Protein 9BZ7 (pdb70)

B-factor: mean 89.32, std 31.73, range [37.75, 204.96]

Radius of gyration: 40.68 Å; Cα contacts (8 Å, |Δi|>4): 2268; chains: 7; bounding box: 93×93×102 Å

InterPro domains:
  IPR000990 Innexin [PF00876] (34-233)
  IPR000990 Innexin [PS51013] (27-393)
  IPR039099 Pannexin [PTHR15759] (1-417)

Foldseek 3Di:
DPPVPDDPDPDDCLQPDQDLDDPLLVVLLCCLQPLLVVLLVVVVVVVVVVVDWKAWDFDPVDDPVSRVVQRVVPQPDLDPVLVVCVNVLSVVLSVLSCVLVVVCVPPPRVVLVVVLSVLLVVLQVLVVVLVVVVCAPPNVVVLVVQQPDFPNLVSVLVSLVSNLVSLVVLLVSLVVLLVSCPPFQKDKDAPCPDPNVPDPPGDRIIIMGTPCSVSSNVSSVVSNVSSVVSNVSSVQVSQQVPDPADQLCVLVVVRVNDDDDDDPCPHRTVSSVSSRSCRVRVVSRPCSVVSVVVVVVD/DPPVPDDPDPDDCLQPDQDLDDPLLVVLLCCLQPLLVVLLVVVVVVVVVVVDWKAWDFDPVDDPVSRVVQRVVPQPDLDPVLVVCVNVLSVVLSVLSCVLVVVCVPPPRVVLVVVLSVLLVVLQVLVVVLVVVVCAPPNVVVLVVQQPDFPNLVSVLVSLVSNLVSLVVLLVSLVVLLVSCPPFQKDKDAPCPDPNVPDPPGDRIIIMGTPCSVSSNVSSVVSNVSSVVSNVSSVQVSQQVPDPADQLCVLVVVRVNDDDDDDPCPHRTVSSVSSRSCRVRVVSRPCSVVSVVVVVVD/DPPVPDDPDPDDCLQPDQDLDDPLLVVLLCCLQPLLVVLLVVVVVVVVVVVDWKAWDFDPVDDPVSRVVQRVVPQPDLDPVLVVCVNVLSVVLSVLSCVLVVVCVPPPRVVLVVVLSVLLVVLQVLVVVLVVVVCAPPNVVVLVVQQPDFPNLVSVLVSLVSNLVSLVVLLVSLVVLLVSCPPFQKDKDAPCPDPNVPDPPGDRIIIMGTPCSVSSNVSSVVSNVSSVVSNVSSVQVSQQVPDPADQLCVLVVVRVNDDDDDDPCPHRTVSSVSSRSCRVRVVSRPCSVVSVVVVVVD/DPPVPDDPDPDDCLQPDQDLDDPLLVVLLCCLQPLLVVLLVVVVVVVVVVVDWKAWDFDPVDDPVSRVVQRVVPQPDLDPVLVVCVNVLSVVLSVLSCVLVVVCVPPPRVVLVVVLSVLLVVLQVLVVVLVVVVCAPPNVVVLVVQQPDFPNLVSVLVSLVSNLVSLVVLLVSLVVLLVSCPPFQKDKDAPCPDPNVPDPPGDRIIIMGTPCSVSSNVSSVVSNVSSVVSNVSSVQVSQQVPDPADQLCVLVVVRVNDDDDDDPCPHRTVSSVSSRSCRVRVVSRPCSVVSVVVVVVD/DPPVPDDPDPDDCLQPDQDLDDPLLVVLLCCLQPLLVVLLVVVVVVVVVVVDWKAWDFDPVDDPVSRVVQRVVPQPDLDPVLVVCVNVLSVVLSVLSCVLVVVCVPPPRVVLVVVLSVLLVVLQVLVVVLVVVVCAPPNVVVLVVQQPDFPNLVSVLVSLVSNLVSLVVLLVSLVVLLVSCPPFQKDKDAPCPDPNVPDPPGDRIIIMGTPCSVSSNVSSVVSNVSSVVSNVSSVQVSQQVPDPADQLCVLVVVRVNDDDDDDPCPHRTVSSVSSRSCRVRVVSRPCSVVSVVVVVVD/DPPVPDDPDPDDCLQPDQDLDDPLLVVLLCCLQPLLVVLLVVVVVVVVVVVDWKAWDFDPVDDPVSRVVQRVVPQPDLDPVLVVCVNVLSVVLSVLSCVLVVVCVPPPRVVLVVVLSVLLVVLQVLVVVLVVVVCAPPNVVVLVVQQPDFPNLVSVLVSLVSNLVSLVVLLVSLVVLLVSCPPFQKDKDAPCPDPNVPDPPGDRIIIMGTPCSVSSNVSSVVSNVSSVVSNVSSVQVSQQVPDPADQLCVLVVVRVNDDDDDDPCPHRTVSSVSSRSCRVRVVSRPCSVVSVVVVVVD/DPPVPDDPDPDDCLQPDQDLDDPLLVVLLCCLQPLLVVLLVVVVVVVVVVVDWKAWDFDPVDDPVSRVVQRVVPQPDLDPVLVVCVNVLSVVLSVLSCVLVVVCVPPPRVVLVVVLSVLLVVLQVLVVVLVVVVCAPPNVVVLVVQQPDFPNLVSVLVSLVSNLVSLVVLLVSLVVLLVSCPPFQKDKDAPCPDPNVPDPPGDRIIIMGTPCSVSSNVSSVVSNVSSVVSNVSSVQVSQQVPDPADQLCVLVVVRVNDDDDDDPCPHRTVSSVSSRSCRVRVVSRPCSVVSVVVVVVD

Nearest PDB structures (foldseek):
  9bz7-assembly1_A  TM=1.003E+00  e=5.918E-45  Xenopus tropicalis
  6vd7-assembly1_A  TM=9.851E-01  e=1.955E-37  Xenopus tropicalis
  8gyo-assembly1_G  TM=9.559E-01  e=8.219E-29  Homo sapiens
  8gyo-assembly1_A  TM=9.032E-01  e=2.669E-29  Homo sapiens
  6wbf-assembly1_A  TM=8.671E-01  e=7.423E-28  Homo sapiens

Solvent-accessible surface area: 89378 Å² total; per-residue (Å²): 115,83,70,50,3,63,20,132,140,67,61,181,68,70,20,177,59,25,58,47,44,10,23,35,4,83,19,13,14,47,32,0,24,26,18,0,73,78,12,8,59,16,5,53,37,17,12,88,35,59,43,46,39,11,9,7,27,3,33,86,81,21,44,90,45,2,4,34,2,2,25,18,27,2,31,20,110,177,43,30,130,5,1,28,15,2,14,22,26,5,22,42,11,2,39,50,5,88,40,7,28,15,55,18,130,41,22,1,10,33,64,2,17,17,18,0,86,4,0,0,28,8,2,8,77,11,0,10,70,1,6,105,101,97,170,119,39,16,4,4,30,10,12,97,15,28,60,101,47,128,36,24,3,92,58,5,47,83,3,16,59,58,7,33,104,18,0,111,80,4,9,102,33,2,27,124,0,18,87,49,16,62,168,71,29,40,57,67,10,69,2,42,58,28,72,12,161,121,59,118,88,5,38,95,83,10,5,0,12,6,2,11,9,25,4,7,66,34,2,0,103,18,2,42,95,25,1,69,110,12,32,78,110,3,73,78,2,45,72,4,37,155,26,179,55,63,67,6,4,114,3,1,45,67,4,91,46,15,66,114,68,157,88,108,90,41,84,88,13,7,25,5,0,1,16,13,1,0,44,27,0,12,9,56,2,40,0,35,13,2,0,68,2,14,59,66,63,197,116,84,71,50,3,62,20,132,140,66,59,182,67,71,21,174,58,24,57,47,43,10,22,35,5,84,20,13,14,47,33,0,25,26,18,0,72,79,13,8,60,16,5,54,37,16,12,88,34,58,42,45,38,11,9,7,27,3,31,86,80,21,44,88,45,2,4,34,2,2,24,17,26,2,31,19,111,178,43,30,131,5,1,29,16,1,14,20,25,5,21,41,10,2,38,51,5,88,40,7,28,15,55,17,127,44,21,1,10,32,62,2,16,17,18,0,88,4,0,0,30,8,2,8,76,11,0,11,70,1,6,105,100,98,169,119,39,16,4,4,31,10,12,97,15,27,59,99,48,126,36,24,2,91,57,4,46,83,4,18,58,59,7,32,104,18,0,112,79,4,9,102,33,2,26,124,0,18,84,50,15,61,169,73,29,40,58,67,10,71,3,41,58,28,74,11,160,122,59,118,87,6,39,95,81,9,5,0,12,6,2,10,10,25,4,8,66,33,2,0,102,18,2,42,94,26,2,70,113,12,33,78,110,3,73,80,2,46,73,4,36,155,26,179,54,63,66,6,4,114,3,1,44,66,4,90,44,14,68,115,67,156,88,108,89,40,86,86,12,7,25,5,0,1,16,13,1,0,45,27,0,12,9,56,2,40,0,35,14,1,0,68,2,15,59,66,64,195,116,86,72,51,3,63,19,133,140,67,59,183,66,71,22,175,59,24,57,47,43,10,23,36,4,86,20,13,14,48,33,0,25,26,18,0,73,79,13,8,60,14,5,54,36,15,12,88,34,56,42,46,39,11,9,7,28,3,33,86,81,21,44,87,45,2,4,34,2,2,24,19,26,2,31,19,111,177,43,31,131,5,0,29,17,1,13,20,26,5,21,41,11,3,37,51,4,90,40,7,27,15,56,16,127,44,22,1,10,32,61,2,16,17,18,0,88,5,0,0,30,7,2,8,76,10,0,10,70,1,5,105,99,97,169,118,39,18,4,5,31,10,12,96,15,28,59,99,48,126,36,24,3,93,57,4,47,82,4,18,58,59,6,32,105,19,0,113,78,4,9,101,34,2,26,125,0,19,85,50,14,62,169,73,28,41,58,67,10,70,4,42,59,27,73,12,161,121,61,118,86,5,39,93,82,9,4,0,12,6,2,10,10,25,4,8,65,33,2,0,101,18,2,43,94,25,2,70,111,11,32,78,109,3,73,78,2,45,73,4,37,154,26,178,54,63,66,5,4,113,2,0,45,66,3,90,45,15,67,114,69,158,88,107,89,41,86,86,12,7,25,5,0,1,16,13,2,0,46,25,0,13,8,55,3,41,0,35,14,1,0,68,3,15,60,65,65,194,116,85,72,50,4,63,20,134,139,65,59,181,67,72,22,174,59,24,58,46,42,10,23,36,3,85,20,14,12,49,32,0,24,26,17,0,74,78,12,8,59,15,5,53,37,15,13,88,34,58,43,47,38,11,10,7,28,3,32,86,80,21,44,88,44,2,3,34,2,2,25,19,25,2,30,18,110,178,42,31,129,5,0,31,16,1,13,20,27,5,21,42,12,3,37,51,4,90,40,8,28,15,56,16,126,42,22,1,10,32,60,2,16,17,19,0,88,5,0,0,30,7,2,8,76,10,0,9,70,1,5,105,100,96,168,117,40,18,4,5,31,10,12,95,16,28,60,98,48,126,37,25,3,93,58,4,46,82,3,17,59,60,6,31,105,18,0,114,79,4,10,101,33,2,26,124,0,19,86,48,14,62,169,72,29,41,59,67,9,70,4,42,58,28,72,12,163,121,62,120,85,4,41,93,80,10,4,0,12,6,2,11,9,25,5,9,65,34,2,0,100,18,2,42,94,25,2,70,112,12,31,80,109,3,72,78,2,45,72,4,37,154,27,177,56,63,67,5,3,112,4,0,46,65,3,91,45,14,68,115,68,157,87,107,90,38,86,85,12,6,26,4,0,1,16,13,2,0,45,25,0,13,9,56,3,40,0,36,14,1,0,69,3,15,61,66,64,193,115,83,72,50,3,62,20,134,139,64,61,181,68,73,22,174,60,24,57,47,43,10,23,36,3,84,20,14,12,48,32,0,24,26,17,1,74,76,12,9,59,15,5,54,37,15,12,88,33,58,43,46,39,12,9,8,28,3,32,87,80,22,44,88,44,3,3,35,2,2,24,19,26,2,31,18,109,177,42,30,130,5,1,30,16,1,13,20,27,5,21,40,12,2,37,51,4,90,42,7,28,15,55,17,126,44,22,0,11,32,61,2,15,18,19,0,89,5,0,0,30,7,2,8,77,10,0,9,69,1,6,105,100,97,168,118,40,17,3,4,30,11,12,96,14,28,60,98,48,126,36,25,2,94,58,4,46,83,3,17,59,59,6,31,102,17,0,111,80,4,10,102,33,2,27,124,0,19,86,49,14,63,168,71,28,41,58,66,10,71,4,42,59,28,72,12,162,122,62,120,85,5,41,92,80,9,4,0,11,6,2,11,8,25,5,8,64,33,2,0,101,18,2,42,95,26,1,70,113,12,30,81,108,3,73,77,2,45,72,4,36,154,27,176,55,64,68,5,4,114,4,1,46,64,3,91,45,15,68,116,68,157,88,108,89,38,86,85,13,7,26,5,0,0,17,14,1,0,45,25,0,12,8,57,2,40,0,35,13,2,0,68,2,15,61,66,65,193,116,84,71,48,3,63,20,131,140,66,61,181,69,73,22,177,60,24,57,48,43,10,23,34,4,83,19,14,12,48,32,1,24,26,17,1,74,75,13,9,59,16,5,54,38,15,13,89,34,57,43,46,38,12,8,8,28,3,31,87,80,20,43,88,44,2,4,34,2,1,24,19,26,2,31,18,110,177,42,29,132,5,1,29,16,1,13,22,26,5,20,40,11,3,38,49,4,90,42,8,28,15,55,18,127,44,21,1,10,33,62,2,15,16,19,0,88,5,0,0,29,7,2,8,77,9,0,9,70,1,6,104,99,97,170,117,40,16,4,4,31,11,12,95,13,28,61,99,48,127,36,23,2,94,58,4,47,83,3,17,59,58,7,31,101,17,0,111,80,4,9,102,34,2,26,122,0,18,87,49,14,61,167,72,29,40,57,66,10,71,4,44,58,28,72,12,161,121,60,120,85,5,40,92,81,10,4,0,10,6,2,11,9,26,4,8,65,33,2,0,102,18,2,42,95,25,1,69,111,12,30,80,108,2,75,78,2,44,72,4,37,154,28,178,56,63,65,6,4,115,3,1,46,66,3,90,45,16,67,115,68,159,88,108,90,39,86,86,12,7,26,6,0,1,16,12,2,0,45,24,0,12,9,56,3,42,0,35,13,2,0,69,2,14,60,66,64,193,115,85,71,50,3,62,20,130,139,66,62,180,68,72,21,177,58,25,58,48,42,10,24,35,4,83,19,13,14,48,32,0,25,27,18,0,74,77,12,9,59,16,5,53,36,16,12,88,35,58,43,46,39,11,9,7,28,3,32,87,81,20,44,89,45,2,4,34,2,2,24,19,26,2,30,19,111,176,44,29,130,5,1,29,16,1,14,22,26,5,21,41,11,2,39,50,4,89,41,7,29,15,55,18,128,43,21,1,10,32,63,2,16,17,19,0,88,5,0,0,29,8,2,8,78,10,0,10,68,1,6,105,102,96,171,118,39,16,4,4,31,10,11,97,14,28,60,100,48,127,37,25,3,94,59,5,47,83,3,17,60,58,7,31,102,18,0,111,80,4,8,102,34,2,26,125,0,18,87,50,14,62,168,72,28,40,57,67,10,70,3,43,58,27,71,12,162,122,60,119,86,5,39,94,82,10,6,0,11,6,2,11,9,25,4,8,65,34,2,0,103,18,2,44,95,25,1,69,112,12,30,79,110,3,75,78,2,44,72,4,37,156,26,179,55,63,65,6,4,115,3,1,44,67,3,91,44,16,66,114,69,157,87,109,90,43,86,87,13,7,25,6,0,1,16,13,1,0,44,24,0,13,9,57,3,42,0,35,13,2,0,68,2,14,60,65,64,196

Sequence (2086 aa):
VFSDFLLKDPPESKYKGLRLELAVDKLVSCIAVGLPLLLISLAFAQEITLGSQISCFAPTSFSWRQAAYVDSFCWAAVPLWLHKFFPYILLLVAVLLYLPNLFWRFTAAPHLSSDLKFVMEELDKCYNRDIKDIKYPIVEQYLKTKNNSYGLIIKYLICRVVTLIIVFTACIYLGYYISLFSLTDEFTCNIRTGILRNDTALPPLVQCKLIAVGVFRLLSYINLIIYVLIMPFIIYAMLVPFRKTANVLKVYEVLPTFSVQQAPSKTYDDHSLFLLFLEENVSELKSYKFLKVLENIKVFSDFLLKDPPESKYKGLRLELAVDKLVSCIAVGLPLLLISLAFAQEITLGSQISCFAPTSFSWRQAAYVDSFCWAAVPLWLHKFFPYILLLVAVLLYLPNLFWRFTAAPHLSSDLKFVMEELDKCYNRDIKDIKYPIVEQYLKTKNNSYGLIIKYLICRVVTLIIVFTACIYLGYYISLFSLTDEFTCNIRTGILRNDTALPPLVQCKLIAVGVFRLLSYINLIIYVLIMPFIIYAMLVPFRKTANVLKVYEVLPTFSVQQAPSKTYDDHSLFLLFLEENVSELKSYKFLKVLENIKVFSDFLLKDPPESKYKGLRLELAVDKLVSCIAVGLPLLLISLAFAQEITLGSQISCFAPTSFSWRQAAYVDSFCWAAVPLWLHKFFPYILLLVAVLLYLPNLFWRFTAAPHLSSDLKFVMEELDKCYNRDIKDIKYPIVEQYLKTKNNSYGLIIKYLICRVVTLIIVFTACIYLGYYISLFSLTDEFTCNIRTGILRNDTALPPLVQCKLIAVGVFRLLSYINLIIYVLIMPFIIYAMLVPFRKTANVLKVYEVLPTFSVQQAPSKTYDDHSLFLLFLEENVSELKSYKFLKVLENIKVFSDFLLKDPPESKYKGLRLELAVDKLVSCIAVGLPLLLISLAFAQEITLGSQISCFAPTSFSWRQAAYVDSFCWAAVPLWLHKFFPYILLLVAVLLYLPNLFWRFTAAPHLSSDLKFVMEELDKCYNRDIKDIKYPIVEQYLKTKNNSYGLIIKYLICRVVTLIIVFTACIYLGYYISLFSLTDEFTCNIRTGILRNDTALPPLVQCKLIAVGVFRLLSYINLIIYVLIMPFIIYAMLVPFRKTANVLKVYEVLPTFSVQQAPSKTYDDHSLFLLFLEENVSELKSYKFLKVLENIKVFSDFLLKDPPESKYKGLRLELAVDKLVSCIAVGLPLLLISLAFAQEITLGSQISCFAPTSFSWRQAAYVDSFCWAAVPLWLHKFFPYILLLVAVLLYLPNLFWRFTAAPHLSSDLKFVMEELDKCYNRDIKDIKYPIVEQYLKTKNNSYGLIIKYLICRVVTLIIVFTACIYLGYYISLFSLTDEFTCNIRTGILRNDTALPPLVQCKLIAVGVFRLLSYINLIIYVLIMPFIIYAMLVPFRKTANVLKVYEVLPTFSVQQAPSKTYDDHSLFLLFLEENVSELKSYKFLKVLENIKVFSDFLLKDPPESKYKGLRLELAVDKLVSCIAVGLPLLLISLAFAQEITLGSQISCFAPTSFSWRQAAYVDSFCWAAVPLWLHKFFPYILLLVAVLLYLPNLFWRFTAAPHLSSDLKFVMEELDKCYNRDIKDIKYPIVEQYLKTKNNSYGLIIKYLICRVVTLIIVFTACIYLGYYISLFSLTDEFTCNIRTGILRNDTALPPLVQCKLIAVGVFRLLSYINLIIYVLIMPFIIYAMLVPFRKTANVLKVYEVLPTFSVQQAPSKTYDDHSLFLLFLEENVSELKSYKFLKVLENIKVFSDFLLKDPPESKYKGLRLELAVDKLVSCIAVGLPLLLISLAFAQEITLGSQISCFAPTSFSWRQAAYVDSFCWAAVPLWLHKFFPYILLLVAVLLYLPNLFWRFTAAPHLSSDLKFVMEELDKCYNRDIKDIKYPIVEQYLKTKNNSYGLIIKYLICRVVTLIIVFTACIYLGYYISLFSLTDEFTCNIRTGILRNDTALPPLVQCKLIAVGVFRLLSYINLIIYVLIMPFIIYAMLVPFRKTANVLKVYEVLPTFSVQQAPSKTYDDHSLFLLFLEENVSELKSYKFLKVLENIK

Structure (mmCIF, N/CA/C/O backbone):
data_9BZ7
#
_entry.id   9BZ7
#
_cell.length_a   1.00
_cell.length_b   1.00
_cell.length_c   1.00
_cell.angle_alpha   90.00
_cell.angle_beta   90.00
_cell.angle_gamma   90.00
#
_symmetry.space_group_name_H-M   'P 1'
#
loop_
_atom_site.group_PDB
_atom_site.id
_atom_site.type_symbol
_atom_site.label_atom_id
_atom_site.label_alt_id
_atom_site.label_comp_id
_atom_site.label_asym_id
_atom_site.label_entity_id
_atom_site.label_seq_id
_atom_site.pdbx_PDB_ins_code
_atom_site.Cartn_x
_atom_site.Cartn_y
_atom_site.Cartn_z
_atom_site.occupancy
_atom_site.B_iso_or_equiv
_atom_site.auth_seq_id
_atom_site.auth_comp_id
_atom_site.auth_asym_id
_atom_site.auth_atom_id
_atom_site.pdbx_PDB_model_num
ATOM 1 N N . VAL A 1 1 ? 79.415 108.983 65.417 1.00 142.43 11 VAL A N 1
ATOM 2 C CA . VAL A 1 1 ? 79.858 107.686 64.920 1.00 148.78 11 VAL A CA 1
ATOM 3 C C . VAL A 1 1 ? 80.582 106.919 66.020 1.00 154.86 11 VAL A C 1
ATOM 4 O O . VAL A 1 1 ? 80.896 107.473 67.073 1.00 157.09 11 VAL A O 1
ATOM 6 N N . PHE A 1 2 ? 80.845 105.638 65.768 1.00 155.59 12 PHE A N 1
ATOM 7 C CA . PHE A 1 2 ? 81.535 104.782 66.734 1.00 155.22 12 PHE A CA 1
ATOM 8 C C . PHE A 1 2 ? 83.045 104.802 66.483 1.00 157.30 12 PHE A C 1
ATOM 9 O O . PHE A 1 2 ? 83.699 103.772 66.319 1.00 156.72 12 PHE A O 1
ATOM 17 N N . SER A 1 3 ? 83.595 106.017 66.456 1.00 158.16 13 SER A N 1
ATOM 18 C CA . SER A 1 3 ? 85.020 106.215 66.234 1.00 158.16 13 SER A CA 1
ATOM 19 C C . SER A 1 3 ? 85.718 106.981 67.348 1.00 156.98 13 SER A C 1
ATOM 20 O O . SER A 1 3 ? 86.953 107.004 67.370 1.00 157.76 13 SER A O 1
ATOM 23 N N . ASP A 1 4 ? 84.979 107.603 68.264 1.00 155.36 14 ASP A N 1
ATOM 24 C CA . ASP A 1 4 ? 85.557 108.358 69.365 1.00 154.50 14 ASP A CA 1
ATOM 25 C C . ASP A 1 4 ? 85.725 107.523 70.628 1.00 155.19 14 ASP A C 1
ATOM 26 O O . ASP A 1 4 ? 86.119 108.063 71.667 1.00 153.53 14 ASP A O 1
ATOM 31 N N . PHE A 1 5 ? 85.438 106.226 70.563 1.00 154.85 15 PHE A N 1
ATOM 32 C CA . PHE A 1 5 ? 85.475 105.355 71.729 1.00 153.87 15 PHE A CA 1
ATOM 33 C C . PHE A 1 5 ? 86.845 104.737 71.975 1.00 155.92 15 PHE A C 1
ATOM 34 O O . PHE A 1 5 ? 86.995 103.962 72.925 1.00 156.23 15 PHE A O 1
ATOM 42 N N . LEU A 1 6 ? 87.839 105.053 71.149 1.00 157.61 16 LEU A N 1
ATOM 43 C CA . LEU A 1 6 ? 89.178 104.520 71.352 1.00 161.54 16 LEU A CA 1
ATOM 44 C C . LEU A 1 6 ? 89.808 105.111 72.609 1.00 163.99 16 LEU A C 1
ATOM 45 O O . LEU A 1 6 ? 89.557 106.261 72.977 1.00 163.55 16 LEU A O 1
ATOM 50 N N . LEU A 1 7 ? 90.638 104.303 73.273 1.00 167.35 17 LEU A N 1
ATOM 51 C CA . LEU A 1 7 ? 91.278 104.700 74.522 1.00 170.28 17 LEU A CA 1
ATOM 52 C C . LEU A 1 7 ? 92.763 104.354 74.523 1.00 179.39 17 LEU A C 1
ATOM 53 O O . LEU A 1 7 ? 93.355 104.137 75.584 1.00 181.93 17 LEU A O 1
ATOM 58 N N . LYS A 1 8 ? 93.383 104.304 73.342 1.00 183.46 18 LYS A N 1
ATOM 59 C CA . LYS A 1 8 ? 94.802 103.979 73.254 1.00 190.69 18 LYS A CA 1
ATOM 60 C C . LYS A 1 8 ? 95.705 105.112 73.721 1.00 196.55 18 LYS A C 1
ATOM 61 O O . LYS A 1 8 ? 96.912 104.893 73.872 1.00 197.13 18 LYS A O 1
ATOM 67 N N . ASP A 1 9 ? 95.162 106.307 73.955 1.00 199.10 19 ASP A N 1
ATOM 68 C CA . ASP A 1 9 ? 95.945 107.467 74.383 1.00 200.85 19 ASP A CA 1
ATOM 69 C C . ASP A 1 9 ? 95.314 108.063 75.635 1.00 198.97 19 ASP A C 1
ATOM 70 O O . ASP A 1 9 ? 94.640 109.100 75.570 1.00 198.81 19 ASP A O 1
ATOM 75 N N . PRO A 1 10 ? 95.510 107.434 76.791 1.00 197.16 20 PRO A N 1
ATOM 76 C CA . PRO A 1 10 ? 94.980 107.992 78.034 1.00 192.53 20 PRO A CA 1
ATOM 77 C C . PRO A 1 10 ? 96.001 108.890 78.708 1.00 190.17 20 PRO A C 1
ATOM 78 O O . PRO A 1 10 ? 97.214 108.642 78.621 1.00 190.27 20 PRO A O 1
ATOM 82 N N . PRO A 1 11 ? 95.554 109.951 79.379 1.00 185.95 21 PRO A N 1
ATOM 83 C CA . PRO A 1 11 ? 96.497 110.817 80.095 1.00 182.05 21 PRO A CA 1
ATOM 84 C C . PRO A 1 11 ? 97.164 110.077 81.244 1.00 182.70 21 PRO A C 1
ATOM 85 O O . PRO A 1 11 ? 96.575 109.196 81.873 1.00 184.44 21 PRO A O 1
ATOM 89 N N . GLU A 1 12 ? 98.418 110.447 81.512 1.00 180.62 22 GLU A N 1
ATOM 90 C CA . GLU A 1 12 ? 99.170 109.802 82.583 1.00 178.71 22 GLU A CA 1
ATOM 91 C C . GLU A 1 12 ? 98.847 110.421 83.939 1.00 168.83 22 GLU A C 1
ATOM 92 O O . GLU A 1 12 ? 98.315 109.752 84.830 1.00 169.26 22 GLU A O 1
ATOM 98 N N . SER A 1 13 ? 99.165 111.702 84.112 1.00 161.31 23 SER A N 1
ATOM 99 C CA . SER A 1 13 ? 98.934 112.409 85.368 1.00 151.71 23 SER A CA 1
ATOM 100 C C . SER A 1 13 ? 98.397 113.809 85.085 1.00 144.41 23 SER A C 1
ATOM 101 O O . SER A 1 13 ? 98.839 114.802 85.666 1.00 139.17 23 SER A O 1
ATOM 104 N N . LYS A 1 14 ? 97.431 113.898 84.167 1.00 144.23 24 LYS A N 1
ATOM 105 C CA . LYS A 1 14 ? 96.908 115.200 83.763 1.00 134.84 24 LYS A CA 1
ATOM 106 C C . LYS A 1 14 ? 96.209 115.910 84.918 1.00 128.68 24 LYS A C 1
ATOM 107 O O . LYS A 1 14 ? 96.412 117.111 85.131 1.00 126.03 24 LYS A O 1
ATOM 113 N N . TYR A 1 15 ? 95.388 115.185 85.679 1.00 125.81 25 TYR A N 1
ATOM 114 C CA . TYR A 1 15 ? 94.608 115.819 86.738 1.00 119.01 25 TYR A CA 1
ATOM 115 C C . TYR A 1 15 ? 95.447 116.019 87.997 1.00 120.38 25 TYR A C 1
ATOM 116 O O . TYR A 1 15 ? 95.696 117.156 88.413 1.00 121.48 25 TYR A O 1
ATOM 125 N N . LYS A 1 16 ? 95.897 114.923 88.608 1.00 118.52 26 LYS A N 1
ATOM 126 C CA . LYS A 1 16 ? 96.883 114.949 89.689 1.00 119.27 26 LYS A CA 1
ATOM 127 C C . LYS A 1 16 ? 96.424 115.838 90.851 1.00 115.46 26 LYS A C 1
ATOM 128 O O . LYS A 1 16 ? 96.972 116.910 91.112 1.00 119.63 26 LYS A O 1
ATOM 134 N N . GLY A 1 17 ? 95.391 115.366 91.545 1.00 108.18 27 GLY A N 1
ATOM 135 C CA . GLY A 1 17 ? 94.881 116.117 92.677 1.00 101.83 27 GLY A CA 1
ATOM 136 C C . GLY A 1 17 ? 93.393 116.400 92.673 1.00 91.95 27 GLY A C 1
ATOM 137 O O . GLY A 1 17 ? 92.954 117.418 93.214 1.00 86.40 27 GLY A O 1
ATOM 138 N N . LEU A 1 18 ? 92.612 115.519 92.050 1.00 88.40 28 LEU A N 1
ATOM 139 C CA . LEU A 1 18 ? 91.160 115.633 92.106 1.00 76.49 28 LEU A CA 1
ATOM 140 C C . LEU A 1 18 ? 90.676 115.654 93.551 1.00 75.20 28 LEU A C 1
ATOM 141 O O . LEU A 1 18 ? 91.140 114.873 94.387 1.00 79.72 28 LEU A O 1
ATOM 146 N N . ARG A 1 19 ? 89.740 116.555 93.843 1.00 69.75 29 ARG A N 1
ATOM 147 C CA . ARG A 1 19 ? 89.194 116.693 95.190 1.00 67.23 29 ARG A CA 1
ATOM 148 C C . ARG A 1 19 ? 88.048 115.703 95.359 1.00 66.04 29 ARG A C 1
ATOM 149 O O . ARG A 1 19 ? 86.967 115.891 94.794 1.00 65.32 29 ARG A O 1
ATOM 157 N N . LEU A 1 20 ? 88.282 114.650 96.137 1.00 62.65 30 LEU A N 1
ATOM 158 C CA . LEU A 1 20 ? 87.287 113.610 96.355 1.00 54.58 30 LEU A CA 1
ATOM 159 C C . LEU A 1 20 ? 86.430 113.855 97.590 1.00 51.93 30 LEU A C 1
ATOM 160 O O . LEU A 1 20 ? 85.575 113.022 97.908 1.00 52.41 30 LEU A O 1
ATOM 165 N N . GLU A 1 21 ? 86.638 114.966 98.291 1.00 57.21 31 GLU A N 1
ATOM 166 C CA . GLU A 1 21 ? 85.844 115.309 99.461 1.00 58.85 31 GLU A CA 1
ATOM 167 C C . GLU A 1 21 ? 85.443 116.774 99.379 1.00 61.02 31 GLU A C 1
ATOM 168 O O . GLU A 1 21 ? 86.238 117.620 98.960 1.00 64.34 31 GLU A O 1
ATOM 174 N N . LEU A 1 22 ? 84.207 117.064 99.776 1.00 59.30 32 LEU A N 1
ATOM 175 C CA . LEU A 1 22 ? 83.719 118.435 99.758 1.00 58.64 32 LEU A CA 1
ATOM 176 C C . LEU A 1 22 ? 84.473 119.286 100.774 1.00 59.46 32 LEU A C 1
ATOM 177 O O . LEU A 1 22 ? 84.946 118.794 101.803 1.00 61.69 32 LEU A O 1
ATOM 182 N N . ALA A 1 23 ? 84.593 120.580 100.465 1.00 57.01 33 ALA A N 1
ATOM 183 C CA . ALA A 1 23 ? 85.379 121.475 101.308 1.00 57.86 33 ALA A CA 1
ATOM 184 C C . ALA A 1 23 ? 84.784 121.599 102.705 1.00 60.17 33 ALA A C 1
ATOM 185 O O . ALA A 1 23 ? 85.510 121.539 103.705 1.00 61.71 33 ALA A O 1
ATOM 187 N N . VAL A 1 24 ? 83.463 121.770 102.798 1.00 58.42 34 VAL A N 1
ATOM 188 C CA . VAL A 1 24 ? 82.837 121.950 104.104 1.00 57.17 34 VAL A CA 1
ATOM 189 C C . VAL A 1 24 ? 82.898 120.660 104.916 1.00 57.12 34 VAL A C 1
ATOM 190 O O . VAL A 1 24 ? 83.127 120.689 106.131 1.00 59.14 34 VAL A O 1
ATOM 194 N N . ASP A 1 25 ? 82.724 119.507 104.261 1.00 58.43 35 ASP A N 1
ATOM 195 C CA . ASP A 1 25 ? 82.838 118.235 104.966 1.00 58.05 35 ASP A CA 1
ATOM 196 C C . ASP A 1 25 ? 84.257 118.016 105.472 1.00 58.74 35 ASP A C 1
ATOM 197 O O . ASP A 1 25 ? 84.460 117.585 106.614 1.00 61.75 35 ASP A O 1
ATOM 202 N N . LYS A 1 26 ? 85.254 118.317 104.634 1.00 57.80 36 LYS A N 1
ATOM 203 C CA . LYS A 1 26 ? 86.643 118.174 105.050 1.00 55.90 36 LYS A CA 1
ATOM 204 C C . LYS A 1 26 ? 86.963 119.091 106.222 1.00 58.73 36 LYS A C 1
ATOM 205 O O . LYS A 1 26 ? 87.620 118.674 107.182 1.00 62.88 36 LYS A O 1
ATOM 211 N N . LEU A 1 27 ? 86.498 120.342 106.165 1.00 58.17 37 LEU A N 1
ATOM 212 C CA . LEU A 1 27 ? 86.753 121.276 107.257 1.00 58.11 37 LEU A CA 1
ATOM 213 C C . LEU A 1 27 ? 86.088 120.817 108.548 1.00 55.17 37 LEU A C 1
ATOM 214 O O . LEU A 1 27 ? 86.699 120.868 109.624 1.00 56.26 37 LEU A O 1
ATOM 219 N N . VAL A 1 28 ? 84.835 120.361 108.463 1.00 51.72 38 VAL A N 1
ATOM 220 C CA . VAL A 1 28 ? 84.119 119.915 109.655 1.00 50.15 38 VAL A CA 1
ATOM 221 C C . VAL A 1 28 ? 84.819 118.711 110.274 1.00 51.93 38 VAL A C 1
ATOM 222 O O . VAL A 1 28 ? 85.030 118.652 111.492 1.00 56.37 38 VAL A O 1
ATOM 226 N N . SER A 1 29 ? 85.195 117.736 109.442 1.00 50.61 39 SER A N 1
ATOM 227 C CA . SER A 1 29 ? 85.882 116.555 109.955 1.00 54.45 39 SER A CA 1
ATOM 228 C C . SER A 1 29 ? 87.228 116.921 110.567 1.00 56.34 39 SER A C 1
ATOM 229 O O . SER A 1 29 ? 87.580 116.431 111.647 1.00 59.93 39 SER A O 1
ATOM 232 N N . CYS A 1 30 ? 87.987 117.793 109.897 1.00 55.71 40 CYS A N 1
ATOM 233 C CA . CYS A 1 30 ? 89.293 118.187 110.411 1.00 57.78 40 CYS A CA 1
ATOM 234 C C . CYS A 1 30 ? 89.167 118.881 111.759 1.00 56.75 40 CYS A C 1
ATOM 235 O O . CYS A 1 30 ? 89.935 118.593 112.682 1.00 58.30 40 CYS A O 1
ATOM 238 N N . ILE A 1 31 ? 88.200 119.791 111.898 1.00 54.65 41 ILE A N 1
ATOM 239 C CA . ILE A 1 31 ? 88.015 120.480 113.173 1.00 54.47 41 ILE A CA 1
ATOM 240 C C . ILE A 1 31 ? 87.593 119.493 114.255 1.00 58.23 41 ILE A C 1
ATOM 241 O O . ILE A 1 31 ? 88.183 119.442 115.344 1.00 62.96 41 ILE A O 1
ATOM 246 N N . ALA A 1 32 ? 86.571 118.679 113.964 1.00 55.15 42 ALA A N 1
ATOM 247 C CA . ALA A 1 32 ? 86.023 117.765 114.958 1.00 53.45 42 ALA A CA 1
ATOM 248 C C . ALA A 1 32 ? 87.001 116.665 115.346 1.00 55.57 42 ALA A C 1
ATOM 249 O O . ALA A 1 32 ? 86.807 116.021 116.382 1.00 58.25 42 ALA A O 1
ATOM 251 N N . VAL A 1 33 ? 88.029 116.420 114.539 1.00 55.79 43 VAL A N 1
ATOM 252 C CA . VAL A 1 33 ? 89.062 115.465 114.926 1.00 53.88 43 VAL A CA 1
ATOM 253 C C . VAL A 1 33 ? 90.219 116.153 115.641 1.00 58.26 43 VAL A C 1
ATOM 254 O O . VAL A 1 33 ? 90.699 115.663 116.667 1.00 62.81 43 VAL A O 1
ATOM 258 N N . GLY A 1 34 ? 90.678 117.295 115.126 1.00 58.04 44 GLY A N 1
ATOM 259 C CA . GLY A 1 34 ? 91.834 117.952 115.708 1.00 58.20 44 GLY A CA 1
ATOM 260 C C . GLY A 1 34 ? 91.576 118.537 117.082 1.00 63.02 44 GLY A C 1
ATOM 261 O O . GLY A 1 34 ? 92.426 118.443 117.971 1.00 71.19 44 GLY A O 1
ATOM 262 N N . LEU A 1 35 ? 90.410 119.162 117.278 1.00 59.04 45 LEU A N 1
ATOM 263 C CA . LEU A 1 35 ? 90.155 119.832 118.553 1.00 62.51 45 LEU A CA 1
ATOM 264 C C . LEU A 1 35 ? 90.176 118.875 119.741 1.00 65.39 45 LEU A C 1
ATOM 265 O O . LEU A 1 35 ? 90.894 119.160 120.718 1.00 69.15 45 LEU A O 1
ATOM 270 N N . PRO A 1 36 ? 89.444 117.751 119.743 1.00 60.88 46 PRO A N 1
ATOM 271 C CA . PRO A 1 36 ? 89.551 116.835 120.892 1.00 61.18 46 PRO A CA 1
ATOM 272 C C . PRO A 1 36 ? 90.949 116.282 121.094 1.00 65.44 46 PRO A C 1
ATOM 273 O O . PRO A 1 36 ? 91.398 116.160 122.239 1.00 73.89 46 PRO A O 1
ATOM 277 N N . LEU A 1 37 ? 91.659 115.950 120.013 1.00 58.72 47 LEU A N 1
ATOM 278 C CA . LEU A 1 37 ? 93.002 115.395 120.157 1.00 62.50 47 LEU A CA 1
ATOM 279 C C . LEU A 1 37 ? 93.927 116.383 120.854 1.00 68.98 47 LEU A C 1
ATOM 280 O O . LEU A 1 37 ? 94.611 116.036 121.827 1.00 75.74 47 LEU A O 1
ATOM 285 N N . LEU A 1 38 ? 93.939 117.634 120.386 1.00 65.80 48 LEU A N 1
ATOM 286 C CA . LEU A 1 38 ? 94.783 118.651 121.002 1.00 68.00 48 LEU A CA 1
ATOM 287 C C . LEU A 1 38 ? 94.362 118.924 122.441 1.00 71.88 48 LEU A C 1
ATOM 288 O O . LEU A 1 38 ? 95.216 119.106 123.318 1.00 77.61 48 LEU A O 1
ATOM 293 N N . LEU A 1 39 ? 93.055 118.945 122.708 1.00 68.00 49 LEU A N 1
ATOM 294 C CA . LEU A 1 39 ? 92.600 119.271 124.056 1.00 70.14 49 LEU A CA 1
ATOM 295 C C . LEU A 1 39 ? 92.960 118.175 125.055 1.00 75.04 49 LEU A C 1
ATOM 296 O O . LEU A 1 39 ? 93.369 118.472 126.184 1.00 79.95 49 LEU A O 1
ATOM 301 N N . ILE A 1 40 ? 92.844 116.903 124.667 1.00 71.40 50 ILE A N 1
ATOM 302 C CA . ILE A 1 40 ? 93.240 115.853 125.604 1.00 72.82 50 ILE A CA 1
ATOM 303 C C . ILE A 1 40 ? 94.756 115.720 125.674 1.00 77.45 50 ILE A C 1
ATOM 304 O O . ILE A 1 40 ? 95.292 115.279 126.695 1.00 84.47 50 ILE A O 1
ATOM 309 N N . SER A 1 41 ? 95.479 116.107 124.619 1.00 74.12 51 SER A N 1
ATOM 310 C CA . SER A 1 41 ? 96.929 116.208 124.750 1.00 76.56 51 SER A CA 1
ATOM 311 C C . SER A 1 41 ? 97.295 117.251 125.799 1.00 80.86 51 SER A C 1
ATOM 312 O O . SER A 1 41 ? 98.181 117.029 126.635 1.00 87.73 51 SER A O 1
ATOM 315 N N . LEU A 1 42 ? 96.599 118.390 125.774 1.00 77.90 52 LEU A N 1
ATOM 316 C CA . LEU A 1 42 ? 96.788 119.417 126.791 1.00 78.94 52 LEU A CA 1
ATOM 317 C C . LEU A 1 42 ? 96.428 118.903 128.178 1.00 84.80 52 LEU A C 1
ATOM 318 O O . LEU A 1 42 ? 97.126 119.194 129.152 1.00 91.24 52 LEU A O 1
ATOM 323 N N . ALA A 1 43 ? 95.334 118.146 128.287 1.00 82.05 53 ALA A N 1
ATOM 324 C CA . ALA A 1 43 ? 94.937 117.600 129.583 1.00 83.00 53 ALA A CA 1
ATOM 325 C C . ALA A 1 43 ? 95.977 116.621 130.120 1.00 91.15 53 ALA A C 1
ATOM 326 O O . ALA A 1 43 ? 96.309 116.644 131.314 1.00 99.41 53 ALA A O 1
ATOM 328 N N . PHE A 1 44 ? 96.502 115.751 129.254 1.00 88.68 54 PHE A N 1
ATOM 329 C CA . PHE A 1 44 ? 97.530 114.806 129.675 1.00 89.45 54 PHE A CA 1
ATOM 330 C C . PHE A 1 44 ? 98.791 115.530 130.119 1.00 98.24 54 PHE A C 1
ATOM 331 O O . PHE A 1 44 ? 99.365 115.215 131.169 1.00 106.54 54 PHE A O 1
ATOM 339 N N . ALA A 1 45 ? 99.228 116.520 129.335 1.00 97.71 55 ALA A N 1
ATOM 340 C CA . ALA A 1 45 ? 100.401 117.293 129.720 1.00 101.72 55 ALA A CA 1
ATOM 341 C C . ALA A 1 45 ? 100.172 118.017 131.040 1.00 106.75 55 ALA A C 1
ATOM 342 O O . ALA A 1 45 ? 101.049 118.027 131.908 1.00 112.03 55 ALA A O 1
ATOM 344 N N . GLN A 1 46 ? 98.987 118.605 131.221 1.00 104.11 56 GLN A N 1
ATOM 345 C CA . GLN A 1 46 ? 98.717 119.369 132.433 1.00 108.46 56 GLN A CA 1
ATOM 346 C C . GLN A 1 46 ? 98.682 118.472 133.663 1.00 112.16 56 GLN A C 1
ATOM 347 O O . GLN A 1 46 ? 99.166 118.863 134.732 1.00 117.45 56 GLN A O 1
ATOM 353 N N . GLU A 1 47 ? 98.133 117.261 133.546 1.00 108.06 57 GLU A N 1
ATOM 354 C CA . GLU A 1 47 ? 98.107 116.445 134.749 1.00 112.04 57 GLU A CA 1
ATOM 355 C C . GLU A 1 47 ? 99.482 115.838 135.002 1.00 116.32 57 GLU A C 1
ATOM 356 O O . GLU A 1 47 ? 99.863 115.648 136.162 1.00 120.14 57 GLU A O 1
ATOM 362 N N . ILE A 1 48 ? 100.239 115.538 133.938 1.00 114.04 58 ILE A N 1
ATOM 363 C CA . ILE A 1 48 ? 101.634 115.132 134.110 1.00 115.61 58 ILE A CA 1
ATOM 364 C C . ILE A 1 48 ? 102.409 116.212 134.849 1.00 120.42 58 ILE A C 1
ATOM 365 O O . ILE A 1 48 ? 103.238 115.918 135.720 1.00 122.38 58 ILE A O 1
ATOM 370 N N . THR A 1 49 ? 102.147 117.480 134.522 1.00 122.73 59 THR A N 1
ATOM 371 C CA . THR A 1 49 ? 102.709 118.569 135.311 1.00 124.56 59 THR A CA 1
ATOM 372 C C . THR A 1 49 ? 102.222 118.500 136.751 1.00 124.50 59 THR A C 1
ATOM 373 O O . THR A 1 49 ? 102.985 118.766 137.688 1.00 124.20 59 THR A O 1
ATOM 377 N N . LEU A 1 50 ? 100.950 118.152 136.946 1.00 124.15 60 LEU A N 1
ATOM 378 C CA . LEU A 1 50 ? 100.367 118.065 138.280 1.00 123.47 60 LEU A CA 1
ATOM 379 C C . LEU A 1 50 ? 100.693 116.745 138.976 1.00 122.10 60 LEU A C 1
ATOM 380 O O . LEU A 1 50 ? 101.118 116.749 140.137 1.00 121.53 60 LEU A O 1
ATOM 385 N N . GLY A 1 51 ? 100.506 115.618 138.294 1.00 121.75 61 GLY A N 1
ATOM 386 C CA . GLY A 1 51 ? 100.862 114.319 138.827 1.00 122.16 61 GLY A CA 1
ATOM 387 C C . GLY A 1 51 ? 99.805 113.622 139.661 1.00 123.87 61 GLY A C 1
ATOM 388 O O . GLY A 1 51 ? 100.070 112.521 140.161 1.00 123.99 61 GLY A O 1
ATOM 389 N N . SER A 1 52 ? 98.623 114.210 139.826 1.00 123.53 62 SER A N 1
ATOM 390 C CA . SER A 1 52 ? 97.579 113.579 140.625 1.00 120.30 62 SER A CA 1
ATOM 391 C C . SER A 1 52 ? 96.220 114.092 140.171 1.00 115.97 62 SER A C 1
ATOM 392 O O . SER A 1 52 ? 96.112 115.110 139.483 1.00 113.87 62 SER A O 1
ATOM 395 N N . GLN A 1 53 ? 95.176 113.365 140.574 1.00 110.62 63 GLN A N 1
ATOM 396 C CA . GLN A 1 53 ? 93.795 113.693 140.242 1.00 105.13 63 GLN A CA 1
ATOM 397 C C . GLN A 1 53 ? 92.918 114.005 141.445 1.00 99.19 63 GLN A C 1
ATOM 398 O O . GLN A 1 53 ? 91.966 114.774 141.306 1.00 99.09 63 GLN A O 1
ATOM 404 N N . ILE A 1 54 ? 93.196 113.425 142.610 1.00 95.12 64 ILE A N 1
ATOM 405 C CA . ILE A 1 54 ? 92.364 113.610 143.793 1.00 94.82 64 ILE A CA 1
ATOM 406 C C . ILE A 1 54 ? 93.272 113.819 144.998 1.00 98.14 64 ILE A C 1
ATOM 407 O O . ILE A 1 54 ? 94.316 113.170 145.121 1.00 101.61 64 ILE A O 1
ATOM 412 N N . SER A 1 55 ? 92.882 114.737 145.880 1.00 98.03 65 SER A N 1
ATOM 413 C CA . SER A 1 55 ? 93.639 115.031 147.092 1.00 98.55 65 SER A CA 1
ATOM 414 C C . SER A 1 55 ? 92.728 114.852 148.298 1.00 99.28 65 SER A C 1
ATOM 415 O O . SER A 1 55 ? 91.665 115.475 148.372 1.00 102.06 65 SER A O 1
ATOM 418 N N . CYS A 1 56 ? 93.147 114.012 149.240 1.00 95.98 66 CYS A N 1
ATOM 419 C CA . CYS A 1 56 ? 92.373 113.731 150.440 1.00 94.20 66 CYS A CA 1
ATOM 420 C C . CYS A 1 56 ? 93.177 114.111 151.676 1.00 92.01 66 CYS A C 1
ATOM 421 O O . CYS A 1 56 ? 94.380 113.846 151.752 1.00 94.20 66 CYS A O 1
ATOM 424 N N . PHE A 1 57 ? 92.502 114.732 152.641 1.00 90.24 67 PHE A N 1
ATOM 425 C CA . PHE A 1 57 ? 93.137 115.137 153.891 1.00 88.62 67 PHE A CA 1
ATOM 426 C C . PHE A 1 57 ? 93.173 113.945 154.839 1.00 89.33 67 PHE A C 1
ATOM 427 O O . PHE A 1 57 ? 92.134 113.512 155.346 1.00 91.44 67 PHE A O 1
ATOM 435 N N . ALA A 1 58 ? 94.365 113.417 155.079 1.00 88.17 68 ALA A N 1
ATOM 436 C CA . ALA A 1 58 ? 94.569 112.286 155.967 1.00 89.72 68 ALA A CA 1
ATOM 437 C C . ALA A 1 58 ? 94.988 112.757 157.351 1.00 94.58 68 ALA A C 1
ATOM 438 O O . ALA A 1 58 ? 95.604 113.818 157.499 1.00 97.40 68 ALA A O 1
ATOM 440 N N . PRO A 1 59 ? 94.663 111.997 158.393 1.00 95.24 69 PRO A N 1
ATOM 441 C CA . PRO A 1 59 ? 95.089 112.375 159.744 1.00 98.65 69 PRO A CA 1
ATOM 442 C C . PRO A 1 59 ? 96.602 112.316 159.889 1.00 100.30 69 PRO A C 1
ATOM 443 O O . PRO A 1 59 ? 97.301 111.593 159.175 1.00 100.69 69 PRO A O 1
ATOM 447 N N . THR A 1 60 ? 97.106 113.111 160.838 1.00 99.78 70 THR A N 1
ATOM 448 C CA . THR A 1 60 ? 98.547 113.183 161.061 1.00 100.54 70 THR A CA 1
ATOM 449 C C . THR A 1 60 ? 99.119 111.846 161.515 1.00 103.25 70 THR A C 1
ATOM 450 O O . THR A 1 60 ? 100.305 111.573 161.295 1.00 103.50 70 THR A O 1
ATOM 454 N N . SER A 1 61 ? 98.299 111.004 162.151 1.00 103.38 71 SER A N 1
ATOM 455 C CA . SER A 1 61 ? 98.775 109.696 162.587 1.00 103.50 71 SER A CA 1
ATOM 456 C C . SER A 1 61 ? 99.122 108.801 161.405 1.00 103.01 71 SER A C 1
ATOM 457 O O . SER A 1 61 ? 99.980 107.918 161.525 1.00 103.45 71 SER A O 1
ATOM 460 N N . PHE A 1 62 ? 98.468 109.004 160.263 1.00 100.37 72 PHE A N 1
ATOM 461 C CA . PHE A 1 62 ? 98.735 108.183 159.090 1.00 96.97 72 PHE A CA 1
ATOM 462 C C . PHE A 1 62 ? 100.121 108.475 158.531 1.00 97.91 72 PHE A C 1
ATOM 463 O O . PHE A 1 62 ? 100.599 109.612 158.563 1.00 103.32 72 PHE A O 1
ATOM 471 N N . SER A 1 63 ? 100.769 107.434 158.014 1.00 96.25 73 SER A N 1
ATOM 472 C CA . SER A 1 63 ? 102.069 107.578 157.374 1.00 98.23 73 SER A CA 1
ATOM 473 C C . SER A 1 63 ? 101.869 107.978 155.912 1.00 98.33 73 SER A C 1
ATOM 474 O O . SER A 1 63 ? 100.762 108.302 155.475 1.00 99.71 73 SER A O 1
ATOM 477 N N . TRP A 1 64 ? 102.955 107.966 155.136 1.00 97.12 74 TRP A N 1
ATOM 478 C CA . TRP A 1 64 ? 102.866 108.343 153.728 1.00 102.85 74 TRP A CA 1
ATOM 479 C C . TRP A 1 64 ? 102.044 107.329 152.941 1.00 104.36 74 TRP A C 1
ATOM 480 O O . TRP A 1 64 ? 101.118 107.694 152.206 1.00 105.28 74 TRP A O 1
ATOM 491 N N . ARG A 1 65 ? 102.371 106.045 153.082 1.00 103.04 75 ARG A N 1
ATOM 492 C CA . ARG A 1 65 ? 101.723 105.002 152.301 1.00 103.92 75 ARG A CA 1
ATOM 493 C C . ARG A 1 65 ? 100.283 104.745 152.716 1.00 100.60 75 ARG A C 1
ATOM 494 O O . ARG A 1 65 ? 99.478 104.358 151.867 1.00 100.64 75 ARG A O 1
ATOM 502 N N . GLN A 1 66 ? 99.929 104.964 153.984 1.00 95.88 76 GLN A N 1
ATOM 503 C CA . GLN A 1 66 ? 98.520 104.898 154.364 1.00 95.76 76 GLN A CA 1
ATOM 504 C C . GLN A 1 66 ? 97.719 105.994 153.672 1.00 97.54 76 GLN A C 1
ATOM 505 O O . GLN A 1 66 ? 96.605 105.753 153.188 1.00 100.03 76 GLN A O 1
ATOM 511 N N . ALA A 1 67 ? 98.273 107.208 153.610 1.00 94.77 77 ALA A N 1
ATOM 512 C CA . ALA A 1 67 ? 97.622 108.282 152.870 1.00 91.81 77 ALA A CA 1
ATOM 513 C C . ALA A 1 67 ? 97.530 107.960 151.384 1.00 95.69 77 ALA A C 1
ATOM 514 O O . ALA A 1 67 ? 96.512 108.259 150.750 1.00 100.37 77 ALA A O 1
ATOM 516 N N . ALA A 1 68 ? 98.571 107.353 150.814 1.00 95.40 78 ALA A N 1
ATOM 517 C CA . ALA A 1 68 ? 98.502 106.937 149.415 1.00 95.55 78 ALA A CA 1
ATOM 518 C C . ALA A 1 68 ? 97.413 105.891 149.204 1.00 95.76 78 ALA A C 1
ATOM 519 O O . ALA A 1 68 ? 96.693 105.928 148.199 1.00 96.65 78 ALA A O 1
ATOM 521 N N . TYR A 1 69 ? 97.283 104.949 150.141 1.00 94.28 79 TYR A N 1
ATOM 522 C CA . TYR A 1 69 ? 96.251 103.926 150.033 1.00 93.74 79 TYR A CA 1
ATOM 523 C C . TYR A 1 69 ? 94.856 104.535 150.098 1.00 94.38 79 TYR A C 1
ATOM 524 O O . TYR A 1 69 ? 93.970 104.148 149.329 1.00 98.15 79 TYR A O 1
ATOM 533 N N . VAL A 1 70 ? 94.634 105.474 151.021 1.00 94.07 80 VAL A N 1
ATOM 534 C CA . VAL A 1 70 ? 93.312 106.095 151.088 1.00 96.19 80 VAL A CA 1
ATOM 535 C C . VAL A 1 70 ? 93.054 106.949 149.849 1.00 97.98 80 VAL A C 1
ATOM 536 O O . VAL A 1 70 ? 91.918 107.012 149.362 1.00 102.53 80 VAL A O 1
ATOM 540 N N . ASP A 1 71 ? 94.089 107.595 149.303 1.00 95.08 81 ASP A N 1
ATOM 541 C CA . ASP A 1 71 ? 93.923 108.343 148.061 1.00 95.73 81 ASP A CA 1
ATOM 542 C C . ASP A 1 71 ? 93.497 107.424 146.924 1.00 97.04 81 ASP A C 1
ATOM 543 O O . ASP A 1 71 ? 92.576 107.740 146.162 1.00 98.77 81 ASP A O 1
ATOM 548 N N . SER A 1 72 ? 94.158 106.270 146.800 1.00 95.26 82 SER A N 1
ATOM 549 C CA . SER A 1 72 ? 93.795 105.312 145.761 1.00 91.66 82 SER A CA 1
ATOM 550 C C . SER A 1 72 ? 92.396 104.748 145.980 1.00 91.67 82 SER A C 1
ATOM 551 O O . SER A 1 72 ? 91.648 104.552 145.016 1.00 96.77 82 SER A O 1
ATOM 554 N N . PHE A 1 73 ? 92.032 104.472 147.235 1.00 88.83 83 PHE A N 1
ATOM 555 C CA . PHE A 1 73 ? 90.706 103.941 147.535 1.00 92.45 83 PHE A CA 1
ATOM 556 C C . PHE A 1 73 ? 89.621 104.943 147.164 1.00 96.29 83 PHE A C 1
ATOM 557 O O . PHE A 1 73 ? 88.588 104.572 146.594 1.00 101.90 83 PHE A O 1
ATOM 565 N N . CYS A 1 74 ? 89.836 106.220 147.483 1.00 95.53 84 CYS A N 1
ATOM 566 C CA . CYS A 1 74 ? 88.831 107.232 147.179 1.00 98.72 84 CYS A CA 1
ATOM 567 C C . CYS A 1 74 ? 88.803 107.569 145.694 1.00 96.74 84 CYS A C 1
ATOM 568 O O . CYS A 1 74 ? 87.756 107.976 145.173 1.00 94.66 84 CYS A O 1
ATOM 571 N N . TRP A 1 75 ? 89.931 107.413 144.997 1.00 96.48 85 TRP A N 1
ATOM 572 C CA . TRP A 1 75 ? 89.942 107.617 143.553 1.00 96.11 85 TRP A CA 1
ATOM 573 C C . TRP A 1 75 ? 89.151 106.549 142.811 1.00 96.17 85 TRP A C 1
ATOM 574 O O . TRP A 1 75 ? 88.642 106.819 141.718 1.00 97.44 85 TRP A O 1
ATOM 585 N N . ALA A 1 76 ? 89.033 105.349 143.377 1.00 94.63 86 ALA A N 1
ATOM 586 C CA . ALA A 1 76 ? 88.279 104.258 142.768 1.00 93.05 86 ALA A CA 1
ATOM 587 C C . ALA A 1 76 ? 86.897 104.210 143.409 1.00 94.48 86 ALA A C 1
ATOM 588 O O . ALA A 1 76 ? 86.755 103.785 144.561 1.00 90.76 86 ALA A O 1
ATOM 590 N N . ALA A 1 77 ? 85.885 104.644 142.659 1.00 97.18 87 ALA A N 1
ATOM 591 C CA . ALA A 1 77 ? 84.503 104.693 143.133 1.00 97.29 87 ALA A CA 1
ATOM 592 C C . ALA A 1 77 ? 84.379 105.494 144.426 1.00 98.75 87 ALA A C 1
ATOM 593 O O . ALA A 1 77 ? 84.224 104.928 145.508 1.00 96.65 87 ALA A O 1
ATOM 595 N N . VAL A 1 91 ? 75.763 109.896 143.273 1.00 112.12 101 VAL A N 1
ATOM 596 C CA . VAL A 1 91 ? 76.512 110.839 142.453 1.00 118.78 101 VAL A CA 1
ATOM 597 C C . VAL A 1 91 ? 77.500 110.094 141.561 1.00 121.12 101 VAL A C 1
ATOM 598 O O . VAL A 1 91 ? 78.368 109.375 142.055 1.00 120.79 101 VAL A O 1
ATOM 602 N N . PRO A 1 92 ? 77.368 110.266 140.244 1.00 122.52 102 PRO A N 1
ATOM 603 C CA . PRO A 1 92 ? 78.266 109.578 139.302 1.00 119.45 102 PRO A CA 1
ATOM 604 C C . PRO A 1 92 ? 79.649 110.211 139.313 1.00 115.20 102 PRO A C 1
ATOM 605 O O . PRO A 1 92 ? 79.817 111.375 138.945 1.00 111.29 102 PRO A O 1
ATOM 609 N N . LEU A 1 93 ? 80.646 109.435 139.740 1.00 112.84 103 LEU A N 1
ATOM 610 C CA . LEU A 1 93 ? 82.028 109.895 139.792 1.00 110.57 103 LEU A CA 1
ATOM 611 C C . LEU A 1 93 ? 82.836 109.493 138.566 1.00 105.49 103 LEU A C 1
ATOM 612 O O . LEU A 1 93 ? 83.812 110.176 138.234 1.00 101.86 103 LEU A O 1
ATOM 617 N N . TRP A 1 94 ? 82.433 108.427 137.870 1.00 102.62 104 TRP A N 1
ATOM 618 C CA . TRP A 1 94 ? 83.190 107.931 136.725 1.00 98.91 104 TRP A CA 1
ATOM 619 C C . TRP A 1 94 ? 83.230 108.923 135.567 1.00 94.42 104 TRP A C 1
ATOM 620 O O . TRP A 1 94 ? 84.044 108.752 134.654 1.00 91.52 104 TRP A O 1
ATOM 631 N N . LEU A 1 95 ? 82.366 109.941 135.576 1.00 94.08 105 LEU A N 1
ATOM 632 C CA . LEU A 1 95 ? 82.386 110.941 134.511 1.00 90.23 105 LEU A CA 1
ATOM 633 C C . LEU A 1 95 ? 83.704 111.702 134.490 1.00 89.06 105 LEU A C 1
ATOM 634 O O . LEU A 1 95 ? 84.276 111.943 133.420 1.00 85.36 105 LEU A O 1
ATOM 639 N N . HIS A 1 96 ? 84.198 112.097 135.665 1.00 89.20 106 HIS A N 1
ATOM 640 C CA . HIS A 1 96 ? 85.459 112.828 135.732 1.00 86.39 106 HIS A CA 1
ATOM 641 C C . HIS A 1 96 ? 86.650 111.911 135.489 1.00 84.55 106 HIS A C 1
ATOM 642 O O . HIS A 1 96 ? 87.694 112.364 135.005 1.00 84.69 106 HIS A O 1
ATOM 649 N N . LYS A 1 97 ? 86.514 110.625 135.815 1.00 82.68 107 LYS A N 1
ATOM 650 C CA . LYS A 1 97 ? 87.622 109.691 135.664 1.00 81.18 107 LYS A CA 1
ATOM 651 C C . LYS A 1 97 ? 87.838 109.272 134.215 1.00 78.46 107 LYS A C 1
ATOM 652 O O . LYS A 1 97 ? 88.983 109.045 133.808 1.00 77.85 107 LYS A O 1
ATOM 658 N N . PHE A 1 98 ? 86.769 109.166 133.424 1.00 77.39 108 PHE A N 1
ATOM 659 C CA . PHE A 1 98 ? 86.852 108.651 132.061 1.00 72.47 108 PHE A CA 1
ATOM 660 C C . PHE A 1 98 ? 86.732 109.744 131.003 1.00 71.54 108 PHE A C 1
ATOM 661 O O . PHE A 1 98 ? 86.475 109.442 129.835 1.00 71.99 108 PHE A O 1
ATOM 669 N N . PHE A 1 99 ? 86.917 111.007 131.386 1.00 70.16 109 PHE A N 1
ATOM 670 C CA . PHE A 1 99 ? 86.759 112.106 130.433 1.00 69.02 109 PHE A CA 1
ATOM 671 C C . PHE A 1 99 ? 87.746 112.044 129.269 1.00 69.95 109 PHE A C 1
ATOM 672 O O . PHE A 1 99 ? 87.297 112.087 128.108 1.00 71.31 109 PHE A O 1
ATOM 680 N N . PRO A 1 100 ? 89.067 111.943 129.479 1.00 66.39 110 PRO A N 1
ATOM 681 C CA . PRO A 1 100 ? 89.973 111.878 128.318 1.00 65.89 110 PRO A CA 1
ATOM 682 C C . PRO A 1 100 ? 89.776 110.639 127.463 1.00 65.70 110 PRO A C 1
ATOM 683 O O . PRO A 1 100 ? 89.917 110.714 126.235 1.00 69.84 110 PRO A O 1
ATOM 687 N N . TYR A 1 101 ? 89.458 109.496 128.075 1.00 63.26 111 TYR A N 1
ATOM 688 C CA . TYR A 1 101 ? 89.214 108.285 127.297 1.00 65.27 111 TYR A CA 1
ATOM 689 C C . TYR A 1 101 ? 87.972 108.438 126.430 1.00 65.12 111 TYR A C 1
ATOM 690 O O . TYR A 1 101 ? 87.957 108.011 125.270 1.00 67.60 111 TYR A O 1
ATOM 699 N N . ILE A 1 102 ? 86.918 109.050 126.978 1.00 61.95 112 ILE A N 1
ATOM 700 C CA . ILE A 1 102 ? 85.714 109.310 126.195 1.00 62.95 112 ILE A CA 1
ATOM 701 C C . ILE A 1 102 ? 86.019 110.260 125.045 1.00 63.86 112 ILE A C 1
ATOM 702 O O . ILE A 1 102 ? 85.516 110.088 123.927 1.00 66.58 112 ILE A O 1
ATOM 707 N N . LEU A 1 103 ? 86.839 111.283 125.297 1.00 60.98 113 LEU A N 1
ATOM 708 C CA . LEU A 1 103 ? 87.187 112.207 124.220 1.00 58.53 113 LEU A CA 1
ATOM 709 C C . LEU A 1 103 ? 87.992 111.515 123.123 1.00 58.93 113 LEU A C 1
ATOM 710 O O . LEU A 1 103 ? 87.766 111.762 121.933 1.00 62.20 113 LEU A O 1
ATOM 715 N N . LEU A 1 104 ? 88.934 110.643 123.495 1.00 56.92 114 LEU A N 1
ATOM 716 C CA . LEU A 1 104 ? 89.632 109.860 122.477 1.00 57.20 114 LEU A CA 1
ATOM 717 C C . LEU A 1 104 ? 88.674 108.965 121.704 1.00 55.22 114 LEU A C 1
ATOM 718 O O . LEU A 1 104 ? 88.799 108.821 120.481 1.00 57.66 114 LEU A O 1
ATOM 723 N N . LEU A 1 105 ? 87.728 108.332 122.401 1.00 52.31 115 LEU A N 1
ATOM 724 C CA . LEU A 1 105 ? 86.770 107.468 121.722 1.00 55.03 115 LEU A CA 1
ATOM 725 C C . LEU A 1 105 ? 85.947 108.250 120.708 1.00 57.50 115 LEU A C 1
ATOM 726 O O . LEU A 1 105 ? 85.771 107.805 119.567 1.00 61.14 115 LEU A O 1
ATOM 731 N N . VAL A 1 106 ? 85.452 109.427 121.095 1.00 52.10 116 VAL A N 1
ATOM 732 C CA . VAL A 1 106 ? 84.638 110.207 120.167 1.00 51.61 116 VAL A CA 1
ATOM 733 C C . VAL A 1 106 ? 85.490 110.749 119.022 1.00 53.61 116 VAL A C 1
ATOM 734 O O . VAL A 1 106 ? 85.019 110.835 117.883 1.00 56.01 116 VAL A O 1
ATOM 738 N N . ALA A 1 107 ? 86.753 111.101 119.284 1.00 51.11 117 ALA A N 1
ATOM 739 C CA . ALA A 1 107 ? 87.626 111.558 118.205 1.00 51.23 117 ALA A CA 1
ATOM 740 C C . ALA A 1 107 ? 87.890 110.445 117.197 1.00 54.12 117 ALA A C 1
ATOM 741 O O . ALA A 1 107 ? 87.853 110.674 115.981 1.00 57.45 117 ALA A O 1
ATOM 743 N N . VAL A 1 108 ? 88.159 109.232 117.682 1.00 52.03 118 VAL A N 1
ATOM 744 C CA . VAL A 1 108 ? 88.391 108.104 116.785 1.00 49.03 118 VAL A CA 1
ATOM 745 C C . VAL A 1 108 ? 87.123 107.774 116.005 1.00 51.48 118 VAL A C 1
ATOM 746 O O . VAL A 1 108 ? 87.172 107.489 114.800 1.00 55.02 118 VAL A O 1
ATOM 750 N N . LEU A 1 109 ? 85.969 107.810 116.676 1.00 48.36 119 LEU A N 1
ATOM 751 C CA . LEU A 1 109 ? 84.707 107.549 115.992 1.00 49.61 119 LEU A CA 1
ATOM 752 C C . LEU A 1 109 ? 84.408 108.612 114.944 1.00 52.84 119 LEU A C 1
ATOM 753 O O . LEU A 1 109 ? 83.786 108.312 113.921 1.00 55.41 119 LEU A O 1
ATOM 758 N N . LEU A 1 110 ? 84.828 109.858 115.182 1.00 49.94 120 LEU A N 1
ATOM 759 C CA . LEU A 1 110 ? 84.644 110.908 114.186 1.00 48.88 120 LEU A CA 1
ATOM 760 C C . LEU A 1 110 ? 85.619 110.762 113.025 1.00 52.12 120 LEU A C 1
ATOM 761 O O . LEU A 1 110 ? 85.296 111.140 111.894 1.00 56.08 120 LEU A O 1
ATOM 766 N N . TYR A 1 111 ? 86.819 110.242 113.287 1.00 49.52 121 TYR A N 1
ATOM 767 C CA . TYR A 1 111 ? 87.771 109.992 112.210 1.00 52.77 121 TYR A CA 1
ATOM 768 C C . TYR A 1 111 ? 87.390 108.777 111.372 1.00 52.53 121 TYR A C 1
ATOM 769 O O . TYR A 1 111 ? 87.787 108.694 110.205 1.00 53.94 121 TYR A O 1
ATOM 778 N N . LEU A 1 112 ? 86.636 107.837 111.946 1.00 49.85 122 LEU A N 1
ATOM 779 C CA . LEU A 1 112 ? 86.267 106.622 111.219 1.00 48.58 122 LEU A CA 1
ATOM 780 C C . LEU A 1 112 ? 85.522 106.881 109.911 1.00 49.94 122 LEU A C 1
ATOM 781 O O . LEU A 1 112 ? 85.843 106.218 108.907 1.00 54.44 122 LEU A O 1
ATOM 786 N N . PRO A 1 113 ? 84.526 107.778 109.839 1.00 47.96 123 PRO A N 1
ATOM 787 C CA . PRO A 1 113 ? 83.844 107.992 108.551 1.00 46.88 123 PRO A CA 1
ATOM 788 C C . PRO A 1 113 ? 84.765 108.456 107.438 1.00 47.25 123 PRO A C 1
ATOM 789 O O . PRO A 1 113 ? 84.503 108.147 106.270 1.00 46.82 123 PRO A O 1
ATOM 793 N N . ASN A 1 114 ? 85.829 109.197 107.756 1.00 48.71 124 ASN A N 1
ATOM 794 C CA . ASN A 1 114 ? 86.792 109.573 106.726 1.00 47.83 124 ASN A CA 1
ATOM 795 C C . ASN A 1 114 ? 87.437 108.337 106.111 1.00 49.20 124 ASN A C 1
ATOM 796 O O . ASN A 1 114 ? 87.547 108.222 104.884 1.00 50.89 124 ASN A O 1
ATOM 801 N N . LEU A 1 115 ? 87.852 107.390 106.955 1.00 49.77 125 LEU A N 1
ATOM 802 C CA . LEU A 1 115 ? 88.420 106.143 106.454 1.00 46.63 125 LEU A CA 1
ATOM 803 C C . LEU A 1 115 ? 87.392 105.350 105.657 1.00 44.95 125 LEU A C 1
ATOM 804 O O . LEU A 1 115 ? 87.718 104.767 104.616 1.00 49.58 125 LEU A O 1
ATOM 809 N N . PHE A 1 116 ? 86.145 105.313 106.134 1.00 41.01 126 PHE A N 1
ATOM 810 C CA . PHE A 1 116 ? 85.101 104.583 105.420 1.00 41.33 126 PHE A CA 1
ATOM 811 C C . PHE A 1 116 ? 84.881 105.165 104.027 1.00 43.45 126 PHE A C 1
ATOM 812 O O . PHE A 1 116 ? 84.799 104.428 103.038 1.00 46.01 126 PHE A O 1
ATOM 820 N N . TRP A 1 117 ? 84.790 106.493 103.933 1.00 43.78 127 TRP A N 1
ATOM 821 C CA . TRP A 1 117 ? 84.598 107.143 102.640 1.00 43.03 127 TRP A CA 1
ATOM 822 C C . TRP A 1 117 ? 85.803 106.938 101.732 1.00 44.27 127 TRP A C 1
ATOM 823 O O . TRP A 1 117 ? 85.648 106.734 100.522 1.00 45.93 127 TRP A O 1
ATOM 834 N N . ARG A 1 118 ? 87.014 106.994 102.294 1.00 43.68 128 ARG A N 1
ATOM 835 C CA . ARG A 1 118 ? 88.212 106.796 101.487 1.00 44.64 128 ARG A CA 1
ATOM 836 C C . ARG A 1 118 ? 88.307 105.370 100.958 1.00 45.32 128 ARG A C 1
ATOM 837 O O . ARG A 1 118 ? 88.780 105.157 99.835 1.00 47.26 128 ARG A O 1
ATOM 845 N N . PHE A 1 119 ? 87.857 104.386 101.737 1.00 44.40 129 PHE A N 1
ATOM 846 C CA . PHE A 1 119 ? 88.007 102.989 101.353 1.00 43.25 129 PHE A CA 1
ATOM 847 C C . PHE A 1 119 ? 86.848 102.451 100.525 1.00 46.55 129 PHE A C 1
ATOM 848 O O . PHE A 1 119 ? 87.039 101.480 99.785 1.00 53.24 129 PHE A O 1
ATOM 856 N N . THR A 1 120 ? 85.657 103.045 100.623 1.00 45.76 130 THR A N 1
ATOM 857 C CA . THR A 1 120 ? 84.479 102.482 99.973 1.00 44.45 130 THR A CA 1
ATOM 858 C C . THR A 1 120 ? 83.985 103.272 98.770 1.00 47.76 130 THR A C 1
ATOM 859 O O . THR A 1 120 ? 83.371 102.682 97.878 1.00 52.04 130 THR A O 1
ATOM 863 N N . ALA A 1 121 ? 84.225 104.581 98.715 1.00 46.70 131 ALA A N 1
ATOM 864 C CA . ALA A 1 121 ? 83.651 105.415 97.664 1.00 45.02 131 ALA A CA 1
ATOM 865 C C . ALA A 1 121 ? 84.647 106.297 96.928 1.00 46.13 131 ALA A C 1
ATOM 866 O O . ALA A 1 121 ? 84.316 106.777 95.837 1.00 48.52 131 ALA A O 1
ATOM 868 N N . ALA A 1 122 ? 85.839 106.537 97.474 1.00 44.94 132 ALA A N 1
ATOM 869 C CA . ALA A 1 122 ? 86.784 107.443 96.824 1.00 45.50 132 ALA A CA 1
ATOM 870 C C . ALA A 1 122 ? 87.247 106.964 95.451 1.00 51.05 132 ALA A C 1
ATOM 871 O O . ALA A 1 122 ? 87.214 107.769 94.503 1.00 54.86 132 ALA A O 1
ATOM 873 N N . PRO A 1 123 ? 87.689 105.710 95.261 1.00 49.91 133 PRO A N 1
ATOM 874 C CA . PRO A 1 123 ? 88.218 105.336 93.935 1.00 50.45 133 PRO A CA 1
ATOM 875 C C . PRO A 1 123 ? 87.179 105.371 92.827 1.00 52.01 133 PRO A C 1
ATOM 876 O O . PRO A 1 123 ? 87.470 105.858 91.727 1.00 55.53 133 PRO A O 1
ATOM 880 N N . HIS A 1 124 ? 85.975 104.853 93.082 1.00 49.89 134 HIS A N 1
ATOM 881 C CA . HIS A 1 124 ? 84.938 104.860 92.055 1.00 51.71 134 HIS A CA 1
ATOM 882 C C . HIS A 1 124 ? 84.547 106.282 91.676 1.00 54.89 134 HIS A C 1
ATOM 883 O O . HIS A 1 124 ? 84.388 106.597 90.490 1.00 63.08 134 HIS A O 1
ATOM 890 N N . LEU A 1 125 ? 84.392 107.158 92.672 1.00 52.44 135 LEU A N 1
ATOM 891 C CA . LEU A 1 125 ? 84.055 108.549 92.391 1.00 53.07 135 LEU A CA 1
ATOM 892 C C . LEU A 1 125 ? 85.166 109.236 91.607 1.00 55.76 135 LEU A C 1
ATOM 893 O O . LEU A 1 125 ? 84.896 110.006 90.677 1.00 60.19 135 LEU A O 1
ATOM 898 N N . SER A 1 126 ? 86.425 108.967 91.966 1.00 52.91 136 SER A N 1
ATOM 899 C CA . SER A 1 126 ? 87.544 109.552 91.234 1.00 54.25 136 SER A CA 1
ATOM 900 C C . SER A 1 126 ? 87.555 109.091 89.783 1.00 58.33 136 SER A C 1
ATOM 901 O O . SER A 1 126 ? 87.767 109.898 88.868 1.00 64.53 136 SER A O 1
ATOM 904 N N . SER A 1 127 ? 87.328 107.795 89.553 1.00 56.31 137 SER A N 1
ATOM 905 C CA . SER A 1 127 ? 87.303 107.279 88.188 1.00 56.01 137 SER A CA 1
ATOM 906 C C . SER A 1 127 ? 86.159 107.890 87.388 1.00 58.61 137 SER A C 1
ATOM 907 O O . SER A 1 127 ? 86.337 108.266 86.221 1.00 62.94 137 SER A O 1
ATOM 910 N N . ASP A 1 128 ? 84.975 107.999 87.999 1.00 58.86 138 ASP A N 1
ATOM 911 C CA . ASP A 1 128 ? 83.839 108.597 87.306 1.00 58.88 138 ASP A CA 1
ATOM 912 C C . ASP A 1 128 ? 84.116 110.052 86.952 1.00 60.22 138 ASP A C 1
ATOM 913 O O . ASP A 1 128 ? 83.819 110.494 85.834 1.00 65.99 138 ASP A O 1
ATOM 918 N N . LEU A 1 129 ? 84.690 110.812 87.889 1.00 57.97 139 LEU A N 1
ATOM 919 C CA . LEU A 1 129 ? 85.012 112.208 87.614 1.00 58.52 139 LEU A CA 1
ATOM 920 C C . LEU A 1 129 ? 86.038 112.329 86.496 1.00 61.47 139 LEU A C 1
ATOM 921 O O . LEU A 1 129 ? 85.897 113.171 85.600 1.00 65.37 139 LEU A O 1
ATOM 926 N N . LYS A 1 130 ? 87.081 111.494 86.530 1.00 59.47 140 LYS A N 1
ATOM 927 C CA . LYS A 1 130 ? 88.101 111.537 85.488 1.00 61.32 140 LYS A CA 1
ATOM 928 C C . LYS A 1 130 ? 87.494 111.249 84.122 1.00 65.82 140 LYS A C 1
ATOM 929 O O . LYS A 1 130 ? 87.749 111.970 83.149 1.00 74.36 140 LYS A O 1
ATOM 935 N N . PHE A 1 131 ? 86.666 110.203 84.040 1.00 60.89 141 PHE A N 1
ATOM 936 C CA . PHE A 1 131 ? 86.021 109.860 82.777 1.00 61.70 141 PHE A CA 1
ATOM 937 C C . PHE A 1 131 ? 85.125 110.991 82.288 1.00 66.96 141 PHE A C 1
ATOM 938 O O . PHE A 1 131 ? 85.125 111.323 81.096 1.00 73.88 141 PHE A O 1
ATOM 946 N N . VAL A 1 132 ? 84.363 111.603 83.198 1.00 64.40 142 VAL A N 1
ATOM 947 C CA . VAL A 1 132 ? 83.412 112.635 82.799 1.00 65.21 142 VAL A CA 1
ATOM 948 C C . VAL A 1 132 ? 84.140 113.866 82.273 1.00 69.90 142 VAL A C 1
ATOM 949 O O . VAL A 1 132 ? 83.775 114.417 81.228 1.00 78.69 142 VAL A O 1
ATOM 953 N N . MET A 1 133 ? 85.181 114.319 82.980 1.00 68.12 143 MET A N 1
ATOM 954 C CA . MET A 1 133 ? 85.905 115.488 82.486 1.00 72.83 143 MET A CA 1
ATOM 955 C C . MET A 1 133 ? 86.687 115.183 81.214 1.00 78.88 143 MET A C 1
ATOM 956 O O . MET A 1 133 ? 86.806 116.056 80.347 1.00 84.60 143 MET A O 1
ATOM 961 N N . GLU A 1 134 ? 87.214 113.964 81.066 1.00 78.03 144 GLU A N 1
ATOM 962 C CA . GLU A 1 134 ? 87.854 113.603 79.804 1.00 81.60 144 GLU A CA 1
ATOM 963 C C . GLU A 1 134 ? 86.863 113.674 78.650 1.00 81.73 144 GLU A C 1
ATOM 964 O O . GLU A 1 134 ? 87.165 114.235 77.588 1.00 85.07 144 GLU A O 1
ATOM 970 N N . GLU A 1 135 ? 85.666 113.113 78.844 1.00 78.22 145 GLU A N 1
ATOM 971 C CA . GLU A 1 135 ? 84.655 113.157 77.794 1.00 80.65 145 GLU A CA 1
ATOM 972 C C . GLU A 1 135 ? 84.240 114.590 77.490 1.00 82.64 145 GLU A C 1
ATOM 973 O O . GLU A 1 135 ? 84.069 114.959 76.322 1.00 90.31 145 GLU A O 1
ATOM 979 N N . LEU A 1 136 ? 84.077 115.413 78.529 1.00 78.58 146 LEU A N 1
ATOM 980 C CA . LEU A 1 136 ? 83.695 116.806 78.326 1.00 77.56 146 LEU A CA 1
ATOM 981 C C . LEU A 1 136 ? 84.749 117.553 77.518 1.00 84.43 146 LEU A C 1
ATOM 982 O O . LEU A 1 136 ? 84.425 118.270 76.563 1.00 91.41 146 LEU A O 1
ATOM 987 N N . ASP A 1 137 ? 86.023 117.390 77.886 1.00 83.48 147 ASP A N 1
ATOM 988 C CA . ASP A 1 137 ? 87.095 118.075 77.172 1.00 87.52 147 ASP A CA 1
ATOM 989 C C . ASP A 1 137 ? 87.186 117.607 75.725 1.00 89.90 147 ASP A C 1
ATOM 990 O O . ASP A 1 137 ? 87.339 118.426 74.809 1.00 93.98 147 ASP A O 1
ATOM 995 N N . LYS A 1 138 ? 87.090 116.293 75.496 1.00 88.91 148 LYS A N 1
ATOM 996 C CA . LYS A 1 138 ? 87.170 115.779 74.133 1.00 89.60 148 LYS A CA 1
ATOM 997 C C . LYS A 1 138 ? 86.009 116.278 73.283 1.00 93.23 148 LYS A C 1
ATOM 998 O O . LYS A 1 138 ? 86.204 116.683 72.129 1.00 99.29 148 LYS A O 1
ATOM 1004 N N . CYS A 1 139 ? 84.793 116.260 73.835 1.00 91.64 149 CYS A N 1
ATOM 1005 C CA . CYS A 1 139 ? 83.637 116.739 73.087 1.00 97.62 149 CYS A CA 1
ATOM 1006 C C . CYS A 1 139 ? 83.756 118.226 72.779 1.00 100.40 149 CYS A C 1
ATOM 1007 O O . CYS A 1 139 ? 83.444 118.661 71.664 1.00 109.39 149 CYS A O 1
ATOM 1010 N N . TYR A 1 140 ? 84.206 119.023 73.754 1.00 94.05 150 TYR A N 1
ATOM 1011 C CA . TYR A 1 140 ? 84.383 120.448 73.506 1.00 95.60 150 TYR A CA 1
ATOM 1012 C C . TYR A 1 140 ? 85.416 120.695 72.417 1.00 99.40 150 TYR A C 1
ATOM 1013 O O . TYR A 1 140 ? 85.209 121.540 71.539 1.00 105.14 150 TYR A O 1
ATOM 1022 N N . ASN A 1 141 ? 86.541 119.981 72.467 1.00 98.15 151 ASN A N 1
ATOM 1023 C CA . ASN A 1 141 ? 87.578 120.170 71.459 1.00 99.91 151 ASN A CA 1
ATOM 1024 C C . ASN A 1 141 ? 87.067 119.791 70.075 1.00 107.22 151 ASN A C 1
ATOM 1025 O O . ASN A 1 141 ? 87.284 120.519 69.098 1.00 112.60 151 ASN A O 1
ATOM 1030 N N . ARG A 1 142 ? 86.361 118.662 69.976 1.00 107.27 152 ARG A N 1
ATOM 1031 C CA . ARG A 1 142 ? 85.818 118.236 68.691 1.00 110.47 152 ARG A CA 1
ATOM 1032 C C . ARG A 1 142 ? 84.818 119.252 68.151 1.00 113.82 152 ARG A C 1
ATOM 1033 O O . ARG A 1 142 ? 84.842 119.594 66.962 1.00 118.22 152 ARG A O 1
ATOM 1041 N N . ASP A 1 143 ? 83.933 119.753 69.015 1.00 114.14 153 ASP A N 1
ATOM 1042 C CA . ASP A 1 143 ? 82.915 120.698 68.568 1.00 118.28 153 ASP A CA 1
ATOM 1043 C C . ASP A 1 143 ? 83.538 122.025 68.149 1.00 117.74 153 ASP A C 1
ATOM 1044 O O . ASP A 1 143 ? 83.139 122.618 67.140 1.00 121.59 153 ASP A O 1
ATOM 1049 N N . ILE A 1 144 ? 84.525 122.506 68.908 1.00 114.56 154 ILE A N 1
ATOM 1050 C CA . ILE A 1 144 ? 85.152 123.782 68.578 1.00 116.11 154 ILE A CA 1
ATOM 1051 C C . ILE A 1 144 ? 86.019 123.645 67.332 1.00 121.58 154 ILE A C 1
ATOM 1052 O O . ILE A 1 144 ? 86.273 124.627 66.624 1.00 123.29 154 ILE A O 1
ATOM 1057 N N . LYS A 1 145 ? 86.488 122.428 67.043 1.00 122.80 155 LYS A N 1
ATOM 1058 C CA . LYS A 1 145 ? 87.207 122.203 65.794 1.00 124.40 155 LYS A CA 1
ATOM 1059 C C . LYS A 1 145 ? 86.248 122.146 64.611 1.00 127.21 155 LYS A C 1
ATOM 1060 O O . LYS A 1 145 ? 86.565 122.640 63.523 1.00 129.83 155 LYS A O 1
ATOM 1066 N N . ASP A 1 146 ? 85.070 121.544 64.805 1.00 128.87 156 ASP A N 1
ATOM 1067 C CA . ASP A 1 146 ? 84.091 121.466 63.725 1.00 131.93 156 ASP A CA 1
ATOM 1068 C C . ASP A 1 146 ? 83.559 122.841 63.337 1.00 131.39 156 ASP A C 1
ATOM 1069 O O . ASP A 1 146 ? 83.420 123.134 62.144 1.00 132.12 156 ASP A O 1
ATOM 1074 N N . ILE A 1 147 ? 83.258 123.696 64.322 1.00 130.29 157 ILE A N 1
ATOM 1075 C CA . ILE A 1 147 ? 82.740 125.032 64.044 1.00 130.94 157 ILE A CA 1
ATOM 1076 C C . ILE A 1 147 ? 83.820 125.970 63.518 1.00 132.75 157 ILE A C 1
ATOM 1077 O O . ILE A 1 147 ? 83.493 126.993 62.897 1.00 136.46 157 ILE A O 1
ATOM 1082 N N . LYS A 1 148 ? 85.095 125.640 63.720 1.00 131.61 158 LYS A N 1
ATOM 1083 C CA . LYS A 1 148 ? 86.219 126.475 63.295 1.00 133.27 158 LYS A CA 1
ATOM 1084 C C . LYS A 1 148 ? 86.153 127.857 63.938 1.00 134.26 158 LYS A C 1
ATOM 1085 O O . LYS A 1 148 ? 86.996 128.714 63.677 1.00 134.83 158 LYS A O 1
ATOM 1091 N N . TYR A 1 185 ? 77.872 112.532 69.686 1.00 117.29 195 TYR A N 1
ATOM 1092 C CA . TYR A 1 185 ? 77.011 111.776 70.587 1.00 114.55 195 TYR A CA 1
ATOM 1093 C C . TYR A 1 185 ? 77.204 112.218 72.034 1.00 110.02 195 TYR A C 1
ATOM 1094 O O . TYR A 1 185 ? 78.335 112.330 72.508 1.00 105.56 195 TYR A O 1
ATOM 1103 N N . PRO A 1 186 ? 76.098 112.468 72.738 1.00 110.24 196 PRO A N 1
ATOM 1104 C CA . PRO A 1 186 ? 76.188 112.889 74.149 1.00 106.18 196 PRO A CA 1
ATOM 1105 C C . PRO A 1 186 ? 76.513 111.734 75.092 1.00 102.32 196 PRO A C 1
ATOM 1106 O O . PRO A 1 186 ? 75.645 111.143 75.740 1.00 102.77 196 PRO A O 1
ATOM 1110 N N . ILE A 1 187 ? 77.802 111.400 75.168 1.00 96.45 197 ILE A N 1
ATOM 1111 C CA . ILE A 1 187 ? 78.244 110.339 76.068 1.00 90.11 197 ILE A CA 1
ATOM 1112 C C . ILE A 1 187 ? 78.066 110.761 77.521 1.00 88.65 197 ILE A C 1
ATOM 1113 O O . ILE A 1 187 ? 77.707 109.947 78.380 1.00 87.65 197 ILE A O 1
ATOM 1118 N N . VAL A 1 188 ? 78.319 112.038 77.821 1.00 87.97 198 VAL A N 1
ATOM 1119 C CA . VAL A 1 188 ? 78.161 112.532 79.187 1.00 86.79 198 VAL A CA 1
ATOM 1120 C C . VAL A 1 188 ? 76.702 112.458 79.617 1.00 88.85 198 VAL A C 1
ATOM 1121 O O . VAL A 1 188 ? 76.394 112.080 80.755 1.00 90.88 198 VAL A O 1
ATOM 1125 N N . GLU A 1 189 ? 75.780 112.817 78.718 1.00 89.45 199 GLU A N 1
ATOM 1126 C CA . GLU A 1 189 ? 74.359 112.728 79.038 1.00 90.73 199 GLU A CA 1
ATOM 1127 C C . GLU A 1 189 ? 73.949 111.286 79.317 1.00 90.70 199 GLU A C 1
ATOM 1128 O O . GLU A 1 189 ? 73.190 111.018 80.256 1.00 91.77 199 GLU A O 1
ATOM 1134 N N . GLN A 1 190 ? 74.444 110.342 78.514 1.00 89.77 200 GLN A N 1
ATOM 1135 C CA . GLN A 1 190 ? 74.124 108.936 78.742 1.00 88.66 200 GLN A CA 1
ATOM 1136 C C . GLN A 1 190 ? 74.699 108.446 80.067 1.00 87.04 200 GLN A C 1
ATOM 1137 O O . GLN A 1 190 ? 74.042 107.692 80.795 1.00 88.66 200 GLN A O 1
ATOM 1143 N N . TYR A 1 191 ? 75.927 108.855 80.394 1.00 83.00 201 TYR A N 1
ATOM 1144 C CA . TYR A 1 191 ? 76.525 108.443 81.660 1.00 76.77 201 TYR A CA 1
ATOM 1145 C C . TYR A 1 191 ? 75.750 109.005 82.847 1.00 78.05 201 TYR A C 1
ATOM 1146 O O . TYR A 1 191 ? 75.522 108.304 83.841 1.00 81.99 201 TYR A O 1
ATOM 1155 N N . LEU A 1 192 ? 75.320 110.266 82.757 1.00 78.38 202 LEU A N 1
ATOM 1156 C CA . LEU A 1 192 ? 74.489 110.837 83.812 1.00 80.04 202 LEU A CA 1
ATOM 1157 C C . LEU A 1 192 ? 73.142 110.130 83.909 1.00 83.75 202 LEU A C 1
ATOM 1158 O O . LEU A 1 192 ? 72.627 109.939 85.016 1.00 86.95 202 LEU A O 1
ATOM 1163 N N . LYS A 1 193 ? 72.558 109.744 82.773 1.00 84.39 203 LYS A N 1
ATOM 1164 C CA . LYS A 1 193 ? 71.303 109.001 82.806 1.00 86.78 203 LYS A CA 1
ATOM 1165 C C . LYS A 1 193 ? 71.486 107.642 83.471 1.00 87.11 203 LYS A C 1
ATOM 1166 O O . LYS A 1 193 ? 70.602 107.178 84.200 1.00 86.57 203 LYS A O 1
ATOM 1172 N N . THR A 1 194 ? 72.623 106.988 83.227 1.00 85.97 204 THR A N 1
ATOM 1173 C CA . THR A 1 194 ? 72.930 105.755 83.945 1.00 83.36 204 THR A CA 1
ATOM 1174 C C . THR A 1 194 ? 73.061 106.012 85.441 1.00 81.98 204 THR A C 1
ATOM 1175 O O . THR A 1 194 ? 72.565 105.229 86.260 1.00 84.22 204 THR A O 1
ATOM 1179 N N . LYS A 1 195 ? 73.726 107.106 85.818 1.00 82.44 205 LYS A N 1
ATOM 1180 C CA . LYS A 1 195 ? 73.874 107.458 87.227 1.00 81.58 205 LYS A CA 1
ATOM 1181 C C . LYS A 1 195 ? 72.567 107.894 87.879 1.00 83.40 205 LYS A C 1
ATOM 1182 O O . LYS A 1 195 ? 72.491 107.912 89.112 1.00 83.73 205 LYS A O 1
ATOM 1188 N N . ASN A 1 196 ? 71.546 108.239 87.092 1.00 84.91 206 ASN A N 1
ATOM 1189 C CA . ASN A 1 196 ? 70.276 108.713 87.629 1.00 86.28 206 ASN A CA 1
ATOM 1190 C C . ASN A 1 196 ? 69.509 107.657 88.413 1.00 86.65 206 ASN A C 1
ATOM 1191 O O . ASN A 1 196 ? 68.596 108.016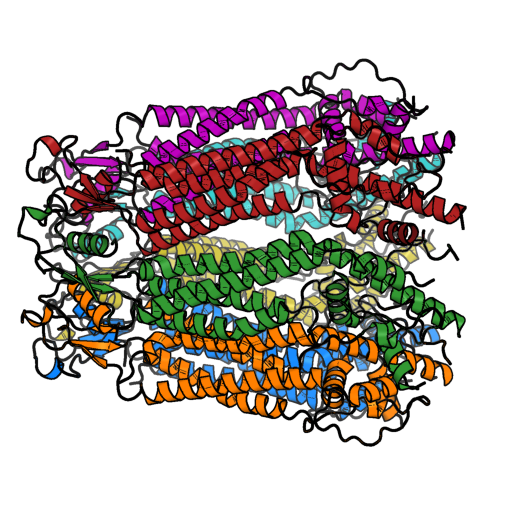 89.165 1.00 86.09 206 ASN A O 1
ATOM 1196 N N . ASN A 1 197 ? 69.842 106.372 88.266 1.00 88.85 207 ASN A N 1
ATOM 1197 C CA . ASN A 1 197 ? 69.111 105.321 88.957 1.00 88.46 207 ASN A CA 1
ATOM 1198 C C . ASN A 1 197 ? 69.909 104.625 90.049 1.00 89.07 207 ASN A C 1
ATOM 1199 O O . ASN A 1 197 ? 69.325 103.857 90.818 1.00 89.85 207 ASN A O 1
ATOM 1204 N N . SER A 1 198 ? 71.214 104.869 90.138 1.00 88.90 208 SER A N 1
ATOM 1205 C CA . SER A 1 198 ? 72.022 104.244 91.173 1.00 85.68 208 SER A CA 1
ATOM 1206 C C . SER A 1 198 ? 71.703 104.853 92.539 1.00 83.04 208 SER A C 1
ATOM 1207 O O . SER A 1 198 ? 71.105 105.928 92.651 1.00 84.80 208 SER A O 1
ATOM 1210 N N . TYR A 1 199 ? 72.104 104.136 93.597 1.00 78.62 209 TYR A N 1
ATOM 1211 C CA . TYR A 1 199 ? 71.885 104.621 94.955 1.00 74.57 209 TYR A CA 1
ATOM 1212 C C . TYR A 1 199 ? 73.043 104.324 95.903 1.00 69.86 209 TYR A C 1
ATOM 1213 O O . TYR A 1 199 ? 72.903 104.556 97.109 1.00 68.63 209 TYR A O 1
ATOM 1222 N N . GLY A 1 200 ? 74.179 103.835 95.409 1.00 69.36 210 GLY A N 1
ATOM 1223 C CA . GLY A 1 200 ? 75.267 103.434 96.283 1.00 66.92 210 GLY A CA 1
ATOM 1224 C C . GLY A 1 200 ? 76.068 104.570 96.888 1.00 63.98 210 GLY A C 1
ATOM 1225 O O . GLY A 1 200 ? 76.224 104.650 98.112 1.00 63.23 210 GLY A O 1
ATOM 1226 N N . LEU A 1 201 ? 76.593 105.451 96.032 1.00 59.67 211 LEU A N 1
ATOM 1227 C CA . LEU A 1 201 ? 77.448 106.535 96.507 1.00 57.39 211 LEU A CA 1
ATOM 1228 C C . LEU A 1 201 ? 76.683 107.486 97.421 1.00 59.02 211 LEU A C 1
ATOM 1229 O O . LEU A 1 201 ? 77.215 107.941 98.442 1.00 60.67 211 LEU A O 1
ATOM 1234 N N . ILE A 1 202 ? 75.434 107.798 97.070 1.00 57.69 212 ILE A N 1
ATOM 1235 C CA . ILE A 1 202 ? 74.628 108.677 97.912 1.00 56.43 212 ILE A CA 1
ATOM 1236 C C . ILE A 1 202 ? 74.352 108.019 99.258 1.00 54.57 212 ILE A C 1
ATOM 1237 O O . ILE A 1 202 ? 74.356 108.685 100.300 1.00 55.82 212 ILE A O 1
ATOM 1242 N N . ILE A 1 203 ? 74.122 106.703 99.264 1.00 54.27 213 ILE A N 1
ATOM 1243 C CA . ILE A 1 203 ? 73.898 105.995 100.522 1.00 52.93 213 ILE A CA 1
ATOM 1244 C C . ILE A 1 203 ? 75.149 106.045 101.390 1.00 51.75 213 ILE A C 1
ATOM 1245 O O . ILE A 1 203 ? 75.068 106.270 102.602 1.00 54.19 213 ILE A O 1
ATOM 1250 N N . LYS A 1 204 ? 76.324 105.842 100.786 1.00 49.18 214 LYS A N 1
ATOM 1251 C CA . LYS A 1 204 ? 77.564 105.909 101.556 1.00 50.03 214 LYS A CA 1
ATOM 1252 C C . LYS A 1 204 ? 77.786 107.304 102.130 1.00 51.26 214 LYS A C 1
ATOM 1253 O O . LYS A 1 204 ? 78.173 107.453 103.298 1.00 55.40 214 LYS A O 1
ATOM 1259 N N . TYR A 1 205 ? 77.545 108.340 101.323 1.00 48.99 215 TYR A N 1
ATOM 1260 C CA . TYR A 1 205 ? 77.715 109.711 101.796 1.00 47.79 215 TYR A CA 1
ATOM 1261 C C . TYR A 1 205 ? 76.753 110.021 102.938 1.00 49.89 215 TYR A C 1
ATOM 1262 O O . TYR A 1 205 ? 77.139 110.625 103.948 1.00 55.04 215 TYR A O 1
ATOM 1271 N N . LEU A 1 206 ? 75.490 109.610 102.792 1.00 48.73 216 LEU A N 1
ATOM 1272 C CA . LEU A 1 206 ? 74.507 109.841 103.844 1.00 47.56 216 LEU A CA 1
ATOM 1273 C C . LEU A 1 206 ? 74.870 109.078 105.109 1.00 48.78 216 LEU A C 1
ATOM 1274 O O . LEU A 1 206 ? 74.674 109.580 106.219 1.00 50.16 216 LEU A O 1
ATOM 1279 N N . ILE A 1 207 ? 75.400 107.862 104.963 1.00 49.14 217 ILE A N 1
ATOM 1280 C CA . ILE A 1 207 ? 75.825 107.085 106.124 1.00 47.82 217 ILE A CA 1
ATOM 1281 C C . ILE A 1 207 ? 76.952 107.805 106.854 1.00 48.04 217 ILE A C 1
ATOM 1282 O O . ILE A 1 207 ? 76.946 107.915 108.086 1.00 51.36 217 ILE A O 1
ATOM 1287 N N . CYS A 1 208 ? 77.930 108.316 106.102 1.00 45.78 218 CYS A N 1
ATOM 1288 C CA . CYS A 1 208 ? 79.036 109.043 106.722 1.00 45.10 218 CYS A CA 1
ATOM 1289 C C . CYS A 1 208 ? 78.534 110.273 107.469 1.00 48.36 218 CYS A C 1
ATOM 1290 O O . CYS A 1 208 ? 78.901 110.506 108.630 1.00 50.96 218 CYS A O 1
ATOM 1293 N N . ARG A 1 209 ? 77.679 111.069 106.819 1.00 48.56 219 ARG A N 1
ATOM 1294 C CA . ARG A 1 209 ? 77.175 112.283 107.457 1.00 46.79 219 ARG A CA 1
ATOM 1295 C C . ARG A 1 209 ? 76.335 111.960 108.687 1.00 48.55 219 ARG A C 1
ATOM 1296 O O . ARG A 1 209 ? 76.446 112.635 109.717 1.00 49.74 219 ARG A O 1
ATOM 1304 N N . VAL A 1 210 ? 75.494 110.926 108.602 1.00 46.62 220 VAL A N 1
ATOM 1305 C CA . VAL A 1 210 ? 74.639 110.558 109.725 1.00 44.39 220 VAL A CA 1
ATOM 1306 C C . VAL A 1 210 ? 75.475 110.061 110.895 1.00 45.66 220 VAL A C 1
ATOM 1307 O O . VAL A 1 210 ? 75.209 110.404 112.052 1.00 49.01 220 VAL A O 1
ATOM 1311 N N . VAL A 1 211 ? 76.500 109.250 110.619 1.00 43.45 221 VAL A N 1
ATOM 1312 C CA . VAL A 1 211 ? 77.367 108.757 111.685 1.00 42.25 221 VAL A CA 1
ATOM 1313 C C . VAL A 1 211 ? 78.093 109.915 112.358 1.00 44.94 221 VAL A C 1
ATOM 1314 O O . VAL A 1 211 ? 78.166 109.991 113.593 1.00 48.36 221 VAL A O 1
ATOM 1318 N N . THR A 1 212 ? 78.627 110.845 111.559 1.00 43.69 222 THR A N 1
ATOM 1319 C CA . THR A 1 212 ? 79.312 112.002 112.130 1.00 46.78 222 THR A CA 1
ATOM 1320 C C . THR A 1 212 ? 78.366 112.834 112.989 1.00 46.77 222 THR A C 1
ATOM 1321 O O . THR A 1 212 ? 78.719 113.244 114.102 1.00 48.72 222 THR A O 1
ATOM 1325 N N . LEU A 1 213 ? 77.151 113.081 112.491 1.00 44.85 223 LEU A N 1
ATOM 1326 C CA . LEU A 1 213 ? 76.184 113.876 113.242 1.00 44.62 223 LEU A CA 1
ATOM 1327 C C . LEU A 1 213 ? 75.783 113.187 114.540 1.00 45.19 223 LEU A C 1
ATOM 1328 O O . LEU A 1 213 ? 75.656 113.839 115.583 1.00 47.45 223 LEU A O 1
ATOM 1333 N N . ILE A 1 214 ? 75.573 111.870 114.496 1.00 44.39 224 ILE A N 1
ATOM 1334 C CA . ILE A 1 214 ? 75.190 111.130 115.695 1.00 43.67 224 ILE A CA 1
ATOM 1335 C C . ILE A 1 214 ? 76.300 111.189 116.735 1.00 46.53 224 ILE A C 1
ATOM 1336 O O . ILE A 1 214 ? 76.044 111.402 117.927 1.00 48.24 224 ILE A O 1
ATOM 1341 N N . ILE A 1 215 ? 77.550 110.999 116.303 1.00 45.12 225 ILE A N 1
ATOM 1342 C CA . ILE A 1 215 ? 78.667 111.059 117.241 1.00 43.92 225 ILE A CA 1
ATOM 1343 C C . ILE A 1 215 ? 78.789 112.454 117.842 1.00 47.54 225 ILE A C 1
ATOM 1344 O O . ILE A 1 215 ? 79.015 112.609 119.049 1.00 50.10 225 ILE A O 1
ATOM 1349 N N . VAL A 1 216 ? 78.636 113.491 117.013 1.00 47.37 226 VAL A N 1
ATOM 1350 C CA . VAL A 1 216 ? 78.732 114.861 117.511 1.00 45.90 226 VAL A CA 1
ATOM 1351 C C . VAL A 1 216 ? 77.632 115.141 118.527 1.00 49.49 226 VAL A C 1
ATOM 1352 O O . VAL A 1 216 ? 77.876 115.748 119.577 1.00 53.02 226 VAL A O 1
ATOM 1356 N N . PHE A 1 217 ? 76.405 114.700 118.237 1.00 49.12 227 PHE A N 1
ATOM 1357 C CA . PHE A 1 217 ? 75.294 114.932 119.157 1.00 50.23 227 PHE A CA 1
ATOM 1358 C C . PHE A 1 217 ? 75.489 114.178 120.468 1.00 51.52 227 PHE A C 1
ATOM 1359 O O . PHE A 1 217 ? 75.200 114.712 121.546 1.00 56.20 227 PHE A O 1
ATOM 1367 N N . THR A 1 218 ? 75.970 112.933 120.397 1.00 48.10 228 THR A N 1
ATOM 1368 C CA . THR A 1 218 ? 76.231 112.172 121.615 1.00 49.02 228 THR A CA 1
ATOM 1369 C C . THR A 1 218 ? 77.313 112.838 122.455 1.00 53.05 228 THR A C 1
ATOM 1370 O O . THR A 1 218 ? 77.193 112.929 123.684 1.00 58.76 228 THR A O 1
ATOM 1374 N N . ALA A 1 219 ? 78.377 113.320 121.805 1.00 49.91 229 ALA A N 1
ATOM 1375 C CA . ALA A 1 219 ? 79.426 114.028 122.529 1.00 48.33 229 ALA A CA 1
ATOM 1376 C C . ALA A 1 219 ? 78.888 115.303 123.165 1.00 52.31 229 ALA A C 1
ATOM 1377 O O . ALA A 1 219 ? 79.245 115.636 124.299 1.00 55.22 229 ALA A O 1
ATOM 1379 N N . CYS A 1 220 ? 78.028 116.032 122.447 1.00 51.54 230 CYS A N 1
ATOM 1380 C CA . CYS A 1 220 ? 77.422 117.234 123.011 1.00 51.70 230 CYS A CA 1
ATOM 1381 C C . CYS A 1 220 ? 76.587 116.906 124.241 1.00 54.57 230 CYS A C 1
ATOM 1382 O O . CYS A 1 220 ? 76.653 117.616 125.252 1.00 57.35 230 CYS A O 1
ATOM 1385 N N . ILE A 1 221 ? 75.793 115.837 124.170 1.00 53.93 231 ILE A N 1
ATOM 1386 C CA . ILE A 1 221 ? 74.960 115.448 125.306 1.00 53.59 231 ILE A CA 1
ATOM 1387 C C . ILE A 1 221 ? 75.835 115.083 126.500 1.00 58.80 231 ILE A C 1
ATOM 1388 O O . ILE A 1 221 ? 75.575 115.504 127.635 1.00 66.43 231 ILE A O 1
ATOM 1393 N N . TYR A 1 222 ? 76.890 114.301 126.259 1.00 56.56 232 TYR A N 1
ATOM 1394 C CA . TYR A 1 222 ? 77.780 113.904 127.347 1.00 57.75 232 TYR A CA 1
ATOM 1395 C C . TYR A 1 222 ? 78.467 115.112 127.972 1.00 61.24 232 TYR A C 1
ATOM 1396 O O . TYR A 1 222 ? 78.564 115.215 129.201 1.00 64.45 232 TYR A O 1
ATOM 1405 N N . LEU A 1 223 ? 78.945 116.041 127.141 1.00 59.97 233 LEU A N 1
ATOM 1406 C CA . LEU A 1 223 ? 79.630 117.223 127.657 1.00 59.04 233 LEU A CA 1
ATOM 1407 C C . LEU A 1 223 ? 78.682 118.112 128.450 1.00 62.04 233 LEU A C 1
ATOM 1408 O O . LEU A 1 223 ? 79.052 118.633 129.508 1.00 66.41 233 LEU A O 1
ATOM 1413 N N . GLY A 1 224 ? 77.456 118.300 127.956 1.00 60.86 234 GLY A N 1
ATOM 1414 C CA . GLY A 1 224 ? 76.485 119.081 128.702 1.00 63.03 234 GLY A CA 1
ATOM 1415 C C . GLY A 1 224 ? 76.125 118.443 130.029 1.00 65.56 234 GLY A C 1
ATOM 1416 O O . GLY A 1 224 ? 76.005 119.129 131.047 1.00 67.14 234 GLY A O 1
ATOM 1417 N N . TYR A 1 225 ? 75.956 117.118 130.038 1.00 67.82 235 TYR A N 1
ATOM 1418 C CA . TYR A 1 225 ? 75.654 116.423 131.285 1.00 73.25 235 TYR A CA 1
ATOM 1419 C C . TYR A 1 225 ? 76.803 116.562 132.276 1.00 72.76 235 TYR A C 1
ATOM 1420 O O . TYR A 1 225 ? 76.578 116.800 133.469 1.00 76.42 235 TYR A O 1
ATOM 1429 N N . TYR A 1 226 ? 78.043 116.427 131.797 1.00 71.37 236 TYR A N 1
ATOM 1430 C CA . TYR A 1 226 ? 79.203 116.597 132.669 1.00 72.19 236 TYR A CA 1
ATOM 1431 C C . TYR A 1 226 ? 79.277 118.013 133.226 1.00 71.48 236 TYR A C 1
ATOM 1432 O O . TYR A 1 226 ? 79.556 118.206 134.416 1.00 74.02 236 TYR A O 1
ATOM 1441 N N . ILE A 1 227 ? 79.040 119.017 132.378 1.00 70.34 237 ILE A N 1
ATOM 1442 C CA . ILE A 1 227 ? 79.105 120.405 132.826 1.00 70.52 237 ILE A CA 1
ATOM 1443 C C . ILE A 1 227 ? 78.035 120.674 133.875 1.00 76.00 237 ILE A C 1
ATOM 1444 O O . ILE A 1 227 ? 78.293 121.325 134.896 1.00 78.44 237 ILE A O 1
ATOM 1449 N N . SER A 1 228 ? 76.820 120.173 133.645 1.00 75.31 238 SER A N 1
ATOM 1450 C CA . SER A 1 228 ? 75.747 120.361 134.615 1.00 76.70 238 SER A CA 1
ATOM 1451 C C . SER A 1 228 ? 76.053 119.653 135.929 1.00 79.68 238 SER A C 1
ATOM 1452 O O . SER A 1 228 ? 75.794 120.198 137.009 1.00 83.28 238 SER A O 1
ATOM 1455 N N . LEU A 1 229 ? 76.604 118.438 135.862 1.00 80.55 239 LEU A N 1
ATOM 1456 C CA . LEU A 1 229 ? 76.835 117.663 137.077 1.00 82.07 239 LEU A CA 1
ATOM 1457 C C . LEU A 1 229 ? 77.969 118.250 137.908 1.00 83.43 239 LEU A C 1
ATOM 1458 O O . LEU A 1 229 ? 77.835 118.420 139.126 1.00 87.50 239 LEU A O 1
ATOM 1463 N N . PHE A 1 230 ? 79.096 118.570 137.273 1.00 82.98 240 PHE A N 1
ATOM 1464 C CA . PHE A 1 230 ? 80.268 119.071 137.993 1.00 85.03 240 PHE A CA 1
ATOM 1465 C C . PHE A 1 230 ? 80.268 120.600 138.027 1.00 89.30 240 PHE A C 1
ATOM 1466 O O . PHE A 1 230 ? 81.179 121.269 137.542 1.00 88.38 240 PHE A O 1
ATOM 1474 N N . SER A 1 231 ? 79.211 121.148 138.621 1.00 92.60 241 SER A N 1
ATOM 1475 C CA . SER A 1 231 ? 79.057 122.590 138.756 1.00 96.21 241 SER A CA 1
ATOM 1476 C C . SER A 1 231 ? 78.920 123.063 140.194 1.00 104.04 241 SER A C 1
ATOM 1477 O O . SER A 1 231 ? 79.454 124.124 140.529 1.00 103.92 241 SER A O 1
ATOM 1480 N N . LEU A 1 232 ? 78.221 122.316 141.050 1.00 106.92 242 LEU A N 1
ATOM 1481 C CA . LEU A 1 232 ? 78.029 122.753 142.430 1.00 112.01 242 LEU A CA 1
ATOM 1482 C C . LEU A 1 232 ? 79.338 122.714 143.209 1.00 114.49 242 LEU A C 1
ATOM 1483 O O . LEU A 1 232 ? 79.704 123.690 143.876 1.00 114.95 242 LEU A O 1
ATOM 1488 N N . THR A 1 233 ? 80.061 121.599 143.133 1.00 114.81 243 THR A N 1
ATOM 1489 C CA . THR A 1 233 ? 81.310 121.453 143.867 1.00 114.37 243 THR A CA 1
ATOM 1490 C C . THR A 1 233 ? 82.124 120.329 143.246 1.00 113.20 243 THR A C 1
ATOM 1491 O O . THR A 1 233 ? 81.615 119.528 142.459 1.00 109.31 243 THR A O 1
ATOM 1495 N N . ASP A 1 234 ? 83.406 120.287 143.613 1.00 112.11 244 ASP A N 1
ATOM 1496 C CA . ASP A 1 234 ? 84.319 119.244 143.160 1.00 107.42 244 ASP A CA 1
ATOM 1497 C C . ASP A 1 234 ? 84.926 118.472 144.328 1.00 104.56 244 ASP A C 1
ATOM 1498 O O . ASP A 1 234 ? 85.987 117.858 144.178 1.00 102.35 244 ASP A O 1
ATOM 1503 N N . GLU A 1 235 ? 84.271 118.492 145.487 1.00 107.10 245 GLU A N 1
ATOM 1504 C CA . GLU A 1 235 ? 84.742 117.803 146.678 1.00 106.83 245 GLU A CA 1
ATOM 1505 C C . GLU A 1 235 ? 83.634 116.913 147.223 1.00 107.43 245 GLU A C 1
ATOM 1506 O O . GLU A 1 235 ? 82.448 117.141 146.973 1.00 106.99 245 GLU A O 1
ATOM 1512 N N . PHE A 1 236 ? 84.035 115.890 147.973 1.00 107.89 246 PHE A N 1
ATOM 1513 C CA . PHE A 1 236 ? 83.088 114.949 148.555 1.00 108.31 246 PHE A CA 1
ATOM 1514 C C . PHE A 1 236 ? 83.717 114.316 149.791 1.00 107.19 246 PHE A C 1
ATOM 1515 O O . PHE A 1 236 ? 84.840 114.645 150.184 1.00 107.83 246 PHE A O 1
ATOM 1523 N N . THR A 1 237 ? 82.973 113.397 150.401 1.00 104.51 247 THR A N 1
ATOM 1524 C CA . THR A 1 237 ? 83.415 112.661 151.575 1.00 104.28 247 THR A CA 1
ATOM 1525 C C . THR A 1 237 ? 83.674 111.210 151.198 1.00 107.15 247 THR A C 1
ATOM 1526 O O . THR A 1 237 ? 82.953 110.632 150.378 1.00 107.86 247 THR A O 1
ATOM 1530 N N . CYS A 1 238 ? 84.708 110.625 151.799 1.00 110.53 248 CYS A N 1
ATOM 1531 C CA . CYS A 1 238 ? 85.152 109.277 151.477 1.00 110.12 248 CYS A CA 1
ATOM 1532 C C . CYS A 1 238 ? 85.211 108.457 152.757 1.00 112.35 248 CYS A C 1
ATOM 1533 O O . CYS A 1 238 ? 85.683 108.945 153.788 1.00 112.29 248 CYS A O 1
ATOM 1536 N N . ASN A 1 239 ? 84.731 107.218 152.687 1.00 113.32 249 ASN A N 1
ATOM 1537 C CA . ASN A 1 239 ? 84.609 106.347 153.852 1.00 114.12 249 ASN A CA 1
ATOM 1538 C C . ASN A 1 239 ? 85.590 105.188 153.710 1.00 116.49 249 ASN A C 1
ATOM 1539 O O . ASN A 1 239 ? 85.374 104.280 152.901 1.00 117.16 249 ASN A O 1
ATOM 1544 N N . ILE A 1 240 ? 86.662 105.220 154.495 1.00 116.23 250 ILE A N 1
ATOM 1545 C CA . ILE A 1 240 ? 87.650 104.125 154.501 1.00 116.72 250 ILE A CA 1
ATOM 1546 C C . ILE A 1 240 ? 87.190 103.148 155.577 1.00 121.64 250 ILE A C 1
ATOM 1547 O O . ILE A 1 240 ? 87.647 103.159 156.723 1.00 123.76 250 ILE A O 1
ATOM 1552 N N . ARG A 1 241 ? 86.259 102.272 155.198 1.00 121.92 251 ARG A N 1
ATOM 1553 C CA . ARG A 1 241 ? 85.728 101.292 156.142 1.00 123.54 251 ARG A CA 1
ATOM 1554 C C . ARG A 1 241 ? 85.551 99.890 155.583 1.00 124.72 251 ARG A C 1
ATOM 1555 O O . ARG A 1 241 ? 85.513 98.944 156.377 1.00 127.49 251 ARG A O 1
ATOM 1563 N N . THR A 1 242 ? 85.453 99.704 154.268 1.00 122.98 252 THR A N 1
ATOM 1564 C CA . THR A 1 242 ? 85.059 98.412 153.715 1.00 129.26 252 THR A CA 1
ATOM 1565 C C . THR A 1 242 ? 86.078 97.332 154.062 1.00 130.43 252 THR A C 1
ATOM 1566 O O . THR A 1 242 ? 87.274 97.609 154.204 1.00 129.77 252 THR A O 1
ATOM 1570 N N . GLY A 1 243 ? 85.590 96.107 154.241 1.00 130.43 253 GLY A N 1
ATOM 1571 C CA . GLY A 1 243 ? 86.446 94.982 154.559 1.00 126.29 253 GLY A CA 1
ATOM 1572 C C . GLY A 1 243 ? 86.818 94.883 156.025 1.00 127.20 253 GLY A C 1
ATOM 1573 O O . GLY A 1 243 ? 85.983 95.113 156.905 1.00 130.53 253 GLY A O 1
ATOM 1574 N N . ILE A 1 244 ? 88.079 94.536 156.296 1.00 124.57 254 ILE A N 1
ATOM 1575 C CA . ILE A 1 244 ? 88.546 94.372 157.668 1.00 128.55 254 ILE A CA 1
ATOM 1576 C C . ILE A 1 244 ? 88.624 95.700 158.410 1.00 130.21 254 ILE A C 1
ATOM 1577 O O . ILE A 1 244 ? 88.685 95.712 159.645 1.00 132.29 254 ILE A O 1
ATOM 1582 N N . LEU A 1 245 ? 88.618 96.822 157.692 1.00 129.88 255 LEU A N 1
ATOM 1583 C CA . LEU A 1 245 ? 88.751 98.137 158.306 1.00 130.06 255 LEU A CA 1
ATOM 1584 C C . LEU A 1 245 ? 87.516 98.558 159.095 1.00 133.03 255 LEU A C 1
ATOM 1585 O O . LEU A 1 245 ? 87.563 99.584 159.784 1.00 134.90 255 LEU A O 1
ATOM 1590 N N . ARG A 1 246 ? 86.414 97.807 159.007 1.00 132.41 256 ARG A N 1
ATOM 1591 C CA . ARG A 1 246 ? 85.229 98.128 159.796 1.00 133.10 256 ARG A CA 1
ATOM 1592 C C . ARG A 1 246 ? 85.489 97.969 161.290 1.00 137.79 256 ARG A C 1
ATOM 1593 O O . ARG A 1 246 ? 85.021 98.782 162.096 1.00 137.84 256 ARG A O 1
ATOM 1601 N N . ASN A 1 247 ? 86.224 96.924 161.678 1.00 141.29 257 ASN A N 1
ATOM 1602 C CA . ASN A 1 247 ? 86.366 96.597 163.095 1.00 144.25 257 ASN A CA 1
ATOM 1603 C C . ASN A 1 247 ? 87.154 97.666 163.844 1.00 144.97 257 ASN A C 1
ATOM 1604 O O . ASN A 1 247 ? 86.707 98.164 164.884 1.00 145.98 257 ASN A O 1
ATOM 1609 N N . ASP A 1 248 ? 88.327 98.033 163.335 1.00 145.63 258 ASP A N 1
ATOM 1610 C CA . ASP A 1 248 ? 89.177 98.991 164.028 1.00 145.44 258 ASP A CA 1
ATOM 1611 C C . ASP A 1 248 ? 88.652 100.409 163.842 1.00 141.43 258 ASP A C 1
ATOM 1612 O O . ASP A 1 248 ? 88.232 100.795 162.748 1.00 138.55 258 ASP A O 1
ATOM 1617 N N . THR A 1 249 ? 88.680 101.186 164.926 1.00 141.46 259 THR A N 1
ATOM 1618 C CA . THR A 1 249 ? 88.202 102.562 164.924 1.00 142.16 259 THR A CA 1
ATOM 1619 C C . THR A 1 249 ? 89.341 103.573 164.867 1.00 139.79 259 THR A C 1
ATOM 1620 O O . THR A 1 249 ? 89.116 104.770 165.074 1.00 141.80 259 THR A O 1
ATOM 1624 N N . ALA A 1 250 ? 90.564 103.116 164.593 1.00 135.08 260 ALA A N 1
ATOM 1625 C CA . ALA A 1 250 ? 91.712 104.010 164.515 1.00 132.83 260 ALA A CA 1
ATOM 1626 C C . ALA A 1 250 ? 91.675 104.925 163.299 1.00 132.98 260 ALA A C 1
ATOM 1627 O O . ALA A 1 250 ? 92.440 105.894 163.251 1.00 131.58 260 ALA A O 1
ATOM 1629 N N . LEU A 1 251 ? 90.812 104.649 162.324 1.00 131.66 261 LEU A N 1
ATOM 1630 C CA . LEU A 1 251 ? 90.688 105.472 161.130 1.00 125.68 261 LEU A CA 1
ATOM 1631 C C . LEU A 1 251 ? 89.467 106.376 161.230 1.00 124.41 261 LEU A C 1
ATOM 1632 O O . LEU A 1 251 ? 88.442 105.975 161.793 1.00 125.67 261 LEU A O 1
ATOM 1637 N N . PRO A 1 252 ? 89.551 107.597 160.707 1.00 121.06 262 PRO A N 1
ATOM 1638 C CA . PRO A 1 252 ? 88.394 108.501 160.731 1.00 118.37 262 PRO A CA 1
ATOM 1639 C C . PRO A 1 252 ? 87.239 107.927 159.931 1.00 117.80 262 PRO A C 1
ATOM 1640 O O . PRO A 1 252 ? 87.453 107.281 158.893 1.00 118.59 262 PRO A O 1
ATOM 1644 N N . PRO A 1 253 ? 86.001 108.128 160.388 1.00 115.48 263 PRO A N 1
ATOM 1645 C CA . PRO A 1 253 ? 84.850 107.618 159.624 1.00 113.89 263 PRO A CA 1
ATOM 1646 C C . PRO A 1 253 ? 84.744 108.204 158.228 1.00 113.83 263 PRO A C 1
ATOM 1647 O O . PRO A 1 253 ? 84.316 107.501 157.303 1.00 114.41 263 PRO A O 1
ATOM 1651 N N . LEU A 1 254 ? 85.119 109.468 158.045 1.00 112.89 264 LEU A N 1
ATOM 1652 C CA . LEU A 1 254 ? 85.056 110.116 156.745 1.00 110.55 264 LEU A CA 1
ATOM 1653 C C . LEU A 1 254 ? 86.269 111.017 156.570 1.00 110.32 264 LEU A C 1
ATOM 1654 O O . LEU A 1 254 ? 86.825 111.534 157.543 1.00 112.31 264 LEU A O 1
ATOM 1659 N N . VAL A 1 255 ? 86.674 111.200 155.315 1.00 107.98 265 VAL A N 1
ATOM 1660 C CA . VAL A 1 255 ? 87.787 112.070 154.957 1.00 104.38 265 VAL A CA 1
ATOM 1661 C C . VAL A 1 255 ? 87.364 112.935 153.778 1.00 105.64 265 VAL A C 1
ATOM 1662 O O . VAL A 1 255 ? 86.629 112.481 152.894 1.00 109.18 265 VAL A O 1
ATOM 1666 N N . GLN A 1 256 ? 87.818 114.185 153.772 1.00 102.72 266 GLN A N 1
ATOM 1667 C CA . GLN A 1 256 ? 87.490 115.111 152.696 1.00 102.30 266 GLN A CA 1
ATOM 1668 C C . GLN A 1 256 ? 88.377 114.825 151.492 1.00 102.63 266 GLN A C 1
ATOM 1669 O O . GLN A 1 256 ? 89.606 114.809 151.614 1.00 102.41 266 GLN A O 1
ATOM 1675 N N . CYS A 1 257 ? 87.765 114.605 150.329 1.00 101.34 267 CYS A N 1
ATOM 1676 C CA . CYS A 1 257 ? 88.503 114.340 149.100 1.00 99.05 267 CYS A CA 1
ATOM 1677 C C . CYS A 1 257 ? 88.050 115.317 148.026 1.00 99.32 267 CYS A C 1
ATOM 1678 O O . CYS A 1 257 ? 86.865 115.357 147.678 1.00 104.75 267 CYS A O 1
ATOM 1681 N N . LYS A 1 258 ? 88.993 116.091 147.499 1.00 95.46 268 LYS A N 1
ATOM 1682 C CA . LYS A 1 258 ? 88.729 117.081 146.466 1.00 92.25 268 LYS A CA 1
ATOM 1683 C C . LYS A 1 258 ? 89.293 116.588 145.141 1.00 91.39 268 LYS A C 1
ATOM 1684 O O . LYS A 1 258 ? 90.457 116.175 145.069 1.00 93.53 268 LYS A O 1
ATOM 1690 N N . LEU A 1 259 ? 88.463 116.627 144.101 1.00 91.40 269 LEU A N 1
ATOM 1691 C CA . LEU A 1 259 ? 88.892 116.243 142.765 1.00 88.78 269 LEU A CA 1
ATOM 1692 C C . LEU A 1 259 ? 89.655 117.393 142.118 1.00 90.53 269 LEU A C 1
ATOM 1693 O O . LEU A 1 259 ? 89.193 118.538 142.122 1.00 93.34 269 LEU A O 1
ATOM 1698 N N . ILE A 1 260 ? 90.821 117.084 141.564 1.00 90.94 270 ILE A N 1
ATOM 1699 C CA . ILE A 1 260 ? 91.698 118.088 140.994 1.00 89.31 270 ILE A CA 1
ATOM 1700 C C . ILE A 1 260 ? 91.457 118.142 139.490 1.00 88.06 270 ILE A C 1
ATOM 1701 O O . ILE A 1 260 ? 90.913 117.211 138.887 1.00 88.52 270 ILE A O 1
ATOM 1706 N N . ALA A 1 261 ? 91.855 119.260 138.876 1.00 85.98 271 ALA A N 1
ATOM 1707 C CA . ALA A 1 261 ? 91.710 119.507 137.442 1.00 83.87 271 ALA A CA 1
ATOM 1708 C C . ALA A 1 261 ? 90.251 119.534 137.001 1.00 77.80 271 ALA A C 1
ATOM 1709 O O . ALA A 1 261 ? 89.950 119.297 135.826 1.00 76.30 271 ALA A O 1
ATOM 1711 N N . VAL A 1 262 ? 89.333 119.817 137.927 1.00 77.78 272 VAL A N 1
ATOM 1712 C CA . VAL A 1 262 ? 87.921 119.907 137.567 1.00 73.26 272 VAL A CA 1
ATOM 1713 C C . VAL A 1 262 ? 87.662 121.150 136.726 1.00 71.87 272 VAL A C 1
ATOM 1714 O O . VAL A 1 262 ? 86.900 121.110 135.754 1.00 76.57 272 VAL A O 1
ATOM 1718 N N . GLY A 1 263 ? 88.295 122.272 137.078 1.00 69.67 273 GLY A N 1
ATOM 1719 C CA . GLY A 1 263 ? 88.110 123.489 136.304 1.00 70.00 273 GLY A CA 1
ATOM 1720 C C . GLY A 1 263 ? 88.669 123.385 134.897 1.00 70.10 273 GLY A C 1
ATOM 1721 O O . GLY A 1 263 ? 88.065 123.883 133.941 1.00 73.14 273 GLY A O 1
ATOM 1722 N N . VAL A 1 264 ? 89.831 122.745 134.749 1.00 65.23 274 VAL A N 1
ATOM 1723 C CA . VAL A 1 264 ? 90.412 122.553 133.423 1.00 65.05 274 VAL A CA 1
ATOM 1724 C C . VAL A 1 264 ? 89.499 121.685 132.566 1.00 69.21 274 VAL A C 1
ATOM 1725 O O . VAL A 1 264 ? 89.264 121.976 131.386 1.00 70.44 274 VAL A O 1
ATOM 1729 N N . PHE A 1 265 ? 88.972 120.604 133.147 1.00 67.20 275 PHE A N 1
ATOM 1730 C CA . PHE A 1 265 ? 88.047 119.747 132.413 1.00 63.15 275 PHE A CA 1
ATOM 1731 C C . PHE A 1 265 ? 86.771 120.498 132.051 1.00 64.01 275 PHE A C 1
ATOM 1732 O O . PHE A 1 265 ? 86.215 120.300 130.968 1.00 69.92 275 PHE A O 1
ATOM 1740 N N . ARG A 1 266 ? 86.294 121.364 132.948 1.00 62.15 276 ARG A N 1
ATOM 1741 C CA . ARG A 1 266 ? 85.118 122.174 132.643 1.00 62.09 276 ARG A CA 1
ATOM 1742 C C . ARG A 1 266 ? 85.382 123.114 131.474 1.00 63.45 276 ARG A C 1
ATOM 1743 O O . ARG A 1 266 ? 84.531 123.273 130.591 1.00 65.76 276 ARG A O 1
ATOM 1751 N N . LEU A 1 267 ? 86.553 123.754 131.457 1.00 61.08 277 LEU A N 1
ATOM 1752 C CA . LEU A 1 267 ? 86.896 124.644 130.351 1.00 60.56 277 LEU A CA 1
ATOM 1753 C C . LEU A 1 267 ? 86.994 123.876 129.037 1.00 60.95 277 LEU A C 1
ATOM 1754 O O . LEU A 1 267 ? 86.501 124.337 127.998 1.00 63.66 277 LEU A O 1
ATOM 1759 N N . LEU A 1 268 ? 87.625 122.700 129.066 1.00 58.57 278 LEU A N 1
ATOM 1760 C CA . LEU A 1 268 ? 87.724 121.886 127.858 1.00 58.70 278 LEU A CA 1
ATOM 1761 C C . LEU A 1 268 ? 86.347 121.443 127.379 1.00 58.52 278 LEU A C 1
ATOM 1762 O O . LEU A 1 268 ? 86.072 121.440 126.173 1.00 60.02 278 LEU A O 1
ATOM 1767 N N . SER A 1 269 ? 85.470 121.060 128.311 1.00 55.23 279 SER A N 1
ATOM 1768 C CA . SER A 1 269 ? 84.114 120.666 127.945 1.00 54.62 279 SER A CA 1
ATOM 1769 C C . SER A 1 269 ? 83.351 121.830 127.333 1.00 57.44 279 SER A C 1
ATOM 1770 O O . SER A 1 269 ? 82.621 121.654 126.353 1.00 60.91 279 SER A O 1
ATOM 1773 N N . TYR A 1 270 ? 83.503 123.029 127.901 1.00 56.83 280 TYR A N 1
ATOM 1774 C CA . TYR A 1 270 ? 82.848 124.206 127.337 1.00 57.40 280 TYR A CA 1
ATOM 1775 C C . TYR A 1 270 ? 83.338 124.481 125.922 1.00 55.66 280 TYR A C 1
ATOM 1776 O O . TYR A 1 270 ? 82.536 124.758 125.021 1.00 56.52 280 TYR A O 1
ATOM 1785 N N . ILE A 1 271 ? 84.655 124.405 125.707 1.00 53.56 281 ILE A N 1
ATOM 1786 C CA . ILE A 1 271 ? 85.209 124.662 124.379 1.00 51.21 281 ILE A CA 1
ATOM 1787 C C . ILE A 1 271 ? 84.695 123.632 123.379 1.00 53.45 281 ILE A C 1
ATOM 1788 O O . ILE A 1 271 ? 84.264 123.974 122.269 1.00 55.00 281 ILE A O 1
ATOM 1793 N N . ASN A 1 272 ? 84.729 122.352 123.763 1.00 53.39 282 ASN A N 1
ATOM 1794 C CA . ASN A 1 272 ? 84.253 121.297 122.874 1.00 53.01 282 ASN A CA 1
ATOM 1795 C C . ASN A 1 272 ? 82.774 121.466 122.557 1.00 52.57 282 ASN A C 1
ATOM 1796 O O . ASN A 1 272 ? 82.359 121.300 121.405 1.00 55.99 282 ASN A O 1
ATOM 1801 N N . LEU A 1 273 ? 81.963 121.793 123.566 1.00 49.72 283 LEU A N 1
ATOM 1802 C CA . LEU A 1 273 ? 80.532 121.968 123.343 1.00 49.89 283 LEU A CA 1
ATOM 1803 C C . LEU A 1 273 ? 80.261 123.138 122.409 1.00 53.16 283 LEU A C 1
ATOM 1804 O O . LEU A 1 273 ? 79.424 123.036 121.504 1.00 56.99 283 LEU A O 1
ATOM 1809 N N . ILE A 1 274 ? 80.962 124.258 122.607 1.00 52.38 284 ILE A N 1
ATOM 1810 C CA . ILE A 1 274 ? 80.762 125.420 121.745 1.00 51.43 284 ILE A CA 1
ATOM 1811 C C . ILE A 1 274 ? 81.138 125.083 120.308 1.00 53.52 284 ILE A C 1
ATOM 1812 O O . ILE A 1 274 ? 80.389 125.370 119.366 1.00 55.46 284 ILE A O 1
ATOM 1817 N N . ILE A 1 275 ? 82.294 124.439 120.121 1.00 52.45 285 ILE A N 1
ATOM 1818 C CA . ILE A 1 275 ? 82.737 124.093 118.773 1.00 51.42 285 ILE A CA 1
ATOM 1819 C C . ILE A 1 275 ? 81.758 123.125 118.116 1.00 52.84 285 ILE A C 1
ATOM 1820 O O . ILE A 1 275 ? 81.422 123.263 116.933 1.00 54.34 285 ILE A O 1
ATOM 1825 N N . TYR A 1 276 ? 81.275 122.140 118.875 1.00 51.08 286 TYR A N 1
ATOM 1826 C CA . TYR A 1 276 ? 80.402 121.125 118.297 1.00 49.17 286 TYR A CA 1
ATOM 1827 C C . TYR A 1 276 ? 79.037 121.698 117.938 1.00 52.72 286 TYR A C 1
ATOM 1828 O O . TYR A 1 276 ? 78.482 121.369 116.883 1.00 60.37 286 TYR A O 1
ATOM 1837 N N . VAL A 1 277 ? 78.472 122.554 118.796 1.00 49.94 287 VAL A N 1
ATOM 1838 C CA . VAL A 1 277 ? 77.198 123.176 118.454 1.00 50.95 287 VAL A CA 1
ATOM 1839 C C . VAL A 1 277 ? 77.364 124.210 117.350 1.00 54.49 287 VAL A C 1
ATOM 1840 O O . VAL A 1 277 ? 76.387 124.542 116.668 1.00 58.76 287 VAL A O 1
ATOM 1844 N N . LEU A 1 278 ? 78.576 124.736 117.152 1.00 52.86 288 LEU A N 1
ATOM 1845 C CA . LEU A 1 278 ? 78.811 125.613 116.012 1.00 52.40 288 LEU A CA 1
ATOM 1846 C C . LEU A 1 278 ? 78.904 124.827 114.709 1.00 54.94 288 LEU A C 1
ATOM 1847 O O . LEU A 1 278 ? 78.420 125.286 113.669 1.00 59.45 288 LEU A O 1
ATOM 1852 N N . ILE A 1 279 ? 79.521 123.640 114.746 1.00 53.48 289 ILE A N 1
ATOM 1853 C CA . ILE A 1 279 ? 79.728 122.860 113.526 1.00 50.73 289 ILE A CA 1
ATOM 1854 C C . ILE A 1 279 ? 78.567 121.933 113.187 1.00 52.12 289 ILE A C 1
ATOM 1855 O O . ILE A 1 279 ? 78.507 121.427 112.056 1.00 55.52 289 ILE A O 1
ATOM 1860 N N . MET A 1 280 ? 77.652 121.683 114.124 1.00 52.55 290 MET A N 1
ATOM 1861 C CA . MET A 1 280 ? 76.504 120.831 113.820 1.00 54.27 290 MET A CA 1
ATOM 1862 C C . MET A 1 280 ? 75.621 121.368 112.696 1.00 58.56 290 MET A C 1
ATOM 1863 O O . MET A 1 280 ? 75.215 120.564 111.835 1.00 59.42 290 MET A O 1
ATOM 1868 N N . PRO A 1 281 ? 75.263 122.660 112.642 1.00 56.37 291 PRO A N 1
ATOM 1869 C CA . PRO A 1 281 ? 74.463 123.135 111.502 1.00 53.97 291 PRO A CA 1
ATOM 1870 C C . PRO A 1 281 ? 75.134 122.915 110.159 1.00 54.38 291 PRO A C 1
ATOM 1871 O O . PRO A 1 281 ? 74.438 122.687 109.163 1.00 56.82 291 PRO A O 1
ATOM 1875 N N . PHE A 1 282 ? 76.466 122.975 110.098 1.00 53.98 292 PHE A N 1
ATOM 1876 C CA . PHE A 1 282 ? 77.156 122.679 108.847 1.00 53.49 292 PHE A CA 1
ATOM 1877 C C . PHE A 1 282 ? 76.934 121.232 108.426 1.00 53.82 292 PHE A C 1
ATOM 1878 O O . PHE A 1 282 ? 76.705 120.949 107.244 1.00 57.15 292 PHE A O 1
ATOM 1886 N N . ILE A 1 283 ? 76.991 120.300 109.382 1.00 52.29 293 ILE A N 1
ATOM 1887 C CA . ILE A 1 283 ? 76.722 118.898 109.074 1.00 51.92 293 ILE A CA 1
ATOM 1888 C C . ILE A 1 283 ? 75.282 118.720 108.613 1.00 54.93 293 ILE A C 1
ATOM 1889 O O . ILE A 1 283 ? 75.004 117.982 107.658 1.00 56.77 293 ILE A O 1
ATOM 1894 N N . ILE A 1 284 ? 74.341 119.391 109.285 1.00 53.68 294 ILE A N 1
ATOM 1895 C CA . ILE A 1 284 ? 72.936 119.289 108.898 1.00 53.52 294 ILE A CA 1
ATOM 1896 C C . ILE A 1 284 ? 72.731 119.805 107.478 1.00 58.86 294 ILE A C 1
ATOM 1897 O O . ILE A 1 284 ? 72.014 119.194 106.676 1.00 61.39 294 ILE A O 1
ATOM 1902 N N . TYR A 1 285 ? 73.358 120.936 107.146 1.00 60.09 295 TYR A N 1
ATOM 1903 C CA . TYR A 1 285 ? 73.249 121.482 105.798 1.00 60.52 295 TYR A CA 1
ATOM 1904 C C . TYR A 1 285 ? 73.878 120.551 104.769 1.00 63.80 295 TYR A C 1
ATOM 1905 O O . TYR A 1 285 ? 73.332 120.365 103.675 1.00 67.32 295 TYR A O 1
ATOM 1914 N N . ALA A 1 286 ? 75.031 119.961 105.098 1.00 62.57 296 ALA A N 1
ATOM 1915 C CA . ALA A 1 286 ? 75.675 119.030 104.177 1.00 61.71 296 ALA A CA 1
ATOM 1916 C C . ALA A 1 286 ? 74.844 117.771 103.975 1.00 62.44 296 ALA A C 1
ATOM 1917 O O . ALA A 1 286 ? 74.939 117.131 102.922 1.00 67.87 296 ALA A O 1
ATOM 1919 N N . MET A 1 287 ? 74.032 117.398 104.968 1.00 62.10 297 MET A N 1
ATOM 1920 C CA . MET A 1 287 ? 73.174 116.226 104.817 1.00 62.71 297 MET A CA 1
ATOM 1921 C C . MET A 1 287 ? 72.122 116.442 103.735 1.00 66.36 297 MET A C 1
ATOM 1922 O O . MET A 1 287 ? 71.775 115.507 103.005 1.00 68.65 297 MET A O 1
ATOM 1927 N N . LEU A 1 288 ? 71.604 117.665 103.616 1.00 66.76 298 LEU A N 1
ATOM 1928 C CA . LEU A 1 288 ? 70.559 117.981 102.641 1.00 70.10 298 LEU A CA 1
ATOM 1929 C C . LEU A 1 288 ? 71.208 118.192 101.275 1.00 76.05 298 LEU A C 1
ATOM 1930 O O . LEU A 1 288 ? 71.424 119.315 100.814 1.00 78.88 298 LEU A O 1
ATOM 1935 N N . VAL A 1 289 ? 71.526 117.072 100.621 1.00 75.45 299 VAL A N 1
ATOM 1936 C CA . VAL A 1 289 ? 72.161 117.136 99.304 1.00 74.68 299 VAL A CA 1
ATOM 1937 C C . VAL A 1 289 ? 71.276 117.802 98.252 1.00 81.79 299 VAL A C 1
ATOM 1938 O O . VAL A 1 289 ? 71.770 118.683 97.534 1.00 85.64 299 VAL A O 1
ATOM 1942 N N . PRO A 1 290 ? 69.993 117.438 98.098 1.00 85.57 300 PRO A N 1
ATOM 1943 C CA . PRO A 1 290 ? 69.201 118.055 97.016 1.00 86.45 300 PRO A CA 1
ATOM 1944 C C . PRO A 1 290 ? 69.039 119.561 97.142 1.00 90.79 300 PRO A C 1
ATOM 1945 O O . PRO A 1 290 ? 68.866 120.239 96.122 1.00 89.85 300 PRO A O 1
ATOM 1949 N N . PHE A 1 291 ? 69.087 120.107 98.355 1.00 92.88 301 PHE A N 1
ATOM 1950 C CA . PHE A 1 291 ? 68.818 121.519 98.583 1.00 92.84 301 PHE A CA 1
ATOM 1951 C C . PHE A 1 291 ? 70.083 122.367 98.657 1.00 94.31 301 PHE A C 1
ATOM 1952 O O . PHE A 1 291 ? 70.004 123.543 99.024 1.00 99.53 301 PHE A O 1
ATOM 1960 N N . ARG A 1 292 ? 71.241 121.804 98.325 1.00 93.56 302 ARG A N 1
ATOM 1961 C CA . ARG A 1 292 ? 72.468 122.587 98.307 1.00 96.55 302 ARG A CA 1
ATOM 1962 C C . ARG A 1 292 ? 72.426 123.630 97.197 1.00 105.03 302 ARG A C 1
ATOM 1963 O O . ARG A 1 292 ? 71.794 123.439 96.154 1.00 103.11 302 ARG A O 1
ATOM 1971 N N . LYS A 1 293 ? 73.113 124.749 97.433 1.00 108.39 303 LYS A N 1
ATOM 1972 C CA . LYS A 1 293 ? 73.198 125.834 96.455 1.00 112.25 303 LYS A CA 1
ATOM 1973 C C . LYS A 1 293 ? 74.155 125.404 95.347 1.00 113.01 303 LYS A C 1
ATOM 1974 O O . LYS A 1 293 ? 75.327 125.787 95.301 1.00 115.14 303 LYS A O 1
ATOM 1980 N N . THR A 1 294 ? 73.637 124.587 94.434 1.00 110.82 304 THR A N 1
ATOM 1981 C CA . THR A 1 294 ? 74.440 124.027 93.358 1.00 113.38 304 THR A CA 1
ATOM 1982 C C . THR A 1 294 ? 74.396 124.925 92.129 1.00 114.25 304 THR A C 1
ATOM 1983 O O . THR A 1 294 ? 73.342 125.453 91.763 1.00 114.27 304 THR A O 1
ATOM 1987 N N . ALA A 1 295 ? 75.555 125.099 91.500 1.00 114.35 305 ALA A N 1
ATOM 1988 C CA . ALA A 1 295 ? 75.682 125.841 90.251 1.00 114.30 305 ALA A CA 1
ATOM 1989 C C . ALA A 1 295 ? 75.817 124.825 89.124 1.00 116.67 305 ALA A C 1
ATOM 1990 O O . ALA A 1 295 ? 76.755 124.021 89.116 1.00 116.66 305 ALA A O 1
ATOM 1992 N N . ASN A 1 296 ? 74.881 124.861 88.181 1.00 114.97 306 ASN A N 1
ATOM 1993 C CA . ASN A 1 296 ? 74.844 123.888 87.092 1.00 113.59 306 ASN A CA 1
ATOM 1994 C C . ASN A 1 296 ? 76.040 124.113 86.177 1.00 112.91 306 ASN A C 1
ATOM 1995 O O . ASN A 1 296 ? 76.082 125.077 85.409 1.00 114.14 306 ASN A O 1
ATOM 2000 N N . VAL A 1 297 ? 77.029 123.221 86.264 1.00 111.03 307 VAL A N 1
ATOM 2001 C CA . VAL A 1 297 ? 78.168 123.290 85.356 1.00 110.66 307 VAL A CA 1
ATOM 2002 C C . VAL A 1 297 ? 77.737 122.960 83.934 1.00 111.15 307 VAL A C 1
ATOM 2003 O O . VAL A 1 297 ? 78.328 123.454 82.966 1.00 110.26 307 VAL A O 1
ATOM 2007 N N . LEU A 1 298 ? 76.708 122.123 83.780 1.00 110.96 308 LEU A N 1
ATOM 2008 C CA . LEU A 1 298 ? 76.215 121.787 82.450 1.00 111.17 308 LEU A CA 1
ATOM 2009 C C . LEU A 1 298 ? 75.445 122.945 81.825 1.00 113.45 308 LEU A C 1
ATOM 2010 O O . LEU A 1 298 ? 75.201 122.939 80.614 1.00 114.40 308 LEU A O 1
ATOM 2015 N N . LYS A 1 299 ? 75.060 123.940 82.631 1.00 115.82 309 LYS A N 1
ATOM 2016 C CA . LYS A 1 299 ? 74.288 125.071 82.121 1.00 117.22 309 LYS A CA 1
ATOM 2017 C C . LYS A 1 299 ? 75.080 125.864 81.087 1.00 115.81 309 LYS A C 1
ATOM 2018 O O . LYS A 1 299 ? 74.490 126.542 80.238 1.00 117.63 309 LYS A O 1
ATOM 2024 N N . VAL A 1 300 ? 76.414 125.779 81.128 1.00 113.20 310 VAL A N 1
ATOM 2025 C CA . VAL A 1 300 ? 77.249 126.481 80.159 1.00 111.09 310 VAL A CA 1
ATOM 2026 C C . VAL A 1 300 ? 77.688 125.592 79.004 1.00 109.42 310 VAL A C 1
ATOM 2027 O O . VAL A 1 300 ? 78.403 126.068 78.110 1.00 108.93 310 VAL A O 1
ATOM 2031 N N . TYR A 1 301 ? 77.275 124.324 78.979 1.00 109.13 311 TYR A N 1
ATOM 2032 C CA . TYR A 1 301 ? 77.810 123.368 78.019 1.00 106.17 311 TYR A CA 1
ATOM 2033 C C . TYR A 1 301 ? 76.887 123.063 76.845 1.00 112.15 311 TYR A C 1
ATOM 2034 O O . TYR A 1 301 ? 77.309 122.347 75.932 1.00 115.28 311 TYR A O 1
ATOM 2043 N N . GLU A 1 302 ? 75.660 123.584 76.826 1.00 115.14 312 GLU A N 1
ATOM 2044 C CA . GLU A 1 302 ? 74.796 123.370 75.669 1.00 119.93 312 GLU A CA 1
ATOM 2045 C C . GLU A 1 302 ? 75.071 124.350 74.538 1.00 119.68 312 GLU A C 1
ATOM 2046 O O . GLU A 1 302 ? 74.392 124.285 73.508 1.00 121.70 312 GLU A O 1
ATOM 2052 N N . VAL A 1 303 ? 76.036 125.258 74.705 1.00 117.27 313 VAL A N 1
ATOM 2053 C CA . VAL A 1 303 ? 76.446 126.117 73.598 1.00 117.70 313 VAL A CA 1
ATOM 2054 C C . VAL A 1 303 ? 76.987 125.272 72.453 1.00 121.58 313 VAL A C 1
ATOM 2055 O O . VAL A 1 303 ? 76.745 125.562 71.274 1.00 126.62 313 VAL A O 1
ATOM 2059 N N . LEU A 1 304 ? 77.710 124.206 72.781 1.00 120.65 314 LEU A N 1
ATOM 2060 C CA . LEU A 1 304 ? 78.197 123.292 71.762 1.00 122.34 314 LEU A CA 1
ATOM 2061 C C . LEU A 1 304 ? 77.021 122.595 71.081 1.00 124.51 314 LEU A C 1
ATOM 2062 O O . LEU A 1 304 ? 76.025 122.272 71.739 1.00 122.42 314 LEU A O 1
ATOM 2067 N N . PRO A 1 305 ? 77.096 122.356 69.768 1.00 128.27 315 PRO A N 1
ATOM 2068 C CA . PRO A 1 305 ? 75.958 121.736 69.069 1.00 131.58 315 PRO A CA 1
ATOM 2069 C C . PRO A 1 305 ? 75.623 120.336 69.554 1.00 132.81 315 PRO A C 1
ATOM 2070 O O . PRO A 1 305 ? 74.452 119.939 69.504 1.00 133.61 315 PRO A O 1
ATOM 2074 N N . THR A 1 306 ? 76.610 119.573 70.025 1.00 131.99 316 THR A N 1
ATOM 2075 C CA . THR A 1 306 ? 76.404 118.187 70.425 1.00 131.00 316 THR A CA 1
ATOM 2076 C C . THR A 1 306 ? 75.887 118.052 71.853 1.00 129.57 316 THR A C 1
ATOM 2077 O O . THR A 1 306 ? 76.021 116.979 72.452 1.00 125.58 316 THR A O 1
A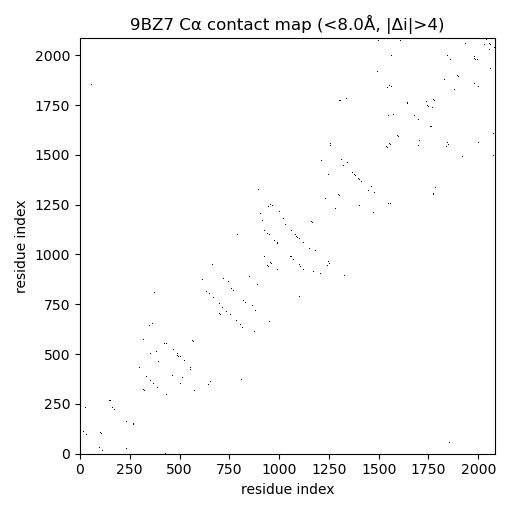TOM 2081 N N . PHE A 1 307 ? 75.301 119.108 72.411 1.00 129.63 317 PHE A N 1
ATOM 2082 C CA . PHE A 1 307 ? 74.774 119.083 73.767 1.00 128.87 317 PHE A CA 1
ATOM 2083 C C . PHE A 1 307 ? 73.320 119.530 73.743 1.00 132.43 317 PHE A C 1
ATOM 2084 O O . PHE A 1 307 ? 72.991 120.550 73.129 1.00 131.64 317 PHE A O 1
ATOM 2092 N N . SER A 1 308 ? 72.458 118.763 74.401 1.00 137.46 318 SER A N 1
ATOM 2093 C CA . SER A 1 308 ? 71.037 119.068 74.452 1.00 143.48 318 SER A CA 1
ATOM 2094 C C . SER A 1 308 ? 70.698 119.846 75.720 1.00 145.07 318 SER A C 1
ATOM 2095 O O . SER A 1 308 ? 71.456 119.863 76.694 1.00 142.29 318 SER A O 1
ATOM 2098 N N . VAL A 1 309 ? 69.535 120.495 75.694 1.00 147.69 319 VAL A N 1
ATOM 2099 C CA . VAL A 1 309 ? 69.076 121.266 76.842 1.00 149.68 319 VAL A CA 1
ATOM 2100 C C . VAL A 1 309 ? 68.648 120.314 77.950 1.00 153.38 319 VAL A C 1
ATOM 2101 O O . VAL A 1 309 ? 67.895 119.360 77.715 1.00 154.48 319 VAL A O 1
ATOM 2105 N N . GLN A 1 310 ? 69.132 120.566 79.164 1.00 152.52 320 GLN A N 1
ATOM 2106 C CA . GLN A 1 310 ? 68.792 119.718 80.298 1.00 155.04 320 GLN A CA 1
ATOM 2107 C C . GLN A 1 310 ? 67.313 119.843 80.641 1.00 156.90 320 GLN A C 1
ATOM 2108 O O . GLN A 1 310 ? 66.728 120.927 80.561 1.00 153.95 320 GLN A O 1
ATOM 2114 N N . GLN A 1 311 ? 66.707 118.720 81.025 1.00 159.00 321 GLN A N 1
ATOM 2115 C CA . GLN A 1 311 ? 65.294 118.674 81.365 1.00 160.88 321 GLN A CA 1
ATOM 2116 C C . GLN A 1 311 ? 65.096 117.763 82.568 1.00 163.81 321 GLN A C 1
ATOM 2117 O O . GLN A 1 311 ? 65.931 116.904 82.865 1.00 165.95 321 GLN A O 1
ATOM 2123 N N . ALA A 1 312 ? 63.967 117.963 83.256 1.00 164.58 322 ALA A N 1
ATOM 2124 C CA . ALA A 1 312 ? 63.576 117.184 84.427 1.00 165.60 322 ALA A CA 1
ATOM 2125 C C . ALA A 1 312 ? 64.686 117.168 85.472 1.00 163.57 322 ALA A C 1
ATOM 2126 O O . ALA A 1 312 ? 65.360 116.143 85.641 1.00 162.73 322 ALA A O 1
ATOM 2128 N N . PRO A 1 313 ? 64.917 118.283 86.178 1.00 163.09 323 PRO A N 1
ATOM 2129 C CA . PRO A 1 313 ? 65.996 118.317 87.177 1.00 158.44 323 PRO A CA 1
ATOM 2130 C C . PRO A 1 313 ? 65.835 117.266 88.264 1.00 148.52 323 PRO A C 1
ATOM 2131 O O . PRO A 1 313 ? 66.726 116.433 88.460 1.00 145.08 323 PRO A O 1
ATOM 2135 N N . SER A 1 314 ? 64.697 117.293 88.963 1.00 148.10 324 SER A N 1
ATOM 2136 C CA . SER A 1 314 ? 64.402 116.353 90.041 1.00 142.25 324 SER A CA 1
ATOM 2137 C C . SER A 1 314 ? 65.526 116.318 91.069 1.00 133.00 324 SER A C 1
ATOM 2138 O O . SER A 1 314 ? 65.590 117.178 91.954 1.00 124.00 324 SER A O 1
ATOM 2141 N N . LYS A 1 315 ? 66.413 115.327 90.954 1.00 128.80 325 LYS A N 1
ATOM 2142 C CA . LYS A 1 315 ? 67.607 115.212 91.793 1.00 118.47 325 LYS A CA 1
ATOM 2143 C C . LYS A 1 315 ? 67.239 115.155 93.278 1.00 110.61 325 LYS A C 1
ATOM 2144 O O . LYS A 1 315 ? 67.623 116.013 94.075 1.00 107.26 325 LYS A O 1
ATOM 2150 N N . THR A 1 316 ? 66.478 114.121 93.643 1.00 106.22 326 THR A N 1
ATOM 2151 C CA . THR A 1 316 ? 65.995 114.032 95.021 1.00 103.59 326 THR A CA 1
ATOM 2152 C C . THR A 1 316 ? 67.049 113.434 95.951 1.00 100.23 326 THR A C 1
ATOM 2153 O O . THR A 1 316 ? 67.591 114.126 96.817 1.00 100.90 326 THR A O 1
ATOM 2157 N N . TYR A 1 317 ? 67.354 112.145 95.787 1.00 97.71 327 TYR A N 1
ATOM 2158 C CA . TYR A 1 317 ? 68.407 111.520 96.583 1.00 92.28 327 TYR A CA 1
ATOM 2159 C C . TYR A 1 317 ? 69.169 110.486 95.760 1.00 90.74 327 TYR A C 1
ATOM 2160 O O . TYR A 1 317 ? 69.477 109.392 96.245 1.00 91.15 327 TYR A O 1
ATOM 2169 N N . ASP A 1 318 ? 69.481 110.815 94.513 1.00 89.37 328 ASP A N 1
ATOM 2170 C CA . ASP A 1 318 ? 70.212 109.909 93.641 1.00 82.88 328 ASP A CA 1
ATOM 2171 C C . ASP A 1 318 ? 71.679 110.316 93.558 1.00 81.22 328 ASP A C 1
ATOM 2172 O O . ASP A 1 318 ? 72.081 111.394 94.002 1.00 84.08 328 ASP A O 1
ATOM 2177 N N . ASP A 1 319 ? 72.487 109.425 92.979 1.00 76.55 329 ASP A N 1
ATOM 2178 C CA . ASP A 1 319 ? 73.892 109.731 92.738 1.00 73.55 329 ASP A CA 1
ATOM 2179 C C . ASP A 1 319 ? 74.084 110.870 91.750 1.00 73.33 329 ASP A C 1
ATOM 2180 O O . ASP A 1 319 ? 75.184 111.429 91.688 1.00 72.41 329 ASP A O 1
ATOM 2185 N N . HIS A 1 320 ? 73.052 111.224 90.980 1.00 75.07 330 HIS A N 1
ATOM 2186 C CA . HIS A 1 320 ? 73.171 112.346 90.056 1.00 76.50 330 HIS A CA 1
ATOM 2187 C C . HIS A 1 320 ? 73.435 113.647 90.804 1.00 76.80 330 HIS A C 1
ATOM 2188 O O . HIS A 1 320 ? 74.293 114.438 90.398 1.00 78.21 330 HIS A O 1
ATOM 2195 N N . SER A 1 321 ? 72.728 113.873 91.913 1.00 76.10 331 SER A N 1
ATOM 2196 C CA . SER A 1 321 ? 72.899 115.111 92.669 1.00 76.07 331 SER A CA 1
ATOM 2197 C C . SER A 1 321 ? 74.299 115.209 93.267 1.00 72.25 331 SER A C 1
ATOM 2198 O O . SER A 1 321 ? 74.973 116.238 93.136 1.00 76.47 331 SER A O 1
ATOM 2201 N N . LEU A 1 322 ? 74.748 114.146 93.938 1.00 68.68 332 LEU A N 1
ATOM 2202 C CA . LEU A 1 322 ? 76.073 114.162 94.549 1.00 65.79 332 LEU A CA 1
ATOM 2203 C C . LEU A 1 322 ? 77.165 114.266 93.494 1.00 67.01 332 LEU A C 1
ATOM 2204 O O . LEU A 1 322 ? 78.162 114.975 93.685 1.00 70.84 332 LEU A O 1
ATOM 2209 N N . PHE A 1 323 ? 77.000 113.561 92.373 1.00 64.37 333 PHE A N 1
ATOM 2210 C CA . PHE A 1 323 ? 77.991 113.630 91.308 1.00 62.17 333 PHE A CA 1
ATOM 2211 C C . PHE A 1 323 ? 78.043 115.022 90.693 1.00 65.49 333 PHE A C 1
ATOM 2212 O O . PHE A 1 323 ? 79.124 115.515 90.360 1.00 69.73 333 PHE A O 1
ATOM 2220 N N . LEU A 1 324 ? 76.887 115.674 90.539 1.00 65.81 334 LEU A N 1
ATOM 2221 C CA . LEU A 1 324 ? 76.875 117.048 90.048 1.00 65.60 334 LEU A CA 1
ATOM 2222 C C . LEU A 1 324 ? 77.547 117.990 91.037 1.00 68.77 334 LEU A C 1
ATOM 2223 O O . LEU A 1 324 ? 78.257 118.919 90.635 1.00 75.68 334 LEU A O 1
ATOM 2228 N N . LEU A 1 325 ? 77.332 117.772 92.337 1.00 66.61 335 LEU A N 1
ATOM 2229 C CA . LEU A 1 325 ? 78.001 118.591 93.344 1.00 65.80 335 LEU A CA 1
ATOM 2230 C C . LEU A 1 325 ? 79.515 118.435 93.257 1.00 64.87 335 LEU A C 1
ATOM 2231 O O . LEU A 1 325 ? 80.260 119.425 93.275 1.00 72.37 335 LEU A O 1
ATOM 2236 N N . PHE A 1 326 ? 79.989 117.191 93.151 1.00 61.12 336 PHE A N 1
ATOM 2237 C CA . PHE A 1 326 ? 81.427 116.954 93.042 1.00 58.83 336 PHE A CA 1
ATOM 2238 C C . PHE A 1 326 ? 81.988 117.532 91.747 1.00 63.94 336 PHE A C 1
ATOM 2239 O O . PHE A 1 326 ? 83.101 118.072 91.732 1.00 70.20 336 PHE A O 1
ATOM 2247 N N . LEU A 1 327 ? 81.235 117.425 90.650 1.00 63.24 337 LEU A N 1
ATOM 2248 C CA . LEU A 1 327 ? 81.679 117.995 89.383 1.00 65.13 337 LEU A CA 1
ATOM 2249 C C . LEU A 1 327 ? 81.772 119.514 89.464 1.00 71.97 337 LEU A C 1
ATOM 2250 O O . LEU A 1 327 ? 82.719 120.111 88.944 1.00 77.65 337 LEU A O 1
ATOM 2255 N N . GLU A 1 328 ? 80.796 120.156 90.110 1.00 72.69 338 GLU A N 1
ATOM 2256 C CA . GLU A 1 328 ? 80.859 121.601 90.297 1.00 77.02 338 GLU A CA 1
ATOM 2257 C C . GLU A 1 328 ? 82.053 121.986 91.160 1.00 74.85 338 GLU A C 1
ATOM 2258 O O . GLU A 1 328 ? 82.722 122.993 90.898 1.00 77.36 338 GLU A O 1
ATOM 2264 N N . GLU A 1 329 ? 82.338 121.192 92.195 1.00 69.86 339 GLU A N 1
ATOM 2265 C CA . GLU A 1 329 ? 83.490 121.474 93.047 1.00 68.82 339 GLU A CA 1
ATOM 2266 C C . GLU A 1 329 ? 84.799 121.333 92.276 1.00 71.08 339 GLU A C 1
ATOM 2267 O O . GLU A 1 329 ? 85.716 122.146 92.447 1.00 73.23 339 GLU A O 1
ATOM 2273 N N . ASN A 1 330 ? 84.907 120.314 91.426 1.00 72.35 340 ASN A N 1
ATOM 2274 C CA . ASN A 1 330 ? 86.156 119.999 90.741 1.00 72.64 340 ASN A CA 1
ATOM 2275 C C . ASN A 1 330 ? 86.269 120.625 89.355 1.00 78.65 340 ASN A C 1
ATOM 2276 O O . ASN A 1 330 ? 87.268 120.387 88.668 1.00 82.20 340 ASN A O 1
ATOM 2281 N N . VAL A 1 331 ? 85.276 121.406 88.924 1.00 79.49 341 VAL A N 1
ATOM 2282 C CA . VAL A 1 331 ? 85.309 122.030 87.609 1.00 79.51 341 VAL A CA 1
ATOM 2283 C C . VAL A 1 331 ? 86.459 123.012 87.438 1.00 80.98 341 VAL A C 1
ATOM 2284 O O . VAL A 1 331 ? 86.744 123.426 86.309 1.00 80.28 341 VAL A O 1
ATOM 2288 N N . SER A 1 332 ? 87.127 123.400 88.527 1.00 83.82 342 SER A N 1
ATOM 2289 C CA . SER A 1 332 ? 88.274 124.295 88.407 1.00 86.17 342 SER A CA 1
ATOM 2290 C C . SER A 1 332 ? 89.389 123.670 87.578 1.00 86.57 342 SER A C 1
ATOM 2291 O O . SER A 1 332 ? 90.124 124.384 86.886 1.00 88.07 342 SER A O 1
ATOM 2294 N N . GLU A 1 333 ? 89.526 122.343 87.625 1.00 88.00 343 GLU A N 1
ATOM 2295 C CA . GLU A 1 333 ? 90.567 121.681 86.848 1.00 93.51 343 GLU A CA 1
ATOM 2296 C C . GLU A 1 333 ? 90.253 121.686 85.357 1.00 94.43 343 GLU A C 1
ATOM 2297 O O . GLU A 1 333 ? 91.174 121.674 84.533 1.00 100.36 343 GLU A O 1
ATOM 2303 N N . LEU A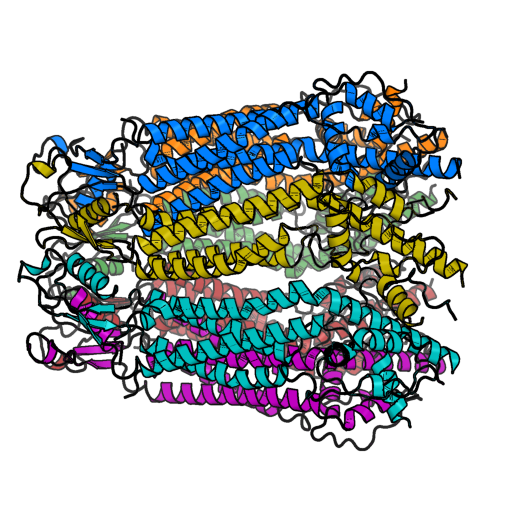 1 334 ? 88.972 121.709 84.992 1.00 90.87 344 LEU A N 1
ATOM 2304 C CA . LEU A 1 334 ? 88.594 121.649 83.586 1.00 89.92 344 LEU A CA 1
ATOM 2305 C C . LEU A 1 334 ? 89.092 122.880 82.839 1.00 91.43 344 LEU A C 1
ATOM 2306 O O . LEU A 1 334 ? 88.844 124.018 83.248 1.00 93.74 344 LEU A O 1
ATOM 2311 N N . LYS A 1 335 ? 89.801 122.639 81.734 1.00 90.20 345 LYS A N 1
ATOM 2312 C CA . LYS A 1 335 ? 90.363 123.722 80.938 1.00 92.07 345 LYS A CA 1
ATOM 2313 C C . LYS A 1 335 ? 89.280 124.436 80.135 1.00 90.32 345 LYS A C 1
ATOM 2314 O O . LYS A 1 335 ? 89.318 125.663 79.998 1.00 91.53 345 LYS A O 1
ATOM 2320 N N . SER A 1 336 ? 88.300 123.691 79.621 1.00 87.12 346 SER A N 1
ATOM 2321 C CA . SER A 1 336 ? 87.277 124.243 78.742 1.00 85.86 346 SER A CA 1
ATOM 2322 C C . SER A 1 336 ? 86.231 125.076 79.471 1.00 85.66 346 SER A C 1
ATOM 2323 O O . SER A 1 336 ? 85.494 125.819 78.812 1.00 87.47 346 SER A O 1
ATOM 2326 N N . TYR A 1 337 ? 86.137 124.968 80.799 1.00 84.48 347 TYR A N 1
ATOM 2327 C CA . TYR A 1 337 ? 85.085 125.676 81.524 1.00 84.09 347 TYR A CA 1
ATOM 2328 C C . TYR A 1 337 ? 85.228 127.187 81.380 1.00 87.53 347 TYR A C 1
ATOM 2329 O O . TYR A 1 337 ? 84.232 127.894 81.184 1.00 92.40 347 TYR A O 1
ATOM 2338 N N . LYS A 1 338 ? 86.458 127.700 81.473 1.00 83.09 348 LYS A N 1
ATOM 2339 C CA . LYS A 1 338 ? 86.674 129.136 81.328 1.00 83.76 348 LYS A CA 1
ATOM 2340 C C . LYS A 1 338 ? 86.321 129.606 79.923 1.00 89.08 348 LYS A C 1
ATOM 2341 O O . LYS A 1 338 ? 85.723 130.676 79.747 1.00 95.71 348 LYS A O 1
ATOM 2347 N N . PHE A 1 339 ? 86.691 128.821 78.908 1.00 84.78 349 PHE A N 1
ATOM 2348 C CA . PHE A 1 339 ? 86.356 129.177 77.533 1.00 84.09 349 PHE A CA 1
ATOM 2349 C C . PHE A 1 339 ? 84.847 129.202 77.326 1.00 90.58 349 PHE A C 1
ATOM 2350 O O . PHE A 1 339 ? 84.316 130.113 76.681 1.00 96.01 349 PHE A O 1
ATOM 2358 N N . LEU A 1 340 ? 84.137 128.212 77.871 1.00 89.82 350 LEU A N 1
ATOM 2359 C CA . LEU A 1 340 ? 82.683 128.203 77.751 1.00 91.89 350 LEU A CA 1
ATOM 2360 C C . LEU A 1 340 ? 82.065 129.389 78.482 1.00 96.41 350 LEU A C 1
ATOM 2361 O O . LEU A 1 340 ? 81.102 129.990 77.995 1.00 103.26 350 LEU A O 1
ATOM 2366 N N . LYS A 1 341 ? 82.606 129.738 79.651 1.00 93.70 351 LYS A N 1
ATOM 2367 C CA . LYS A 1 341 ? 82.080 130.876 80.402 1.00 95.93 351 LYS A CA 1
ATOM 2368 C C . LYS A 1 341 ? 82.258 132.177 79.628 1.00 102.33 351 LYS A C 1
ATOM 2369 O O . LYS A 1 341 ? 81.327 132.986 79.528 1.00 108.06 351 LYS A O 1
ATOM 2375 N N . VAL A 1 342 ? 83.451 132.397 79.068 1.00 100.69 352 VAL A N 1
ATOM 2376 C CA . VAL A 1 342 ? 83.674 133.635 78.327 1.00 102.72 352 VAL A CA 1
ATOM 2377 C C . VAL A 1 342 ? 82.854 133.651 77.039 1.00 108.00 352 VAL A C 1
ATOM 2378 O O . VAL A 1 342 ? 82.361 134.709 76.627 1.00 112.98 352 VAL A O 1
ATOM 2382 N N . LEU A 1 343 ? 82.675 132.495 76.392 1.00 106.98 353 LEU A N 1
ATOM 2383 C CA . LEU A 1 343 ? 81.838 132.443 75.197 1.00 107.64 353 LEU A CA 1
ATOM 2384 C C . LEU A 1 343 ? 80.379 132.742 75.527 1.00 110.74 353 LEU A C 1
ATOM 2385 O O . LEU A 1 343 ? 79.691 133.423 74.760 1.00 114.37 353 LEU A O 1
ATOM 2390 N N . GLU A 1 344 ? 79.892 132.238 76.663 1.00 112.38 354 GLU A N 1
ATOM 2391 C CA . GLU A 1 344 ? 78.534 132.556 77.091 1.00 117.69 354 GLU A CA 1
ATOM 2392 C C . GLU A 1 344 ? 78.398 134.039 77.414 1.00 121.85 354 GLU A C 1
ATOM 2393 O O . GLU A 1 344 ? 77.381 134.659 77.086 1.00 125.96 354 GLU A O 1
ATOM 2399 N N . ASN A 1 345 ? 79.411 134.626 78.057 1.00 119.30 355 ASN A N 1
ATOM 2400 C CA . ASN A 1 345 ? 79.370 136.057 78.333 1.00 120.55 355 ASN A CA 1
ATOM 2401 C C . ASN A 1 345 ? 79.497 136.898 77.068 1.00 121.37 355 ASN A C 1
ATOM 2402 O O . ASN A 1 345 ? 79.116 138.073 77.082 1.00 122.18 355 ASN A O 1
ATOM 2407 N N . ILE A 1 346 ? 80.029 136.329 75.982 1.00 121.22 356 ILE A N 1
ATOM 2408 C CA . ILE A 1 346 ? 80.072 137.051 74.712 1.00 122.82 356 ILE A CA 1
ATOM 2409 C C . ILE A 1 346 ? 78.660 137.373 74.239 1.00 126.94 356 ILE A C 1
ATOM 2410 O O . ILE A 1 346 ? 78.362 138.500 73.824 1.00 125.26 356 ILE A O 1
ATOM 2415 N N . LYS A 1 347 ? 77.768 136.391 74.307 1.00 129.61 357 LYS A N 1
ATOM 2416 C CA . LYS A 1 347 ? 76.387 136.570 73.876 1.00 129.90 357 LYS A CA 1
ATOM 2417 C C . LYS A 1 347 ? 75.519 137.089 75.018 1.00 128.66 357 LYS A C 1
ATOM 2418 O O . LYS A 1 347 ? 75.198 136.352 75.950 1.00 125.98 357 LYS A O 1
ATOM 2424 N N . VAL B 1 1 ? 93.213 84.930 65.418 1.00 142.43 11 VAL B N 1
ATOM 2425 C CA . VAL B 1 1 ? 94.503 84.469 64.921 1.00 148.78 11 VAL B CA 1
ATOM 2426 C C . VAL B 1 1 ? 95.555 84.556 66.021 1.00 154.86 11 VAL B C 1
ATOM 2427 O O . VAL B 1 1 ? 95.317 85.147 67.074 1.00 157.09 11 VAL B O 1
ATOM 2429 N N . PHE B 1 2 ? 96.721 83.964 65.769 1.00 155.59 12 PHE B N 1
ATOM 2430 C CA . PHE B 1 2 ? 97.819 83.969 66.736 1.00 155.22 12 PHE B CA 1
ATOM 2431 C C . PHE B 1 2 ? 98.746 85.161 66.485 1.00 157.30 12 PHE B C 1
ATOM 2432 O O . PHE B 1 2 ? 99.959 85.031 66.321 1.00 156.72 12 PHE B O 1
ATOM 2440 N N . SER B 1 3 ? 98.139 86.349 66.458 1.00 158.16 13 SER B N 1
ATOM 2441 C CA . SER B 1 3 ? 98.872 87.586 66.235 1.00 158.16 13 SER B CA 1
ATOM 2442 C C . SER B 1 3 ? 98.708 88.609 67.349 1.00 156.98 13 SER B C 1
ATOM 2443 O O . SER B 1 3 ? 99.461 89.590 67.371 1.00 157.76 13 SER B O 1
ATOM 2446 N N . ASP B 1 4 ? 97.762 88.421 68.265 1.00 155.36 14 ASP B N 1
ATOM 2447 C CA . ASP B 1 4 ? 97.531 89.344 69.366 1.00 154.50 14 ASP B CA 1
ATOM 2448 C C . ASP B 1 4 ? 98.289 88.954 70.629 1.00 155.19 14 ASP B C 1
ATOM 2449 O O . ASP B 1 4 ? 98.112 89.598 71.668 1.00 153.53 14 ASP B O 1
ATOM 2454 N N . PHE B 1 5 ? 99.125 87.920 70.564 1.00 154.85 15 PHE B N 1
ATOM 2455 C CA . PHE B 1 5 ? 99.828 87.406 71.730 1.00 153.87 15 PHE B CA 1
ATOM 2456 C C . PHE B 1 5 ? 101.166 88.092 71.976 1.00 155.92 15 PHE B C 1
ATOM 2457 O O . PHE B 1 5 ? 101.865 87.726 72.926 1.00 156.23 15 PHE B O 1
ATOM 2465 N N . LEU B 1 6 ? 101.539 89.066 71.150 1.00 157.61 16 LEU B N 1
ATOM 2466 C CA . LEU B 1 6 ? 102.790 89.781 71.353 1.00 161.54 16 LEU B CA 1
ATOM 2467 C C . LEU B 1 6 ? 102.720 90.642 72.610 1.00 163.99 16 LEU B C 1
ATOM 2468 O O . LEU B 1 6 ? 101.664 91.163 72.978 1.00 163.55 16 LEU B O 1
ATOM 2473 N N . LEU B 1 7 ? 103.870 90.787 73.274 1.00 167.35 17 LEU B N 1
ATOM 2474 C CA . LEU B 1 7 ? 103.959 91.536 74.523 1.00 170.28 17 LEU B CA 1
ATOM 2475 C C . LEU B 1 7 ? 105.156 92.481 74.524 1.00 179.39 17 LEU B C 1
ATOM 2476 O O . LEU B 1 7 ? 105.694 92.807 75.585 1.00 181.93 17 LEU B O 1
ATOM 2481 N N . LYS B 1 8 ? 105.581 92.935 73.343 1.00 183.46 18 LYS B N 1
ATOM 2482 C CA . LYS B 1 8 ? 106.720 93.841 73.255 1.00 190.69 18 LYS B CA 1
ATOM 2483 C C . LYS B 1 8 ? 106.396 95.253 73.721 1.00 196.55 18 LYS B C 1
ATOM 2484 O O . LYS B 1 8 ? 107.321 96.060 73.873 1.00 197.13 18 LYS B O 1
ATOM 2490 N N . ASP B 1 9 ? 105.125 95.575 73.955 1.00 199.10 19 ASP B N 1
ATOM 2491 C CA . ASP B 1 9 ? 104.706 96.910 74.383 1.00 200.85 19 ASP B CA 1
ATOM 2492 C C . ASP B 1 9 ? 103.846 96.788 75.635 1.00 198.97 19 ASP B C 1
ATOM 2493 O O . ASP B 1 9 ? 102.615 96.908 75.571 1.00 198.81 19 ASP B O 1
ATOM 2498 N N . PRO B 1 10 ? 104.459 96.549 76.791 1.00 197.16 20 PRO B N 1
ATOM 2499 C CA . PRO B 1 10 ? 103.693 96.483 78.034 1.00 192.53 20 PRO B CA 1
ATOM 2500 C C . PRO B 1 10 ? 103.627 97.841 78.708 1.00 190.17 20 PRO B C 1
ATOM 2501 O O . PRO B 1 10 ? 104.577 98.635 78.621 1.00 190.27 20 PRO B O 1
ATOM 2505 N N . PRO B 1 11 ? 102.519 98.152 79.379 1.00 185.95 21 PRO B N 1
ATOM 2506 C CA . PRO B 1 11 ? 102.429 99.430 80.095 1.00 182.05 21 PRO B CA 1
ATOM 2507 C C . PRO B 1 11 ? 103.424 99.491 81.244 1.00 182.70 21 PRO B C 1
ATOM 2508 O O . PRO B 1 11 ? 103.746 98.481 81.873 1.00 184.44 21 PRO B O 1
ATOM 2512 N N . GLU B 1 12 ? 103.917 100.701 81.512 1.00 180.62 22 GLU B N 1
ATOM 2513 C CA . GLU B 1 12 ? 104.891 100.887 82.583 1.00 178.71 22 GLU B CA 1
ATOM 2514 C C . GLU B 1 12 ? 104.205 101.021 83.939 1.00 168.83 22 GLU B C 1
ATOM 2515 O O . GLU B 1 12 ? 104.397 100.187 84.830 1.00 169.26 22 GLU B O 1
ATOM 2521 N N . SER B 1 13 ? 103.402 102.067 84.112 1.00 161.31 23 SER B N 1
ATOM 2522 C CA . SER B 1 13 ? 102.704 102.329 85.368 1.00 151.71 23 SER B CA 1
ATOM 2523 C C . SER B 1 13 ? 101.274 102.782 85.085 1.00 144.41 23 SER B C 1
ATOM 2524 O O . SER B 1 13 ? 100.775 103.746 85.666 1.00 139.17 23 SER B O 1
ATOM 2527 N N . LYS B 1 14 ? 100.603 102.083 84.167 1.00 144.23 24 LYS B N 1
ATOM 2528 C CA . LYS B 1 14 ? 99.259 102.485 83.763 1.00 134.84 24 LYS B CA 1
ATOM 2529 C C . LYS B 1 14 ? 98.268 102.380 84.918 1.00 128.68 24 LYS B C 1
ATOM 2530 O O . LYS B 1 14 ? 97.456 103.288 85.131 1.00 126.03 24 LYS B O 1
ATOM 2536 N N . TYR B 1 15 ? 98.323 101.287 85.679 1.00 125.81 25 TYR B N 1
ATOM 2537 C CA . TYR B 1 15 ? 97.342 101.073 86.738 1.00 119.01 25 TYR B CA 1
ATOM 2538 C C . TYR B 1 15 ? 97.708 101.853 87.997 1.00 120.38 25 TYR B C 1
ATOM 2539 O O . TYR B 1 15 ? 96.973 102.757 88.413 1.00 121.48 25 TYR B O 1
ATOM 2548 N N . LYS B 1 16 ? 98.845 101.521 88.608 1.00 118.52 26 LYS B N 1
ATOM 2549 C CA . LYS B 1 16 ? 99.440 102.309 89.689 1.00 119.27 26 LYS B CA 1
ATOM 2550 C C . LYS B 1 16 ? 98.458 102.505 90.851 1.00 115.46 26 LYS B C 1
ATOM 2551 O O . LYS B 1 16 ? 97.962 103.601 91.112 1.00 119.63 26 LYS B O 1
ATOM 2557 N N . GLY B 1 17 ? 98.183 101.402 91.545 1.00 108.18 27 GLY B N 1
ATOM 2558 C CA . GLY B 1 17 ? 97.278 101.472 92.677 1.00 101.83 27 GLY B CA 1
ATOM 2559 C C . GLY B 1 17 ? 96.129 100.485 92.673 1.00 91.95 27 GLY B C 1
ATOM 2560 O O . GLY B 1 17 ? 95.059 100.777 93.214 1.00 86.40 27 GLY B O 1
ATOM 2561 N N . LEU B 1 18 ? 96.331 99.325 92.051 1.00 88.40 28 LEU B N 1
ATOM 2562 C CA . LEU B 1 18 ? 95.336 98.261 92.106 1.00 76.49 28 LEU B CA 1
ATOM 2563 C C . LEU B 1 18 ? 95.019 97.897 93.551 1.00 75.20 28 LEU B C 1
ATOM 2564 O O . LEU B 1 18 ? 95.919 97.771 94.388 1.00 79.72 28 LEU B O 1
ATOM 2569 N N . ARG B 1 19 ? 93.730 97.727 93.843 1.00 69.75 29 ARG B N 1
ATOM 2570 C CA . ARG B 1 19 ? 93.282 97.385 95.190 1.00 67.23 29 ARG B CA 1
ATOM 2571 C C . ARG B 1 19 ? 93.343 95.872 95.359 1.00 66.04 29 ARG B C 1
ATOM 2572 O O . ARG B 1 19 ? 92.521 95.144 94.794 1.00 65.32 29 ARG B O 1
ATOM 2580 N N . LEU B 1 20 ? 94.311 95.398 96.137 1.00 62.65 30 LEU B N 1
ATOM 2581 C CA . LEU B 1 20 ? 94.503 93.972 96.355 1.00 54.58 30 LEU B CA 1
ATOM 2582 C C . LEU B 1 20 ? 93.778 93.455 97.590 1.00 51.93 30 LEU B C 1
ATOM 2583 O O . LEU B 1 20 ? 93.896 92.267 97.908 1.00 52.41 30 LEU B O 1
ATOM 2588 N N . GLU B 1 21 ? 93.038 94.311 98.291 1.00 57.21 31 GLU B N 1
ATOM 2589 C CA . GLU B 1 21 ? 92.274 93.903 99.460 1.00 58.85 31 GLU B CA 1
ATOM 2590 C C . GLU B 1 21 ? 90.880 94.503 99.379 1.00 61.02 31 GLU B C 1
ATOM 2591 O O . GLU B 1 21 ? 90.715 95.653 98.960 1.00 64.34 31 GLU B O 1
ATOM 2597 N N . LEU B 1 22 ? 89.882 93.719 99.776 1.00 59.30 32 LEU B N 1
ATOM 2598 C CA . LEU B 1 22 ? 88.507 94.192 99.758 1.00 58.64 32 LEU B CA 1
ATOM 2599 C C . LEU B 1 22 ? 88.312 95.311 100.774 1.00 59.46 32 LEU B C 1
ATOM 2600 O O . LEU B 1 22 ? 88.989 95.374 101.803 1.00 61.69 32 LEU B O 1
ATOM 2605 N N . ALA B 1 23 ? 87.374 96.212 100.465 1.00 57.01 33 ALA B N 1
ATOM 2606 C CA . ALA B 1 23 ? 87.164 97.385 101.308 1.00 57.86 33 ALA B CA 1
ATOM 2607 C C . ALA B 1 23 ? 86.697 96.996 102.705 1.00 60.17 33 ALA B C 1
ATOM 2608 O O . ALA B 1 23 ? 87.196 97.526 103.705 1.00 61.71 33 ALA B O 1
ATOM 2610 N N . VAL B 1 24 ? 85.739 96.070 102.798 1.00 58.42 34 VAL B N 1
ATOM 2611 C CA . VAL B 1 24 ? 85.207 95.694 104.104 1.00 57.17 34 VAL B CA 1
ATOM 2612 C C . VAL B 1 24 ? 86.255 94.937 104.916 1.00 57.12 34 VAL B C 1
ATOM 2613 O O . VAL B 1 24 ? 86.375 95.135 106.131 1.00 59.14 34 VAL B O 1
ATOM 2617 N N . ASP B 1 25 ? 87.047 94.083 104.261 1.00 58.43 35 ASP B N 1
ATOM 2618 C CA . ASP B 1 25 ? 88.113 93.379 104.966 1.00 58.05 35 ASP B CA 1
ATOM 2619 C C . ASP B 1 25 ? 89.169 94.352 105.472 1.00 58.74 35 ASP B C 1
ATOM 2620 O O . ASP B 1 25 ? 89.633 94.240 106.614 1.00 61.75 35 ASP B O 1
ATOM 2625 N N . LYS B 1 26 ? 89.555 95.318 104.634 1.00 57.80 36 LYS B N 1
ATOM 2626 C CA . LYS B 1 26 ? 90.534 96.315 105.050 1.00 55.90 36 LYS B CA 1
ATOM 2627 C C . LYS B 1 26 ? 90.016 97.137 106.222 1.00 58.73 36 LYS B C 1
ATOM 2628 O O . LYS B 1 26 ? 90.751 97.391 107.182 1.00 62.88 36 LYS B O 1
ATOM 2634 N N . LEU B 1 27 ? 88.748 97.553 106.165 1.00 58.17 37 LEU B N 1
ATOM 2635 C CA . LEU B 1 27 ? 88.176 98.335 107.257 1.00 58.11 37 LEU B CA 1
ATOM 2636 C C . LEU B 1 27 ? 88.121 97.528 108.548 1.00 55.17 37 LEU B C 1
ATOM 2637 O O . LEU B 1 27 ? 88.462 98.039 109.624 1.00 56.26 37 LEU B O 1
ATOM 2642 N N . VAL B 1 28 ? 87.696 96.264 108.463 1.00 51.72 38 VAL B N 1
ATOM 2643 C CA . VAL B 1 28 ? 87.599 95.428 109.655 1.00 50.15 38 VAL B CA 1
ATOM 2644 C C . VAL B 1 28 ? 88.975 95.224 110.274 1.00 51.93 38 VAL B C 1
ATOM 2645 O O . VAL B 1 28 ? 89.154 95.353 111.492 1.00 56.37 38 VAL B O 1
ATOM 2649 N N . SER B 1 29 ? 89.973 94.909 109.442 1.00 50.61 39 SER B N 1
ATOM 2650 C CA . SER B 1 29 ? 91.324 94.710 109.955 1.00 54.45 39 SER B CA 1
ATOM 2651 C C . SER B 1 29 ? 91.877 95.991 110.567 1.00 56.34 39 SER B C 1
ATOM 2652 O O . SER B 1 29 ? 92.479 95.962 111.647 1.00 59.93 39 SER B O 1
ATOM 2655 N N . CYS B 1 30 ? 91.669 97.129 109.897 1.00 55.71 40 CYS B N 1
ATOM 2656 C CA . CYS B 1 30 ? 92.175 98.395 110.411 1.00 57.78 40 CYS B CA 1
ATOM 2657 C C . CYS B 1 30 ? 91.554 98.729 111.759 1.00 56.75 40 CYS B C 1
ATOM 2658 O O . CYS B 1 30 ? 92.258 99.151 112.682 1.00 58.30 40 CYS B O 1
ATOM 2661 N N . ILE B 1 31 ? 90.239 98.542 111.898 1.00 54.65 41 ILE B N 1
ATOM 2662 C CA . ILE B 1 31 ? 89.585 98.826 113.173 1.00 54.47 41 ILE B CA 1
ATOM 2663 C C . ILE B 1 31 ? 90.094 97.881 114.255 1.00 58.23 41 ILE B C 1
ATOM 2664 O O . ILE B 1 31 ? 90.502 98.310 115.344 1.00 62.96 41 ILE B O 1
ATOM 2669 N N . ALA B 1 32 ? 90.093 96.574 113.964 1.00 55.15 42 ALA B N 1
ATOM 2670 C CA . ALA B 1 32 ? 90.466 95.577 114.958 1.00 53.45 42 ALA B CA 1
ATOM 2671 C C . ALA B 1 32 ? 91.937 95.654 115.346 1.00 55.57 42 ALA B C 1
ATOM 2672 O O . ALA B 1 32 ? 92.318 95.102 116.382 1.00 58.25 42 ALA B O 1
ATOM 2674 N N . VAL B 1 33 ? 92.768 96.306 114.539 1.00 55.79 43 VAL B N 1
ATOM 2675 C CA . VAL B 1 33 ? 94.159 96.517 114.926 1.00 53.88 43 VAL B CA 1
ATOM 2676 C C . VAL B 1 33 ? 94.342 97.851 115.641 1.00 58.26 43 VAL B C 1
ATOM 2677 O O . VAL B 1 33 ? 95.025 97.921 116.667 1.00 62.81 43 VAL B O 1
ATOM 2681 N N . GLY B 1 34 ? 93.735 98.923 115.126 1.00 58.04 44 GLY B N 1
ATOM 2682 C CA . GLY B 1 34 ? 93.943 100.236 115.708 1.00 58.20 44 GLY B CA 1
ATOM 2683 C C . GLY B 1 34 ? 93.324 100.398 117.082 1.00 63.02 44 GLY B C 1
ATOM 2684 O O . GLY B 1 34 ? 93.929 101.005 117.971 1.00 71.19 44 GLY B O 1
ATOM 2685 N N . LEU B 1 35 ? 92.109 99.877 117.278 1.00 59.04 45 LEU B N 1
ATOM 2686 C CA . LEU B 1 35 ? 91.426 100.094 118.553 1.00 62.51 45 LEU B CA 1
ATOM 2687 C C . LEU B 1 35 ? 92.188 99.515 119.741 1.00 65.39 45 LEU B C 1
ATOM 2688 O O . LEU B 1 35 ? 92.412 100.254 120.718 1.00 69.15 45 LEU B O 1
ATOM 2693 N N . PRO B 1 36 ? 92.611 98.242 119.743 1.00 60.88 46 PRO B N 1
ATOM 2694 C CA . PRO B 1 36 ? 93.392 97.754 120.892 1.00 61.18 46 PRO B CA 1
ATOM 2695 C C . PRO B 1 36 ? 94.698 98.503 121.094 1.00 65.44 46 PRO B C 1
ATOM 2696 O O . PRO B 1 36 ? 95.072 98.778 122.239 1.00 73.89 46 PRO B O 1
ATOM 2700 N N . LEU B 1 37 ? 95.398 98.852 120.013 1.00 58.72 47 LEU B N 1
ATOM 2701 C CA . LEU B 1 37 ? 96.670 99.555 120.158 1.00 62.50 47 LEU B CA 1
ATOM 2702 C C . LEU B 1 37 ? 96.475 100.895 120.855 1.00 68.98 47 LEU B C 1
ATOM 2703 O O . LEU B 1 37 ? 97.172 101.212 121.827 1.00 75.74 47 LEU B O 1
ATOM 2708 N N . LEU B 1 38 ? 95.504 101.683 120.387 1.00 65.80 48 LEU B N 1
ATOM 2709 C CA . LEU B 1 38 ? 95.234 102.978 121.001 1.00 68.00 48 LEU B CA 1
ATOM 2710 C C . LEU B 1 38 ? 94.760 102.819 122.440 1.00 71.88 48 LEU B C 1
ATOM 2711 O O . LEU B 1 38 ? 95.149 103.600 123.317 1.00 77.61 48 LEU B O 1
ATOM 2716 N N . LEU B 1 39 ? 93.928 101.809 122.708 1.00 68.00 49 LEU B N 1
ATOM 2717 C CA . LEU B 1 39 ? 93.389 101.657 124.056 1.00 70.14 49 LEU B CA 1
ATOM 2718 C C . LEU B 1 39 ? 94.470 101.257 125.055 1.00 75.04 49 LEU B C 1
ATOM 2719 O O . LEU B 1 39 ? 94.493 101.761 126.184 1.00 79.95 49 LEU B O 1
ATOM 2724 N N . ILE B 1 40 ? 95.392 100.371 124.667 1.00 71.40 50 ILE B N 1
ATOM 2725 C CA . ILE B 1 40 ? 96.461 100.027 125.605 1.00 72.82 50 ILE B CA 1
ATOM 2726 C C . ILE B 1 40 ? 97.509 101.128 125.674 1.00 77.45 50 ILE B C 1
ATOM 2727 O O . ILE B 1 40 ? 98.189 101.273 126.695 1.00 84.47 50 ILE B O 1
ATOM 2732 N N . SER B 1 41 ? 97.657 101.936 124.619 1.00 74.12 51 SER B N 1
ATOM 2733 C CA . SER B 1 41 ? 98.483 103.132 124.750 1.00 76.56 51 SER B CA 1
ATOM 2734 C C . SER B 1 41 ? 97.896 104.069 125.799 1.00 80.86 51 SER B C 1
ATOM 2735 O O . SER B 1 41 ? 98.621 104.623 126.635 1.00 87.73 51 SER B O 1
ATOM 2738 N N . LEU B 1 42 ? 96.572 104.234 125.774 1.00 77.90 52 LEU B N 1
ATOM 2739 C CA . LEU B 1 42 ? 95.886 105.023 126.791 1.00 78.94 52 LEU B CA 1
ATOM 2740 C C . LEU B 1 42 ? 96.064 104.421 128.178 1.00 84.80 52 LEU B C 1
ATOM 2741 O O . LEU B 1 42 ? 96.271 105.148 129.152 1.00 91.24 52 LEU B O 1
ATOM 2746 N N . ALA B 1 43 ? 95.973 103.095 128.287 1.00 82.05 53 ALA B N 1
ATOM 2747 C CA . ALA B 1 43 ? 96.152 102.442 129.583 1.00 83.00 53 ALA B CA 1
ATOM 2748 C C . ALA B 1 43 ? 97.566 102.646 130.120 1.00 91.15 53 ALA B C 1
ATOM 2749 O O . ALA B 1 43 ? 97.756 102.919 131.314 1.00 99.41 53 ALA B O 1
ATOM 2751 N N . PHE B 1 44 ? 98.573 102.514 129.254 1.00 88.68 54 PHE B N 1
ATOM 2752 C CA . PHE B 1 44 ? 99.953 102.728 129.675 1.00 89.45 54 PHE B CA 1
ATOM 2753 C C . PHE B 1 44 ? 100.173 104.165 130.119 1.00 98.24 54 PHE B C 1
ATOM 2754 O O . PHE B 1 44 ? 100.777 104.417 131.169 1.00 106.54 54 PHE B O 1
ATOM 2762 N N . ALA B 1 45 ? 99.672 105.124 129.335 1.00 97.71 55 ALA B N 1
ATOM 2763 C CA . ALA B 1 45 ? 99.799 106.524 129.720 1.00 101.72 55 ALA B CA 1
ATOM 2764 C C . ALA B 1 45 ? 99.090 106.796 131.040 1.00 106.75 55 ALA B C 1
ATOM 2765 O O . ALA B 1 45 ? 99.630 107.488 131.908 1.00 112.03 55 ALA B O 1
ATOM 2767 N N . GLN B 1 46 ? 97.892 106.235 131.221 1.00 104.11 56 GLN B N 1
ATOM 2768 C CA . GLN B 1 46 ? 97.126 106.501 132.433 1.00 108.46 56 GLN B CA 1
ATOM 2769 C C . GLN B 1 46 ? 97.806 105.915 133.663 1.00 112.16 56 GLN B C 1
ATOM 2770 O O . GLN B 1 46 ? 97.802 106.537 134.732 1.00 117.45 56 GLN B O 1
ATOM 2776 N N . GLU B 1 47 ? 98.410 104.731 133.545 1.00 108.06 57 GLU B N 1
ATOM 2777 C CA . GLU B 1 47 ? 99.031 104.202 134.749 1.00 112.04 57 GLU B CA 1
ATOM 2778 C C . GLU B 1 47 ? 100.363 104.898 135.002 1.00 116.32 57 GLU B C 1
ATOM 2779 O O . GLU B 1 47 ? 100.751 105.078 136.161 1.00 120.14 57 GLU B O 1
ATOM 2785 N N . ILE B 1 48 ? 101.071 105.304 133.938 1.00 114.04 58 ILE B N 1
ATOM 2786 C CA . ILE B 1 48 ? 102.257 106.140 134.110 1.00 115.61 58 ILE B CA 1
ATOM 2787 C C . ILE B 1 48 ? 101.897 107.420 134.849 1.00 120.42 58 ILE B C 1
ATOM 2788 O O . ILE B 1 48 ? 102.643 107.884 135.720 1.00 122.38 58 ILE B O 1
ATOM 2793 N N . THR B 1 49 ? 100.742 108.006 134.522 1.00 122.73 59 THR B N 1
ATOM 2794 C CA . THR B 1 49 ? 100.241 109.125 135.311 1.00 124.56 59 THR B CA 1
ATOM 2795 C C . THR B 1 49 ? 99.991 108.701 136.751 1.00 124.50 59 THR B C 1
ATOM 2796 O O . THR B 1 49 ? 100.258 109.463 137.688 1.00 124.20 59 THR B O 1
ATOM 2800 N N . LEU B 1 50 ? 99.469 107.489 136.946 1.00 124.15 60 LEU B N 1
ATOM 2801 C CA . LEU B 1 50 ? 99.174 106.979 138.280 1.00 123.47 60 LEU B CA 1
ATOM 2802 C C . LEU B 1 50 ? 100.410 106.412 138.976 1.00 122.10 60 LEU B C 1
ATOM 2803 O O . LEU B 1 50 ? 100.671 106.746 140.137 1.00 121.53 60 LEU B O 1
ATOM 2808 N N . GLY B 1 51 ? 101.174 105.561 138.294 1.00 121.75 61 GLY B N 1
ATOM 2809 C CA . GLY B 1 51 ? 102.412 105.030 138.827 1.00 122.16 61 GLY B CA 1
ATOM 2810 C C . GLY B 1 51 ? 102.298 103.770 139.660 1.00 123.87 61 GLY B C 1
ATOM 2811 O O . GLY B 1 51 ? 103.323 103.290 140.161 1.00 123.99 61 GLY B O 1
ATOM 2812 N N . SER B 1 52 ? 101.101 103.211 139.826 1.00 123.53 62 SER B N 1
ATOM 2813 C CA . SER B 1 52 ? 100.943 102.003 140.625 1.00 120.30 62 SER B CA 1
ATOM 2814 C C . SER B 1 52 ? 99.694 101.259 140.171 1.00 115.97 62 SER B C 1
ATOM 2815 O O . SER B 1 52 ? 98.831 101.810 139.483 1.00 113.87 62 SER B O 1
ATOM 2818 N N . GLN B 1 53 ? 99.612 99.990 140.574 1.00 110.62 63 GLN B N 1
ATOM 2819 C CA . GLN B 1 53 ? 98.495 99.115 140.243 1.00 105.13 63 GLN B CA 1
ATOM 2820 C C . GLN B 1 53 ? 97.704 98.624 141.446 1.00 99.19 63 GLN B C 1
ATOM 2821 O O . GLN B 1 53 ? 96.509 98.359 141.307 1.00 99.09 63 GLN B O 1
ATOM 2827 N N . ILE B 1 54 ? 98.331 98.480 142.611 1.00 95.12 64 ILE B N 1
ATOM 2828 C CA . ILE B 1 54 ? 97.667 97.945 143.794 1.00 94.82 64 ILE B CA 1
ATOM 2829 C C . ILE B 1 54 ? 98.069 98.785 144.999 1.00 98.14 64 ILE B C 1
ATOM 2830 O O . ILE B 1 54 ? 99.228 99.196 145.122 1.00 101.61 64 ILE B O 1
ATOM 2835 N N . SER B 1 55 ? 97.109 99.052 145.881 1.00 98.03 65 SER B N 1
ATOM 2836 C CA . SER B 1 55 ? 97.351 99.827 147.093 1.00 98.55 65 SER B CA 1
ATOM 2837 C C . SER B 1 55 ? 96.923 99.004 148.299 1.00 99.28 65 SER B C 1
ATOM 2838 O O . SER B 1 55 ? 95.772 98.560 148.373 1.00 102.06 65 SER B O 1
ATOM 2841 N N . CYS B 1 56 ? 97.840 98.807 149.241 1.00 95.98 66 CYS B N 1
ATOM 2842 C CA . CYS B 1 56 ? 97.578 98.027 150.441 1.00 94.20 66 CYS B CA 1
ATOM 2843 C C . CYS B 1 56 ? 97.782 98.892 151.677 1.00 92.01 66 CYS B C 1
ATOM 2844 O O . CYS B 1 56 ? 98.740 99.668 151.753 1.00 94.20 66 CYS B O 1
ATOM 2847 N N . PHE B 1 57 ? 96.876 98.753 152.642 1.00 90.24 67 PHE B N 1
ATOM 2848 C CA . PHE B 1 57 ? 96.954 99.503 153.892 1.00 88.62 67 PHE B CA 1
ATOM 2849 C C . PHE B 1 57 ? 97.909 98.787 154.840 1.00 89.33 67 PHE B C 1
ATOM 2850 O O . PHE B 1 57 ? 97.600 97.704 155.347 1.00 91.44 67 PHE B O 1
ATOM 2858 N N . ALA B 1 58 ? 99.065 99.390 155.080 1.00 88.17 68 ALA B N 1
ATOM 2859 C CA . ALA B 1 58 ? 100.076 98.843 155.967 1.00 89.72 68 ALA B CA 1
ATOM 2860 C C . ALA B 1 58 ? 99.970 99.465 157.351 1.00 94.58 68 ALA B C 1
ATOM 2861 O O . ALA B 1 58 ? 99.524 100.607 157.499 1.00 97.40 68 ALA B O 1
ATOM 2863 N N . PRO B 1 59 ? 100.361 98.737 158.393 1.00 95.24 69 PRO B N 1
ATOM 2864 C CA . PRO B 1 59 ? 100.332 99.307 159.744 1.00 98.65 69 PRO B CA 1
ATOM 2865 C C . PRO B 1 59 ? 101.321 100.453 159.889 1.00 100.30 69 PRO B C 1
ATOM 2866 O O . PRO B 1 59 ? 102.322 100.549 159.175 1.00 100.69 69 PRO B O 1
ATOM 2870 N N . THR B 1 60 ? 101.014 101.341 160.838 1.00 99.78 70 THR B N 1
ATOM 2871 C CA . THR B 1 60 ? 101.855 102.514 161.061 1.00 100.54 70 THR B CA 1
ATOM 2872 C C . THR B 1 60 ? 103.257 102.127 161.515 1.00 103.25 70 THR B C 1
ATOM 2873 O O . THR B 1 60 ? 104.210 102.884 161.295 1.00 103.50 70 THR B O 1
ATOM 2877 N N . SER B 1 61 ? 103.404 100.962 162.151 1.00 103.38 71 SER B N 1
ATOM 2878 C CA . SER B 1 61 ? 104.724 100.518 162.587 1.00 103.50 71 SER B CA 1
ATOM 2879 C C . SER B 1 61 ? 105.641 100.230 161.405 1.00 103.01 71 SER B C 1
ATOM 2880 O O . SER B 1 61 ? 106.865 100.351 161.526 1.00 103.45 71 SER B O 1
ATOM 2883 N N . PHE B 1 62 ? 105.073 99.847 160.263 1.00 100.37 72 PHE B N 1
ATOM 2884 C CA . PHE B 1 62 ? 105.882 99.542 159.090 1.00 96.97 72 PHE B CA 1
ATOM 2885 C C . PHE B 1 62 ? 106.519 100.809 158.531 1.00 97.91 72 PHE B C 1
ATOM 2886 O O . PHE B 1 62 ? 105.927 101.891 158.563 1.00 103.32 72 PHE B O 1
ATOM 2894 N N . SER B 1 63 ? 107.736 100.666 158.015 1.00 96.25 73 SER B N 1
ATOM 2895 C CA . SER B 1 63 ? 108.434 101.772 157.375 1.00 98.23 73 SER B CA 1
ATOM 2896 C C . SER B 1 63 ? 107.997 101.866 155.913 1.00 98.33 73 SER B C 1
ATOM 2897 O O . SER B 1 63 ? 107.053 101.201 155.476 1.00 99.71 73 SER B O 1
ATOM 2900 N N . TRP B 1 64 ? 108.683 102.706 155.137 1.00 97.12 74 TRP B N 1
ATOM 2901 C CA . TRP B 1 64 ? 108.333 102.871 153.729 1.00 102.85 74 TRP B CA 1
ATOM 2902 C C . TRP B 1 64 ? 108.613 101.597 152.942 1.00 104.36 74 TRP B C 1
ATOM 2903 O O . TRP B 1 64 ? 107.749 101.101 152.207 1.00 105.28 74 TRP B O 1
ATOM 2914 N N . ARG B 1 65 ? 109.820 101.051 153.083 1.00 103.04 75 ARG B N 1
ATOM 2915 C CA . ARG B 1 65 ? 110.232 99.896 152.302 1.00 103.92 75 ARG B CA 1
ATOM 2916 C C . ARG B 1 65 ? 109.535 98.608 152.717 1.00 100.60 75 ARG B C 1
ATOM 2917 O O . ARG B 1 65 ? 109.336 97.737 151.868 1.00 100.64 75 ARG B O 1
ATOM 2925 N N . GLN B 1 66 ? 109.143 98.468 153.985 1.00 95.88 76 GLN B N 1
ATOM 2926 C CA . GLN B 1 66 ? 108.316 97.326 154.365 1.00 95.76 76 GLN B CA 1
ATOM 2927 C C . GLN B 1 66 ? 106.959 97.383 153.672 1.00 97.54 76 GLN B C 1
ATOM 2928 O O . GLN B 1 66 ? 106.454 96.362 153.188 1.00 100.03 76 GLN B O 1
ATOM 2934 N N . ALA B 1 67 ? 106.356 98.573 153.610 1.00 94.77 77 ALA B N 1
ATOM 2935 C CA . ALA B 1 67 ? 105.111 98.734 152.870 1.00 91.81 77 ALA B CA 1
ATOM 2936 C C . ALA B 1 67 ? 105.304 98.461 151.384 1.00 95.69 77 ALA B C 1
ATOM 2937 O O . ALA B 1 67 ? 104.436 97.851 150.750 1.00 100.37 77 ALA B O 1
ATOM 2939 N N . ALA B 1 68 ? 106.430 98.897 150.814 1.00 95.40 78 ALA B N 1
ATOM 2940 C CA . ALA B 1 68 ? 106.711 98.584 149.415 1.00 95.55 78 ALA B CA 1
ATOM 2941 C C . ALA B 1 68 ? 106.850 97.080 149.204 1.00 95.76 78 ALA B C 1
ATOM 2942 O O . ALA B 1 68 ? 106.372 96.540 148.199 1.00 96.65 78 ALA B O 1
ATOM 2944 N N . TYR B 1 69 ? 107.504 96.391 150.142 1.00 94.28 79 TYR B N 1
ATOM 2945 C CA . TYR B 1 69 ? 107.661 94.945 150.034 1.00 93.74 79 TYR B CA 1
ATOM 2946 C C . TYR B 1 69 ? 106.316 94.235 150.099 1.00 94.38 79 TYR B C 1
ATOM 2947 O O . TYR B 1 69 ? 106.066 93.301 149.330 1.00 98.15 79 TYR B O 1
ATOM 2956 N N . VAL B 1 70 ? 105.442 94.647 151.022 1.00 94.07 80 VAL B N 1
ATOM 2957 C CA . VAL B 1 70 ? 104.134 94.000 151.089 1.00 96.19 80 VAL B CA 1
ATOM 2958 C C . VAL B 1 70 ? 103.305 94.331 149.850 1.00 97.98 80 VAL B C 1
ATOM 2959 O O . VAL B 1 70 ? 102.548 93.482 149.363 1.00 102.53 80 VAL B O 1
ATOM 2963 N N . ASP B 1 71 ? 103.445 95.543 149.304 1.00 95.08 81 ASP B N 1
ATOM 2964 C CA . ASP B 1 71 ? 102.756 95.880 148.061 1.00 95.73 81 ASP B CA 1
ATOM 2965 C C . ASP B 1 71 ? 103.210 94.973 146.925 1.00 97.04 81 ASP B C 1
ATOM 2966 O O . ASP B 1 71 ? 102.388 94.450 146.163 1.00 98.77 81 ASP B O 1
ATOM 2971 N N . SER B 1 72 ? 104.524 94.771 146.801 1.00 95.26 82 SER B N 1
ATOM 2972 C CA . SER B 1 72 ? 105.046 93.889 145.762 1.00 91.66 82 SER B CA 1
ATOM 2973 C C . SER B 1 72 ? 104.616 92.444 145.981 1.00 91.67 82 SER B C 1
ATOM 2974 O O . SER B 1 72 ? 104.302 91.738 145.017 1.00 96.77 82 SER B O 1
ATOM 2977 N N . PHE B 1 73 ? 104.605 91.988 147.236 1.00 88.83 83 PHE B N 1
ATOM 2978 C CA . PHE B 1 73 ? 104.192 90.620 147.536 1.00 92.45 83 PHE B CA 1
ATOM 2979 C C . PHE B 1 73 ? 102.733 90.396 147.165 1.00 96.29 83 PHE B C 1
ATOM 2980 O O . PHE B 1 73 ? 102.378 89.358 146.595 1.00 101.90 83 PHE B O 1
ATOM 2988 N N . CYS B 1 74 ? 101.868 91.361 147.484 1.00 95.53 84 CYS B N 1
ATOM 2989 C CA . CYS B 1 74 ? 100.450 91.206 147.179 1.00 98.72 84 CYS B CA 1
ATOM 2990 C C . CYS B 1 74 ? 100.168 91.394 145.695 1.00 96.74 84 CYS B C 1
ATOM 2991 O O . CYS B 1 74 ? 99.199 90.829 145.174 1.00 94.66 84 CYS B O 1
ATOM 2994 N N . TRP B 1 75 ? 100.994 92.179 144.998 1.00 96.48 85 TRP B N 1
ATOM 2995 C CA . TRP B 1 75 ? 100.843 92.315 143.554 1.00 96.11 85 TRP B CA 1
ATOM 2996 C C . TRP B 1 75 ? 101.185 91.029 142.812 1.00 96.17 85 TRP B C 1
ATOM 2997 O O . TRP B 1 75 ? 100.656 90.801 141.719 1.00 97.44 85 TRP B O 1
ATOM 3008 N N . ALA B 1 76 ? 102.048 90.189 143.378 1.00 94.63 86 ALA B N 1
ATOM 3009 C CA . ALA B 1 76 ? 102.431 88.920 142.769 1.00 93.05 86 ALA B CA 1
ATOM 3010 C C . ALA B 1 76 ? 101.608 87.810 143.410 1.00 94.48 86 ALA B C 1
ATOM 3011 O O . ALA B 1 76 ? 101.852 87.435 144.562 1.00 90.76 86 ALA B O 1
ATOM 3013 N N . ALA B 1 77 ? 100.637 87.289 142.660 1.00 97.18 87 ALA B N 1
ATOM 3014 C CA . ALA B 1 77 ? 99.738 86.238 143.134 1.00 97.29 87 ALA B CA 1
ATOM 3015 C C . ALA B 1 77 ? 99.033 86.642 144.427 1.00 98.75 87 ALA B C 1
ATOM 3016 O O . ALA B 1 77 ? 99.379 86.167 145.509 1.00 96.65 87 ALA B O 1
ATOM 3018 N N . VAL B 1 91 ? 90.219 82.650 143.274 1.00 112.12 101 VAL B N 1
ATOM 3019 C CA . VAL B 1 91 ? 89.950 83.823 142.454 1.00 118.78 101 VAL B CA 1
ATOM 3020 C C . VAL B 1 91 ? 91.148 84.131 141.562 1.00 121.12 101 VAL B C 1
ATOM 3021 O O . VAL B 1 91 ? 92.251 84.362 142.056 1.00 120.79 101 VAL B O 1
ATOM 3025 N N . PRO B 1 92 ? 90.932 84.135 140.245 1.00 122.52 102 PRO B N 1
ATOM 3026 C CA . PRO B 1 92 ? 92.029 84.407 139.303 1.00 119.45 102 PRO B CA 1
ATOM 3027 C C . PRO B 1 92 ? 92.397 85.885 139.314 1.00 115.20 102 PRO B C 1
ATOM 3028 O O . PRO B 1 92 ? 91.591 86.742 138.946 1.00 111.29 102 PRO B O 1
ATOM 3032 N N . LEU B 1 93 ? 93.626 86.180 139.741 1.00 112.84 103 LEU B N 1
ATOM 3033 C CA . LEU B 1 93 ? 94.127 87.546 139.793 1.00 110.57 103 LEU B CA 1
ATOM 3034 C C . LEU B 1 93 ? 94.945 87.928 138.567 1.00 105.49 103 LEU B C 1
ATOM 3035 O O . LEU B 1 93 ? 95.019 89.118 138.234 1.00 101.86 103 LEU B O 1
ATOM 3040 N N . TRP B 1 94 ? 95.528 86.949 137.871 1.00 102.62 104 TRP B N 1
ATOM 3041 C CA . TRP B 1 94 ? 96.387 87.232 136.726 1.00 98.91 104 TRP B CA 1
ATOM 3042 C C . TRP B 1 94 ? 95.637 87.881 135.568 1.00 94.42 104 TRP B C 1
ATOM 3043 O O . TRP B 1 94 ? 96.278 88.410 134.654 1.00 91.52 104 TRP B O 1
ATOM 3054 N N . LEU B 1 95 ? 94.302 87.841 135.577 1.00 94.08 105 LEU B N 1
ATOM 3055 C CA . LEU B 1 95 ? 93.533 88.478 134.512 1.00 90.23 105 LEU B CA 1
ATOM 3056 C C . LEU B 1 95 ? 93.759 89.984 134.490 1.00 89.06 105 LEU B C 1
ATOM 3057 O O . LEU B 1 95 ? 93.928 90.581 133.420 1.00 85.36 105 LEU B O 1
ATOM 3062 N N . HIS B 1 96 ? 93.759 90.617 135.665 1.00 89.20 106 HIS B N 1
ATOM 3063 C CA . HIS B 1 96 ? 93.973 92.057 135.732 1.00 86.39 106 HIS B CA 1
ATOM 3064 C C . HIS B 1 96 ? 95.433 92.417 135.489 1.00 84.55 106 HIS B C 1
ATOM 3065 O O . HIS B 1 96 ? 95.729 93.515 135.005 1.00 84.69 106 HIS B O 1
ATOM 3072 N N . LYS B 1 97 ? 96.353 91.509 135.816 1.00 82.68 107 LYS B N 1
ATOM 3073 C CA . LYS B 1 97 ? 97.774 91.793 135.665 1.00 81.18 107 LYS B CA 1
ATOM 3074 C C . LYS B 1 97 ? 98.238 91.700 134.216 1.00 78.46 107 LYS B C 1
ATOM 3075 O O . LYS B 1 97 ? 99.128 92.454 133.809 1.00 77.85 107 LYS B O 1
ATOM 3081 N N . PHE B 1 98 ? 97.654 90.798 133.425 1.00 77.39 108 PHE B N 1
ATOM 3082 C CA . PHE B 1 98 ? 98.108 90.543 132.062 1.00 72.47 108 PHE B CA 1
ATOM 3083 C C . PHE B 1 98 ? 97.178 91.131 131.004 1.00 71.54 108 PHE B C 1
ATOM 3084 O O . PHE B 1 98 ? 97.254 90.740 129.835 1.00 71.99 108 PHE B O 1
ATOM 3092 N N . PHE B 1 99 ? 96.307 92.062 131.387 1.00 70.16 109 PHE B N 1
ATOM 3093 C CA . PHE B 1 99 ? 95.349 92.624 130.433 1.00 69.02 109 PHE B CA 1
ATOM 3094 C C . PHE B 1 99 ? 96.013 93.357 129.269 1.00 69.95 109 PHE B C 1
ATOM 3095 O O . PHE B 1 99 ? 95.699 93.034 128.108 1.00 71.31 109 PHE B O 1
ATOM 3103 N N . PRO B 1 100 ? 96.915 94.326 129.480 1.00 66.39 110 PRO B N 1
ATOM 3104 C CA . PRO B 1 100 ? 97.531 94.994 128.319 1.00 65.89 110 PRO B CA 1
ATOM 3105 C C . PRO B 1 100 ? 98.377 94.068 127.464 1.00 65.70 110 PRO B C 1
ATOM 3106 O O . PRO B 1 100 ? 98.406 94.224 126.236 1.00 69.84 110 PRO B O 1
ATOM 3110 N N . TYR B 1 101 ? 99.072 93.106 128.076 1.00 63.26 111 TYR B N 1
ATOM 3111 C CA . TYR B 1 101 ? 99.866 92.161 127.298 1.00 65.27 111 TYR B CA 1
ATOM 3112 C C . TYR B 1 101 ? 98.972 91.285 126.431 1.00 65.12 111 TYR B C 1
ATOM 3113 O O . TYR B 1 101 ? 99.297 91.007 125.271 1.00 67.60 111 TYR B O 1
ATOM 3122 N N . ILE B 1 102 ? 97.838 90.842 126.979 1.00 61.95 112 ILE B N 1
ATOM 3123 C CA . ILE B 1 102 ? 96.884 90.063 126.196 1.00 62.95 112 ILE B CA 1
ATOM 3124 C C . ILE B 1 102 ? 96.331 90.894 125.046 1.00 63.86 112 ILE B C 1
ATOM 3125 O O . ILE B 1 102 ? 96.152 90.394 123.927 1.00 66.58 112 ILE B O 1
ATOM 3130 N N . LEU B 1 103 ? 96.042 92.174 125.297 1.00 60.98 113 LEU B N 1
ATOM 3131 C CA . LEU B 1 103 ? 95.538 93.021 124.220 1.00 58.53 113 LEU B CA 1
ATOM 3132 C C . LEU B 1 103 ? 96.580 93.219 123.124 1.00 58.93 113 LEU B C 1
ATOM 3133 O O . LEU B 1 103 ? 96.245 93.196 121.934 1.00 62.20 113 LEU B O 1
ATOM 3138 N N . LEU B 1 104 ? 97.848 93.411 123.496 1.00 56.92 114 LEU B N 1
ATOM 3139 C CA . LEU B 1 104 ? 98.896 93.469 122.478 1.00 57.20 114 LEU B CA 1
ATOM 3140 C C . LEU B 1 104 ? 98.998 92.162 121.705 1.00 55.22 114 LEU B C 1
ATOM 3141 O O . LEU B 1 104 ? 99.189 92.171 120.482 1.00 57.66 114 LEU B O 1
ATOM 3146 N N . LEU B 1 105 ? 98.903 91.029 122.402 1.00 52.31 115 LEU B N 1
ATOM 3147 C CA . LEU B 1 105 ? 98.982 89.740 121.723 1.00 55.03 115 LEU B CA 1
ATOM 3148 C C . LEU B 1 105 ? 97.858 89.584 120.709 1.00 57.50 115 LEU B C 1
ATOM 3149 O O . LEU B 1 105 ? 98.095 89.169 119.568 1.00 61.14 115 LEU B O 1
ATOM 3154 N N . VAL B 1 106 ? 96.628 89.931 121.096 1.00 52.10 116 VAL B N 1
ATOM 3155 C CA . VAL B 1 106 ? 95.512 89.781 120.167 1.00 51.61 116 VAL B CA 1
ATOM 3156 C C . VAL B 1 106 ? 95.619 90.785 119.022 1.00 53.61 116 VAL B C 1
ATOM 3157 O O . VAL B 1 106 ? 95.258 90.470 117.883 1.00 56.01 116 VAL B O 1
ATOM 3161 N N . ALA B 1 107 ? 96.131 91.992 119.284 1.00 51.11 117 ALA B N 1
ATOM 3162 C CA . ALA B 1 107 ? 96.318 92.958 118.206 1.00 51.23 117 ALA B CA 1
ATOM 3163 C C . ALA B 1 107 ? 97.353 92.472 117.198 1.00 54.12 117 ALA B C 1
ATOM 3164 O O . ALA B 1 107 ? 97.151 92.585 115.982 1.00 57.45 117 ALA B O 1
ATOM 3166 N N . VAL B 1 108 ? 98.469 91.925 117.683 1.00 52.03 118 VAL B N 1
ATOM 3167 C CA . VAL B 1 108 ? 99.495 91.404 116.786 1.00 49.03 118 VAL B CA 1
ATOM 3168 C C . VAL B 1 108 ? 98.963 90.206 116.006 1.00 51.48 118 VAL B C 1
ATOM 3169 O O . VAL B 1 108 ? 99.215 90.067 114.801 1.00 55.02 118 VAL B O 1
ATOM 3173 N N . LEU B 1 109 ? 98.215 89.326 116.677 1.00 48.36 119 LEU B N 1
ATOM 3174 C CA . LEU B 1 109 ? 97.632 88.178 115.993 1.00 49.61 119 LEU B CA 1
ATOM 3175 C C . LEU B 1 109 ? 96.614 88.606 114.945 1.00 52.84 119 LEU B C 1
ATOM 3176 O O . LEU B 1 109 ? 96.461 87.933 113.921 1.00 55.41 119 LEU B O 1
ATOM 3181 N N . LEU B 1 110 ? 95.902 89.711 115.182 1.00 49.94 120 LEU B N 1
ATOM 3182 C CA . LEU B 1 110 ? 94.967 90.223 114.186 1.00 48.88 120 LEU B CA 1
ATOM 3183 C C . LEU B 1 110 ? 95.689 90.893 113.025 1.00 52.12 120 LEU B C 1
ATOM 3184 O O . LEU B 1 110 ? 95.192 90.876 111.894 1.00 56.08 120 LEU B O 1
ATOM 3189 N N . TYR B 1 111 ? 96.845 91.507 113.288 1.00 49.52 121 TYR B N 1
ATOM 3190 C CA . TYR B 1 111 ? 97.633 92.096 112.211 1.00 52.77 121 TYR B CA 1
ATOM 3191 C C . TYR B 1 111 ? 98.345 91.040 111.373 1.00 52.53 121 TYR B C 1
ATOM 3192 O O . TYR B 1 111 ? 98.658 91.299 110.206 1.00 53.94 121 TYR B O 1
ATOM 3201 N N . LEU B 1 112 ? 98.610 89.865 111.947 1.00 49.85 122 LEU B N 1
ATOM 3202 C CA . LEU B 1 112 ? 99.331 88.818 111.220 1.00 48.58 122 LEU B CA 1
ATOM 3203 C C . LEU B 1 112 ? 98.663 88.398 109.912 1.00 49.94 122 LEU B C 1
ATOM 3204 O O . LEU B 1 112 ? 99.382 88.235 108.908 1.00 54.44 122 LEU B O 1
ATOM 3209 N N . PRO B 1 113 ? 97.341 88.178 109.840 1.00 47.96 123 PRO B N 1
ATOM 3210 C CA . PRO B 1 113 ? 96.748 87.778 108.552 1.00 46.88 123 PRO B CA 1
ATOM 3211 C C . PRO B 1 113 ? 96.960 88.787 107.439 1.00 47.25 123 PRO B C 1
ATOM 3212 O O . PRO B 1 113 ? 97.038 88.391 106.271 1.00 46.82 123 PRO B O 1
ATOM 3216 N N . ASN B 1 114 ? 97.044 90.081 107.757 1.00 48.71 124 ASN B N 1
ATOM 3217 C CA . ASN B 1 114 ? 97.350 91.069 106.727 1.00 47.83 124 ASN B CA 1
ATOM 3218 C C . ASN B 1 114 ? 98.719 90.803 106.112 1.00 49.20 124 ASN B C 1
ATOM 3219 O O . ASN B 1 114 ? 98.877 90.818 104.885 1.00 50.89 124 ASN B O 1
ATOM 3224 N N . LEU B 1 115 ? 99.718 90.537 106.956 1.00 49.77 125 LEU B N 1
ATOM 3225 C CA . LEU B 1 115 ? 101.048 90.203 106.455 1.00 46.63 125 LEU B CA 1
ATOM 3226 C C . LEU B 1 115 ? 101.026 88.906 105.658 1.00 44.95 125 LEU B C 1
ATOM 3227 O O . LEU B 1 115 ? 101.685 88.796 104.617 1.00 49.58 125 LEU B O 1
ATOM 3232 N N . PHE B 1 116 ? 100.277 87.907 106.135 1.00 41.01 126 PHE B N 1
ATOM 3233 C CA . PHE B 1 116 ? 100.196 86.635 105.421 1.00 41.33 126 PHE B CA 1
ATOM 3234 C C . PHE B 1 116 ? 99.605 86.826 104.028 1.00 43.45 126 PHE B C 1
ATOM 3235 O O . PHE B 1 116 ? 100.131 86.302 103.039 1.00 46.01 126 PHE B O 1
ATOM 3243 N N . TRP B 1 117 ? 98.509 87.582 103.934 1.00 43.78 127 TRP B N 1
ATOM 3244 C CA . TRP B 1 117 ? 97.882 87.838 102.641 1.00 43.03 127 TRP B CA 1
ATOM 3245 C C . TRP B 1 117 ? 98.794 88.653 101.733 1.00 44.27 127 TRP B C 1
ATOM 3246 O O . TRP B 1 117 ? 98.856 88.404 100.523 1.00 45.93 127 TRP B O 1
ATOM 3257 N N . ARG B 1 118 ? 99.505 89.634 102.295 1.00 43.68 128 ARG B N 1
ATOM 3258 C CA . ARG B 1 118 ? 100.407 90.446 101.488 1.00 44.64 128 ARG B CA 1
ATOM 3259 C C . ARG B 1 118 ? 101.581 89.632 100.959 1.00 45.32 128 ARG B C 1
ATOM 3260 O O . ARG B 1 118 ? 102.042 89.870 99.836 1.00 47.26 128 ARG B O 1
ATOM 3268 N N . PHE B 1 119 ? 102.070 88.667 101.738 1.00 44.40 129 PHE B N 1
ATOM 3269 C CA . PHE B 1 119 ? 103.255 87.914 101.354 1.00 43.25 129 PHE B CA 1
ATOM 3270 C C . PHE B 1 119 ? 102.953 86.671 100.526 1.00 46.55 129 PHE B C 1
ATOM 3271 O O . PHE B 1 119 ? 103.833 86.215 99.786 1.00 53.24 129 PHE B O 1
ATOM 3279 N N . THR B 1 120 ? 101.747 86.110 100.624 1.00 45.76 130 THR B N 1
ATOM 3280 C CA . THR B 1 120 ? 101.453 84.839 99.974 1.00 44.45 130 THR B CA 1
ATOM 3281 C C . THR B 1 120 ? 100.527 84.944 98.772 1.00 47.76 130 THR B C 1
ATOM 3282 O O . THR B 1 120 ? 100.605 84.097 97.880 1.00 52.04 130 THR B O 1
ATOM 3286 N N . ALA B 1 121 ? 99.653 85.950 98.716 1.00 46.70 131 ALA B N 1
ATOM 3287 C CA . ALA B 1 121 ? 98.644 86.020 97.666 1.00 45.02 131 ALA B CA 1
ATOM 3288 C C . ALA B 1 121 ? 98.575 87.349 96.929 1.00 46.13 131 ALA B C 1
ATOM 3289 O O . ALA B 1 121 ? 97.993 87.388 95.838 1.00 48.52 131 ALA B O 1
ATOM 3291 N N . ALA B 1 122 ? 99.131 88.430 97.475 1.00 44.94 132 ALA B N 1
ATOM 3292 C CA . ALA B 1 122 ? 99.011 89.734 96.825 1.00 45.50 132 ALA B CA 1
ATOM 3293 C C . ALA B 1 122 ? 99.674 89.797 95.452 1.00 51.05 132 ALA B C 1
ATOM 3294 O O . ALA B 1 122 ? 99.024 90.273 94.504 1.00 54.86 132 ALA B O 1
ATOM 3296 N N . PRO B 1 123 ? 100.930 89.361 95.262 1.00 49.91 133 PRO B N 1
ATOM 3297 C CA . PRO B 1 123 ? 101.552 89.540 93.936 1.00 50.45 133 PRO B CA 1
ATOM 3298 C C . PRO B 1 123 ? 100.878 88.750 92.828 1.00 52.01 133 PRO B C 1
ATOM 3299 O O . PRO B 1 123 ? 100.678 89.282 91.728 1.00 55.53 133 PRO B O 1
ATOM 3303 N N . HIS B 1 124 ? 100.532 87.486 93.083 1.00 49.89 134 HIS B N 1
ATOM 3304 C CA 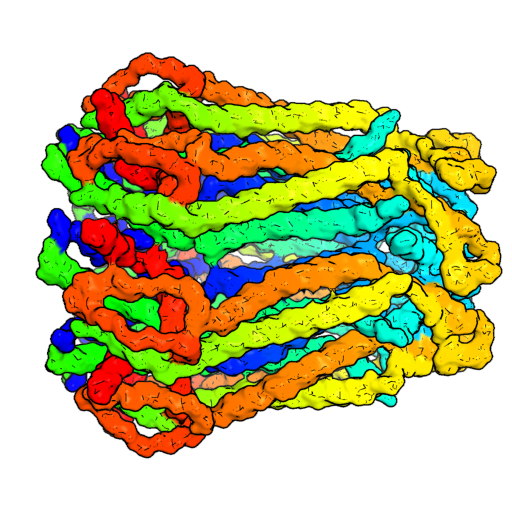. HIS B 1 124 ? 99.880 86.680 92.056 1.00 51.71 134 HIS B CA 1
ATOM 3305 C C . HIS B 1 124 ? 98.524 87.262 91.677 1.00 54.89 134 HIS B C 1
ATOM 3306 O O . HIS B 1 124 ? 98.179 87.333 90.491 1.00 63.08 134 HIS B O 1
ATOM 3313 N N . LEU B 1 125 ? 97.742 87.686 92.673 1.00 52.44 135 LEU B N 1
ATOM 3314 C CA . LEU B 1 125 ? 96.445 88.290 92.391 1.00 53.07 135 LEU B CA 1
ATOM 3315 C C . LEU B 1 125 ? 96.601 89.587 91.608 1.00 55.76 135 LEU B C 1
ATOM 3316 O O . LEU B 1 125 ? 95.831 89.855 90.677 1.00 60.19 135 LEU B O 1
ATOM 3321 N N . SER B 1 126 ? 97.596 90.403 91.967 1.00 52.91 136 SER B N 1
ATOM 3322 C CA . SER B 1 126 ? 97.836 91.643 91.235 1.00 54.25 136 SER B CA 1
ATOM 3323 C C . SER B 1 126 ? 98.203 91.364 89.784 1.00 58.33 136 SER B C 1
ATOM 3324 O O . SER B 1 126 ? 97.705 92.031 88.869 1.00 64.53 136 SER B O 1
ATOM 3327 N N . SER B 1 127 ? 99.076 90.378 89.554 1.00 56.31 137 SER B N 1
ATOM 3328 C CA . SER B 1 127 ? 99.463 90.036 88.189 1.00 56.01 137 SER B CA 1
ATOM 3329 C C . SER B 1 127 ? 98.272 89.523 87.389 1.00 58.61 137 SER B C 1
ATOM 3330 O O . SER B 1 127 ? 98.090 89.897 86.222 1.00 62.94 137 SER B O 1
ATOM 3333 N N . ASP B 1 128 ? 97.449 88.666 88.000 1.00 58.86 138 ASP B N 1
ATOM 3334 C CA . ASP B 1 128 ? 96.272 88.151 87.306 1.00 58.88 138 ASP B CA 1
ATOM 3335 C C . ASP B 1 128 ? 95.307 89.274 86.952 1.00 60.22 138 ASP B C 1
ATOM 3336 O O . ASP B 1 128 ? 94.778 89.318 85.834 1.00 65.99 138 ASP B O 1
ATOM 3341 N N . LEU B 1 129 ? 95.072 90.197 87.889 1.00 57.97 139 LEU B N 1
ATOM 3342 C CA . LEU B 1 129 ? 94.181 91.319 87.614 1.00 58.52 139 LEU B CA 1
ATOM 3343 C C . LEU B 1 129 ? 94.727 92.197 86.496 1.00 61.47 139 LEU B C 1
ATOM 3344 O O . LEU B 1 129 ? 93.981 92.610 85.600 1.00 65.37 139 LEU B O 1
ATOM 3349 N N . LYS B 1 130 ? 96.029 92.490 86.530 1.00 59.47 140 LYS B N 1
ATOM 3350 C CA . LYS B 1 130 ? 96.632 93.316 85.489 1.00 61.32 140 LYS B CA 1
ATOM 3351 C C . LYS B 1 130 ? 96.479 92.661 84.123 1.00 65.82 140 LYS B C 1
ATOM 3352 O O . LYS B 1 130 ? 96.075 93.310 83.149 1.00 74.36 140 LYS B O 1
ATOM 3358 N N . PHE B 1 131 ? 96.780 91.362 84.041 1.00 60.89 141 PHE B N 1
ATOM 3359 C CA . PHE B 1 131 ? 96.646 90.643 82.778 1.00 61.70 141 PHE B CA 1
ATOM 3360 C C . PHE B 1 131 ? 95.204 90.647 82.288 1.00 66.96 141 PHE B C 1
ATOM 3361 O O . PHE B 1 131 ? 94.943 90.855 81.096 1.00 73.88 141 PHE B O 1
ATOM 3369 N N . VAL B 1 132 ? 94.250 90.433 83.198 1.00 64.40 142 VAL B N 1
ATOM 3370 C CA . VAL B 1 132 ? 92.851 90.334 82.799 1.00 65.21 142 VAL B CA 1
ATOM 3371 C C . VAL B 1 132 ? 92.342 91.670 82.273 1.00 69.90 142 VAL B C 1
ATOM 3372 O O . VAL B 1 132 ? 91.683 91.729 81.228 1.00 78.69 142 VAL B O 1
ATOM 3376 N N . MET B 1 133 ? 92.636 92.766 82.980 1.00 68.12 143 MET B N 1
ATOM 3377 C CA . MET B 1 133 ? 92.174 94.061 82.486 1.00 72.83 143 MET B CA 1
ATOM 3378 C C . MET B 1 133 ? 92.900 94.482 81.214 1.00 78.88 143 MET B C 1
ATOM 3379 O O . MET B 1 133 ? 92.291 95.120 80.347 1.00 84.60 143 MET B O 1
ATOM 3384 N N . GLU B 1 134 ? 94.182 94.135 81.066 1.00 78.03 144 GLU B N 1
ATOM 3385 C CA . GLU B 1 134 ? 94.862 94.410 79.804 1.00 81.60 144 GLU B CA 1
ATOM 3386 C C . GLU B 1 134 ? 94.190 93.680 78.650 1.00 81.73 144 GLU B C 1
ATOM 3387 O O . GLU B 1 134 ? 93.939 94.265 77.588 1.00 85.07 144 GLU B O 1
ATOM 3393 N N . GLU B 1 135 ? 93.882 92.395 78.844 1.00 78.22 145 GLU B N 1
ATOM 3394 C CA . GLU B 1 135 ? 93.217 91.631 77.794 1.00 80.65 145 GLU B CA 1
ATOM 3395 C C . GLU B 1 135 ? 91.837 92.199 77.490 1.00 82.64 145 GLU B C 1
ATOM 3396 O O . GLU B 1 135 ? 91.442 92.295 76.322 1.00 90.31 145 GLU B O 1
ATOM 3402 N N . LEU B 1 136 ? 91.093 92.586 78.529 1.00 78.58 146 LEU B N 1
ATOM 3403 C CA . LEU B 1 136 ? 89.765 93.155 78.326 1.00 77.56 146 LEU B CA 1
ATOM 3404 C C . LEU B 1 136 ? 89.839 94.445 77.518 1.00 84.43 146 LEU B C 1
ATOM 3405 O O . LEU B 1 136 ? 89.076 94.638 76.563 1.00 91.41 146 LEU B O 1
ATOM 3410 N N . ASP B 1 137 ? 90.761 95.340 77.886 1.00 83.48 147 ASP B N 1
ATOM 3411 C CA . ASP B 1 137 ? 90.893 96.604 77.172 1.00 87.52 147 ASP B CA 1
ATOM 3412 C C . ASP B 1 137 ? 91.316 96.383 75.725 1.00 89.90 147 ASP B C 1
ATOM 3413 O O . ASP B 1 137 ? 90.771 97.014 74.809 1.00 93.98 147 ASP B O 1
ATOM 3418 N N . LYS B 1 138 ? 92.283 95.490 75.496 1.00 88.91 148 LYS B N 1
ATOM 3419 C CA . LYS B 1 138 ? 92.736 95.233 74.133 1.00 89.60 148 LYS B CA 1
ATOM 3420 C C . LYS B 1 138 ? 91.621 94.635 73.283 1.00 93.23 148 LYS B C 1
ATOM 3421 O O . LYS B 1 138 ? 91.426 95.040 72.129 1.00 99.29 148 LYS B O 1
ATOM 3427 N N . CYS B 1 139 ? 90.876 93.673 73.835 1.00 91.64 149 CYS B N 1
ATOM 3428 C CA . CYS B 1 139 ? 89.781 93.068 73.087 1.00 97.62 149 CYS B CA 1
ATOM 3429 C C . CYS B 1 139 ? 88.694 94.087 72.779 1.00 100.40 149 CYS B C 1
ATOM 3430 O O . CYS B 1 139 ? 88.159 94.115 71.664 1.00 109.39 149 CYS B O 1
ATOM 3433 N N . TYR B 1 140 ? 88.352 94.936 73.754 1.00 94.05 150 TYR B N 1
ATOM 3434 C CA . TYR B 1 140 ? 87.346 95.963 73.506 1.00 95.60 150 TYR B CA 1
ATOM 3435 C C . TYR B 1 140 ? 87.798 96.925 72.417 1.00 99.40 150 TYR B C 1
ATOM 3436 O O . TYR B 1 140 ? 87.009 97.291 71.539 1.00 105.14 150 TYR B O 1
ATOM 3445 N N . ASN B 1 141 ? 89.059 97.360 72.467 1.00 98.15 151 ASN B N 1
ATOM 3446 C CA . ASN B 1 141 ? 89.556 98.289 71.459 1.00 99.91 151 ASN B CA 1
ATOM 3447 C C . ASN B 1 141 ? 89.535 97.652 70.075 1.00 107.22 151 ASN B C 1
ATOM 3448 O O . ASN B 1 141 ? 89.100 98.276 69.098 1.00 112.60 151 ASN B O 1
ATOM 3453 N N . ARG B 1 142 ? 89.978 96.397 69.976 1.00 107.27 152 ARG B N 1
ATOM 3454 C CA . ARG B 1 142 ? 89.972 95.706 68.691 1.00 110.47 152 ARG B CA 1
ATOM 3455 C C . ARG B 1 142 ? 88.554 95.558 68.151 1.00 113.82 152 ARG B C 1
ATOM 3456 O O . ARG B 1 142 ? 88.301 95.790 66.962 1.00 118.22 152 ARG B O 1
ATOM 3464 N N . ASP B 1 143 ? 87.611 95.178 69.015 1.00 114.14 153 ASP B N 1
ATOM 3465 C CA . ASP B 1 143 ? 86.237 94.972 68.568 1.00 118.28 153 ASP B CA 1
ATOM 3466 C C . ASP B 1 143 ? 85.588 96.286 68.149 1.00 117.74 153 ASP B C 1
ATOM 3467 O O . ASP B 1 143 ? 84.876 96.344 67.140 1.00 121.59 153 ASP B O 1
ATOM 3472 N N . ILE B 1 144 ? 85.827 97.357 68.908 1.00 114.56 154 ILE B N 1
ATOM 3473 C CA . ILE B 1 144 ? 85.220 98.643 68.578 1.00 116.11 154 ILE B CA 1
ATOM 3474 C C . ILE B 1 144 ? 85.868 99.236 67.332 1.00 121.58 154 ILE B C 1
ATOM 3475 O O . ILE B 1 144 ? 85.258 100.046 66.624 1.00 123.29 154 ILE B O 1
ATOM 3480 N N . LYS B 1 145 ? 87.112 98.843 67.043 1.00 122.80 155 LYS B N 1
ATOM 3481 C CA . LYS B 1 145 ? 87.736 99.265 65.794 1.00 124.40 155 LYS B CA 1
ATOM 3482 C C . LYS B 1 145 ? 87.182 98.480 64.611 1.00 127.21 155 LYS B C 1
ATOM 3483 O O . LYS B 1 145 ? 86.995 99.035 63.523 1.00 129.83 155 LYS B O 1
ATOM 3489 N N . ASP B 1 146 ? 86.919 97.184 64.805 1.00 128.87 156 ASP B N 1
ATOM 3490 C CA . ASP B 1 146 ? 86.370 96.370 63.725 1.00 131.93 156 ASP B CA 1
ATOM 3491 C C . ASP B 1 146 ? 84.964 96.811 63.337 1.00 131.39 156 ASP B C 1
ATOM 3492 O O . ASP B 1 146 ? 84.647 96.885 62.144 1.00 132.12 156 ASP B O 1
ATOM 3497 N N . ILE B 1 147 ? 84.108 97.108 64.321 1.00 130.29 157 ILE B N 1
ATOM 3498 C CA . ILE B 1 147 ? 82.739 97.537 64.043 1.00 130.94 157 ILE B CA 1
ATOM 3499 C C . ILE B 1 147 ? 82.678 98.966 63.517 1.00 132.75 157 ILE B C 1
ATOM 3500 O O . ILE B 1 147 ? 81.676 99.347 62.896 1.00 136.46 157 ILE B O 1
ATOM 3505 N N . LYS B 1 148 ? 83.732 99.757 63.719 1.00 131.61 158 LYS B N 1
ATOM 3506 C CA . LYS B 1 148 ? 83.781 101.157 63.294 1.00 133.27 158 LYS B CA 1
ATOM 3507 C C . LYS B 1 148 ? 82.658 101.966 63.937 1.00 134.26 158 LYS B C 1
ATOM 3508 O O . LYS B 1 148 ? 82.514 103.160 63.676 1.00 134.83 158 LYS B O 1
ATOM 3514 N N . TYR B 1 185 ? 89.477 85.937 69.687 1.00 117.29 195 TYR B N 1
ATOM 3515 C CA . TYR B 1 185 ? 89.531 84.793 70.588 1.00 114.55 195 TYR B CA 1
ATOM 3516 C C . TYR B 1 185 ? 89.305 85.220 72.035 1.00 110.02 195 TYR B C 1
ATOM 3517 O O . TYR B 1 185 ? 89.923 86.173 72.509 1.00 105.56 195 TYR B O 1
ATOM 3526 N N . PRO B 1 186 ? 88.420 84.511 72.739 1.00 110.24 196 PRO B N 1
ATOM 3527 C CA . PRO B 1 186 ? 88.147 84.843 74.150 1.00 106.18 196 PRO B CA 1
ATOM 3528 C C . PRO B 1 186 ? 89.253 84.377 75.094 1.00 102.32 196 PRO B C 1
ATOM 3529 O O . PRO B 1 186 ? 89.174 83.330 75.741 1.00 102.77 196 PRO B O 1
ATOM 3533 N N . ILE B 1 187 ? 90.318 85.177 75.169 1.00 96.45 197 ILE B N 1
ATOM 3534 C CA . ILE B 1 187 ? 91.423 84.861 76.069 1.00 90.11 197 ILE B CA 1
ATOM 3535 C C . ILE B 1 187 ? 90.982 84.986 77.522 1.00 88.65 197 ILE B C 1
ATOM 3536 O O . ILE B 1 187 ? 91.395 84.197 78.381 1.00 87.65 197 ILE B O 1
ATOM 3541 N N . VAL B 1 188 ? 90.142 85.979 77.822 1.00 87.97 198 VAL B N 1
ATOM 3542 C CA . VAL B 1 188 ? 89.657 86.164 79.188 1.00 86.79 198 VAL B CA 1
ATOM 3543 C C . VAL B 1 188 ? 88.805 84.977 79.618 1.00 88.85 198 VAL B C 1
ATOM 3544 O O . VAL B 1 188 ? 88.907 84.501 80.756 1.00 90.88 198 VAL B O 1
ATOM 3548 N N . GLU B 1 189 ? 87.950 84.481 78.719 1.00 89.45 199 GLU B N 1
ATOM 3549 C CA . GLU B 1 189 ? 87.133 83.314 79.039 1.00 90.73 199 GLU B CA 1
ATOM 3550 C C . GLU B 1 189 ? 88.004 82.094 79.318 1.00 90.70 199 GLU B C 1
ATOM 3551 O O . GLU B 1 189 ? 87.740 81.335 80.257 1.00 91.77 199 GLU B O 1
ATOM 3557 N N . GLN B 1 190 ? 89.051 81.892 78.515 1.00 89.77 200 GLN B N 1
ATOM 3558 C CA . GLN B 1 190 ? 89.951 80.766 78.743 1.00 88.66 200 GLN B CA 1
ATOM 3559 C C . GLN B 1 190 ? 90.693 80.909 80.068 1.00 87.04 200 GLN B C 1
ATOM 3560 O O . GLN B 1 190 ? 90.872 79.927 80.796 1.00 88.66 200 GLN B O 1
ATOM 3566 N N . TYR B 1 191 ? 91.137 82.125 80.395 1.00 83.00 201 TYR B N 1
ATOM 3567 C CA . TYR B 1 191 ? 91.834 82.336 81.661 1.00 76.77 201 TYR B CA 1
ATOM 3568 C C . TYR B 1 191 ? 90.909 82.079 82.848 1.00 78.05 201 TYR B C 1
ATOM 3569 O O . TYR B 1 191 ? 91.317 81.465 83.842 1.00 81.99 201 TYR B O 1
ATOM 3578 N N . LEU B 1 192 ? 89.657 82.531 82.758 1.00 78.38 202 LEU B N 1
ATOM 3579 C CA . LEU B 1 192 ? 88.692 82.236 83.813 1.00 80.04 202 LEU B CA 1
ATOM 3580 C C . LEU B 1 192 ? 88.405 80.744 83.910 1.00 83.75 202 LEU B C 1
ATOM 3581 O O . LEU B 1 192 ? 88.233 80.220 85.017 1.00 86.95 202 LEU B O 1
ATOM 3586 N N . LYS B 1 193 ? 88.343 80.045 82.774 1.00 84.39 203 LYS B N 1
ATOM 3587 C CA . LYS B 1 193 ? 88.140 78.600 82.808 1.00 86.78 203 LYS B CA 1
ATOM 3588 C C . LYS B 1 193 ? 89.317 77.897 83.473 1.00 87.11 203 LYS B C 1
ATOM 3589 O O . LYS B 1 193 ? 89.129 76.916 84.202 1.00 86.57 203 LYS B O 1
ATOM 3595 N N . THR B 1 194 ? 90.537 78.378 83.228 1.00 85.97 204 THR B N 1
ATOM 3596 C CA . THR B 1 194 ? 91.694 77.850 83.946 1.00 83.36 204 THR B CA 1
ATOM 3597 C C . THR B 1 194 ? 91.573 78.111 85.442 1.00 81.98 204 THR B C 1
ATOM 3598 O O . THR B 1 194 ? 91.877 77.235 86.261 1.00 84.22 204 THR B O 1
ATOM 3602 N N . LYS B 1 195 ? 91.133 79.314 85.819 1.00 82.44 205 LYS B N 1
ATOM 3603 C CA . LYS B 1 195 ? 90.950 79.648 87.228 1.00 81.58 205 LYS B CA 1
ATOM 3604 C C . LYS B 1 195 ? 89.794 78.899 87.880 1.00 83.40 205 LYS B C 1
ATOM 3605 O O . LYS B 1 195 ? 89.732 78.850 89.113 1.00 83.73 205 LYS B O 1
ATOM 3611 N N . ASN B 1 196 ? 88.888 78.317 87.094 1.00 84.91 206 ASN B N 1
ATOM 3612 C CA . ASN B 1 196 ? 87.725 77.619 87.631 1.00 86.28 206 ASN B CA 1
ATOM 3613 C C . ASN B 1 196 ? 88.073 76.360 88.415 1.00 86.65 206 ASN B C 1
ATOM 3614 O O . ASN B 1 196 ? 87.222 75.872 89.167 1.00 86.09 206 ASN B O 1
ATOM 3619 N N . ASN B 1 197 ? 89.285 75.821 88.268 1.00 88.85 207 ASN B N 1
ATOM 3620 C CA . ASN B 1 197 ? 89.651 74.593 88.959 1.00 88.46 207 ASN B CA 1
ATOM 3621 C C . ASN B 1 197 ? 90.693 74.784 90.051 1.00 89.07 207 ASN B C 1
ATOM 3622 O O . ASN B 1 197 ? 90.928 73.849 90.820 1.00 89.85 207 ASN B O 1
ATOM 3627 N N . SER B 1 198 ? 91.316 75.955 90.140 1.00 88.90 208 SER B N 1
ATOM 3628 C CA . SER B 1 198 ? 92.307 76.197 91.175 1.00 85.68 208 SER B CA 1
ATOM 3629 C C . SER B 1 198 ? 91.633 76.328 92.541 1.00 83.04 208 SER B C 1
ATOM 3630 O O . SER B 1 198 ? 90.420 76.531 92.653 1.00 84.80 208 SER B O 1
ATOM 3633 N N . TYR B 1 199 ? 92.442 76.194 93.599 1.00 78.62 209 TYR B N 1
ATOM 3634 C CA . TYR B 1 199 ? 91.928 76.326 94.957 1.00 74.57 209 TYR B CA 1
ATOM 3635 C C . TYR B 1 199 ? 92.882 77.047 95.904 1.00 69.86 209 TYR B C 1
ATOM 3636 O O . TYR B 1 199 ? 92.613 77.082 97.110 1.00 68.63 209 TYR B O 1
ATOM 3645 N N . GLY B 1 200 ? 93.972 77.630 95.410 1.00 69.36 210 GLY B N 1
ATOM 3646 C CA . GLY B 1 200 ? 94.965 78.230 96.284 1.00 66.92 210 GLY B CA 1
ATOM 3647 C C . GLY B 1 200 ? 94.576 79.565 96.889 1.00 63.98 210 GLY B C 1
ATOM 3648 O O . GLY B 1 200 ? 94.610 79.735 98.113 1.00 63.23 210 GLY B O 1
ATOM 3649 N N . LEU B 1 201 ? 94.215 80.524 96.033 1.00 59.67 211 LEU B N 1
ATOM 3650 C CA . LEU B 1 201 ? 93.900 81.868 96.508 1.00 57.39 211 LEU B CA 1
ATOM 3651 C C . LEU B 1 201 ? 92.680 81.863 97.422 1.00 59.02 211 LEU B C 1
ATOM 3652 O O . LEU B 1 201 ? 92.656 82.563 98.443 1.00 60.67 211 LEU B O 1
ATOM 3657 N N . ILE B 1 202 ? 91.657 81.081 97.071 1.00 57.69 212 ILE B N 1
ATOM 3658 C CA . ILE B 1 202 ? 90.467 80.999 97.913 1.00 56.43 212 ILE B CA 1
ATOM 3659 C C . ILE B 1 202 ? 90.809 80.373 99.259 1.00 54.57 212 ILE B C 1
ATOM 3660 O O . ILE B 1 202 ? 90.291 80.792 100.301 1.00 55.82 212 ILE B O 1
ATOM 3665 N N . ILE B 1 203 ? 91.694 79.372 99.265 1.00 54.27 213 ILE B N 1
ATOM 3666 C CA . ILE B 1 203 ? 92.109 78.757 100.523 1.00 52.93 213 ILE B CA 1
ATOM 3667 C C . ILE B 1 203 ? 92.849 79.766 101.391 1.00 51.75 213 ILE B C 1
ATOM 3668 O O . ILE B 1 203 ? 92.623 79.844 102.603 1.00 54.19 213 ILE B O 1
ATOM 3673 N N . LYS B 1 204 ? 93.740 80.558 100.787 1.00 49.18 214 LYS B N 1
ATOM 3674 C CA . LYS B 1 204 ? 94.462 81.569 101.557 1.00 50.03 214 LYS B CA 1
ATOM 3675 C C . LYS B 1 204 ? 93.509 82.613 102.131 1.00 51.26 214 LYS B C 1
ATOM 3676 O O . LYS B 1 204 ? 93.633 83.008 103.299 1.00 55.40 214 LYS B O 1
ATOM 3682 N N . TYR B 1 205 ? 92.549 83.070 101.324 1.00 48.99 215 TYR B N 1
ATOM 3683 C CA . TYR B 1 205 ? 91.583 84.058 101.797 1.00 47.79 215 TYR B CA 1
ATOM 3684 C C . TYR B 1 205 ? 90.741 83.500 102.939 1.00 49.89 215 TYR B C 1
ATOM 3685 O O . TYR B 1 205 ? 90.509 84.177 103.949 1.00 55.04 215 TYR B O 1
ATOM 3694 N N . LEU B 1 206 ? 90.275 82.256 102.793 1.00 48.73 216 LEU B N 1
ATOM 3695 C CA . LEU B 1 206 ? 89.482 81.632 103.845 1.00 47.56 216 LEU B CA 1
ATOM 3696 C C . LEU B 1 206 ? 90.304 81.439 105.110 1.00 48.78 216 LEU B C 1
ATOM 3697 O O . LEU B 1 206 ? 89.789 81.600 106.220 1.00 50.16 216 LEU B O 1
ATOM 3702 N N . ILE B 1 207 ? 91.586 81.096 104.964 1.00 49.14 217 ILE B N 1
ATOM 3703 C CA . ILE B 1 207 ? 92.458 80.944 106.125 1.00 47.82 217 ILE B CA 1
ATOM 3704 C C . ILE B 1 207 ? 92.597 82.273 106.855 1.00 48.04 217 ILE B C 1
ATOM 3705 O O . ILE B 1 207 ? 92.508 82.337 108.087 1.00 51.36 217 ILE B O 1
ATOM 3710 N N . CYS B 1 208 ? 92.808 83.357 106.103 1.00 45.78 218 CYS B N 1
ATOM 3711 C CA . CYS B 1 208 ? 92.929 84.673 106.723 1.00 45.10 218 CYS B CA 1
ATOM 3712 C C . CYS B 1 208 ? 91.653 85.049 107.470 1.00 48.36 218 CYS B C 1
ATOM 3713 O O . CYS B 1 208 ? 91.702 85.482 108.631 1.00 50.96 218 CYS B O 1
ATOM 3716 N N . ARG B 1 209 ? 90.498 84.878 106.820 1.00 48.56 219 ARG B N 1
ATOM 3717 C CA . ARG B 1 209 ? 89.235 85.240 107.458 1.00 46.79 219 ARG B CA 1
ATOM 3718 C C . ARG B 1 209 ? 88.965 84.382 108.688 1.00 48.55 219 ARG B C 1
ATOM 3719 O O . ARG B 1 209 ? 88.505 84.889 109.718 1.00 49.74 219 ARG B O 1
ATOM 3727 N N . VAL B 1 210 ? 89.248 83.080 108.603 1.00 46.62 220 VAL B N 1
ATOM 3728 C CA . VAL B 1 210 ? 89.002 82.181 109.726 1.00 44.39 220 VAL B CA 1
ATOM 3729 C C . VAL B 1 210 ? 89.913 82.526 110.896 1.00 45.66 220 VAL B C 1
ATOM 3730 O O . VAL B 1 210 ? 89.479 82.531 112.053 1.00 49.01 220 VAL B O 1
ATOM 3734 N N . VAL B 1 211 ? 91.185 82.821 110.620 1.00 43.45 221 VAL B N 1
ATOM 3735 C CA . VAL B 1 211 ? 92.112 83.192 111.686 1.00 42.25 221 VAL B CA 1
ATOM 3736 C C . VAL B 1 211 ? 91.658 84.482 112.359 1.00 44.94 221 VAL B C 1
ATOM 3737 O O . VAL B 1 211 ? 91.645 84.585 113.594 1.00 48.36 221 VAL B O 1
ATOM 3741 N N . THR B 1 212 ? 91.264 85.479 111.560 1.00 43.69 222 THR B N 1
ATOM 3742 C CA . THR B 1 212 ? 90.788 86.736 112.131 1.00 46.78 222 THR B CA 1
ATOM 3743 C C . THR B 1 212 ? 89.547 86.514 112.990 1.00 46.77 222 THR B C 1
ATOM 3744 O O . THR B 1 212 ? 89.446 87.046 114.103 1.00 48.72 222 THR B O 1
ATOM 3748 N N . LEU B 1 213 ? 88.596 85.718 112.492 1.00 44.85 223 LEU B N 1
ATOM 3749 C CA . LEU B 1 213 ? 87.372 85.459 113.243 1.00 44.62 223 LEU B CA 1
ATOM 3750 C C . LEU B 1 213 ? 87.660 84.715 114.541 1.00 45.19 223 LEU B C 1
ATOM 3751 O O . LEU B 1 213 ? 87.071 85.023 115.584 1.00 47.45 223 LEU B O 1
ATOM 3756 N N . ILE B 1 214 ? 88.559 83.730 114.497 1.00 44.39 224 ILE B N 1
ATOM 3757 C CA . ILE B 1 214 ? 88.898 82.969 115.696 1.00 43.67 224 ILE B CA 1
ATOM 3758 C C . ILE B 1 214 ? 89.545 83.874 116.736 1.00 46.53 224 ILE B C 1
ATOM 3759 O O . ILE B 1 214 ? 89.219 83.807 117.928 1.00 48.24 224 ILE B O 1
ATOM 3764 N N . ILE B 1 215 ? 90.472 84.733 116.304 1.00 45.12 225 ILE B N 1
ATOM 3765 C CA . ILE B 1 215 ? 91.122 85.644 117.242 1.00 43.92 225 ILE B CA 1
ATOM 3766 C C . ILE B 1 215 ? 90.107 86.609 117.843 1.00 47.54 225 ILE B C 1
ATOM 3767 O O . ILE B 1 215 ? 90.127 86.882 119.050 1.00 50.10 225 ILE B O 1
ATOM 3772 N N . VAL B 1 216 ? 89.201 87.136 117.014 1.00 47.37 226 VAL B N 1
ATOM 3773 C CA . VAL B 1 216 ? 88.190 88.065 117.512 1.00 45.90 226 VAL B CA 1
ATOM 3774 C C . VAL B 1 216 ? 87.285 87.380 118.529 1.00 49.49 226 VAL B C 1
ATOM 3775 O O . VAL B 1 216 ? 86.963 87.949 119.578 1.00 53.02 226 VAL B O 1
ATOM 3779 N N . PHE B 1 217 ? 86.865 86.145 118.238 1.00 49.12 227 PHE B N 1
ATOM 3780 C CA . PHE B 1 217 ? 85.991 85.422 119.158 1.00 50.23 227 PHE B CA 1
ATOM 3781 C C . PHE B 1 217 ? 86.702 85.104 120.469 1.00 51.52 227 PHE B C 1
ATOM 3782 O O . PHE B 1 217 ? 86.104 85.211 121.547 1.00 56.20 227 PHE B O 1
ATOM 3790 N N . THR B 1 218 ? 87.975 84.704 120.398 1.00 48.10 228 THR B N 1
ATOM 3791 C CA . THR B 1 218 ? 88.733 84.433 121.616 1.00 49.02 228 THR B CA 1
ATOM 3792 C C . THR B 1 218 ? 88.888 85.695 122.456 1.00 53.05 228 THR B C 1
ATOM 3793 O O . THR B 1 218 ? 88.741 85.659 123.685 1.00 58.76 228 THR B O 1
ATOM 3797 N N . ALA B 1 219 ? 89.174 86.826 121.806 1.00 49.91 229 ALA B N 1
ATOM 3798 C CA . ALA B 1 219 ? 89.273 88.089 122.530 1.00 48.33 229 ALA B CA 1
ATOM 3799 C C . ALA B 1 219 ? 87.942 88.463 123.166 1.00 52.31 229 ALA B C 1
ATOM 3800 O O . ALA B 1 219 ? 87.905 88.950 124.300 1.00 55.22 229 ALA B O 1
ATOM 3802 N N . CYS B 1 220 ? 86.836 88.245 122.448 1.00 51.54 230 CYS B N 1
ATOM 3803 C CA . CYS B 1 220 ? 85.518 88.520 123.012 1.00 51.70 230 CYS B CA 1
ATOM 3804 C C . CYS B 1 220 ? 85.254 87.664 124.241 1.00 54.57 230 CYS B C 1
ATOM 3805 O O . CYS B 1 220 ? 84.740 88.157 125.252 1.00 57.35 230 CYS B O 1
ATOM 3808 N N . ILE B 1 221 ? 85.595 86.376 124.171 1.00 53.93 231 ILE B N 1
ATOM 3809 C CA . ILE B 1 221 ? 85.380 85.483 125.306 1.00 53.59 231 ILE B CA 1
ATOM 3810 C C . ILE B 1 221 ? 86.209 85.939 126.501 1.00 58.80 231 ILE B C 1
ATOM 3811 O O . ILE B 1 221 ? 85.719 85.998 127.636 1.00 66.43 231 ILE B O 1
ATOM 3816 N N . TYR B 1 222 ? 87.479 86.276 126.260 1.00 56.56 232 TYR B N 1
ATOM 3817 C CA . TYR B 1 222 ? 88.345 86.725 127.348 1.00 57.75 232 TYR B CA 1
ATOM 3818 C C . TYR B 1 222 ? 87.828 88.015 127.973 1.00 61.24 232 TYR B C 1
ATOM 3819 O O . TYR B 1 222 ? 87.809 88.155 129.202 1.00 64.45 232 TYR B O 1
ATOM 3828 N N . LEU B 1 223 ? 87.401 88.970 127.142 1.00 59.97 233 LEU B N 1
ATOM 3829 C CA . LEU B 1 223 ? 86.903 90.240 127.658 1.00 59.04 233 LEU B CA 1
ATOM 3830 C C . LEU B 1 223 ? 85.617 90.053 128.451 1.00 62.04 233 LEU B C 1
ATOM 3831 O O . LEU B 1 223 ? 85.440 90.668 129.509 1.00 66.41 233 LEU B O 1
ATOM 3836 N N . GLY B 1 224 ? 84.706 89.212 127.956 1.00 60.86 234 GLY B N 1
ATOM 3837 C CA . GLY B 1 224 ? 83.490 88.940 128.702 1.00 63.03 234 GLY B CA 1
ATOM 3838 C C . GLY B 1 224 ? 83.764 88.262 130.029 1.00 65.56 234 GLY B C 1
ATOM 3839 O O . GLY B 1 224 ? 83.151 88.595 131.047 1.00 67.14 234 GLY B O 1
ATOM 3840 N N . TYR B 1 225 ? 84.694 87.302 130.038 1.00 67.82 235 TYR B N 1
ATOM 3841 C CA . TYR B 1 225 ? 85.049 86.634 131.285 1.00 73.25 235 TYR B CA 1
ATOM 3842 C C . TYR B 1 225 ? 85.656 87.619 132.277 1.00 72.76 235 TYR B C 1
ATOM 3843 O O . TYR B 1 225 ? 85.330 87.591 133.470 1.00 76.42 235 TYR B O 1
ATOM 3852 N N . TYR B 1 226 ? 86.536 88.504 131.798 1.00 71.37 236 TYR B N 1
ATOM 3853 C CA . TYR B 1 226 ? 87.125 89.516 132.670 1.00 72.19 236 TYR B CA 1
ATOM 3854 C C . TYR B 1 226 ? 86.066 90.458 133.227 1.00 71.48 236 TYR B C 1
ATOM 3855 O O . TYR B 1 226 ? 86.088 90.797 134.417 1.00 74.02 236 TYR B O 1
ATOM 3864 N N . ILE B 1 227 ? 85.133 90.898 132.379 1.00 70.34 237 ILE B N 1
ATOM 3865 C CA . ILE B 1 227 ? 84.088 91.815 132.826 1.00 70.52 237 ILE B CA 1
ATOM 3866 C C . ILE B 1 227 ? 83.210 91.146 133.875 1.00 76.00 237 ILE B C 1
ATOM 3867 O O . ILE B 1 227 ? 82.862 91.753 134.896 1.00 78.44 237 ILE B O 1
ATOM 3872 N N . SER B 1 228 ? 82.844 89.884 133.645 1.00 75.31 238 SER B N 1
ATOM 3873 C CA . SER B 1 228 ? 82.028 89.162 134.615 1.00 76.70 238 SER B CA 1
ATOM 3874 C C . SER B 1 228 ? 82.774 88.959 135.929 1.00 79.68 238 SER B C 1
ATOM 3875 O O . SER B 1 228 ? 82.185 89.097 137.009 1.00 83.28 238 SER B O 1
ATOM 3878 N N . LEU B 1 229 ? 84.066 88.633 135.862 1.00 80.55 239 LEU B N 1
ATOM 3879 C CA . LEU B 1 229 ? 84.816 88.330 137.077 1.00 82.07 239 LEU B CA 1
ATOM 3880 C C . LEU B 1 229 ? 85.065 89.583 137.908 1.00 83.43 239 LEU B C 1
ATOM 3881 O O . LEU B 1 229 ? 84.848 89.584 139.126 1.00 87.50 239 LEU B O 1
ATOM 3886 N N . PHE B 1 230 ? 85.517 90.664 137.274 1.00 82.98 240 PHE B N 1
ATOM 3887 C CA . PHE B 1 230 ? 85.856 91.892 137.994 1.00 85.03 240 PHE B CA 1
ATOM 3888 C C . PHE B 1 230 ? 84.660 92.846 138.027 1.00 89.30 240 PHE B C 1
ATOM 3889 O O . PHE B 1 230 ? 84.706 93.976 137.542 1.00 88.38 240 PHE B O 1
ATOM 3897 N N . SER B 1 231 ? 83.573 92.362 138.621 1.00 92.60 241 SER B N 1
ATOM 3898 C CA . SER B 1 231 ? 82.349 93.139 138.756 1.00 96.21 241 SER B CA 1
ATOM 3899 C C . SER B 1 231 ? 81.893 93.328 140.194 1.00 104.04 241 SER B C 1
ATOM 3900 O O . SER B 1 231 ? 81.397 94.405 140.529 1.00 103.92 241 SER B O 1
ATOM 3903 N N . LEU B 1 232 ? 82.043 92.315 141.050 1.00 106.92 242 LEU B N 1
ATOM 3904 C CA . LEU B 1 232 ? 81.582 92.438 142.430 1.00 112.01 242 LEU B CA 1
ATOM 3905 C C . LEU B 1 232 ? 82.428 93.438 143.209 1.00 114.49 242 LEU B C 1
ATOM 3906 O O . LEU B 1 232 ? 81.893 94.332 143.876 1.00 114.95 242 LEU B O 1
ATOM 3911 N N . THR B 1 233 ? 83.750 93.308 143.133 1.00 114.81 243 THR B N 1
ATOM 3912 C CA . THR B 1 233 ? 84.642 94.192 143.867 1.00 114.37 243 THR B CA 1
ATOM 3913 C C . THR B 1 233 ? 86.030 94.128 143.247 1.00 113.20 243 THR B C 1
ATOM 3914 O O . THR B 1 233 ? 86.338 93.230 142.460 1.00 109.31 243 THR B O 1
ATOM 3918 N N . ASP B 1 234 ? 86.862 95.104 143.614 1.00 112.11 244 ASP B N 1
ATOM 3919 C CA . ASP B 1 234 ? 88.247 95.168 143.160 1.00 107.42 244 ASP B CA 1
ATOM 3920 C C . ASP B 1 234 ? 89.228 95.160 144.328 1.00 104.56 244 ASP B C 1
ATOM 3921 O O . ASP B 1 234 ? 90.370 95.608 144.178 1.00 102.35 244 ASP B O 1
ATOM 3926 N N . GLU B 1 235 ? 88.804 94.662 145.487 1.00 107.10 245 GLU B N 1
ATOM 3927 C CA . GLU B 1 235 ? 89.637 94.601 146.678 1.00 106.83 245 GLU B CA 1
ATOM 3928 C C . GLU B 1 235 ? 89.641 93.180 147.223 1.00 107.43 245 GLU B C 1
ATOM 3929 O O . GLU B 1 235 ? 88.723 92.394 146.974 1.00 106.99 245 GLU B O 1
ATOM 3935 N N . PHE B 1 236 ? 90.691 92.855 147.973 1.00 107.89 246 PHE B N 1
ATOM 3936 C CA . PHE B 1 236 ? 90.835 91.527 148.555 1.00 108.31 246 PHE B CA 1
ATOM 3937 C C . PHE B 1 236 ? 91.723 91.624 149.791 1.00 107.19 246 PHE B C 1
ATOM 3938 O O . PHE B 1 236 ? 92.167 92.708 150.184 1.00 107.83 246 PHE B O 1
ATOM 3946 N N . THR B 1 237 ? 91.977 90.470 150.402 1.00 104.51 247 THR B N 1
ATOM 3947 C CA . THR B 1 237 ? 92.829 90.357 151.575 1.00 104.28 247 THR B CA 1
ATOM 3948 C C . THR B 1 237 ? 94.126 89.655 151.198 1.00 107.15 247 THR B C 1
ATOM 3949 O O . THR B 1 237 ? 94.127 88.730 150.379 1.00 107.86 247 THR B O 1
ATOM 3953 N N . CYS B 1 238 ? 95.226 90.099 151.799 1.00 110.53 248 CYS B N 1
ATOM 3954 C CA . CYS B 1 238 ? 96.557 89.606 151.478 1.00 110.12 248 CYS B CA 1
ATOM 3955 C C . CYS B 1 238 ? 97.234 89.140 152.758 1.00 112.35 248 CYS B C 1
ATOM 3956 O O . CYS B 1 238 ? 97.148 89.813 153.789 1.00 112.29 248 CYS B O 1
ATOM 3959 N N . ASN B 1 239 ? 97.905 87.992 152.688 1.00 113.32 249 ASN B N 1
ATOM 3960 C CA . ASN B 1 239 ? 98.510 87.354 153.853 1.00 114.12 249 ASN B CA 1
ATOM 3961 C C . ASN B 1 239 ? 100.028 87.398 153.711 1.00 116.49 249 ASN B C 1
ATOM 3962 O O . ASN B 1 239 ? 100.603 86.662 152.902 1.00 117.16 249 ASN B O 1
ATOM 3967 N N . ILE B 1 240 ? 100.671 88.257 154.496 1.00 116.23 250 ILE B N 1
ATOM 3968 C CA . ILE B 1 240 ? 102.143 88.346 154.502 1.00 116.72 250 ILE B CA 1
ATOM 3969 C C . ILE B 1 240 ? 102.620 87.377 155.578 1.00 121.64 250 ILE B C 1
ATOM 3970 O O . ILE B 1 240 ? 102.896 87.741 156.724 1.00 123.76 250 ILE B O 1
ATOM 3975 N N . ARG B 1 241 ? 102.723 86.103 155.199 1.00 121.92 251 ARG B N 1
ATOM 3976 C CA . ARG B 1 241 ? 103.159 85.077 156.143 1.00 123.54 251 ARG B CA 1
ATOM 3977 C C . ARG B 1 241 ? 104.146 84.064 155.584 1.00 124.72 251 ARG B C 1
ATOM 3978 O O . ARG B 1 241 ? 104.861 83.445 156.378 1.00 127.49 251 ARG B O 1
ATOM 3986 N N . THR B 1 242 ? 104.229 83.871 154.269 1.00 122.98 252 THR B N 1
ATOM 3987 C CA . THR B 1 242 ? 104.993 82.757 153.716 1.00 129.26 252 THR B CA 1
ATOM 3988 C C . THR B 1 242 ? 106.474 82.881 154.063 1.00 130.43 252 THR B C 1
ATOM 3989 O O . THR B 1 242 ? 107.003 83.989 154.205 1.00 129.77 252 THR B O 1
ATOM 3993 N N . GLY B 1 243 ? 107.128 81.736 154.242 1.00 130.43 253 GLY B N 1
ATOM 3994 C CA . GLY B 1 243 ? 108.541 81.704 154.561 1.00 126.29 253 GLY B CA 1
ATOM 3995 C C . GLY B 1 243 ? 108.849 81.933 156.027 1.00 127.20 253 GLY B C 1
ATOM 3996 O O . GLY B 1 243 ? 108.149 81.423 156.906 1.00 130.53 253 GLY B O 1
ATOM 3997 N N . ILE B 1 244 ? 109.907 82.702 156.298 1.00 124.57 254 ILE B N 1
ATOM 3998 C CA . ILE B 1 244 ? 110.326 82.966 157.670 1.00 128.55 254 ILE B CA 1
ATOM 3999 C C . ILE B 1 244 ? 109.336 83.854 158.412 1.00 130.21 254 ILE B C 1
ATOM 4000 O O . ILE B 1 244 ? 109.366 83.910 159.647 1.00 132.29 254 ILE B O 1
ATOM 4005 N N . LEU B 1 245 ? 108.457 84.550 157.694 1.00 129.88 255 LEU B N 1
ATOM 4006 C CA . LEU B 1 245 ? 107.510 85.473 158.307 1.00 130.06 255 LEU B CA 1
ATOM 4007 C C . LEU B 1 245 ? 106.410 84.770 159.096 1.00 133.03 255 LEU B C 1
ATOM 4008 O O . LEU B 1 245 ? 105.639 85.447 159.785 1.00 134.90 255 LEU B O 1
ATOM 4013 N N . ARG B 1 246 ? 106.313 83.441 159.008 1.00 132.41 256 ARG B N 1
ATOM 4014 C CA . ARG B 1 246 ? 105.322 82.714 159.797 1.00 133.10 256 ARG B CA 1
ATOM 4015 C C . ARG B 1 246 ? 105.609 82.818 161.291 1.00 137.79 256 ARG B C 1
ATOM 4016 O O . ARG B 1 246 ? 104.681 82.959 162.097 1.00 137.84 256 ARG B O 1
ATOM 4024 N N . ASN B 1 247 ? 106.884 82.741 161.679 1.00 141.29 257 ASN B N 1
ATOM 4025 C CA . ASN B 1 247 ? 107.228 82.648 163.096 1.00 144.25 257 ASN B CA 1
ATOM 4026 C C . ASN B 1 247 ? 106.884 83.931 163.845 1.00 144.97 257 ASN B C 1
ATOM 4027 O O . ASN B 1 247 ? 106.216 83.893 164.885 1.00 145.98 257 ASN B O 1
ATOM 4032 N N . ASP B 1 248 ? 107.327 85.077 163.335 1.00 145.63 258 ASP B N 1
ATOM 4033 C CA . ASP B 1 248 ? 107.108 86.340 164.029 1.00 145.44 258 ASP B CA 1
ATOM 4034 C C . ASP B 1 248 ? 105.673 86.813 163.843 1.00 141.43 258 ASP B C 1
ATOM 4035 O O . ASP B 1 248 ? 105.109 86.724 162.749 1.00 138.55 258 ASP B O 1
ATOM 4040 N N . THR B 1 249 ? 105.083 87.320 164.927 1.00 141.46 259 THR B N 1
ATOM 4041 C CA . THR B 1 249 ? 103.708 87.803 164.925 1.00 142.16 259 THR B CA 1
ATOM 4042 C C . THR B 1 249 ? 103.629 89.325 164.868 1.00 139.79 259 THR B C 1
ATOM 4043 O O . THR B 1 249 ? 102.553 89.894 165.075 1.00 141.80 259 THR B O 1
ATOM 4047 N N . ALA B 1 250 ? 104.748 89.995 164.594 1.00 135.08 260 ALA B N 1
ATOM 4048 C CA . ALA B 1 250 ? 104.766 91.450 164.516 1.00 132.83 260 ALA B CA 1
ATOM 4049 C C . ALA B 1 250 ? 104.026 91.991 163.300 1.00 132.98 260 ALA B C 1
ATOM 4050 O O . ALA B 1 250 ? 103.746 93.194 163.252 1.00 131.58 260 ALA B O 1
ATOM 4052 N N . LEU B 1 251 ? 103.704 91.144 162.325 1.00 131.66 261 LEU B N 1
ATOM 4053 C CA . LEU B 1 251 ? 102.984 91.562 161.131 1.00 125.68 261 LEU B CA 1
ATOM 4054 C C . LEU B 1 251 ? 101.515 91.170 161.231 1.00 124.41 261 LEU B C 1
ATOM 4055 O O . LEU B 1 251 ? 101.190 90.119 161.794 1.00 125.67 261 LEU B O 1
ATOM 4060 N N . PRO B 1 252 ? 100.613 91.998 160.708 1.00 121.06 262 PRO B N 1
ATOM 4061 C CA . PRO B 1 252 ? 99.185 91.656 160.732 1.00 118.37 262 PRO B CA 1
ATOM 4062 C C . PRO B 1 252 ? 98.915 90.396 159.932 1.00 117.80 262 PRO B C 1
ATOM 4063 O O . PRO B 1 252 ? 99.552 90.160 158.894 1.00 118.59 262 PRO B O 1
ATOM 4067 N N . PRO B 1 253 ? 97.985 89.553 160.389 1.00 115.48 263 PRO B N 1
ATOM 4068 C CA . PRO B 1 253 ? 97.666 88.335 159.625 1.00 113.89 263 PRO B CA 1
ATOM 4069 C C . PRO B 1 253 ? 97.142 88.617 158.229 1.00 113.83 263 PRO B C 1
ATOM 4070 O O . PRO B 1 253 ? 97.424 87.845 157.304 1.00 114.41 263 PRO B O 1
ATOM 4074 N N . LEU B 1 254 ? 96.387 89.699 158.045 1.00 112.89 264 LEU B N 1
ATOM 4075 C CA . LEU B 1 254 ? 95.841 90.054 156.744 1.00 110.55 264 LEU B CA 1
ATOM 4076 C C . LEU B 1 254 ? 95.893 91.564 156.570 1.00 110.32 264 LEU B C 1
ATOM 4077 O O . LEU B 1 254 ? 95.835 92.320 157.543 1.00 112.31 264 LEU B O 1
ATOM 4082 N N . VAL B 1 255 ? 96.003 91.994 155.315 1.00 107.98 265 VAL B N 1
ATOM 4083 C CA . VAL B 1 255 ? 96.016 93.407 154.957 1.00 104.38 265 VAL B CA 1
ATOM 4084 C C . VAL B 1 255 ? 95.078 93.615 153.778 1.00 105.64 265 VAL B C 1
ATOM 4085 O O . VAL B 1 255 ? 94.974 92.758 152.894 1.00 109.18 265 VAL B O 1
ATOM 4089 N N . GLN B 1 256 ? 94.382 94.750 153.772 1.00 102.72 266 GLN B N 1
ATOM 4090 C CA . GLN B 1 256 ? 93.454 95.070 152.696 1.00 102.30 266 GLN B CA 1
ATOM 4091 C C . GLN B 1 256 ? 94.231 95.585 151.492 1.00 102.63 266 GLN B C 1
ATOM 4092 O O . GLN B 1 256 ? 95.010 96.536 151.614 1.00 102.41 266 GLN B O 1
ATOM 4098 N N . CYS B 1 257 ? 94.021 94.970 150.329 1.00 101.34 267 CYS B N 1
ATOM 4099 C CA . CYS B 1 257 ? 94.689 95.381 149.100 1.00 99.05 267 CYS B CA 1
ATOM 4100 C C . CYS B 1 257 ? 93.643 95.636 148.026 1.00 99.32 267 CYS B C 1
ATOM 4101 O O . CYS B 1 257 ? 92.872 94.735 147.678 1.00 104.75 267 CYS B O 1
ATOM 4104 N N . LYS B 1 258 ? 93.625 96.856 147.499 1.00 95.46 268 LYS B N 1
ATOM 4105 C CA . LYS B 1 258 ? 92.687 97.267 146.466 1.00 92.25 268 LYS B CA 1
ATOM 4106 C C . LYS B 1 258 ? 93.423 97.401 145.141 1.00 91.39 268 LYS B C 1
ATOM 4107 O O . LYS B 1 258 ? 94.473 98.052 145.069 1.00 93.53 268 LYS B O 1
ATOM 4113 N N . LEU B 1 259 ? 92.876 96.777 144.101 1.00 91.40 269 LEU B N 1
ATOM 4114 C CA . LEU B 1 259 ? 93.443 96.872 142.765 1.00 88.78 269 LEU B CA 1
ATOM 4115 C C . LEU B 1 259 ? 93.021 98.184 142.118 1.00 90.53 269 LEU B C 1
ATOM 4116 O O . LEU B 1 259 ? 91.837 98.538 142.122 1.00 93.34 269 LEU B O 1
ATOM 4121 N N . ILE B 1 260 ? 93.990 98.904 141.564 1.00 90.94 270 ILE B N 1
ATOM 4122 C CA . ILE B 1 260 ? 93.751 100.216 140.994 1.00 89.31 270 ILE B CA 1
ATOM 4123 C C . ILE B 1 260 ? 93.559 100.061 139.490 1.00 88.06 270 ILE B C 1
ATOM 4124 O O . ILE B 1 260 ? 93.946 99.056 138.886 1.00 88.52 270 ILE B O 1
ATOM 4129 N N . ALA B 1 261 ? 92.933 101.069 138.876 1.00 85.98 271 ALA B N 1
ATOM 4130 C CA . ALA B 1 261 ? 92.650 101.110 137.442 1.00 83.87 271 ALA B CA 1
ATOM 4131 C C . ALA B 1 261 ? 91.718 99.986 137.001 1.00 77.80 271 ALA B C 1
ATOM 4132 O O . ALA B 1 261 ? 91.716 99.602 135.826 1.00 76.30 271 ALA B O 1
ATOM 4134 N N . VAL B 1 262 ? 90.925 99.444 137.927 1.00 77.78 272 VAL B N 1
ATOM 4135 C CA . VAL B 1 262 ? 89.975 98.397 137.567 1.00 73.26 272 VAL B CA 1
ATOM 4136 C C . VAL B 1 262 ? 88.840 98.970 136.726 1.00 71.87 272 VAL B C 1
ATOM 4137 O O . VAL B 1 262 ? 88.397 98.348 135.754 1.00 76.57 272 VAL B O 1
ATOM 4141 N N . GLY B 1 263 ? 88.359 100.164 137.078 1.00 69.67 273 GLY B N 1
ATOM 4142 C CA . GLY B 1 263 ? 87.291 100.778 136.304 1.00 70.00 273 GLY B CA 1
ATOM 4143 C C . GLY B 1 263 ? 87.721 101.150 134.897 1.00 70.10 273 GLY B C 1
ATOM 4144 O O . GLY B 1 263 ? 86.956 100.988 133.941 1.00 73.14 273 GLY B O 1
ATOM 4145 N N . VAL B 1 264 ? 88.946 101.660 134.749 1.00 65.23 274 VAL B N 1
ATOM 4146 C CA . VAL B 1 264 ? 89.459 101.994 133.423 1.00 65.05 274 VAL B CA 1
ATOM 4147 C C . VAL B 1 264 ? 89.569 100.739 132.566 1.00 69.21 274 VAL B C 1
ATOM 4148 O O . VAL B 1 264 ? 89.194 100.737 131.386 1.00 70.44 274 VAL B O 1
ATOM 4152 N N . PHE B 1 265 ? 90.085 99.652 133.147 1.00 67.20 275 PHE B N 1
ATOM 4153 C CA . PHE B 1 265 ? 90.177 98.395 132.413 1.00 63.15 275 PHE B CA 1
ATOM 4154 C C . PHE B 1 265 ? 88.795 97.867 132.052 1.00 64.01 275 PHE B C 1
ATOM 4155 O O . PHE B 1 265 ? 88.604 97.307 130.968 1.00 69.92 275 PHE B O 1
ATOM 4163 N N . ARG B 1 266 ? 87.820 98.033 132.948 1.00 62.15 276 ARG B N 1
ATOM 4164 C CA . ARG B 1 266 ? 86.454 97.619 132.643 1.00 62.09 276 ARG B CA 1
ATOM 4165 C C . ARG B 1 266 ? 85.883 98.411 131.474 1.00 63.45 276 ARG B C 1
ATOM 4166 O O . ARG B 1 266 ? 85.229 97.845 130.591 1.00 65.76 276 ARG B O 1
ATOM 4174 N N . LEU B 1 267 ? 86.114 99.725 131.457 1.00 61.08 277 LEU B N 1
ATOM 4175 C CA . LEU B 1 267 ? 85.631 100.548 130.351 1.00 60.56 277 LEU B CA 1
ATOM 4176 C C . LEU B 1 267 ? 86.293 100.147 129.037 1.00 60.95 277 LEU B C 1
ATOM 4177 O O . LEU B 1 267 ? 85.625 100.048 127.998 1.00 63.66 277 LEU B O 1
ATOM 4182 N N . LEU B 1 268 ? 87.607 99.907 129.066 1.00 58.57 278 LEU B N 1
ATOM 4183 C CA . LEU B 1 268 ? 88.305 99.476 127.858 1.00 58.70 278 LEU B CA 1
ATOM 4184 C C . LEU B 1 268 ? 87.793 98.123 127.379 1.00 58.52 278 LEU B C 1
ATOM 4185 O O . LEU B 1 268 ? 87.623 97.905 126.173 1.00 60.02 278 LEU B O 1
ATOM 4190 N N . SER B 1 269 ? 87.545 97.198 128.311 1.00 55.23 279 SER B N 1
ATOM 4191 C CA . SER B 1 269 ? 87.007 95.893 127.945 1.00 54.62 279 SER B CA 1
ATOM 4192 C C . SER B 1 269 ? 85.621 96.022 127.333 1.00 57.44 279 SER B C 1
ATOM 4193 O O . SER B 1 269 ? 85.304 95.341 126.353 1.00 60.91 279 SER B O 1
ATOM 4196 N N . TYR B 1 270 ? 84.778 96.888 127.901 1.00 56.83 280 TYR B N 1
ATOM 4197 C CA . TYR B 1 270 ? 83.451 97.111 127.336 1.00 57.40 280 TYR B CA 1
ATOM 4198 C C . TYR B 1 270 ? 83.541 97.666 125.921 1.00 55.66 280 TYR B C 1
ATOM 4199 O O . TYR B 1 270 ? 82.824 97.211 125.020 1.00 56.52 280 TYR B O 1
ATOM 4208 N N . ILE B 1 271 ? 84.421 98.646 125.707 1.00 53.56 281 ILE B N 1
ATOM 4209 C CA . ILE B 1 271 ? 84.565 99.240 124.379 1.00 51.21 281 ILE B CA 1
ATOM 4210 C C . ILE B 1 271 ? 85.051 98.197 123.379 1.00 53.45 281 ILE B C 1
ATOM 4211 O O . ILE B 1 271 ? 84.515 98.073 122.269 1.00 55.00 281 ILE B O 1
ATOM 4216 N N . ASN B 1 272 ? 86.074 97.424 123.763 1.00 53.39 282 ASN B N 1
ATOM 4217 C CA . ASN B 1 272 ? 86.601 96.394 122.874 1.00 53.01 282 ASN B CA 1
ATOM 4218 C C . ASN B 1 272 ? 85.547 95.343 122.557 1.00 52.57 282 ASN B C 1
ATOM 4219 O O . ASN B 1 272 ? 85.417 94.915 121.406 1.00 55.99 282 ASN B O 1
ATOM 4224 N N . LEU B 1 273 ? 84.785 94.913 123.567 1.00 49.72 283 LEU B N 1
ATOM 4225 C CA . LEU B 1 273 ? 83.756 93.904 123.343 1.00 49.89 283 LEU B CA 1
ATOM 4226 C C . LEU B 1 273 ? 82.671 94.421 122.409 1.00 53.16 283 LEU B C 1
ATOM 4227 O O . LEU B 1 273 ? 82.231 93.704 121.504 1.00 56.99 283 LEU B O 1
ATOM 4232 N N . ILE B 1 274 ? 82.233 95.668 122.607 1.00 52.38 284 ILE B N 1
ATOM 4233 C CA . ILE B 1 274 ? 81.201 96.236 121.745 1.00 51.43 284 ILE B CA 1
ATOM 4234 C C . ILE B 1 274 ? 81.699 96.320 120.308 1.00 53.52 284 ILE B C 1
ATOM 4235 O O . ILE B 1 274 ? 81.007 95.914 119.366 1.00 55.46 284 ILE B O 1
ATOM 4240 N N . ILE B 1 275 ? 82.923 96.822 120.120 1.00 52.45 285 ILE B N 1
ATOM 4241 C CA . ILE B 1 275 ? 83.470 96.953 118.772 1.00 51.42 285 ILE B CA 1
ATOM 4242 C C . ILE B 1 275 ? 83.616 95.584 118.116 1.00 52.84 285 ILE B C 1
ATOM 4243 O O . ILE B 1 275 ? 83.298 95.407 116.933 1.00 54.34 285 ILE B O 1
ATOM 4248 N N . TYR B 1 276 ? 84.086 94.591 118.875 1.00 51.08 286 TYR B N 1
ATOM 4249 C CA . TYR B 1 276 ? 84.335 93.276 118.297 1.00 49.17 286 TYR B CA 1
ATOM 4250 C C . TYR B 1 276 ? 83.035 92.565 117.938 1.00 52.72 286 TYR B C 1
ATOM 4251 O O . TYR B 1 276 ? 82.947 91.927 116.883 1.00 60.37 286 TYR B O 1
ATOM 4260 N N . VAL B 1 277 ? 82.013 92.659 118.796 1.00 49.94 287 VAL B N 1
ATOM 4261 C CA . VAL B 1 277 ? 80.732 92.050 118.454 1.00 50.95 287 VAL B CA 1
ATOM 4262 C C . VAL B 1 277 ? 80.028 92.825 117.350 1.00 54.49 287 VAL B C 1
ATOM 4263 O O . VAL B 1 277 ? 79.159 92.269 116.668 1.00 58.76 287 VAL B O 1
ATOM 4267 N N . LEU B 1 278 ? 80.373 94.100 117.153 1.00 52.86 288 LEU B N 1
ATOM 4268 C CA . LEU B 1 278 ? 79.833 94.831 116.012 1.00 52.40 288 LEU B CA 1
ATOM 4269 C C . LEU B 1 278 ? 80.506 94.413 114.709 1.00 54.94 288 LEU B C 1
ATOM 4270 O O . LEU B 1 278 ? 79.846 94.321 113.669 1.00 59.45 288 LEU B O 1
ATOM 4275 N N . ILE B 1 279 ? 81.818 94.156 114.746 1.00 53.48 289 ILE B N 1
ATOM 4276 C CA . ILE B 1 279 ? 82.558 93.831 113.526 1.00 50.73 289 ILE B CA 1
ATOM 4277 C C . ILE B 1 279 ? 82.558 92.346 113.188 1.00 52.12 289 ILE B C 1
ATOM 4278 O O . ILE B 1 279 ? 82.918 91.983 112.056 1.00 55.52 289 ILE B O 1
ATOM 4283 N N . MET B 1 280 ? 82.183 91.473 114.124 1.00 52.55 290 MET B N 1
ATOM 4284 C CA . MET B 1 280 ? 82.133 90.045 113.820 1.00 54.27 290 MET B CA 1
ATOM 4285 C C . MET B 1 280 ? 81.162 89.689 112.696 1.00 58.56 290 MET B C 1
ATOM 4286 O O . MET B 1 280 ? 81.539 88.871 111.835 1.00 59.42 290 MET B O 1
ATOM 4291 N N . PRO B 1 281 ? 79.931 90.216 112.642 1.00 56.37 291 PRO B N 1
ATOM 4292 C CA . PRO B 1 281 ? 79.059 89.885 111.502 1.00 53.97 291 PRO B CA 1
ATOM 4293 C C . PRO B 1 281 ? 79.650 90.273 110.159 1.00 54.38 291 PRO B C 1
ATOM 4294 O O . PRO B 1 281 ? 79.395 89.587 109.163 1.00 56.82 291 PRO B O 1
ATOM 4298 N N . PHE B 1 282 ? 80.433 91.352 110.098 1.00 53.98 292 PHE B N 1
ATOM 4299 C CA . PHE B 1 282 ? 81.096 91.708 108.847 1.00 53.49 292 PHE B CA 1
ATOM 4300 C C . PHE B 1 282 ? 82.089 90.631 108.426 1.00 53.82 292 PHE B C 1
ATOM 4301 O O . PHE B 1 282 ? 82.167 90.276 107.244 1.00 57.15 292 PHE B O 1
ATOM 4309 N N . ILE B 1 283 ? 82.852 90.095 109.382 1.00 52.29 293 ILE B N 1
ATOM 4310 C CA . ILE B 1 283 ? 83.781 89.011 109.074 1.00 51.92 293 ILE B CA 1
ATOM 4311 C C . ILE B 1 283 ? 83.022 87.773 108.613 1.00 54.93 293 ILE B C 1
ATOM 4312 O O . ILE B 1 283 ? 83.427 87.096 107.658 1.00 56.77 293 ILE B O 1
ATOM 4317 N N . ILE B 1 284 ? 81.911 87.456 109.285 1.00 53.68 294 ILE B N 1
ATOM 4318 C CA . ILE B 1 284 ? 81.115 86.293 108.898 1.00 53.52 294 ILE B CA 1
ATOM 4319 C C . ILE B 1 284 ? 80.584 86.456 107.478 1.00 58.86 294 ILE B C 1
ATOM 4320 O O . ILE B 1 284 ? 80.614 85.514 106.676 1.00 61.39 294 ILE B O 1
ATOM 4325 N N . TYR B 1 285 ? 80.091 87.651 107.146 1.00 60.09 295 TYR B N 1
ATOM 4326 C CA . TYR B 1 285 ? 79.595 87.906 105.798 1.00 60.52 295 TYR B CA 1
ATOM 4327 C C . TYR B 1 285 ? 80.716 87.817 104.769 1.00 63.80 295 TYR B C 1
ATOM 4328 O O . TYR B 1 285 ? 80.521 87.275 103.675 1.00 67.32 295 TYR B O 1
ATOM 4337 N N . ALA B 1 286 ? 81.895 88.350 105.098 1.00 62.57 296 ALA B N 1
ATOM 4338 C CA . ALA B 1 286 ? 83.025 88.274 104.177 1.00 61.71 296 ALA B CA 1
ATOM 4339 C C . ALA B 1 286 ? 83.492 86.839 103.975 1.00 62.44 296 ALA B C 1
ATOM 4340 O O . ALA B 1 286 ? 84.051 86.514 102.922 1.00 67.87 296 ALA B O 1
ATOM 4342 N N . MET B 1 287 ? 83.278 85.971 104.968 1.00 62.10 297 MET B N 1
ATOM 4343 C CA . MET B 1 287 ? 83.658 84.571 104.817 1.00 62.71 297 MET B CA 1
ATOM 4344 C C . MET B 1 287 ? 82.833 83.882 103.735 1.00 66.36 297 MET B C 1
ATOM 4345 O O . MET B 1 287 ? 83.349 83.028 103.005 1.00 68.65 297 MET B O 1
ATOM 4350 N N . LEU B 1 288 ? 81.554 84.240 103.616 1.00 66.76 298 LEU B N 1
ATOM 4351 C CA . LEU B 1 288 ? 80.656 83.619 102.642 1.00 70.10 298 LEU B CA 1
ATOM 4352 C C . LEU B 1 288 ? 80.895 84.259 101.276 1.00 76.05 298 LEU B C 1
ATOM 4353 O O . LEU B 1 288 ? 80.151 85.128 100.814 1.00 78.88 298 LEU B O 1
ATOM 4358 N N . VAL B 1 289 ? 81.968 83.809 100.622 1.00 75.45 299 VAL B N 1
ATOM 4359 C CA . VAL B 1 289 ? 82.315 84.344 99.304 1.00 74.68 299 VAL B CA 1
ATOM 4360 C C . VAL B 1 289 ? 81.242 84.068 98.253 1.00 81.79 299 VAL B C 1
ATOM 4361 O O . VAL B 1 289 ? 80.863 85.003 97.534 1.00 85.64 299 VAL B O 1
ATOM 4365 N N . PRO B 1 290 ? 80.727 82.839 98.099 1.00 85.57 300 PRO B N 1
ATOM 4366 C CA . PRO B 1 290 ? 79.751 82.604 97.017 1.00 86.45 300 PRO B CA 1
ATOM 4367 C C . PRO B 1 290 ? 78.473 83.415 97.143 1.00 90.79 300 PRO B C 1
ATOM 4368 O O . PRO B 1 290 ? 77.835 83.703 96.123 1.00 89.85 300 PRO B O 1
ATOM 4372 N N . PHE B 1 291 ? 78.076 83.794 98.356 1.00 92.88 301 PHE B N 1
ATOM 4373 C CA . PHE B 1 291 ? 76.804 84.465 98.584 1.00 92.84 301 PHE B CA 1
ATOM 4374 C C . PHE B 1 291 ? 76.930 85.982 98.658 1.00 94.31 301 PHE B C 1
ATOM 4375 O O . PHE B 1 291 ? 75.961 86.654 99.025 1.00 99.53 301 PHE B O 1
ATOM 4383 N N . ARG B 1 292 ? 78.092 86.536 98.325 1.00 93.56 302 ARG B N 1
ATOM 4384 C CA . ARG B 1 292 ? 78.245 87.983 98.308 1.00 96.55 302 ARG B CA 1
ATOM 4385 C C . ARG B 1 292 ? 77.403 88.601 97.197 1.00 105.03 302 ARG B C 1
ATOM 4386 O O . ARG B 1 292 ? 77.158 87.988 96.154 1.00 103.11 302 ARG B O 1
ATOM 4394 N N . LYS B 1 293 ? 76.957 89.835 97.433 1.00 108.39 303 LYS B N 1
ATOM 4395 C CA . LYS B 1 293 ? 76.162 90.578 96.455 1.00 112.25 303 LYS B CA 1
ATOM 4396 C C . LYS B 1 293 ? 77.095 91.059 95.347 1.00 113.01 303 LYS B C 1
ATOM 4397 O O . LYS B 1 293 ? 77.527 92.214 95.301 1.00 115.14 303 LYS B O 1
ATOM 4403 N N . THR B 1 294 ? 77.410 90.145 94.434 1.00 110.82 304 THR B N 1
ATOM 4404 C CA . THR B 1 294 ? 78.349 90.423 93.358 1.00 113.38 304 THR B CA 1
ATOM 4405 C C . THR B 1 294 ? 77.620 90.949 92.129 1.00 114.25 304 THR B C 1
ATOM 4406 O O . THR B 1 294 ? 76.550 90.454 91.763 1.00 114.27 304 THR B O 1
ATOM 4410 N N . ALA B 1 295 ? 78.207 91.964 91.500 1.00 114.35 305 ALA B N 1
ATOM 4411 C CA . ALA B 1 295 ? 77.706 92.526 90.251 1.00 114.30 305 ALA B CA 1
ATOM 4412 C C . ALA B 1 295 ? 78.583 91.997 89.124 1.00 116.67 305 ALA B C 1
ATOM 4413 O O . ALA B 1 295 ? 79.798 92.228 89.116 1.00 116.66 305 ALA B O 1
ATOM 4415 N N . ASN B 1 296 ? 77.972 91.287 88.181 1.00 114.97 306 ASN B N 1
ATOM 4416 C CA . ASN B 1 296 ? 78.710 90.652 87.092 1.00 113.59 306 ASN B CA 1
ATOM 4417 C C . ASN B 1 296 ? 79.280 91.727 86.177 1.00 112.91 306 ASN B C 1
ATOM 4418 O O . ASN B 1 296 ? 78.552 92.360 85.409 1.00 114.14 306 ASN B O 1
ATOM 4423 N N . VAL B 1 297 ? 80.594 91.944 86.264 1.00 111.03 307 VAL B N 1
ATOM 4424 C CA . VAL B 1 297 ? 81.249 92.878 85.356 1.00 110.66 307 VAL B CA 1
ATOM 4425 C C . VAL B 1 297 ? 81.239 92.334 83.934 1.00 111.15 307 VAL B C 1
ATOM 4426 O O . VAL B 1 297 ? 81.220 93.105 82.966 1.00 110.26 307 VAL B O 1
ATOM 4430 N N . LEU B 1 298 ? 81.251 91.009 83.780 1.00 110.96 308 LEU B N 1
ATOM 4431 C CA . LEU B 1 298 ? 81.207 90.413 82.450 1.00 111.17 308 LEU B CA 1
ATOM 4432 C C . LEU B 1 298 ? 79.822 90.532 81.825 1.00 113.45 308 LEU B C 1
ATOM 4433 O O . LEU B 1 298 ? 79.674 90.340 80.614 1.00 114.40 308 LEU B O 1
ATOM 4438 N N . LYS B 1 299 ? 78.803 90.853 82.631 1.00 115.82 309 LYS B N 1
ATOM 4439 C CA . LYS B 1 299 ? 77.438 90.954 82.121 1.00 117.22 309 LYS B CA 1
ATOM 4440 C C . LYS B 1 299 ? 77.313 92.067 81.087 1.00 115.81 309 LYS B C 1
ATOM 4441 O O . LYS B 1 299 ? 76.414 92.030 80.238 1.00 117.63 309 LYS B O 1
ATOM 4447 N N . VAL B 1 300 ? 78.210 93.058 81.128 1.00 113.20 310 VAL B N 1
ATOM 4448 C CA . VAL B 1 300 ? 78.182 94.148 80.159 1.00 111.09 310 VAL B CA 1
ATOM 4449 C C . VAL B 1 300 ? 79.150 93.938 79.004 1.00 109.42 310 VAL B C 1
ATOM 4450 O O . VAL B 1 300 ? 79.225 94.792 78.110 1.00 108.93 310 VAL B O 1
ATOM 4454 N N . TYR B 1 301 ? 79.885 92.824 78.979 1.00 109.13 311 TYR B N 1
ATOM 4455 C CA . TYR B 1 301 ? 80.966 92.645 78.019 1.00 106.17 311 TYR B CA 1
ATOM 4456 C C . TYR B 1 301 ? 80.628 91.734 76.845 1.00 112.15 311 TYR B C 1
ATOM 4457 O O . TYR B 1 301 ? 81.451 91.617 75.932 1.00 115.28 311 TYR B O 1
ATOM 4466 N N . GLU B 1 302 ? 79.456 91.100 76.826 1.00 115.14 312 GLU B N 1
ATOM 4467 C CA . GLU B 1 302 ? 79.086 90.291 75.669 1.00 119.93 312 GLU B CA 1
ATOM 4468 C C . GLU B 1 302 ? 78.490 91.117 74.538 1.00 119.68 312 GLU B C 1
ATOM 4469 O O . GLU B 1 302 ? 78.118 90.545 73.508 1.00 121.70 312 GLU B O 1
ATOM 4475 N N . VAL B 1 303 ? 78.382 92.437 74.705 1.00 117.27 313 VAL B N 1
ATOM 4476 C CA . VAL B 1 303 ? 77.966 93.293 73.598 1.00 117.70 313 VAL B CA 1
ATOM 4477 C C . VAL B 1 303 ? 78.965 93.189 72.453 1.00 121.58 313 VAL B C 1
ATOM 4478 O O . VAL B 1 303 ? 78.587 93.181 71.274 1.00 126.62 313 VAL B O 1
ATOM 4482 N N . LEU B 1 304 ? 80.249 93.089 72.781 1.00 120.65 314 LEU B N 1
ATOM 4483 C CA . LEU B 1 304 ? 81.267 92.901 71.762 1.00 122.34 314 LEU B CA 1
ATOM 4484 C C . LEU B 1 304 ? 81.079 91.546 71.081 1.00 124.51 314 LEU B C 1
ATOM 4485 O O . LEU B 1 304 ? 80.710 90.566 71.739 1.00 122.42 314 LEU B O 1
ATOM 4490 N N . PRO B 1 305 ? 81.311 91.457 69.768 1.00 128.27 315 PRO B N 1
ATOM 4491 C CA . PRO B 1 305 ? 81.087 90.179 69.069 1.00 131.58 315 PRO B CA 1
ATOM 4492 C C . PRO B 1 305 ? 81.973 89.045 69.554 1.00 132.81 315 PRO B C 1
ATOM 4493 O O . PRO B 1 305 ? 81.553 87.882 69.504 1.00 133.61 315 PRO B O 1
ATOM 4497 N N . THR B 1 306 ? 83.184 89.341 70.025 1.00 131.99 316 THR B N 1
ATOM 4498 C CA . THR B 1 306 ? 84.140 88.317 70.425 1.00 131.00 316 THR B CA 1
ATOM 4499 C C . THR B 1 306 ? 83.924 87.828 71.853 1.00 129.57 316 THR B C 1
ATOM 4500 O O . THR B 1 306 ? 84.846 87.263 72.452 1.00 125.58 316 THR B O 1
ATOM 4504 N N . PHE B 1 307 ? 82.732 88.028 72.411 1.00 129.63 317 PHE B N 1
ATOM 4505 C CA . PHE B 1 307 ? 82.422 87.600 73.767 1.00 128.87 317 PHE B CA 1
ATOM 4506 C C . PHE B 1 307 ? 81.167 86.742 73.743 1.00 132.43 317 PHE B C 1
ATOM 4507 O O . PHE B 1 307 ? 80.164 87.121 73.130 1.00 131.64 317 PHE B O 1
ATOM 4515 N N . SER B 1 308 ? 81.229 85.590 74.401 1.00 137.46 318 SER B N 1
ATOM 4516 C CA . SER B 1 308 ? 80.105 84.670 74.453 1.00 143.48 318 SER B CA 1
ATOM 4517 C C . SER B 1 308 ? 79.286 84.889 75.721 1.00 145.07 318 SER B C 1
ATOM 4518 O O . SER B 1 308 ? 79.743 85.493 76.694 1.00 142.29 318 SER B O 1
ATOM 4521 N N . VAL B 1 309 ? 78.052 84.385 75.695 1.00 147.69 319 VAL B N 1
ATOM 4522 C CA . VAL B 1 309 ? 77.163 84.507 76.843 1.00 149.68 319 VAL B CA 1
ATOM 4523 C C . VAL B 1 309 ? 77.641 83.579 77.951 1.00 153.38 319 VAL B C 1
ATOM 4524 O O . VAL B 1 309 ? 77.918 82.394 77.716 1.00 154.48 319 VAL B O 1
ATOM 4528 N N . GLN B 1 310 ? 77.745 84.114 79.165 1.00 152.52 320 GLN B N 1
ATOM 4529 C CA . GLN B 1 310 ? 78.197 83.320 80.299 1.00 155.04 320 GLN B CA 1
ATOM 4530 C C . GLN B 1 310 ? 77.176 82.242 80.642 1.00 156.90 320 GLN B C 1
ATOM 4531 O O . GLN B 1 310 ? 75.964 82.459 80.562 1.00 153.95 320 GLN B O 1
ATOM 4537 N N . GLN B 1 311 ? 77.676 81.069 81.026 1.00 159.00 321 GLN B N 1
ATOM 4538 C CA . GLN B 1 311 ? 76.832 79.933 81.366 1.00 160.88 321 GLN B CA 1
ATOM 4539 C C . GLN B 1 311 ? 77.420 79.212 82.569 1.00 163.81 321 GLN B C 1
ATOM 4540 O O . GLN B 1 311 ? 78.612 79.329 82.866 1.00 165.95 321 GLN B O 1
ATOM 4546 N N . ALA B 1 312 ? 76.560 78.453 83.257 1.00 164.58 322 ALA B N 1
ATOM 4547 C CA . ALA B 1 312 ? 76.926 77.662 84.428 1.00 165.60 322 ALA B CA 1
ATOM 4548 C C . ALA B 1 312 ? 77.630 78.520 85.473 1.00 163.57 322 ALA B C 1
ATOM 4549 O O . ALA B 1 312 ? 78.852 78.408 85.642 1.00 162.73 322 ALA B O 1
ATOM 4551 N N . PRO B 1 313 ? 76.903 79.396 86.179 1.00 163.09 323 PRO B N 1
ATOM 4552 C CA . PRO B 1 313 ? 77.549 80.262 87.178 1.00 158.44 323 PRO B CA 1
ATOM 4553 C C . PRO B 1 313 ? 78.270 79.480 88.265 1.00 148.52 323 PRO B C 1
ATOM 4554 O O . PRO B 1 313 ? 79.477 79.657 88.461 1.00 145.08 323 PRO B O 1
ATOM 4558 N N . SER B 1 314 ? 77.539 78.606 88.964 1.00 148.10 324 SER B N 1
ATOM 4559 C CA . SER B 1 314 ? 78.090 77.789 90.042 1.00 142.25 324 SER B CA 1
ATOM 4560 C C . SER B 1 314 ? 78.818 78.647 91.070 1.00 133.00 324 SER B C 1
ATOM 4561 O O . SER B 1 314 ? 78.185 79.234 91.955 1.00 124.00 324 SER B O 1
ATOM 4564 N N . LYS B 1 315 ? 80.146 78.722 90.955 1.00 128.80 325 LYS B N 1
ATOM 4565 C CA . LYS B 1 315 ? 80.980 79.584 91.794 1.00 118.47 325 LYS B CA 1
ATOM 4566 C C . LYS B 1 315 ? 80.795 79.261 93.279 1.00 110.61 325 LYS B C 1
ATOM 4567 O O . LYS B 1 315 ? 80.364 80.096 94.076 1.00 107.26 325 LYS B O 1
ATOM 4573 N N . THR B 1 316 ? 81.129 78.022 93.644 1.00 106.22 326 THR B N 1
ATOM 4574 C CA . THR B 1 316 ? 80.898 77.588 95.022 1.00 103.59 326 THR B CA 1
ATOM 4575 C C . THR B 1 316 ? 82.022 78.040 95.952 1.00 100.23 326 THR B C 1
ATOM 4576 O O . THR B 1 316 ? 81.819 78.896 96.818 1.00 100.90 326 THR B O 1
ATOM 4580 N N . TYR B 1 317 ? 83.220 77.475 95.788 1.00 97.71 327 TYR B N 1
ATOM 4581 C CA . TYR B 1 317 ? 84.366 77.908 96.584 1.00 92.28 327 TYR B CA 1
ATOM 4582 C C . TYR B 1 317 ? 85.649 77.858 95.761 1.00 90.74 327 TYR B C 1
ATOM 4583 O O . TYR B 1 317 ? 86.696 77.418 96.247 1.00 91.15 327 TYR B O 1
ATOM 4592 N N . ASP B 1 318 ? 85.586 78.308 94.514 1.00 89.37 328 ASP B N 1
ATOM 4593 C CA . ASP B 1 318 ? 86.750 78.315 93.643 1.00 82.88 328 ASP B CA 1
ATOM 4594 C C . ASP B 1 318 ? 87.346 79.716 93.560 1.00 81.22 328 ASP B C 1
ATOM 4595 O O . ASP B 1 318 ? 86.755 80.702 94.003 1.00 84.08 328 ASP B O 1
ATOM 4600 N N . ASP B 1 319 ? 88.548 79.792 92.980 1.00 76.55 329 ASP B N 1
ATOM 4601 C CA . ASP B 1 319 ? 89.183 81.081 92.739 1.00 73.55 329 ASP B CA 1
ATOM 4602 C C . ASP B 1 319 ? 88.413 81.941 91.751 1.00 73.33 329 ASP B C 1
ATOM 4603 O O . ASP B 1 319 ? 88.663 83.149 91.689 1.00 72.41 329 ASP B O 1
ATOM 4608 N N . HIS B 1 320 ? 87.493 81.355 90.981 1.00 75.07 330 HIS B N 1
ATOM 4609 C CA . HIS B 1 320 ? 86.690 82.147 90.057 1.00 76.50 330 HIS B CA 1
ATOM 4610 C C . HIS B 1 320 ? 85.838 83.166 90.805 1.00 76.80 330 HIS B C 1
ATOM 4611 O O . HIS B 1 320 ? 85.754 84.329 90.399 1.00 78.21 330 HIS B O 1
ATOM 4618 N N . SER B 1 321 ? 85.220 82.753 91.913 1.00 76.10 331 SER B N 1
ATOM 4619 C CA . SER B 1 321 ? 84.359 83.659 92.669 1.00 76.07 331 SER B CA 1
ATOM 4620 C C . SER B 1 321 ? 85.155 84.814 93.267 1.00 72.25 331 SER B C 1
ATOM 4621 O O . SER B 1 321 ? 84.770 85.984 93.136 1.00 76.47 331 SER B O 1
ATOM 4624 N N . LEU B 1 322 ? 86.266 84.503 93.939 1.00 68.68 332 LEU B N 1
ATOM 4625 C CA . LEU B 1 322 ? 87.080 85.549 94.550 1.00 65.79 332 LEU B CA 1
ATOM 4626 C C . LEU B 1 322 ? 87.679 86.468 93.495 1.00 67.01 332 LEU B C 1
ATOM 4627 O O . LEU B 1 322 ? 87.747 87.689 93.686 1.00 70.84 332 LEU B O 1
ATOM 4632 N N . PHE B 1 323 ? 88.128 85.899 92.374 1.00 64.37 333 PHE B N 1
ATOM 4633 C CA . PHE B 1 323 ? 88.692 86.716 91.309 1.00 62.17 333 PHE B CA 1
ATOM 4634 C C . PHE B 1 323 ? 87.636 87.625 90.694 1.00 65.49 333 PHE B C 1
ATOM 4635 O O . PHE B 1 323 ? 87.925 88.778 90.361 1.00 69.73 333 PHE B O 1
ATOM 4643 N N . LEU B 1 324 ? 86.405 87.127 90.540 1.00 65.81 334 LEU B N 1
ATOM 4644 C CA . LEU B 1 324 ? 85.324 87.975 90.049 1.00 65.60 334 LEU B CA 1
ATOM 4645 C C . LEU B 1 324 ? 85.006 89.089 91.037 1.00 68.77 334 LEU B C 1
ATOM 4646 O O . LEU B 1 324 ? 84.722 90.221 90.635 1.00 75.68 334 LEU B O 1
ATOM 4651 N N . LEU B 1 325 ? 85.041 88.783 92.337 1.00 66.61 335 LEU B N 1
ATOM 4652 C CA . LEU B 1 325 ? 84.818 89.818 93.344 1.00 65.80 335 LEU B CA 1
ATOM 4653 C C . LEU B 1 325 ? 85.886 90.905 93.258 1.00 64.87 335 LEU B C 1
ATOM 4654 O O . LEU B 1 325 ? 85.576 92.103 93.276 1.00 72.37 335 LEU B O 1
ATOM 4659 N N . PHE B 1 326 ? 87.153 90.500 93.152 1.00 61.12 336 PHE B N 1
ATOM 4660 C CA . PHE B 1 326 ? 88.235 91.475 93.043 1.00 58.83 336 PHE B CA 1
ATOM 4661 C C . PHE B 1 326 ? 88.133 92.274 91.749 1.00 63.94 336 PHE B C 1
ATOM 4662 O O . PHE B 1 326 ? 88.405 93.480 91.732 1.00 70.20 336 PHE B O 1
ATOM 4670 N N . LEU B 1 327 ? 87.747 91.619 90.651 1.00 63.24 337 LEU B N 1
ATOM 4671 C CA . LEU B 1 327 ? 87.578 92.322 89.384 1.00 65.13 337 LEU B CA 1
ATOM 4672 C C . LEU B 1 327 ? 86.449 93.341 89.465 1.00 71.97 337 LEU B C 1
ATOM 4673 O O . LEU B 1 327 ? 86.572 94.453 88.944 1.00 77.65 337 LEU B O 1
ATOM 4678 N N . GLU B 1 328 ? 85.338 92.978 90.111 1.00 72.69 338 GLU B N 1
ATOM 4679 C CA . GLU B 1 328 ? 84.248 93.929 90.297 1.00 77.02 338 GLU B CA 1
ATOM 4680 C C . GLU B 1 328 ? 84.691 95.103 91.161 1.00 74.85 338 GLU B C 1
ATOM 4681 O O . GLU B 1 328 ? 84.321 96.253 90.897 1.00 77.36 338 GLU B O 1
ATOM 4687 N N . GLU B 1 329 ? 85.489 94.830 92.196 1.00 69.86 339 GLU B N 1
ATOM 4688 C CA . GLU B 1 329 ? 85.987 95.906 93.047 1.00 68.82 339 GLU B CA 1
ATOM 4689 C C . GLU B 1 329 ? 86.914 96.842 92.276 1.00 71.08 339 GLU B C 1
ATOM 4690 O O . GLU B 1 329 ? 86.850 98.065 92.447 1.00 73.23 339 GLU B O 1
ATOM 4696 N N . ASN B 1 330 ? 87.778 96.292 91.426 1.00 72.35 340 ASN B N 1
ATOM 4697 C CA . ASN B 1 330 ? 88.803 97.071 90.741 1.00 72.64 340 ASN B CA 1
ATOM 4698 C C . ASN B 1 330 ? 88.385 97.550 89.355 1.00 78.65 340 ASN B C 1
ATOM 4699 O O . ASN B 1 330 ? 89.193 98.182 88.668 1.00 82.20 340 ASN B O 1
ATOM 4704 N N . VAL B 1 331 ? 87.155 97.260 88.924 1.00 79.49 341 VAL B N 1
ATOM 4705 C CA . VAL B 1 331 ? 86.687 97.675 87.609 1.00 79.51 341 VAL B CA 1
ATOM 4706 C C . VAL B 1 331 ? 86.637 99.187 87.438 1.00 80.98 341 VAL B C 1
ATOM 4707 O O . VAL B 1 331 ? 86.491 99.667 86.309 1.00 80.28 341 VAL B O 1
ATOM 4711 N N . SER B 1 332 ? 86.751 99.951 88.527 1.00 83.82 342 SER B N 1
ATOM 4712 C CA . SER B 1 332 ? 86.766 101.405 88.407 1.00 86.17 342 SER B CA 1
ATOM 4713 C C . SER B 1 332 ? 87.949 101.887 87.578 1.00 86.57 342 SER B C 1
ATOM 4714 O O . SER B 1 332 ? 87.848 102.907 86.886 1.00 88.07 342 SER B O 1
ATOM 4717 N N . GLU B 1 333 ? 89.072 101.167 87.625 1.00 88.00 343 GLU B N 1
ATOM 4718 C CA . GLU B 1 333 ? 90.240 101.568 86.848 1.00 93.51 343 GLU B CA 1
ATOM 4719 C C . GLU B 1 333 ? 90.038 101.326 85.357 1.00 94.43 343 GLU B C 1
ATOM 4720 O O . GLU B 1 333 ? 90.622 102.039 84.533 1.00 100.36 343 GLU B O 1
ATOM 4726 N N . LEU B 1 334 ? 89.222 100.339 84.992 1.00 90.87 344 LEU B N 1
ATOM 4727 C CA . LEU B 1 334 ? 89.033 100.006 83.586 1.00 89.92 344 LEU B CA 1
ATOM 4728 C C . LEU B 1 334 ? 88.383 101.163 82.839 1.00 91.43 344 LEU B C 1
ATOM 4729 O O . LEU B 1 334 ? 87.337 101.678 83.248 1.00 93.74 344 LEU B O 1
ATOM 4734 N N . LYS B 1 335 ? 89.012 101.566 81.734 1.00 90.20 345 LYS B N 1
ATOM 4735 C CA . LYS B 1 335 ? 88.516 102.681 80.938 1.00 92.07 345 LYS B CA 1
ATOM 4736 C C . LYS B 1 335 ? 87.282 102.279 80.135 1.00 90.32 345 LYS B C 1
ATOM 4737 O O . LYS B 1 335 ? 86.346 103.075 79.998 1.00 91.53 345 LYS B O 1
ATOM 4743 N N . SER B 1 336 ? 87.254 101.049 79.621 1.00 87.12 346 SER B N 1
ATOM 4744 C CA . SER B 1 336 ? 86.184 100.593 78.742 1.00 85.86 346 SER B CA 1
ATOM 4745 C C . SER B 1 336 ? 84.880 100.294 79.471 1.00 85.66 346 SER B C 1
ATOM 4746 O O . SER B 1 336 ? 83.841 100.181 78.811 1.00 87.47 346 SER B O 1
ATOM 4749 N N . TYR B 1 337 ? 84.906 100.154 80.799 1.00 84.48 347 TYR B N 1
ATOM 4750 C CA . TYR B 1 337 ? 83.697 99.774 81.523 1.00 84.09 347 TYR B CA 1
ATOM 4751 C C . TYR B 1 337 ? 82.606 100.827 81.379 1.00 87.53 347 TYR B C 1
ATOM 4752 O O . TYR B 1 337 ? 81.432 100.489 81.183 1.00 92.40 347 TYR B O 1
ATOM 4761 N N . LYS B 1 338 ? 82.971 102.107 81.472 1.00 83.09 348 LYS B N 1
ATOM 4762 C CA . LYS B 1 338 ? 81.983 103.172 81.327 1.00 83.76 348 LYS B CA 1
ATOM 4763 C C . LYS B 1 338 ? 81.395 103.190 79.922 1.00 89.08 348 LYS B C 1
ATOM 4764 O O . LYS B 1 338 ? 80.186 103.389 79.746 1.00 95.71 348 LYS B O 1
ATOM 4770 N N . PHE B 1 339 ? 82.239 102.989 78.907 1.00 84.78 349 PHE B N 1
ATOM 4771 C CA . PHE B 1 339 ? 81.753 102.949 77.532 1.00 84.09 349 PHE B CA 1
ATOM 4772 C C . PHE B 1 339 ? 80.792 101.785 77.325 1.00 90.58 349 PHE B C 1
ATOM 4773 O O . PHE B 1 339 ? 79.749 101.938 76.680 1.00 96.01 349 PHE B O 1
ATOM 4781 N N . LEU B 1 340 ? 81.125 100.613 77.870 1.00 89.82 350 LEU B N 1
ATOM 4782 C CA . LEU B 1 340 ? 80.224 99.470 77.750 1.00 91.89 350 LEU B CA 1
ATOM 4783 C C . LEU B 1 340 ? 78.912 99.726 78.481 1.00 96.41 350 LEU B C 1
ATOM 4784 O O . LEU B 1 340 ? 77.841 99.348 77.995 1.00 103.26 350 LEU B O 1
ATOM 4789 N N . LYS B 1 341 ? 78.976 100.368 79.650 1.00 93.70 351 LYS B N 1
ATOM 4790 C CA . LYS B 1 341 ? 77.759 100.666 80.401 1.00 95.93 351 LYS B CA 1
ATOM 4791 C C . LYS B 1 341 ? 76.852 101.616 79.627 1.00 102.33 351 LYS B C 1
ATOM 4792 O O . LYS B 1 341 ? 75.639 101.393 79.528 1.00 108.06 351 LYS B O 1
ATOM 4798 N N . VAL B 1 342 ? 77.424 102.685 79.067 1.00 100.69 352 VAL B N 1
ATOM 4799 C CA . VAL B 1 342 ? 76.595 103.631 78.326 1.00 102.72 352 VAL B CA 1
ATOM 4800 C C . VAL B 1 342 ? 76.072 103.001 77.038 1.00 108.00 352 VAL B C 1
ATOM 4801 O O . VAL B 1 342 ? 74.937 103.275 76.626 1.00 112.98 352 VAL B O 1
ATOM 4805 N N . LEU B 1 343 ? 76.864 102.139 76.391 1.00 106.98 353 LEU B N 1
ATOM 4806 C CA . LEU B 1 343 ? 76.382 101.453 75.196 1.00 107.64 353 LEU B CA 1
ATOM 4807 C C . LEU B 1 343 ? 75.240 100.500 75.527 1.00 110.74 353 LEU B C 1
ATOM 4808 O O . LEU B 1 343 ? 74.278 100.386 74.760 1.00 114.37 353 LEU B O 1
ATOM 4813 N N . GLU B 1 344 ? 75.329 99.803 76.663 1.00 112.38 354 GLU B N 1
ATOM 4814 C CA . GLU B 1 344 ? 74.234 98.941 77.091 1.00 117.69 354 GLU B CA 1
ATOM 4815 C C . GLU B 1 344 ? 72.990 99.759 77.413 1.00 121.85 354 GLU B C 1
ATOM 4816 O O . GLU B 1 344 ? 71.871 99.350 77.085 1.00 125.96 354 GLU B O 1
ATOM 4822 N N . ASN B 1 345 ? 73.163 100.917 78.057 1.00 119.30 355 ASN B N 1
ATOM 4823 C CA . ASN B 1 345 ? 72.018 101.778 78.332 1.00 120.55 355 ASN B CA 1
ATOM 4824 C C . ASN B 1 345 ? 71.440 102.400 77.067 1.00 121.37 355 ASN B C 1
ATOM 4825 O O . ASN B 1 345 ? 70.283 102.836 77.081 1.00 122.18 355 ASN B O 1
ATOM 4830 N N . ILE B 1 346 ? 72.215 102.461 75.981 1.00 121.22 356 ILE B N 1
ATOM 4831 C CA . ILE B 1 346 ? 71.678 102.947 74.711 1.00 122.82 356 ILE B CA 1
ATOM 4832 C C . ILE B 1 346 ? 70.547 102.042 74.238 1.00 126.94 356 ILE B C 1
ATOM 4833 O O . ILE B 1 346 ? 69.481 102.512 73.823 1.00 125.26 356 ILE B O 1
ATOM 4838 N N . LYS B 1 347 ? 70.759 100.732 74.306 1.00 129.61 357 LYS B N 1
ATOM 4839 C CA . LYS B 1 347 ? 69.757 99.765 73.875 1.00 129.90 357 LYS B CA 1
ATOM 4840 C C . LYS B 1 347 ? 68.811 99.411 75.017 1.00 128.66 357 LYS B C 1
ATOM 4841 O O . LYS B 1 347 ? 69.186 98.699 75.949 1.00 125.98 357 LYS B O 1
ATOM 4847 N N . VAL C 1 1 ? 120.620 80.721 65.421 1.00 142.43 11 VAL C N 1
ATOM 4848 C CA . VAL C 1 1 ? 121.785 81.441 64.924 1.00 148.78 11 VAL C CA 1
ATOM 4849 C C . VAL C 1 1 ? 122.372 82.319 66.024 1.00 154.86 11 VAL C C 1
ATOM 4850 O O . VAL C 1 1 ? 121.761 82.501 67.077 1.00 157.09 11 VAL C O 1
ATOM 4852 N N . PHE C 1 2 ? 123.562 82.859 65.772 1.00 155.59 12 PHE C N 1
ATOM 4853 C CA . PHE C 1 2 ? 124.242 83.723 66.738 1.00 155.22 12 PHE C CA 1
ATOM 4854 C C . PHE C 1 2 ? 123.888 85.191 66.487 1.00 157.30 12 PHE C C 1
ATOM 4855 O O . PHE C 1 2 ? 124.747 86.057 66.323 1.00 156.72 12 PHE C O 1
ATOM 4863 N N . SER C 1 3 ? 122.582 85.456 66.460 1.00 158.16 13 SER C N 1
ATOM 4864 C CA . SER C 1 3 ? 122.071 86.801 66.237 1.00 158.16 13 SER C CA 1
ATOM 4865 C C . SER C 1 3 ? 121.169 87.310 67.351 1.00 156.98 13 SER C C 1
ATOM 4866 O O . SER C 1 3 ? 120.871 88.511 67.373 1.00 157.76 13 SER C O 1
ATOM 4869 N N . ASP C 1 4 ? 120.726 86.452 68.267 1.00 155.36 14 ASP C N 1
ATOM 4870 C CA . ASP C 1 4 ? 119.861 86.849 69.368 1.00 154.50 14 ASP C CA 1
ATOM 4871 C C . ASP C 1 4 ? 120.638 87.199 70.631 1.00 155.19 14 ASP C C 1
ATOM 4872 O O . ASP C 1 4 ? 120.024 87.461 71.670 1.00 153.53 14 ASP C O 1
ATOM 4877 N N . PHE C 1 5 ? 121.967 87.207 70.566 1.00 154.85 15 PHE C N 1
ATOM 4878 C CA . PHE C 1 5 ? 122.808 87.435 71.732 1.00 153.87 15 PHE C CA 1
ATOM 4879 C C . PHE C 1 5 ? 123.105 88.910 71.978 1.00 155.92 15 PHE C C 1
ATOM 4880 O O . PHE C 1 5 ? 123.828 89.229 72.928 1.00 156.23 15 PHE C O 1
ATOM 4888 N N . LEU C 1 6 ? 122.576 89.809 71.152 1.00 157.61 16 LEU C N 1
ATOM 4889 C CA . LEU C 1 6 ? 122.797 91.233 71.355 1.00 161.54 16 LEU C CA 1
ATOM 4890 C C . LEU C 1 6 ? 122.081 91.715 72.612 1.00 163.99 16 LEU C C 1
ATOM 4891 O O . LEU C 1 6 ? 121.016 91.214 72.980 1.00 163.55 16 LEU C O 1
ATOM 4896 N N . LEU C 1 7 ? 122.684 92.704 73.276 1.00 167.35 17 LEU C N 1
ATOM 4897 C CA . LEU C 1 7 ? 122.155 93.240 74.525 1.00 170.28 17 LEU C CA 1
ATOM 4898 C C . LEU C 1 7 ? 122.161 94.765 74.526 1.00 179.39 17 LEU C C 1
ATOM 4899 O O . LEU C 1 7 ? 122.242 95.390 75.587 1.00 181.93 17 LEU C O 1
ATOM 4904 N N . LYS C 1 8 ? 122.072 95.381 73.345 1.00 183.46 18 LYS C N 1
ATOM 4905 C CA . LYS C 1 8 ? 122.074 96.836 73.257 1.00 190.69 18 LYS C CA 1
ATOM 4906 C C . LYS C 1 8 ? 120.767 97.464 73.723 1.00 196.55 18 LYS C C 1
ATOM 4907 O O . LYS C 1 8 ? 120.713 98.690 73.873 1.00 197.13 18 LYS C O 1
ATOM 4913 N N . ASP C 1 9 ? 119.724 96.670 73.957 1.00 199.10 19 ASP C N 1
ATOM 4914 C CA . ASP C 1 9 ? 118.419 97.175 74.385 1.00 200.85 19 ASP C CA 1
ATOM 4915 C C . ASP C 1 9 ? 117.978 96.428 75.636 1.00 198.97 19 ASP C C 1
ATOM 4916 O O . ASP C 1 9 ? 117.116 95.540 75.572 1.00 198.81 19 ASP C O 1
ATOM 4921 N N . PRO C 1 10 ? 118.547 96.758 76.793 1.00 197.16 20 PRO C N 1
ATOM 4922 C CA . PRO C 1 10 ? 118.121 96.117 78.035 1.00 192.53 20 PRO C CA 1
ATOM 4923 C C . PRO C 1 10 ? 117.018 96.913 78.709 1.00 190.17 20 PRO C C 1
ATOM 4924 O O . PRO C 1 10 ? 116.990 98.150 78.622 1.00 190.27 20 PRO C O 1
ATOM 4928 N N . PRO C 1 11 ? 116.083 96.242 79.380 1.00 185.95 21 PRO C N 1
ATOM 4929 C CA . PRO C 1 11 ? 115.028 96.967 80.096 1.00 182.05 21 PRO C CA 1
ATOM 4930 C C . PRO C 1 11 ? 115.601 97.784 81.245 1.00 182.70 21 PRO C C 1
ATOM 4931 O O . PRO C 1 11 ? 116.591 97.404 81.874 1.00 184.44 21 PRO C O 1
ATOM 4935 N N . GLU C 1 12 ? 114.962 98.922 81.513 1.00 180.62 22 GLU C N 1
ATOM 4936 C CA . GLU C 1 12 ? 115.424 99.800 82.584 1.00 178.71 22 GLU C CA 1
ATOM 4937 C C . GLU C 1 12 ? 114.891 99.348 83.940 1.00 168.83 22 GLU C C 1
ATOM 4938 O O . GLU C 1 12 ? 115.663 98.978 84.831 1.00 169.26 22 GLU C O 1
ATOM 4944 N N . SER C 1 13 ? 113.573 99.373 84.113 1.00 161.31 23 SER C N 1
ATOM 4945 C CA . SER C 1 13 ? 112.933 98.989 85.369 1.00 151.71 23 SER C CA 1
ATOM 4946 C C . SER C 1 13 ? 111.688 98.155 85.086 1.00 144.41 23 SER C C 1
ATOM 4947 O O . SER C 1 13 ? 110.622 98.365 85.667 1.00 139.17 23 SER C O 1
ATOM 4950 N N . LYS C 1 14 ? 111.816 97.194 84.168 1.00 144.23 24 LYS C N 1
ATOM 4951 C CA . LYS C 1 14 ? 110.663 96.393 83.764 1.00 134.84 24 LYS C CA 1
ATOM 4952 C C . LYS C 1 14 ? 110.127 95.554 84.919 1.00 128.68 24 LYS C C 1
ATOM 4953 O O . LYS C 1 14 ? 108.911 95.485 85.132 1.00 126.03 24 LYS C O 1
ATOM 4959 N N . TYR C 1 15 ? 111.016 94.914 85.680 1.00 125.81 25 TYR C N 1
ATOM 4960 C CA . TYR C 1 15 ? 110.572 94.014 86.739 1.00 119.01 25 TYR C CA 1
ATOM 4961 C C . TYR C 1 15 ? 110.190 94.787 87.998 1.00 120.38 25 TYR C C 1
ATOM 4962 O O . TYR C 1 15 ? 109.026 94.776 88.414 1.00 121.48 25 TYR C O 1
ATOM 4971 N N . LYS C 1 16 ? 111.158 95.470 88.609 1.00 118.52 26 LYS C N 1
ATOM 4972 C CA . LYS C 1 16 ? 110.912 96.426 89.690 1.00 119.27 26 LYS C CA 1
ATOM 4973 C C . LYS C 1 16 ? 110.149 95.780 90.852 1.00 115.46 26 LYS C C 1
ATOM 4974 O O . LYS C 1 16 ? 108.981 96.076 91.113 1.00 119.63 26 LYS C O 1
ATOM 4980 N N . GLY C 1 17 ? 110.839 94.878 91.546 1.00 108.18 27 GLY C N 1
ATOM 4981 C CA . GLY C 1 17 ? 110.220 94.214 92.678 1.00 101.83 27 GLY C CA 1
ATOM 4982 C C . GLY C 1 17 ? 110.275 92.701 92.674 1.00 91.95 27 GLY C C 1
ATOM 4983 O O . GLY C 1 17 ? 109.379 92.046 93.216 1.00 86.40 27 GLY C O 1
ATOM 4984 N N . LEU C 1 18 ? 111.308 92.135 92.052 1.00 88.40 28 LEU C N 1
ATOM 4985 C CA . LEU C 1 18 ? 111.520 90.693 92.108 1.00 76.49 28 LEU C CA 1
ATOM 4986 C C . LEU C 1 18 ? 111.606 90.218 93.553 1.00 75.20 28 LEU C C 1
ATOM 4987 O O . LEU C 1 18 ? 112.265 90.844 94.389 1.00 79.72 28 LEU C O 1
ATOM 4992 N N . ARG C 1 19 ? 110.936 89.105 93.845 1.00 69.75 29 ARG C N 1
ATOM 4993 C CA . ARG C 1 19 ? 110.924 88.541 95.192 1.00 67.23 29 ARG C CA 1
ATOM 4994 C C . ARG C 1 19 ? 112.143 87.645 95.361 1.00 66.04 29 ARG C C 1
ATOM 4995 O O . ARG C 1 19 ? 112.201 86.549 94.796 1.00 65.32 29 ARG C O 1
ATOM 5003 N N . LEU C 1 20 ? 113.119 88.108 96.139 1.00 62.65 30 LEU C N 1
ATOM 5004 C CA . LEU C 1 20 ? 114.354 87.368 96.357 1.00 54.58 30 LEU C CA 1
ATOM 5005 C C . LEU C 1 20 ? 114.305 86.479 97.592 1.00 51.93 30 LEU C C 1
ATOM 5006 O O . LEU C 1 20 ? 115.307 85.830 97.910 1.00 52.41 30 LEU C O 1
ATOM 5011 N N . GLU C 1 21 ? 113.175 86.434 98.293 1.00 57.21 31 GLU C N 1
ATOM 5012 C CA . GLU C 1 21 ? 113.017 85.583 99.462 1.00 58.85 31 GLU C CA 1
ATOM 5013 C C . GLU C 1 21 ? 111.679 84.867 99.381 1.00 61.02 31 GLU C C 1
ATOM 5014 O O . GLU C 1 21 ? 110.677 85.455 98.962 1.00 64.34 31 GLU C O 1
ATOM 5020 N N . LEU C 1 22 ? 111.670 83.598 99.778 1.00 59.30 32 LEU C N 1
ATOM 5021 C CA . LEU C 1 22 ? 110.443 82.817 99.760 1.00 58.64 32 LEU C CA 1
ATOM 5022 C C . LEU C 1 22 ? 109.445 83.363 100.776 1.00 59.46 32 LEU C C 1
ATOM 5023 O O . LEU C 1 22 ? 109.819 83.932 101.805 1.00 61.69 32 LEU C O 1
ATOM 5028 N N . ALA C 1 23 ? 108.157 83.191 100.466 1.00 57.01 33 ALA C N 1
ATOM 5029 C CA . ALA C 1 23 ? 107.110 83.759 101.309 1.00 57.86 33 ALA C CA 1
ATOM 5030 C C . ALA C 1 23 ? 107.122 83.150 102.706 1.00 60.17 33 ALA C C 1
ATOM 5031 O O . ALA C 1 23 ? 107.018 83.872 103.706 1.00 61.71 33 ALA C O 1
ATOM 5033 N N . VAL C 1 24 ? 107.248 81.825 102.799 1.00 58.42 34 VAL C N 1
ATOM 5034 C CA . VAL C 1 24 ? 107.211 81.175 104.105 1.00 57.17 34 VAL C CA 1
ATOM 5035 C C . VAL C 1 24 ? 108.456 81.521 104.918 1.00 57.12 34 VAL C C 1
ATOM 5036 O O . VAL C 1 24 ? 108.376 81.739 106.133 1.00 59.14 34 VAL C O 1
ATOM 5040 N N . ASP C 1 25 ? 109.618 81.609 104.263 1.00 58.43 35 ASP C N 1
ATOM 5041 C CA . ASP C 1 25 ? 110.834 82.003 104.968 1.00 58.05 35 ASP C CA 1
ATOM 5042 C C . ASP C 1 25 ? 110.731 83.435 105.474 1.00 58.74 35 ASP C C 1
ATOM 5043 O O . ASP C 1 25 ? 111.107 83.729 106.616 1.00 61.75 35 ASP C O 1
ATOM 5048 N N . LYS C 1 26 ? 110.216 84.339 104.636 1.00 57.80 36 LYS C N 1
ATOM 5049 C CA . LYS C 1 26 ? 110.046 85.726 105.052 1.00 55.90 36 LYS C CA 1
ATOM 5050 C C . LYS C 1 26 ? 109.081 85.834 106.224 1.00 58.73 36 LYS C C 1
ATOM 5051 O O . LYS C 1 26 ? 109.340 86.567 107.184 1.00 62.88 36 LYS C O 1
ATOM 5057 N N . LEU C 1 27 ? 107.964 85.103 106.166 1.00 58.17 37 LEU C N 1
ATOM 5058 C CA . LEU C 1 27 ? 106.997 85.143 107.258 1.00 58.11 37 LEU C CA 1
ATOM 5059 C C . LEU C 1 27 ? 107.593 84.597 108.549 1.00 55.17 37 LEU C C 1
ATOM 5060 O O . LEU C 1 27 ? 107.406 85.182 109.625 1.00 56.26 37 LEU C O 1
ATOM 5065 N N . VAL C 1 28 ? 108.316 83.477 108.465 1.00 51.72 38 VAL C N 1
ATOM 5066 C CA . VAL C 1 28 ? 108.910 82.878 109.657 1.00 50.15 38 VAL C CA 1
ATOM 5067 C C . VAL C 1 28 ? 109.927 83.828 110.276 1.00 51.93 38 VAL C C 1
ATOM 5068 O O . VAL C 1 28 ? 109.938 84.048 111.494 1.00 56.37 38 VAL C O 1
ATOM 5072 N N . SER C 1 29 ? 110.795 84.412 109.444 1.00 50.61 39 SER C N 1
ATOM 5073 C CA . SER C 1 29 ? 111.793 85.344 109.957 1.00 54.45 39 SER C CA 1
ATOM 5074 C C . SER C 1 29 ? 111.137 86.575 110.569 1.00 56.34 39 SER C C 1
ATOM 5075 O O . SER C 1 29 ? 111.535 87.028 111.649 1.00 59.93 39 SER C O 1
ATOM 5078 N N . CYS C 1 30 ? 110.117 87.121 109.899 1.00 55.71 40 CYS C N 1
ATOM 5079 C CA . CYS C 1 30 ? 109.443 88.307 110.413 1.00 57.78 40 CYS C CA 1
ATOM 5080 C C . CYS C 1 30 ? 108.794 88.030 111.761 1.00 56.75 40 CYS C C 1
ATOM 5081 O O . CYS C 1 30 ? 108.904 88.843 112.684 1.00 58.30 40 CYS C O 1
ATOM 5084 N N . ILE C 1 31 ? 108.123 86.885 111.900 1.00 54.65 41 ILE C N 1
ATOM 5085 C CA . ILE C 1 31 ? 107.491 86.551 113.174 1.00 54.47 41 ILE C CA 1
ATOM 5086 C C . ILE C 1 31 ? 108.547 86.359 114.257 1.00 58.23 41 ILE C C 1
ATOM 5087 O O . ILE C 1 31 ? 108.467 86.946 115.346 1.00 62.96 41 ILE C O 1
ATOM 5092 N N . ALA C 1 32 ? 109.569 85.544 113.966 1.00 55.15 42 ALA C N 1
ATOM 5093 C CA . ALA C 1 32 ? 110.581 85.214 114.960 1.00 53.45 42 ALA C CA 1
ATOM 5094 C C . ALA C 1 32 ? 111.436 86.411 115.348 1.00 55.57 42 ALA C C 1
ATOM 5095 O O . ALA C 1 32 ? 112.108 86.366 116.384 1.00 58.25 42 ALA C O 1
ATOM 5097 N N . VAL C 1 33 ? 111.446 87.469 114.541 1.00 55.79 43 VAL C N 1
ATOM 5098 C CA . VAL C 1 33 ? 112.148 88.688 114.928 1.00 53.88 43 VAL C CA 1
ATOM 5099 C C . VAL C 1 33 ? 111.220 89.663 115.643 1.00 58.26 43 VAL C C 1
ATOM 5100 O O . VAL C 1 33 ? 111.590 90.239 116.669 1.00 62.81 43 VAL C O 1
ATOM 5104 N N . GLY C 1 34 ? 110.003 89.856 115.128 1.00 58.04 44 GLY C N 1
ATOM 5105 C CA . GLY C 1 34 ? 109.106 90.838 115.710 1.00 58.20 44 GLY C CA 1
ATOM 5106 C C . GLY C 1 34 ? 108.593 90.455 117.084 1.00 63.02 44 GLY C C 1
ATOM 5107 O O . GLY C 1 34 ? 108.495 91.306 117.973 1.00 71.19 44 GLY C O 1
ATOM 5108 N N . LEU C 1 35 ? 108.243 89.180 117.280 1.00 59.04 45 LEU C N 1
ATOM 5109 C CA . LEU C 1 35 ? 107.647 88.782 118.554 1.00 62.51 45 LEU C CA 1
ATOM 5110 C C . LEU C 1 35 ? 108.575 89.015 119.743 1.00 65.39 45 LEU C C 1
ATOM 5111 O O . LEU C 1 35 ? 108.137 89.652 120.720 1.00 69.15 45 LEU C O 1
ATOM 5116 N N . PRO C 1 36 ? 109.835 88.552 119.745 1.00 60.88 46 PRO C N 1
ATOM 5117 C CA . PRO C 1 36 ? 110.703 88.860 120.894 1.00 61.18 46 PRO C CA 1
ATOM 5118 C C . PRO C 1 36 ? 110.931 90.347 121.096 1.00 65.44 46 PRO C C 1
ATOM 5119 O O . PRO C 1 36 ? 110.949 90.811 122.241 1.00 73.89 46 PRO C O 1
ATOM 5123 N N . LEU C 1 37 ? 111.096 91.113 120.015 1.00 58.72 47 LEU C N 1
ATOM 5124 C CA . LEU C 1 37 ? 111.339 92.545 120.159 1.00 62.50 47 LEU C CA 1
ATOM 5125 C C . LEU C 1 37 ? 110.169 93.228 120.856 1.00 68.98 47 LEU C C 1
ATOM 5126 O O . LEU C 1 37 ? 110.355 93.972 121.828 1.00 75.74 47 LEU C O 1
ATOM 5131 N N . LEU C 1 38 ? 108.948 92.960 120.388 1.00 65.80 48 LEU C N 1
ATOM 5132 C CA . LEU C 1 38 ? 107.768 93.557 121.003 1.00 68.00 48 LEU C CA 1
ATOM 5133 C C . LEU C 1 38 ? 107.595 93.087 122.442 1.00 71.88 48 LEU C C 1
ATOM 5134 O O . LEU C 1 38 ? 107.227 93.878 123.318 1.00 77.61 48 LEU C O 1
ATOM 5139 N N . LEU C 1 39 ? 107.866 91.806 122.710 1.00 68.00 49 LEU C N 1
ATOM 5140 C CA . LEU C 1 39 ? 107.648 91.290 124.058 1.00 70.14 49 LEU C CA 1
ATOM 5141 C C . LEU C 1 39 ? 108.636 91.887 125.057 1.00 75.04 49 LEU C C 1
ATOM 5142 O O . LEU C 1 39 ? 108.256 92.219 126.186 1.00 79.95 49 LEU C O 1
ATOM 5147 N N . ILE C 1 40 ? 109.904 92.055 124.669 1.00 71.40 50 ILE C N 1
ATOM 5148 C CA . ILE C 1 40 ? 110.838 92.676 125.606 1.00 72.82 50 ILE C CA 1
ATOM 5149 C C . ILE C 1 40 ? 110.631 94.183 125.675 1.00 77.45 50 ILE C C 1
ATOM 5150 O O . ILE C 1 40 ? 110.942 94.805 126.696 1.00 84.47 50 ILE C O 1
ATOM 5155 N N . SER C 1 41 ? 110.093 94.802 124.620 1.00 74.12 51 SER C N 1
ATOM 5156 C CA . SER C 1 41 ? 109.672 96.193 124.751 1.00 76.56 51 SER C CA 1
ATOM 5157 C C . SER C 1 41 ? 108.574 96.318 125.800 1.00 80.86 51 SER C C 1
ATOM 5158 O O . SER C 1 41 ? 108.592 97.231 126.636 1.00 87.73 51 SER C O 1
ATOM 5161 N N . LEU C 1 42 ? 107.619 95.386 125.775 1.00 77.90 52 LEU C N 1
ATOM 5162 C CA . LEU C 1 42 ? 106.574 95.342 126.791 1.00 78.94 52 LEU C CA 1
ATOM 5163 C C . LEU C 1 42 ? 107.156 95.106 128.178 1.00 84.80 52 LEU C C 1
ATOM 5164 O O . LEU C 1 42 ? 106.717 95.721 129.152 1.00 91.24 52 LEU C O 1
ATOM 5169 N N . ALA C 1 43 ? 108.136 94.207 128.288 1.00 82.05 53 ALA C N 1
ATOM 5170 C CA . ALA C 1 43 ? 108.759 93.941 129.584 1.00 83.00 53 ALA C CA 1
ATOM 5171 C C . ALA C 1 43 ? 109.480 95.174 130.121 1.00 91.15 53 ALA C C 1
ATOM 5172 O O . ALA C 1 43 ? 109.384 95.493 131.315 1.00 99.41 53 ALA C O 1
ATOM 5174 N N . PHE C 1 44 ? 110.211 95.879 129.255 1.00 88.68 54 PHE C N 1
ATOM 5175 C CA . PHE C 1 44 ? 110.905 97.091 129.676 1.00 89.45 54 PHE C CA 1
ATOM 5176 C C . PHE C 1 44 ? 109.917 98.159 130.120 1.00 98.24 54 PHE C C 1
ATOM 5177 O O . PHE C 1 44 ? 110.097 98.789 131.170 1.00 106.54 54 PHE C O 1
ATOM 5185 N N . ALA C 1 45 ? 108.857 98.365 129.336 1.00 97.71 55 ALA C N 1
ATOM 5186 C CA . ALA C 1 45 ? 107.841 99.337 129.721 1.00 101.72 55 ALA C CA 1
ATOM 5187 C C . ALA C 1 45 ? 107.186 98.952 131.041 1.00 106.75 55 ALA C C 1
ATOM 5188 O O . ALA C 1 45 ? 106.981 99.806 131.909 1.00 112.03 55 ALA C O 1
ATOM 5190 N N . GLN C 1 46 ? 106.877 97.667 131.221 1.00 104.11 56 GLN C N 1
ATOM 5191 C CA . GLN C 1 46 ? 106.192 97.233 132.433 1.00 108.46 56 GLN C CA 1
ATOM 5192 C C . GLN C 1 46 ? 107.074 97.399 133.664 1.00 112.16 56 GLN C C 1
ATOM 5193 O O . GLN C 1 46 ? 106.584 97.784 134.732 1.00 117.45 56 GLN C O 1
ATOM 5199 N N . GLU C 1 47 ? 108.375 97.134 133.546 1.00 108.06 57 GLU C N 1
ATOM 5200 C CA . GLU C 1 47 ? 109.177 97.289 134.750 1.00 112.04 57 GLU C CA 1
ATOM 5201 C C . GLU C 1 47 ? 109.464 98.765 135.003 1.00 116.32 57 GLU C C 1
ATOM 5202 O O . GLU C 1 47 ? 109.564 99.179 136.162 1.00 120.14 57 GLU C O 1
ATOM 5208 N N . ILE C 1 48 ? 109.587 99.571 133.939 1.00 114.04 58 ILE C N 1
ATOM 5209 C CA . ILE C 1 48 ? 109.673 101.019 134.111 1.00 115.61 58 ILE C CA 1
ATOM 5210 C C . ILE C 1 48 ? 108.447 101.535 134.850 1.00 120.42 58 ILE C C 1
ATOM 5211 O O . ILE C 1 48 ? 108.550 102.409 135.721 1.00 122.38 58 ILE C O 1
ATOM 5216 N N . THR C 1 49 ? 107.269 100.998 134.523 1.00 122.73 59 THR C N 1
ATOM 5217 C CA . THR C 1 49 ? 106.082 101.305 135.311 1.00 124.56 59 THR C CA 1
ATOM 5218 C C . THR C 1 49 ? 106.258 100.845 136.751 1.00 124.50 59 THR C C 1
ATOM 5219 O O . THR C 1 49 ? 105.829 101.529 137.688 1.00 124.20 59 THR C O 1
ATOM 5223 N N . LEU C 1 50 ? 106.880 99.681 136.947 1.00 124.15 60 LEU C N 1
ATOM 5224 C CA . LEU C 1 50 ? 107.095 99.132 138.281 1.00 123.47 60 LEU C CA 1
ATOM 5225 C C . LEU C 1 50 ? 108.308 99.744 138.977 1.00 122.10 60 LEU C C 1
ATOM 5226 O O . LEU C 1 50 ? 108.210 100.158 140.138 1.00 121.53 60 LEU C O 1
ATOM 5231 N N . GLY C 1 51 ? 109.450 99.813 138.295 1.00 121.75 61 GLY C N 1
ATOM 5232 C CA . GLY C 1 51 ? 110.638 100.448 138.828 1.00 122.16 61 GLY C CA 1
ATOM 5233 C C . GLY C 1 51 ? 111.551 99.574 139.661 1.00 123.87 61 GLY C C 1
ATOM 5234 O O . GLY C 1 51 ? 112.566 100.078 140.162 1.00 123.99 61 GLY C O 1
ATOM 5235 N N . SER C 1 52 ? 111.241 98.290 139.827 1.00 123.53 62 SER C N 1
ATOM 5236 C CA . SER C 1 52 ? 112.088 97.414 140.626 1.00 120.30 62 SER C CA 1
ATOM 5237 C C . SER C 1 52 ? 111.890 95.974 140.172 1.00 115.97 62 SER C C 1
ATOM 5238 O O . SER C 1 52 ? 110.923 95.642 139.484 1.00 113.87 62 SER C O 1
ATOM 5241 N N . GLN C 1 53 ? 112.832 95.118 140.575 1.00 110.62 63 GLN C N 1
ATOM 5242 C CA . GLN C 1 53 ? 112.819 93.699 140.244 1.00 105.13 63 GLN C CA 1
ATOM 5243 C C . GLN C 1 53 ? 112.711 92.774 141.447 1.00 99.19 63 GLN C C 1
ATOM 5244 O O . GLN C 1 53 ? 112.173 91.674 141.308 1.00 99.09 63 GLN C O 1
ATOM 5250 N N . ILE C 1 54 ? 113.214 93.174 142.612 1.00 95.12 64 ILE C N 1
ATOM 5251 C CA . ILE C 1 54 ? 113.217 92.322 143.795 1.00 94.82 64 ILE C CA 1
ATOM 5252 C C . ILE C 1 54 ? 112.812 93.161 145.000 1.00 98.14 64 ILE C C 1
ATOM 5253 O O . ILE C 1 54 ? 113.213 94.324 145.123 1.00 101.61 64 ILE C O 1
ATOM 5258 N N . SER C 1 55 ? 112.004 92.576 145.882 1.00 98.03 65 SER C N 1
ATOM 5259 C CA . SER C 1 55 ? 111.549 93.249 147.094 1.00 98.55 65 SER C CA 1
ATOM 5260 C C . SER C 1 55 ? 111.925 92.402 148.300 1.00 99.28 65 SER C C 1
ATOM 5261 O O . SER C 1 55 ? 111.555 91.226 148.374 1.00 102.06 65 SER C O 1
ATOM 5264 N N . CYS C 1 56 ? 112.651 92.997 149.242 1.00 95.98 66 CYS C N 1
ATOM 5265 C CA . CYS C 1 56 ? 113.098 92.304 150.442 1.00 94.20 66 CYS C CA 1
ATOM 5266 C C . CYS C 1 56 ? 112.549 93.003 151.678 1.00 92.01 66 CYS C C 1
ATOM 5267 O O . CYS C 1 56 ? 112.538 94.236 151.754 1.00 94.20 66 CYS C O 1
ATOM 5270 N N . PHE C 1 57 ? 112.093 92.208 152.643 1.00 90.24 67 PHE C N 1
ATOM 5271 C CA . PHE C 1 57 ? 111.555 92.737 153.893 1.00 88.62 67 PHE C CA 1
ATOM 5272 C C . PHE C 1 57 ? 112.710 93.037 154.841 1.00 89.33 67 PHE C C 1
ATOM 5273 O O . PHE C 1 57 ? 113.364 92.120 155.348 1.00 91.44 67 PHE C O 1
ATOM 5281 N N . ALA C 1 58 ? 112.960 94.317 155.081 1.00 88.17 68 ALA C N 1
ATOM 5282 C CA . ALA C 1 58 ? 114.017 94.767 155.968 1.00 89.72 68 ALA C CA 1
ATOM 5283 C C . ALA C 1 58 ? 113.464 95.072 157.352 1.00 94.58 68 ALA C C 1
ATOM 5284 O O . ALA C 1 58 ? 112.293 95.435 157.500 1.00 97.40 68 ALA C O 1
ATOM 5286 N N . PRO C 1 59 ? 114.278 94.924 158.394 1.00 95.24 69 PRO C N 1
ATOM 5287 C CA . PRO C 1 59 ? 113.814 95.256 159.745 1.00 98.65 69 PRO C CA 1
ATOM 5288 C C . PRO C 1 59 ? 113.535 96.744 159.890 1.00 100.30 69 PRO C C 1
ATOM 5289 O O . PRO C 1 59 ? 114.084 97.586 159.176 1.00 100.69 69 PRO C O 1
ATOM 5293 N N . THR C 1 60 ? 112.648 97.058 160.839 1.00 99.78 70 THR C N 1
ATOM 5294 C CA . THR C 1 60 ? 112.256 98.446 161.062 1.00 100.54 70 THR C CA 1
ATOM 5295 C C . THR C 1 60 ? 113.433 99.302 161.516 1.00 103.25 70 THR C C 1
ATOM 5296 O O . THR C 1 60 ? 113.436 100.518 161.296 1.00 103.50 70 THR C O 1
ATOM 5300 N N . SER C 1 61 ? 114.435 98.689 162.152 1.00 103.38 71 SER C N 1
ATOM 5301 C CA . SER C 1 61 ? 115.606 99.445 162.588 1.00 103.50 71 SER C CA 1
ATOM 5302 C C . SER C 1 61 ? 116.402 99.982 161.406 1.00 103.01 71 SER C C 1
ATOM 5303 O O . SER C 1 61 ? 117.071 101.014 161.526 1.00 103.45 71 SER C O 1
ATOM 5306 N N . PHE C 1 62 ? 116.348 99.299 160.264 1.00 100.37 72 PHE C N 1
ATOM 5307 C CA . PHE C 1 62 ? 117.090 99.743 159.091 1.00 96.97 72 PHE C CA 1
ATOM 5308 C C . PHE C 1 62 ? 116.497 101.029 158.532 1.00 97.91 72 PHE C C 1
ATOM 5309 O O . PHE C 1 62 ? 115.282 101.240 158.564 1.00 103.32 72 PHE C O 1
ATOM 5317 N N . SER C 1 63 ? 117.367 101.892 158.015 1.00 96.25 73 SER C N 1
ATOM 5318 C CA . SER C 1 63 ? 116.938 103.127 157.374 1.00 98.23 73 SER C CA 1
ATOM 5319 C C . SER C 1 63 ? 116.592 102.844 155.913 1.00 98.33 73 SER C C 1
ATOM 5320 O O . SER C 1 63 ? 116.524 101.691 155.476 1.00 99.71 73 SER C O 1
ATOM 5323 N N . TRP C 1 64 ? 116.362 103.904 155.137 1.00 97.12 74 TRP C N 1
ATOM 5324 C CA . TRP C 1 64 ? 116.016 103.733 153.729 1.00 102.85 74 TRP C CA 1
ATOM 5325 C C . TRP C 1 64 ? 117.187 103.159 152.942 1.00 104.36 74 TRP C C 1
ATOM 5326 O O . TRP C 1 64 ? 117.036 102.174 152.207 1.00 105.28 74 TRP C O 1
ATOM 5337 N N . ARG C 1 65 ? 118.366 103.762 153.084 1.00 103.04 75 ARG C N 1
ATOM 5338 C CA . ARG C 1 65 ? 119.527 103.363 152.303 1.00 103.92 75 ARG C CA 1
ATOM 5339 C C . ARG C 1 65 ? 120.098 102.015 152.718 1.00 100.60 75 ARG C C 1
ATOM 5340 O O . ARG C 1 65 ? 120.655 101.316 151.869 1.00 100.64 75 ARG C O 1
ATOM 5348 N N . GLN C 1 66 ? 119.963 101.622 153.986 1.00 95.88 76 GLN C N 1
ATOM 5349 C CA . GLN C 1 66 ? 120.341 100.263 154.366 1.00 95.76 76 GLN C CA 1
ATOM 5350 C C . GLN C 1 66 ? 119.450 99.237 153.674 1.00 97.54 76 GLN C C 1
ATOM 5351 O O . GLN C 1 66 ? 119.934 98.207 153.190 1.00 100.03 76 GLN C O 1
ATOM 5357 N N . ALA C 1 67 ? 118.144 99.509 153.611 1.00 94.77 77 ALA C N 1
ATOM 5358 C CA . ALA C 1 67 ? 117.242 98.635 152.871 1.00 91.81 77 ALA C CA 1
ATOM 5359 C C . ALA C 1 67 ? 117.576 98.615 151.385 1.00 95.69 77 ALA C C 1
ATOM 5360 O O . ALA C 1 67 ? 117.511 97.558 150.751 1.00 100.37 77 ALA C O 1
ATOM 5362 N N . ALA C 1 68 ? 117.937 99.767 150.815 1.00 95.40 78 ALA C N 1
ATOM 5363 C CA . ALA C 1 68 ? 118.357 99.792 149.417 1.00 95.55 78 ALA C CA 1
ATOM 5364 C C . ALA C 1 68 ? 119.619 98.963 149.206 1.00 95.76 78 ALA C C 1
ATOM 5365 O O . ALA C 1 68 ? 119.744 98.252 148.201 1.00 96.65 78 ALA C O 1
ATOM 5367 N N . TYR C 1 69 ? 120.566 99.045 150.143 1.00 94.28 79 TYR C N 1
ATOM 5368 C CA . TYR C 1 69 ? 121.794 98.266 150.035 1.00 93.74 79 TYR C CA 1
ATOM 5369 C C . TYR C 1 69 ? 121.511 96.772 150.101 1.00 94.38 79 TYR C C 1
ATOM 5370 O O . TYR C 1 69 ? 122.085 95.994 149.332 1.00 98.15 79 TYR C O 1
ATOM 5379 N N . VAL C 1 70 ? 120.643 96.346 151.024 1.00 94.07 80 VAL C N 1
ATOM 5380 C CA . VAL C 1 70 ? 120.333 94.918 151.091 1.00 96.19 80 VAL C CA 1
ATOM 5381 C C . VAL C 1 70 ? 119.558 94.477 149.852 1.00 97.98 80 VAL C C 1
ATOM 5382 O O . VAL C 1 70 ? 119.750 93.356 149.364 1.00 102.53 80 VAL C O 1
ATOM 5386 N N . ASP C 1 71 ? 118.698 95.342 149.306 1.00 95.08 81 ASP C N 1
ATOM 5387 C CA . ASP C 1 71 ? 118.005 95.015 148.062 1.00 95.73 81 ASP C CA 1
ATOM 5388 C C . ASP C 1 71 ? 118.997 94.803 146.927 1.00 97.04 81 ASP C C 1
ATOM 5389 O O . ASP C 1 71 ? 118.894 93.834 146.165 1.00 98.77 81 ASP C O 1
ATOM 5394 N N . SER C 1 72 ? 119.974 95.705 146.803 1.00 95.26 82 SER C N 1
ATOM 5395 C CA . SER C 1 72 ? 120.989 95.563 145.764 1.00 91.66 82 SER C CA 1
ATOM 5396 C C . SER C 1 72 ? 121.851 94.326 145.983 1.00 91.67 82 SER C C 1
ATOM 5397 O O . SER C 1 72 ? 122.208 93.640 145.019 1.00 96.77 82 SER C O 1
ATOM 5400 N N . PHE C 1 73 ? 122.201 94.033 147.238 1.00 88.83 83 PHE C N 1
ATOM 5401 C CA . PHE C 1 73 ? 123.013 92.858 147.538 1.00 92.45 83 PHE C CA 1
ATOM 5402 C C . PHE C 1 73 ? 122.278 91.576 147.167 1.00 96.29 83 PHE C C 1
ATOM 5403 O O . PHE C 1 73 ? 122.869 90.652 146.597 1.00 101.90 83 PHE C O 1
ATOM 5411 N N . CYS C 1 74 ? 120.984 91.501 147.486 1.00 95.53 84 CYS C N 1
ATOM 5412 C CA . CYS C 1 74 ? 120.222 90.297 147.181 1.00 98.72 84 CYS C CA 1
ATOM 5413 C C . CYS C 1 74 ? 119.899 90.194 145.697 1.00 96.74 84 CYS C C 1
ATOM 5414 O O . CYS C 1 74 ? 119.737 89.085 145.176 1.00 94.66 84 CYS C O 1
ATOM 5417 N N . TRP C 1 75 ? 119.800 91.329 145.000 1.00 96.48 85 TRP C N 1
ATOM 5418 C CA . TRP C 1 75 ? 119.600 91.295 143.556 1.00 96.11 85 TRP C CA 1
ATOM 5419 C C . TRP C 1 75 ? 120.818 90.761 142.814 1.00 96.17 85 TRP C C 1
ATOM 5420 O O . TRP C 1 75 ? 120.667 90.205 141.721 1.00 97.44 85 TRP C O 1
ATOM 5431 N N . ALA C 1 76 ? 122.014 90.912 143.380 1.00 94.63 86 ALA C N 1
ATOM 5432 C CA . ALA C 1 76 ? 123.243 90.421 142.771 1.00 93.05 86 ALA C CA 1
ATOM 5433 C C . ALA C 1 76 ? 123.599 89.084 143.412 1.00 94.48 86 ALA C C 1
ATOM 5434 O O . ALA C 1 76 ? 124.044 89.041 144.564 1.00 90.76 86 ALA C O 1
ATOM 5436 N N . ALA C 1 77 ? 123.402 88.002 142.662 1.00 97.18 87 ALA C N 1
ATOM 5437 C CA . ALA C 1 77 ? 123.661 86.643 143.136 1.00 97.29 87 ALA C CA 1
ATOM 5438 C C . ALA C 1 77 ? 122.907 86.344 144.429 1.00 98.75 87 ALA C C 1
ATOM 5439 O O . ALA C 1 77 ? 123.494 86.318 145.511 1.00 96.65 87 ALA C O 1
ATOM 5441 N N . VAL C 1 91 ? 120.533 76.963 143.277 1.00 112.12 101 VAL C N 1
ATOM 5442 C CA . VAL C 1 91 ? 119.447 77.484 142.456 1.00 118.78 101 VAL C CA 1
ATOM 5443 C C . VAL C 1 91 ? 119.954 78.613 141.565 1.00 121.12 101 VAL C C 1
ATOM 5444 O O . VAL C 1 91 ? 120.461 79.619 142.059 1.00 120.79 101 VAL C O 1
ATOM 5448 N N . PRO C 1 92 ? 119.815 78.446 140.247 1.00 122.52 102 PRO C N 1
ATOM 5449 C CA . PRO C 1 92 ? 120.286 79.474 139.306 1.00 119.45 102 PRO C CA 1
ATOM 5450 C C . PRO C 1 92 ? 119.361 80.682 139.316 1.00 115.20 102 PRO C C 1
ATOM 5451 O O . PRO C 1 92 ? 118.189 80.586 138.948 1.00 111.29 102 PRO C O 1
ATOM 5455 N N . LEU C 1 93 ? 119.897 81.827 139.744 1.00 112.84 103 LEU C N 1
ATOM 5456 C CA . LEU C 1 93 ? 119.140 83.071 139.795 1.00 110.57 103 LEU C CA 1
ATOM 5457 C C . LEU C 1 93 ? 119.352 83.949 138.569 1.00 105.49 103 LEU C C 1
ATOM 5458 O O . LEU C 1 93 ? 118.469 84.748 138.236 1.00 101.86 103 LEU C O 1
ATOM 5463 N N . TRP C 1 94 ? 120.482 83.794 137.874 1.00 102.62 104 TRP C N 1
ATOM 5464 C CA . TRP C 1 94 ? 120.797 84.641 136.729 1.00 98.91 104 TRP C CA 1
ATOM 5465 C C . TRP C 1 94 ? 119.821 84.460 135.571 1.00 94.42 104 TRP C C 1
ATOM 5466 O O . TRP C 1 94 ? 119.807 85.291 134.657 1.00 91.52 104 TRP C O 1
ATOM 5477 N N . LEU C 1 95 ? 119.021 83.390 135.579 1.00 94.08 105 LEU C N 1
ATOM 5478 C CA . LEU C 1 95 ? 118.042 83.188 134.514 1.00 90.23 105 LEU C CA 1
ATOM 5479 C C . LEU C 1 95 ? 117.006 84.303 134.492 1.00 89.06 105 LEU C C 1
ATOM 5480 O O . LEU C 1 95 ? 116.645 84.807 133.422 1.00 85.36 105 LEU C O 1
ATOM 5485 N N . HIS C 1 96 ? 116.511 84.697 135.667 1.00 89.20 106 HIS C N 1
ATOM 5486 C CA . HIS C 1 96 ? 115.519 85.763 135.734 1.00 86.39 106 HIS C CA 1
ATOM 5487 C C . HIS C 1 96 ? 116.147 87.128 135.491 1.00 84.55 106 HIS C C 1
ATOM 5488 O O . HIS C 1 96 ? 115.472 88.045 135.007 1.00 84.69 106 HIS C O 1
ATOM 5495 N N . LYS C 1 97 ? 117.431 87.282 135.817 1.00 82.68 107 LYS C N 1
ATOM 5496 C CA . LYS C 1 97 ? 118.094 88.570 135.666 1.00 81.18 107 LYS C CA 1
ATOM 5497 C C . LYS C 1 97 ? 118.456 88.874 134.217 1.00 78.46 107 LYS C C 1
ATOM 5498 O O . LYS C 1 97 ? 118.422 90.041 133.810 1.00 77.85 107 LYS C O 1
ATOM 5504 N N . PHE C 1 98 ? 118.797 87.855 133.426 1.00 77.39 108 PHE C N 1
ATOM 5505 C CA . PHE C 1 98 ? 119.281 88.051 132.064 1.00 72.47 108 PHE C CA 1
ATOM 5506 C C . PHE C 1 98 ? 118.241 87.690 131.005 1.00 71.54 108 PHE C C 1
ATOM 5507 O O . PHE C 1 98 ? 118.595 87.507 129.836 1.00 71.99 108 PHE C O 1
ATOM 5515 N N . PHE C 1 99 ? 116.969 87.590 131.388 1.00 70.16 109 PHE C N 1
ATOM 5516 C CA . PHE C 1 99 ? 115.933 87.192 130.435 1.00 69.02 109 PHE C CA 1
ATOM 5517 C C . PHE C 1 99 ? 115.774 88.168 129.271 1.00 69.95 109 PHE C C 1
ATOM 5518 O O . PHE C 1 99 ? 115.832 87.720 128.110 1.00 71.31 109 PHE C O 1
ATOM 5526 N N . PRO C 1 100 ? 115.578 89.478 129.481 1.00 66.39 110 PRO C N 1
ATOM 5527 C CA . PRO C 1 100 ? 115.440 90.375 128.320 1.00 65.89 110 PRO C CA 1
ATOM 5528 C C . PRO C 1 100 ? 116.693 90.459 127.465 1.00 65.70 110 PRO C C 1
ATOM 5529 O O . PRO C 1 100 ? 116.588 90.580 126.237 1.00 69.84 110 PRO C O 1
ATOM 5533 N N . TYR C 1 101 ? 117.878 90.403 128.077 1.00 63.26 111 TYR C N 1
ATOM 5534 C CA . TYR C 1 101 ? 119.112 90.435 127.300 1.00 65.27 111 TYR C CA 1
ATOM 5535 C C . TYR C 1 101 ? 119.240 89.189 126.433 1.00 65.12 111 TYR C C 1
ATOM 5536 O O . TYR C 1 101 ? 119.660 89.270 125.273 1.00 67.60 111 TYR C O 1
ATOM 5545 N N . ILE C 1 102 ? 118.878 88.027 126.980 1.00 61.95 112 ILE C N 1
ATOM 5546 C CA . ILE C 1 102 ? 118.892 86.794 126.197 1.00 62.95 112 ILE C CA 1
ATOM 5547 C C . ILE C 1 102 ? 117.897 86.881 125.047 1.00 63.86 112 ILE C C 1
ATOM 5548 O O . ILE C 1 102 ? 118.178 86.428 123.929 1.00 66.58 112 ILE C O 1
ATOM 5553 N N . LEU C 1 103 ? 116.717 87.452 125.299 1.00 60.98 113 LEU C N 1
ATOM 5554 C CA . LEU C 1 103 ? 115.740 87.587 124.222 1.00 58.53 113 LEU C CA 1
ATOM 5555 C C . LEU C 1 103 ? 116.237 88.525 123.125 1.00 58.93 113 LEU C C 1
ATOM 5556 O O . LEU C 1 103 ? 116.045 88.248 121.935 1.00 62.20 113 LEU C O 1
ATOM 5561 N N . LEU C 1 104 ? 116.876 89.635 123.497 1.00 56.92 114 LEU C N 1
ATOM 5562 C CA . LEU C 1 104 ? 117.485 90.491 122.479 1.00 57.20 114 LEU C CA 1
ATOM 5563 C C . LEU C 1 104 ? 118.570 89.756 121.706 1.00 55.22 114 LEU C C 1
ATOM 5564 O O . LEU C 1 104 ? 118.682 89.910 120.483 1.00 57.66 114 LEU C O 1
ATOM 5569 N N . LEU C 1 105 ? 119.397 88.974 122.404 1.00 52.31 115 LEU C N 1
ATOM 5570 C CA . LEU C 1 105 ? 120.454 88.234 121.725 1.00 55.03 115 LEU C CA 1
ATOM 5571 C C . LEU C 1 105 ? 119.875 87.256 120.711 1.00 57.50 115 LEU C C 1
ATOM 5572 O O . LEU C 1 105 ? 120.348 87.184 119.570 1.00 61.14 115 LEU C O 1
ATOM 5577 N N . VAL C 1 106 ? 118.836 86.512 121.097 1.00 52.10 116 VAL C N 1
ATOM 5578 C CA . VAL C 1 106 ? 118.258 85.545 120.169 1.00 51.61 116 VAL C CA 1
ATOM 5579 C C . VAL C 1 106 ? 117.540 86.255 119.024 1.00 53.61 116 VAL C C 1
ATOM 5580 O O . VAL C 1 106 ? 117.561 85.776 117.885 1.00 56.01 116 VAL C O 1
ATOM 5584 N N . ALA C 1 107 ? 116.915 87.409 119.286 1.00 51.11 117 ALA C N 1
ATOM 5585 C CA . ALA C 1 107 ? 116.276 88.157 118.207 1.00 51.23 117 ALA C CA 1
ATOM 5586 C C . ALA C 1 107 ? 117.302 88.662 117.199 1.00 54.12 117 ALA C C 1
ATOM 5587 O O . ALA C 1 107 ? 117.088 88.575 115.983 1.00 57.45 117 ALA C O 1
ATOM 5589 N N . VAL C 1 108 ? 118.426 89.194 117.684 1.00 52.03 118 VAL C N 1
ATOM 5590 C CA . VAL C 1 108 ? 119.473 89.671 116.788 1.00 49.03 118 VAL C CA 1
ATOM 5591 C C . VAL C 1 108 ? 120.078 88.509 116.008 1.00 51.48 118 VAL C C 1
ATOM 5592 O O . VAL C 1 108 ? 120.344 88.619 114.803 1.00 55.02 118 VAL C O 1
ATOM 5596 N N . LEU C 1 109 ? 120.300 87.376 116.679 1.00 48.36 119 LEU C N 1
ATOM 5597 C CA . LEU C 1 109 ? 120.833 86.204 115.995 1.00 49.61 119 LEU C CA 1
ATOM 5598 C C . LEU C 1 109 ? 119.864 85.675 114.947 1.00 52.84 119 LEU C C 1
ATOM 5599 O O . LEU C 1 109 ? 120.295 85.135 113.924 1.00 55.41 119 LEU C O 1
ATOM 5604 N N . LEU C 1 110 ? 118.556 85.807 115.184 1.00 49.94 120 LEU C N 1
ATOM 5605 C CA . LEU C 1 110 ? 117.573 85.394 114.188 1.00 48.88 120 LEU C CA 1
ATOM 5606 C C . LEU C 1 110 ? 117.499 86.378 113.027 1.00 52.12 120 LEU C C 1
ATOM 5607 O O . LEU C 1 110 ? 117.203 85.978 111.896 1.00 56.08 120 LEU C O 1
ATOM 5612 N N . TYR C 1 111 ? 117.740 87.664 113.289 1.00 49.52 121 TYR C N 1
ATOM 5613 C CA . TYR C 1 111 ? 117.771 88.647 112.212 1.00 52.77 121 TYR C CA 1
ATOM 5614 C C . TYR C 1 111 ? 119.041 88.545 111.374 1.00 52.53 121 TYR C C 1
ATOM 5615 O O . TYR C 1 111 ? 119.033 88.951 110.207 1.00 53.94 121 TYR C O 1
ATOM 5624 N N . LEU C 1 112 ? 120.125 88.020 111.949 1.00 49.85 122 LEU C N 1
ATOM 5625 C CA . LEU C 1 112 ? 121.392 87.931 111.222 1.00 48.58 122 LEU C CA 1
ATOM 5626 C C . LEU C 1 112 ? 121.304 87.146 109.914 1.00 49.94 122 LEU C C 1
ATOM 5627 O O . LEU C 1 112 ? 121.880 87.607 108.910 1.00 54.44 122 LEU C O 1
ATOM 5632 N N . PRO C 1 113 ? 120.653 85.976 109.842 1.00 47.96 123 PRO C N 1
ATOM 5633 C CA . PRO C 1 113 ? 120.594 85.263 108.554 1.00 46.88 123 PRO C CA 1
ATOM 5634 C C . PRO C 1 113 ? 119.938 86.057 107.441 1.00 47.25 123 PRO C C 1
ATOM 5635 O O . PRO C 1 113 ? 120.298 85.872 106.273 1.00 46.82 123 PRO C O 1
ATOM 5639 N N . ASN C 1 114 ? 118.980 86.930 107.758 1.00 48.71 124 ASN C N 1
ATOM 5640 C CA . ASN C 1 114 ? 118.398 87.785 106.728 1.00 47.83 124 ASN C CA 1
ATOM 5641 C C . ASN C 1 114 ? 119.458 88.688 106.114 1.00 49.20 124 ASN C C 1
ATOM 5642 O O . ASN C 1 114 ? 119.547 88.822 104.887 1.00 50.89 124 ASN C O 1
ATOM 5647 N N . LEU C 1 115 ? 120.291 89.305 106.958 1.00 49.77 125 LEU C N 1
ATOM 5648 C CA . LEU C 1 115 ? 121.380 90.135 106.457 1.00 46.63 125 LEU C CA 1
ATOM 5649 C C . LEU C 1 115 ? 122.381 89.310 105.660 1.00 44.95 125 LEU C C 1
ATOM 5650 O O . LEU C 1 115 ? 122.878 89.758 104.619 1.00 49.58 125 LEU C O 1
ATOM 5655 N N . PHE C 1 116 ? 122.694 88.102 106.137 1.00 41.01 126 PHE C N 1
ATOM 5656 C CA . PHE C 1 116 ? 123.639 87.246 105.423 1.00 41.33 126 PHE C CA 1
ATOM 5657 C C . PHE C 1 116 ? 123.121 86.902 104.030 1.00 43.45 126 PHE C C 1
ATOM 5658 O O . PHE C 1 116 ? 123.859 86.987 103.041 1.00 46.01 126 PHE C O 1
ATOM 5666 N N . TRP C 1 117 ? 121.847 86.518 103.936 1.00 43.78 127 TRP C N 1
ATOM 5667 C CA . TRP C 1 117 ? 121.257 86.187 102.643 1.00 43.03 127 TRP C CA 1
ATOM 5668 C C . TRP C 1 117 ? 121.188 87.407 101.735 1.00 44.27 127 TRP C C 1
ATOM 5669 O O . TRP C 1 117 ? 121.420 87.301 100.525 1.00 45.93 127 TRP C O 1
ATOM 5680 N N . ARG C 1 118 ? 120.863 88.574 102.297 1.00 43.68 128 ARG C N 1
ATOM 5681 C CA . ARG C 1 118 ? 120.790 89.787 101.490 1.00 44.64 128 ARG C CA 1
ATOM 5682 C C . ARG C 1 118 ? 122.159 90.197 100.961 1.00 45.32 128 ARG C C 1
ATOM 5683 O O . ARG C 1 118 ? 122.261 90.705 99.838 1.00 47.26 128 ARG C O 1
ATOM 5691 N N . PHE C 1 119 ? 123.218 89.977 101.740 1.00 44.40 129 PHE C N 1
ATOM 5692 C CA . PHE C 1 119 ? 124.546 90.434 101.356 1.00 43.25 129 PHE C CA 1
ATOM 5693 C C . PHE C 1 119 ? 125.330 89.423 100.528 1.00 46.55 129 PHE C C 1
ATOM 5694 O O . PHE C 1 119 ? 126.234 89.827 99.788 1.00 53.24 129 PHE C O 1
ATOM 5702 N N . THR C 1 120 ? 125.015 88.130 100.626 1.00 45.76 130 THR C N 1
ATOM 5703 C CA . THR C 1 120 ? 125.827 87.108 99.976 1.00 44.45 130 THR C CA 1
ATOM 5704 C C . THR C 1 120 ? 125.166 86.449 98.774 1.00 47.76 130 THR C C 1
ATOM 5705 O O . THR C 1 120 ? 125.878 85.982 97.882 1.00 52.04 130 THR C O 1
ATOM 5709 N N . ALA C 1 121 ? 123.836 86.393 98.718 1.00 46.70 131 ALA C N 1
ATOM 5710 C CA . ALA C 1 121 ? 123.152 85.647 97.668 1.00 45.02 131 ALA C CA 1
ATOM 5711 C C . ALA C 1 121 ? 122.070 86.423 96.931 1.00 46.13 131 ALA C C 1
ATOM 5712 O O . ALA C 1 121 ? 121.676 85.992 95.840 1.00 48.52 131 ALA C O 1
ATOM 5714 N N . ALA C 1 122 ? 121.571 87.531 97.477 1.00 44.94 132 ALA C N 1
ATOM 5715 C CA . ALA C 1 122 ? 120.477 88.251 96.827 1.00 45.50 132 ALA C CA 1
ATOM 5716 C C . ALA C 1 122 ? 120.842 88.808 95.454 1.00 51.05 132 ALA C C 1
ATOM 5717 O O . ALA C 1 122 ? 120.065 88.597 94.506 1.00 54.86 132 ALA C O 1
ATOM 5719 N N . PRO C 1 123 ? 121.965 89.518 95.264 1.00 49.91 133 PRO C N 1
ATOM 5720 C CA . PRO C 1 123 ? 122.214 90.117 93.938 1.00 50.45 133 PRO C CA 1
ATOM 5721 C C . PRO C 1 123 ? 122.410 89.096 92.830 1.00 52.01 133 PRO C C 1
ATOM 5722 O O . PRO C 1 123 ? 121.871 89.272 91.730 1.00 55.53 133 PRO C O 1
ATOM 5726 N N . HIS C 1 124 ? 123.183 88.037 93.085 1.00 49.89 134 HIS C N 1
ATOM 5727 C CA . HIS C 1 124 ? 123.407 87.025 92.058 1.00 51.71 134 HIS C CA 1
ATOM 5728 C C . HIS C 1 124 ? 122.107 86.327 91.679 1.00 54.89 134 HIS C C 1
ATOM 5729 O O . HIS C 1 124 ? 121.836 86.103 90.493 1.00 63.08 134 HIS C O 1
ATOM 5736 N N . LEU C 1 125 ? 121.288 85.981 92.675 1.00 52.44 135 LEU C N 1
ATOM 5737 C CA . LEU C 1 125 ? 120.007 85.344 92.394 1.00 53.07 135 LEU C CA 1
ATOM 5738 C C . LEU C 1 125 ? 119.091 86.274 91.609 1.00 55.76 135 LEU C C 1
ATOM 5739 O O . LEU C 1 125 ? 118.400 85.839 90.679 1.00 60.19 135 LEU C O 1
ATOM 5744 N N . SER C 1 126 ? 119.073 87.561 91.968 1.00 52.91 136 SER C N 1
ATOM 5745 C CA . SER C 1 126 ? 118.253 88.521 91.236 1.00 54.25 136 SER C CA 1
ATOM 5746 C C . SER C 1 126 ? 118.700 88.635 89.785 1.00 58.33 136 SER C C 1
ATOM 5747 O O . SER C 1 126 ? 117.866 88.661 88.870 1.00 64.53 136 SER C O 1
ATOM 5750 N N . SER C 1 127 ? 120.014 88.702 89.556 1.00 56.31 137 SER C N 1
ATOM 5751 C CA . SER C 1 127 ? 120.523 88.791 88.191 1.00 56.01 137 SER C CA 1
ATOM 5752 C C . SER C 1 127 ? 120.181 87.541 87.391 1.00 58.61 137 SER C C 1
ATOM 5753 O O . SER C 1 127 ? 119.776 87.631 86.224 1.00 62.94 137 SER C O 1
ATOM 5756 N N . ASP C 1 128 ? 120.339 86.362 88.002 1.00 58.86 138 ASP C N 1
ATOM 5757 C CA . ASP C 1 128 ? 120.008 85.121 87.309 1.00 58.88 138 ASP C CA 1
ATOM 5758 C C . ASP C 1 128 ? 118.528 85.067 86.954 1.00 60.22 138 ASP C C 1
ATOM 5759 O O . ASP C 1 128 ? 118.164 84.680 85.836 1.00 65.99 138 ASP C O 1
ATOM 5764 N N . LEU C 1 129 ? 117.660 85.459 87.891 1.00 57.97 139 LEU C N 1
ATOM 5765 C CA . LEU C 1 129 ? 116.227 85.462 87.616 1.00 58.52 139 LEU C CA 1
ATOM 5766 C C . LEU C 1 129 ? 115.882 86.435 86.498 1.00 61.47 139 LEU C C 1
ATOM 5767 O O . LEU C 1 129 ? 115.092 86.110 85.602 1.00 65.37 139 LEU C O 1
ATOM 5772 N N . LYS C 1 130 ? 116.465 87.637 86.532 1.00 59.47 140 LYS C N 1
ATOM 5773 C CA . LYS C 1 130 ? 116.194 88.622 85.490 1.00 61.32 140 LYS C CA 1
ATOM 5774 C C . LYS C 1 130 ? 116.610 88.095 84.124 1.00 65.82 140 LYS C C 1
ATOM 5775 O O . LYS C 1 130 ? 115.851 88.183 83.151 1.00 74.36 140 LYS C O 1
ATOM 5781 N N . PHE C 1 131 ? 117.814 87.519 84.042 1.00 60.89 141 PHE C N 1
ATOM 5782 C CA . PHE C 1 131 ? 118.293 86.968 82.779 1.00 61.70 141 PHE C CA 1
ATOM 5783 C C . PHE C 1 131 ? 117.389 85.842 82.290 1.00 66.96 141 PHE C C 1
ATOM 5784 O O . PHE C 1 131 ? 117.065 85.767 81.098 1.00 73.88 141 PHE C O 1
ATOM 5792 N N . VAL C 1 132 ? 116.963 84.963 83.200 1.00 64.40 142 VAL C N 1
ATOM 5793 C CA . VAL C 1 132 ? 116.168 83.807 82.801 1.00 65.21 142 VAL C CA 1
ATOM 5794 C C . VAL C 1 132 ? 114.805 84.242 82.275 1.00 69.90 142 VAL C C 1
ATOM 5795 O O . VAL C 1 132 ? 114.350 83.764 81.230 1.00 78.69 142 VAL C O 1
ATOM 5799 N N . MET C 1 133 ? 114.133 85.156 82.982 1.00 68.12 143 MET C N 1
ATOM 5800 C CA . MET C 1 133 ? 112.831 85.602 82.488 1.00 72.83 143 MET C CA 1
ATOM 5801 C C . MET C 1 133 ? 112.955 86.432 81.216 1.00 78.88 143 MET C C 1
ATOM 5802 O O . MET C 1 133 ? 112.078 86.354 80.349 1.00 84.60 143 MET C O 1
ATOM 5807 N N . GLU C 1 134 ? 114.027 87.218 81.068 1.00 78.03 144 GLU C N 1
ATOM 5808 C CA . GLU C 1 134 ? 114.235 87.921 79.806 1.00 81.60 144 GLU C CA 1
ATOM 5809 C C . GLU C 1 134 ? 114.387 86.940 78.652 1.00 81.73 144 GLU C C 1
ATOM 5810 O O . GLU C 1 134 ? 113.773 87.109 77.590 1.00 85.07 144 GLU C O 1
ATOM 5816 N N . GLU C 1 135 ? 115.201 85.898 78.846 1.00 78.22 145 GLU C N 1
ATOM 5817 C CA . GLU C 1 135 ? 115.383 84.901 77.796 1.00 80.65 145 GLU C CA 1
ATOM 5818 C C . GLU C 1 135 ? 114.078 84.178 77.492 1.00 82.64 145 GLU C C 1
ATOM 5819 O O . GLU C 1 135 ? 113.757 83.929 76.324 1.00 90.31 145 GLU C O 1
ATOM 5825 N N . LEU C 1 136 ? 113.312 83.837 78.531 1.00 78.58 146 LEU C N 1
ATOM 5826 C CA . LEU C 1 136 ? 112.038 83.153 78.328 1.00 77.56 146 LEU C CA 1
ATOM 5827 C C . LEU C 1 136 ? 111.077 84.016 77.520 1.00 84.43 146 LEU C C 1
ATOM 5828 O O . LEU C 1 136 ? 110.450 83.540 76.565 1.00 91.41 146 LEU C O 1
ATOM 5833 N N . ASP C 1 137 ? 110.952 85.294 77.888 1.00 83.48 147 ASP C N 1
ATOM 5834 C CA . ASP C 1 137 ? 110.045 86.186 77.174 1.00 87.52 147 ASP C CA 1
ATOM 5835 C C . ASP C 1 137 ? 110.481 86.379 75.727 1.00 89.90 147 ASP C C 1
ATOM 5836 O O . ASP C 1 137 ? 109.649 86.346 74.811 1.00 93.98 147 ASP C O 1
ATOM 5841 N N . LYS C 1 138 ? 111.784 86.578 75.498 1.00 88.91 148 LYS C N 1
ATOM 5842 C CA . LYS C 1 138 ? 112.267 86.771 74.135 1.00 89.60 148 LYS C CA 1
ATOM 5843 C C . LYS C 1 138 ? 112.039 85.527 73.285 1.00 93.23 148 LYS C C 1
ATOM 5844 O O . LYS C 1 138 ? 111.601 85.626 72.131 1.00 99.29 148 LYS C O 1
ATOM 5850 N N . CYS C 1 139 ? 112.327 84.345 73.837 1.00 91.64 149 CYS C N 1
ATOM 5851 C CA . CYS C 1 139 ? 112.117 83.111 73.089 1.00 97.62 149 CYS C CA 1
ATOM 5852 C C . CYS C 1 139 ? 110.642 82.897 72.781 1.00 100.40 149 CYS C C 1
ATOM 5853 O O . CYS C 1 139 ? 110.287 82.495 71.666 1.00 109.39 149 CYS C O 1
ATOM 5856 N N . TYR C 1 140 ? 109.765 83.159 73.756 1.00 94.05 150 TYR C N 1
ATOM 5857 C CA . TYR C 1 140 ? 108.335 83.014 73.508 1.00 95.60 150 TYR C CA 1
ATOM 5858 C C . TYR C 1 140 ? 107.865 83.966 72.418 1.00 99.40 150 TYR C C 1
ATOM 5859 O O . TYR C 1 140 ? 107.088 83.576 71.540 1.00 105.14 150 TYR C O 1
ATOM 5868 N N . ASN C 1 141 ? 108.311 85.223 72.469 1.00 98.15 151 ASN C N 1
ATOM 5869 C CA . ASN C 1 141 ? 107.895 86.190 71.460 1.00 99.91 151 ASN C CA 1
ATOM 5870 C C . ASN C 1 141 ? 108.379 85.776 70.077 1.00 107.22 151 ASN C C 1
ATOM 5871 O O . ASN C 1 141 ? 107.621 85.825 69.099 1.00 112.60 151 ASN C O 1
ATOM 5876 N N . ARG C 1 142 ? 109.638 85.340 69.978 1.00 107.27 152 ARG C N 1
ATOM 5877 C CA . ARG C 1 142 ? 110.174 84.904 68.693 1.00 110.47 152 ARG C CA 1
ATOM 5878 C C . ARG C 1 142 ? 109.405 83.704 68.153 1.00 113.82 152 ARG C C 1
ATOM 5879 O O . ARG C 1 142 ? 109.067 83.651 66.964 1.00 118.22 152 ARG C O 1
ATOM 5887 N N . ASP C 1 143 ? 109.114 82.729 69.017 1.00 114.14 153 ASP C N 1
ATOM 5888 C CA . ASP C 1 143 ? 108.419 81.527 68.570 1.00 118.28 153 ASP C CA 1
ATOM 5889 C C . ASP C 1 143 ? 106.987 81.839 68.150 1.00 117.74 153 ASP C C 1
ATOM 5890 O O . ASP C 1 143 ? 106.498 81.318 67.141 1.00 121.59 153 ASP C O 1
ATOM 5895 N N . ILE C 1 144 ? 106.298 82.694 68.909 1.00 114.56 154 ILE C N 1
ATOM 5896 C CA . ILE C 1 144 ? 104.914 83.022 68.579 1.00 116.11 154 ILE C CA 1
ATOM 5897 C C . ILE C 1 144 ? 104.856 83.897 67.333 1.00 121.58 154 ILE C C 1
ATOM 5898 O O . ILE C 1 144 ? 103.841 83.926 66.625 1.00 123.29 154 ILE C O 1
ATOM 5903 N N . LYS C 1 145 ? 105.937 84.625 67.044 1.00 122.80 155 LYS C N 1
ATOM 5904 C CA . LYS C 1 145 ? 105.997 85.376 65.795 1.00 124.40 155 LYS C CA 1
ATOM 5905 C C . LYS C 1 145 ? 106.266 84.454 64.612 1.00 127.21 155 LYS C C 1
ATOM 5906 O O . LYS C 1 145 ? 105.715 84.653 63.524 1.00 129.83 155 LYS C O 1
ATOM 5912 N N . ASP C 1 146 ? 107.114 83.439 64.806 1.00 128.87 156 ASP C N 1
ATOM 5913 C CA . ASP C 1 146 ? 107.409 82.502 63.726 1.00 131.93 156 ASP C CA 1
ATOM 5914 C C . ASP C 1 146 ? 106.188 81.678 63.338 1.00 131.39 156 ASP C C 1
ATOM 5915 O O . ASP C 1 146 ? 105.932 81.477 62.145 1.00 132.12 156 ASP C O 1
ATOM 5920 N N . ILE C 1 147 ? 105.421 81.194 64.323 1.00 130.29 157 ILE C N 1
ATOM 5921 C CA . ILE C 1 147 ? 104.233 80.392 64.045 1.00 130.94 157 ILE C CA 1
ATOM 5922 C C . ILE C 1 147 ? 103.077 81.236 63.519 1.00 132.75 157 ILE C C 1
ATOM 5923 O O . ILE C 1 147 ? 102.155 80.689 62.898 1.00 136.46 157 ILE C O 1
ATOM 5928 N N . LYS C 1 148 ? 103.116 82.551 63.721 1.00 131.61 158 LYS C N 1
ATOM 5929 C CA . LYS C 1 148 ? 102.052 83.462 63.296 1.00 133.27 158 LYS C CA 1
ATOM 5930 C C . LYS C 1 148 ? 100.719 83.090 63.939 1.00 134.26 158 LYS C C 1
ATOM 5931 O O . LYS C 1 148 ? 99.695 83.722 63.678 1.00 134.83 158 LYS C O 1
ATOM 5937 N N . TYR C 1 185 ? 117.503 78.428 69.689 1.00 117.29 195 TYR C N 1
ATOM 5938 C CA . TYR C 1 185 ? 118.431 77.756 70.590 1.00 114.55 195 TYR C CA 1
ATOM 5939 C C . TYR C 1 185 ? 117.957 77.846 72.037 1.00 110.02 195 TYR C C 1
ATOM 5940 O O . TYR C 1 185 ? 117.595 78.923 72.511 1.00 105.56 195 TYR C O 1
ATOM 5949 N N . PRO C 1 186 ? 117.959 76.712 72.741 1.00 110.24 196 PRO C N 1
ATOM 5950 C CA . PRO C 1 186 ? 117.529 76.706 74.152 1.00 106.18 196 PRO C CA 1
ATOM 5951 C C . PRO C 1 186 ? 118.583 77.280 75.096 1.00 102.32 196 PRO C C 1
ATOM 5952 O O . PRO C 1 186 ? 119.352 76.566 75.743 1.00 102.77 196 PRO C O 1
ATOM 5956 N N . ILE C 1 187 ? 118.621 78.612 75.171 1.00 96.45 197 ILE C N 1
ATOM 5957 C CA . ILE C 1 187 ? 119.557 79.278 76.071 1.00 90.11 197 ILE C CA 1
ATOM 5958 C C . ILE C 1 187 ? 119.184 79.011 77.524 1.00 88.65 197 ILE C C 1
ATOM 5959 O O . ILE C 1 187 ? 120.058 78.843 78.384 1.00 87.65 197 ILE C O 1
ATOM 5964 N N . VAL C 1 188 ? 117.884 78.974 77.824 1.00 87.97 198 VAL C N 1
ATOM 5965 C CA . VAL C 1 188 ? 117.437 78.711 79.190 1.00 86.79 198 VAL C CA 1
ATOM 5966 C C . VAL C 1 188 ? 117.834 77.304 79.621 1.00 88.85 198 VAL C C 1
ATOM 5967 O O . VAL C 1 188 ? 118.270 77.087 80.758 1.00 90.88 198 VAL C O 1
ATOM 5971 N N . GLU C 1 189 ? 117.690 76.326 78.721 1.00 89.45 199 GLU C N 1
ATOM 5972 C CA . GLU C 1 189 ? 118.092 74.960 79.041 1.00 90.73 199 GLU C CA 1
ATOM 5973 C C . GLU C 1 189 ? 119.589 74.880 79.320 1.00 90.70 199 GLU C C 1
ATOM 5974 O O . GLU C 1 189 ? 120.019 74.200 80.259 1.00 91.77 199 GLU C O 1
ATOM 5980 N N . GLN C 1 190 ? 120.399 75.573 78.518 1.00 89.77 200 GLN C N 1
ATOM 5981 C CA . GLN C 1 190 ? 121.841 75.575 78.746 1.00 88.66 200 GLN C CA 1
ATOM 5982 C C . GLN C 1 190 ? 122.192 76.243 80.071 1.00 87.04 200 GLN C C 1
ATOM 5983 O O . GLN C 1 190 ? 123.072 75.771 80.799 1.00 88.66 200 GLN C O 1
ATOM 5989 N N . TYR C 1 191 ? 121.518 77.349 80.398 1.00 83.00 201 TYR C N 1
ATOM 5990 C CA . TYR C 1 191 ? 121.787 78.025 81.664 1.00 76.77 201 TYR C CA 1
ATOM 5991 C C . TYR C 1 191 ? 121.411 77.144 82.851 1.00 78.05 201 TYR C C 1
ATOM 5992 O O . TYR C 1 191 ? 122.146 77.079 83.845 1.00 81.99 201 TYR C O 1
ATOM 6001 N N . LEU C 1 192 ? 120.277 76.445 82.761 1.00 78.38 202 LEU C N 1
ATOM 6002 C CA . LEU C 1 192 ? 119.907 75.507 83.815 1.00 80.04 202 LEU C CA 1
ATOM 6003 C C . LEU C 1 192 ? 120.894 74.352 83.913 1.00 83.75 202 LEU C C 1
ATOM 6004 O O . LEU C 1 192 ? 121.195 73.892 85.020 1.00 86.95 202 LEU C O 1
ATOM 6009 N N . LYS C 1 193 ? 121.401 73.868 82.777 1.00 84.39 203 LYS C N 1
ATOM 6010 C CA . LYS C 1 193 ? 122.404 72.809 82.811 1.00 86.78 203 LYS C CA 1
ATOM 6011 C C . LYS C 1 193 ? 123.689 73.291 83.476 1.00 87.11 203 LYS C C 1
ATOM 6012 O O . LYS C 1 193 ? 124.338 72.531 84.205 1.00 86.57 203 LYS C O 1
ATOM 6018 N N . THR C 1 194 ? 124.073 74.545 83.231 1.00 85.97 204 THR C N 1
ATOM 6019 C CA . THR C 1 194 ? 125.207 75.119 83.949 1.00 83.36 204 THR C CA 1
ATOM 6020 C C . THR C 1 194 ? 124.928 75.189 85.445 1.00 81.98 204 THR C C 1
ATOM 6021 O O . THR C 1 194 ? 125.801 74.879 86.264 1.00 84.22 204 THR C O 1
ATOM 6025 N N . LYS C 1 195 ? 123.713 75.594 85.822 1.00 82.44 205 LYS C N 1
ATOM 6026 C CA . LYS C 1 195 ? 123.336 75.660 87.231 1.00 81.58 205 LYS C CA 1
ATOM 6027 C C . LYS C 1 195 ? 123.203 74.288 87.883 1.00 83.40 205 LYS C C 1
ATOM 6028 O O . LYS C 1 195 ? 123.201 74.210 89.116 1.00 83.73 205 LYS C O 1
ATOM 6034 N N . ASN C 1 196 ? 123.092 73.217 87.097 1.00 84.91 206 ASN C N 1
ATOM 6035 C CA . ASN C 1 196 ? 122.913 71.873 87.634 1.00 86.28 206 ASN C CA 1
ATOM 6036 C C . ASN C 1 196 ? 124.115 71.360 88.418 1.00 86.65 206 ASN C C 1
ATOM 6037 O O . ASN C 1 196 ? 123.966 70.390 89.170 1.00 86.09 206 ASN C O 1
ATOM 6042 N N . ASN C 1 197 ? 125.292 71.971 88.271 1.00 88.85 207 ASN C N 1
ATOM 6043 C CA . ASN C 1 197 ? 126.480 71.492 88.962 1.00 88.46 207 ASN C CA 1
ATOM 6044 C C . ASN C 1 197 ? 126.980 72.426 90.054 1.00 89.07 207 ASN C C 1
ATOM 6045 O O . ASN C 1 197 ? 127.858 72.026 90.824 1.00 89.85 207 ASN C O 1
ATOM 6050 N N . SER C 1 198 ? 126.453 73.644 90.143 1.00 88.90 208 SER C N 1
ATOM 6051 C CA . SER C 1 198 ? 126.881 74.569 91.178 1.00 85.68 208 SER C CA 1
ATOM 6052 C C . SER C 1 198 ? 126.359 74.124 92.544 1.00 83.04 208 SER C C 1
ATOM 6053 O O . SER C 1 198 ? 125.444 73.301 92.656 1.00 84.80 208 SER C O 1
ATOM 6056 N N . TYR C 1 199 ? 126.969 74.673 93.602 1.00 78.62 209 TYR C N 1
ATOM 6057 C CA . TYR C 1 199 ? 126.544 74.353 94.960 1.00 74.57 209 TYR C CA 1
ATOM 6058 C C . TYR C 1 199 ? 126.576 75.549 95.907 1.00 69.86 209 TYR C C 1
ATOM 6059 O O . TYR C 1 199 ? 126.381 75.360 97.113 1.00 68.63 209 TYR C O 1
ATOM 6068 N N . GLY C 1 200 ? 126.800 76.764 95.413 1.00 69.36 210 GLY C N 1
ATOM 6069 C CA . GLY C 1 200 ? 126.949 77.914 96.287 1.00 66.92 210 GLY C CA 1
ATOM 6070 C C . GLY C 1 200 ? 125.663 78.442 96.892 1.00 63.98 210 GLY C C 1
ATOM 6071 O O . GLY C 1 200 ? 125.550 78.576 98.116 1.00 63.23 210 GLY C O 1
ATOM 6072 N N . LEU C 1 201 ? 124.687 78.758 96.036 1.00 59.67 211 LEU C N 1
ATOM 6073 C CA . LEU C 1 201 ? 123.440 79.350 96.511 1.00 57.39 211 LEU C CA 1
ATOM 6074 C C . LEU C 1 201 ? 122.683 78.393 97.425 1.00 59.02 211 LEU C C 1
ATOM 6075 O O . LEU C 1 201 ? 122.121 78.810 98.446 1.00 60.67 211 LEU C O 1
ATOM 6080 N N . ILE C 1 202 ? 122.657 77.106 97.074 1.00 57.69 212 ILE C N 1
ATOM 6081 C CA . ILE C 1 202 ? 121.979 76.125 97.916 1.00 56.43 212 ILE C CA 1
ATOM 6082 C C . ILE C 1 202 ? 122.682 76.002 99.262 1.00 54.57 212 ILE C C 1
ATOM 6083 O O . ILE C 1 202 ? 122.032 75.859 100.305 1.00 55.82 212 ILE C O 1
ATOM 6088 N N . ILE C 1 203 ? 124.016 76.070 99.268 1.00 54.27 213 ILE C N 1
ATOM 6089 C CA . ILE C 1 203 ? 124.756 76.011 100.526 1.00 52.93 213 ILE C CA 1
ATOM 6090 C C . ILE C 1 203 ? 124.429 77.218 101.394 1.00 51.75 213 ILE C C 1
ATOM 6091 O O . ILE C 1 203 ? 124.227 77.090 102.606 1.00 54.19 213 ILE C O 1
ATOM 6096 N N . LYS C 1 204 ? 124.366 78.408 100.790 1.00 49.18 214 LYS C N 1
ATOM 6097 C CA . LYS C 1 204 ? 124.024 79.602 101.560 1.00 50.03 214 LYS C CA 1
ATOM 6098 C C . LYS C 1 204 ? 122.614 79.510 102.134 1.00 51.26 214 LYS C C 1
ATOM 6099 O O . LYS C 1 204 ? 122.383 79.853 103.302 1.00 55.40 214 LYS C O 1
ATOM 6105 N N . TYR C 1 205 ? 121.658 79.043 101.327 1.00 48.99 215 TYR C N 1
ATOM 6106 C CA . TYR C 1 205 ? 120.283 78.905 101.800 1.00 47.79 215 TYR C CA 1
ATOM 6107 C C . TYR C 1 205 ? 120.195 77.898 102.942 1.00 49.89 215 TYR C C 1
ATOM 6108 O O . TYR C 1 205 ? 119.521 78.139 103.951 1.00 55.04 215 TYR C O 1
ATOM 6117 N N . LEU C 1 206 ? 120.877 76.758 102.796 1.00 48.73 216 LEU C N 1
ATOM 6118 C CA . LEU C 1 206 ? 120.871 75.749 103.848 1.00 47.56 216 LEU C CA 1
ATOM 6119 C C . LEU C 1 206 ? 121.534 76.272 105.113 1.00 48.78 216 LEU C C 1
ATOM 6120 O O . LEU C 1 206 ? 121.087 75.970 106.223 1.00 50.16 216 LEU C O 1
ATOM 6125 N N . ILE C 1 207 ? 122.601 77.059 104.967 1.00 49.14 217 ILE C N 1
ATOM 6126 C CA . ILE C 1 207 ? 123.264 77.647 106.128 1.00 47.82 217 ILE C CA 1
ATOM 6127 C C . ILE C 1 207 ? 122.311 78.585 106.858 1.00 48.04 217 ILE C C 1
ATOM 6128 O O . ILE C 1 207 ? 122.205 78.555 108.090 1.00 51.36 217 ILE C O 1
ATOM 6133 N N . CYS C 1 208 ? 121.596 79.424 106.106 1.00 45.78 218 CYS C N 1
ATOM 6134 C CA . CYS C 1 208 ? 120.641 80.341 106.726 1.00 45.10 218 CYS C CA 1
ATOM 6135 C C . CYS C 1 208 ? 119.553 79.578 107.472 1.00 48.36 218 CYS C C 1
ATOM 6136 O O . CYS C 1 208 ? 119.244 79.885 108.633 1.00 50.96 218 CYS C O 1
ATOM 6139 N N . ARG C 1 209 ? 118.967 78.567 106.822 1.00 48.56 219 ARG C N 1
ATOM 6140 C CA . ARG C 1 209 ? 117.895 77.807 107.460 1.00 46.79 219 ARG C CA 1
ATOM 6141 C C . ARG C 1 209 ? 118.398 77.060 108.690 1.00 48.55 219 ARG C C 1
ATOM 6142 O O . ARG C 1 209 ? 117.715 77.018 109.720 1.00 49.74 219 ARG C O 1
ATOM 6150 N N . VAL C 1 210 ? 119.592 76.470 108.605 1.00 46.62 220 VAL C N 1
ATOM 6151 C CA . VAL C 1 210 ? 120.141 75.718 109.728 1.00 44.39 220 VAL C CA 1
ATOM 6152 C C . VAL C 1 210 ? 120.440 76.645 110.899 1.00 45.66 220 VAL C C 1
ATOM 6153 O O . VAL C 1 210 ? 120.165 76.308 112.056 1.00 49.01 220 VAL C O 1
ATOM 6157 N N . VAL C 1 211 ? 121.002 77.823 110.623 1.00 43.45 221 VAL C N 1
ATOM 6158 C CA . VAL C 1 211 ? 121.290 78.778 111.689 1.00 42.25 221 VAL C CA 1
ATOM 6159 C C . VAL C 1 211 ? 119.999 79.228 112.362 1.00 44.94 221 VAL C C 1
ATOM 6160 O O . VAL C 1 211 ? 119.910 79.282 113.597 1.00 48.36 221 VAL C O 1
ATOM 6164 N N . THR C 1 212 ? 118.974 79.542 111.562 1.00 43.69 222 THR C N 1
ATOM 6165 C CA . THR C 1 212 ? 117.694 79.953 112.133 1.00 46.78 222 THR C CA 1
ATOM 6166 C C . THR C 1 212 ? 117.093 78.845 112.992 1.00 46.77 222 THR C C 1
ATOM 6167 O O . THR C 1 212 ? 116.615 79.098 114.105 1.00 48.72 222 THR C O 1
ATOM 6171 N N . LEU C 1 213 ? 117.123 77.606 112.494 1.00 44.85 223 LEU C N 1
ATOM 6172 C CA . LEU C 1 213 ? 116.562 76.485 113.245 1.00 44.62 223 LEU C CA 1
ATOM 6173 C C . LEU C 1 213 ? 117.323 76.248 114.543 1.00 45.19 223 LEU C C 1
ATOM 6174 O O . LEU C 1 213 ? 116.716 75.980 115.586 1.00 47.45 223 LEU C O 1
ATOM 6179 N N . ILE C 1 214 ? 118.655 76.336 114.499 1.00 44.39 224 ILE C N 1
ATOM 6180 C CA . ILE C 1 214 ? 119.461 76.128 115.698 1.00 43.67 224 ILE C CA 1
ATOM 6181 C C . ILE C 1 214 ? 119.157 77.197 116.738 1.00 46.53 224 ILE C C 1
ATOM 6182 O O . ILE C 1 214 ? 119.005 76.901 117.930 1.00 48.24 224 ILE C O 1
ATOM 6187 N N . ILE C 1 215 ? 119.062 78.458 116.306 1.00 45.12 225 ILE C N 1
ATOM 6188 C CA . ILE C 1 215 ? 118.756 79.534 117.244 1.00 43.92 225 ILE C CA 1
ATOM 6189 C C . ILE C 1 215 ? 117.369 79.342 117.845 1.00 47.54 225 ILE C C 1
ATOM 6190 O O . ILE C 1 215 ? 117.168 79.529 119.052 1.00 50.10 225 ILE C O 1
ATOM 6195 N N . VAL C 1 216 ? 116.392 78.963 117.016 1.00 47.37 226 VAL C N 1
ATOM 6196 C CA . VAL C 1 216 ? 115.035 78.751 117.514 1.00 45.90 226 VAL C CA 1
ATOM 6197 C C . VAL C 1 216 ? 115.007 77.616 118.531 1.00 49.49 226 VAL C C 1
ATOM 6198 O O . VAL C 1 216 ? 114.361 77.719 119.580 1.00 53.02 226 VAL C O 1
ATOM 6202 N N . PHE C 1 217 ? 115.709 76.518 118.240 1.00 49.12 227 PHE C N 1
ATOM 6203 C CA . PHE C 1 217 ? 115.730 75.384 119.160 1.00 50.23 227 PHE C CA 1
ATOM 6204 C C . PHE C 1 217 ? 116.422 75.742 120.471 1.00 51.52 227 PHE C C 1
ATOM 6205 O O . PHE C 1 217 ? 115.965 75.341 121.549 1.00 56.20 227 PHE C O 1
ATOM 6213 N N . THR C 1 218 ? 117.528 76.488 120.400 1.00 48.10 228 THR C N 1
ATOM 6214 C CA . THR C 1 218 ? 118.212 76.911 121.618 1.00 49.02 228 THR C CA 1
ATOM 6215 C C . THR C 1 218 ? 117.323 77.819 122.458 1.00 53.05 228 THR C C 1
ATOM 6216 O O . THR C 1 218 ? 117.260 77.681 123.687 1.00 58.76 228 THR C O 1
ATOM 6220 N N . ALA C 1 219 ? 116.616 78.749 121.808 1.00 49.91 229 ALA C N 1
ATOM 6221 C CA . ALA C 1 219 ? 115.691 79.613 122.532 1.00 48.33 229 ALA C CA 1
ATOM 6222 C C . ALA C 1 219 ? 114.569 78.805 123.168 1.00 52.31 229 ALA C C 1
ATOM 6223 O O . ALA C 1 219 ? 114.164 79.081 124.303 1.00 55.22 229 ALA C O 1
ATOM 6225 N N . CYS C 1 220 ? 114.050 77.805 122.450 1.00 51.54 230 CYS C N 1
ATOM 6226 C CA . CYS C 1 220 ? 113.012 76.947 123.014 1.00 51.70 230 CYS C CA 1
ATOM 6227 C C . CYS C 1 220 ? 113.517 76.206 124.244 1.00 54.57 230 CYS C C 1
ATOM 6228 O O . CYS C 1 220 ? 112.811 76.112 125.255 1.00 57.35 230 CYS C O 1
ATOM 6231 N N . ILE C 1 221 ? 114.737 75.670 124.173 1.00 53.93 231 ILE C N 1
ATOM 6232 C CA . ILE C 1 221 ? 115.301 74.944 125.309 1.00 53.59 231 ILE C CA 1
ATOM 6233 C C . ILE C 1 221 ? 115.462 75.877 126.503 1.00 58.80 231 ILE C C 1
ATOM 6234 O O . ILE C 1 221 ? 115.109 75.531 127.638 1.00 66.43 231 ILE C O 1
ATOM 6239 N N . TYR C 1 222 ? 115.989 77.082 126.262 1.00 56.56 232 TYR C N 1
ATOM 6240 C CA . TYR C 1 222 ? 116.179 78.037 127.350 1.00 57.75 232 TYR C CA 1
ATOM 6241 C C . TYR C 1 222 ? 114.848 78.438 127.975 1.00 61.24 232 TYR C C 1
ATOM 6242 O O . TYR C 1 222 ? 114.726 78.509 129.205 1.00 64.45 232 TYR C O 1
ATOM 6251 N N . LEU C 1 223 ? 113.835 78.698 127.144 1.00 59.97 233 LEU C N 1
ATOM 6252 C CA . LEU C 1 223 ? 112.531 79.102 127.660 1.00 59.04 233 LEU C CA 1
ATOM 6253 C C . LEU C 1 223 ? 111.876 77.979 128.453 1.00 62.04 233 LEU C C 1
ATOM 6254 O O . LEU C 1 223 ? 111.285 78.225 129.511 1.00 66.41 233 LEU C O 1
ATOM 6259 N N . GLY C 1 224 ? 111.965 76.743 127.959 1.00 60.86 234 GLY C N 1
ATOM 6260 C CA . GLY C 1 224 ? 111.420 75.623 128.705 1.00 63.03 234 GLY C CA 1
ATOM 6261 C C . GLY C 1 224 ? 112.121 75.415 130.032 1.00 65.56 234 GLY C C 1
ATOM 6262 O O . GLY C 1 224 ? 111.479 75.143 131.050 1.00 67.14 234 GLY C O 1
ATOM 6263 N N . TYR C 1 225 ? 113.451 75.543 130.041 1.00 67.82 235 TYR C N 1
ATOM 6264 C CA . TYR C 1 225 ? 114.196 75.404 131.288 1.00 73.25 235 TYR C CA 1
ATOM 6265 C C . TYR C 1 225 ? 113.804 76.493 132.279 1.00 72.76 235 TYR C C 1
ATOM 6266 O O . TYR C 1 225 ? 113.622 76.221 133.472 1.00 76.42 235 TYR C O 1
ATOM 6275 N N . TYR C 1 226 ? 113.660 77.733 131.800 1.00 71.37 236 TYR C N 1
ATOM 6276 C CA . TYR C 1 226 ? 113.236 78.825 132.672 1.00 72.19 236 TYR C CA 1
ATOM 6277 C C . TYR C 1 226 ? 111.839 78.583 133.229 1.00 71.48 236 TYR C C 1
ATOM 6278 O O . TYR C 1 226 ? 111.588 78.813 134.419 1.00 74.02 236 TYR C O 1
ATOM 6287 N N . ILE C 1 227 ? 110.913 78.129 132.381 1.00 70.34 237 ILE C N 1
ATOM 6288 C CA . ILE C 1 227 ? 109.544 77.883 132.829 1.00 70.52 237 ILE C CA 1
ATOM 6289 C C . ILE C 1 227 ? 109.520 76.780 133.878 1.00 76.00 237 ILE C C 1
ATOM 6290 O O . ILE C 1 227 ? 108.829 76.887 134.899 1.00 78.44 237 ILE C O 1
ATOM 6295 N N . SER C 1 228 ? 110.280 75.706 133.648 1.00 75.31 238 SER C N 1
ATOM 6296 C CA . SER C 1 228 ? 110.334 74.618 134.618 1.00 76.70 238 SER C CA 1
ATOM 6297 C C . SER C 1 228 ? 110.957 75.075 135.932 1.00 79.68 238 SER C C 1
ATOM 6298 O O . SER C 1 228 ? 110.483 74.701 137.012 1.00 83.28 238 SER C O 1
ATOM 6301 N N . LEU C 1 229 ? 112.019 75.882 135.865 1.00 80.55 239 LEU C N 1
ATOM 6302 C CA . LEU C 1 229 ? 112.723 76.280 137.080 1.00 82.07 239 LEU C CA 1
ATOM 6303 C C . LEU C 1 229 ? 111.897 77.256 137.911 1.00 83.43 239 LEU C C 1
ATOM 6304 O O . LEU C 1 229 ? 111.762 77.086 139.129 1.00 87.50 239 LEU C O 1
ATOM 6309 N N . PHE C 1 230 ? 111.336 78.282 137.276 1.00 82.98 240 PHE C N 1
ATOM 6310 C CA . PHE C 1 230 ? 110.587 79.313 137.996 1.00 85.03 240 PHE C CA 1
ATOM 6311 C C . PHE C 1 230 ? 109.095 78.974 138.030 1.00 89.30 240 PHE C C 1
ATOM 6312 O O . PHE C 1 230 ? 108.240 79.713 137.544 1.00 88.38 240 PHE C O 1
ATOM 6320 N N . SER C 1 231 ? 108.796 77.821 138.624 1.00 92.60 241 SER C N 1
ATOM 6321 C CA . SER C 1 231 ? 107.425 77.350 138.758 1.00 96.21 241 SER C CA 1
ATOM 6322 C C . SER C 1 231 ? 106.994 77.111 140.196 1.00 104.04 241 SER C C 1
ATOM 6323 O O . SER C 1 231 ? 105.841 77.396 140.531 1.00 103.92 241 SER C O 1
ATOM 6326 N N . LEU C 1 232 ? 107.879 76.596 141.052 1.00 106.92 242 LEU C N 1
ATOM 6327 C CA . LEU C 1 232 ? 107.495 76.312 142.432 1.00 112.01 242 LEU C CA 1
ATOM 6328 C C . LEU C 1 232 ? 107.241 77.597 143.211 1.00 114.49 242 LEU C C 1
ATOM 6329 O O . LEU C 1 232 ? 106.208 77.736 143.878 1.00 114.95 242 LEU C O 1
ATOM 6334 N N . THR C 1 233 ? 108.167 78.550 143.135 1.00 114.81 243 THR C N 1
ATOM 6335 C CA . THR C 1 233 ? 108.031 79.799 143.869 1.00 114.37 243 THR C CA 1
ATOM 6336 C C . THR C 1 233 ? 108.946 80.844 143.249 1.00 113.20 243 THR C C 1
ATOM 6337 O O . THR C 1 233 ? 109.841 80.526 142.462 1.00 109.31 243 THR C O 1
ATOM 6341 N N . ASP C 1 234 ? 108.703 82.103 143.616 1.00 112.11 244 ASP C N 1
ATOM 6342 C CA . ASP C 1 234 ? 109.516 83.226 143.162 1.00 107.42 244 ASP C CA 1
ATOM 6343 C C . ASP C 1 234 ? 110.133 83.989 144.330 1.00 104.56 244 ASP C C 1
ATOM 6344 O O . ASP C 1 234 ? 110.496 85.160 144.180 1.00 102.35 244 ASP C O 1
ATOM 6349 N N . GLU C 1 235 ? 110.259 83.347 145.489 1.00 107.10 245 GLU C N 1
ATOM 6350 C CA . GLU C 1 235 ? 110.825 83.960 146.680 1.00 106.83 245 GLU C CA 1
ATOM 6351 C C . GLU C 1 235 ? 111.939 83.076 147.225 1.00 107.43 245 GLU C C 1
ATOM 6352 O O . GLU C 1 235 ? 111.981 81.869 146.976 1.00 106.99 245 GLU C O 1
ATOM 6358 N N . PHE C 1 236 ? 112.847 83.695 147.975 1.00 107.89 246 PHE C N 1
ATOM 6359 C CA . PHE C 1 236 ? 113.976 82.980 148.557 1.00 108.31 246 PHE C CA 1
ATOM 6360 C C . PHE C 1 236 ? 114.454 83.735 149.793 1.00 107.19 246 PHE C C 1
ATOM 6361 O O . PHE C 1 236 ? 113.882 84.758 150.186 1.00 107.83 246 PHE C O 1
ATOM 6369 N N . THR C 1 237 ? 115.514 83.214 150.404 1.00 104.51 247 THR C N 1
ATOM 6370 C CA . THR C 1 237 ? 116.134 83.810 151.577 1.00 104.28 247 THR C CA 1
ATOM 6371 C C . THR C 1 237 ? 117.491 84.385 151.200 1.00 107.15 247 THR C C 1
ATOM 6372 O O . THR C 1 237 ? 118.215 83.811 150.381 1.00 107.86 247 THR C O 1
ATOM 6376 N N . CYS C 1 238 ? 117.830 85.522 151.801 1.00 110.53 248 CYS C N 1
ATOM 6377 C CA . CYS C 1 238 ? 119.046 86.256 151.479 1.00 110.12 248 CYS C CA 1
ATOM 6378 C C . CYS C 1 238 ? 119.832 86.495 152.760 1.00 112.35 248 CYS C C 1
ATOM 6379 O O . CYS C 1 238 ? 119.252 86.847 153.791 1.00 112.29 248 CYS C O 1
ATOM 6382 N N . ASN C 1 239 ? 121.147 86.303 152.690 1.00 113.32 249 ASN C N 1
ATOM 6383 C CA . ASN C 1 239 ? 122.023 86.378 153.855 1.00 114.12 249 ASN C CA 1
ATOM 6384 C C . ASN C 1 239 ? 122.936 87.592 153.713 1.00 116.49 249 ASN C C 1
ATOM 6385 O O . ASN C 1 239 ? 123.870 87.583 152.904 1.00 117.16 249 ASN C O 1
ATOM 6390 N N . ILE C 1 240 ? 122.665 88.631 154.498 1.00 116.23 250 ILE C N 1
ATOM 6391 C CA . ILE C 1 240 ? 123.514 89.838 154.504 1.00 116.72 250 ILE C CA 1
ATOM 6392 C C . ILE C 1 240 ? 124.567 89.607 155.580 1.00 121.64 250 ILE C C 1
ATOM 6393 O O . ILE C 1 240 ? 124.456 90.050 156.726 1.00 123.76 250 ILE C O 1
ATOM 6398 N N . ARG C 1 241 ? 125.628 88.894 155.201 1.00 121.92 251 ARG C N 1
ATOM 6399 C CA . ARG C 1 241 ? 126.702 88.594 156.145 1.00 123.54 251 ARG C CA 1
ATOM 6400 C C . ARG C 1 241 ? 128.109 88.734 155.586 1.00 124.72 251 ARG C C 1
ATOM 6401 O O . ARG C 1 241 ? 129.039 88.907 156.380 1.00 127.49 251 ARG C O 1
ATOM 6409 N N . THR C 1 242 ? 128.312 88.679 154.271 1.00 122.98 252 THR C N 1
ATOM 6410 C CA . THR C 1 242 ? 129.660 88.582 153.718 1.00 129.26 252 THR C CA 1
ATOM 6411 C C . THR C 1 242 ? 130.486 89.817 154.066 1.00 130.43 252 THR C C 1
ATOM 6412 O O . THR C 1 242 ? 129.949 90.921 154.207 1.00 129.77 252 THR C O 1
ATOM 6416 N N . GLY C 1 243 ? 131.788 89.614 154.245 1.00 130.43 253 GLY C N 1
ATOM 6417 C CA . GLY C 1 243 ? 132.695 90.699 154.563 1.00 126.29 253 GLY C CA 1
ATOM 6418 C C . GLY C 1 243 ? 132.708 91.082 156.029 1.00 127.20 253 GLY C C 1
ATOM 6419 O O . GLY C 1 243 ? 132.670 90.217 156.909 1.00 130.53 253 GLY C O 1
ATOM 6420 N N . ILE C 1 244 ? 132.766 92.390 156.300 1.00 124.57 254 ILE C N 1
ATOM 6421 C CA . ILE C 1 244 ? 132.822 92.882 157.672 1.00 128.55 254 ILE C CA 1
ATOM 6422 C C . ILE C 1 244 ? 131.510 92.662 158.414 1.00 130.21 254 ILE C C 1
ATOM 6423 O O . ILE C 1 244 ? 131.485 92.719 159.649 1.00 132.29 254 ILE C O 1
ATOM 6428 N N . LEU C 1 245 ? 130.418 92.408 157.696 1.00 129.88 255 LEU C N 1
ATOM 6429 C CA . LEU C 1 245 ? 129.106 92.243 158.309 1.00 130.06 255 LEU C CA 1
ATOM 6430 C C . LEU C 1 245 ? 128.970 90.945 159.098 1.00 133.03 255 LEU C C 1
ATOM 6431 O O . LEU C 1 245 ? 127.959 90.764 159.787 1.00 134.90 255 LEU C O 1
ATOM 6436 N N . ARG C 1 246 ? 129.948 90.039 159.010 1.00 132.41 256 ARG C N 1
ATOM 6437 C CA . ARG C 1 246 ? 129.898 88.812 159.799 1.00 133.10 256 ARG C CA 1
ATOM 6438 C C . ARG C 1 246 ? 129.995 89.101 161.293 1.00 137.79 256 ARG C C 1
ATOM 6439 O O . ARG C 1 246 ? 129.307 88.464 162.099 1.00 137.84 256 ARG C O 1
ATOM 6447 N N . ASN C 1 247 ? 130.850 90.050 161.682 1.00 141.29 257 ASN C N 1
ATOM 6448 C CA . ASN C 1 247 ? 131.138 90.261 163.098 1.00 144.25 257 ASN C CA 1
ATOM 6449 C C . ASN C 1 247 ? 129.920 90.792 163.847 1.00 144.97 257 ASN C C 1
ATOM 6450 O O . ASN C 1 247 ? 129.534 90.246 164.887 1.00 145.98 257 ASN C O 1
ATOM 6455 N N . ASP C 1 248 ? 129.301 91.854 163.337 1.00 145.63 258 ASP C N 1
ATOM 6456 C CA . ASP C 1 248 ? 128.177 92.469 164.031 1.00 145.44 258 ASP C CA 1
ATOM 6457 C C . ASP C 1 248 ? 126.912 91.643 163.845 1.00 141.43 258 ASP C C 1
ATOM 6458 O O . ASP C 1 248 ? 126.629 91.146 162.751 1.00 138.55 258 ASP C O 1
ATOM 6463 N N . THR C 1 249 ? 126.148 91.497 164.929 1.00 141.46 259 THR C N 1
ATOM 6464 C CA . THR C 1 249 ? 124.913 90.723 164.927 1.00 142.16 259 THR C CA 1
ATOM 6465 C C . THR C 1 249 ? 123.673 91.611 164.870 1.00 139.79 259 THR C C 1
ATOM 6466 O O . THR C 1 249 ? 122.557 91.124 165.077 1.00 141.80 259 THR C O 1
ATOM 6470 N N . ALA C 1 250 ? 123.847 92.904 164.596 1.00 135.08 260 ALA C N 1
ATOM 6471 C CA . ALA C 1 250 ? 122.720 93.825 164.518 1.00 132.83 260 ALA C CA 1
ATOM 6472 C C . ALA C 1 250 ? 121.836 93.584 163.302 1.00 132.98 260 ALA C C 1
ATOM 6473 O O . ALA C 1 250 ? 120.721 94.115 163.254 1.00 131.58 260 ALA C O 1
ATOM 6475 N N . LEU C 1 251 ? 122.298 92.804 162.327 1.00 131.66 261 LEU C N 1
ATOM 6476 C CA . LEU C 1 251 ? 121.523 92.501 161.133 1.00 125.68 261 LEU C CA 1
ATOM 6477 C C . LEU C 1 251 ? 120.912 91.108 161.233 1.00 124.41 261 LEU C C 1
ATOM 6478 O O . LEU C 1 251 ? 121.532 90.199 161.796 1.00 125.67 261 LEU C O 1
ATOM 6483 N N . PRO C 1 252 ? 119.704 90.918 160.710 1.00 121.06 262 PRO C N 1
ATOM 6484 C CA . PRO C 1 252 ? 119.081 89.590 160.734 1.00 118.37 262 PRO C CA 1
ATOM 6485 C C . PRO C 1 252 ? 119.897 88.593 159.934 1.00 117.80 262 PRO C C 1
ATOM 6486 O O . PRO C 1 252 ? 120.479 88.944 158.896 1.00 118.59 262 PRO C O 1
ATOM 6490 N N . PRO C 1 253 ? 119.977 87.340 160.391 1.00 115.48 263 PRO C N 1
ATOM 6491 C CA . PRO C 1 253 ? 120.730 86.331 159.627 1.00 113.89 263 PRO C CA 1
ATOM 6492 C C . PRO C 1 253 ? 120.183 86.097 158.231 1.00 113.83 263 PRO C C 1
ATOM 6493 O O . PRO C 1 253 ? 120.962 85.836 157.306 1.00 114.41 263 PRO C O 1
ATOM 6497 N N . LEU C 1 254 ? 118.867 86.181 158.047 1.00 112.89 264 LEU C N 1
ATOM 6498 C CA . LEU C 1 254 ? 118.249 85.976 156.746 1.00 110.55 264 LEU C CA 1
ATOM 6499 C C . LEU C 1 254 ? 117.100 86.957 156.572 1.00 110.32 264 LEU C C 1
ATOM 6500 O O . LEU C 1 254 ? 116.473 87.385 157.545 1.00 112.31 264 LEU C O 1
ATOM 6505 N N . VAL C 1 255 ? 116.832 87.312 155.317 1.00 107.98 265 VAL C N 1
ATOM 6506 C CA . VAL C 1 255 ? 115.737 88.203 154.959 1.00 104.38 265 VAL C CA 1
ATOM 6507 C C . VAL C 1 255 ? 114.988 87.599 153.780 1.00 105.64 265 VAL C C 1
ATOM 6508 O O . VAL C 1 255 ? 115.594 86.983 152.896 1.00 109.18 265 VAL C O 1
ATOM 6512 N N . GLN C 1 256 ? 113.668 87.762 153.774 1.00 102.72 266 GLN C N 1
ATOM 6513 C CA . GLN C 1 256 ? 112.838 87.237 152.698 1.00 102.30 266 GLN C CA 1
ATOM 6514 C C . GLN C 1 256 ? 112.920 88.166 151.494 1.00 102.63 266 GLN C C 1
ATOM 6515 O O . GLN C 1 256 ? 112.663 89.367 151.616 1.00 102.41 266 GLN C O 1
ATOM 6521 N N . CYS C 1 257 ? 113.271 87.618 150.331 1.00 101.34 267 CYS C N 1
ATOM 6522 C CA . CYS C 1 257 ? 113.365 88.395 149.102 1.00 99.05 267 CYS C CA 1
ATOM 6523 C C . CYS C 1 257 ? 112.514 87.737 148.028 1.00 99.32 267 CYS C C 1
ATOM 6524 O O . CYS C 1 257 ? 112.737 86.573 147.680 1.00 104.75 267 CYS C O 1
ATOM 6527 N N . LYS C 1 258 ? 111.549 88.484 147.501 1.00 95.46 268 LYS C N 1
ATOM 6528 C CA . LYS C 1 258 ? 110.643 88.007 146.468 1.00 92.25 268 LYS C CA 1
ATOM 6529 C C . LYS C 1 258 ? 110.998 88.666 145.143 1.00 91.39 268 LYS C C 1
ATOM 6530 O O . LYS C 1 258 ? 111.142 89.892 145.071 1.00 93.53 268 LYS C O 1
ATOM 6536 N N . LEU C 1 259 ? 111.145 87.848 144.103 1.00 91.40 269 LEU C N 1
ATOM 6537 C CA . LEU C 1 259 ? 111.424 88.351 142.767 1.00 88.78 269 LEU C CA 1
ATOM 6538 C C . LEU C 1 259 ? 110.134 88.839 142.120 1.00 90.53 269 LEU C C 1
ATOM 6539 O O . LEU C 1 259 ? 109.119 88.134 142.124 1.00 93.34 269 LEU C O 1
ATOM 6544 N N . ILE C 1 260 ? 110.176 90.044 141.566 1.00 90.94 270 ILE C N 1
ATOM 6545 C CA . ILE C 1 260 ? 109.000 90.676 140.996 1.00 89.31 270 ILE C CA 1
ATOM 6546 C C . ILE C 1 260 ? 109.002 90.429 139.492 1.00 88.06 270 ILE C C 1
ATOM 6547 O O . ILE C 1 260 ? 110.030 90.105 138.888 1.00 88.52 270 ILE C O 1
ATOM 6552 N N . ALA C 1 261 ? 107.824 90.568 138.878 1.00 85.98 271 ALA C N 1
ATOM 6553 C CA . ALA C 1 261 ? 107.615 90.372 137.443 1.00 83.87 271 ALA C CA 1
ATOM 6554 C C . ALA C 1 261 ? 107.914 88.944 137.003 1.00 77.80 271 ALA C C 1
ATOM 6555 O O . ALA C 1 261 ? 108.212 88.702 135.828 1.00 76.30 271 ALA C O 1
ATOM 6557 N N . VAL C 1 262 ? 107.842 87.986 137.928 1.00 77.78 272 VAL C N 1
ATOM 6558 C CA . VAL C 1 262 ? 108.069 86.590 137.569 1.00 73.26 272 VAL C CA 1
ATOM 6559 C C . VAL C 1 262 ? 106.913 86.060 136.727 1.00 71.87 272 VAL C C 1
ATOM 6560 O O . VAL C 1 262 ? 107.123 85.325 135.755 1.00 76.57 272 VAL C O 1
ATOM 6564 N N . GLY C 1 263 ? 105.680 86.427 137.079 1.00 69.67 273 GLY C N 1
ATOM 6565 C CA . GLY C 1 263 ? 104.534 85.976 136.305 1.00 70.00 273 GLY C CA 1
ATOM 6566 C C . GLY C 1 263 ? 104.511 86.544 134.898 1.00 70.10 273 GLY C C 1
ATOM 6567 O O . GLY C 1 263 ? 104.160 85.845 133.942 1.00 73.14 273 GLY C O 1
ATOM 6568 N N . VAL C 1 264 ? 104.877 87.819 134.750 1.00 65.23 274 VAL C N 1
ATOM 6569 C CA . VAL C 1 264 ? 104.935 88.428 133.424 1.00 65.05 274 VAL C CA 1
ATOM 6570 C C . VAL C 1 264 ? 105.985 87.732 132.567 1.00 69.21 274 VAL C C 1
ATOM 6571 O O . VAL C 1 264 ? 105.753 87.438 131.387 1.00 70.44 274 VAL C O 1
ATOM 6575 N N . PHE C 1 265 ? 107.155 87.458 133.148 1.00 67.20 275 PHE C N 1
ATOM 6576 C CA . PHE C 1 265 ? 108.197 86.746 132.415 1.00 63.15 275 PHE C CA 1
ATOM 6577 C C . PHE C 1 265 ? 107.748 85.337 132.053 1.00 64.01 275 PHE C C 1
ATOM 6578 O O . PHE C 1 265 ? 108.067 84.838 130.969 1.00 69.92 275 PHE C O 1
ATOM 6586 N N . ARG C 1 266 ? 107.010 84.677 132.949 1.00 62.15 276 ARG C N 1
ATOM 6587 C CA . ARG C 1 266 ? 106.482 83.351 132.644 1.00 62.09 276 ARG C CA 1
ATOM 6588 C C . ARG C 1 266 ? 105.508 83.399 131.475 1.00 63.45 276 ARG C C 1
ATOM 6589 O O . ARG C 1 266 ? 105.541 82.535 130.592 1.00 65.76 276 ARG C O 1
ATOM 6597 N N . LEU C 1 267 ? 104.623 84.398 131.458 1.00 61.08 277 LEU C N 1
ATOM 6598 C CA . LEU C 1 267 ? 103.679 84.534 130.352 1.00 60.56 277 LEU C CA 1
ATOM 6599 C C . LEU C 1 267 ? 104.406 84.801 129.038 1.00 60.95 277 LEU C C 1
ATOM 6600 O O . LEU C 1 267 ? 104.066 84.218 127.999 1.00 63.66 277 LEU C O 1
ATOM 6605 N N . LEU C 1 268 ? 105.412 85.679 129.067 1.00 58.57 278 LEU C N 1
ATOM 6606 C CA . LEU C 1 268 ? 106.184 85.956 127.859 1.00 58.70 278 LEU C CA 1
ATOM 6607 C C . LEU C 1 268 ? 106.923 84.712 127.380 1.00 58.52 278 LEU C C 1
ATOM 6608 O O . LEU C 1 268 ? 106.987 84.444 126.174 1.00 60.02 278 LEU C O 1
ATOM 6613 N N . SER C 1 269 ? 107.491 83.942 128.312 1.00 55.23 279 SER C N 1
ATOM 6614 C CA . SER C 1 269 ? 108.177 82.708 127.946 1.00 54.62 279 SER C CA 1
ATOM 6615 C C . SER C 1 269 ? 107.211 81.705 127.334 1.00 57.44 279 SER C C 1
ATOM 6616 O O . SER C 1 269 ? 107.546 81.031 126.354 1.00 60.91 279 SER C O 1
ATOM 6619 N N . TYR C 1 270 ? 106.008 81.586 127.902 1.00 56.83 280 TYR C N 1
ATOM 6620 C CA . TYR C 1 270 ? 105.007 80.687 127.338 1.00 57.40 280 TYR C CA 1
ATOM 6621 C C . TYR C 1 270 ? 104.629 81.102 125.923 1.00 55.66 280 TYR C C 1
ATOM 6622 O O . TYR C 1 270 ? 104.538 80.258 125.022 1.00 56.52 280 TYR C O 1
ATOM 6631 N N . ILE C 1 271 ? 104.412 82.402 125.708 1.00 53.56 281 ILE C N 1
ATOM 6632 C CA . ILE C 1 271 ? 104.038 82.885 124.380 1.00 51.21 281 ILE C CA 1
ATOM 6633 C C . ILE C 1 271 ? 105.157 82.614 123.380 1.00 53.45 281 ILE C C 1
ATOM 6634 O O . ILE C 1 271 ? 104.918 82.117 122.270 1.00 55.00 281 ILE C O 1
ATOM 6639 N N . ASN C 1 272 ? 106.397 82.932 123.764 1.00 53.39 282 ASN C N 1
ATOM 6640 C CA . ASN C 1 272 ? 107.531 82.703 122.876 1.00 53.01 282 ASN C CA 1
ATOM 6641 C C . ASN C 1 272 ? 107.696 81.223 122.558 1.00 52.57 282 ASN C C 1
ATOM 6642 O O . ASN C 1 272 ? 107.950 80.854 121.407 1.00 55.99 282 ASN C O 1
ATOM 6647 N N . LEU C 1 273 ? 107.558 80.360 123.568 1.00 49.72 283 LEU C N 1
ATOM 6648 C CA . LEU C 1 273 ? 107.705 78.926 123.345 1.00 49.89 283 LEU C CA 1
ATOM 6649 C C . LEU C 1 273 ? 106.624 78.400 122.411 1.00 53.16 283 LEU C C 1
ATOM 6650 O O . LEU C 1 273 ? 106.910 77.608 121.506 1.00 56.99 283 LEU C O 1
ATOM 6655 N N . ILE C 1 274 ? 105.377 78.835 122.609 1.00 52.38 284 ILE C N 1
ATOM 6656 C CA . ILE C 1 274 ? 104.288 78.381 121.747 1.00 51.43 284 ILE C CA 1
ATOM 6657 C C . ILE C 1 274 ? 104.534 78.824 120.310 1.00 53.52 284 ILE C C 1
ATOM 6658 O O . ILE C 1 274 ? 104.420 78.028 119.368 1.00 55.46 284 ILE C O 1
ATOM 6663 N N . ILE C 1 275 ? 104.904 80.093 120.122 1.00 52.45 285 ILE C N 1
ATOM 6664 C CA . ILE C 1 275 ? 105.143 80.602 118.774 1.00 51.42 285 ILE C CA 1
ATOM 6665 C C . ILE C 1 275 ? 106.304 79.863 118.118 1.00 52.84 285 ILE C C 1
ATOM 6666 O O . ILE C 1 275 ? 106.245 79.504 116.935 1.00 54.34 285 ILE C O 1
ATOM 6671 N N . TYR C 1 276 ? 107.373 79.611 118.877 1.00 51.08 286 TYR C N 1
ATOM 6672 C CA . TYR C 1 276 ? 108.557 78.986 118.299 1.00 49.17 286 TYR C CA 1
ATOM 6673 C C . TYR C 1 276 ? 108.301 77.527 117.940 1.00 52.72 286 TYR C C 1
ATOM 6674 O O . TYR C 1 276 ? 108.746 77.059 116.885 1.00 60.37 286 TYR C O 1
ATOM 6683 N N . VAL C 1 277 ? 107.592 76.786 118.798 1.00 49.94 287 VAL C N 1
ATOM 6684 C CA . VAL C 1 277 ? 107.270 75.406 118.456 1.00 50.95 287 VAL C CA 1
ATOM 6685 C C . VAL C 1 277 ? 106.225 75.337 117.352 1.00 54.49 287 VAL C C 1
ATOM 6686 O O . VAL C 1 277 ? 106.118 74.312 116.670 1.00 58.76 287 VAL C O 1
ATOM 6690 N N . LEU C 1 278 ? 105.443 76.403 117.155 1.00 52.86 288 LEU C N 1
ATOM 6691 C CA . LEU C 1 278 ? 104.534 76.436 116.014 1.00 52.40 288 LEU C CA 1
ATOM 6692 C C . LEU C 1 278 ? 105.281 76.702 114.712 1.00 54.94 288 LEU C C 1
ATOM 6693 O O . LEU C 1 278 ? 104.941 76.127 113.671 1.00 59.45 288 LEU C O 1
ATOM 6698 N N . ILE C 1 279 ? 106.300 77.567 114.748 1.00 53.48 289 ILE C N 1
ATOM 6699 C CA . ILE C 1 279 ? 107.015 77.943 113.528 1.00 50.73 289 ILE C CA 1
ATOM 6700 C C . ILE C 1 279 ? 108.178 77.016 113.190 1.00 52.12 289 ILE C C 1
ATOM 6701 O O . ILE C 1 279 ? 108.685 77.071 112.058 1.00 55.52 289 ILE C O 1
ATOM 6706 N N . MET C 1 280 ? 108.624 76.180 114.126 1.00 52.55 290 MET C N 1
ATOM 6707 C CA . MET C 1 280 ? 109.710 75.250 113.823 1.00 54.27 290 MET C CA 1
ATOM 6708 C C . MET C 1 280 ? 109.384 74.269 112.699 1.00 58.56 290 MET C C 1
ATOM 6709 O O . MET C 1 280 ? 110.258 74.054 111.838 1.00 59.42 290 MET C O 1
ATOM 6714 N N . PRO C 1 281 ? 108.204 73.634 112.644 1.00 56.37 291 PRO C N 1
ATOM 6715 C CA . PRO C 1 281 ? 107.919 72.747 111.504 1.00 53.97 291 PRO C CA 1
ATOM 6716 C C . PRO C 1 281 ? 107.984 73.450 110.161 1.00 54.38 291 PRO C C 1
ATOM 6717 O O . PRO C 1 281 ? 108.361 72.823 109.165 1.00 56.82 291 PRO C O 1
ATOM 6721 N N . PHE C 1 282 ? 107.629 74.736 110.100 1.00 53.98 292 PHE C N 1
ATOM 6722 C CA . PHE C 1 282 ? 107.764 75.475 108.849 1.00 53.49 292 PHE C CA 1
ATOM 6723 C C . PHE C 1 282 ? 109.225 75.580 108.429 1.00 53.82 292 PHE C C 1
ATOM 6724 O O . PHE C 1 282 ? 109.551 75.419 107.247 1.00 57.15 292 PHE C O 1
ATOM 6732 N N . ILE C 1 283 ? 110.119 75.843 109.385 1.00 52.29 293 ILE C N 1
ATOM 6733 C CA . ILE C 1 283 ? 111.547 75.892 109.077 1.00 51.92 293 ILE C CA 1
ATOM 6734 C C . ILE C 1 283 ? 112.041 74.528 108.616 1.00 54.93 293 ILE C C 1
ATOM 6735 O O . ILE C 1 283 ? 112.822 74.422 107.661 1.00 56.77 293 ILE C O 1
ATOM 6740 N N . ILE C 1 284 ? 111.596 73.463 109.288 1.00 53.68 294 ILE C N 1
ATOM 6741 C CA . ILE C 1 284 ? 112.009 72.115 108.901 1.00 53.52 294 ILE C CA 1
ATOM 6742 C C . ILE C 1 284 ? 111.552 71.801 107.481 1.00 58.86 294 ILE C C 1
ATOM 6743 O O . ILE C 1 284 ? 112.306 71.237 106.679 1.00 61.39 294 ILE C O 1
ATOM 6748 N N . TYR C 1 285 ? 110.309 72.160 107.149 1.00 60.09 295 TYR C N 1
ATOM 6749 C CA . TYR C 1 285 ? 109.800 71.931 105.801 1.00 60.52 295 TYR C CA 1
ATOM 6750 C C . TYR C 1 285 ? 110.569 72.752 104.772 1.00 63.80 295 TYR C C 1
ATOM 6751 O O . TYR C 1 285 ? 110.872 72.260 103.678 1.00 67.32 295 TYR C O 1
ATOM 6760 N N . ALA C 1 286 ? 110.888 74.007 105.101 1.00 62.57 296 ALA C N 1
ATOM 6761 C CA . ALA C 1 286 ? 111.652 74.843 104.180 1.00 61.71 296 ALA C CA 1
ATOM 6762 C C . ALA C 1 286 ? 113.064 74.312 103.978 1.00 62.44 296 ALA C C 1
ATOM 6763 O O . ALA C 1 286 ? 113.668 74.547 102.925 1.00 67.87 296 ALA C O 1
ATOM 6765 N N . MET C 1 287 ? 113.609 73.605 104.971 1.00 62.10 297 MET C N 1
ATOM 6766 C CA . MET C 1 287 ? 114.942 73.029 104.820 1.00 62.71 297 MET C CA 1
ATOM 6767 C C . MET C 1 287 ? 114.965 71.954 103.738 1.00 66.36 297 MET C C 1
ATOM 6768 O O . MET C 1 287 ? 115.954 71.824 103.008 1.00 68.65 297 MET C O 1
ATOM 6773 N N . LEU C 1 288 ? 113.888 71.177 103.620 1.00 66.76 298 LEU C N 1
ATOM 6774 C CA . LEU C 1 288 ? 113.813 70.088 102.645 1.00 70.10 298 LEU C CA 1
ATOM 6775 C C . LEU C 1 288 ? 113.463 70.673 101.279 1.00 76.05 298 LEU C C 1
ATOM 6776 O O . LEU C 1 288 ? 112.320 70.633 100.817 1.00 78.88 298 LEU C O 1
ATOM 6781 N N . VAL C 1 289 ? 114.484 71.232 100.625 1.00 75.45 299 VAL C N 1
ATOM 6782 C CA . VAL C 1 289 ? 114.282 71.837 99.307 1.00 74.68 299 VAL C CA 1
ATOM 6783 C C . VAL C 1 289 ? 113.829 70.826 98.256 1.00 81.79 299 VAL C C 1
ATOM 6784 O O . VAL C 1 289 ? 112.860 71.112 97.537 1.00 85.64 299 VAL C O 1
ATOM 6788 N N . PRO C 1 290 ? 114.469 69.657 98.102 1.00 85.57 300 PRO C N 1
ATOM 6789 C CA . PRO C 1 290 ? 114.044 68.748 97.020 1.00 86.45 300 PRO C CA 1
ATOM 6790 C C . PRO C 1 290 ? 112.613 68.254 97.146 1.00 90.79 300 PRO C C 1
ATOM 6791 O O . PRO C 1 290 ? 111.989 67.935 96.126 1.00 89.85 300 PRO C O 1
ATOM 6795 N N . PHE C 1 291 ? 112.069 68.180 98.359 1.00 92.88 301 PHE C N 1
ATOM 6796 C CA . PHE C 1 291 ? 110.751 67.603 98.587 1.00 92.84 301 PHE C CA 1
ATOM 6797 C C . PHE C 1 291 ? 109.643 68.648 98.661 1.00 94.31 301 PHE C C 1
ATOM 6798 O O . PHE C 1 291 ? 108.514 68.308 99.027 1.00 99.53 301 PHE C O 1
ATOM 6806 N N . ARG C 1 292 ? 109.936 69.901 98.328 1.00 93.56 302 ARG C N 1
ATOM 6807 C CA . ARG C 1 292 ? 108.899 70.924 98.310 1.00 96.55 302 ARG C CA 1
ATOM 6808 C C . ARG C 1 292 ? 107.891 70.650 97.199 1.00 105.03 302 ARG C C 1
ATOM 6809 O O . ARG C 1 292 ? 108.218 70.077 96.156 1.00 103.11 302 ARG C O 1
ATOM 6817 N N . LYS C 1 293 ? 106.648 71.072 97.435 1.00 108.39 303 LYS C N 1
ATOM 6818 C CA . LYS C 1 293 ? 105.572 70.912 96.457 1.00 112.25 303 LYS C CA 1
ATOM 6819 C C . LYS C 1 293 ? 105.777 71.941 95.349 1.00 113.01 303 LYS C C 1
ATOM 6820 O O . LYS C 1 293 ? 105.144 72.999 95.303 1.00 115.14 303 LYS C O 1
ATOM 6826 N N . THR C 1 294 ? 106.689 71.618 94.436 1.00 110.82 304 THR C N 1
ATOM 6827 C CA . THR C 1 294 ? 107.056 72.525 93.360 1.00 113.38 304 THR C CA 1
ATOM 6828 C C . THR C 1 294 ? 106.191 72.283 92.131 1.00 114.25 304 THR C C 1
ATOM 6829 O O . THR C 1 294 ? 105.911 71.138 91.765 1.00 114.27 304 THR C O 1
ATOM 6833 N N . ALA C 1 295 ? 105.764 73.374 91.502 1.00 114.35 305 ALA C N 1
ATOM 6834 C CA . ALA C 1 295 ? 105.012 73.333 90.253 1.00 114.30 305 ALA C CA 1
ATOM 6835 C C . ALA C 1 295 ? 105.973 73.690 89.126 1.00 116.67 305 ALA C C 1
ATOM 6836 O O . ALA C 1 295 ? 106.548 74.783 89.118 1.00 116.66 305 ALA C O 1
ATOM 6838 N N . ASN C 1 296 ? 106.146 72.770 88.183 1.00 114.97 306 ASN C N 1
ATOM 6839 C CA . ASN C 1 296 ? 107.103 72.950 87.094 1.00 113.59 306 ASN C CA 1
ATOM 6840 C C . ASN C 1 296 ? 106.618 74.065 86.179 1.00 112.91 306 ASN C C 1
ATOM 6841 O O . ASN C 1 296 ? 105.669 73.893 85.411 1.00 114.14 306 ASN C O 1
ATOM 6846 N N . VAL C 1 297 ? 107.268 75.228 86.267 1.00 111.03 307 VAL C N 1
ATOM 6847 C CA . VAL C 1 297 ? 106.946 76.323 85.358 1.00 110.66 307 VAL C CA 1
ATOM 6848 C C . VAL C 1 297 ? 107.364 75.976 83.936 1.00 111.15 307 VAL C C 1
ATOM 6849 O O . VAL C 1 297 ? 106.750 76.442 82.968 1.00 110.26 307 VAL C O 1
ATOM 6853 N N . LEU C 1 298 ? 108.409 75.158 83.782 1.00 110.96 308 LEU C N 1
ATOM 6854 C CA . LEU C 1 298 ? 108.847 74.752 82.452 1.00 111.17 308 LEU C CA 1
ATOM 6855 C C . LEU C 1 298 ? 107.890 73.745 81.827 1.00 113.45 308 LEU C C 1
ATOM 6856 O O . LEU C 1 298 ? 107.949 73.509 80.616 1.00 114.40 308 LEU C O 1
ATOM 6861 N N . LYS C 1 299 ? 107.005 73.148 82.633 1.00 115.82 309 LYS C N 1
ATOM 6862 C CA . LYS C 1 299 ? 106.074 72.145 82.123 1.00 117.22 309 LYS C CA 1
ATOM 6863 C C . LYS C 1 299 ? 105.126 72.740 81.089 1.00 115.81 309 LYS C C 1
ATOM 6864 O O . LYS C 1 299 ? 104.594 72.014 80.240 1.00 117.63 309 LYS C O 1
ATOM 6870 N N . VAL C 1 300 ? 104.910 74.059 81.130 1.00 113.20 310 VAL C N 1
ATOM 6871 C CA . VAL C 1 300 ? 104.040 74.717 80.161 1.00 111.09 310 VAL C CA 1
ATOM 6872 C C . VAL C 1 300 ? 104.808 75.343 79.006 1.00 109.42 310 VAL C C 1
ATOM 6873 O O . VAL C 1 300 ? 104.187 75.933 78.112 1.00 108.93 310 VAL C O 1
ATOM 6877 N N . TYR C 1 301 ? 106.138 75.223 78.981 1.00 109.13 311 TYR C N 1
ATOM 6878 C CA . TYR C 1 301 ? 106.951 75.955 78.021 1.00 106.17 311 TYR C CA 1
ATOM 6879 C C . TYR C 1 301 ? 107.453 75.124 76.847 1.00 112.15 311 TYR C C 1
ATOM 6880 O O . TYR C 1 301 ? 108.059 75.695 75.934 1.00 115.28 311 TYR C O 1
ATOM 6889 N N . GLU C 1 302 ? 107.218 73.812 76.828 1.00 115.14 312 GLU C N 1
ATOM 6890 C CA . GLU C 1 302 ? 107.619 73.018 75.671 1.00 119.93 312 GLU C CA 1
ATOM 6891 C C . GLU C 1 302 ? 106.603 73.067 74.540 1.00 119.68 312 GLU C C 1
ATOM 6892 O O . GLU C 1 302 ? 106.818 72.419 73.510 1.00 121.70 312 GLU C O 1
ATOM 6898 N N . VAL C 1 303 ? 105.504 73.805 74.707 1.00 117.27 313 VAL C N 1
ATOM 6899 C CA . VAL C 1 303 ? 104.574 74.015 73.600 1.00 117.70 313 VAL C CA 1
ATOM 6900 C C . VAL C 1 303 ? 105.278 74.730 72.455 1.00 121.58 313 VAL C C 1
ATOM 6901 O O . VAL C 1 303 ? 105.049 74.430 71.276 1.00 126.62 313 VAL C O 1
ATOM 6905 N N . LEU C 1 304 ? 106.157 75.672 72.783 1.00 120.65 314 LEU C N 1
ATOM 6906 C CA . LEU C 1 304 ? 106.940 76.351 71.764 1.00 122.34 314 LEU C CA 1
ATOM 6907 C C . LEU C 1 304 ? 107.881 75.359 71.083 1.00 124.51 314 LEU C C 1
ATOM 6908 O O . LEU C 1 304 ? 108.417 74.460 71.741 1.00 122.42 314 LEU C O 1
ATOM 6913 N N . PRO C 1 305 ? 108.097 75.485 69.770 1.00 128.27 315 PRO C N 1
ATOM 6914 C CA . PRO C 1 305 ? 108.955 74.512 69.071 1.00 131.58 315 PRO C CA 1
ATOM 6915 C C . PRO C 1 305 ? 110.394 74.498 69.557 1.00 132.81 315 PRO C C 1
ATOM 6916 O O . PRO C 1 305 ? 111.042 73.445 69.507 1.00 133.61 315 PRO C O 1
ATOM 6920 N N . THR C 1 306 ? 110.918 75.630 70.028 1.00 131.99 316 THR C N 1
ATOM 6921 C CA . THR C 1 306 ? 112.315 75.738 70.428 1.00 131.00 316 THR C CA 1
ATOM 6922 C C . THR C 1 306 ? 112.561 75.264 71.857 1.00 129.57 316 THR C C 1
ATOM 6923 O O . THR C 1 306 ? 113.579 75.634 72.455 1.00 125.58 316 THR C O 1
ATOM 6927 N N . PHE C 1 307 ? 111.662 74.458 72.414 1.00 129.63 317 PHE C N 1
ATOM 6928 C CA . PHE C 1 307 ? 111.804 73.948 73.770 1.00 128.87 317 PHE C CA 1
ATOM 6929 C C . PHE C 1 307 ? 111.693 72.433 73.746 1.00 132.43 317 PHE C C 1
ATOM 6930 O O . PHE C 1 307 ? 110.771 71.885 73.133 1.00 131.64 317 PHE C O 1
ATOM 6938 N N . SER C 1 308 ? 112.631 71.762 74.404 1.00 137.46 318 SER C N 1
ATOM 6939 C CA . SER C 1 308 ? 112.650 70.310 74.456 1.00 143.48 318 SER C CA 1
ATOM 6940 C C . SER C 1 308 ? 111.968 69.806 75.724 1.00 145.07 318 SER C C 1
ATOM 6941 O O . SER C 1 308 ? 111.782 70.541 76.697 1.00 142.29 318 SER C O 1
ATOM 6944 N N . VAL C 1 309 ? 111.593 68.528 75.698 1.00 147.69 319 VAL C N 1
ATOM 6945 C CA . VAL C 1 309 ? 110.943 67.909 76.846 1.00 149.68 319 VAL C CA 1
ATOM 6946 C C . VAL C 1 309 ? 111.967 67.703 77.954 1.00 153.38 319 VAL C C 1
ATOM 6947 O O . VAL C 1 309 ? 113.065 67.182 77.719 1.00 154.48 319 VAL C O 1
ATOM 6951 N N . GLN C 1 310 ? 111.613 68.119 79.168 1.00 152.52 320 GLN C N 1
ATOM 6952 C CA . GLN C 1 310 ? 112.516 67.978 80.302 1.00 155.04 320 GLN C CA 1
ATOM 6953 C C . GLN C 1 310 ? 112.723 66.507 80.645 1.00 156.90 320 GLN C C 1
ATOM 6954 O O . GLN C 1 310 ? 111.796 65.695 80.565 1.00 153.95 320 GLN C O 1
ATOM 6960 N N . GLN C 1 311 ? 113.952 66.167 81.029 1.00 159.00 321 GLN C N 1
ATOM 6961 C CA . GLN C 1 311 ? 114.311 64.798 81.369 1.00 160.88 321 GLN C CA 1
ATOM 6962 C C . GLN C 1 311 ? 115.243 64.808 82.572 1.00 163.81 321 GLN C C 1
ATOM 6963 O O . GLN C 1 311 ? 115.895 65.814 82.869 1.00 165.95 321 GLN C O 1
ATOM 6969 N N . ALA C 1 312 ? 115.300 63.663 83.260 1.00 164.58 322 ALA C N 1
ATOM 6970 C CA . ALA C 1 312 ? 116.146 63.456 84.431 1.00 165.60 322 ALA C CA 1
ATOM 6971 C C . ALA C 1 312 ? 115.915 64.542 85.476 1.00 163.57 322 ALA C C 1
ATOM 6972 O O . ALA C 1 312 ? 116.764 65.427 85.645 1.00 162.73 322 ALA C O 1
ATOM 6974 N N . PRO C 1 313 ? 114.777 64.519 86.182 1.00 163.09 323 PRO C N 1
ATOM 6975 C CA . PRO C 1 313 ? 114.502 65.564 87.181 1.00 158.44 323 PRO C CA 1
ATOM 6976 C C . PRO C 1 313 ? 115.564 65.640 88.268 1.00 148.52 323 PRO C C 1
ATOM 6977 O O . PRO C 1 313 ? 116.177 66.695 88.465 1.00 145.08 323 PRO C O 1
ATOM 6981 N N . SER C 1 314 ? 115.790 64.525 88.967 1.00 148.10 324 SER C N 1
ATOM 6982 C CA . SER C 1 314 ? 116.773 64.446 90.045 1.00 142.25 324 SER C CA 1
ATOM 6983 C C . SER C 1 314 ? 116.555 65.550 91.073 1.00 133.00 324 SER C C 1
ATOM 6984 O O . SER C 1 314 ? 115.702 65.421 91.958 1.00 124.00 324 SER C O 1
ATOM 6987 N N . LYS C 1 315 ? 117.325 66.635 90.958 1.00 128.80 325 LYS C N 1
ATOM 6988 C CA . LYS C 1 315 ? 117.171 67.824 91.797 1.00 118.47 325 LYS C CA 1
ATOM 6989 C C . LYS C 1 315 ? 117.308 67.478 93.282 1.00 110.61 325 LYS C C 1
ATOM 6990 O O . LYS C 1 315 ? 116.386 67.663 94.079 1.00 107.26 325 LYS C O 1
ATOM 6996 N N . THR C 1 316 ? 118.485 66.967 93.647 1.00 106.22 326 THR C N 1
ATOM 6997 C CA . THR C 1 316 ? 118.681 66.517 95.025 1.00 103.59 326 THR C CA 1
ATOM 6998 C C . THR C 1 316 ? 119.028 67.677 95.955 1.00 100.23 326 THR C C 1
ATOM 6999 O O . THR C 1 316 ? 118.232 68.052 96.821 1.00 100.90 326 THR C O 1
ATOM 7003 N N . TYR C 1 317 ? 120.217 68.261 95.791 1.00 97.71 327 TYR C N 1
ATOM 7004 C CA . TYR C 1 317 ? 120.593 69.426 96.587 1.00 92.28 327 TYR C CA 1
ATOM 7005 C C . TYR C 1 317 ? 121.431 70.400 95.765 1.00 90.74 327 TYR C C 1
ATOM 7006 O O . TYR C 1 317 ? 122.429 70.944 96.250 1.00 91.15 327 TYR C O 1
ATOM 7015 N N . ASP C 1 318 ? 121.041 70.630 94.519 1.00 89.37 328 ASP C N 1
ATOM 7016 C CA . ASP C 1 318 ? 121.761 71.544 93.646 1.00 82.88 328 ASP C CA 1
ATOM 7017 C C . ASP C 1 318 ? 121.038 72.885 93.563 1.00 81.22 328 ASP C C 1
ATOM 7018 O O . ASP C 1 318 ? 119.897 73.037 94.005 1.00 84.08 328 ASP C O 1
ATOM 7023 N N . ASP C 1 319 ? 121.727 73.871 92.983 1.00 76.55 329 ASP C N 1
ATOM 7024 C CA . ASP C 1 319 ? 121.116 75.172 92.742 1.00 73.55 329 ASP C CA 1
ATOM 7025 C C . ASP C 1 319 ? 119.962 75.106 91.753 1.00 73.33 329 ASP C C 1
ATOM 7026 O O . ASP C 1 319 ? 119.174 76.053 91.691 1.00 72.41 329 ASP C O 1
ATOM 7031 N N . HIS C 1 320 ? 119.848 74.021 90.983 1.00 75.07 330 HIS C N 1
ATOM 7032 C CA . HIS C 1 320 ? 118.727 73.888 90.059 1.00 76.50 330 HIS C CA 1
ATOM 7033 C C . HIS C 1 320 ? 117.400 73.855 90.807 1.00 76.80 330 HIS C C 1
ATOM 7034 O O . HIS C 1 320 ? 116.438 74.515 90.401 1.00 78.21 330 HIS C O 1
ATOM 7041 N N . SER C 1 321 ? 117.337 73.115 91.916 1.00 76.10 331 SER C N 1
ATOM 7042 C CA . SER C 1 321 ? 116.092 73.007 92.672 1.00 76.07 331 SER C CA 1
ATOM 7043 C C . SER C 1 321 ? 115.685 74.349 93.270 1.00 72.25 331 SER C C 1
ATOM 7044 O O . SER C 1 321 ? 114.531 74.778 93.139 1.00 76.47 331 SER C O 1
ATOM 7047 N N . LEU C 1 322 ? 116.621 75.024 93.941 1.00 68.68 332 LEU C N 1
ATOM 7048 C CA . LEU C 1 322 ? 116.311 76.312 94.552 1.00 65.79 332 LEU C CA 1
ATOM 7049 C C . LEU C 1 322 ? 115.966 77.354 93.497 1.00 67.01 332 LEU C C 1
ATOM 7050 O O . LEU C 1 322 ? 115.053 78.168 93.688 1.00 70.84 332 LEU C O 1
ATOM 7055 N N . PHE C 1 323 ? 116.690 77.350 92.376 1.00 64.37 333 PHE C N 1
ATOM 7056 C CA . PHE C 1 323 ? 116.403 78.301 91.311 1.00 62.17 333 PHE C CA 1
ATOM 7057 C C . PHE C 1 323 ? 115.035 78.042 90.696 1.00 65.49 333 PHE C C 1
ATOM 7058 O O . PHE C 1 323 ? 114.313 78.986 90.363 1.00 69.73 333 PHE C O 1
ATOM 7066 N N . LEU C 1 324 ? 114.656 76.769 90.542 1.00 65.81 334 LEU C N 1
ATOM 7067 C CA . LEU C 1 324 ? 113.319 76.452 90.051 1.00 65.60 334 LEU C CA 1
ATOM 7068 C C . LEU C 1 324 ? 112.250 76.898 91.040 1.00 68.77 334 LEU C C 1
ATOM 7069 O O . LEU C 1 324 ? 111.188 77.382 90.638 1.00 75.68 334 LEU C O 1
ATOM 7074 N N . LEU C 1 325 ? 112.511 76.736 92.340 1.00 66.61 335 LEU C N 1
ATOM 7075 C CA . LEU C 1 325 ? 111.563 77.206 93.347 1.00 65.80 335 LEU C CA 1
ATOM 7076 C C . LEU C 1 325 ? 111.378 78.718 93.260 1.00 64.87 335 LEU C C 1
ATOM 7077 O O . LEU C 1 325 ? 110.249 79.223 93.278 1.00 72.37 335 LEU C O 1
ATOM 7082 N N . PHE C 1 326 ? 112.486 79.457 93.154 1.00 61.12 336 PHE C N 1
ATOM 7083 C CA . PHE C 1 326 ? 112.397 80.910 93.045 1.00 58.83 336 PHE C CA 1
ATOM 7084 C C . PHE C 1 326 ? 111.709 81.329 91.751 1.00 63.94 336 PHE C C 1
ATOM 7085 O O . PHE C 1 326 ? 110.936 82.294 91.734 1.00 70.20 336 PHE C O 1
ATOM 7093 N N . LEU C 1 327 ? 111.981 80.619 90.653 1.00 63.24 337 LEU C N 1
ATOM 7094 C CA . LEU C 1 327 ? 111.326 80.924 89.386 1.00 65.13 337 LEU C CA 1
ATOM 7095 C C . LEU C 1 327 ? 109.825 80.678 89.467 1.00 71.97 337 LEU C C 1
ATOM 7096 O O . LEU C 1 327 ? 109.033 81.468 88.946 1.00 77.65 337 LEU C O 1
ATOM 7101 N N . GLU C 1 328 ? 109.417 79.584 90.113 1.00 72.69 338 GLU C N 1
ATOM 7102 C CA . GLU C 1 328 ? 107.993 79.323 90.299 1.00 77.02 338 GLU C CA 1
ATOM 7103 C C . GLU C 1 328 ? 107.352 80.401 91.162 1.00 74.85 338 GLU C C 1
ATOM 7104 O O . GLU C 1 328 ? 106.221 80.829 90.899 1.00 77.36 338 GLU C O 1
ATOM 7110 N N . GLU C 1 329 ? 108.062 80.856 92.197 1.00 69.86 339 GLU C N 1
ATOM 7111 C CA . GLU C 1 329 ? 107.532 81.917 93.048 1.00 68.82 339 GLU C CA 1
ATOM 7112 C C . GLU C 1 329 ? 107.378 83.224 92.277 1.00 71.08 339 GLU C C 1
ATOM 7113 O O . GLU C 1 329 ? 106.381 83.937 92.448 1.00 73.23 339 GLU C O 1
ATOM 7119 N N . ASN C 1 330 ? 108.348 83.556 91.428 1.00 72.35 340 ASN C N 1
ATOM 7120 C CA . ASN C 1 330 ? 108.376 84.843 90.743 1.00 72.64 340 ASN C CA 1
ATOM 7121 C C . ASN C 1 330 ? 107.741 84.815 89.356 1.00 78.65 340 ASN C C 1
ATOM 7122 O O . ASN C 1 330 ? 107.751 85.841 88.669 1.00 82.20 340 ASN C O 1
ATOM 7127 N N . VAL C 1 331 ? 107.200 83.672 88.925 1.00 79.49 341 VAL C N 1
ATOM 7128 C CA . VAL C 1 331 ? 106.586 83.565 87.610 1.00 79.51 341 VAL C CA 1
ATOM 7129 C C . VAL C 1 331 ? 105.372 84.468 87.439 1.00 80.98 341 VAL C C 1
ATOM 7130 O O . VAL C 1 331 ? 104.905 84.654 86.310 1.00 80.28 341 VAL C O 1
ATOM 7134 N N . SER C 1 332 ? 104.845 85.034 88.528 1.00 83.82 342 SER C N 1
ATOM 7135 C CA . SER C 1 332 ? 103.717 85.953 88.408 1.00 86.17 342 SER C CA 1
ATOM 7136 C C . SER C 1 332 ? 104.079 87.178 87.579 1.00 86.57 342 SER C C 1
ATOM 7137 O O . SER C 1 332 ? 103.218 87.735 86.887 1.00 88.07 342 SER C O 1
ATOM 7140 N N . GLU C 1 333 ? 105.342 87.608 87.626 1.00 88.00 343 GLU C N 1
ATOM 7141 C CA . GLU C 1 333 ? 105.757 88.771 86.849 1.00 93.51 343 GLU C CA 1
ATOM 7142 C C . GLU C 1 333 ? 105.821 88.462 85.358 1.00 94.43 343 GLU C C 1
ATOM 7143 O O . GLU C 1 333 ? 105.627 89.363 84.534 1.00 100.36 343 GLU C O 1
ATOM 7149 N N . LEU C 1 334 ? 106.083 87.208 84.993 1.00 90.87 344 LEU C N 1
ATOM 7150 C CA . LEU C 1 334 ? 106.226 86.853 83.587 1.00 89.92 344 LEU C CA 1
ATOM 7151 C C . LEU C 1 334 ? 104.916 87.066 82.840 1.00 91.43 344 LEU C C 1
ATOM 7152 O O . LEU C 1 334 ? 103.861 86.570 83.249 1.00 93.74 344 LEU C O 1
ATOM 7157 N N . LYS C 1 335 ? 104.993 87.809 81.735 1.00 90.20 345 LYS C N 1
ATOM 7158 C CA . LYS C 1 335 ? 103.812 88.116 80.939 1.00 92.07 345 LYS C CA 1
ATOM 7159 C C . LYS C 1 335 ? 103.357 86.901 80.136 1.00 90.32 345 LYS C C 1
ATOM 7160 O O . LYS C 1 335 ? 102.151 86.665 79.999 1.00 91.53 345 LYS C O 1
ATOM 7166 N N . SER C 1 336 ? 104.302 86.112 79.622 1.00 87.12 346 SER C N 1
ATOM 7167 C CA . SER C 1 336 ? 103.991 84.991 78.743 1.00 85.86 346 SER C CA 1
ATOM 7168 C C . SER C 1 336 ? 103.412 83.786 79.472 1.00 85.66 346 SER C C 1
ATOM 7169 O O . SER C 1 336 ? 102.851 82.902 78.813 1.00 87.47 346 SER C O 1
ATOM 7172 N N . TYR C 1 337 ? 103.537 83.718 80.800 1.00 84.48 347 TYR C N 1
ATOM 7173 C CA . TYR C 1 337 ? 103.081 82.536 81.525 1.00 84.09 347 TYR C CA 1
ATOM 7174 C C . TYR C 1 337 ? 101.576 82.339 81.381 1.00 87.53 347 TYR C C 1
ATOM 7175 O O . TYR C 1 337 ? 101.109 81.211 81.185 1.00 92.40 347 TYR C O 1
ATOM 7184 N N . LYS C 1 338 ? 100.803 83.424 81.474 1.00 83.09 348 LYS C N 1
ATOM 7185 C CA . LYS C 1 338 ? 99.355 83.315 81.329 1.00 83.76 348 LYS C CA 1
ATOM 7186 C C . LYS C 1 338 ? 98.975 82.866 79.924 1.00 89.08 348 LYS C C 1
ATOM 7187 O O . LYS C 1 338 ? 98.065 82.045 79.748 1.00 95.71 348 LYS C O 1
ATOM 7193 N N . PHE C 1 339 ? 99.658 83.401 78.909 1.00 84.78 349 PHE C N 1
ATOM 7194 C CA . PHE C 1 339 ? 99.386 82.995 77.534 1.00 84.09 349 PHE C CA 1
ATOM 7195 C C . PHE C 1 339 ? 99.697 81.519 77.327 1.00 90.58 349 PHE C C 1
ATOM 7196 O O . PHE C 1 339 ? 98.927 80.798 76.682 1.00 96.01 349 PHE C O 1
ATOM 7204 N N . LEU C 1 340 ? 100.821 81.048 77.872 1.00 89.82 350 LEU C N 1
ATOM 7205 C CA . LEU C 1 340 ? 101.153 79.631 77.752 1.00 91.89 350 LEU C CA 1
ATOM 7206 C C . LEU C 1 340 ? 100.135 78.765 78.483 1.00 96.41 350 LEU C C 1
ATOM 7207 O O . LEU C 1 340 ? 99.762 77.692 77.997 1.00 103.26 350 LEU C O 1
ATOM 7212 N N . LYS C 1 341 ? 99.673 79.215 79.652 1.00 93.70 351 LYS C N 1
ATOM 7213 C CA . LYS C 1 341 ? 98.681 78.450 80.403 1.00 95.93 351 LYS C CA 1
ATOM 7214 C C . LYS C 1 341 ? 97.373 78.333 79.629 1.00 102.33 351 LYS C C 1
ATOM 7215 O O . LYS C 1 341 ? 96.790 77.245 79.529 1.00 108.06 351 LYS C O 1
ATOM 7221 N N . VAL C 1 342 ? 96.894 79.447 79.068 1.00 100.69 352 VAL C N 1
ATOM 7222 C CA . VAL C 1 342 ? 95.636 79.388 78.327 1.00 102.72 352 VAL C CA 1
ATOM 7223 C C . VAL C 1 342 ? 95.803 78.586 77.039 1.00 108.00 352 VAL C C 1
ATOM 7224 O O . VAL C 1 342 ? 94.882 77.870 76.627 1.00 112.98 352 VAL C O 1
ATOM 7228 N N . LEU C 1 343 ? 96.970 78.668 76.392 1.00 106.98 353 LEU C N 1
ATOM 7229 C CA . LEU C 1 343 ? 97.207 77.863 75.197 1.00 107.64 353 LEU C CA 1
ATOM 7230 C C . LEU C 1 343 ? 97.240 76.375 75.528 1.00 110.74 353 LEU C C 1
ATOM 7231 O O . LEU C 1 343 ? 96.730 75.552 74.761 1.00 114.37 353 LEU C O 1
ATOM 7236 N N . GLU C 1 344 ? 97.840 76.012 76.665 1.00 112.38 354 GLU C N 1
ATOM 7237 C CA . GLU C 1 344 ? 97.833 74.617 77.093 1.00 117.69 354 GLU C CA 1
ATOM 7238 C C . GLU C 1 344 ? 96.417 74.155 77.415 1.00 121.85 354 GLU C C 1
ATOM 7239 O O . GLU C 1 344 ? 96.038 73.026 77.087 1.00 125.96 354 GLU C O 1
ATOM 7245 N N . ASN C 1 345 ? 95.619 75.012 78.058 1.00 119.30 355 ASN C N 1
ATOM 7246 C CA . ASN C 1 345 ? 94.232 74.653 78.334 1.00 120.55 355 ASN C CA 1
ATOM 7247 C C . ASN C 1 345 ? 93.384 74.591 77.069 1.00 121.37 355 ASN C C 1
ATOM 7248 O O . ASN C 1 345 ? 92.324 73.958 77.083 1.00 122.18 355 ASN C O 1
ATOM 7253 N N . ILE C 1 346 ? 93.820 75.235 75.984 1.00 121.22 356 ILE C N 1
ATOM 7254 C CA . ILE C 1 346 ? 93.107 75.118 74.713 1.00 122.82 356 ILE C CA 1
ATOM 7255 C C . ILE C 1 346 ? 93.108 73.669 74.240 1.00 126.94 356 ILE C C 1
ATOM 7256 O O . ILE C 1 346 ? 92.076 73.127 73.825 1.00 125.26 356 ILE C O 1
ATOM 7261 N N . LYS C 1 347 ? 94.265 73.017 74.308 1.00 129.61 357 LYS C N 1
ATOM 7262 C CA . LYS C 1 347 ? 94.397 71.631 73.877 1.00 129.90 357 LYS C CA 1
ATOM 7263 C C . LYS C 1 347 ? 94.083 70.670 75.019 1.00 128.66 357 LYS C C 1
ATOM 7264 O O . LYS C 1 347 ? 94.874 70.520 75.951 1.00 125.98 357 LYS C O 1
ATOM 7270 N N . VAL D 1 1 ? 140.990 99.517 65.423 1.00 142.43 11 VAL D N 1
ATOM 7271 C CA . VAL D 1 1 ? 141.153 100.876 64.926 1.00 148.78 11 VAL D CA 1
ATOM 7272 C C . VAL D 1 1 ? 140.834 101.883 66.026 1.00 154.86 11 VAL D C 1
ATOM 7273 O O . VAL D 1 1 ? 140.311 101.519 67.078 1.00 157.09 11 VAL D O 1
ATOM 7275 N N . PHE D 1 2 ? 141.154 103.151 65.774 1.00 155.59 12 PHE D N 1
ATOM 7276 C CA . PHE D 1 2 ? 140.903 104.221 66.740 1.00 155.22 12 PHE D CA 1
ATOM 7277 C C . PHE D 1 2 ? 139.534 104.859 66.488 1.00 157.30 12 PHE D C 1
ATOM 7278 O O . PHE D 1 2 ? 139.392 106.071 66.324 1.00 156.72 12 PHE D O 1
ATOM 7286 N N . SER D 1 3 ? 138.511 104.003 66.461 1.00 158.16 13 SER D N 1
ATOM 7287 C CA . SER D 1 3 ? 137.142 104.443 66.238 1.00 158.16 13 SER D CA 1
ATOM 7288 C C . SER D 1 3 ? 136.181 104.055 67.352 1.00 156.98 13 SER D C 1
ATOM 7289 O O . SER D 1 3 ? 135.058 104.570 67.375 1.00 157.76 13 SER D O 1
ATOM 7292 N N . ASP D 1 4 ? 136.577 103.174 68.268 1.00 155.36 14 ASP D N 1
ATOM 7293 C CA . ASP D 1 4 ? 135.727 102.744 69.369 1.00 154.50 14 ASP D CA 1
ATOM 7294 C C . ASP D 1 4 ? 135.938 103.570 70.632 1.00 155.19 14 ASP D C 1
ATOM 7295 O O . ASP D 1 4 ? 135.349 103.254 71.671 1.00 153.53 14 ASP D O 1
ATOM 7300 N N . PHE D 1 5 ? 136.760 104.614 70.567 1.00 154.85 15 PHE D N 1
ATOM 7301 C CA . PHE D 1 5 ? 137.105 105.414 71.733 1.00 153.87 15 PHE D CA 1
ATOM 7302 C C . PHE D 1 5 ? 136.138 106.566 71.979 1.00 155.92 15 PHE D C 1
ATOM 7303 O O . PHE D 1 5 ? 136.339 107.329 72.929 1.00 156.23 15 PHE D O 1
ATOM 7311 N N . LEU D 1 6 ? 135.105 106.713 71.154 1.00 157.61 16 LEU D N 1
ATOM 7312 C CA . LEU D 1 6 ? 134.130 107.773 71.356 1.00 161.54 16 LEU D CA 1
ATOM 7313 C C . LEU D 1 6 ? 133.306 107.514 72.613 1.00 163.99 16 LEU D C 1
ATOM 7314 O O . LEU D 1 6 ? 133.033 106.369 72.981 1.00 163.55 16 LEU D O 1
ATOM 7319 N N . LEU D 1 7 ? 132.909 108.602 73.277 1.00 167.35 17 LEU D N 1
ATOM 7320 C CA . LEU D 1 7 ? 132.160 108.523 74.526 1.00 170.28 17 LEU D CA 1
ATOM 7321 C C . LEU D 1 7 ? 130.971 109.479 74.527 1.00 179.39 17 LEU D C 1
ATOM 7322 O O . LEU D 1 7 ? 130.533 109.931 75.588 1.00 181.93 17 LEU D O 1
ATOM 7327 N N . LYS D 1 8 ? 130.435 109.793 73.346 1.00 183.46 18 LYS D N 1
ATOM 7328 C CA . LYS D 1 8 ? 129.297 110.701 73.258 1.00 190.69 18 LYS D CA 1
ATOM 7329 C C . LYS D 1 8 ? 127.991 110.072 73.723 1.00 196.55 18 LYS D C 1
ATOM 7330 O O . LYS D 1 8 ? 127.000 110.793 73.874 1.00 197.13 18 LYS D O 1
ATOM 7336 N N . ASP D 1 9 ? 127.962 108.760 73.958 1.00 199.10 19 ASP D N 1
ATOM 7337 C CA . ASP D 1 9 ? 126.754 108.055 74.385 1.00 200.85 19 ASP D CA 1
ATOM 7338 C C . ASP D 1 9 ? 127.063 107.244 75.637 1.00 198.97 19 ASP D C 1
ATOM 7339 O O . ASP D 1 9 ? 127.221 106.017 75.573 1.00 198.81 19 ASP D O 1
ATOM 7344 N N . PRO D 1 10 ? 127.160 107.895 76.793 1.00 197.16 20 PRO D N 1
ATOM 7345 C CA . PRO D 1 10 ? 127.395 107.163 78.037 1.00 192.53 20 PRO D CA 1
ATOM 7346 C C . PRO D 1 10 ? 126.085 106.797 78.710 1.00 190.17 20 PRO D C 1
ATOM 7347 O O . PRO D 1 10 ? 125.100 107.546 78.623 1.00 190.27 20 PRO D O 1
ATOM 7351 N N . PRO D 1 11 ? 126.028 105.648 79.381 1.00 185.95 21 PRO D N 1
ATOM 7352 C CA . PRO D 1 11 ? 124.802 105.275 80.098 1.00 182.05 21 PRO D CA 1
ATOM 7353 C C . PRO D 1 11 ? 124.521 106.233 81.246 1.00 182.70 21 PRO D C 1
ATOM 7354 O O . PRO D 1 11 ? 125.434 106.770 81.875 1.00 184.44 21 PRO D O 1
ATOM 7358 N N . GLU D 1 12 ? 123.232 106.443 81.514 1.00 180.62 22 GLU D N 1
ATOM 7359 C CA . GLU D 1 12 ? 122.834 107.351 82.585 1.00 178.71 22 GLU D CA 1
ATOM 7360 C C . GLU D 1 12 ? 122.855 106.652 83.941 1.00 168.83 22 GLU D C 1
ATOM 7361 O O . GLU D 1 12 ? 123.626 107.024 84.832 1.00 169.26 22 GLU D O 1
ATOM 7367 N N . SER D 1 13 ? 122.014 105.637 84.114 1.00 161.31 23 SER D N 1
ATOM 7368 C CA . SER D 1 13 ? 121.915 104.898 85.370 1.00 151.71 23 SER D CA 1
ATOM 7369 C C . SER D 1 13 ? 121.791 103.404 85.087 1.00 144.41 23 SER D C 1
ATOM 7370 O O . SER D 1 13 ? 120.962 102.702 85.668 1.00 139.17 23 SER D O 1
ATOM 7373 N N . LYS D 1 14 ? 122.623 102.905 84.169 1.00 144.23 24 LYS D N 1
ATOM 7374 C CA . LYS D 1 14 ? 122.530 101.505 83.765 1.00 134.84 24 LYS D CA 1
ATOM 7375 C C . LYS D 1 14 ? 122.851 100.562 84.920 1.00 128.68 24 LYS D C 1
ATOM 7376 O O . LYS D 1 14 ? 122.147 99.568 85.133 1.00 126.03 24 LYS D O 1
ATOM 7382 N N . TYR D 1 15 ? 123.905 100.859 85.681 1.00 125.81 25 TYR D N 1
ATOM 7383 C CA . TYR D 1 15 ? 124.332 99.950 86.740 1.00 119.01 25 TYR D CA 1
ATOM 7384 C C . TYR D 1 15 ? 123.490 100.133 87.999 1.00 120.38 25 TYR D C 1
ATOM 7385 O O . TYR D 1 15 ? 122.773 99.216 88.415 1.00 121.48 25 TYR D O 1
ATOM 7394 N N . LYS D 1 16 ? 123.560 101.317 88.610 1.00 118.52 26 LYS D N 1
ATOM 7395 C CA . LYS D 1 16 ? 122.660 101.721 89.691 1.00 119.27 26 LYS D CA 1
ATOM 7396 C C . LYS D 1 16 ? 122.687 100.721 90.853 1.00 115.46 26 LYS D C 1
ATOM 7397 O O . LYS D 1 16 ? 121.728 99.992 91.114 1.00 119.63 26 LYS D O 1
ATOM 7403 N N . GLY D 1 17 ? 123.823 100.697 91.547 1.00 108.18 27 GLY D N 1
ATOM 7404 C CA . GLY D 1 17 ? 123.956 99.800 92.679 1.00 101.83 27 GLY D CA 1
ATOM 7405 C C . GLY D 1 17 ? 125.174 98.900 92.676 1.00 91.95 27 GLY D C 1
ATOM 7406 O O . GLY D 1 17 ? 125.128 97.791 93.217 1.00 86.40 27 GLY D O 1
ATOM 7407 N N . LEU D 1 18 ? 126.261 99.354 92.053 1.00 88.40 28 LEU D N 1
ATOM 7408 C CA . LEU D 1 18 ? 127.520 98.621 92.109 1.00 76.49 28 LEU D CA 1
ATOM 7409 C C . LEU D 1 18 ? 127.945 98.392 93.554 1.00 75.20 28 LEU D C 1
ATOM 7410 O O . LEU D 1 18 ? 127.866 99.298 94.390 1.00 79.72 28 LEU D O 1
ATOM 7415 N N . ARG D 1 19 ? 128.398 97.175 93.846 1.00 69.75 29 ARG D N 1
ATOM 7416 C CA . ARG D 1 19 ? 128.830 96.813 95.193 1.00 67.23 29 ARG D CA 1
ATOM 7417 C C . ARG D 1 19 ? 130.291 97.209 95.363 1.00 66.04 29 ARG D C 1
ATOM 7418 O O . ARG D 1 19 ? 131.185 96.570 94.798 1.00 65.32 29 ARG D O 1
ATOM 7426 N N . LEU D 1 20 ? 130.538 98.259 96.141 1.00 62.65 30 LEU D N 1
ATOM 7427 C CA . LEU D 1 20 ? 131.887 98.763 96.359 1.00 54.58 30 LEU D CA 1
ATOM 7428 C C . LEU D 1 20 ? 132.551 98.172 97.594 1.00 51.93 30 LEU D C 1
ATOM 7429 O O . LEU D 1 20 ? 133.682 98.551 97.912 1.00 52.41 30 LEU D O 1
ATOM 7434 N N . GLU D 1 21 ? 131.881 97.260 98.295 1.00 57.21 31 GLU D N 1
ATOM 7435 C CA . GLU D 1 21 ? 132.448 96.606 99.465 1.00 58.85 31 GLU D CA 1
ATOM 7436 C C . GLU D 1 21 ? 132.173 95.113 99.383 1.00 61.02 31 GLU D C 1
ATOM 7437 O O . GLU D 1 21 ? 131.090 94.697 98.964 1.00 64.34 31 GLU D O 1
ATOM 7443 N N . LEU D 1 22 ? 133.160 94.316 99.780 1.00 59.30 32 LEU D N 1
ATOM 7444 C CA . LEU D 1 22 ? 133.005 92.869 99.762 1.00 58.64 32 LEU D CA 1
ATOM 7445 C C . LEU D 1 22 ? 131.957 92.429 100.778 1.00 59.46 32 LEU D C 1
ATOM 7446 O O . LEU D 1 22 ? 131.745 93.077 101.807 1.00 61.69 32 LEU D O 1
ATOM 7451 N N . ALA D 1 23 ? 131.288 91.315 100.469 1.00 57.01 33 ALA D N 1
ATOM 7452 C CA . ALA D 1 23 ? 130.191 90.850 101.312 1.00 57.86 33 ALA D CA 1
ATOM 7453 C C . ALA D 1 23 ? 130.674 90.480 102.709 1.00 60.17 33 ALA D C 1
ATOM 7454 O O . ALA D 1 23 ? 130.045 90.850 103.708 1.00 61.71 33 ALA D O 1
ATOM 7456 N N . VAL D 1 24 ? 131.789 89.752 102.802 1.00 58.42 34 VAL D N 1
ATOM 7457 C CA . VAL D 1 24 ? 132.275 89.318 104.108 1.00 57.17 34 VAL D CA 1
ATOM 7458 C C . VAL D 1 24 ? 132.779 90.508 104.920 1.00 57.12 34 VAL D C 1
ATOM 7459 O O . VAL D 1 24 ? 132.560 90.581 106.135 1.00 59.14 34 VAL D O 1
ATOM 7463 N N . ASP D 1 25 ? 133.436 91.470 104.265 1.00 58.43 35 ASP D N 1
ATOM 7464 C CA . ASP D 1 25 ? 133.885 92.667 104.970 1.00 58.05 35 ASP D CA 1
ATOM 7465 C C . ASP D 1 25 ? 132.701 93.479 105.476 1.00 58.74 35 ASP D C 1
ATOM 7466 O O . ASP D 1 25 ? 132.707 93.957 106.618 1.00 61.75 35 ASP D O 1
ATOM 7471 N N . LYS D 1 26 ? 131.674 93.641 104.638 1.00 57.80 36 LYS D N 1
ATOM 7472 C CA . LYS D 1 26 ? 130.483 94.372 105.054 1.00 55.90 36 LYS D CA 1
ATOM 7473 C C . LYS D 1 26 ? 129.798 93.685 106.225 1.00 58.73 36 LYS D C 1
ATOM 7474 O O . LYS D 1 26 ? 129.386 94.345 107.185 1.00 62.88 36 LYS D O 1
ATOM 7480 N N . LEU D 1 27 ? 129.673 92.356 106.168 1.00 58.17 37 LEU D N 1
ATOM 7481 C CA . LEU D 1 27 ? 129.038 91.625 107.260 1.00 58.11 37 LEU D CA 1
ATOM 7482 C C . LEU D 1 27 ? 129.837 91.751 108.551 1.00 55.17 37 LEU D C 1
ATOM 7483 O O . LEU D 1 27 ? 129.263 91.970 109.627 1.00 56.26 37 LEU D O 1
ATOM 7488 N N . VAL D 1 28 ? 131.164 91.618 108.467 1.00 51.72 38 VAL D N 1
ATOM 7489 C CA . VAL D 1 28 ? 132.002 91.709 109.659 1.00 50.15 38 VAL D CA 1
ATOM 7490 C C . VAL D 1 28 ? 131.894 93.097 110.278 1.00 51.93 38 VAL D C 1
ATOM 7491 O O . VAL D 1 28 ? 131.729 93.242 111.496 1.00 56.37 38 VAL D O 1
ATOM 7495 N N . SER D 1 29 ? 131.979 94.139 109.446 1.00 50.61 39 SER D N 1
ATOM 7496 C CA . SER D 1 29 ? 131.871 95.501 109.959 1.00 54.45 39 SER D CA 1
ATOM 7497 C C . SER D 1 29 ? 130.500 95.755 110.571 1.00 56.34 39 SER D C 1
ATOM 7498 O O . SER D 1 29 ? 130.394 96.349 111.651 1.00 59.93 39 SER D O 1
ATOM 7501 N N . CYS D 1 30 ? 129.437 95.299 109.900 1.00 55.71 40 CYS D N 1
ATOM 7502 C CA . CYS D 1 30 ? 128.090 95.510 110.414 1.00 57.78 40 CYS D CA 1
ATOM 7503 C C . CYS D 1 30 ? 127.901 94.831 111.762 1.00 56.75 40 CYS D C 1
ATOM 7504 O O . CYS D 1 30 ? 127.335 95.423 112.685 1.00 58.30 40 CYS D O 1
ATOM 7507 N N . ILE D 1 31 ? 128.378 93.592 111.901 1.00 54.65 41 ILE D N 1
ATOM 7508 C CA . ILE D 1 31 ? 128.245 92.890 113.176 1.00 54.47 41 ILE D CA 1
ATOM 7509 C C . ILE D 1 31 ? 129.055 93.597 114.258 1.00 58.23 41 ILE D C 1
ATOM 7510 O O . ILE D 1 31 ? 128.545 93.899 115.347 1.00 62.96 41 ILE D O 1
ATOM 7515 N N . ALA D 1 32 ? 130.328 93.886 113.968 1.00 55.15 42 ALA D N 1
ATOM 7516 C CA . ALA D 1 32 ? 131.218 94.472 114.962 1.00 53.45 42 ALA D CA 1
ATOM 7517 C C . ALA D 1 32 ? 130.814 95.888 115.350 1.00 55.57 42 ALA D C 1
ATOM 7518 O O . ALA D 1 32 ? 131.268 96.383 116.386 1.00 58.25 42 ALA D O 1
ATOM 7520 N N . VAL D 1 33 ? 129.994 96.554 114.543 1.00 55.79 43 VAL D N 1
ATOM 7521 C CA . VAL D 1 33 ? 129.479 97.864 114.929 1.00 53.88 43 VAL D CA 1
ATOM 7522 C C . VAL D 1 33 ? 128.138 97.745 115.644 1.00 58.26 43 VAL D C 1
ATOM 7523 O O . VAL D 1 33 ? 127.917 98.394 116.670 1.00 62.81 43 VAL D O 1
ATOM 7527 N N . GLY D 1 34 ? 127.228 96.914 115.129 1.00 58.04 44 GLY D N 1
ATOM 7528 C CA . GLY D 1 34 ? 125.901 96.826 115.711 1.00 58.20 44 GLY D CA 1
ATOM 7529 C C . GLY D 1 34 ? 125.880 96.185 117.085 1.00 63.02 44 GLY D C 1
ATOM 7530 O O . GLY D 1 34 ? 125.154 96.640 117.974 1.00 71.19 44 GLY D O 1
ATOM 7531 N N . LEU D 1 35 ? 126.659 95.117 117.281 1.00 59.04 45 LEU D N 1
ATOM 7532 C CA . LEU D 1 35 ? 126.599 94.402 118.556 1.00 62.51 45 LEU D CA 1
ATOM 7533 C C . LEU D 1 35 ? 126.994 95.274 119.744 1.00 65.39 45 LEU D C 1
ATOM 7534 O O . LEU D 1 35 ? 126.224 95.329 120.721 1.00 69.15 45 LEU D O 1
ATOM 7539 N N . PRO D 1 36 ? 128.142 95.970 119.746 1.00 60.88 46 PRO D N 1
ATOM 7540 C CA . PRO D 1 36 ? 128.442 96.841 120.895 1.00 61.18 46 PRO D CA 1
ATOM 7541 C C . PRO D 1 36 ? 127.422 97.947 121.097 1.00 65.44 46 PRO D C 1
ATOM 7542 O O . PRO D 1 36 ? 127.071 98.250 122.242 1.00 73.89 46 PRO D O 1
ATOM 7546 N N . LEU D 1 37 ? 126.927 98.553 120.016 1.00 58.72 47 LEU D N 1
ATOM 7547 C CA . LEU D 1 37 ? 125.958 99.636 120.160 1.00 62.50 47 LEU D CA 1
ATOM 7548 C C . LEU D 1 37 ? 124.695 99.147 120.857 1.00 68.98 47 LEU D C 1
ATOM 7549 O O . LEU D 1 37 ? 124.230 99.756 121.829 1.00 75.74 47 LEU D O 1
ATOM 7554 N N . LEU D 1 38 ? 124.143 98.026 120.389 1.00 65.80 48 LEU D N 1
ATOM 7555 C CA . LEU D 1 38 ? 122.941 97.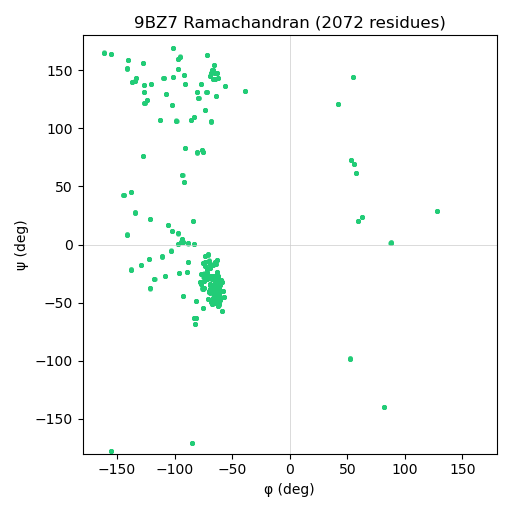474 121.004 1.00 68.00 48 LEU D CA 1
ATOM 7556 C C . LEU D 1 38 ? 123.201 97.047 122.443 1.00 71.88 48 LEU D C 1
ATOM 7557 O O . LEU D 1 38 ? 122.352 97.253 123.320 1.00 77.61 48 LEU D O 1
ATOM 7562 N N . LEU D 1 39 ? 124.370 96.460 122.711 1.00 68.00 49 LEU D N 1
ATOM 7563 C CA . LEU D 1 39 ? 124.637 95.969 124.059 1.00 70.14 49 LEU D CA 1
ATOM 7564 C C . LEU D 1 39 ? 124.787 97.113 125.058 1.00 75.04 49 LEU D C 1
ATOM 7565 O O . LEU D 1 39 ? 124.290 97.022 126.187 1.00 79.95 49 LEU D O 1
ATOM 7570 N N . ILE D 1 40 ? 125.446 98.208 124.670 1.00 71.40 50 ILE D N 1
ATOM 7571 C CA . ILE D 1 40 ? 125.544 99.327 125.607 1.00 72.82 50 ILE D CA 1
ATOM 7572 C C . ILE D 1 40 ? 124.236 100.104 125.676 1.00 77.45 50 ILE D C 1
ATOM 7573 O O . ILE D 1 40 ? 123.944 100.735 126.698 1.00 84.47 50 ILE D O 1
ATOM 7578 N N . SER D 1 41 ? 123.416 100.069 124.621 1.00 74.12 51 SER D N 1
ATOM 7579 C CA . SER D 1 41 ? 122.067 100.607 124.753 1.00 76.56 51 SER D CA 1
ATOM 7580 C C . SER D 1 41 ? 121.284 99.827 125.801 1.00 80.86 51 SER D C 1
ATOM 7581 O O . SER D 1 41 ? 120.582 100.411 126.637 1.00 87.73 51 SER D O 1
ATOM 7584 N N . LEU D 1 42 ? 121.417 98.499 125.776 1.00 77.90 52 LEU D N 1
ATOM 7585 C CA . LEU D 1 42 ? 120.800 97.655 126.793 1.00 78.94 52 LEU D CA 1
ATOM 7586 C C . LEU D 1 42 ? 121.348 97.962 128.180 1.00 84.80 52 LEU D C 1
ATOM 7587 O O . LEU D 1 42 ? 120.593 98.002 129.154 1.00 91.24 52 LEU D O 1
ATOM 7592 N N . ALA D 1 43 ? 122.661 98.169 128.289 1.00 82.05 53 ALA D N 1
ATOM 7593 C CA . ALA D 1 43 ? 123.257 98.489 129.585 1.00 83.00 53 ALA D CA 1
ATOM 7594 C C . ALA D 1 43 ? 122.743 99.823 130.122 1.00 91.15 53 ALA D C 1
ATOM 7595 O O . ALA D 1 43 ? 122.434 99.945 131.316 1.00 99.41 53 ALA D O 1
ATOM 7597 N N . PHE D 1 44 ? 122.648 100.833 129.256 1.00 88.68 54 PHE D N 1
ATOM 7598 C CA . PHE D 1 44 ? 122.132 102.131 129.677 1.00 89.45 54 PHE D CA 1
ATOM 7599 C C . PHE D 1 44 ? 120.682 102.025 130.121 1.00 98.24 54 PHE D C 1
ATOM 7600 O O . PHE D 1 44 ? 120.301 102.559 131.171 1.00 106.54 54 PHE D O 1
ATOM 7608 N N . ALA D 1 45 ? 119.859 101.325 129.337 1.00 97.71 55 ALA D N 1
ATOM 7609 C CA . ALA D 1 45 ? 118.466 101.136 129.722 1.00 101.72 55 ALA D CA 1
ATOM 7610 C C . ALA D 1 45 ? 118.359 100.384 131.042 1.00 106.75 55 ALA D C 1
ATOM 7611 O O . ALA D 1 45 ? 117.563 100.757 131.909 1.00 112.03 55 ALA D O 1
ATOM 7613 N N . GLN D 1 46 ? 119.172 99.341 131.223 1.00 104.11 56 GLN D N 1
ATOM 7614 C CA . GLN D 1 46 ? 119.083 98.536 132.435 1.00 108.46 56 GLN D CA 1
ATOM 7615 C C . GLN D 1 46 ? 119.503 99.329 133.665 1.00 112.16 56 GLN D C 1
ATOM 7616 O O . GLN D 1 46 ? 118.897 99.185 134.735 1.00 117.45 56 GLN D O 1
ATOM 7622 N N . GLU D 1 47 ? 120.522 100.181 133.548 1.00 108.06 57 GLU D N 1
ATOM 7623 C CA . GLU D 1 47 ? 120.900 100.905 134.751 1.00 112.04 57 GLU D CA 1
ATOM 7624 C C . GLU D 1 47 ? 119.925 102.048 135.004 1.00 116.32 57 GLU D C 1
ATOM 7625 O O . GLU D 1 47 ? 119.664 102.385 136.164 1.00 120.14 57 GLU D O 1
ATOM 7631 N N . ILE D 1 48 ? 119.373 102.648 133.940 1.00 114.04 58 ILE D N 1
ATOM 7632 C CA . ILE D 1 48 ? 118.293 103.618 134.112 1.00 115.61 58 ILE D CA 1
ATOM 7633 C C . ILE D 1 48 ? 117.125 102.981 134.850 1.00 120.42 58 ILE D C 1
ATOM 7634 O O . ILE D 1 48 ? 116.507 103.606 135.721 1.00 122.38 58 ILE D O 1
ATOM 7639 N N . THR D 1 49 ? 116.812 101.725 134.523 1.00 122.73 59 THR D N 1
ATOM 7640 C CA . THR D 1 49 ? 115.832 100.989 135.313 1.00 124.56 59 THR D CA 1
ATOM 7641 C C . THR D 1 49 ? 116.300 100.839 136.753 1.00 124.50 59 THR D C 1
ATOM 7642 O O . THR D 1 49 ? 115.498 100.930 137.689 1.00 124.20 59 THR D O 1
ATOM 7646 N N . LEU D 1 50 ? 117.598 100.599 136.947 1.00 124.15 60 LEU D N 1
ATOM 7647 C CA . LEU D 1 50 ? 118.161 100.426 138.282 1.00 123.47 60 LEU D CA 1
ATOM 7648 C C . LEU D 1 50 ? 118.439 101.756 138.978 1.00 122.10 60 LEU D C 1
ATOM 7649 O O . LEU D 1 50 ? 118.055 101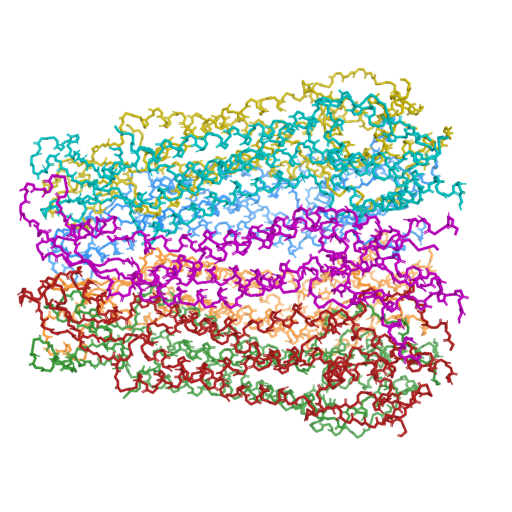.937 140.139 1.00 121.53 60 LEU D O 1
ATOM 7654 N N . GLY D 1 51 ? 119.098 102.692 138.296 1.00 121.75 61 GLY D N 1
ATOM 7655 C CA . GLY D 1 51 ? 119.340 104.016 138.829 1.00 122.16 61 GLY D CA 1
ATOM 7656 C C . GLY D 1 51 ? 120.594 104.185 139.663 1.00 123.87 61 GLY D C 1
ATOM 7657 O O . GLY D 1 51 ? 120.833 105.292 140.163 1.00 123.99 61 GLY D O 1
ATOM 7658 N N . SER D 1 52 ? 121.404 103.142 139.828 1.00 123.53 62 SER D N 1
ATOM 7659 C CA . SER D 1 52 ? 122.617 103.258 140.627 1.00 120.30 62 SER D CA 1
ATOM 7660 C C . SER D 1 52 ? 123.621 102.206 140.173 1.00 115.97 62 SER D C 1
ATOM 7661 O O . SER D 1 52 ? 123.276 101.242 139.485 1.00 113.87 62 SER D O 1
ATOM 7664 N N . GLN D 1 53 ? 124.877 102.408 140.576 1.00 110.62 63 GLN D N 1
ATOM 7665 C CA . GLN D 1 53 ? 125.978 101.514 140.245 1.00 105.13 63 GLN D CA 1
ATOM 7666 C C . GLN D 1 53 ? 126.634 100.853 141.448 1.00 99.19 63 GLN D C 1
ATOM 7667 O O . GLN D 1 53 ? 127.158 99.746 141.309 1.00 99.09 63 GLN D O 1
ATOM 7673 N N . ILE D 1 54 ? 126.634 101.495 142.613 1.00 95.12 64 ILE D N 1
ATOM 7674 C CA . ILE D 1 54 ? 127.303 100.967 143.796 1.00 94.82 64 ILE D CA 1
ATOM 7675 C C . ILE D 1 54 ? 126.394 101.173 145.001 1.00 98.14 64 ILE D C 1
ATOM 7676 O O . ILE D 1 54 ? 125.735 102.211 145.124 1.00 101.61 64 ILE D O 1
ATOM 7681 N N . SER D 1 55 ? 126.347 100.176 145.883 1.00 98.03 65 SER D N 1
ATOM 7682 C CA . SER D 1 55 ? 125.538 100.240 147.095 1.00 98.55 65 SER D CA 1
ATOM 7683 C C . SER D 1 55 ? 126.435 100.006 148.301 1.00 99.28 65 SER D C 1
ATOM 7684 O O . SER D 1 55 ? 127.124 98.984 148.375 1.00 102.06 65 SER D O 1
ATOM 7687 N N . CYS D 1 56 ? 126.422 100.945 149.243 1.00 95.98 66 CYS D N 1
ATOM 7688 C CA . CYS D 1 56 ? 127.241 100.863 150.443 1.00 94.20 66 CYS D CA 1
ATOM 7689 C C . CYS D 1 56 ? 126.353 100.869 151.679 1.00 92.01 66 CYS D C 1
ATOM 7690 O O . CYS D 1 56 ? 125.382 101.630 151.755 1.00 94.20 66 CYS D O 1
ATOM 7693 N N . PHE D 1 57 ? 126.690 100.017 152.644 1.00 90.24 67 PHE D N 1
ATOM 7694 C CA . PHE D 1 57 ? 125.942 99.927 153.894 1.00 88.62 67 PHE D CA 1
ATOM 7695 C C . PHE D 1 57 ? 126.426 101.017 154.842 1.00 89.33 67 PHE D C 1
ATOM 7696 O O . PHE D 1 57 ? 127.552 100.956 155.349 1.00 91.44 67 PHE D O 1
ATOM 7704 N N . ALA D 1 58 ? 125.582 102.009 155.082 1.00 88.17 68 ALA D N 1
ATOM 7705 C CA . ALA D 1 58 ? 125.889 103.118 155.969 1.00 89.72 68 ALA D CA 1
ATOM 7706 C C . ALA D 1 58 ? 125.306 102.874 157.353 1.00 94.58 68 ALA D C 1
ATOM 7707 O O . ALA D 1 58 ? 124.292 102.185 157.502 1.00 97.40 68 ALA D O 1
ATOM 7709 N N . PRO D 1 59 ? 125.930 103.419 158.395 1.00 95.24 69 PRO D N 1
ATOM 7710 C CA . PRO D 1 59 ? 125.380 103.263 159.746 1.00 98.65 69 PRO D CA 1
ATOM 7711 C C . PRO D 1 59 ? 124.043 103.972 159.891 1.00 100.30 69 PRO D C 1
ATOM 7712 O O . PRO D 1 59 ? 123.727 104.927 159.177 1.00 100.69 69 PRO D O 1
ATOM 7716 N N . THR D 1 60 ? 123.244 103.475 160.840 1.00 99.78 70 THR D N 1
ATOM 7717 C CA . THR D 1 60 ? 121.914 104.035 161.063 1.00 100.54 70 THR D CA 1
ATOM 7718 C C . THR D 1 60 ? 121.980 105.488 161.517 1.00 103.25 70 THR D C 1
ATOM 7719 O O . THR D 1 60 ? 121.030 106.248 161.298 1.00 103.50 70 THR D O 1
ATOM 7723 N N . SER D 1 61 ? 123.083 105.890 162.153 1.00 103.38 71 SER D N 1
ATOM 7724 C CA . SER D 1 61 ? 123.222 107.276 162.589 1.00 103.50 71 SER D CA 1
ATOM 7725 C C . SER D 1 61 ? 123.299 108.233 161.407 1.00 103.01 71 SER D C 1
ATOM 7726 O O . SER D 1 61 ? 122.908 109.400 161.527 1.00 103.45 71 SER D O 1
ATOM 7729 N N . PHE D 1 62 ? 123.799 107.765 160.265 1.00 100.37 72 PHE D N 1
ATOM 7730 C CA . PHE D 1 62 ? 123.915 108.622 159.092 1.00 96.97 72 PHE D CA 1
ATOM 7731 C C . PHE D 1 62 ? 122.540 108.961 158.533 1.00 97.91 72 PHE D C 1
ATOM 7732 O O . PHE D 1 62 ? 121.616 108.142 158.565 1.00 103.32 72 PHE D O 1
ATOM 7740 N N . SER D 1 63 ? 122.407 110.179 158.017 1.00 96.25 73 SER D N 1
ATOM 7741 C CA . SER D 1 63 ? 121.174 110.613 157.376 1.00 98.23 73 SER D CA 1
ATOM 7742 C C . SER D 1 63 ? 121.180 110.166 155.914 1.00 98.33 73 SER D C 1
ATOM 7743 O O . SER D 1 63 ? 122.038 109.394 155.477 1.00 99.71 73 SER D O 1
ATOM 7746 N N . TRP D 1 64 ? 120.208 110.647 155.138 1.00 97.12 74 TRP D N 1
ATOM 7747 C CA . TRP D 1 64 ? 120.125 110.270 153.730 1.00 102.85 74 TRP D CA 1
ATOM 7748 C C . TRP D 1 64 ? 121.305 110.827 152.943 1.00 104.36 74 TRP D C 1
ATOM 7749 O O . TRP D 1 64 ? 121.981 110.096 152.208 1.00 105.28 74 TRP D O 1
ATOM 7760 N N . ARG D 1 65 ? 121.568 112.125 153.084 1.00 103.04 75 ARG D N 1
ATOM 7761 C CA . ARG D 1 65 ? 122.604 112.784 152.303 1.00 103.92 75 ARG D CA 1
ATOM 7762 C C . ARG D 1 65 ? 124.014 112.390 152.718 1.00 100.60 75 ARG D C 1
ATOM 7763 O O . ARG D 1 65 ? 124.907 112.390 151.869 1.00 100.64 75 ARG D O 1
ATOM 7771 N N . GLN D 1 66 ? 124.237 112.040 153.986 1.00 95.88 76 GLN D N 1
ATOM 7772 C CA . GLN D 1 66 ? 125.534 111.488 154.366 1.00 95.76 76 GLN D CA 1
ATOM 7773 C C . GLN D 1 66 ? 125.782 110.153 153.675 1.00 97.54 76 GLN D C 1
ATOM 7774 O O . GLN D 1 66 ? 126.890 109.887 153.190 1.00 100.03 76 GLN D O 1
ATOM 7780 N N . ALA D 1 67 ? 124.755 109.300 153.612 1.00 94.77 77 ALA D N 1
ATOM 7781 C CA . ALA D 1 67 ? 124.876 108.050 152.872 1.00 91.81 77 ALA D CA 1
ATOM 7782 C C . ALA D 1 67 ? 125.100 108.299 151.386 1.00 95.69 77 ALA D C 1
ATOM 7783 O O . ALA D 1 67 ? 125.887 107.588 150.752 1.00 100.37 77 ALA D O 1
ATOM 7785 N N . ALA D 1 68 ? 124.424 109.299 150.816 1.00 95.40 78 ALA D N 1
ATOM 7786 C CA . ALA D 1 68 ? 124.667 109.643 149.417 1.00 95.55 78 ALA D CA 1
ATOM 7787 C C . ALA D 1 68 ? 126.102 110.113 149.206 1.00 95.76 78 ALA D C 1
ATOM 7788 O O . ALA D 1 68 ? 126.735 109.767 148.201 1.00 96.65 78 ALA D O 1
ATOM 7790 N N . TYR D 1 69 ? 126.628 110.905 150.144 1.00 94.28 79 TYR D N 1
ATOM 7791 C CA . TYR D 1 69 ? 128.003 111.379 150.035 1.00 93.74 79 TYR D CA 1
ATOM 7792 C C . TYR D 1 69 ? 128.994 110.226 150.102 1.00 94.38 79 TYR D C 1
ATOM 7793 O O . TYR D 1 69 ? 129.960 110.189 149.333 1.00 98.15 79 TYR D O 1
ATOM 7802 N N . VAL D 1 70 ? 128.787 109.283 151.025 1.00 94.07 80 VAL D N 1
ATOM 7803 C CA . VAL D 1 70 ? 129.709 108.150 151.092 1.00 96.19 80 VAL D CA 1
ATOM 7804 C C . VAL D 1 70 ? 129.571 107.269 149.853 1.00 97.98 80 VAL D C 1
ATOM 7805 O O . VAL D 1 70 ? 130.566 106.719 149.366 1.00 102.53 80 VAL D O 1
ATOM 7809 N N . ASP D 1 71 ? 128.358 107.135 149.306 1.00 95.08 81 ASP D N 1
ATOM 7810 C CA . ASP D 1 71 ? 128.183 106.389 148.064 1.00 95.73 81 ASP D CA 1
ATOM 7811 C C . ASP D 1 71 ? 128.966 107.033 146.928 1.00 97.04 81 ASP D C 1
ATOM 7812 O O . ASP D 1 71 ? 129.659 106.347 146.166 1.00 98.77 81 ASP D O 1
ATOM 7817 N N . SER D 1 72 ? 128.871 108.359 146.804 1.00 95.26 82 SER D N 1
ATOM 7818 C CA . SER D 1 72 ? 129.614 109.064 145.765 1.00 91.66 82 SER D CA 1
ATOM 7819 C C . SER D 1 72 ? 131.119 108.966 145.984 1.00 91.67 82 SER D C 1
ATOM 7820 O O . SER D 1 72 ? 131.878 108.817 145.020 1.00 96.77 82 SER D O 1
ATOM 7823 N N . PHE D 1 73 ? 131.567 109.057 147.239 1.00 88.83 83 PHE D N 1
ATOM 7824 C CA . PHE D 1 73 ? 132.991 108.959 147.539 1.00 92.45 83 PHE D CA 1
ATOM 7825 C C . PHE D 1 73 ? 133.535 107.586 147.168 1.00 96.29 83 PHE D C 1
ATOM 7826 O O . PHE D 1 73 ? 134.627 107.471 146.598 1.00 101.90 83 PHE D O 1
ATOM 7834 N N . CYS D 1 74 ? 132.786 106.529 147.487 1.00 95.53 84 CYS D N 1
ATOM 7835 C CA . CYS D 1 74 ? 133.254 105.181 147.183 1.00 98.72 84 CYS D CA 1
ATOM 7836 C C . CYS D 1 74 ? 133.132 104.864 145.698 1.00 96.74 84 CYS D C 1
ATOM 7837 O O . CYS D 1 74 ? 133.899 104.045 145.178 1.00 94.66 84 CYS D O 1
ATOM 7840 N N . TRP D 1 75 ? 132.183 105.495 145.001 1.00 96.48 85 TRP D N 1
ATOM 7841 C CA . TRP D 1 75 ? 132.085 105.316 143.557 1.00 96.11 85 TRP D CA 1
ATOM 7842 C C . TRP D 1 75 ? 133.262 105.936 142.815 1.00 96.17 85 TRP D C 1
ATOM 7843 O O . TRP D 1 75 ? 133.603 105.471 141.722 1.00 97.44 85 TRP D O 1
ATOM 7854 N N . ALA D 1 76 ? 133.889 106.965 143.381 1.00 94.63 86 ALA D N 1
ATOM 7855 C CA . ALA D 1 76 ? 135.041 107.621 142.772 1.00 93.05 86 ALA D CA 1
ATOM 7856 C C . ALA D 1 76 ? 136.307 107.064 143.413 1.00 94.48 86 ALA D C 1
ATOM 7857 O O . ALA D 1 76 ? 136.618 107.385 144.565 1.00 90.76 86 ALA D O 1
ATOM 7859 N N . ALA D 1 77 ? 137.030 106.235 142.663 1.00 97.18 87 ALA D N 1
ATOM 7860 C CA . ALA D 1 77 ? 138.255 105.591 143.137 1.00 97.29 87 ALA D CA 1
ATOM 7861 C C . ALA D 1 77 ? 138.018 104.815 144.430 1.00 98.75 87 ALA D C 1
ATOM 7862 O O . ALA D 1 77 ? 138.404 105.258 145.512 1.00 96.65 87 ALA D O 1
ATOM 7864 N N . VAL D 1 91 ? 143.872 97.110 143.279 1.00 112.12 101 VAL D N 1
ATOM 7865 C CA . VAL D 1 91 ? 142.788 96.586 142.459 1.00 118.78 101 VAL D CA 1
ATOM 7866 C C . VAL D 1 91 ? 142.222 97.686 141.567 1.00 121.12 101 VAL D C 1
ATOM 7867 O O . VAL D 1 91 ? 141.751 98.710 142.061 1.00 120.79 101 VAL D O 1
ATOM 7871 N N . PRO D 1 92 ? 142.266 97.474 140.250 1.00 122.52 102 PRO D N 1
ATOM 7872 C CA . PRO D 1 92 ? 141.755 98.483 139.308 1.00 119.45 102 PRO D CA 1
ATOM 7873 C C . PRO D 1 92 ? 140.234 98.513 139.318 1.00 115.20 102 PRO D C 1
ATOM 7874 O O . PRO D 1 92 ? 139.577 97.537 138.950 1.00 111.29 102 PRO D O 1
ATOM 7878 N N . LEU D 1 93 ? 139.673 99.645 139.745 1.00 112.84 103 LEU D N 1
ATOM 7879 C CA . LEU D 1 93 ? 138.229 99.830 139.797 1.00 110.57 103 LEU D CA 1
ATOM 7880 C C . LEU D 1 93 ? 137.675 100.543 138.571 1.00 105.49 103 LEU D C 1
ATOM 7881 O O . LEU D 1 93 ? 136.499 100.351 138.238 1.00 101.86 103 LEU D O 1
ATOM 7886 N N . TRP D 1 94 ? 138.500 101.329 137.875 1.00 102.62 104 TRP D N 1
ATOM 7887 C CA . TRP D 1 94 ? 138.033 102.103 136.730 1.00 98.91 104 TRP D CA 1
ATOM 7888 C C . TRP D 1 94 ? 137.568 101.228 135.573 1.00 94.42 104 TRP D C 1
ATOM 7889 O O . TRP D 1 94 ? 136.909 101.734 134.658 1.00 91.52 104 TRP D O 1
ATOM 7900 N N . LEU D 1 95 ? 137.904 99.935 135.581 1.00 94.08 105 LEU D N 1
ATOM 7901 C CA . LEU D 1 95 ? 137.453 99.042 134.516 1.00 90.23 105 LEU D CA 1
ATOM 7902 C C . LEU D 1 95 ? 135.935 98.929 134.494 1.00 89.06 105 LEU D C 1
ATOM 7903 O O . LEU D 1 95 ? 135.316 98.960 133.424 1.00 85.36 105 LEU D O 1
ATOM 7908 N N . HIS D 1 96 ? 135.317 98.788 135.669 1.00 89.20 106 HIS D N 1
ATOM 7909 C CA . HIS D 1 96 ? 133.866 98.676 135.736 1.00 86.39 106 HIS D CA 1
ATOM 7910 C C . HIS D 1 96 ? 133.191 100.019 135.493 1.00 84.55 106 HIS D C 1
ATOM 7911 O O . HIS D 1 96 ? 132.053 100.063 135.009 1.00 84.69 106 HIS D O 1
ATOM 7918 N N . LYS D 1 97 ? 133.871 101.119 135.819 1.00 82.68 107 LYS D N 1
ATOM 7919 C CA . LYS D 1 97 ? 133.277 102.441 135.668 1.00 81.18 107 LYS D CA 1
ATOM 7920 C C . LYS D 1 97 ? 133.264 102.913 134.219 1.00 78.46 107 LYS D C 1
ATOM 7921 O O . LYS D 1 97 ? 132.331 103.613 133.812 1.00 77.85 107 LYS D O 1
ATOM 7927 N N . PHE D 1 98 ? 134.274 102.544 133.428 1.00 77.39 108 PHE D N 1
ATOM 7928 C CA . PHE D 1 98 ? 134.422 103.044 132.065 1.00 72.47 108 PHE D CA 1
ATOM 7929 C C . PHE D 1 98 ? 134.057 102.006 131.007 1.00 71.54 108 PHE D C 1
ATOM 7930 O O . PHE D 1 98 ? 134.420 102.167 129.839 1.00 71.99 108 PHE D O 1
ATOM 7938 N N . PHE D 1 99 ? 133.342 100.949 131.390 1.00 70.16 109 PHE D N 1
ATOM 7939 C CA . PHE D 1 99 ? 133.008 99.891 130.437 1.00 69.02 109 PHE D CA 1
ATOM 7940 C C . PHE D 1 99 ? 132.145 100.374 129.273 1.00 69.95 109 PHE D C 1
ATOM 7941 O O . PHE D 1 99 ? 132.531 100.140 128.112 1.00 71.31 109 PHE D O 1
ATOM 7949 N N . PRO D 1 100 ? 130.999 101.039 129.483 1.00 66.39 110 PRO D N 1
ATOM 7950 C CA . PRO D 1 100 ? 130.212 101.491 128.322 1.00 65.89 110 PRO D CA 1
ATOM 7951 C C . PRO D 1 100 ? 130.927 102.521 127.467 1.00 65.70 110 PRO D C 1
ATOM 7952 O O . PRO D 1 100 ? 130.768 102.515 126.239 1.00 69.84 110 PRO D O 1
ATOM 7956 N N . TYR D 1 101 ? 131.710 103.413 128.079 1.00 63.26 111 TYR D N 1
ATOM 7957 C CA . TYR D 1 101 ? 132.454 104.397 127.302 1.00 65.27 111 TYR D CA 1
ATOM 7958 C C . TYR D 1 101 ? 133.508 103.721 126.434 1.00 65.12 111 TYR D C 1
ATOM 7959 O O . TYR D 1 101 ? 133.706 104.100 125.274 1.00 67.60 111 TYR D O 1
ATOM 7968 N N . ILE D 1 102 ? 134.191 102.713 126.982 1.00 61.95 112 ILE D N 1
ATOM 7969 C CA . ILE D 1 102 ? 135.164 101.956 126.199 1.00 62.95 112 ILE D CA 1
ATOM 7970 C C . ILE D 1 102 ? 134.476 101.233 125.049 1.00 63.86 112 ILE D C 1
ATOM 7971 O O . ILE D 1 102 ? 135.004 101.170 123.931 1.00 66.58 112 ILE D O 1
ATOM 7976 N N . LEU D 1 103 ? 133.294 100.666 125.301 1.00 60.98 113 LEU D N 1
ATOM 7977 C CA . LEU D 1 103 ? 132.579 99.986 124.224 1.00 58.53 113 LEU D CA 1
ATOM 7978 C C . LEU D 1 103 ? 132.155 100.958 123.127 1.00 58.93 113 LEU D C 1
ATOM 7979 O O . LEU D 1 103 ? 132.252 100.636 121.937 1.00 62.20 113 LEU D O 1
ATOM 7984 N N . LEU D 1 104 ? 131.685 102.152 123.499 1.00 56.92 114 LEU D N 1
ATOM 7985 C CA . LEU D 1 104 ? 131.395 103.161 122.481 1.00 57.20 114 LEU D CA 1
ATOM 7986 C C . LEU D 1 104 ? 132.647 103.550 121.708 1.00 55.22 114 LEU D C 1
ATOM 7987 O O . LEU D 1 104 ? 132.597 103.735 120.485 1.00 57.66 114 LEU D O 1
ATOM 7992 N N . LEU D 1 105 ? 133.773 103.710 122.405 1.00 52.31 115 LEU D N 1
ATOM 7993 C CA . LEU D 1 105 ? 135.012 104.075 121.726 1.00 55.03 115 LEU D CA 1
ATOM 7994 C C . LEU D 1 105 ? 135.415 103.013 120.712 1.00 57.50 115 LEU D C 1
ATOM 7995 O O . LEU D 1 105 ? 135.766 103.336 119.571 1.00 61.14 115 LEU D O 1
ATOM 8000 N N . VAL D 1 106 ? 135.349 101.736 121.099 1.00 52.10 116 VAL D N 1
ATOM 8001 C CA . VAL D 1 106 ? 135.744 100.682 120.171 1.00 51.61 116 VAL D CA 1
ATOM 8002 C C . VAL D 1 106 ? 134.742 100.562 119.026 1.00 53.61 116 VAL D C 1
ATOM 8003 O O . VAL D 1 106 ? 135.130 100.281 117.887 1.00 56.01 116 VAL D O 1
ATOM 8007 N N . ALA D 1 107 ? 133.451 100.793 119.288 1.00 51.11 117 ALA D N 1
ATOM 8008 C CA . ALA D 1 107 ? 132.467 100.760 118.209 1.00 51.23 117 ALA D CA 1
ATOM 8009 C C . ALA D 1 107 ? 132.711 101.877 117.201 1.00 54.12 117 ALA D C 1
ATOM 8010 O O . ALA D 1 107 ? 132.647 101.654 115.985 1.00 57.45 117 ALA D O 1
ATOM 8012 N N . VAL D 1 108 ? 132.996 103.086 117.686 1.00 52.03 118 VAL D N 1
ATOM 8013 C CA . VAL D 1 108 ? 133.277 104.204 116.789 1.00 49.03 118 VAL D CA 1
ATOM 8014 C C . VAL D 1 108 ? 134.563 103.951 116.009 1.00 51.48 118 VAL D C 1
ATOM 8015 O O . VAL D 1 108 ? 134.642 104.228 114.804 1.00 55.02 118 VAL D O 1
ATOM 8019 N N . LEU D 1 109 ? 135.587 103.418 116.680 1.00 48.36 119 LEU D N 1
ATOM 8020 C CA . LEU D 1 109 ? 136.835 103.105 115.996 1.00 49.61 119 LEU D CA 1
ATOM 8021 C C . LEU D 1 109 ? 136.645 102.017 114.948 1.00 52.84 119 LEU D C 1
ATOM 8022 O O . LEU D 1 109 ? 137.336 102.018 113.925 1.00 55.41 119 LEU D O 1
ATOM 8027 N N . LEU D 1 110 ? 135.726 101.078 115.186 1.00 49.94 120 LEU D N 1
ATOM 8028 C CA . LEU D 1 110 ? 135.436 100.051 114.190 1.00 48.88 120 LEU D CA 1
ATOM 8029 C C . LEU D 1 110 ? 134.621 100.606 113.029 1.00 52.12 120 LEU D C 1
ATOM 8030 O O . LEU D 1 110 ? 134.749 100.126 111.898 1.00 56.08 120 LEU D O 1
ATOM 8035 N N . TYR D 1 111 ? 133.765 101.596 113.291 1.00 49.52 121 TYR D N 1
ATOM 8036 C CA . TYR D 1 111 ? 133.016 102.234 112.214 1.00 52.77 121 TYR D CA 1
ATOM 8037 C C . TYR D 1 111 ? 133.888 103.164 111.376 1.00 52.53 121 TYR D C 1
ATOM 8038 O O . TYR D 1 111 ? 133.566 103.410 110.209 1.00 53.94 121 TYR D O 1
ATOM 8047 N N . LEU D 1 112 ? 134.973 103.683 111.950 1.00 49.85 122 LEU D N 1
ATOM 8048 C CA . LEU D 1 112 ? 135.834 104.618 111.223 1.00 48.58 122 LEU D CA 1
ATOM 8049 C C . LEU D 1 112 ? 136.393 104.061 109.915 1.00 49.94 122 LEU D C 1
ATOM 8050 O O . LEU D 1 112 ? 136.392 104.797 108.911 1.00 54.44 122 LEU D O 1
ATOM 8055 N N . PRO D 1 113 ? 136.902 102.821 109.843 1.00 47.96 123 PRO D N 1
ATOM 8056 C CA . PRO D 1 113 ? 137.422 102.332 108.555 1.00 46.88 123 PRO D CA 1
ATOM 8057 C C . PRO D 1 113 ? 136.392 102.313 107.442 1.00 47.25 123 PRO D C 1
ATOM 8058 O O . PRO D 1 113 ? 136.762 102.478 106.274 1.00 46.82 123 PRO D O 1
ATOM 8062 N N . ASN D 1 114 ? 135.112 102.108 107.760 1.00 48.71 124 ASN D N 1
ATOM 8063 C CA . ASN D 1 114 ? 134.081 102.186 106.730 1.00 47.83 124 ASN D CA 1
ATOM 8064 C C . ASN D 1 114 ? 134.035 103.579 106.115 1.00 49.20 124 ASN D C 1
ATOM 8065 O O . ASN D 1 114 ? 133.987 103.731 104.888 1.00 50.89 124 ASN D O 1
ATOM 8070 N N . LEU D 1 115 ? 134.073 104.613 106.959 1.00 49.77 125 LEU D N 1
ATOM 8071 C CA . LEU D 1 115 ? 134.102 105.983 106.458 1.00 46.63 125 LEU D CA 1
ATOM 8072 C C . LEU D 1 115 ? 135.373 106.252 105.661 1.00 44.95 125 LEU D C 1
ATOM 8073 O O . LEU D 1 115 ? 135.332 106.919 104.620 1.00 49.58 125 LEU D O 1
ATOM 8078 N N . PHE D 1 116 ? 136.512 105.744 106.138 1.00 41.01 126 PHE D N 1
ATOM 8079 C CA . PHE D 1 116 ? 137.770 105.948 105.424 1.00 41.33 126 PHE D CA 1
ATOM 8080 C C . PHE D 1 116 ? 137.716 105.328 104.031 1.00 43.45 126 PHE D C 1
ATOM 8081 O O . PHE D 1 116 ? 138.110 105.957 103.042 1.00 46.01 126 PHE D O 1
ATOM 8089 N N . TRP D 1 117 ? 137.222 104.092 103.937 1.00 43.78 127 TRP D N 1
ATOM 8090 C CA . TRP D 1 117 ? 137.114 103.424 102.644 1.00 43.03 127 TRP D CA 1
ATOM 8091 C C . TRP D 1 117 ? 136.116 104.131 101.736 1.00 44.27 127 TRP D C 1
ATOM 8092 O O . TRP D 1 117 ? 136.345 104.247 100.526 1.00 45.93 127 TRP D O 1
ATOM 8103 N N . ARG D 1 118 ? 135.001 104.606 102.298 1.00 43.68 128 ARG D N 1
ATOM 8104 C CA . ARG D 1 118 ? 134.008 105.304 101.491 1.00 44.64 128 ARG D CA 1
ATOM 8105 C C . ARG D 1 118 ? 134.540 106.630 100.962 1.00 45.32 128 ARG D C 1
ATOM 8106 O O . ARG D 1 118 ? 134.207 107.026 99.839 1.00 47.26 128 ARG D O 1
ATOM 8114 N N . PHE D 1 119 ? 135.373 107.321 101.741 1.00 44.40 129 PHE D N 1
ATOM 8115 C CA . PHE D 1 119 ? 135.843 108.645 101.357 1.00 43.25 129 PHE D CA 1
ATOM 8116 C C . PHE D 1 119 ? 137.122 108.627 100.529 1.00 46.55 129 PHE D C 1
ATOM 8117 O O . PHE D 1 119 ? 137.371 109.585 99.789 1.00 53.24 129 PHE D O 1
ATOM 8125 N N . THR D 1 120 ? 137.937 107.575 100.627 1.00 45.76 130 THR D N 1
ATOM 8126 C CA . THR D 1 120 ? 139.242 107.572 99.977 1.00 44.45 130 THR D CA 1
ATOM 8127 C C . THR D 1 120 ? 139.346 106.645 98.775 1.00 47.76 130 THR D C 1
ATOM 8128 O O . THR D 1 120 ? 140.155 106.911 97.884 1.00 52.04 130 THR D O 1
ATOM 8132 N N . ALA D 1 121 ? 138.560 105.569 98.719 1.00 46.70 131 ALA D N 1
ATOM 8133 C CA . ALA D 1 121 ? 138.717 104.570 97.669 1.00 45.02 131 ALA D CA 1
ATOM 8134 C C . ALA D 1 121 ? 137.436 104.207 96.932 1.00 46.13 131 ALA D C 1
ATOM 8135 O O . ALA D 1 121 ? 137.527 103.630 95.841 1.00 48.52 131 ALA D O 1
ATOM 8137 N N . ALA D 1 122 ? 136.259 104.508 97.479 1.00 44.94 132 ALA D N 1
ATOM 8138 C CA . ALA D 1 122 ? 135.013 104.102 96.828 1.00 45.50 132 ALA D CA 1
ATOM 8139 C C . ALA D 1 122 ? 134.806 104.734 95.455 1.00 51.05 132 ALA D C 1
ATOM 8140 O O . ALA D 1 122 ? 134.486 103.994 94.507 1.00 54.86 132 ALA D O 1
ATOM 8142 N N . PRO D 1 123 ? 134.951 106.055 95.265 1.00 49.91 133 PRO D N 1
ATOM 8143 C CA . PRO D 1 123 ? 134.637 106.622 93.939 1.00 50.45 133 PRO D CA 1
ATOM 8144 C C . PRO D 1 123 ? 135.558 106.140 92.832 1.00 52.01 133 PRO D C 1
ATOM 8145 O O . PRO D 1 123 ? 135.084 105.828 91.731 1.00 55.53 133 PRO D O 1
ATOM 8149 N N . HIS D 1 124 ? 136.868 106.084 93.086 1.00 49.89 134 HIS D N 1
ATOM 8150 C CA . HIS D 1 124 ? 137.799 105.628 92.059 1.00 51.71 134 HIS D CA 1
ATOM 8151 C C . HIS D 1 124 ? 137.533 104.177 91.680 1.00 54.89 134 HIS D C 1
ATOM 8152 O O . HIS D 1 124 ? 137.541 103.825 90.494 1.00 63.08 134 HIS D O 1
ATOM 8159 N N . LEU D 1 125 ? 137.294 103.321 92.676 1.00 52.44 135 LEU D N 1
ATOM 8160 C CA . LEU D 1 125 ? 136.993 101.921 92.395 1.00 53.07 135 LEU D CA 1
ATOM 8161 C C . LEU D 1 125 ? 135.694 101.784 91.611 1.00 55.76 135 LEU D C 1
ATOM 8162 O O . LEU D 1 125 ? 135.604 100.973 90.681 1.00 60.19 135 LEU D O 1
ATOM 8167 N N . SER D 1 126 ? 134.677 102.574 91.970 1.00 52.91 136 SER D N 1
ATOM 8168 C CA . SER D 1 126 ? 133.415 102.530 91.238 1.00 54.25 136 SER D CA 1
ATOM 8169 C C . SER D 1 126 ? 133.605 102.952 89.787 1.00 58.33 136 SER D C 1
ATOM 8170 O O . SER D 1 126 ? 133.066 102.317 88.872 1.00 64.53 136 SER D O 1
ATOM 8173 N N . SER D 1 127 ? 134.372 104.021 89.557 1.00 56.31 137 SER D N 1
ATOM 8174 C CA . SER D 1 127 ? 134.620 104.474 88.192 1.00 56.01 137 SER D CA 1
ATOM 8175 C C . SER D 1 127 ? 135.385 103.427 87.392 1.00 58.61 137 SER D C 1
ATOM 8176 O O . SER D 1 127 ? 135.061 103.167 86.225 1.00 62.94 137 SER D O 1
ATOM 8179 N N . ASP D 1 128 ? 136.404 102.816 88.003 1.00 58.86 138 ASP D N 1
ATOM 8180 C CA . ASP D 1 128 ? 137.168 101.784 87.310 1.00 58.88 138 ASP D CA 1
ATOM 8181 C C . ASP D 1 128 ? 136.288 100.593 86.956 1.00 60.22 138 ASP D C 1
ATOM 8182 O O . ASP D 1 128 ? 136.363 100.066 85.838 1.00 65.99 138 ASP D O 1
ATOM 8187 N N . LEU D 1 129 ? 135.440 100.158 87.893 1.00 57.97 139 LEU D N 1
ATOM 8188 C CA . LEU D 1 129 ? 134.545 99.039 87.618 1.00 58.52 139 LEU D CA 1
ATOM 8189 C C . LEU D 1 129 ? 133.568 99.377 86.500 1.00 61.47 139 LEU D C 1
ATOM 8190 O O . LEU D 1 129 ? 133.330 98.556 85.604 1.00 65.37 139 LEU D O 1
ATOM 8195 N N . LYS D 1 130 ? 132.992 100.581 86.534 1.00 59.47 140 LYS D N 1
ATOM 8196 C CA . LYS D 1 130 ? 132.054 100.984 85.492 1.00 61.32 140 LYS D CA 1
ATOM 8197 C C . LYS D 1 130 ? 132.726 100.981 84.126 1.00 65.82 140 LYS D C 1
ATOM 8198 O O . LYS D 1 130 ? 132.183 100.442 83.153 1.00 74.36 140 LYS D O 1
ATOM 8204 N N . PHE D 1 131 ? 133.926 101.564 84.044 1.00 60.89 141 PHE D N 1
ATOM 8205 C CA . PHE D 1 131 ? 134.655 101.593 82.781 1.00 61.70 141 PHE D CA 1
ATOM 8206 C C . PHE D 1 131 ? 134.972 100.185 82.292 1.00 66.96 141 PHE D C 1
ATOM 8207 O O . PHE D 1 131 ? 134.829 99.885 81.100 1.00 73.88 141 PHE D O 1
ATOM 8215 N N . VAL D 1 132 ? 135.393 99.304 83.202 1.00 64.40 142 VAL D N 1
ATOM 8216 C CA . VAL D 1 132 ? 135.802 97.961 82.803 1.00 65.21 142 VAL D CA 1
ATOM 8217 C C . VAL D 1 132 ? 134.613 97.167 82.277 1.00 69.90 142 VAL D C 1
ATOM 8218 O O . VAL D 1 132 ? 134.702 96.513 81.232 1.00 78.69 142 VAL D O 1
ATOM 8222 N N . MET D 1 133 ? 133.478 97.211 82.984 1.00 68.12 143 MET D N 1
ATOM 8223 C CA . MET D 1 133 ? 132.318 96.472 82.490 1.00 72.83 143 MET D CA 1
ATOM 8224 C C . MET D 1 133 ? 131.747 97.086 81.218 1.00 78.88 143 MET D C 1
ATOM 8225 O O . MET D 1 133 ? 131.261 96.350 80.351 1.00 84.60 143 MET D O 1
ATOM 8230 N N . GLU D 1 134 ? 131.800 98.413 81.070 1.00 78.03 144 GLU D N 1
ATOM 8231 C CA . GLU D 1 134 ? 131.380 99.016 79.808 1.00 81.60 144 GLU D CA 1
ATOM 8232 C C . GLU D 1 134 ? 132.243 98.522 78.654 1.00 81.73 144 GLU D C 1
ATOM 8233 O O . GLU D 1 134 ? 131.726 98.147 77.592 1.00 85.07 144 GLU D O 1
ATOM 8239 N N . GLU D 1 135 ? 133.563 98.507 78.848 1.00 78.22 145 GLU D N 1
ATOM 8240 C CA . GLU D 1 135 ? 134.456 98.029 77.798 1.00 80.65 145 GLU D CA 1
ATOM 8241 C C . GLU D 1 135 ? 134.209 96.558 77.494 1.00 82.64 145 GLU D C 1
ATOM 8242 O O . GLU D 1 135 ? 134.204 96.152 76.326 1.00 90.31 145 GLU D O 1
ATOM 8248 N N . LEU D 1 136 ? 133.998 95.746 78.533 1.00 78.58 146 LEU D N 1
ATOM 8249 C CA . LEU D 1 136 ? 133.738 94.325 78.330 1.00 77.56 146 LEU D CA 1
ATOM 8250 C C . LEU D 1 136 ? 132.465 94.110 77.522 1.00 84.43 146 LEU D C 1
ATOM 8251 O O . LEU D 1 136 ? 132.446 93.323 76.567 1.00 91.41 146 LEU D O 1
ATOM 8256 N N . ASP D 1 137 ? 131.387 94.810 77.890 1.00 83.48 147 ASP D N 1
ATOM 8257 C CA . ASP D 1 137 ? 130.125 94.657 77.176 1.00 87.52 147 ASP D CA 1
ATOM 8258 C C . ASP D 1 137 ? 130.246 95.118 75.729 1.00 89.90 147 ASP D C 1
ATOM 8259 O O . ASP D 1 137 ? 129.753 94.447 74.812 1.00 93.98 147 ASP D O 1
ATOM 8264 N N . LYS D 1 138 ? 130.902 96.261 75.500 1.00 88.91 148 LYS D N 1
ATOM 8265 C CA . LYS D 1 138 ? 131.053 96.759 74.137 1.00 89.60 148 LYS D CA 1
ATOM 8266 C C . LYS D 1 138 ? 131.883 95.805 73.287 1.00 93.23 148 LYS D C 1
ATOM 8267 O O . LYS D 1 138 ? 131.532 95.525 72.133 1.00 99.29 148 LYS D O 1
ATOM 8273 N N . CYS D 1 139 ? 132.987 95.292 73.839 1.00 91.64 149 CYS D N 1
ATOM 8274 C CA . CYS D 1 139 ? 133.821 94.360 73.091 1.00 97.62 149 CYS D CA 1
ATOM 8275 C C . CYS D 1 139 ? 133.069 93.072 72.783 1.00 100.40 149 CYS D C 1
ATOM 8276 O O . CYS D 1 139 ? 133.161 92.545 71.668 1.00 109.39 149 CYS D O 1
ATOM 8279 N N . TYR D 1 140 ? 132.317 92.550 73.758 1.00 94.05 150 TYR D N 1
ATOM 8280 C CA . TYR D 1 140 ? 131.539 91.342 73.510 1.00 95.60 150 TYR D CA 1
ATOM 8281 C C . TYR D 1 140 ? 130.502 91.568 72.421 1.00 99.40 150 TYR D C 1
ATOM 8282 O O . TYR D 1 140 ? 130.320 90.718 71.543 1.00 105.14 150 TYR D O 1
ATOM 8291 N N . ASN D 1 141 ? 129.797 92.700 72.470 1.00 98.15 151 ASN D N 1
ATOM 8292 C CA . ASN D 1 141 ? 128.781 92.978 71.462 1.00 99.91 151 ASN D CA 1
ATOM 8293 C C . ASN D 1 141 ? 129.406 93.098 70.078 1.00 107.22 151 ASN D C 1
ATOM 8294 O O . ASN D 1 141 ? 128.895 92.537 69.101 1.00 112.60 151 ASN D O 1
ATOM 8299 N N . ARG D 1 142 ? 130.532 93.811 69.980 1.00 107.27 152 ARG D N 1
ATOM 8300 C CA . ARG D 1 142 ? 131.207 93.958 68.695 1.00 110.47 152 ARG D CA 1
ATOM 8301 C C . ARG D 1 142 ? 131.667 92.609 68.155 1.00 113.82 152 ARG D C 1
ATOM 8302 O O . ARG D 1 142 ? 131.497 92.311 66.966 1.00 118.22 152 ARG D O 1
ATOM 8310 N N . ASP D 1 143 ? 132.247 91.774 69.019 1.00 114.14 153 ASP D N 1
ATOM 8311 C CA . ASP D 1 143 ? 132.754 90.480 68.572 1.00 118.28 153 ASP D CA 1
ATOM 8312 C C . ASP D 1 143 ? 131.617 89.556 68.153 1.00 117.74 153 ASP D C 1
ATOM 8313 O O . ASP D 1 143 ? 131.719 88.848 67.144 1.00 121.59 153 ASP D O 1
ATOM 8318 N N . ILE D 1 144 ? 130.518 89.550 68.912 1.00 114.56 154 ILE D N 1
ATOM 8319 C CA . ILE D 1 144 ? 129.400 88.672 68.581 1.00 116.11 154 ILE D CA 1
ATOM 8320 C C . ILE D 1 144 ? 128.679 89.172 67.335 1.00 121.58 154 ILE D C 1
ATOM 8321 O O . ILE D 1 144 ? 128.024 88.397 66.627 1.00 123.29 154 ILE D O 1
ATOM 8326 N N . LYS D 1 145 ? 128.784 90.471 67.046 1.00 122.80 155 LYS D N 1
ATOM 8327 C CA . LYS D 1 145 ? 128.235 90.986 65.797 1.00 124.40 155 LYS D CA 1
ATOM 8328 C C . LYS D 1 145 ? 129.123 90.622 64.614 1.00 127.21 155 LYS D C 1
ATOM 8329 O O . LYS D 1 145 ? 128.623 90.315 63.526 1.00 129.83 155 LYS D O 1
ATOM 8335 N N . ASP D 1 146 ? 130.446 90.653 64.809 1.00 128.87 156 ASP D N 1
ATOM 8336 C CA . ASP D 1 146 ? 131.361 90.298 63.729 1.00 131.93 156 ASP D CA 1
ATOM 8337 C C . ASP D 1 146 ? 131.245 88.829 63.341 1.00 131.39 156 ASP D C 1
ATOM 8338 O O . ASP D 1 146 ? 131.243 88.504 62.148 1.00 132.12 156 ASP D O 1
ATOM 8343 N N . ILE D 1 147 ? 131.145 87.929 64.326 1.00 130.29 157 ILE D N 1
ATOM 8344 C CA . ILE D 1 147 ? 131.031 86.500 64.048 1.00 130.94 157 ILE D CA 1
ATOM 8345 C C . ILE D 1 147 ? 129.651 86.122 63.521 1.00 132.75 157 ILE D C 1
ATOM 8346 O O . ILE D 1 147 ? 129.504 85.059 62.900 1.00 136.46 157 ILE D O 1
ATOM 8351 N N . LYS D 1 148 ? 128.647 86.973 63.723 1.00 131.61 158 LYS D N 1
ATOM 8352 C CA . LYS D 1 148 ? 127.271 86.709 63.298 1.00 133.27 158 LYS D CA 1
ATOM 8353 C C . LYS D 1 148 ? 126.731 85.435 63.940 1.00 134.26 158 LYS D C 1
ATOM 8354 O O . LYS D 1 148 ? 125.599 85.028 63.680 1.00 134.83 158 LYS D O 1
ATOM 8360 N N . TYR D 1 185 ? 140.841 95.650 69.691 1.00 117.29 195 TYR D N 1
ATOM 8361 C CA . TYR D 1 185 ? 141.944 95.956 70.593 1.00 114.55 195 TYR D CA 1
ATOM 8362 C C . TYR D 1 185 ? 141.578 95.642 72.040 1.00 110.02 195 TYR D C 1
ATOM 8363 O O . TYR D 1 185 ? 140.511 96.033 72.513 1.00 105.56 195 TYR D O 1
ATOM 8372 N N . PRO D 1 186 ? 142.465 94.937 72.744 1.00 110.24 196 PRO D N 1
ATOM 8373 C CA . PRO D 1 186 ? 142.202 94.597 74.155 1.00 106.18 196 PRO D CA 1
ATOM 8374 C C . PRO D 1 186 ? 142.411 95.779 75.098 1.00 102.32 196 PRO D C 1
ATOM 8375 O O . PRO D 1 186 ? 143.449 95.935 75.746 1.00 102.77 196 PRO D O 1
ATOM 8379 N N . ILE D 1 187 ? 141.393 96.639 75.174 1.00 96.45 197 ILE D N 1
ATOM 8380 C CA . ILE D 1 187 ? 141.456 97.787 76.074 1.00 90.11 197 ILE D CA 1
ATOM 8381 C C . ILE D 1 187 ? 141.432 97.329 77.527 1.00 88.65 197 ILE D C 1
ATOM 8382 O O . ILE D 1 187 ? 142.109 97.908 78.386 1.00 87.65 197 ILE D O 1
ATOM 8387 N N . VAL D 1 188 ? 140.651 96.289 77.826 1.00 87.97 198 VAL D N 1
ATOM 8388 C CA . VAL D 1 188 ? 140.578 95.776 79.192 1.00 86.79 198 VAL D CA 1
ATOM 8389 C C . VAL D 1 188 ? 141.925 95.209 79.623 1.00 88.85 198 VAL D C 1
ATOM 8390 O O . VAL D 1 188 ? 142.366 95.414 80.761 1.00 90.88 198 VAL D O 1
ATOM 8394 N N . GLU D 1 189 ? 142.599 94.485 78.724 1.00 89.45 199 GLU D N 1
ATOM 8395 C CA . GLU D 1 189 ? 143.918 93.950 79.044 1.00 90.73 199 GLU D CA 1
ATOM 8396 C C . GLU D 1 189 ? 144.914 95.070 79.323 1.00 90.70 199 GLU D C 1
ATOM 8397 O O . GLU D 1 189 ? 145.713 94.982 80.262 1.00 91.77 199 GLU D O 1
ATOM 8403 N N . GLN D 1 190 ? 144.878 96.135 78.520 1.00 89.77 200 GLN D N 1
ATOM 8404 C CA . GLN D 1 190 ? 145.775 97.264 78.748 1.00 88.66 200 GLN D CA 1
ATOM 8405 C C . GLN D 1 190 ? 145.471 97.955 80.073 1.00 87.04 200 GLN D C 1
ATOM 8406 O O . GLN D 1 190 ? 146.389 98.349 80.801 1.00 88.66 200 GLN D O 1
ATOM 8412 N N . TYR D 1 191 ? 144.187 98.118 80.400 1.00 83.00 201 TYR D N 1
ATOM 8413 C CA . TYR D 1 191 ? 143.825 98.749 81.666 1.00 76.77 201 TYR D CA 1
ATOM 8414 C C . TYR D 1 191 ? 144.281 97.906 82.853 1.00 78.05 201 TYR D C 1
ATOM 8415 O O . TYR D 1 191 ? 144.790 98.440 83.847 1.00 81.99 201 TYR D O 1
ATOM 8424 N N . LEU D 1 192 ? 144.120 96.583 82.763 1.00 78.38 202 LEU D N 1
ATOM 8425 C CA . LEU D 1 192 ? 144.621 95.709 83.817 1.00 80.04 202 LEU D CA 1
ATOM 8426 C C . LEU D 1 192 ? 146.141 95.762 83.915 1.00 83.75 202 LEU D C 1
ATOM 8427 O O . LEU D 1 192 ? 146.689 95.710 85.022 1.00 86.95 202 LEU D O 1
ATOM 8432 N N . LYS D 1 193 ? 146.835 95.856 82.779 1.00 84.39 203 LYS D N 1
ATOM 8433 C CA . LYS D 1 193 ? 148.289 95.980 82.813 1.00 86.78 203 LYS D CA 1
ATOM 8434 C C . LYS D 1 193 ? 148.713 97.284 83.478 1.00 87.11 203 LYS D C 1
ATOM 8435 O O . LYS D 1 193 ? 149.711 97.319 84.207 1.00 86.57 203 LYS D O 1
ATOM 8441 N N . THR D 1 194 ? 147.971 98.367 83.232 1.00 85.97 204 THR D N 1
ATOM 8442 C CA . THR D 1 194 ? 148.230 99.611 83.951 1.00 83.36 204 THR D CA 1
ATOM 8443 C C . THR D 1 194 ? 148.002 99.436 85.447 1.00 81.98 204 THR D C 1
ATOM 8444 O O . THR D 1 194 ? 148.787 99.927 86.266 1.00 84.22 204 THR D O 1
ATOM 8448 N N . LYS D 1 195 ? 146.927 98.740 85.824 1.00 82.44 205 LYS D N 1
ATOM 8449 C CA . LYS D 1 195 ? 146.642 98.487 87.233 1.00 81.58 205 LYS D CA 1
ATOM 8450 C C . LYS D 1 195 ? 147.630 97.527 87.885 1.00 83.40 205 LYS D C 1
ATOM 8451 O O . LYS D 1 195 ? 147.691 97.477 89.118 1.00 83.73 205 LYS D O 1
ATOM 8457 N N . ASN D 1 196 ? 148.399 96.773 87.099 1.00 84.91 206 ASN D N 1
ATOM 8458 C CA . ASN D 1 196 ? 149.338 95.794 87.636 1.00 86.28 206 ASN D CA 1
ATOM 8459 C C . ASN D 1 196 ? 150.488 96.414 88.420 1.00 86.65 206 ASN D C 1
ATOM 8460 O O . ASN D 1 196 ? 151.153 95.693 89.172 1.00 86.09 206 ASN D O 1
ATOM 8465 N N . ASN D 1 197 ? 150.744 97.716 88.273 1.00 88.85 207 ASN D N 1
ATOM 8466 C CA . ASN D 1 197 ? 151.860 98.345 88.964 1.00 88.46 207 ASN D CA 1
ATOM 8467 C C . ASN D 1 197 ? 151.441 99.319 90.056 1.00 89.07 207 ASN D C 1
ATOM 8468 O O . ASN D 1 197 ? 152.301 99.757 90.826 1.00 89.85 207 ASN D O 1
ATOM 8473 N N . SER D 1 198 ? 150.160 99.666 90.145 1.00 88.90 208 SER D N 1
ATOM 8474 C CA . SER D 1 198 ? 149.704 100.579 91.180 1.00 85.68 208 SER D CA 1
ATOM 8475 C C . SER D 1 198 ? 149.726 99.891 92.546 1.00 83.04 208 SER D C 1
ATOM 8476 O O . SER D 1 198 ? 149.798 98.665 92.658 1.00 84.80 208 SER D O 1
ATOM 8479 N N . TYR D 1 199 ? 149.676 100.711 93.604 1.00 78.62 209 TYR D N 1
ATOM 8480 C CA . TYR D 1 199 ? 149.662 100.180 94.962 1.00 74.57 209 TYR D CA 1
ATOM 8481 C C . TYR D 1 199 ? 148.747 100.950 95.909 1.00 69.86 209 TYR D C 1
ATOM 8482 O O . TYR D 1 199 ? 148.773 100.680 97.115 1.00 68.63 209 TYR D O 1
ATOM 8491 N N . GLY D 1 200 ? 147.937 101.883 95.415 1.00 69.36 210 GLY D N 1
ATOM 8492 C CA . GLY D 1 200 ? 147.131 102.717 96.289 1.00 66.92 210 GLY D CA 1
ATOM 8493 C C . GLY D 1 200 ? 145.915 102.041 96.894 1.00 63.98 210 GLY D C 1
ATOM 8494 O O . GLY D 1 200 ? 145.741 102.036 98.118 1.00 63.23 210 GLY D O 1
ATOM 8495 N N . LEU D 1 201 ? 145.061 101.475 96.038 1.00 59.67 211 LEU D N 1
ATOM 8496 C CA . LEU D 1 201 ? 143.820 100.869 96.513 1.00 57.39 211 LEU D CA 1
ATOM 8497 C C . LEU D 1 201 ? 144.096 99.681 97.427 1.00 59.02 211 LEU D C 1
ATOM 8498 O O . LEU D 1 201 ? 143.419 99.501 98.448 1.00 60.67 211 LEU D O 1
ATOM 8503 N N . ILE D 1 202 ? 145.087 98.857 97.076 1.00 57.69 212 ILE D N 1
ATOM 8504 C CA . ILE D 1 202 ? 145.431 97.716 97.918 1.00 56.43 212 ILE D CA 1
ATOM 8505 C C . ILE D 1 202 ? 145.965 98.188 99.264 1.00 54.57 212 ILE D C 1
ATOM 8506 O O . ILE D 1 202 ? 145.671 97.591 100.306 1.00 55.82 212 ILE D O 1
ATOM 8511 N N . ILE D 1 203 ? 146.743 99.275 99.270 1.00 54.27 213 ILE D N 1
ATOM 8512 C CA . ILE D 1 203 ? 147.251 99.816 100.528 1.00 52.93 213 ILE D CA 1
ATOM 8513 C C . ILE D 1 203 ? 146.103 100.313 101.396 1.00 51.75 213 ILE D C 1
ATOM 8514 O O . ILE D 1 203 ? 146.078 100.075 102.608 1.00 54.19 213 ILE D O 1
ATOM 8519 N N . LYS D 1 204 ? 145.132 101.005 100.792 1.00 49.18 214 LYS D N 1
ATOM 8520 C CA . LYS D 1 204 ? 143.987 101.484 101.562 1.00 50.03 214 LYS D CA 1
ATOM 8521 C C . LYS D 1 204 ? 143.180 100.323 102.136 1.00 51.26 214 LYS D C 1
ATOM 8522 O O . LYS D 1 204 ? 142.768 100.357 103.304 1.00 55.40 214 LYS D O 1
ATOM 8528 N N . TYR D 1 205 ? 142.948 99.285 101.329 1.00 48.99 215 TYR D N 1
ATOM 8529 C CA . TYR D 1 205 ? 142.200 98.124 101.802 1.00 47.79 215 TYR D CA 1
ATOM 8530 C C . TYR D 1 205 ? 142.932 97.427 102.944 1.00 49.89 215 TYR D C 1
ATOM 8531 O O . TYR D 1 205 ? 142.322 97.050 103.954 1.00 55.04 215 TYR D O 1
ATOM 8540 N N . LEU D 1 206 ? 144.248 97.249 102.798 1.00 48.73 216 LEU D N 1
ATOM 8541 C CA . LEU D 1 206 ? 145.033 96.615 103.850 1.00 47.56 216 LEU D CA 1
ATOM 8542 C C . LEU D 1 206 ? 145.038 97.460 105.115 1.00 48.78 216 LEU D C 1
ATOM 8543 O O . LEU D 1 206 ? 144.996 96.922 106.225 1.00 50.16 216 LEU D O 1
ATOM 8548 N N . ILE D 1 207 ? 145.087 98.786 104.969 1.00 49.14 217 ILE D N 1
ATOM 8549 C CA . ILE D 1 207 ? 145.041 99.669 106.130 1.00 47.82 217 ILE D CA 1
ATOM 8550 C C . ILE D 1 207 ? 143.714 99.509 106.860 1.00 48.04 217 ILE D C 1
ATOM 8551 O O . ILE D 1 207 ? 143.671 99.408 108.092 1.00 51.36 217 ILE D O 1
ATOM 8556 N N . CYS D 1 208 ? 142.611 99.474 106.108 1.00 45.78 218 CYS D N 1
ATOM 8557 C CA . CYS D 1 208 ? 141.300 99.299 106.728 1.00 45.10 218 CYS D CA 1
ATOM 8558 C C . CYS D 1 208 ? 141.218 97.972 107.475 1.00 48.36 218 CYS D C 1
ATOM 8559 O O . CYS D 1 208 ? 140.785 97.923 108.635 1.00 50.96 218 CYS D O 1
ATOM 8562 N N . ARG D 1 209 ? 141.642 96.884 106.825 1.00 48.56 219 ARG D N 1
ATOM 8563 C CA . ARG D 1 209 ? 141.569 95.572 107.463 1.00 46.79 219 ARG D CA 1
ATOM 8564 C C . ARG D 1 209 ? 142.466 95.499 108.693 1.00 48.55 219 ARG D C 1
ATOM 8565 O O . ARG D 1 209 ? 142.074 94.938 109.723 1.00 49.74 219 ARG D O 1
ATOM 8573 N N . VAL D 1 210 ? 143.673 96.066 108.608 1.00 46.62 220 VAL D N 1
ATOM 8574 C CA . VAL D 1 210 ? 144.603 96.026 109.731 1.00 44.39 220 VAL D CA 1
ATOM 8575 C C . VAL D 1 210 ? 144.064 96.837 110.901 1.00 45.66 220 VAL D C 1
ATOM 8576 O O . VAL D 1 210 ? 144.156 96.412 112.058 1.00 49.01 220 VAL D O 1
ATOM 8580 N N . VAL D 1 211 ? 143.494 98.012 110.625 1.00 43.45 221 VAL D N 1
ATOM 8581 C CA . VAL D 1 211 ? 142.926 98.833 111.691 1.00 42.25 221 VAL D CA 1
ATOM 8582 C C . VAL D 1 211 ? 141.770 98.104 112.364 1.00 44.94 221 VAL D C 1
ATOM 8583 O O . VAL D 1 211 ? 141.671 98.067 113.599 1.00 48.36 221 VAL D O 1
ATOM 8587 N N . THR D 1 212 ? 140.885 97.497 111.564 1.00 43.69 222 THR D N 1
ATOM 8588 C CA . THR D 1 212 ? 139.766 96.753 112.135 1.00 46.78 222 THR D CA 1
ATOM 8589 C C . THR D 1 212 ? 140.257 95.592 112.994 1.00 46.77 222 THR D C 1
ATOM 8590 O O . THR D 1 212 ? 139.761 95.376 114.107 1.00 48.72 222 THR D O 1
ATOM 8594 N N . LEU D 1 213 ? 141.245 94.843 112.497 1.00 44.85 223 LEU D N 1
ATOM 8595 C CA . LEU D 1 213 ? 141.771 93.706 113.248 1.00 44.62 223 LEU D CA 1
ATOM 8596 C C . LEU D 1 213 ? 142.430 94.154 114.546 1.00 45.19 223 LEU D C 1
ATOM 8597 O O . LEU D 1 213 ? 142.262 93.511 115.589 1.00 47.45 223 LEU D O 1
ATOM 8602 N N . ILE D 1 214 ? 143.192 95.250 114.502 1.00 44.39 224 ILE D N 1
ATOM 8603 C CA . ILE D 1 214 ? 143.858 95.750 115.701 1.00 43.67 224 ILE D CA 1
ATOM 8604 C C . ILE D 1 214 ? 142.832 96.180 116.741 1.00 46.53 224 ILE D C 1
ATOM 8605 O O . ILE D 1 214 ? 142.969 95.875 117.933 1.00 48.24 224 ILE D O 1
ATOM 8610 N N . ILE D 1 215 ? 141.788 96.891 116.309 1.00 45.12 225 ILE D N 1
ATOM 8611 C CA . ILE D 1 215 ? 140.755 97.322 117.246 1.00 43.92 225 ILE D CA 1
ATOM 8612 C C . ILE D 1 215 ? 140.040 96.119 117.847 1.00 47.54 225 ILE D C 1
ATOM 8613 O O . ILE D 1 215 ? 139.769 96.077 119.054 1.00 50.10 225 ILE D O 1
ATOM 8618 N N . VAL D 1 216 ? 139.727 95.118 117.018 1.00 47.37 226 VAL D N 1
ATOM 8619 C CA . VAL D 1 216 ? 139.047 93.925 117.516 1.00 45.90 226 VAL D CA 1
ATOM 8620 C C . VAL D 1 216 ? 139.917 93.196 118.532 1.00 49.49 226 VAL D C 1
ATOM 8621 O O . VAL D 1 216 ? 139.433 92.755 119.582 1.00 53.02 226 VAL D O 1
ATOM 8625 N N . PHE D 1 217 ? 141.213 93.060 118.242 1.00 49.12 227 PHE D N 1
ATOM 8626 C CA . PHE D 1 217 ? 142.112 92.369 119.163 1.00 50.23 227 PHE D CA 1
ATOM 8627 C C . PHE D 1 217 ? 142.265 93.133 120.474 1.00 51.52 227 PHE D C 1
ATOM 8628 O O . PHE D 1 217 ? 142.293 92.527 121.552 1.00 56.20 227 PHE D O 1
ATOM 8636 N N . THR D 1 218 ? 142.371 94.463 120.403 1.00 48.10 228 THR D N 1
ATOM 8637 C CA . THR D 1 218 ? 142.466 95.262 121.621 1.00 49.02 228 THR D CA 1
ATOM 8638 C C . THR D 1 218 ? 141.201 95.132 122.461 1.00 53.05 228 THR D C 1
ATOM 8639 O O . THR D 1 218 ? 141.270 94.998 123.690 1.00 58.76 228 THR D O 1
ATOM 8643 N N . ALA D 1 219 ? 140.035 95.160 121.810 1.00 49.91 229 ALA D N 1
ATOM 8644 C CA . ALA D 1 219 ? 138.782 94.976 122.534 1.00 48.33 229 ALA D CA 1
ATOM 8645 C C . ALA D 1 219 ? 138.713 93.595 123.170 1.00 52.31 229 ALA D C 1
ATOM 8646 O O . ALA D 1 219 ? 138.247 93.451 124.304 1.00 55.22 229 ALA D O 1
ATOM 8648 N N . CYS D 1 220 ? 139.172 92.565 122.452 1.00 51.54 230 CYS D N 1
ATOM 8649 C CA . CYS D 1 220 ? 139.197 91.220 123.016 1.00 51.70 230 CYS D CA 1
ATOM 8650 C C . CYS D 1 220 ? 140.091 91.152 124.246 1.00 54.57 230 CYS D C 1
ATOM 8651 O O . CYS D 1 220 ? 139.724 90.541 125.257 1.00 57.35 230 CYS D O 1
ATOM 8654 N N . ILE D 1 221 ? 141.271 91.771 124.175 1.00 53.93 231 ILE D N 1
ATOM 8655 C CA . ILE D 1 221 ? 142.189 91.761 125.312 1.00 53.59 231 ILE D CA 1
ATOM 8656 C C . ILE D 1 221 ? 141.559 92.468 126.506 1.00 58.80 231 ILE D C 1
ATOM 8657 O O . ILE D 1 221 ? 141.610 91.975 127.641 1.00 66.43 231 ILE D O 1
ATOM 8662 N N . TYR D 1 222 ? 140.947 93.631 126.264 1.00 56.56 232 TYR D N 1
ATOM 8663 C CA . TYR D 1 222 ? 140.318 94.375 127.352 1.00 57.75 232 TYR D CA 1
ATOM 8664 C C . TYR D 1 222 ? 139.174 93.584 127.977 1.00 61.24 232 TYR D C 1
ATOM 8665 O O . TYR D 1 222 ? 139.043 93.534 129.206 1.00 64.45 232 TYR D O 1
ATOM 8674 N N . LEU D 1 223 ? 138.340 92.954 127.146 1.00 59.97 233 LEU D N 1
ATOM 8675 C CA . LEU D 1 223 ? 137.212 92.187 127.662 1.00 59.04 233 LEU D CA 1
ATOM 8676 C C . LEU D 1 223 ? 137.680 90.974 128.455 1.00 62.04 233 LEU D C 1
ATOM 8677 O O . LEU D 1 223 ? 137.119 90.666 129.513 1.00 66.41 233 LEU D O 1
ATOM 8682 N N . GLY D 1 224 ? 138.702 90.274 127.961 1.00 60.86 234 GLY D N 1
ATOM 8683 C CA . GLY D 1 224 ? 139.238 89.148 128.707 1.00 63.03 234 GLY D CA 1
ATOM 8684 C C . GLY D 1 224 ? 139.839 89.568 130.034 1.00 65.56 234 GLY D C 1
ATOM 8685 O O . GLY D 1 224 ? 139.650 88.896 131.052 1.00 67.14 234 GLY D O 1
ATOM 8686 N N . TYR D 1 225 ? 140.567 90.688 130.043 1.00 67.82 235 TYR D N 1
ATOM 8687 C CA . TYR D 1 225 ? 141.140 91.182 131.289 1.00 73.25 235 TYR D CA 1
ATOM 8688 C C . TYR D 1 225 ? 140.045 91.555 132.281 1.00 72.76 235 TYR D C 1
ATOM 8689 O O . TYR D 1 225 ? 140.144 91.244 133.474 1.00 76.42 235 TYR D O 1
ATOM 8698 N N . TYR D 1 226 ? 138.985 92.216 131.802 1.00 71.37 236 TYR D N 1
ATOM 8699 C CA . TYR D 1 226 ? 137.867 92.566 132.674 1.00 72.19 236 TYR D CA 1
ATOM 8700 C C . TYR D 1 226 ? 137.186 91.322 133.231 1.00 71.48 236 TYR D C 1
ATOM 8701 O O . TYR D 1 226 ? 136.850 91.269 134.421 1.00 74.02 236 TYR D O 1
ATOM 8710 N N . ILE D 1 227 ? 136.964 90.315 132.383 1.00 70.34 237 ILE D N 1
ATOM 8711 C CA . ILE D 1 227 ? 136.302 89.092 132.831 1.00 70.52 237 ILE D CA 1
ATOM 8712 C C . ILE D 1 227 ? 137.150 88.386 133.880 1.00 76.00 237 ILE D C 1
ATOM 8713 O O . ILE D 1 227 ? 136.635 87.911 134.901 1.00 78.44 237 ILE D O 1
ATOM 8718 N N . SER D 1 228 ? 138.462 88.309 133.650 1.00 75.31 238 SER D N 1
ATOM 8719 C CA . SER D 1 228 ? 139.346 87.675 134.620 1.00 76.70 238 SER D CA 1
ATOM 8720 C C . SER D 1 228 ? 139.378 88.447 135.934 1.00 79.68 238 SER D C 1
ATOM 8721 O O . SER D 1 228 ? 139.375 87.843 137.014 1.00 83.28 238 SER D O 1
ATOM 8724 N N . LEU D 1 229 ? 139.409 89.779 135.867 1.00 80.55 239 LEU D N 1
ATOM 8725 C CA . LEU D 1 229 ? 139.537 90.577 137.082 1.00 82.07 239 LEU D CA 1
ATOM 8726 C C . LEU D 1 229 ? 138.260 90.541 137.913 1.00 83.43 239 LEU D C 1
ATOM 8727 O O . LEU D 1 229 ? 138.308 90.329 139.131 1.00 87.50 239 LEU D O 1
ATOM 8732 N N . PHE D 1 230 ? 137.107 90.742 137.278 1.00 82.98 240 PHE D N 1
ATOM 8733 C CA . PHE D 1 230 ? 135.834 90.799 137.998 1.00 85.03 240 PHE D CA 1
ATOM 8734 C C . PHE D 1 230 ? 135.170 89.421 138.032 1.00 89.30 240 PHE D C 1
ATOM 8735 O O . PHE D 1 230 ? 134.057 89.214 137.547 1.00 88.38 240 PHE D O 1
ATOM 8743 N N . SER D 1 231 ? 135.884 88.469 138.626 1.00 92.60 241 SER D N 1
ATOM 8744 C CA . SER D 1 231 ? 135.398 87.103 138.761 1.00 96.21 241 SER D CA 1
ATOM 8745 C C . SER D 1 231 ? 135.314 86.617 140.199 1.00 104.04 241 SER D C 1
ATOM 8746 O O . SER D 1 231 ? 134.375 85.893 140.534 1.00 103.92 241 SER D O 1
ATOM 8749 N N . LEU D 1 232 ? 136.269 86.987 141.055 1.00 106.92 242 LEU D N 1
ATOM 8750 C CA . LEU D 1 232 ? 136.252 86.511 142.435 1.00 112.01 242 LEU D CA 1
ATOM 8751 C C . LEU D 1 232 ? 135.089 87.114 143.214 1.00 114.49 242 LEU D C 1
ATOM 8752 O O . LEU D 1 232 ? 134.336 86.393 143.881 1.00 114.95 242 LEU D O 1
ATOM 8757 N N . THR D 1 233 ? 134.921 88.432 143.137 1.00 114.81 243 THR D N 1
ATOM 8758 C CA . THR D 1 233 ? 133.860 89.105 143.872 1.00 114.37 243 THR D CA 1
ATOM 8759 C C . THR D 1 233 ? 133.614 90.471 143.251 1.00 113.20 243 THR D C 1
ATOM 8760 O O . THR D 1 233 ? 134.420 90.973 142.464 1.00 109.31 243 THR D O 1
ATOM 8764 N N . ASP D 1 234 ? 132.477 91.066 143.617 1.00 112.11 244 ASP D N 1
ATOM 8765 C CA . ASP D 1 234 ? 132.107 92.402 143.164 1.00 107.42 244 ASP D CA 1
ATOM 8766 C C . ASP D 1 234 ? 131.895 93.360 144.332 1.00 104.56 244 ASP D C 1
ATOM 8767 O O . ASP D 1 234 ? 131.206 94.373 144.182 1.00 102.35 244 ASP D O 1
ATOM 8772 N N . GLU D 1 235 ? 132.476 93.058 145.491 1.00 107.10 245 GLU D N 1
ATOM 8773 C CA . GLU D 1 235 ? 132.350 93.883 146.682 1.00 106.83 245 GLU D CA 1
ATOM 8774 C C . GLU D 1 235 ? 133.735 94.204 147.227 1.00 107.43 245 GLU D C 1
ATOM 8775 O O . GLU D 1 235 ? 134.705 93.484 146.978 1.00 106.99 245 GLU D O 1
ATOM 8781 N N . PHE D 1 236 ? 133.817 95.300 147.977 1.00 107.89 246 PHE D N 1
ATOM 8782 C CA . PHE D 1 236 ? 135.079 95.736 148.559 1.00 108.31 246 PHE D CA 1
ATOM 8783 C C . PHE D 1 236 ? 134.787 96.580 149.795 1.00 107.19 246 PHE D C 1
ATOM 8784 O O . PHE D 1 236 ? 133.632 96.771 150.188 1.00 107.83 246 PHE D O 1
ATOM 8792 N N . THR D 1 237 ? 135.856 97.084 150.406 1.00 104.51 247 THR D N 1
ATOM 8793 C CA . THR D 1 237 ? 135.776 97.940 151.579 1.00 104.28 247 THR D CA 1
ATOM 8794 C C . THR D 1 237 ? 136.172 99.361 151.202 1.00 107.15 247 THR D C 1
ATOM 8795 O O . THR D 1 237 ? 137.073 99.568 150.383 1.00 107.86 247 THR D O 1
ATOM 8799 N N . CYS D 1 238 ? 135.494 100.335 151.803 1.00 110.53 248 CYS D N 1
ATOM 8800 C CA . CYS D 1 238 ? 135.679 101.742 151.481 1.00 110.12 248 CYS D CA 1
ATOM 8801 C C . CYS D 1 238 ? 135.982 102.506 152.761 1.00 112.35 248 CYS D C 1
ATOM 8802 O O . CYS D 1 238 ? 135.345 102.272 153.793 1.00 112.29 248 CYS D O 1
ATOM 8805 N N . ASN D 1 239 ? 136.952 103.414 152.692 1.00 113.32 249 ASN D N 1
ATOM 8806 C CA . ASN D 1 239 ? 137.439 104.147 153.856 1.00 114.12 249 ASN D CA 1
ATOM 8807 C C . ASN D 1 239 ? 137.059 105.617 153.714 1.00 116.49 249 ASN D C 1
ATOM 8808 O O . ASN D 1 239 ? 137.648 106.341 152.905 1.00 117.16 249 ASN D O 1
ATOM 8813 N N . ILE D 1 240 ? 136.079 106.054 154.499 1.00 116.23 250 ILE D N 1
ATOM 8814 C CA . ILE D 1 240 ? 135.664 107.468 154.505 1.00 116.72 250 ILE D CA 1
ATOM 8815 C C . ILE D 1 240 ? 136.502 108.149 155.581 1.00 121.64 250 ILE D C 1
ATOM 8816 O O . ILE D 1 240 ? 136.085 108.337 156.727 1.00 123.76 250 ILE D O 1
ATOM 8821 N N . ARG D 1 241 ? 137.720 108.533 155.202 1.00 121.92 251 ARG D N 1
ATOM 8822 C CA . ARG D 1 241 ? 138.625 109.186 156.146 1.00 123.54 251 ARG D CA 1
ATOM 8823 C C . ARG D 1 241 ? 139.392 110.374 155.587 1.00 124.72 251 ARG D C 1
ATOM 8824 O O . ARG D 1 241 ? 139.837 111.209 156.382 1.00 127.49 251 ARG D O 1
ATOM 8832 N N . THR D 1 242 ? 139.562 110.498 154.272 1.00 122.98 252 THR D N 1
ATOM 8833 C CA . THR D 1 242 ? 140.478 111.491 153.720 1.00 129.26 252 THR D CA 1
ATOM 8834 C C . THR D 1 242 ? 140.028 112.907 154.067 1.00 130.43 252 THR D C 1
ATOM 8835 O O . THR D 1 242 ? 138.830 113.176 154.208 1.00 129.77 252 THR D O 1
ATOM 8839 N N . GLY D 1 243 ? 140.999 113.799 154.246 1.00 130.43 253 GLY D N 1
ATOM 8840 C CA . GLY D 1 243 ? 140.715 115.184 154.565 1.00 126.29 253 GLY D CA 1
ATOM 8841 C C . GLY D 1 243 ? 140.423 115.434 156.030 1.00 127.20 253 GLY D C 1
ATOM 8842 O O . GLY D 1 243 ? 141.076 114.864 156.910 1.00 130.53 253 GLY D O 1
ATOM 8843 N N . ILE D 1 244 ? 139.437 116.293 156.301 1.00 124.57 254 ILE D N 1
ATOM 8844 C CA . ILE D 1 244 ? 139.088 116.643 157.672 1.00 128.55 254 ILE D CA 1
ATOM 8845 C C . ILE D 1 244 ? 138.442 115.481 158.414 1.00 130.21 254 ILE D C 1
ATOM 8846 O O . ILE D 1 244 ? 138.381 115.497 159.649 1.00 132.29 254 ILE D O 1
ATOM 8851 N N . LEU D 1 245 ? 137.960 114.468 157.696 1.00 129.88 255 LEU D N 1
ATOM 8852 C CA . LEU D 1 245 ? 137.270 113.341 158.310 1.00 130.06 255 LEU D CA 1
ATOM 8853 C C . LEU D 1 245 ? 138.200 112.425 159.099 1.00 133.03 255 LEU D C 1
ATOM 8854 O O . LEU D 1 245 ? 137.712 111.521 159.788 1.00 134.90 255 LEU D O 1
ATOM 8859 N N . ARG D 1 246 ? 139.517 112.625 159.011 1.00 132.41 256 ARG D N 1
ATOM 8860 C CA . ARG D 1 246 ? 140.447 111.821 159.801 1.00 133.10 256 ARG D CA 1
ATOM 8861 C C . ARG D 1 246 ? 140.281 112.077 161.295 1.00 137.79 256 ARG D C 1
ATOM 8862 O O . ARG D 1 246 ? 140.350 111.142 162.101 1.00 137.84 256 ARG D O 1
ATOM 8870 N N . ASN D 1 247 ? 140.073 113.337 161.683 1.00 141.29 257 ASN D N 1
ATOM 8871 C CA . ASN D 1 247 ? 140.086 113.694 163.100 1.00 144.25 257 ASN D CA 1
ATOM 8872 C C . ASN D 1 247 ? 138.912 113.073 163.848 1.00 144.97 257 ASN D C 1
ATOM 8873 O O . ASN D 1 247 ? 139.097 112.430 164.888 1.00 145.98 257 ASN D O 1
ATOM 8878 N N . ASP D 1 248 ? 137.696 113.251 163.339 1.00 145.63 258 ASP D N 1
ATOM 8879 C CA . ASP D 1 248 ? 136.514 112.756 164.032 1.00 145.44 258 ASP D CA 1
ATOM 8880 C C . ASP D 1 248 ? 136.371 111.251 163.846 1.00 141.43 258 ASP D C 1
ATOM 8881 O O . ASP D 1 248 ? 136.584 110.721 162.752 1.00 138.55 258 ASP D O 1
ATOM 8886 N N . THR D 1 249 ? 136.008 110.563 164.930 1.00 141.46 259 THR D N 1
ATOM 8887 C CA . THR D 1 249 ? 135.844 109.116 164.928 1.00 142.16 259 THR D CA 1
ATOM 8888 C C . THR D 1 249 ? 134.377 108.700 164.871 1.00 139.79 259 THR D C 1
ATOM 8889 O O . THR D 1 249 ? 134.062 107.523 165.078 1.00 141.80 259 THR D O 1
ATOM 8893 N N . ALA D 1 250 ? 133.475 109.641 164.597 1.00 135.08 260 ALA D N 1
ATOM 8894 C CA . ALA D 1 250 ? 132.052 109.335 164.519 1.00 132.83 260 ALA D CA 1
ATOM 8895 C C . ALA D 1 250 ? 131.689 108.493 163.303 1.00 132.98 260 ALA D C 1
ATOM 8896 O O . ALA D 1 250 ? 130.579 107.953 163.255 1.00 131.58 260 ALA D O 1
ATOM 8898 N N . LEU D 1 251 ? 132.587 108.368 162.328 1.00 131.66 261 LEU D N 1
ATOM 8899 C CA . LEU D 1 251 ? 132.341 107.574 161.134 1.00 125.68 261 LEU D CA 1
ATOM 8900 C C . LEU D 1 251 ? 133.049 106.228 161.234 1.00 124.41 261 LEU D C 1
ATOM 8901 O O . LEU D 1 251 ? 134.146 106.145 161.797 1.00 125.67 261 LEU D O 1
ATOM 8906 N N . PRO D 1 252 ? 132.444 105.165 160.711 1.00 121.06 262 PRO D N 1
ATOM 8907 C CA . PRO D 1 252 ? 133.093 103.849 160.735 1.00 118.37 262 PRO D CA 1
ATOM 8908 C C . PRO D 1 252 ? 134.383 103.865 159.935 1.00 117.80 262 PRO D C 1
ATOM 8909 O O . PRO D 1 252 ? 134.471 104.538 158.897 1.00 118.59 262 PRO D O 1
ATOM 8913 N N . PRO D 1 253 ? 135.412 103.146 160.392 1.00 115.48 263 PRO D N 1
ATOM 8914 C CA . PRO D 1 253 ? 136.670 103.106 159.628 1.00 113.89 263 PRO D CA 1
ATOM 8915 C C . PRO D 1 253 ? 136.513 102.532 158.232 1.00 113.83 263 PRO D C 1
ATOM 8916 O O . PRO D 1 253 ? 137.202 102.979 157.307 1.00 114.41 263 PRO D O 1
ATOM 8920 N N . LEU D 1 254 ? 135.626 101.556 158.049 1.00 112.89 264 LEU D N 1
ATOM 8921 C CA . LEU D 1 254 ? 135.401 100.945 156.749 1.00 110.55 264 LEU D CA 1
ATOM 8922 C C . LEU D 1 254 ? 133.917 100.658 156.574 1.00 110.32 264 LEU D C 1
ATOM 8923 O O . LEU D 1 254 ? 133.192 100.434 157.547 1.00 112.31 264 LEU D O 1
ATOM 8928 N N . VAL D 1 255 ? 133.474 100.671 155.319 1.00 107.98 265 VAL D N 1
ATOM 8929 C CA . VAL D 1 255 ? 132.093 100.369 154.961 1.00 104.38 265 VAL D CA 1
ATOM 8930 C C . VAL D 1 255 ? 132.099 99.407 153.782 1.00 105.64 265 VAL D C 1
ATOM 8931 O O . VAL D 1 255 ? 132.957 99.497 152.898 1.00 109.18 265 VAL D O 1
ATOM 8935 N N . GLN D 1 256 ? 131.148 98.477 153.776 1.00 102.72 266 GLN D N 1
ATOM 8936 C CA . GLN D 1 256 ? 131.042 97.501 152.700 1.00 102.30 266 GLN D CA 1
ATOM 8937 C C . GLN D 1 256 ? 130.367 98.143 151.496 1.00 102.63 266 GLN D C 1
ATOM 8938 O O . GLN D 1 256 ? 129.266 98.691 151.617 1.00 102.41 266 GLN D O 1
ATOM 8944 N N . CYS D 1 257 ? 131.014 98.077 150.333 1.00 101.34 267 CYS D N 1
ATOM 8945 C CA . CYS D 1 257 ? 130.464 98.635 149.104 1.00 99.05 267 CYS D CA 1
ATOM 8946 C C . CYS D 1 257 ? 130.449 97.558 148.030 1.00 99.32 267 CYS D C 1
ATOM 8947 O O . CYS D 1 257 ? 131.499 97.008 147.682 1.00 104.75 267 CYS D O 1
ATOM 8950 N N . LYS D 1 258 ? 129.263 97.270 147.502 1.00 95.46 268 LYS D N 1
ATOM 8951 C CA . LYS D 1 258 ? 129.072 96.264 146.469 1.00 92.25 268 LYS D CA 1
ATOM 8952 C C . LYS D 1 258 ? 128.778 96.952 145.144 1.00 91.39 268 LYS D C 1
ATOM 8953 O O . LYS D 1 258 ? 127.909 97.829 145.072 1.00 93.53 268 LYS D O 1
ATOM 8959 N N . LEU D 1 259 ? 129.509 96.556 144.104 1.00 91.40 269 LEU D N 1
ATOM 8960 C CA . LEU D 1 259 ? 129.289 97.088 142.768 1.00 88.78 269 LEU D CA 1
ATOM 8961 C C . LEU D 1 259 ? 128.103 96.385 142.121 1.00 90.53 269 LEU D C 1
ATOM 8962 O O . LEU D 1 259 ? 128.022 95.152 142.125 1.00 93.34 269 LEU D O 1
ATOM 8967 N N . ILE D 1 260 ? 127.186 97.169 141.567 1.00 90.94 270 ILE D N 1
ATOM 8968 C CA . ILE D 1 260 ? 125.961 96.643 140.997 1.00 89.31 270 ILE D CA 1
ATOM 8969 C C . ILE D 1 260 ? 126.154 96.491 139.493 1.00 88.06 270 ILE D C 1
ATOM 8970 O O . ILE D 1 260 ? 127.049 97.092 138.890 1.00 88.52 270 ILE D O 1
ATOM 8975 N N . ALA D 1 261 ? 125.311 95.656 138.880 1.00 85.98 271 ALA D N 1
ATOM 8976 C CA . ALA D 1 261 ? 125.335 95.371 137.445 1.00 83.87 271 ALA D CA 1
ATOM 8977 C C . ALA D 1 261 ? 126.638 94.714 137.004 1.00 77.80 271 ALA D C 1
ATOM 8978 O O . ALA D 1 261 ? 127.012 94.797 135.829 1.00 76.30 271 ALA D O 1
ATOM 8980 N N . VAL D 1 262 ? 127.342 94.061 137.930 1.00 77.78 272 VAL D N 1
ATOM 8981 C CA . VAL D 1 262 ? 128.574 93.367 137.570 1.00 73.26 272 VAL D CA 1
ATOM 8982 C C . VAL D 1 262 ? 128.269 92.133 136.729 1.00 71.87 272 VAL D C 1
ATOM 8983 O O . VAL D 1 262 ? 128.973 91.839 135.757 1.00 76.57 272 VAL D O 1
ATOM 8987 N N . GLY D 1 263 ? 127.212 91.398 137.081 1.00 69.67 273 GLY D N 1
ATOM 8988 C CA . GLY D 1 263 ? 126.851 90.221 136.307 1.00 70.00 273 GLY D CA 1
ATOM 8989 C C . GLY D 1 263 ? 126.393 90.557 134.900 1.00 70.10 273 GLY D C 1
ATOM 8990 O O . GLY D 1 263 ? 126.720 89.847 133.944 1.00 73.14 273 GLY D O 1
ATOM 8991 N N . VAL D 1 264 ? 125.623 91.637 134.752 1.00 65.23 274 VAL D N 1
ATOM 8992 C CA . VAL D 1 264 ? 125.184 92.063 133.426 1.00 65.05 274 VAL D CA 1
ATOM 8993 C C . VAL D 1 264 ? 126.382 92.450 132.569 1.00 69.21 274 VAL D C 1
ATOM 8994 O O . VAL D 1 264 ? 126.469 92.084 131.389 1.00 70.44 274 VAL D O 1
ATOM 8998 N N . PHE D 1 265 ? 127.327 93.194 133.150 1.00 67.20 275 PHE D N 1
ATOM 8999 C CA . PHE D 1 265 ? 128.532 93.564 132.416 1.00 63.15 275 PHE D CA 1
ATOM 9000 C C . PHE D 1 265 ? 129.355 92.335 132.054 1.00 64.01 275 PHE D C 1
ATOM 9001 O O . PHE D 1 265 ? 129.943 92.272 130.971 1.00 69.92 275 PHE D O 1
ATOM 9009 N N . ARG D 1 266 ? 129.410 91.346 132.951 1.00 62.15 276 ARG D N 1
ATOM 9010 C CA . ARG D 1 266 ? 130.118 90.107 132.646 1.00 62.09 276 ARG D CA 1
ATOM 9011 C C . ARG D 1 266 ? 129.472 89.375 131.477 1.00 63.45 276 ARG D C 1
ATOM 9012 O O . ARG D 1 266 ? 130.170 88.862 130.594 1.00 65.76 276 ARG D O 1
ATOM 9020 N N . LEU D 1 267 ? 128.139 89.307 131.460 1.00 61.08 277 LEU D N 1
ATOM 9021 C CA . LEU D 1 267 ? 127.445 88.653 130.354 1.00 60.56 277 LEU D CA 1
ATOM 9022 C C . LEU D 1 267 ? 127.689 89.388 129.040 1.00 60.95 277 LEU D C 1
ATOM 9023 O O . LEU D 1 267 ? 127.933 88.758 128.001 1.00 63.66 277 LEU D O 1
ATOM 9028 N N . LEU D 1 268 ? 127.631 90.722 129.069 1.00 58.57 278 LEU D N 1
ATOM 9029 C CA . LEU D 1 268 ? 127.895 91.498 127.861 1.00 58.70 278 LEU D CA 1
ATOM 9030 C C . LEU D 1 268 ? 129.328 91.300 127.382 1.00 58.52 278 LEU D C 1
ATOM 9031 O O . LEU D 1 268 ? 129.578 91.183 126.176 1.00 60.02 278 LEU D O 1
ATOM 9036 N N . SER D 1 269 ? 130.285 91.264 128.315 1.00 55.23 279 SER D N 1
ATOM 9037 C CA . SER D 1 269 ? 131.677 91.031 127.949 1.00 54.62 279 SER D CA 1
ATOM 9038 C C . SER D 1 269 ? 131.860 89.650 127.337 1.00 57.44 279 SER D C 1
ATOM 9039 O O . SER D 1 269 ? 132.595 89.492 126.357 1.00 60.91 279 SER D O 1
ATOM 9042 N N . TYR D 1 270 ? 131.203 88.636 127.905 1.00 56.83 280 TYR D N 1
ATOM 9043 C CA . TYR D 1 270 ? 131.282 87.292 127.341 1.00 57.40 280 TYR D CA 1
ATOM 9044 C C . TYR D 1 270 ? 130.721 87.256 125.926 1.00 55.66 280 TYR D C 1
ATOM 9045 O O . TYR D 1 270 ? 131.324 86.659 125.025 1.00 56.52 280 TYR D O 1
ATOM 9054 N N . ILE D 1 271 ? 129.569 87.896 125.710 1.00 53.56 281 ILE D N 1
ATOM 9055 C CA . ILE D 1 271 ? 128.958 87.905 124.382 1.00 51.21 281 ILE D CA 1
ATOM 9056 C C . ILE D 1 271 ? 129.867 88.610 123.382 1.00 53.45 281 ILE D C 1
ATOM 9057 O O . ILE D 1 271 ? 130.108 88.115 122.272 1.00 55.00 281 ILE D O 1
ATOM 9062 N N . ASN D 1 272 ? 130.393 89.779 123.767 1.00 53.39 282 ASN D N 1
ATOM 9063 C CA . ASN D 1 272 ? 131.280 90.523 122.878 1.00 53.01 282 ASN D CA 1
ATOM 9064 C C . ASN D 1 272 ? 132.539 89.728 122.561 1.00 52.57 282 ASN D C 1
ATOM 9065 O O . ASN D 1 272 ? 132.985 89.697 121.410 1.00 55.99 282 ASN D O 1
ATOM 9070 N N . LEU D 1 273 ? 133.128 89.082 123.571 1.00 49.72 283 LEU D N 1
ATOM 9071 C CA . LEU D 1 273 ? 134.340 88.303 123.348 1.00 49.89 283 LEU D CA 1
ATOM 9072 C C . LEU D 1 273 ? 134.077 87.130 122.414 1.00 53.16 283 LEU D C 1
ATOM 9073 O O . LEU D 1 273 ? 134.875 86.861 121.509 1.00 56.99 283 LEU D O 1
ATOM 9078 N N . ILE D 1 274 ? 132.960 86.427 122.612 1.00 52.38 284 ILE D N 1
ATOM 9079 C CA . ILE D 1 274 ? 132.635 85.293 121.750 1.00 51.43 284 ILE D CA 1
ATOM 9080 C C . ILE D 1 274 ? 132.443 85.760 120.313 1.00 53.52 284 ILE D C 1
ATOM 9081 O O . ILE D 1 274 ? 132.994 85.175 119.371 1.00 55.46 284 ILE D O 1
ATOM 9086 N N . ILE D 1 275 ? 131.681 86.841 120.125 1.00 52.45 285 ILE D N 1
ATOM 9087 C CA . ILE D 1 275 ? 131.433 87.345 118.777 1.00 51.42 285 ILE D CA 1
ATOM 9088 C C . ILE D 1 275 ? 132.735 87.792 118.121 1.00 52.84 285 ILE D C 1
ATOM 9089 O O . ILE D 1 275 ? 132.977 87.522 116.938 1.00 54.34 285 ILE D O 1
ATOM 9094 N N . TYR D 1 276 ? 133.597 88.471 118.880 1.00 51.08 286 TYR D N 1
ATOM 9095 C CA . TYR D 1 276 ? 134.824 89.007 118.302 1.00 49.17 286 TYR D CA 1
ATOM 9096 C C . TYR D 1 276 ? 135.806 87.898 117.943 1.00 52.72 286 TYR D C 1
ATOM 9097 O O . TYR D 1 276 ? 136.449 87.953 116.888 1.00 60.37 286 TYR D O 1
ATOM 9106 N N . VAL D 1 277 ? 135.943 86.881 118.801 1.00 49.94 287 VAL D N 1
ATOM 9107 C CA . VAL D 1 277 ? 136.821 85.768 118.459 1.00 50.95 287 VAL D CA 1
ATOM 9108 C C . VAL D 1 277 ? 136.223 84.908 117.355 1.00 54.49 287 VAL D C 1
ATOM 9109 O O . VAL D 1 277 ? 136.958 84.186 116.673 1.00 58.76 287 VAL D O 1
ATOM 9113 N N . LEU D 1 278 ? 134.903 84.961 117.157 1.00 52.86 288 LEU D N 1
ATOM 9114 C CA . LEU D 1 278 ? 134.310 84.272 116.017 1.00 52.40 288 LEU D CA 1
ATOM 9115 C C . LEU D 1 278 ? 134.569 85.021 114.714 1.00 54.94 288 LEU D C 1
ATOM 9116 O O . LEU D 1 278 ? 134.805 84.397 113.674 1.00 59.45 288 LEU D O 1
ATOM 9121 N N . ILE D 1 279 ? 134.528 86.358 114.751 1.00 53.48 289 ILE D N 1
ATOM 9122 C CA . ILE D 1 279 ? 134.680 87.151 113.530 1.00 50.73 289 ILE D CA 1
ATOM 9123 C C . ILE D 1 279 ? 136.127 87.482 113.192 1.00 52.12 289 ILE D C 1
ATOM 9124 O O . ILE D 1 279 ? 136.401 87.912 112.061 1.00 55.52 289 ILE D O 1
ATOM 9129 N N . MET D 1 280 ? 137.061 87.310 114.129 1.00 52.55 290 MET D N 1
ATOM 9130 C CA . MET D 1 280 ? 138.464 87.579 113.825 1.00 54.27 290 MET D CA 1
ATOM 9131 C C . MET D 1 280 ? 139.028 86.713 112.700 1.00 58.56 290 MET D C 1
ATOM 9132 O O . MET D 1 280 ? 139.742 87.261 111.840 1.00 59.42 290 MET D O 1
ATOM 9137 N N . PRO D 1 281 ? 138.789 85.394 112.647 1.00 56.37 291 PRO D N 1
ATOM 9138 C CA . PRO D 1 281 ? 139.305 84.618 111.507 1.00 53.97 291 PRO D CA 1
ATOM 9139 C C . PRO D 1 281 ? 138.795 85.107 110.164 1.00 54.38 291 PRO D C 1
ATOM 9140 O O . PRO D 1 281 ? 139.522 85.011 109.168 1.00 56.82 291 PRO D O 1
ATOM 9144 N N . PHE D 1 282 ? 137.569 85.631 110.103 1.00 53.98 292 PHE D N 1
ATOM 9145 C CA . PHE D 1 282 ? 137.075 86.197 108.852 1.00 53.49 292 PHE D CA 1
ATOM 9146 C C . PHE D 1 282 ? 137.904 87.405 108.431 1.00 53.82 292 PHE D C 1
ATOM 9147 O O . PHE D 1 282 ? 138.233 87.560 107.249 1.00 57.15 292 PHE D O 1
ATOM 9155 N N . ILE D 1 283 ? 138.256 88.268 109.387 1.00 52.29 293 ILE D N 1
ATOM 9156 C CA . ILE D 1 283 ? 139.107 89.416 109.079 1.00 51.92 293 ILE D CA 1
ATOM 9157 C C . ILE D 1 283 ? 140.483 88.951 108.618 1.00 54.93 293 ILE D C 1
ATOM 9158 O O . ILE D 1 283 ? 141.053 89.495 107.663 1.00 56.77 293 ILE D O 1
ATOM 9163 N N . ILE D 1 284 ? 141.038 87.939 109.290 1.00 53.68 294 ILE D N 1
ATOM 9164 C CA . ILE D 1 284 ? 142.349 87.421 108.904 1.00 53.52 294 ILE D CA 1
ATOM 9165 C C . ILE D 1 284 ? 142.310 86.868 107.484 1.00 58.86 294 ILE D C 1
ATOM 9166 O O . ILE D 1 284 ? 143.221 87.106 106.682 1.00 61.39 294 ILE D O 1
ATOM 9171 N N . TYR D 1 285 ? 141.255 86.120 107.151 1.00 60.09 295 TYR D N 1
ATOM 9172 C CA . TYR D 1 285 ? 141.115 85.580 105.802 1.00 60.52 295 TYR D CA 1
ATOM 9173 C C . TYR D 1 285 ? 140.953 86.693 104.773 1.00 63.80 295 TYR D C 1
ATOM 9174 O O . TYR D 1 285 ? 141.526 86.623 103.680 1.00 67.32 295 TYR D O 1
ATOM 9183 N N . ALA D 1 286 ? 140.171 87.724 105.102 1.00 62.57 296 ALA D N 1
ATOM 9184 C CA . ALA D 1 286 ? 139.994 88.842 104.182 1.00 61.71 296 ALA D CA 1
ATOM 9185 C C . ALA D 1 286 ? 141.289 89.616 103.980 1.00 62.44 296 ALA D C 1
ATOM 9186 O O . ALA D 1 286 ? 141.483 90.233 102.927 1.00 67.87 296 ALA D O 1
ATOM 9188 N N . MET D 1 287 ? 142.183 89.601 104.974 1.00 62.10 297 MET D N 1
ATOM 9189 C CA . MET D 1 287 ? 143.464 90.283 104.823 1.00 62.71 297 MET D CA 1
ATOM 9190 C C . MET D 1 287 ? 144.319 89.633 103.741 1.00 66.36 297 MET D C 1
ATOM 9191 O O . MET D 1 287 ? 145.037 90.325 103.011 1.00 68.65 297 MET D O 1
ATOM 9196 N N . LEU D 1 288 ? 144.254 88.305 103.622 1.00 66.76 298 LEU D N 1
ATOM 9197 C CA . LEU D 1 288 ? 145.059 87.568 102.648 1.00 70.10 298 LEU D CA 1
ATOM 9198 C C . LEU D 1 288 ? 144.383 87.658 101.282 1.00 76.05 298 LEU D C 1
ATOM 9199 O O . LEU D 1 288 ? 143.702 86.741 100.820 1.00 78.88 298 LEU D O 1
ATOM 9204 N N . VAL D 1 289 ? 144.583 88.805 100.628 1.00 75.45 299 VAL D N 1
ATOM 9205 C CA . VAL D 1 289 ? 143.984 89.024 99.310 1.00 74.68 299 VAL D CA 1
ATOM 9206 C C . VAL D 1 289 ? 144.491 88.039 98.259 1.00 81.79 299 VAL D C 1
ATOM 9207 O O . VAL D 1 289 ? 143.664 87.461 97.540 1.00 85.64 299 VAL D O 1
ATOM 9211 N N . PRO D 1 290 ? 145.805 87.811 98.105 1.00 85.57 300 PRO D N 1
ATOM 9212 C CA . PRO D 1 290 ? 146.251 86.912 97.023 1.00 86.45 300 PRO D CA 1
ATOM 9213 C C . PRO D 1 290 ? 145.745 85.485 97.149 1.00 90.79 300 PRO D C 1
ATOM 9214 O O . PRO D 1 290 ? 145.606 84.798 96.128 1.00 89.85 300 PRO D O 1
ATOM 9218 N N . PHE D 1 291 ? 145.464 85.014 98.362 1.00 92.88 301 PHE D N 1
ATOM 9219 C CA . PHE D 1 291 ? 145.093 83.624 98.590 1.00 92.84 301 PHE D CA 1
ATOM 9220 C C . PHE D 1 291 ? 143.586 83.410 98.664 1.00 94.31 301 PHE D C 1
ATOM 9221 O O . PHE D 1 291 ? 143.147 82.315 99.031 1.00 99.53 301 PHE D O 1
ATOM 9229 N N . ARG D 1 292 ? 142.787 84.419 98.331 1.00 93.56 302 ARG D N 1
ATOM 9230 C CA . ARG D 1 292 ? 141.342 84.246 98.312 1.00 96.55 302 ARG D CA 1
ATOM 9231 C C . ARG D 1 292 ? 140.927 83.288 97.202 1.00 105.03 302 ARG D C 1
ATOM 9232 O O . ARG D 1 292 ? 141.579 83.185 96.159 1.00 103.11 302 ARG D O 1
ATOM 9240 N N . LYS D 1 293 ? 139.823 82.578 97.437 1.00 108.39 303 LYS D N 1
ATOM 9241 C CA . LYS D 1 293 ? 139.276 81.638 96.460 1.00 112.25 303 LYS D CA 1
ATOM 9242 C C . LYS D 1 293 ? 138.600 82.440 95.352 1.00 113.01 303 LYS D C 1
ATOM 9243 O O . LYS D 1 293 ? 137.379 82.604 95.306 1.00 115.14 303 LYS D O 1
ATOM 9249 N N . THR D 1 294 ? 139.420 82.951 94.439 1.00 110.82 304 THR D N 1
ATOM 9250 C CA . THR D 1 294 ? 138.941 83.804 93.363 1.00 113.38 304 THR D CA 1
ATOM 9251 C C . THR D 1 294 ? 138.591 82.977 92.134 1.00 114.25 304 THR D C 1
ATOM 9252 O O . THR D 1 294 ? 139.312 82.043 91.767 1.00 114.27 304 THR D O 1
ATOM 9256 N N . ALA D 1 295 ? 137.471 83.323 91.505 1.00 114.35 305 ALA D N 1
ATOM 9257 C CA . ALA D 1 295 ? 137.035 82.709 90.256 1.00 114.30 305 ALA D CA 1
ATOM 9258 C C . ALA D 1 295 ? 137.355 83.683 89.129 1.00 116.67 305 ALA D C 1
ATOM 9259 O O . ALA D 1 295 ? 136.859 84.815 89.121 1.00 116.66 305 ALA D O 1
ATOM 9261 N N . ASN D 1 296 ? 138.182 83.244 88.186 1.00 114.97 306 ASN D N 1
ATOM 9262 C CA . ASN D 1 296 ? 138.639 84.104 87.097 1.00 113.59 306 ASN D CA 1
ATOM 9263 C C . ASN D 1 296 ? 137.463 84.421 86.182 1.00 112.91 306 ASN D C 1
ATOM 9264 O O . ASN D 1 296 ? 137.007 83.571 85.414 1.00 114.14 306 ASN D O 1
ATOM 9269 N N . VAL D 1 297 ? 136.959 85.654 86.269 1.00 111.03 307 VAL D N 1
ATOM 9270 C CA . VAL D 1 297 ? 135.903 86.085 85.361 1.00 110.66 307 VAL D CA 1
ATOM 9271 C C . VAL D 1 297 ? 136.436 86.195 83.939 1.00 111.15 307 VAL D C 1
ATOM 9272 O O . VAL D 1 297 ? 135.688 86.006 82.971 1.00 110.26 307 VAL D O 1
ATOM 9276 N N . LEU D 1 298 ? 137.725 86.502 83.785 1.00 110.96 308 LEU D N 1
ATOM 9277 C CA . LEU D 1 298 ? 138.316 86.592 82.455 1.00 111.17 308 LEU D CA 1
ATOM 9278 C C . LEU D 1 298 ? 138.507 85.215 81.830 1.00 113.45 308 LEU D C 1
ATOM 9279 O O . LEU D 1 298 ? 138.729 85.114 80.619 1.00 114.40 308 LEU D O 1
ATOM 9284 N N . LYS D 1 299 ? 138.422 84.151 82.636 1.00 115.82 309 LYS D N 1
ATOM 9285 C CA . LYS D 1 299 ? 138.627 82.797 82.126 1.00 117.22 309 LYS D CA 1
ATOM 9286 C C . LYS D 1 299 ? 137.570 82.427 81.092 1.00 115.81 309 LYS D C 1
ATOM 9287 O O . LYS D 1 299 ? 137.807 81.559 80.243 1.00 117.63 309 LYS D O 1
ATOM 9293 N N . VAL D 1 300 ? 136.404 83.081 81.133 1.00 113.20 310 VAL D N 1
ATOM 9294 C CA . VAL D 1 300 ? 135.348 82.811 80.164 1.00 111.09 310 VAL D CA 1
ATOM 9295 C C . VAL D 1 300 ? 135.337 83.803 79.009 1.00 109.42 310 VAL D C 1
ATOM 9296 O O . VAL D 1 300 ? 134.488 83.684 78.115 1.00 108.93 310 VAL D O 1
ATOM 9300 N N . TYR D 1 301 ? 136.259 84.766 78.984 1.00 109.13 311 TYR D N 1
ATOM 9301 C CA . TYR D 1 301 ? 136.194 85.860 78.024 1.00 106.17 311 TYR D CA 1
ATOM 9302 C C . TYR D 1 301 ? 137.156 85.733 76.850 1.00 112.15 311 TYR D C 1
ATOM 9303 O O . TYR D 1 301 ? 137.089 86.563 75.937 1.00 115.28 311 TYR D O 1
ATOM 9312 N N . GLU D 1 302 ? 138.037 84.731 76.831 1.00 115.14 312 GLU D N 1
ATOM 9313 C CA . GLU D 1 302 ? 138.908 84.550 75.674 1.00 119.93 312 GLU D CA 1
ATOM 9314 C C . GLU D 1 302 ? 138.235 83.787 74.543 1.00 119.68 312 GLU D C 1
ATOM 9315 O O . GLU D 1 302 ? 138.876 83.550 73.513 1.00 121.70 312 GLU D O 1
ATOM 9321 N N . VAL D 1 303 ? 136.972 83.388 74.710 1.00 117.27 313 VAL D N 1
ATOM 9322 C CA . VAL D 1 303 ? 136.230 82.791 73.603 1.00 117.70 313 VAL D CA 1
ATOM 9323 C C . VAL D 1 303 ? 136.109 83.788 72.458 1.00 121.58 313 VAL D C 1
ATOM 9324 O O . VAL D 1 303 ? 136.201 83.421 71.279 1.00 126.62 313 VAL D O 1
ATOM 9328 N N . LEU D 1 304 ? 135.921 85.061 72.786 1.00 120.65 314 LEU D N 1
ATOM 9329 C CA . LEU D 1 304 ? 135.878 86.096 71.767 1.00 122.34 314 LEU D CA 1
ATOM 9330 C C . LEU D 1 304 ? 137.241 86.214 71.085 1.00 124.51 314 LEU D C 1
ATOM 9331 O O . LEU D 1 304 ? 138.278 86.073 71.744 1.00 122.42 314 LEU D O 1
ATOM 9336 N N . PRO D 1 305 ? 137.277 86.461 69.773 1.00 128.27 315 PRO D N 1
ATOM 9337 C CA . PRO D 1 305 ? 138.572 86.526 69.074 1.00 131.58 315 PRO D CA 1
ATOM 9338 C C . PRO D 1 305 ? 139.481 87.642 69.559 1.00 132.81 315 PRO D C 1
ATOM 9339 O O . PRO D 1 305 ? 140.708 87.492 69.509 1.00 133.61 315 PRO D O 1
ATOM 9343 N N . THR D 1 306 ? 138.922 88.758 70.030 1.00 131.99 316 THR D N 1
ATOM 9344 C CA . THR D 1 306 ? 139.708 89.917 70.430 1.00 131.00 316 THR D CA 1
ATOM 9345 C C . THR D 1 306 ? 140.233 89.815 71.858 1.00 129.57 316 THR D C 1
ATOM 9346 O O . THR D 1 306 ? 140.578 90.840 72.456 1.00 125.58 316 THR D O 1
ATOM 9350 N N . PHE D 1 307 ? 140.303 88.609 72.416 1.00 129.63 317 PHE D N 1
ATOM 9351 C CA . PHE D 1 307 ? 140.788 88.402 73.772 1.00 128.87 317 PHE D CA 1
ATOM 9352 C C . PHE D 1 307 ? 141.904 87.370 73.749 1.00 132.43 317 PHE D C 1
ATOM 9353 O O . PHE D 1 307 ? 141.759 86.308 73.134 1.00 131.64 317 PHE D O 1
ATOM 9361 N N . SER D 1 308 ? 143.014 87.687 74.407 1.00 137.46 318 SER D N 1
ATOM 9362 C CA . SER D 1 308 ? 144.161 86.795 74.459 1.00 143.48 318 SER D CA 1
ATOM 9363 C C . SER D 1 308 ? 144.130 85.948 75.727 1.00 145.07 318 SER D C 1
ATOM 9364 O O . SER D 1 308 ? 143.440 86.260 76.700 1.00 142.29 318 SER D O 1
ATOM 9367 N N . VAL D 1 309 ? 144.895 84.857 75.701 1.00 147.69 319 VAL D N 1
ATOM 9368 C CA . VAL D 1 309 ? 144.974 83.964 76.849 1.00 149.68 319 VAL D CA 1
ATOM 9369 C C . VAL D 1 309 ? 145.773 84.635 77.957 1.00 153.38 319 VAL D C 1
ATOM 9370 O O . VAL D 1 309 ? 146.865 85.169 77.722 1.00 154.48 319 VAL D O 1
ATOM 9374 N N . GLN D 1 310 ? 145.227 84.619 79.171 1.00 152.52 320 GLN D N 1
ATOM 9375 C CA . GLN D 1 310 ? 145.901 85.236 80.305 1.00 155.04 320 GLN D CA 1
ATOM 9376 C C . GLN D 1 310 ? 147.179 84.481 80.648 1.00 156.90 320 GLN D C 1
ATOM 9377 O O . GLN D 1 310 ? 147.236 83.251 80.568 1.00 153.95 320 GLN D O 1
ATOM 9383 N N . GLN D 1 311 ? 148.212 85.230 81.032 1.00 159.00 321 GLN D N 1
ATOM 9384 C CA . GLN D 1 311 ? 149.506 84.658 81.372 1.00 160.88 321 GLN D CA 1
ATOM 9385 C C . GLN D 1 311 ? 150.079 85.393 82.575 1.00 163.81 321 GLN D C 1
ATOM 9386 O O . GLN D 1 311 ? 149.700 86.529 82.872 1.00 165.95 321 GLN D O 1
ATOM 9392 N N . ALA D 1 312 ? 151.010 84.723 83.263 1.00 164.58 322 ALA D N 1
ATOM 9393 C CA . ALA D 1 312 ? 151.700 85.256 84.433 1.00 165.60 322 ALA D CA 1
ATOM 9394 C C . ALA D 1 312 ? 150.707 85.752 85.478 1.00 163.57 322 ALA D C 1
ATOM 9395 O O . ALA D 1 312 ? 150.543 86.968 85.648 1.00 162.73 322 ALA D O 1
ATOM 9397 N N . PRO D 1 313 ? 150.014 84.848 86.185 1.00 163.09 323 PRO D N 1
ATOM 9398 C CA . PRO D 1 313 ? 149.026 85.285 87.184 1.00 158.44 323 PRO D CA 1
ATOM 9399 C C . PRO D 1 313 ? 149.628 86.162 88.271 1.00 148.52 323 PRO D C 1
ATOM 9400 O O . PRO D 1 313 ? 149.186 87.299 88.467 1.00 145.08 323 PRO D O 1
ATOM 9404 N N . SER D 1 314 ? 150.642 85.645 88.970 1.00 148.10 324 SER D N 1
ATOM 9405 C CA . SER D 1 314 ? 151.316 86.363 90.048 1.00 142.25 324 SER D CA 1
ATOM 9406 C C . SER D 1 314 ? 150.317 86.882 91.076 1.00 133.00 324 SER D C 1
ATOM 9407 O O . SER D 1 314 ? 149.887 86.135 91.961 1.00 124.00 324 SER D O 1
ATOM 9410 N N . LYS D 1 315 ? 149.948 88.160 90.961 1.00 128.80 325 LYS D N 1
ATOM 9411 C CA . LYS D 1 315 ? 148.923 88.781 91.800 1.00 118.47 325 LYS D CA 1
ATOM 9412 C C . LYS D 1 315 ? 149.279 88.673 93.285 1.00 110.61 325 LYS D C 1
ATOM 9413 O O . LYS D 1 315 ? 148.559 88.068 94.082 1.00 107.26 325 LYS D O 1
ATOM 9419 N N . THR D 1 316 ? 150.412 89.275 93.650 1.00 106.22 326 THR D N 1
ATOM 9420 C CA . THR D 1 316 ? 150.886 89.146 95.028 1.00 103.59 326 THR D CA 1
ATOM 9421 C C . THR D 1 316 ? 150.196 90.142 95.958 1.00 100.23 326 THR D C 1
ATOM 9422 O O . THR D 1 316 ? 149.406 89.752 96.824 1.00 100.90 326 THR D O 1
ATOM 9426 N N . TYR D 1 317 ? 150.480 91.436 95.794 1.00 97.71 327 TYR D N 1
ATOM 9427 C CA . TYR D 1 317 ? 149.803 92.456 96.590 1.00 92.28 327 TYR D CA 1
ATOM 9428 C C . TYR D 1 317 ? 149.565 93.717 95.767 1.00 90.74 327 TYR D C 1
ATOM 9429 O O . TYR D 1 317 ? 149.762 94.837 96.252 1.00 91.15 327 TYR D O 1
ATOM 9438 N N . ASP D 1 318 ? 149.141 93.556 94.520 1.00 89.37 328 ASP D N 1
ATOM 9439 C CA . ASP D 1 318 ? 148.876 94.690 93.648 1.00 82.88 328 ASP D CA 1
ATOM 9440 C C . ASP D 1 318 ? 147.377 94.959 93.565 1.00 81.22 328 ASP D C 1
ATOM 9441 O O . ASP D 1 318 ? 146.547 94.162 94.008 1.00 84.08 328 ASP D O 1
ATOM 9446 N N . ASP D 1 319 ? 147.036 96.112 92.985 1.00 76.55 329 ASP D N 1
ATOM 9447 C CA . ASP D 1 319 ? 145.638 96.446 92.744 1.00 73.55 329 ASP D CA 1
ATOM 9448 C C . ASP D 1 319 ? 144.971 95.503 91.756 1.00 73.33 329 ASP D C 1
ATOM 9449 O O . ASP D 1 319 ? 143.738 95.478 91.694 1.00 72.41 329 ASP D O 1
ATOM 9454 N N . HIS D 1 320 ? 145.747 94.737 90.986 1.00 75.07 330 HIS D N 1
ATOM 9455 C CA . HIS D 1 320 ? 145.153 93.778 90.062 1.00 76.50 330 HIS D CA 1
ATOM 9456 C C . HIS D 1 320 ? 144.350 92.720 90.810 1.00 76.80 330 HIS D C 1
ATOM 9457 O O . HIS D 1 320 ? 143.234 92.379 90.404 1.00 78.21 330 HIS D O 1
ATOM 9464 N N . SER D 1 321 ? 144.890 92.210 91.919 1.00 76.10 331 SER D N 1
ATOM 9465 C CA . SER D 1 321 ? 144.198 91.168 92.675 1.00 76.07 331 SER D CA 1
ATOM 9466 C C . SER D 1 321 ? 142.895 91.687 93.273 1.00 72.25 331 SER D C 1
ATOM 9467 O O . SER D 1 321 ? 141.841 91.052 93.141 1.00 76.47 331 SER D O 1
ATOM 9470 N N . LEU D 1 322 ? 142.951 92.840 93.944 1.00 68.68 332 LEU D N 1
ATOM 9471 C CA . LEU D 1 322 ? 141.749 93.401 94.555 1.00 65.79 332 LEU D CA 1
ATOM 9472 C C . LEU D 1 322 ? 140.721 93.781 93.499 1.00 67.01 332 LEU D C 1
ATOM 9473 O O . LEU D 1 322 ? 139.515 93.575 93.690 1.00 70.84 332 LEU D O 1
ATOM 9478 N N . PHE D 1 323 ? 141.176 94.344 92.378 1.00 64.37 333 PHE D N 1
ATOM 9479 C CA . PHE D 1 323 ? 140.253 94.713 91.313 1.00 62.17 333 PHE D CA 1
ATOM 9480 C C . PHE D 1 323 ? 139.602 93.480 90.698 1.00 65.49 333 PHE D C 1
ATOM 9481 O O . PHE D 1 323 ? 138.415 93.506 90.365 1.00 69.73 333 PHE D O 1
ATOM 9489 N N . LEU D 1 324 ? 140.360 92.391 90.544 1.00 65.81 334 LEU D N 1
ATOM 9490 C CA . LEU D 1 324 ? 139.776 91.149 90.053 1.00 65.60 334 LEU D CA 1
ATOM 9491 C C . LEU D 1 324 ? 138.761 90.592 91.042 1.00 68.77 334 LEU D C 1
ATOM 9492 O O . LEU D 1 324 ? 137.720 90.062 90.640 1.00 75.68 334 LEU D O 1
ATOM 9497 N N . LEU D 1 325 ? 139.050 90.694 92.342 1.00 66.61 335 LEU D N 1
ATOM 9498 C CA . LEU D 1 325 ? 138.091 90.247 93.349 1.00 65.80 335 LEU D CA 1
ATOM 9499 C C . LEU D 1 325 ? 136.794 91.044 93.262 1.00 64.87 335 LEU D C 1
ATOM 9500 O O . LEU D 1 325 ? 135.694 90.476 93.280 1.00 72.37 335 LEU D O 1
ATOM 9505 N N . PHE D 1 326 ? 136.907 92.371 93.156 1.00 61.12 336 PHE D N 1
ATOM 9506 C CA . PHE D 1 326 ? 135.715 93.208 93.047 1.00 58.83 336 PHE D CA 1
ATOM 9507 C C . PHE D 1 326 ? 134.959 92.931 91.752 1.00 63.94 336 PHE D C 1
ATOM 9508 O O . PHE D 1 326 ? 133.723 92.928 91.736 1.00 70.20 336 PHE D O 1
ATOM 9516 N N . LEU D 1 327 ? 135.684 92.701 90.655 1.00 63.24 337 LEU D N 1
ATOM 9517 C CA . LEU D 1 327 ? 135.036 92.379 89.388 1.00 65.13 337 LEU D CA 1
ATOM 9518 C C . LEU D 1 327 ? 134.294 91.051 89.469 1.00 71.97 337 LEU D C 1
ATOM 9519 O O . LEU D 1 327 ? 133.182 90.925 88.948 1.00 77.65 337 LEU D O 1
ATOM 9524 N N . GLU D 1 328 ? 134.894 90.049 90.115 1.00 72.69 338 GLU D N 1
ATOM 9525 C CA . GLU D 1 328 ? 134.211 88.775 90.302 1.00 77.02 338 GLU D CA 1
ATOM 9526 C C . GLU D 1 328 ? 132.967 88.946 91.165 1.00 74.85 338 GLU D C 1
ATOM 9527 O O . GLU D 1 328 ? 131.927 88.328 90.902 1.00 77.36 338 GLU D O 1
ATOM 9533 N N . GLU D 1 329 ? 133.055 89.784 92.200 1.00 69.86 339 GLU D N 1
ATOM 9534 C CA . GLU D 1 329 ? 131.896 90.031 93.051 1.00 68.82 339 GLU D CA 1
ATOM 9535 C C . GLU D 1 329 ? 130.777 90.726 92.280 1.00 71.08 339 GLU D C 1
ATOM 9536 O O . GLU D 1 329 ? 129.598 90.391 92.450 1.00 73.23 339 GLU D O 1
ATOM 9542 N N . ASN D 1 330 ? 131.121 91.691 91.430 1.00 72.35 340 ASN D N 1
ATOM 9543 C CA . ASN D 1 330 ? 130.134 92.516 90.745 1.00 72.64 340 ASN D CA 1
ATOM 9544 C C . ASN D 1 330 ? 129.761 92.002 89.358 1.00 78.65 340 ASN D C 1
ATOM 9545 O O . ASN D 1 330 ? 128.964 92.649 88.671 1.00 82.20 340 ASN D O 1
ATOM 9550 N N . VAL D 1 331 ? 130.315 90.867 88.928 1.00 79.49 341 VAL D N 1
ATOM 9551 C CA . VAL D 1 331 ? 130.016 90.319 87.612 1.00 79.51 341 VAL D CA 1
ATOM 9552 C C . VAL D 1 331 ? 128.554 89.934 87.441 1.00 80.98 341 VAL D C 1
ATOM 9553 O O . VAL D 1 331 ? 128.118 89.684 86.312 1.00 80.28 341 VAL D O 1
ATOM 9557 N N . SER D 1 332 ? 127.782 89.874 88.530 1.00 83.82 342 SER D N 1
ATOM 9558 C CA . SER D 1 332 ? 126.361 89.565 88.410 1.00 86.17 342 SER D CA 1
ATOM 9559 C C . SER D 1 332 ? 125.628 90.612 87.581 1.00 86.57 342 SER D C 1
ATOM 9560 O O . SER D 1 332 ? 124.656 90.287 86.889 1.00 88.07 342 SER D O 1
ATOM 9563 N N . GLU D 1 333 ? 126.081 91.867 87.628 1.00 88.00 343 GLU D N 1
ATOM 9564 C CA . GLU D 1 333 ? 125.429 92.916 86.851 1.00 93.51 343 GLU D CA 1
ATOM 9565 C C . GLU D 1 333 ? 125.711 92.774 85.360 1.00 94.43 343 GLU D C 1
ATOM 9566 O O . GLU D 1 333 ? 124.885 93.185 84.536 1.00 100.36 343 GLU D O 1
ATOM 9572 N N . LEU D 1 334 ? 126.856 92.197 84.995 1.00 90.87 344 LEU D N 1
ATOM 9573 C CA . LEU D 1 334 ? 127.222 92.087 83.589 1.00 89.92 344 LEU D CA 1
ATOM 9574 C C . LEU D 1 334 ? 126.239 91.195 82.842 1.00 91.43 344 LEU D C 1
ATOM 9575 O O . LEU D 1 334 ? 125.969 90.062 83.251 1.00 93.74 344 LEU D O 1
ATOM 9580 N N . LYS D 1 335 ? 125.706 91.720 81.737 1.00 90.20 345 LYS D N 1
ATOM 9581 C CA . LYS D 1 335 ? 124.729 90.988 80.941 1.00 92.07 345 LYS D CA 1
ATOM 9582 C C . LYS D 1 335 ? 125.395 89.874 80.138 1.00 90.32 345 LYS D C 1
ATOM 9583 O O . LYS D 1 335 ? 124.829 88.785 80.001 1.00 91.53 345 LYS D O 1
ATOM 9589 N N . SER D 1 336 ? 126.601 90.120 79.624 1.00 87.12 346 SER D N 1
ATOM 9590 C CA . SER D 1 336 ? 127.284 89.179 78.745 1.00 85.86 346 SER D CA 1
ATOM 9591 C C . SER D 1 336 ? 127.865 87.975 79.474 1.00 85.66 346 SER D C 1
ATOM 9592 O O . SER D 1 336 ? 128.207 86.986 78.815 1.00 87.47 346 SER D O 1
ATOM 9595 N N . TYR D 1 337 ? 127.996 88.031 80.802 1.00 84.48 347 TYR D N 1
ATOM 9596 C CA . TYR D 1 337 ? 128.636 86.937 81.527 1.00 84.09 347 TYR D CA 1
ATOM 9597 C C . TYR D 1 337 ? 127.853 85.637 81.383 1.00 87.53 347 TYR D C 1
ATOM 9598 O O . TYR D 1 337 ? 128.443 84.569 81.186 1.00 92.40 347 TYR D O 1
ATOM 9607 N N . LYS D 1 338 ? 126.523 85.710 81.476 1.00 83.09 348 LYS D N 1
ATOM 9608 C CA . LYS D 1 338 ? 125.704 84.509 81.331 1.00 83.76 348 LYS D CA 1
ATOM 9609 C C . LYS D 1 338 ? 125.818 83.932 79.926 1.00 89.08 348 LYS D C 1
ATOM 9610 O O . LYS D 1 338 ? 125.893 82.709 79.750 1.00 95.71 348 LYS D O 1
ATOM 9616 N N . PHE D 1 339 ? 125.825 84.800 78.911 1.00 84.78 349 PHE D N 1
ATOM 9617 C CA . PHE D 1 339 ? 125.974 84.334 77.536 1.00 84.09 349 PHE D CA 1
ATOM 9618 C C . PHE D 1 339 ? 127.321 83.657 77.329 1.00 90.58 349 PHE D C 1
ATOM 9619 O O . PHE D 1 339 ? 127.405 82.606 76.683 1.00 96.01 349 PHE D O 1
ATOM 9627 N N . LEU D 1 340 ? 128.391 84.242 77.874 1.00 89.82 350 LEU D N 1
ATOM 9628 C CA . LEU D 1 340 ? 129.704 83.618 77.754 1.00 91.89 350 LEU D CA 1
ATOM 9629 C C . LEU D 1 340 ? 129.747 82.282 78.485 1.00 96.41 350 LEU D C 1
ATOM 9630 O O . LEU D 1 340 ? 130.353 81.321 77.999 1.00 103.26 350 LEU D O 1
ATOM 9635 N N . LYS D 1 341 ? 129.108 82.201 79.654 1.00 93.70 351 LYS D N 1
ATOM 9636 C CA . LYS D 1 341 ? 129.087 80.949 80.405 1.00 95.93 351 LYS D CA 1
ATOM 9637 C C . LYS D 1 341 ? 128.364 79.854 79.631 1.00 102.33 351 LYS D C 1
ATOM 9638 O O . LYS D 1 341 ? 128.851 78.720 79.532 1.00 108.06 351 LYS D O 1
ATOM 9644 N N . VAL D 1 342 ? 127.194 80.172 79.071 1.00 100.69 352 VAL D N 1
ATOM 9645 C CA . VAL D 1 342 ? 126.456 79.153 78.330 1.00 102.72 352 VAL D CA 1
ATOM 9646 C C . VAL D 1 342 ? 127.187 78.784 77.042 1.00 108.00 352 VAL D C 1
ATOM 9647 O O . VAL D 1 342 ? 127.173 77.617 76.630 1.00 112.98 352 VAL D O 1
ATOM 9651 N N . LEU D 1 343 ? 127.850 79.748 76.395 1.00 106.98 353 LEU D N 1
ATOM 9652 C CA . LEU D 1 343 ? 128.627 79.431 75.200 1.00 107.64 353 LEU D CA 1
ATOM 9653 C C . LEU D 1 343 ? 129.811 78.529 75.531 1.00 110.74 353 LEU D C 1
ATOM 9654 O O . LEU D 1 343 ? 130.137 77.616 74.764 1.00 114.37 353 LEU D O 1
ATOM 9659 N N . GLU D 1 344 ? 130.470 78.771 76.667 1.00 112.38 354 GLU D N 1
ATOM 9660 C CA . GLU D 1 344 ? 131.555 77.896 77.096 1.00 117.69 354 GLU D CA 1
ATOM 9661 C C . GLU D 1 344 ? 131.034 76.500 77.418 1.00 121.85 354 GLU D C 1
ATOM 9662 O O . GLU D 1 344 ? 131.681 75.500 77.091 1.00 125.96 354 GLU D O 1
ATOM 9668 N N . ASN D 1 345 ? 129.866 76.411 78.060 1.00 119.30 355 ASN D N 1
ATOM 9669 C CA . ASN D 1 345 ? 129.282 75.104 78.337 1.00 120.55 355 ASN D CA 1
ATOM 9670 C C . ASN D 1 345 ? 128.803 74.402 77.072 1.00 121.37 355 ASN D C 1
ATOM 9671 O O . ASN D 1 345 ? 128.637 73.177 77.086 1.00 122.18 355 ASN D O 1
ATOM 9676 N N . ILE D 1 346 ? 128.571 75.144 75.986 1.00 121.22 356 ILE D N 1
ATOM 9677 C CA . ILE D 1 346 ? 128.218 74.513 74.716 1.00 122.82 356 ILE D CA 1
ATOM 9678 C C . ILE D 1 346 ? 129.352 73.611 74.243 1.00 126.94 356 ILE D C 1
ATOM 9679 O O . ILE D 1 346 ? 129.131 72.466 73.828 1.00 125.26 356 ILE D O 1
ATOM 9684 N N . LYS D 1 347 ? 130.582 74.108 74.311 1.00 129.61 357 LYS D N 1
ATOM 9685 C CA . LYS D 1 347 ? 131.747 73.347 73.881 1.00 129.90 357 LYS D CA 1
ATOM 9686 C C . LYS D 1 347 ? 132.304 72.504 75.023 1.00 128.66 357 LYS D C 1
ATOM 9687 O O . LYS D 1 347 ? 132.914 73.028 75.955 1.00 125.98 357 LYS D O 1
ATOM 9693 N N . VAL E 1 1 ? 138.997 127.171 65.423 1.00 142.43 11 VAL E N 1
ATOM 9694 C CA . VAL E 1 1 ? 138.036 128.147 64.925 1.00 148.78 11 VAL E CA 1
ATOM 9695 C C . VAL E 1 1 ? 137.051 128.524 66.025 1.00 154.86 11 VAL E C 1
ATOM 9696 O O . VAL E 1 1 ? 137.008 127.889 67.078 1.00 157.09 11 VAL E O 1
ATOM 9698 N N . PHE E 1 2 ? 136.258 129.564 65.773 1.00 155.59 12 PHE E N 1
ATOM 9699 C CA . PHE E 1 2 ? 135.265 130.036 66.739 1.00 155.22 12 PHE E CA 1
ATOM 9700 C C . PHE E 1 2 ? 133.913 129.364 66.488 1.00 157.30 12 PHE E C 1
ATOM 9701 O O . PHE E 1 2 ? 132.877 130.008 66.324 1.00 156.72 12 PHE E O 1
ATOM 9709 N N . SER E 1 3 ? 133.945 128.030 66.461 1.00 158.16 13 SER E N 1
ATOM 9710 C CA . SER E 1 3 ? 132.746 127.234 66.238 1.00 158.16 13 SER E CA 1
ATOM 9711 C C . SER E 1 3 ? 132.450 126.240 67.352 1.00 156.98 13 SER E C 1
ATOM 9712 O O . SER E 1 3 ? 131.347 125.684 67.375 1.00 157.76 13 SER E O 1
ATOM 9715 N N . ASP E 1 4 ? 133.385 126.001 68.268 1.00 155.36 14 ASP E N 1
ATOM 9716 C CA . ASP E 1 4 ? 133.192 125.069 69.369 1.00 154.50 14 ASP E CA 1
ATOM 9717 C C . ASP E 1 4 ? 132.678 125.749 70.632 1.00 155.19 14 ASP E C 1
ATOM 9718 O O . ASP E 1 4 ? 132.558 125.091 71.671 1.00 153.53 14 ASP E O 1
ATOM 9723 N N . PHE E 1 5 ? 132.373 127.042 70.567 1.00 154.85 15 PHE E N 1
ATOM 9724 C CA . PHE E 1 5 ? 131.963 127.811 71.733 1.00 153.87 15 PHE E CA 1
ATOM 9725 C C . PHE E 1 5 ? 130.460 127.773 71.979 1.00 155.92 15 PHE E C 1
ATOM 9726 O O . PHE E 1 5 ? 129.988 128.407 72.929 1.00 156.23 15 PHE E O 1
ATOM 9734 N N . LEU E 1 6 ? 129.701 127.057 71.154 1.00 157.61 16 LEU E N 1
ATOM 9735 C CA . LEU E 1 6 ? 128.264 126.956 71.356 1.00 161.54 16 LEU E CA 1
ATOM 9736 C C . LEU E 1 6 ? 127.952 126.150 72.613 1.00 163.99 16 LEU E C 1
ATOM 9737 O O . LEU E 1 6 ? 128.679 125.223 72.981 1.00 163.55 16 LEU E O 1
ATOM 9742 N N . LEU E 1 7 ? 126.855 126.518 73.276 1.00 167.35 17 LEU E N 1
ATOM 9743 C CA . LEU E 1 7 ? 126.450 125.882 74.525 1.00 170.28 17 LEU E CA 1
ATOM 9744 C C . LEU E 1 7 ? 124.961 125.550 74.526 1.00 179.39 17 LEU E C 1
ATOM 9745 O O . LEU E 1 7 ? 124.334 125.490 75.587 1.00 181.93 17 LEU E O 1
ATOM 9750 N N . LYS E 1 8 ? 124.381 125.326 73.345 1.00 183.46 18 LYS E N 1
ATOM 9751 C CA . LYS E 1 8 ? 122.962 125.003 73.257 1.00 190.69 18 LYS E CA 1
ATOM 9752 C C . LYS E 1 8 ? 122.640 123.590 73.723 1.00 196.55 18 LYS E C 1
ATOM 9753 O O . LYS E 1 8 ? 121.457 123.264 73.874 1.00 197.13 18 LYS E O 1
ATOM 9759 N N . ASP E 1 9 ? 123.647 122.749 73.958 1.00 199.10 19 ASP E N 1
ATOM 9760 C CA . ASP E 1 9 ? 123.444 121.365 74.385 1.00 200.85 19 ASP E CA 1
ATOM 9761 C C . ASP E 1 9 ? 124.272 121.101 75.637 1.00 198.97 19 ASP E C 1
ATOM 9762 O O . ASP E 1 9 ? 125.330 120.459 75.573 1.00 198.81 19 ASP E O 1
ATOM 9767 N N . PRO E 1 10 ? 123.823 121.582 76.793 1.00 197.16 20 PRO E N 1
ATOM 9768 C CA . PRO E 1 10 ? 124.541 121.310 78.037 1.00 192.53 20 PRO E CA 1
ATOM 9769 C C . PRO E 1 10 ? 124.011 120.058 78.710 1.00 190.17 20 PRO E C 1
ATOM 9770 O O . PRO E 1 10 ? 122.811 119.754 78.623 1.00 190.27 20 PRO E O 1
ATOM 9774 N N . PRO E 1 11 ? 124.874 119.296 79.381 1.00 185.95 21 PRO E N 1
ATOM 9775 C CA . PRO E 1 11 ? 124.401 118.106 80.098 1.00 182.05 21 PRO E CA 1
ATOM 9776 C C . PRO E 1 11 ? 123.477 118.483 81.246 1.00 182.70 21 PRO E C 1
ATOM 9777 O O . PRO E 1 11 ? 123.627 119.533 81.875 1.00 184.44 21 PRO E O 1
ATOM 9781 N N . GLU E 1 12 ? 122.509 117.607 81.514 1.00 180.62 22 GLU E N 1
ATOM 9782 C CA . GLU E 1 12 ? 121.551 117.861 82.585 1.00 178.71 22 GLU E CA 1
ATOM 9783 C C . GLU E 1 12 ? 122.111 117.443 83.941 1.00 168.83 22 GLU E C 1
ATOM 9784 O O . GLU E 1 12 ? 122.300 118.278 84.832 1.00 169.26 22 GLU E O 1
ATOM 9790 N N . SER E 1 13 ? 122.380 116.152 84.114 1.00 161.31 23 SER E N 1
ATOM 9791 C CA . SER E 1 13 ? 122.896 115.615 85.370 1.00 151.71 23 SER E CA 1
ATOM 9792 C C . SER E 1 13 ? 123.987 114.586 85.087 1.00 144.41 23 SER E C 1
ATOM 9793 O O . SER E 1 13 ? 124.018 113.500 85.668 1.00 139.17 23 SER E O 1
ATOM 9796 N N . LYS E 1 14 ? 124.895 114.924 84.169 1.00 144.23 24 LYS E N 1
ATOM 9797 C CA . LYS E 1 14 ? 125.932 113.979 83.765 1.00 134.84 24 LYS E CA 1
ATOM 9798 C C . LYS E 1 14 ? 126.869 113.643 84.920 1.00 128.68 24 LYS E C 1
ATOM 9799 O O . LYS E 1 14 ? 127.207 112.473 85.133 1.00 126.03 24 LYS E O 1
ATOM 9805 N N . TYR E 1 15 ? 127.295 114.652 85.681 1.00 125.81 25 TYR E N 1
ATOM 9806 C CA . TYR E 1 15 ? 128.271 114.419 86.741 1.00 119.01 25 TYR E CA 1
ATOM 9807 C C . TYR E 1 15 ? 127.603 113.875 87.999 1.00 120.38 25 TYR E C 1
ATOM 9808 O O . TYR E 1 15 ? 127.873 112.742 88.415 1.00 121.48 25 TYR E O 1
ATOM 9817 N N . LYS E 1 16 ? 126.722 114.667 88.610 1.00 118.52 26 LYS E N 1
ATOM 9818 C CA . LYS E 1 16 ? 125.844 114.215 89.691 1.00 119.27 26 LYS E CA 1
ATOM 9819 C C . LYS E 1 16 ? 126.643 113.613 90.853 1.00 115.46 26 LYS E C 1
ATOM 9820 O O . LYS E 1 16 ? 126.614 112.410 91.114 1.00 119.63 26 LYS E O 1
ATOM 9826 N N . GLY E 1 17 ? 127.370 114.488 91.547 1.00 108.18 27 GLY E N 1
ATOM 9827 C CA . GLY E 1 17 ? 128.154 114.033 92.679 1.00 101.83 27 GLY E CA 1
ATOM 9828 C C . GLY E 1 17 ? 129.617 114.423 92.677 1.00 91.95 27 GLY E C 1
ATOM 9829 O O . GLY E 1 17 ? 130.455 113.695 93.218 1.00 86.40 27 GLY E O 1
ATOM 9830 N N . LEU E 1 18 ? 129.940 115.555 92.054 1.00 88.40 28 LEU E N 1
ATOM 9831 C CA . LEU E 1 18 ? 131.298 116.083 92.110 1.00 76.49 28 LEU E CA 1
ATOM 9832 C C . LEU E 1 18 ? 131.741 116.273 93.555 1.00 75.20 28 LEU E C 1
ATOM 9833 O O . LEU E 1 18 ? 130.984 116.776 94.391 1.00 79.72 28 LEU E O 1
ATOM 9838 N N . ARG E 1 19 ? 132.975 115.868 93.847 1.00 69.75 29 ARG E N 1
ATOM 9839 C CA . ARG E 1 19 ? 133.527 115.980 95.194 1.00 67.23 29 ARG E CA 1
ATOM 9840 C C . ARG E 1 19 ? 134.130 117.370 95.363 1.00 66.04 29 ARG E C 1
ATOM 9841 O O . ARG E 1 19 ? 135.186 117.670 94.798 1.00 65.32 29 ARG E O 1
ATOM 9849 N N . LEU E 1 20 ? 133.462 118.217 96.141 1.00 62.65 30 LEU E N 1
ATOM 9850 C CA . LEU E 1 20 ? 133.909 119.586 96.359 1.00 54.58 30 LEU E CA 1
ATOM 9851 C C . LEU E 1 20 ? 134.786 119.737 97.594 1.00 51.93 30 LEU E C 1
ATOM 9852 O O . LEU E 1 20 ? 135.195 120.858 97.912 1.00 52.41 30 LEU E O 1
ATOM 9857 N N . GLU E 1 21 ? 135.081 118.645 98.295 1.00 57.21 31 GLU E N 1
ATOM 9858 C CA . GLU E 1 21 ? 135.946 118.680 99.465 1.00 58.85 31 GLU E CA 1
ATOM 9859 C C . GLU E 1 21 ? 136.942 117.535 99.383 1.00 61.02 31 GLU E C 1
ATOM 9860 O O . GLU E 1 21 ? 136.592 116.428 98.964 1.00 64.34 31 GLU E O 1
ATOM 9866 N N . LEU E 1 22 ? 138.181 117.809 99.780 1.00 59.30 32 LEU E N 1
ATOM 9867 C CA . LEU E 1 22 ? 139.215 116.786 99.762 1.00 58.64 32 LEU E CA 1
ATOM 9868 C C . LEU E 1 22 ? 138.904 115.692 100.778 1.00 59.46 32 LEU E C 1
ATOM 9869 O O . LEU E 1 22 ? 138.266 115.930 101.807 1.00 61.69 32 LEU E O 1
ATOM 9874 N N . ALA E 1 23 ? 139.359 114.475 100.469 1.00 57.01 33 ALA E N 1
ATOM 9875 C CA . ALA E 1 23 ? 139.039 113.327 101.312 1.00 57.86 33 ALA E CA 1
ATOM 9876 C C . ALA E 1 23 ? 139.629 113.474 102.710 1.00 60.17 33 ALA E C 1
ATOM 9877 O O . ALA E 1 23 ? 138.948 113.213 103.709 1.00 61.71 33 ALA E O 1
ATOM 9879 N N . VAL E 1 24 ? 140.893 113.892 102.803 1.00 58.42 34 VAL E N 1
ATOM 9880 C CA . VAL E 1 24 ? 141.535 114.002 104.109 1.00 57.17 34 VAL E CA 1
ATOM 9881 C C . VAL E 1 24 ? 140.920 115.138 104.921 1.00 57.12 34 VAL E C 1
ATOM 9882 O O . VAL E 1 24 ? 140.726 115.012 106.136 1.00 59.14 34 VAL E O 1
ATOM 9886 N N . ASP E 1 25 ? 140.576 116.251 104.266 1.00 58.43 35 ASP E N 1
ATOM 9887 C CA . ASP E 1 25 ? 139.921 117.348 104.971 1.00 58.05 35 ASP E CA 1
ATOM 9888 C C . ASP E 1 25 ? 138.548 116.929 105.476 1.00 58.74 35 ASP E C 1
ATOM 9889 O O . ASP E 1 25 ? 138.177 117.231 106.618 1.00 61.75 35 ASP E O 1
ATOM 9894 N N . LYS E 1 26 ? 137.781 116.227 104.638 1.00 57.80 36 LYS E N 1
ATOM 9895 C CA . LYS E 1 26 ? 136.467 115.753 105.054 1.00 55.90 36 LYS E CA 1
ATOM 9896 C C . LYS E 1 26 ? 136.577 114.787 106.226 1.00 58.73 36 LYS E C 1
ATOM 9897 O O . LYS E 1 26 ? 135.804 114.877 107.186 1.00 62.88 36 LYS E O 1
ATOM 9903 N N . LEU E 1 27 ? 137.537 113.862 106.169 1.00 58.17 37 LEU E N 1
ATOM 9904 C CA . LEU E 1 27 ? 137.714 112.910 107.261 1.00 58.11 37 LEU E CA 1
ATOM 9905 C C . LEU E 1 27 ? 138.114 113.613 108.552 1.00 55.17 37 LEU E C 1
ATOM 9906 O O . LEU E 1 27 ? 137.584 113.300 109.628 1.00 56.26 37 LEU E O 1
ATOM 9911 N N . VAL E 1 28 ? 139.044 114.567 108.467 1.00 51.72 38 VAL E N 1
ATOM 9912 C CA . VAL E 1 28 ? 139.495 115.278 109.660 1.00 50.15 38 VAL E CA 1
ATOM 9913 C C . VAL E 1 28 ? 138.343 116.059 110.278 1.00 51.93 38 VAL E C 1
ATOM 9914 O O . VAL E 1 28 ? 138.127 116.021 111.496 1.00 56.37 38 VAL E O 1
ATOM 9918 N N . SER E 1 29 ? 137.580 116.775 109.446 1.00 50.61 39 SER E N 1
ATOM 9919 C CA . SER E 1 29 ? 136.449 117.541 109.959 1.00 54.45 39 SER E CA 1
ATOM 9920 C C . SER E 1 29 ? 135.395 116.627 110.571 1.00 56.34 39 SER E C 1
ATOM 9921 O O . SER E 1 29 ? 134.865 116.915 111.651 1.00 59.93 39 SER E O 1
ATOM 9924 N N . CYS E 1 30 ? 135.089 115.512 109.901 1.00 55.71 40 CYS E N 1
ATOM 9925 C CA . CYS E 1 30 ? 134.085 114.591 110.415 1.00 57.78 40 CYS E CA 1
ATOM 9926 C C . CYS E 1 30 ? 134.498 114.020 111.763 1.00 56.75 40 CYS E C 1
ATOM 9927 O O . CYS E 1 30 ? 133.681 113.945 112.686 1.00 58.30 40 CYS E O 1
ATOM 9930 N N . ILE E 1 31 ? 135.764 113.619 111.902 1.00 54.65 41 ILE E N 1
ATOM 9931 C CA . ILE E 1 31 ? 136.230 113.078 113.177 1.00 54.47 41 ILE E CA 1
ATOM 9932 C C . ILE E 1 31 ? 136.182 114.152 114.259 1.00 58.23 41 ILE E C 1
ATOM 9933 O O . ILE E 1 31 ? 135.628 113.942 115.348 1.00 62.96 41 ILE E O 1
ATOM 9938 N N . ALA E 1 32 ? 136.750 115.328 113.968 1.00 55.15 42 ALA E N 1
ATOM 9939 C CA . ALA E 1 32 ? 136.846 116.390 114.962 1.00 53.45 42 ALA E CA 1
ATOM 9940 C C . ALA E 1 32 ? 135.487 116.956 115.350 1.00 55.57 42 ALA E C 1
ATOM 9941 O O . ALA E 1 32 ? 135.383 117.620 116.386 1.00 58.25 42 ALA E O 1
ATOM 9943 N N . VAL E 1 33 ? 134.455 116.730 114.543 1.00 55.79 43 VAL E N 1
ATOM 9944 C CA . VAL E 1 33 ? 133.110 117.144 114.930 1.00 53.88 43 VAL E CA 1
ATOM 9945 C C . VAL E 1 33 ? 132.367 116.021 115.645 1.00 58.26 43 VAL E C 1
ATOM 9946 O O . VAL E 1 33 ? 131.722 116.254 116.671 1.00 62.81 43 VAL E O 1
ATOM 9950 N N . GLY E 1 34 ? 132.449 114.793 115.130 1.00 58.04 44 GLY E N 1
ATOM 9951 C CA . GLY E 1 34 ? 131.691 113.699 115.712 1.00 58.20 44 GLY E CA 1
ATOM 9952 C C . GLY E 1 34 ? 132.179 113.284 117.086 1.00 63.02 44 GLY E C 1
ATOM 9953 O O . GLY E 1 34 ? 131.371 113.000 117.975 1.00 71.19 44 GLY E O 1
ATOM 9954 N N . LEU E 1 35 ? 133.500 113.227 117.282 1.00 59.04 45 LEU E N 1
ATOM 9955 C CA . LEU E 1 35 ? 134.020 112.734 118.557 1.00 62.51 45 LEU E CA 1
ATOM 9956 C C . LEU E 1 35 ? 133.586 113.587 119.745 1.00 65.39 45 LEU E C 1
ATOM 9957 O O . LEU E 1 35 ? 133.063 113.019 120.722 1.00 69.15 45 LEU E O 1
ATOM 9962 N N . PRO E 1 36 ? 133.757 114.918 119.747 1.00 60.88 46 PRO E N 1
ATOM 9963 C CA . PRO E 1 36 ? 133.264 115.696 120.896 1.00 61.18 46 PRO E CA 1
ATOM 9964 C C . PRO E 1 36 ? 131.763 115.588 121.098 1.00 65.44 46 PRO E C 1
ATOM 9965 O O . PRO E 1 36 ? 131.306 115.503 122.243 1.00 73.89 46 PRO E O 1
ATOM 9969 N N . LEU E 1 37 ? 130.980 115.578 120.017 1.00 58.72 47 LEU E N 1
ATOM 9970 C CA . LEU E 1 37 ? 129.529 115.496 120.161 1.00 62.50 47 LEU E CA 1
ATOM 9971 C C . LEU E 1 37 ? 129.124 114.204 120.858 1.00 68.98 47 LEU E C 1
ATOM 9972 O O . LEU E 1 37 ? 128.358 114.220 121.830 1.00 75.74 47 LEU E O 1
ATOM 9977 N N . LEU E 1 38 ? 129.657 113.073 120.390 1.00 65.80 48 LEU E N 1
ATOM 9978 C CA . LEU E 1 38 ? 129.338 111.790 121.005 1.00 68.00 48 LEU E CA 1
ATOM 9979 C C . LEU E 1 38 ? 129.834 111.727 122.444 1.00 71.88 48 LEU E C 1
ATOM 9980 O O . LEU E 1 38 ? 129.145 111.192 123.321 1.00 77.61 48 LEU E O 1
ATOM 9985 N N . LEU E 1 39 ? 131.023 112.275 122.712 1.00 68.00 49 LEU E N 1
ATOM 9986 C CA . LEU E 1 39 ? 131.573 112.178 124.060 1.00 70.14 49 LEU E CA 1
ATOM 9987 C C . LEU E 1 39 ? 130.773 113.009 125.059 1.00 75.04 49 LEU E C 1
ATOM 9988 O O . LEU E 1 39 ? 130.534 112.564 126.188 1.00 79.95 49 LEU E O 1
ATOM 9993 N N . ILE E 1 40 ? 130.325 114.206 124.671 1.00 71.40 50 ILE E N 1
ATOM 9994 C CA . ILE E 1 40 ? 129.512 114.980 125.608 1.00 72.82 50 ILE E CA 1
ATOM 9995 C C . ILE E 1 40 ? 128.089 114.443 125.676 1.00 77.45 50 ILE E C 1
ATOM 9996 O O . ILE E 1 40 ? 127.414 114.608 126.698 1.00 84.47 50 ILE E O 1
ATOM 10001 N N . SER E 1 41 ? 127.606 113.779 124.621 1.00 74.12 51 SER E N 1
ATOM 10002 C CA . SER E 1 41 ? 126.343 113.059 124.753 1.00 76.56 51 SER E CA 1
ATOM 10003 C C . SER E 1 41 ? 126.466 111.961 125.801 1.00 80.86 51 SER E C 1
ATOM 10004 O O . SER E 1 41 ? 125.572 111.777 126.637 1.00 87.73 51 SER E O 1
ATOM 10007 N N . LEU E 1 42 ? 127.587 111.238 125.776 1.00 77.90 52 LEU E N 1
ATOM 10008 C CA . LEU E 1 42 ? 127.862 110.230 126.793 1.00 78.94 52 LEU E CA 1
ATOM 10009 C C . LEU E 1 42 ? 127.964 110.849 128.180 1.00 84.80 52 LEU E C 1
ATOM 10010 O O . LEU E 1 42 ? 127.461 110.284 129.154 1.00 91.24 52 LEU E O 1
ATOM 10015 N N . ALA E 1 43 ? 128.621 112.005 128.290 1.00 82.05 53 ALA E N 1
ATOM 10016 C CA . ALA E 1 43 ? 128.742 112.671 129.586 1.00 83.00 53 ALA E CA 1
ATOM 10017 C C . ALA E 1 43 ? 127.379 113.100 130.122 1.00 91.15 53 ALA E C 1
ATOM 10018 O O . ALA E 1 43 ? 127.090 112.936 131.316 1.00 99.41 53 ALA E O 1
ATOM 10020 N N . PHE E 1 44 ? 126.529 113.656 129.256 1.00 88.68 54 PHE E N 1
ATOM 10021 C CA . PHE E 1 44 ? 125.192 114.062 129.677 1.00 89.45 54 PHE E CA 1
ATOM 10022 C C . PHE E 1 44 ? 124.371 112.862 130.121 1.00 98.24 54 PHE E C 1
ATOM 10023 O O . PHE E 1 44 ? 123.717 112.898 131.171 1.00 106.54 54 PHE E O 1
ATOM 10031 N N . ALA E 1 45 ? 124.406 111.781 129.337 1.00 97.71 55 ALA E N 1
ATOM 10032 C CA . ALA E 1 45 ? 123.685 110.574 129.722 1.00 101.72 55 ALA E CA 1
ATOM 10033 C C . ALA E 1 45 ? 124.206 110.023 131.042 1.00 106.75 55 ALA E C 1
ATOM 10034 O O . ALA E 1 45 ? 123.419 109.633 131.910 1.00 112.03 55 ALA E O 1
ATOM 10036 N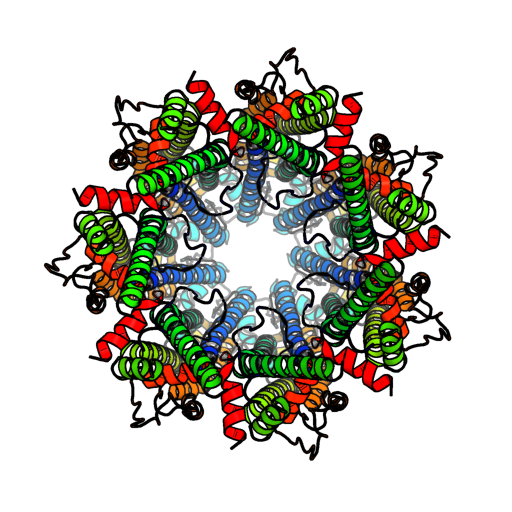 N . GLN E 1 46 ? 125.529 110.007 131.223 1.00 104.11 56 GLN E N 1
ATOM 10037 C CA . GLN E 1 46 ? 126.103 109.436 132.435 1.00 108.46 56 GLN E CA 1
ATOM 10038 C C . GLN E 1 46 ? 125.744 110.259 133.665 1.00 112.16 56 GLN E C 1
ATOM 10039 O O . GLN E 1 46 ? 125.479 109.696 134.735 1.00 117.45 56 GLN E O 1
ATOM 10045 N N . GLU E 1 47 ? 125.714 111.587 133.548 1.00 108.06 57 GLU E N 1
ATOM 10046 C CA . GLU E 1 47 ? 125.384 112.334 134.751 1.00 112.04 57 GLU E CA 1
ATOM 10047 C C . GLU E 1 47 ? 123.882 112.285 135.004 1.00 116.32 57 GLU E C 1
ATOM 10048 O O . GLU E 1 47 ? 123.454 112.291 136.164 1.00 120.14 57 GLU E O 1
ATOM 10054 N N . ILE E 1 48 ? 123.068 112.226 133.940 1.00 114.04 58 ILE E N 1
ATOM 10055 C CA . ILE E 1 48 ? 121.637 111.987 134.112 1.00 115.61 58 ILE E CA 1
ATOM 10056 C C . ILE E 1 48 ? 121.406 110.678 134.851 1.00 120.42 58 ILE E C 1
ATOM 10057 O O . ILE E 1 48 ? 120.532 110.584 135.722 1.00 122.38 58 ILE E O 1
ATOM 10062 N N . THR E 1 49 ? 122.192 109.650 134.524 1.00 122.73 59 THR E N 1
ATOM 10063 C CA . THR E 1 49 ? 122.158 108.424 135.314 1.00 124.56 59 THR E CA 1
ATOM 10064 C C . THR E 1 49 ? 122.568 108.697 136.754 1.00 124.50 59 THR E C 1
ATOM 10065 O O . THR E 1 49 ? 121.995 108.127 137.690 1.00 124.20 59 THR E O 1
ATOM 10069 N N . LEU E 1 50 ? 123.563 109.563 136.948 1.00 124.15 60 LEU E N 1
ATOM 10070 C CA . LEU E 1 50 ? 124.049 109.894 138.282 1.00 123.47 60 LEU E CA 1
ATOM 10071 C C . LEU E 1 50 ? 123.182 110.941 138.978 1.00 122.10 60 LEU E C 1
ATOM 10072 O O . LEU E 1 50 ? 122.802 110.754 140.139 1.00 121.53 60 LEU E O 1
ATOM 10077 N N . GLY E 1 51 ? 122.862 112.039 138.296 1.00 121.75 61 GLY E N 1
ATOM 10078 C CA . GLY E 1 51 ? 121.978 113.055 138.829 1.00 122.16 61 GLY E CA 1
ATOM 10079 C C . GLY E 1 51 ? 122.627 114.140 139.663 1.00 123.87 61 GLY E C 1
ATOM 10080 O O . GLY E 1 51 ? 121.911 115.018 140.163 1.00 123.99 61 GLY E O 1
ATOM 10081 N N . SER E 1 52 ? 123.948 114.124 139.828 1.00 123.53 62 SER E N 1
ATOM 10082 C CA . SER E 1 52 ? 124.614 115.145 140.627 1.00 120.30 62 SER E CA 1
ATOM 10083 C C . SER E 1 52 ? 126.062 115.273 140.173 1.00 115.97 62 SER E C 1
ATOM 10084 O O . SER E 1 52 ? 126.600 114.403 139.485 1.00 113.87 62 SER E O 1
ATOM 10087 N N . GLN E 1 53 ? 126.687 116.381 140.576 1.00 110.62 63 GLN E N 1
ATOM 10088 C CA . GLN E 1 53 ? 128.073 116.685 140.246 1.00 105.13 63 GLN E CA 1
ATOM 10089 C C . GLN E 1 53 ? 128.998 116.785 141.449 1.00 99.19 63 GLN E C 1
ATOM 10090 O O . GLN E 1 53 ? 130.190 116.504 141.310 1.00 99.09 63 GLN E O 1
ATOM 10096 N N . ILE E 1 54 ? 128.496 117.186 142.614 1.00 95.12 64 ILE E N 1
ATOM 10097 C CA . ILE E 1 54 ? 129.326 117.380 143.797 1.00 94.82 64 ILE E CA 1
ATOM 10098 C C . ILE E 1 54 ? 128.598 116.798 145.002 1.00 98.14 64 ILE E C 1
ATOM 10099 O O . ILE E 1 54 ? 127.376 116.930 145.124 1.00 101.61 64 ILE E O 1
ATOM 10104 N N . SER E 1 55 ? 129.348 116.140 145.884 1.00 98.03 65 SER E N 1
ATOM 10105 C CA . SER E 1 55 ? 128.794 115.547 147.096 1.00 98.55 65 SER E CA 1
ATOM 10106 C C . SER E 1 55 ? 129.537 116.102 148.302 1.00 99.28 65 SER E C 1
ATOM 10107 O O . SER E 1 55 ? 130.764 116.003 148.376 1.00 102.06 65 SER E O 1
ATOM 10110 N N . CYS E 1 56 ? 128.794 116.677 149.244 1.00 95.98 66 CYS E N 1
ATOM 10111 C CA . CYS E 1 56 ? 129.369 117.267 150.444 1.00 94.20 66 CYS E CA 1
ATOM 10112 C C . CYS E 1 56 ? 128.810 116.576 151.680 1.00 92.01 66 CYS E C 1
ATOM 10113 O O . CYS E 1 56 ? 127.610 116.293 151.755 1.00 94.20 66 CYS E O 1
ATOM 10116 N N . PHE E 1 57 ? 129.686 116.308 152.645 1.00 90.24 67 PHE E N 1
ATOM 10117 C CA . PHE E 1 57 ? 129.290 115.668 153.895 1.00 88.62 67 PHE E CA 1
ATOM 10118 C C . PHE E 1 57 ? 128.741 116.726 154.843 1.00 89.33 67 PHE E C 1
ATOM 10119 O O . PHE E 1 57 ? 129.489 117.568 155.350 1.00 91.44 67 PHE E O 1
ATOM 10127 N N . ALA E 1 58 ? 127.438 116.685 155.082 1.00 88.17 68 ALA E N 1
ATOM 10128 C CA . ALA E 1 58 ? 126.763 117.616 155.969 1.00 89.72 68 ALA E CA 1
ATOM 10129 C C . ALA E 1 58 ? 126.590 117.009 157.353 1.00 94.58 68 ALA E C 1
ATOM 10130 O O . ALA E 1 58 ? 126.495 115.787 157.502 1.00 97.40 68 ALA E O 1
ATOM 10132 N N . PRO E 1 59 ? 126.552 117.835 158.395 1.00 95.24 69 PRO E N 1
ATOM 10133 C CA . PRO E 1 59 ? 126.331 117.310 159.746 1.00 98.65 69 PRO E CA 1
ATOM 10134 C C . PRO E 1 59 ? 124.943 116.706 159.891 1.00 100.30 69 PRO E C 1
ATOM 10135 O O . PRO E 1 59 ? 124.000 117.054 159.177 1.00 100.69 69 PRO E O 1
ATOM 10139 N N . THR E 1 60 ? 124.834 115.772 160.840 1.00 99.78 70 THR E N 1
ATOM 10140 C CA . THR E 1 60 ? 123.567 115.081 161.063 1.00 100.54 70 THR E CA 1
ATOM 10141 C C . THR E 1 60 ? 122.472 116.038 161.517 1.00 103.25 70 THR E C 1
ATOM 10142 O O . THR E 1 60 ? 121.286 115.769 161.298 1.00 103.50 70 THR E O 1
ATOM 10146 N N . SER E 1 61 ? 122.845 117.151 162.153 1.00 103.38 71 SER E N 1
ATOM 10147 C CA . SER E 1 61 ? 121.848 118.124 162.589 1.00 103.50 71 SER E CA 1
ATOM 10148 C C . SER E 1 61 ? 121.148 118.780 161.407 1.00 103.01 71 SER E C 1
ATOM 10149 O O . SER E 1 61 ? 119.992 119.203 161.527 1.00 103.45 71 SER E O 1
ATOM 10152 N N . PHE E 1 62 ? 121.825 118.880 160.265 1.00 100.37 72 PHE E N 1
ATOM 10153 C CA . PHE E 1 62 ? 121.228 119.504 159.092 1.00 96.97 72 PHE E CA 1
ATOM 10154 C C . PHE E 1 62 ? 120.106 118.640 158.533 1.00 97.91 72 PHE E C 1
ATOM 10155 O O . PHE E 1 62 ? 120.171 117.408 158.565 1.00 103.32 72 PHE E O 1
ATOM 10163 N N . SER E 1 63 ? 119.071 119.296 158.017 1.00 96.25 73 SER E N 1
ATOM 10164 C CA . SER E 1 63 ? 117.963 118.603 157.376 1.00 98.23 73 SER E CA 1
ATOM 10165 C C . SER E 1 63 ? 118.316 118.329 155.914 1.00 98.33 73 SER E C 1
ATOM 10166 O O . SER E 1 63 ? 119.455 118.519 155.477 1.00 99.71 73 SER E O 1
ATOM 10169 N N . TRP E 1 64 ? 117.333 117.868 155.138 1.00 97.12 74 TRP E N 1
ATOM 10170 C CA . TRP E 1 64 ? 117.577 117.568 153.730 1.00 102.85 74 TRP E CA 1
ATOM 10171 C C . TRP E 1 64 ? 117.877 118.838 152.943 1.00 104.36 74 TRP E C 1
ATOM 10172 O O . TRP E 1 64 ? 118.871 118.911 152.208 1.00 105.28 74 TRP E O 1
ATOM 10183 N N . ARG E 1 65 ? 117.026 119.854 153.084 1.00 103.04 75 ARG E N 1
ATOM 10184 C CA . ARG E 1 65 ? 117.158 121.074 152.303 1.00 103.92 75 ARG E CA 1
ATOM 10185 C C . ARG E 1 65 ? 118.344 121.931 152.718 1.00 100.60 75 ARG E C 1
ATOM 10186 O O . ARG E 1 65 ? 118.901 122.629 151.869 1.00 100.64 75 ARG E O 1
ATOM 10194 N N . GLN E 1 66 ? 118.757 121.887 153.986 1.00 95.88 76 GLN E N 1
ATOM 10195 C CA . GLN E 1 66 ? 119.997 122.558 154.366 1.00 95.76 76 GLN E CA 1
ATOM 10196 C C . GLN E 1 66 ? 121.196 121.918 153.675 1.00 97.54 76 GLN E C 1
ATOM 10197 O O . GLN E 1 66 ? 122.094 122.619 153.190 1.00 100.03 76 GLN E O 1
ATOM 10203 N N . ALA E 1 67 ? 121.223 120.585 153.612 1.00 94.77 77 ALA E N 1
ATOM 10204 C CA . ALA E 1 67 ? 122.276 119.899 152.872 1.00 91.81 77 ALA E CA 1
ATOM 10205 C C . ALA E 1 67 ? 122.219 120.228 151.386 1.00 95.69 77 ALA E C 1
ATOM 10206 O O . ALA E 1 67 ? 123.266 120.401 150.752 1.00 100.37 77 ALA E O 1
ATOM 10208 N N . ALA E 1 68 ? 121.017 120.324 150.816 1.00 95.40 78 ALA E N 1
ATOM 10209 C CA . ALA E 1 68 ? 120.899 120.728 149.417 1.00 95.55 78 ALA E CA 1
ATOM 10210 C C . ALA E 1 68 ? 121.427 122.143 149.206 1.00 95.76 78 ALA E C 1
ATOM 10211 O O . ALA E 1 68 ? 122.092 122.423 148.201 1.00 96.65 78 ALA E O 1
ATOM 10213 N N . TYR E 1 69 ? 121.135 123.049 150.144 1.00 94.28 79 TYR E N 1
ATOM 10214 C CA . TYR E 1 69 ? 121.621 124.418 150.035 1.00 93.74 79 TYR E CA 1
ATOM 10215 C C . TYR E 1 69 ? 123.142 124.475 150.101 1.00 94.38 79 TYR E C 1
ATOM 10216 O O . TYR E 1 69 ? 123.772 125.207 149.332 1.00 98.15 79 TYR E O 1
ATOM 10225 N N . VAL E 1 70 ? 123.749 123.724 151.024 1.00 94.07 80 VAL E N 1
ATOM 10226 C CA . VAL E 1 70 ? 125.210 123.740 151.091 1.00 96.19 80 VAL E CA 1
ATOM 10227 C C . VAL E 1 70 ? 125.814 123.082 149.852 1.00 97.98 80 VAL E C 1
ATOM 10228 O O . VAL E 1 70 ? 126.864 123.518 149.365 1.00 102.53 80 VAL E O 1
ATOM 10232 N N . ASP E 1 71 ? 125.161 122.051 149.306 1.00 95.08 81 ASP E N 1
ATOM 10233 C CA . ASP E 1 71 ? 125.635 121.448 148.064 1.00 95.73 81 ASP E CA 1
ATOM 10234 C C . ASP E 1 71 ? 125.620 122.462 146.927 1.00 97.04 81 ASP E C 1
ATOM 10235 O O . ASP E 1 71 ? 126.588 122.577 146.165 1.00 98.77 81 ASP E O 1
ATOM 10240 N N . SER E 1 72 ? 124.524 123.215 146.803 1.00 95.26 82 SER E N 1
ATOM 10241 C CA . SER E 1 72 ? 124.437 124.236 145.764 1.00 91.66 82 SER E CA 1
ATOM 10242 C C . SER E 1 72 ? 125.451 125.351 145.983 1.00 91.67 82 SER E C 1
ATOM 10243 O O . SER E 1 72 ? 126.041 125.851 145.019 1.00 96.77 82 SER E O 1
ATOM 10246 N N . PHE E 1 73 ? 125.659 125.758 147.238 1.00 88.83 83 PHE E N 1
ATOM 10247 C CA . PHE E 1 73 ? 126.623 126.811 147.538 1.00 92.45 83 PHE E CA 1
ATOM 10248 C C . PHE E 1 73 ? 128.037 126.379 147.168 1.00 96.29 83 PHE E C 1
ATOM 10249 O O . PHE E 1 73 ? 128.806 127.161 146.598 1.00 101.90 83 PHE E O 1
ATOM 10257 N N . CYS E 1 74 ? 128.397 125.134 147.487 1.00 95.53 84 CYS E N 1
ATOM 10258 C CA . CYS E 1 74 ? 129.741 124.659 147.183 1.00 98.72 84 CYS E CA 1
ATOM 10259 C C . CYS E 1 74 ? 129.914 124.368 145.698 1.00 96.74 84 CYS E C 1
ATOM 10260 O O . CYS E 1 74 ? 131.032 124.456 145.178 1.00 94.66 84 CYS E O 1
ATOM 10263 N N . TRP E 1 75 ? 128.829 124.018 145.001 1.00 96.48 85 TRP E N 1
ATOM 10264 C CA . TRP E 1 75 ? 128.908 123.830 143.557 1.00 96.11 85 TRP E CA 1
ATOM 10265 C C . TRP E 1 75 ? 129.157 125.136 142.815 1.00 96.17 85 TRP E C 1
ATOM 10266 O O . TRP E 1 75 ? 129.733 125.114 141.722 1.00 97.44 85 TRP E O 1
ATOM 10277 N N . ALA E 1 76 ? 128.744 126.268 143.381 1.00 94.63 86 ALA E N 1
ATOM 10278 C CA . ALA E 1 76 ? 128.949 127.578 142.772 1.00 93.05 86 ALA E CA 1
ATOM 10279 C C . ALA E 1 76 ? 130.173 128.221 143.413 1.00 94.48 86 ALA E C 1
ATOM 10280 O O . ALA E 1 76 ? 130.116 128.665 144.565 1.00 90.76 86 ALA E O 1
ATOM 10282 N N . ALA E 1 77 ? 131.273 128.270 142.663 1.00 97.18 87 ALA E N 1
ATOM 10283 C CA . ALA E 1 77 ? 132.539 128.825 143.137 1.00 97.29 87 ALA E CA 1
ATOM 10284 C C . ALA E 1 77 ? 132.998 128.156 144.430 1.00 98.75 87 ALA E C 1
ATOM 10285 O O . ALA E 1 77 ? 132.893 128.734 145.512 1.00 96.65 87 ALA E O 1
ATOM 10287 N N . VAL E 1 91 ? 142.672 127.929 143.279 1.00 112.12 101 VAL E N 1
ATOM 10288 C CA . VAL E 1 91 ? 142.406 126.755 142.459 1.00 118.78 101 VAL E CA 1
ATOM 10289 C C . VAL E 1 91 ? 141.193 126.998 141.567 1.00 121.12 101 VAL E C 1
ATOM 10290 O O . VAL E 1 91 ? 140.099 127.269 142.061 1.00 120.79 101 VAL E O 1
ATOM 10294 N N . PRO E 1 92 ? 141.386 126.900 140.250 1.00 122.52 102 PRO E N 1
ATOM 10295 C CA . PRO E 1 92 ? 140.279 127.130 139.308 1.00 119.45 102 PRO E CA 1
ATOM 10296 C C . PRO E 1 92 ? 139.307 125.959 139.319 1.00 115.20 102 PRO E C 1
ATOM 10297 O O . PRO E 1 92 ? 139.662 124.837 138.951 1.00 111.29 102 PRO E O 1
ATOM 10301 N N . LEU E 1 93 ? 138.072 126.226 139.745 1.00 112.84 103 LEU E N 1
ATOM 10302 C CA . LEU E 1 93 ? 137.028 125.213 139.797 1.00 110.57 103 LEU E CA 1
ATOM 10303 C C . LEU E 1 93 ? 136.125 125.224 138.571 1.00 105.49 103 LEU E C 1
ATOM 10304 O O . LEU E 1 93 ? 135.541 124.185 138.238 1.00 101.86 103 LEU E O 1
ATOM 10309 N N . TRP E 1 94 ? 136.025 126.359 137.875 1.00 102.62 104 TRP E N 1
ATOM 10310 C CA . TRP E 1 94 ? 135.129 126.477 136.730 1.00 98.91 104 TRP E CA 1
ATOM 10311 C C . TRP E 1 94 ? 135.523 125.567 135.573 1.00 94.42 104 TRP E C 1
ATOM 10312 O O . TRP E 1 94 ? 134.715 125.368 134.658 1.00 91.52 104 TRP E O 1
ATOM 10323 N N . LEU E 1 95 ? 136.743 125.023 135.581 1.00 94.08 105 LEU E N 1
ATOM 10324 C CA . LEU E 1 95 ? 137.159 124.115 134.516 1.00 90.23 105 LEU E CA 1
ATOM 10325 C C . LEU E 1 95 ? 136.303 122.857 134.494 1.00 89.06 105 LEU E C 1
ATOM 10326 O O . LEU E 1 95 ? 135.892 122.392 133.424 1.00 85.36 105 LEU E O 1
ATOM 10331 N N . HIS E 1 96 ? 136.028 122.286 135.669 1.00 89.20 106 HIS E N 1
ATOM 10332 C CA . HIS E 1 96 ? 135.210 121.081 135.736 1.00 86.39 106 HIS E CA 1
ATOM 10333 C C . HIS E 1 96 ? 133.739 121.390 135.493 1.00 84.55 106 HIS E C 1
ATOM 10334 O O . HIS E 1 96 ? 132.995 120.529 135.009 1.00 84.69 106 HIS E O 1
ATOM 10341 N N . LYS E 1 97 ? 133.303 122.608 135.819 1.00 82.68 107 LYS E N 1
ATOM 10342 C CA . LYS E 1 97 ? 131.899 122.968 135.668 1.00 81.18 107 LYS E CA 1
ATOM 10343 C C . LYS E 1 97 ? 131.522 123.253 134.219 1.00 78.46 107 LYS E C 1
ATOM 10344 O O . LYS E 1 97 ? 130.393 122.961 133.812 1.00 77.85 107 LYS E O 1
ATOM 10350 N N . PHE E 1 98 ? 132.441 123.813 133.428 1.00 77.39 108 PHE E N 1
ATOM 10351 C CA . PHE E 1 98 ? 132.142 124.239 132.065 1.00 72.47 108 PHE E CA 1
ATOM 10352 C C . PHE E 1 98 ? 132.725 123.307 131.007 1.00 71.54 108 PHE E C 1
ATOM 10353 O O . PHE E 1 98 ? 132.825 123.692 129.839 1.00 71.99 108 PHE E O 1
ATOM 10361 N N . PHE E 1 99 ? 133.106 122.089 131.390 1.00 70.16 109 PHE E N 1
ATOM 10362 C CA . PHE E 1 99 ? 133.725 121.168 130.437 1.00 69.02 109 PHE E CA 1
ATOM 10363 C C . PHE E 1 99 ? 132.809 120.795 129.273 1.00 69.95 109 PHE E C 1
ATOM 10364 O O . PHE E 1 99 ? 133.233 120.951 128.112 1.00 71.31 109 PHE E O 1
ATOM 10372 N N . PRO E 1 100 ? 131.575 120.313 129.483 1.00 66.39 110 PRO E N 1
ATOM 10373 C CA . PRO E 1 100 ? 130.731 119.979 128.322 1.00 65.89 110 PRO E CA 1
ATOM 10374 C C . PRO E 1 100 ? 130.371 121.181 127.467 1.00 65.70 110 PRO E C 1
ATOM 10375 O O . PRO E 1 100 ? 130.277 121.051 126.239 1.00 69.84 110 PRO E O 1
ATOM 10379 N N . TYR E 1 101 ? 130.161 122.348 128.079 1.00 63.26 111 TYR E N 1
ATOM 10380 C CA . TYR E 1 101 ? 129.856 123.544 127.302 1.00 65.27 111 TYR E CA 1
ATOM 10381 C C . TYR E 1 101 ? 131.042 123.947 126.434 1.00 65.12 111 TYR E C 1
ATOM 10382 O O . TYR E 1 101 ? 130.870 124.337 125.274 1.00 67.60 111 TYR E O 1
ATOM 10391 N N . ILE E 1 102 ? 132.256 123.852 126.982 1.00 61.95 112 ILE E N 1
ATOM 10392 C CA . ILE E 1 102 ? 133.454 124.141 126.199 1.00 62.95 112 ILE E CA 1
ATOM 10393 C C . ILE E 1 102 ? 133.592 123.152 125.049 1.00 63.86 112 ILE E C 1
ATOM 10394 O O . ILE E 1 102 ? 133.970 123.525 123.931 1.00 66.58 112 ILE E O 1
ATOM 10399 N N . LEU E 1 103 ? 133.297 121.874 125.301 1.00 60.98 113 LEU E N 1
ATOM 10400 C CA . LEU E 1 103 ? 133.384 120.891 124.224 1.00 58.53 113 LEU E CA 1
ATOM 10401 C C . LEU E 1 103 ? 132.359 121.166 123.127 1.00 58.93 113 LEU E C 1
ATOM 10402 O O . LEU E 1 103 ? 132.672 121.041 121.937 1.00 62.20 113 LEU E O 1
ATOM 10407 N N . LEU E 1 104 ? 131.133 121.543 123.499 1.00 56.92 114 LEU E N 1
ATOM 10408 C CA . LEU E 1 104 ? 130.163 121.946 122.482 1.00 57.20 114 LEU E CA 1
ATOM 10409 C C . LEU E 1 104 ? 130.639 123.167 121.708 1.00 55.22 114 LEU E C 1
ATOM 10410 O O . LEU E 1 104 ? 130.464 123.242 120.485 1.00 57.66 114 LEU E O 1
ATOM 10415 N N . LEU E 1 105 ? 131.217 124.147 122.405 1.00 52.31 115 LEU E N 1
ATOM 10416 C CA . LEU E 1 105 ? 131.704 125.343 121.726 1.00 55.03 115 LEU E CA 1
ATOM 10417 C C . LEU E 1 105 ? 132.786 124.996 120.712 1.00 57.50 115 LEU E C 1
ATOM 10418 O O . LEU E 1 105 ? 132.751 125.473 119.571 1.00 61.14 115 LEU E O 1
ATOM 10423 N N . VAL E 1 106 ? 133.742 124.148 121.099 1.00 52.10 116 VAL E N 1
ATOM 10424 C CA . VAL E 1 106 ? 134.814 123.800 120.171 1.00 51.61 116 VAL E CA 1
ATOM 10425 C C . VAL E 1 106 ? 134.281 122.942 119.026 1.00 53.61 116 VAL E C 1
ATOM 10426 O O . VAL E 1 106 ? 134.744 123.069 117.887 1.00 56.01 116 VAL E O 1
ATOM 10430 N N . ALA E 1 107 ? 133.296 122.076 119.288 1.00 51.11 117 ALA E N 1
ATOM 10431 C CA . ALA E 1 107 ? 132.709 121.287 118.209 1.00 51.23 117 ALA E CA 1
ATOM 10432 C C . ALA E 1 107 ? 131.988 122.174 117.201 1.00 54.12 117 ALA E C 1
ATOM 10433 O O . ALA E 1 107 ? 132.121 121.984 115.985 1.00 57.45 117 ALA E O 1
ATOM 10435 N N . VAL E 1 108 ? 131.219 123.151 117.686 1.00 52.03 118 VAL E N 1
ATOM 10436 C CA . VAL E 1 108 ? 130.521 124.067 116.789 1.00 49.03 118 VAL E CA 1
ATOM 10437 C C . VAL E 1 108 ? 131.520 124.914 116.009 1.00 51.48 118 VAL E C 1
ATOM 10438 O O . VAL E 1 108 ? 131.353 125.149 114.804 1.00 55.02 118 VAL E O 1
ATOM 10442 N N . LEU E 1 109 ? 132.575 125.383 116.680 1.00 48.36 119 LEU E N 1
ATOM 10443 C CA . LEU E 1 109 ? 133.599 126.164 115.996 1.00 49.61 119 LEU E CA 1
ATOM 10444 C C . LEU E 1 109 ? 134.331 125.336 114.948 1.00 52.84 119 LEU E C 1
ATOM 10445 O O . LEU E 1 109 ? 134.761 125.878 113.925 1.00 55.41 119 LEU E O 1
ATOM 10450 N N . LEU E 1 110 ? 134.493 124.031 115.186 1.00 49.94 120 LEU E N 1
ATOM 10451 C CA . LEU E 1 110 ? 135.114 123.165 114.190 1.00 48.88 120 LEU E CA 1
ATOM 10452 C C . LEU E 1 110 ? 134.172 122.874 113.029 1.00 52.12 120 LEU E C 1
ATOM 10453 O O . LEU E 1 110 ? 134.627 122.674 111.898 1.00 56.08 120 LEU E O 1
ATOM 10458 N N . TYR E 1 111 ? 132.865 122.822 113.291 1.00 49.52 121 TYR E N 1
ATOM 10459 C CA . TYR E 1 111 ? 131.899 122.635 112.214 1.00 52.77 121 TYR E CA 1
ATOM 10460 C C . TYR E 1 111 ? 131.716 123.895 111.376 1.00 52.53 121 TYR E C 1
ATOM 10461 O O . TYR E 1 111 ? 131.322 123.796 110.209 1.00 53.94 121 TYR E O 1
ATOM 10470 N N . LEU E 1 112 ? 131.987 125.068 111.950 1.00 49.85 122 LEU E N 1
ATOM 10471 C CA . LEU E 1 112 ? 131.792 126.324 111.223 1.00 48.58 122 LEU E CA 1
ATOM 10472 C C . LEU E 1 112 ? 132.577 126.413 109.915 1.00 49.94 122 LEU E C 1
ATOM 10473 O O . LEU E 1 112 ? 131.999 126.871 108.911 1.00 54.44 122 LEU E O 1
ATOM 10478 N N . PRO E 1 113 ? 133.863 126.038 109.843 1.00 47.96 123 PRO E N 1
ATOM 10479 C CA . PRO E 1 113 ? 134.571 126.140 108.555 1.00 46.88 123 PRO E CA 1
ATOM 10480 C C . PRO E 1 113 ? 133.942 125.322 107.442 1.00 47.25 123 PRO E C 1
ATOM 10481 O O . PRO E 1 113 ? 134.043 125.715 106.274 1.00 46.82 123 PRO E O 1
ATOM 10485 N N . ASN E 1 114 ? 133.305 124.194 107.760 1.00 48.71 124 ASN E N 1
ATOM 10486 C CA . ASN E 1 114 ? 132.600 123.436 106.730 1.00 47.83 124 ASN E CA 1
ATOM 10487 C C . ASN E 1 114 ? 131.483 124.270 106.115 1.00 49.20 124 ASN E C 1
ATOM 10488 O O . ASN E 1 114 ? 131.334 124.326 104.888 1.00 50.89 124 ASN E O 1
ATOM 10493 N N . LEU E 1 115 ? 130.698 124.943 106.959 1.00 49.77 125 LEU E N 1
ATOM 10494 C CA . LEU E 1 115 ? 129.646 125.821 106.458 1.00 46.63 125 LEU E CA 1
ATOM 10495 C C . LEU E 1 115 ? 130.228 126.981 105.661 1.00 44.95 125 LEU E C 1
ATOM 10496 O O . LEU E 1 115 ? 129.681 127.365 104.620 1.00 49.58 125 LEU E O 1
ATOM 10501 N N . PHE E 1 116 ? 131.335 127.555 106.138 1.00 41.01 126 PHE E N 1
ATOM 10502 C CA . PHE E 1 116 ? 131.959 128.666 105.424 1.00 41.33 126 PHE E CA 1
ATOM 10503 C C . PHE E 1 116 ? 132.410 128.237 104.031 1.00 43.45 126 PHE E C 1
ATOM 10504 O O . PHE E 1 116 ? 132.164 128.937 103.042 1.00 46.01 126 PHE E O 1
ATOM 10512 N N . TRP E 1 117 ? 133.069 127.081 103.937 1.00 43.78 127 TRP E N 1
ATOM 10513 C CA . TRP E 1 117 ? 133.524 126.579 102.644 1.00 43.03 127 TRP E CA 1
ATOM 10514 C C . TRP E 1 117 ? 132.349 126.240 101.736 1.00 44.27 127 TRP E C 1
ATOM 10515 O O . TRP E 1 117 ? 132.401 126.491 100.526 1.00 45.93 127 TRP E O 1
ATOM 10526 N N . ARG E 1 118 ? 131.283 125.665 102.298 1.00 43.68 128 ARG E N 1
ATOM 10527 C CA . ARG E 1 118 ? 130.117 125.324 101.491 1.00 44.64 128 ARG E CA 1
ATOM 10528 C C . ARG E 1 118 ? 129.413 126.566 100.962 1.00 45.32 128 ARG E C 1
ATOM 10529 O O . ARG E 1 118 ? 128.895 126.552 99.839 1.00 47.26 128 ARG E O 1
ATOM 10537 N N . PHE E 1 119 ? 129.391 127.648 101.741 1.00 44.40 129 PHE E N 1
ATOM 10538 C CA . PHE E 1 119 ? 128.650 128.841 101.357 1.00 43.25 129 PHE E CA 1
ATOM 10539 C C . PHE E 1 119 ? 129.461 129.829 100.529 1.00 46.55 129 PHE E C 1
ATOM 10540 O O . PHE E 1 119 ? 128.868 130.622 99.789 1.00 53.24 129 PHE E O 1
ATOM 10548 N N . THR E 1 120 ? 130.791 129.811 100.627 1.00 45.76 130 THR E N 1
ATOM 10549 C CA . THR E 1 120 ? 131.608 130.829 99.977 1.00 44.45 130 THR E CA 1
ATOM 10550 C C . THR E 1 120 ? 132.397 130.333 98.775 1.00 47.76 130 THR E C 1
ATOM 10551 O O . THR E 1 120 ? 132.694 131.130 97.883 1.00 52.04 130 THR E O 1
ATOM 10555 N N . ALA E 1 121 ? 132.748 129.048 98.719 1.00 46.70 131 ALA E N 1
ATOM 10556 C CA . ALA E 1 121 ? 133.627 128.547 97.669 1.00 45.02 131 ALA E CA 1
ATOM 10557 C C . ALA E 1 121 ? 133.113 127.320 96.932 1.00 46.13 131 ALA E C 1
ATOM 10558 O O . ALA E 1 121 ? 133.620 127.031 95.841 1.00 48.52 131 ALA E O 1
ATOM 10560 N N . ALA E 1 122 ? 132.143 126.587 97.479 1.00 44.94 132 ALA E N 1
ATOM 10561 C CA . ALA E 1 122 ? 131.685 125.359 96.828 1.00 45.50 132 ALA E CA 1
ATOM 10562 C C . ALA E 1 122 ? 131.060 125.592 95.455 1.00 51.05 132 ALA E C 1
ATOM 10563 O O . ALA E 1 122 ? 131.439 124.880 94.507 1.00 54.86 132 ALA E O 1
ATOM 10565 N N . PRO E 1 123 ? 130.118 126.529 95.265 1.00 49.91 133 PRO E N 1
ATOM 10566 C CA . PRO E 1 123 ? 129.479 126.636 93.939 1.00 50.45 133 PRO E CA 1
ATOM 10567 C C . PRO E 1 123 ? 130.431 127.056 92.832 1.00 52.01 133 PRO E C 1
ATOM 10568 O O . PRO E 1 123 ? 130.380 126.490 91.731 1.00 55.53 133 PRO E O 1
ATOM 10572 N N . HIS E 1 124 ? 131.291 128.044 93.086 1.00 49.89 134 HIS E N 1
ATOM 10573 C CA . HIS E 1 124 ? 132.229 128.489 92.059 1.00 51.71 134 HIS E CA 1
ATOM 10574 C C . HIS E 1 124 ? 133.197 127.377 91.680 1.00 54.89 134 HIS E C 1
ATOM 10575 O O . HIS E 1 124 ? 133.477 127.162 90.494 1.00 63.08 134 HIS E O 1
ATOM 10582 N N . LEU E 1 125 ? 133.717 126.655 92.676 1.00 52.44 135 LEU E N 1
ATOM 10583 C CA . LEU E 1 125 ? 134.624 125.548 92.395 1.00 53.07 135 LEU E CA 1
ATOM 10584 C C . LEU E 1 125 ? 133.921 124.447 91.611 1.00 55.76 135 LEU E C 1
ATOM 10585 O O . LEU E 1 125 ? 134.499 123.870 90.681 1.00 60.19 135 LEU E O 1
ATOM 10590 N N . SER E 1 126 ? 132.670 124.143 91.970 1.00 52.91 136 SER E N 1
ATOM 10591 C CA . SER E 1 126 ? 131.917 123.130 91.238 1.00 54.25 136 SER E CA 1
ATOM 10592 C C . SER E 1 126 ? 131.706 123.541 89.787 1.00 58.33 136 SER E C 1
ATOM 10593 O O . SER E 1 126 ? 131.866 122.723 88.872 1.00 64.53 136 SER E O 1
ATOM 10596 N N . SER E 1 127 ? 131.348 124.806 89.557 1.00 56.31 137 SER E N 1
ATOM 10597 C CA . SER E 1 127 ? 131.149 125.284 88.192 1.00 56.01 137 SER E CA 1
ATOM 10598 C C . SER E 1 127 ? 132.444 125.229 87.392 1.00 58.61 137 SER E C 1
ATOM 10599 O O . SER E 1 127 ? 132.446 124.813 86.225 1.00 62.94 137 SER E O 1
ATOM 10602 N N . ASP E 1 128 ? 133.558 125.644 88.003 1.00 58.86 138 ASP E N 1
ATOM 10603 C CA . ASP E 1 128 ? 134.841 125.598 87.310 1.00 58.88 138 ASP E CA 1
ATOM 10604 C C . ASP E 1 128 ? 135.224 124.167 86.956 1.00 60.22 138 ASP E C 1
ATOM 10605 O O . ASP E 1 128 ? 135.682 123.898 85.838 1.00 65.99 138 ASP E O 1
ATOM 10610 N N . LEU E 1 129 ? 135.034 123.233 87.893 1.00 57.97 139 LEU E N 1
ATOM 10611 C CA . LEU E 1 129 ? 135.351 121.836 87.618 1.00 58.52 139 LEU E CA 1
ATOM 10612 C C . LEU E 1 129 ? 134.478 121.282 86.500 1.00 61.47 139 LEU E C 1
ATOM 10613 O O . LEU E 1 129 ? 134.971 120.585 85.604 1.00 65.37 139 LEU E O 1
ATOM 10618 N N . LYS E 1 130 ? 133.178 121.583 86.534 1.00 59.47 140 LYS E N 1
ATOM 10619 C CA . LYS E 1 130 ? 132.277 121.100 85.492 1.00 61.32 140 LYS E CA 1
ATOM 10620 C C . LYS E 1 130 ? 132.698 121.624 84.126 1.00 65.82 140 LYS E C 1
ATOM 10621 O O . LYS E 1 130 ? 132.781 120.864 83.153 1.00 74.36 140 LYS E O 1
ATOM 10627 N N . PHE E 1 131 ? 132.992 122.926 84.044 1.00 60.89 141 PHE E N 1
ATOM 10628 C CA . PHE E 1 131 ? 133.424 123.514 82.781 1.00 61.70 141 PHE E CA 1
ATOM 10629 C C . PHE E 1 131 ? 134.721 122.884 82.292 1.00 66.96 141 PHE E C 1
ATOM 10630 O O . PHE E 1 131 ? 134.866 122.585 81.100 1.00 73.88 141 PHE E O 1
ATOM 10638 N N . VAL E 1 132 ? 135.673 122.664 83.202 1.00 64.40 142 VAL E N 1
ATOM 10639 C CA . VAL E 1 132 ? 136.978 122.146 82.803 1.00 65.21 142 VAL E CA 1
ATOM 10640 C C . VAL E 1 132 ? 136.857 120.721 82.277 1.00 69.90 142 VAL E C 1
ATOM 10641 O O . VAL E 1 132 ? 137.424 120.383 81.232 1.00 78.69 142 VAL E O 1
ATOM 10645 N N . MET E 1 133 ? 136.115 119.862 82.984 1.00 68.12 143 MET E N 1
ATOM 10646 C CA . MET E 1 133 ? 135.971 118.494 82.490 1.00 72.83 143 MET E CA 1
ATOM 10647 C C . MET E 1 133 ? 135.133 118.430 81.218 1.00 78.88 143 MET E C 1
ATOM 10648 O O . MET E 1 133 ? 135.405 117.591 80.351 1.00 84.60 143 MET E O 1
ATOM 10653 N N . GLU E 1 134 ? 134.129 119.299 81.070 1.00 78.03 144 GLU E N 1
ATOM 10654 C CA . GLU E 1 134 ? 133.396 119.347 79.808 1.00 81.60 144 GLU E CA 1
ATOM 10655 C C . GLU E 1 134 ? 134.320 119.713 78.654 1.00 81.73 144 GLU E C 1
ATOM 10656 O O . GLU E 1 134 ? 134.291 119.076 77.592 1.00 85.07 144 GLU E O 1
ATOM 10662 N N . GLU E 1 135 ? 135.155 120.737 78.848 1.00 78.22 145 GLU E N 1
ATOM 10663 C CA . GLU E 1 135 ? 136.086 121.137 77.798 1.00 80.65 145 GLU E CA 1
ATOM 10664 C C . GLU E 1 135 ? 137.082 120.026 77.494 1.00 82.64 145 GLU E C 1
ATOM 10665 O O . GLU E 1 135 ? 137.396 119.767 76.326 1.00 90.31 145 GLU E O 1
ATOM 10671 N N . LEU E 1 136 ? 137.585 119.355 78.533 1.00 78.58 146 LEU E N 1
ATOM 10672 C CA . LEU E 1 136 ? 138.534 118.265 78.330 1.00 77.56 146 LEU E CA 1
ATOM 10673 C C . LEU E 1 136 ? 137.909 117.135 77.522 1.00 84.43 146 LEU E C 1
ATOM 10674 O O . LEU E 1 136 ? 138.511 116.630 76.567 1.00 91.41 146 LEU E O 1
ATOM 10679 N N . ASP E 1 137 ? 136.689 116.730 77.890 1.00 83.48 147 ASP E N 1
ATOM 10680 C CA . ASP E 1 137 ? 136.022 115.647 77.176 1.00 87.52 147 ASP E CA 1
ATOM 10681 C C . ASP E 1 137 ? 135.737 116.029 75.729 1.00 89.90 147 ASP E C 1
ATOM 10682 O O . ASP E 1 137 ? 135.953 115.225 74.813 1.00 93.98 147 ASP E O 1
ATOM 10687 N N . LYS E 1 138 ? 135.253 117.255 75.500 1.00 88.91 148 LYS E N 1
ATOM 10688 C CA . LYS E 1 138 ? 134.958 117.683 74.137 1.00 89.60 148 LYS E CA 1
ATOM 10689 C C . LYS E 1 138 ? 136.220 117.737 73.287 1.00 93.23 148 LYS E C 1
ATOM 10690 O O . LYS E 1 138 ? 136.221 117.288 72.133 1.00 99.29 148 LYS E O 1
ATOM 10696 N N . CYS E 1 139 ? 137.309 118.281 73.839 1.00 91.64 149 CYS E N 1
ATOM 10697 C CA . CYS E 1 139 ? 138.559 118.351 73.091 1.00 97.62 149 CYS E CA 1
ATOM 10698 C C . CYS E 1 139 ? 139.095 116.960 72.783 1.00 100.40 149 CYS E C 1
ATOM 10699 O O . CYS E 1 139 ? 139.566 116.704 71.669 1.00 109.39 149 CYS E O 1
ATOM 10702 N N . TYR E 1 140 ? 139.036 116.047 73.758 1.00 94.05 150 TYR E N 1
ATOM 10703 C CA . TYR E 1 140 ? 139.496 114.686 73.511 1.00 95.60 150 TYR E CA 1
ATOM 10704 C C . TYR E 1 140 ? 138.672 114.016 72.421 1.00 99.40 150 TYR E C 1
ATOM 10705 O O . TYR E 1 140 ? 139.224 113.344 71.543 1.00 105.14 150 TYR E O 1
ATOM 10714 N N . ASN E 1 141 ? 137.347 114.171 72.471 1.00 98.15 151 ASN E N 1
ATOM 10715 C CA . ASN E 1 141 ? 136.496 113.550 71.463 1.00 99.91 151 ASN E CA 1
ATOM 10716 C C . ASN E 1 141 ? 136.792 114.113 70.079 1.00 107.22 151 ASN E C 1
ATOM 10717 O O . ASN E 1 141 ? 136.914 113.363 69.102 1.00 112.60 151 ASN E O 1
ATOM 10722 N N . ARG E 1 142 ? 136.938 115.437 69.980 1.00 107.27 152 ARG E N 1
ATOM 10723 C CA . ARG E 1 142 ? 137.243 116.057 68.695 1.00 110.47 152 ARG E CA 1
ATOM 10724 C C . ARG E 1 142 ? 138.585 115.574 68.155 1.00 113.82 152 ARG E C 1
ATOM 10725 O O . ARG E 1 142 ? 138.712 115.256 66.966 1.00 118.22 152 ARG E O 1
ATOM 10733 N N . ASP E 1 143 ? 139.599 115.508 69.020 1.00 114.14 153 ASP E N 1
ATOM 10734 C CA . ASP E 1 143 ? 140.926 115.098 68.573 1.00 118.28 153 ASP E CA 1
ATOM 10735 C C . ASP E 1 143 ? 140.941 113.632 68.154 1.00 117.74 153 ASP E C 1
ATOM 10736 O O . ASP E 1 143 ? 141.558 113.271 67.145 1.00 121.59 153 ASP E O 1
ATOM 10741 N N . ILE E 1 144 ? 140.261 112.770 68.913 1.00 114.56 154 ILE E N 1
ATOM 10742 C CA . ILE E 1 144 ? 140.250 111.348 68.583 1.00 116.11 154 ILE E CA 1
ATOM 10743 C C . ILE E 1 144 ? 139.409 111.096 67.336 1.00 121.58 154 ILE E C 1
ATOM 10744 O O . ILE E 1 144 ? 139.607 110.101 66.628 1.00 123.29 154 ILE E O 1
ATOM 10749 N N . LYS E 1 145 ? 138.459 111.989 67.047 1.00 122.80 155 LYS E N 1
ATOM 10750 C CA . LYS E 1 145 ? 137.714 111.880 65.798 1.00 124.40 155 LYS E CA 1
ATOM 10751 C C . LYS E 1 145 ? 138.553 112.348 64.615 1.00 127.21 155 LYS E C 1
ATOM 10752 O O . LYS E 1 145 ? 138.481 111.765 63.527 1.00 129.83 155 LYS E O 1
ATOM 10758 N N . ASP E 1 146 ? 139.353 113.400 64.809 1.00 128.87 156 ASP E N 1
ATOM 10759 C CA . ASP E 1 146 ? 140.200 113.896 63.730 1.00 131.93 156 ASP E CA 1
ATOM 10760 C C . ASP E 1 146 ? 141.276 112.888 63.342 1.00 131.39 156 ASP E C 1
ATOM 10761 O O . ASP E 1 146 ? 141.530 112.684 62.149 1.00 132.12 156 ASP E O 1
ATOM 10766 N N . ILE E 1 147 ? 141.919 112.249 64.327 1.00 130.29 157 ILE E N 1
ATOM 10767 C CA . ILE E 1 147 ? 142.965 111.269 64.049 1.00 130.94 157 ILE E CA 1
ATOM 10768 C C . ILE E 1 147 ? 142.400 109.955 63.523 1.00 132.75 157 ILE E C 1
ATOM 10769 O O . ILE E 1 147 ? 143.139 109.177 62.902 1.00 136.46 157 ILE E O 1
ATOM 10774 N N . LYS E 1 148 ? 141.108 109.699 63.725 1.00 131.61 158 LYS E N 1
ATOM 10775 C CA . LYS E 1 148 ? 140.457 108.459 63.300 1.00 133.27 158 LYS E CA 1
ATOM 10776 C C . LYS E 1 148 ? 141.116 107.243 63.942 1.00 134.26 158 LYS E C 1
ATOM 10777 O O . LYS E 1 148 ? 140.729 106.105 63.682 1.00 134.83 158 LYS E O 1
ATOM 10783 N N . TYR E 1 185 ? 141.927 124.643 69.692 1.00 117.29 195 TYR E N 1
ATOM 10784 C CA . TYR E 1 185 ? 142.375 125.698 70.593 1.00 114.55 195 TYR E CA 1
ATOM 10785 C C . TYR E 1 185 ? 142.392 125.216 72.040 1.00 110.02 195 TYR E C 1
ATOM 10786 O O . TYR E 1 185 ? 141.422 124.625 72.514 1.00 105.56 195 TYR E O 1
ATOM 10795 N N . PRO E 1 186 ? 143.497 125.469 72.744 1.00 110.24 196 PRO E N 1
ATOM 10796 C CA . PRO E 1 186 ? 143.598 125.052 74.155 1.00 106.18 196 PRO E CA 1
ATOM 10797 C C . PRO E 1 186 ? 142.804 125.952 75.098 1.00 102.32 196 PRO E C 1
ATOM 10798 O O . PRO E 1 186 ? 143.329 126.861 75.746 1.00 102.77 196 PRO E O 1
ATOM 10802 N N . ILE E 1 187 ? 141.498 125.694 75.174 1.00 96.45 197 ILE E N 1
ATOM 10803 C CA . ILE E 1 187 ? 140.639 126.457 76.074 1.00 90.11 197 ILE E CA 1
ATOM 10804 C C . ILE E 1 187 ? 140.982 126.153 77.527 1.00 88.65 197 ILE E C 1
ATOM 10805 O O . ILE E 1 187 ? 140.953 127.044 78.386 1.00 87.65 197 ILE E O 1
ATOM 10810 N N . VAL E 1 188 ? 141.308 124.894 77.827 1.00 87.97 198 VAL E N 1
ATOM 10811 C CA . VAL E 1 188 ? 141.665 124.518 79.193 1.00 86.79 198 VAL E CA 1
ATOM 10812 C C . VAL E 1 188 ? 142.947 125.217 79.623 1.00 88.85 198 VAL E C 1
ATOM 10813 O O . VAL E 1 188 ? 143.061 125.690 80.761 1.00 90.88 198 VAL E O 1
ATOM 10817 N N . GLU E 1 189 ? 143.933 125.294 78.724 1.00 89.45 199 GLU E N 1
ATOM 10818 C CA . GLU E 1 189 ? 145.175 125.990 79.044 1.00 90.73 199 GLU E CA 1
ATOM 10819 C C . GLU E 1 189 ? 144.919 127.467 79.323 1.00 90.70 199 GLU E C 1
ATOM 10820 O O . GLU E 1 189 ? 145.486 128.038 80.262 1.00 91.77 199 GLU E O 1
ATOM 10826 N N . GLN E 1 190 ? 144.065 128.104 78.520 1.00 89.77 200 GLN E N 1
ATOM 10827 C CA . GLN E 1 190 ? 143.742 129.508 78.748 1.00 88.66 200 GLN E CA 1
ATOM 10828 C C . GLN E 1 190 ? 143.011 129.702 80.073 1.00 87.04 200 GLN E C 1
ATOM 10829 O O . GLN E 1 190 ? 143.276 130.665 80.801 1.00 88.66 200 GLN E O 1
ATOM 10835 N N . TYR E 1 191 ? 142.083 128.799 80.400 1.00 83.00 201 TYR E N 1
ATOM 10836 C CA . TYR E 1 191 ? 141.364 128.911 81.666 1.00 76.77 201 TYR E CA 1
ATOM 10837 C C . TYR E 1 191 ? 142.308 128.741 82.853 1.00 78.05 201 TYR E C 1
ATOM 10838 O O . TYR E 1 191 ? 142.207 129.472 83.847 1.00 81.99 201 TYR E O 1
ATOM 10847 N N . LEU E 1 192 ? 143.241 127.791 82.763 1.00 78.38 202 LEU E N 1
ATOM 10848 C CA . LEU E 1 192 ? 144.238 127.638 83.817 1.00 80.04 202 LEU E CA 1
ATOM 10849 C C . LEU E 1 192 ? 145.144 128.858 83.915 1.00 83.75 202 LEU E C 1
ATOM 10850 O O . LEU E 1 192 ? 145.525 129.254 85.022 1.00 86.95 202 LEU E O 1
ATOM 10855 N N . LYS E 1 193 ? 145.502 129.460 82.779 1.00 84.39 203 LYS E N 1
ATOM 10856 C CA . LYS E 1 193 ? 146.312 130.674 82.813 1.00 86.78 203 LYS E CA 1
ATOM 10857 C C . LYS E 1 193 ? 145.557 131.818 83.478 1.00 87.11 203 LYS E C 1
ATOM 10858 O O . LYS E 1 193 ? 146.152 132.621 84.207 1.00 86.57 203 LYS E O 1
ATOM 10864 N N . THR E 1 194 ? 144.249 131.914 83.232 1.00 85.97 204 THR E N 1
ATOM 10865 C CA . THR E 1 194 ? 143.436 132.893 83.951 1.00 83.36 204 THR E CA 1
ATOM 10866 C C . THR E 1 194 ? 143.431 132.604 85.447 1.00 81.98 204 THR E C 1
ATOM 10867 O O . THR E 1 194 ? 143.538 133.524 86.266 1.00 84.22 204 THR E O 1
ATOM 10871 N N . LYS E 1 195 ? 143.306 131.329 85.824 1.00 82.44 205 LYS E N 1
ATOM 10872 C CA . LYS E 1 195 ? 143.325 130.949 87.233 1.00 81.58 205 LYS E CA 1
ATOM 10873 C C . LYS E 1 195 ? 144.692 131.123 87.885 1.00 83.40 205 LYS E C 1
ATOM 10874 O O . LYS E 1 195 ? 144.768 131.140 89.118 1.00 83.73 205 LYS E O 1
ATOM 10880 N N . ASN E 1 196 ? 145.760 131.254 87.099 1.00 84.91 206 ASN E N 1
ATOM 10881 C CA . ASN E 1 196 ? 147.111 131.379 87.636 1.00 86.28 206 ASN E CA 1
ATOM 10882 C C . ASN E 1 196 ? 147.344 132.664 88.420 1.00 86.65 206 ASN E C 1
ATOM 10883 O O . ASN E 1 196 ? 148.322 132.735 89.172 1.00 86.09 206 ASN E O 1
ATOM 10888 N N . ASN E 1 197 ? 146.486 133.675 88.273 1.00 88.85 207 ASN E N 1
ATOM 10889 C CA . ASN E 1 197 ? 146.689 134.941 88.964 1.00 88.46 207 ASN E CA 1
ATOM 10890 C C . ASN E 1 197 ? 145.667 135.220 90.055 1.00 89.07 207 ASN E C 1
ATOM 10891 O O . ASN E 1 197 ? 145.860 136.166 90.825 1.00 89.85 207 ASN E O 1
ATOM 10896 N N . SER E 1 198 ? 144.597 134.435 90.145 1.00 88.90 208 SER E N 1
ATOM 10897 C CA . SER E 1 198 ? 143.599 134.648 91.180 1.00 85.68 208 SER E CA 1
ATOM 10898 C C . SER E 1 198 ? 144.150 134.237 92.546 1.00 83.04 208 SER E C 1
ATOM 10899 O O . SER E 1 198 ? 145.155 133.528 92.658 1.00 84.80 208 SER E O 1
ATOM 10902 N N . TYR E 1 199 ? 143.478 134.709 93.604 1.00 78.62 209 TYR E N 1
ATOM 10903 C CA . TYR E 1 199 ? 143.884 134.367 94.962 1.00 74.57 209 TYR E CA 1
ATOM 10904 C C . TYR E 1 199 ? 142.712 134.132 95.909 1.00 69.86 209 TYR E C 1
ATOM 10905 O O . TYR E 1 199 ? 142.938 133.984 97.115 1.00 68.63 209 TYR E O 1
ATOM 10914 N N . GLY E 1 200 ? 141.477 134.080 95.415 1.00 69.36 210 GLY E N 1
ATOM 10915 C CA . GLY E 1 200 ? 140.323 133.969 96.289 1.00 66.92 210 GLY E CA 1
ATOM 10916 C C . GLY E 1 200 ? 140.093 132.598 96.894 1.00 63.98 210 GLY E C 1
ATOM 10917 O O . GLY E 1 200 ? 139.988 132.459 98.118 1.00 63.23 210 GLY E O 1
ATOM 10918 N N . LEU E 1 201 ? 140.003 131.577 96.038 1.00 59.67 211 LEU E N 1
ATOM 10919 C CA . LEU E 1 201 ? 139.702 130.229 96.513 1.00 57.39 211 LEU E CA 1
ATOM 10920 C C . LEU E 1 201 ? 140.804 129.705 97.427 1.00 59.02 211 LEU E C 1
ATOM 10921 O O . LEU E 1 201 ? 140.522 129.063 98.448 1.00 60.67 211 LEU E O 1
ATOM 10926 N N . ILE E 1 202 ? 142.065 129.965 97.076 1.00 57.69 212 ILE E N 1
ATOM 10927 C CA . ILE E 1 202 ? 143.172 129.522 97.918 1.00 56.43 212 ILE E CA 1
ATOM 10928 C C . ILE E 1 202 ? 143.136 130.235 99.264 1.00 54.57 212 ILE E C 1
ATOM 10929 O O . ILE E 1 202 ? 143.420 129.633 100.306 1.00 55.82 212 ILE E O 1
ATOM 10934 N N . ILE E 1 203 ? 142.772 131.521 99.270 1.00 54.27 213 ILE E N 1
ATOM 10935 C CA . ILE E 1 203 ? 142.666 132.255 100.528 1.00 52.93 213 ILE E CA 1
ATOM 10936 C C . ILE E 1 203 ? 141.560 131.668 101.396 1.00 51.75 213 ILE E C 1
ATOM 10937 O O . ILE E 1 203 ? 141.731 131.499 102.608 1.00 54.19 213 ILE E O 1
ATOM 10942 N N . LYS E 1 204 ? 140.415 131.341 100.792 1.00 49.18 214 LYS E N 1
ATOM 10943 C CA . LYS E 1 204 ? 139.326 130.743 101.562 1.00 50.03 214 LYS E CA 1
ATOM 10944 C C . LYS E 1 204 ? 139.731 129.389 102.136 1.00 51.26 214 LYS E C 1
ATOM 10945 O O . LYS E 1 204 ? 139.448 129.087 103.304 1.00 55.40 214 LYS E O 1
ATOM 10951 N N . TYR E 1 205 ? 140.398 128.560 101.329 1.00 48.99 215 TYR E N 1
ATOM 10952 C CA . TYR E 1 205 ? 140.840 127.251 101.802 1.00 47.79 215 TYR E CA 1
ATOM 10953 C C . TYR E 1 205 ? 141.840 127.389 102.944 1.00 49.89 215 TYR E C 1
ATOM 10954 O O . TYR E 1 205 ? 141.755 126.678 103.954 1.00 55.04 215 TYR E O 1
ATOM 10963 N N . LEU E 1 206 ? 142.799 128.307 102.798 1.00 48.73 216 LEU E N 1
ATOM 10964 C CA . LEU E 1 206 ? 143.784 128.526 103.850 1.00 47.56 216 LEU E CA 1
ATOM 10965 C C . LEU E 1 206 ? 143.127 129.056 105.115 1.00 48.78 216 LEU E C 1
ATOM 10966 O O . LEU E 1 206 ? 143.521 128.687 106.225 1.00 50.16 216 LEU E O 1
ATOM 10971 N N . ILE E 1 207 ? 142.121 129.921 104.969 1.00 49.14 217 ILE E N 1
ATOM 10972 C CA . ILE E 1 207 ? 141.402 130.436 106.130 1.00 47.82 217 ILE E CA 1
ATOM 10973 C C . ILE E 1 207 ? 140.699 129.299 106.860 1.00 48.04 217 ILE E C 1
ATOM 10974 O O . ILE E 1 207 ? 140.751 129.203 108.092 1.00 51.36 217 ILE E O 1
ATOM 10979 N N . CYS E 1 208 ? 140.040 128.415 106.108 1.00 45.78 218 CYS E N 1
ATOM 10980 C CA . CYS E 1 208 ? 139.359 127.280 106.728 1.00 45.10 218 CYS E CA 1
ATOM 10981 C C . CYS E 1 208 ? 140.345 126.389 107.475 1.00 48.36 218 CYS E C 1
ATOM 10982 O O . CYS E 1 208 ? 140.114 126.020 108.636 1.00 50.96 218 CYS E O 1
ATOM 10985 N N . ARG E 1 209 ? 141.460 126.043 106.825 1.00 48.56 219 ARG E N 1
ATOM 10986 C CA . ARG E 1 209 ? 142.441 125.167 107.463 1.00 46.79 219 ARG E CA 1
ATOM 10987 C C . ARG E 1 209 ? 143.057 125.823 108.693 1.00 48.55 219 ARG E C 1
ATOM 10988 O O . ARG E 1 209 ? 143.250 125.167 109.723 1.00 49.74 219 ARG E O 1
ATOM 10996 N N . VAL E 1 210 ? 143.366 127.119 108.608 1.00 46.62 220 VAL E N 1
ATOM 10997 C CA . VAL E 1 210 ? 143.977 127.823 109.731 1.00 44.39 220 VAL E CA 1
ATOM 10998 C C . VAL E 1 210 ? 143.007 127.907 110.901 1.00 45.66 220 VAL E C 1
ATOM 10999 O O . VAL E 1 210 ? 143.396 127.714 112.058 1.00 49.01 220 VAL E O 1
ATOM 11003 N N . VAL E 1 211 ? 141.732 128.193 110.625 1.00 43.45 221 VAL E N 1
ATOM 11004 C CA . VAL E 1 211 ? 140.737 128.261 111.691 1.00 42.25 221 VAL E CA 1
ATOM 11005 C C . VAL E 1 211 ? 140.585 126.902 112.364 1.00 44.94 221 VAL E C 1
ATOM 11006 O O . VAL E 1 211 ? 140.553 126.803 113.599 1.00 48.36 221 VAL E O 1
ATOM 11010 N N . THR E 1 212 ? 140.508 125.833 111.565 1.00 43.69 222 THR E N 1
ATOM 11011 C CA . THR E 1 212 ? 140.393 124.494 112.136 1.00 46.78 222 THR E CA 1
ATOM 11012 C C . THR E 1 212 ? 141.606 124.155 112.995 1.00 46.77 222 THR E C 1
ATOM 11013 O O . THR E 1 212 ? 141.466 123.632 114.108 1.00 48.72 222 THR E O 1
ATOM 11017 N N . LEU E 1 213 ? 142.808 124.459 112.497 1.00 44.85 223 LEU E N 1
ATOM 11018 C CA . LEU E 1 213 ? 144.024 124.162 113.248 1.00 44.62 223 LEU E CA 1
ATOM 11019 C C . LEU E 1 213 ? 144.087 124.957 114.546 1.00 45.19 223 LEU E C 1
ATOM 11020 O O . LEU E 1 213 ? 144.483 124.425 115.589 1.00 47.45 223 LEU E O 1
ATOM 11025 N N . ILE E 1 214 ? 143.703 126.236 114.502 1.00 44.39 224 ILE E N 1
ATOM 11026 C CA . ILE E 1 214 ? 143.728 127.068 115.701 1.00 43.67 224 ILE E CA 1
ATOM 11027 C C . ILE E 1 214 ? 142.752 126.533 116.741 1.00 46.53 224 ILE E C 1
ATOM 11028 O O . ILE E 1 214 ? 143.076 126.451 117.933 1.00 48.24 224 ILE E O 1
ATOM 11033 N N . ILE E 1 215 ? 141.545 126.161 116.309 1.00 45.12 225 ILE E N 1
ATOM 11034 C CA . ILE E 1 215 ? 140.563 125.623 117.247 1.00 43.92 225 ILE E CA 1
ATOM 11035 C C . ILE E 1 215 ? 141.059 124.313 117.848 1.00 47.54 225 ILE E C 1
ATOM 11036 O O . ILE E 1 215 ? 140.923 124.075 119.055 1.00 50.10 225 ILE E O 1
ATOM 11041 N N . VAL E 1 216 ? 141.647 123.446 117.019 1.00 47.37 226 VAL E N 1
ATOM 11042 C CA . VAL E 1 216 ? 142.155 122.169 117.517 1.00 45.90 226 VAL E CA 1
ATOM 11043 C C . VAL E 1 216 ? 143.268 122.395 118.533 1.00 49.49 226 VAL E C 1
ATOM 11044 O O . VAL E 1 216 ? 143.311 121.742 119.583 1.00 53.02 226 VAL E O 1
ATOM 11048 N N . PHE E 1 217 ? 144.182 123.324 118.243 1.00 49.12 227 PHE E N 1
ATOM 11049 C CA . PHE E 1 217 ? 145.283 123.597 119.163 1.00 50.23 227 PHE E CA 1
ATOM 11050 C C . PHE E 1 217 ? 144.781 124.191 120.474 1.00 51.52 227 PHE E C 1
ATOM 11051 O O . PHE E 1 217 ? 145.272 123.835 121.552 1.00 56.20 227 PHE E O 1
ATOM 11059 N N . THR E 1 218 ? 143.806 125.104 120.403 1.00 48.10 228 THR E N 1
ATOM 11060 C CA . THR E 1 218 ? 143.242 125.677 121.621 1.00 49.02 228 THR E CA 1
ATOM 11061 C C . THR E 1 218 ? 142.554 124.607 122.461 1.00 53.05 228 THR E C 1
ATOM 11062 O O . THR E 1 218 ? 142.702 124.577 123.690 1.00 58.76 228 THR E O 1
ATOM 11066 N N . ALA E 1 219 ? 141.805 123.712 121.811 1.00 49.91 229 ALA E N 1
ATOM 11067 C CA . ALA E 1 219 ? 141.168 122.618 122.535 1.00 48.33 229 ALA E CA 1
ATOM 11068 C C . ALA E 1 219 ? 142.205 121.703 123.171 1.00 52.31 229 ALA E C 1
ATOM 11069 O O . ALA E 1 219 ? 142.027 121.248 124.305 1.00 55.22 229 ALA E O 1
ATOM 11071 N N . CYS E 1 220 ? 143.296 121.420 122.453 1.00 51.54 230 CYS E N 1
ATOM 11072 C CA . CYS E 1 220 ? 144.364 120.599 123.017 1.00 51.70 230 CYS E CA 1
ATOM 11073 C C . CYS E 1 220 ? 144.973 121.257 124.247 1.00 54.57 230 CYS E C 1
ATOM 11074 O O . CYS E 1 220 ? 145.222 120.590 125.258 1.00 57.35 230 CYS E O 1
ATOM 11077 N N . ILE E 1 221 ? 145.225 122.565 124.176 1.00 53.93 231 ILE E N 1
ATOM 11078 C CA . ILE E 1 221 ? 145.806 123.276 125.312 1.00 53.59 231 ILE E CA 1
ATOM 11079 C C . ILE E 1 221 ? 144.861 123.226 126.506 1.00 58.80 231 ILE E C 1
ATOM 11080 O O . ILE E 1 221 ? 145.277 122.959 127.641 1.00 66.43 231 ILE E O 1
ATOM 11085 N N . TYR E 1 222 ? 143.570 123.472 126.265 1.00 56.56 232 TYR E N 1
ATOM 11086 C CA . TYR E 1 222 ? 142.595 123.444 127.353 1.00 57.75 232 TYR E CA 1
ATOM 11087 C C . TYR E 1 222 ? 142.502 122.057 127.978 1.00 61.24 232 TYR E C 1
ATOM 11088 O O . TYR E 1 222 ? 142.458 121.924 129.207 1.00 64.45 232 TYR E O 1
ATOM 11097 N N . LEU E 1 223 ? 142.473 121.012 127.147 1.00 59.97 233 LEU E N 1
ATOM 11098 C CA . LEU E 1 223 ? 142.369 119.651 127.663 1.00 59.04 233 LEU E CA 1
ATOM 11099 C C . LEU E 1 223 ? 143.609 119.262 128.456 1.00 62.04 233 LEU E C 1
ATOM 11100 O O . LEU E 1 223 ? 143.501 118.631 129.514 1.00 66.41 233 LEU E O 1
ATOM 11105 N N . GLY E 1 224 ? 144.795 119.624 127.962 1.00 60.86 234 GLY E N 1
ATOM 11106 C CA . GLY E 1 224 ? 146.008 119.342 128.708 1.00 63.03 234 GLY E CA 1
ATOM 11107 C C . GLY E 1 224 ? 146.055 120.072 130.035 1.00 65.56 234 GLY E C 1
ATOM 11108 O O . GLY E 1 224 ? 146.463 119.506 131.053 1.00 67.14 234 GLY E O 1
ATOM 11109 N N . TYR E 1 225 ? 145.634 121.340 130.044 1.00 67.82 235 TYR E N 1
ATOM 11110 C CA . TYR E 1 225 ? 145.604 122.097 131.290 1.00 73.25 235 TYR E CA 1
ATOM 11111 C C . TYR E 1 225 ? 144.629 121.472 132.282 1.00 72.76 235 TYR E C 1
ATOM 11112 O O . TYR E 1 225 ? 144.934 121.356 133.475 1.00 76.42 235 TYR E O 1
ATOM 11121 N N . TYR E 1 226 ? 143.453 121.057 131.803 1.00 71.37 236 TYR E N 1
ATOM 11122 C CA . TYR E 1 226 ? 142.482 120.400 132.675 1.00 72.19 236 TYR E CA 1
ATOM 11123 C C . TYR E 1 226 ? 143.028 119.092 133.232 1.00 71.48 236 TYR E C 1
ATOM 11124 O O . TYR E 1 226 ? 142.861 118.797 134.422 1.00 74.02 236 TYR E O 1
ATOM 11133 N N . ILE E 1 227 ? 143.678 118.290 132.384 1.00 70.34 237 ILE E N 1
ATOM 11134 C CA . ILE E 1 227 ? 144.222 117.011 132.832 1.00 70.52 237 ILE E CA 1
ATOM 11135 C C . ILE E 1 227 ? 145.303 117.233 133.881 1.00 76.00 237 ILE E C 1
ATOM 11136 O O . ILE E 1 227 ? 145.352 116.535 134.902 1.00 78.44 237 ILE E O 1
ATOM 11141 N N . SER E 1 228 ? 146.180 118.212 133.651 1.00 75.31 238 SER E N 1
ATOM 11142 C CA . SER E 1 228 ? 147.228 118.507 134.621 1.00 76.70 238 SER E CA 1
ATOM 11143 C C . SER E 1 228 ? 146.645 119.013 135.935 1.00 79.68 238 SER E C 1
ATOM 11144 O O . SER E 1 228 ? 147.114 118.634 137.015 1.00 83.28 238 SER E O 1
ATOM 11147 N N . LEU E 1 229 ? 145.621 119.868 135.868 1.00 80.55 239 LEU E N 1
ATOM 11148 C CA . LEU E 1 229 ? 145.077 120.466 137.083 1.00 82.07 239 LEU E CA 1
ATOM 11149 C C . LEU E 1 229 ? 144.309 119.445 137.914 1.00 83.43 239 LEU E C 1
ATOM 11150 O O . LEU E 1 229 ? 144.504 119.351 139.132 1.00 87.50 239 LEU E O 1
ATOM 11155 N N . PHE E 1 230 ? 143.433 118.668 137.279 1.00 82.98 240 PHE E N 1
ATOM 11156 C CA . PHE E 1 230 ? 142.595 117.710 137.999 1.00 85.03 240 PHE E CA 1
ATOM 11157 C C . PHE E 1 230 ? 143.258 116.331 138.033 1.00 89.30 240 PHE E C 1
ATOM 11158 O O . PHE E 1 230 ? 142.727 115.332 137.548 1.00 88.38 240 PHE E O 1
ATOM 11166 N N . SER E 1 231 ? 144.448 116.295 138.627 1.00 92.60 241 SER E N 1
ATOM 11167 C CA . SER E 1 231 ? 145.212 115.064 138.762 1.00 96.21 241 SER E CA 1
ATOM 11168 C C . SER E 1 231 ? 145.541 114.696 140.200 1.00 104.04 241 SER E C 1
ATOM 11169 O O . SER E 1 231 ? 145.521 113.510 140.535 1.00 103.92 241 SER E O 1
ATOM 11172 N N . LEU E 1 232 ? 145.847 115.674 141.056 1.00 106.92 242 LEU E N 1
ATOM 11173 C CA . LEU E 1 232 ? 146.208 115.363 142.436 1.00 112.01 242 LEU E CA 1
ATOM 11174 C C . LEU E 1 232 ? 145.012 114.829 143.215 1.00 114.49 242 LEU E C 1
ATOM 11175 O O . LEU E 1 232 ? 145.106 113.792 143.882 1.00 114.95 242 LEU E O 1
ATOM 11180 N N . THR E 1 233 ? 143.877 115.520 143.138 1.00 114.81 243 THR E N 1
ATOM 11181 C CA . THR E 1 233 ? 142.689 115.111 143.873 1.00 114.37 243 THR E CA 1
ATOM 11182 C C . THR E 1 233 ? 141.468 115.770 143.252 1.00 113.20 243 THR E C 1
ATOM 11183 O O . THR E 1 233 ? 141.578 116.713 142.465 1.00 109.31 243 THR E O 1
ATOM 11187 N N . ASP E 1 234 ? 140.293 115.252 143.618 1.00 112.11 244 ASP E N 1
ATOM 11188 C CA . ASP E 1 234 ? 139.018 115.795 143.164 1.00 107.42 244 ASP E CA 1
ATOM 11189 C C . ASP E 1 234 ? 138.137 116.227 144.332 1.00 104.56 244 ASP E C 1
ATOM 11190 O O . ASP E 1 234 ? 136.915 116.320 144.182 1.00 102.35 244 ASP E O 1
ATOM 11195 N N . GLU E 1 235 ? 138.735 116.493 145.491 1.00 107.10 245 GLU E N 1
ATOM 11196 C CA . GLU E 1 235 ? 138.011 116.909 146.682 1.00 106.83 245 GLU E CA 1
ATOM 11197 C C . GLU E 1 235 ? 138.624 118.192 147.227 1.00 107.43 245 GLU E C 1
ATOM 11198 O O . GLU E 1 235 ? 139.792 118.502 146.979 1.00 106.99 245 GLU E O 1
ATOM 11204 N N . PHE E 1 236 ? 137.819 118.939 147.977 1.00 107.89 246 PHE E N 1
ATOM 11205 C CA . PHE E 1 236 ? 138.264 120.199 148.559 1.00 108.31 246 PHE E CA 1
ATOM 11206 C C . PHE E 1 236 ? 137.422 120.496 149.795 1.00 107.19 246 PHE E C 1
ATOM 11207 O O . PHE E 1 236 ? 136.552 119.712 150.188 1.00 107.83 246 PHE E O 1
ATOM 11215 N N . THR E 1 237 ? 137.694 121.646 150.406 1.00 104.51 247 THR E N 1
ATOM 11216 C CA . THR E 1 237 ? 136.976 122.117 151.579 1.00 104.28 247 THR E CA 1
ATOM 11217 C C . THR E 1 237 ? 136.112 123.313 151.202 1.00 107.15 247 THR E C 1
ATOM 11218 O O . THR E 1 237 ? 136.511 124.147 150.383 1.00 107.86 247 THR E O 1
ATOM 11222 N N . CYS E 1 238 ? 134.928 123.390 151.803 1.00 110.53 248 CYS E N 1
ATOM 11223 C CA . CYS E 1 238 ? 133.942 124.412 151.481 1.00 110.12 248 CYS E CA 1
ATOM 11224 C C . CYS E 1 238 ? 133.534 125.126 152.761 1.00 112.35 248 CYS E C 1
ATOM 11225 O O . CYS E 1 238 ? 133.320 124.481 153.793 1.00 112.29 248 CYS E O 1
ATOM 11228 N N . ASN E 1 239 ? 133.429 126.450 152.692 1.00 113.32 249 ASN E N 1
ATOM 11229 C CA . ASN E 1 239 ? 133.160 127.288 153.856 1.00 114.12 249 ASN E CA 1
ATOM 11230 C C . ASN E 1 239 ? 131.773 127.907 153.714 1.00 116.49 249 ASN E C 1
ATOM 11231 O O . ASN E 1 239 ? 131.575 128.819 152.905 1.00 117.16 249 ASN E O 1
ATOM 11236 N N . ILE E 1 240 ? 130.821 127.413 154.499 1.00 116.23 250 ILE E N 1
ATOM 11237 C CA . ILE E 1 240 ? 129.456 127.971 154.505 1.00 116.72 250 ILE E CA 1
ATOM 11238 C C . ILE E 1 240 ? 129.446 129.050 155.581 1.00 121.64 250 ILE E C 1
ATOM 11239 O O . ILE E 1 240 ? 129.038 128.842 156.727 1.00 123.76 250 ILE E O 1
ATOM 11244 N N . ARG E 1 241 ? 129.905 130.243 155.202 1.00 121.92 251 ARG E N 1
ATOM 11245 C CA . ARG E 1 241 ? 129.959 131.356 156.146 1.00 123.54 251 ARG E CA 1
ATOM 11246 C C . ARG E 1 241 ? 129.509 132.697 155.587 1.00 124.72 251 ARG E C 1
ATOM 11247 O O . ARG E 1 241 ? 129.133 133.566 156.381 1.00 127.49 251 ARG E O 1
ATOM 11255 N N . THR E 1 242 ? 129.518 132.907 154.272 1.00 122.98 252 THR E N 1
ATOM 11256 C CA . THR E 1 242 ? 129.313 134.243 153.719 1.00 129.26 252 THR E CA 1
ATOM 11257 C C . THR E 1 242 ? 127.925 134.773 154.066 1.00 130.43 252 THR E C 1
ATOM 11258 O O . THR E 1 242 ? 126.968 134.005 154.208 1.00 129.77 252 THR E O 1
ATOM 11262 N N . GLY E 1 243 ? 127.833 136.088 154.245 1.00 130.43 253 GLY E N 1
ATOM 11263 C CA . GLY E 1 243 ? 126.573 136.730 154.564 1.00 126.29 253 GLY E CA 1
ATOM 11264 C C . GLY E 1 243 ? 126.196 136.658 156.028 1.00 127.20 253 GLY E C 1
ATOM 11265 O O . GLY E 1 243 ? 127.048 136.813 156.909 1.00 130.53 253 GLY E O 1
ATOM 11266 N N . ILE E 1 244 ? 124.909 136.424 156.299 1.00 124.57 254 ILE E N 1
ATOM 11267 C CA . ILE E 1 244 ? 124.417 136.368 157.671 1.00 128.55 254 ILE E CA 1
ATOM 11268 C C . ILE E 1 244 ? 124.922 135.139 158.413 1.00 130.21 254 ILE E C 1
ATOM 11269 O O . ILE E 1 244 ? 124.872 135.101 159.648 1.00 132.29 254 ILE E O 1
ATOM 11274 N N . LEU E 1 245 ? 125.414 134.131 157.695 1.00 129.88 255 LEU E N 1
ATOM 11275 C CA . LEU E 1 245 ? 125.866 132.888 158.309 1.00 130.06 255 LEU E CA 1
ATOM 11276 C C . LEU E 1 245 ? 127.161 133.044 159.099 1.00 133.03 255 LEU E C 1
ATOM 11277 O O . LEU E 1 245 ? 127.563 132.099 159.788 1.00 134.90 255 LEU E O 1
ATOM 11282 N N . ARG E 1 246 ? 127.827 134.199 159.011 1.00 132.41 256 ARG E N 1
ATOM 11283 C CA . ARG E 1 246 ? 129.034 134.424 159.800 1.00 133.10 256 ARG E CA 1
ATOM 11284 C C . ARG E 1 246 ? 128.730 134.454 161.294 1.00 137.79 256 ARG E C 1
ATOM 11285 O O . ARG E 1 246 ? 129.505 133.925 162.100 1.00 137.84 256 ARG E O 1
ATOM 11293 N N . ASN E 1 247 ? 127.615 135.077 161.682 1.00 141.29 257 ASN E N 1
ATOM 11294 C CA . ASN E 1 247 ? 127.345 135.310 163.099 1.00 144.25 257 ASN E CA 1
ATOM 11295 C C . ASN E 1 247 ? 127.099 134.005 163.848 1.00 144.97 257 ASN E C 1
ATOM 11296 O O . ASN E 1 247 ? 127.716 133.750 164.888 1.00 145.98 257 ASN E O 1
ATOM 11301 N N . ASP E 1 248 ? 126.201 133.165 163.338 1.00 145.63 258 ASP E N 1
ATOM 11302 C CA . ASP E 1 248 ? 125.852 131.933 164.031 1.00 145.44 258 ASP E CA 1
ATOM 11303 C C . ASP E 1 248 ? 126.940 130.884 163.846 1.00 141.43 258 ASP E C 1
ATOM 11304 O O . ASP E 1 248 ? 127.487 130.718 162.752 1.00 138.55 258 ASP E O 1
ATOM 11309 N N . THR E 1 249 ? 127.251 130.171 164.930 1.00 141.46 259 THR E N 1
ATOM 11310 C CA . THR E 1 249 ? 128.279 129.139 164.928 1.00 142.16 259 THR E CA 1
ATOM 11311 C C . THR E 1 249 ? 127.690 127.734 164.871 1.00 139.79 259 THR E C 1
ATOM 11312 O O . THR E 1 249 ? 128.414 126.753 165.078 1.00 141.80 259 THR E O 1
ATOM 11316 N N . ALA E 1 250 ? 126.391 127.614 164.596 1.00 135.08 260 ALA E N 1
ATOM 11317 C CA . ALA E 1 250 ? 125.744 126.311 164.518 1.00 132.83 260 ALA E CA 1
ATOM 11318 C C . ALA E 1 250 ? 126.176 125.503 163.302 1.00 132.98 260 ALA E C 1
ATOM 11319 O O . ALA E 1 250 ? 125.907 124.297 163.254 1.00 131.58 260 ALA E O 1
ATOM 11321 N N . LEU E 1 251 ? 126.833 126.126 162.327 1.00 131.66 261 LEU E N 1
ATOM 11322 C CA . LEU E 1 251 ? 127.302 125.439 161.134 1.00 125.68 261 LEU E CA 1
ATOM 11323 C C . LEU E 1 251 ? 128.794 125.153 161.234 1.00 124.41 261 LEU E C 1
ATOM 11324 O O . LEU E 1 251 ? 129.545 125.960 161.797 1.00 125.67 261 LEU E O 1
ATOM 11329 N N . PRO E 1 252 ? 129.249 124.018 160.711 1.00 121.06 262 PRO E N 1
ATOM 11330 C CA . PRO E 1 252 ? 130.682 123.705 160.735 1.00 118.37 262 PRO E CA 1
ATOM 11331 C C . PRO E 1 252 ? 131.474 124.723 159.935 1.00 117.80 262 PRO E C 1
ATOM 11332 O O . PRO E 1 252 ? 131.002 125.212 158.897 1.00 118.59 262 PRO E O 1
ATOM 11336 N N . PRO E 1 253 ? 132.678 125.079 160.392 1.00 115.48 263 PRO E N 1
ATOM 11337 C CA . PRO E 1 253 ? 133.493 126.038 159.628 1.00 113.89 263 PRO E CA 1
ATOM 11338 C C . PRO E 1 253 ? 133.844 125.557 158.232 1.00 113.83 263 PRO E C 1
ATOM 11339 O O . PRO E 1 253 ? 133.924 126.374 157.307 1.00 114.41 263 PRO E O 1
ATOM 11343 N N . LEU E 1 254 ? 134.054 124.255 158.049 1.00 112.89 264 LEU E N 1
ATOM 11344 C CA . LEU E 1 254 ? 134.392 123.698 156.749 1.00 110.55 264 LEU E CA 1
ATOM 11345 C C . LEU E 1 254 ? 133.690 122.359 156.574 1.00 110.32 264 LEU E C 1
ATOM 11346 O O . LEU E 1 254 ? 133.414 121.653 157.547 1.00 112.31 264 LEU E O 1
ATOM 11351 N N . VAL E 1 255 ? 133.405 122.020 155.319 1.00 107.98 265 VAL E N 1
ATOM 11352 C CA . VAL E 1 255 ? 132.780 120.754 154.961 1.00 104.38 265 VAL E CA 1
ATOM 11353 C C . VAL E 1 255 ? 133.536 120.157 153.782 1.00 105.64 265 VAL E C 1
ATOM 11354 O O . VAL E 1 255 ? 134.001 120.885 152.898 1.00 109.18 265 VAL E O 1
ATOM 11358 N N . GLN E 1 256 ? 133.670 118.834 153.776 1.00 102.72 266 GLN E N 1
ATOM 11359 C CA . GLN E 1 256 ? 134.368 118.142 152.700 1.00 102.30 266 GLN E CA 1
ATOM 11360 C C . GLN E 1 256 ? 133.445 118.015 151.496 1.00 102.63 266 GLN E C 1
ATOM 11361 O O . GLN E 1 256 ? 132.330 117.496 151.618 1.00 102.41 266 GLN E O 1
ATOM 11367 N N . CYS E 1 257 ? 133.900 118.480 150.333 1.00 101.34 267 CYS E N 1
ATOM 11368 C CA . CYS E 1 257 ? 133.120 118.398 149.104 1.00 99.05 267 CYS E CA 1
ATOM 11369 C C . CYS E 1 257 ? 133.953 117.714 148.030 1.00 99.32 267 CYS E C 1
ATOM 11370 O O . CYS E 1 257 ? 135.038 118.191 147.682 1.00 104.75 267 CYS E O 1
ATOM 11373 N N . LYS E 1 258 ? 133.439 116.607 147.503 1.00 95.46 268 LYS E N 1
ATOM 11374 C CA . LYS E 1 258 ? 134.106 115.830 146.470 1.00 92.25 268 LYS E CA 1
ATOM 11375 C C . LYS E 1 258 ? 133.385 116.029 145.145 1.00 91.39 268 LYS E C 1
ATOM 11376 O O . LYS E 1 258 ? 132.157 115.896 145.073 1.00 93.53 268 LYS E O 1
ATOM 11382 N N . LEU E 1 259 ? 134.150 116.354 144.105 1.00 91.40 269 LEU E N 1
ATOM 11383 C CA . LEU E 1 259 ? 133.597 116.514 142.769 1.00 88.78 269 LEU E CA 1
ATOM 11384 C C . LEU E 1 259 ? 133.408 115.148 142.122 1.00 90.53 269 LEU E C 1
ATOM 11385 O O . LEU E 1 259 ? 134.321 114.316 142.126 1.00 93.34 269 LEU E O 1
ATOM 11390 N N . ILE E 1 260 ? 132.224 114.920 141.568 1.00 90.94 270 ILE E N 1
ATOM 11391 C CA . ILE E 1 260 ? 131.869 113.634 140.998 1.00 89.31 270 ILE E CA 1
ATOM 11392 C C . ILE E 1 260 ? 132.110 113.690 139.494 1.00 88.06 270 ILE E C 1
ATOM 11393 O O . ILE E 1 260 ? 132.197 114.765 138.891 1.00 88.52 270 ILE E O 1
ATOM 11398 N N . ALA E 1 261 ? 132.236 112.512 138.881 1.00 85.98 271 ALA E N 1
ATOM 11399 C CA . ALA E 1 261 ? 132.474 112.351 137.446 1.00 83.87 271 ALA E CA 1
ATOM 11400 C C . ALA E 1 261 ? 133.801 112.960 137.005 1.00 77.80 271 ALA E C 1
ATOM 11401 O O . ALA E 1 261 ? 133.970 113.305 135.830 1.00 76.30 271 ALA E O 1
ATOM 11403 N N . VAL E 1 262 ? 134.750 113.103 137.931 1.00 77.78 272 VAL E N 1
ATOM 11404 C CA . VAL E 1 262 ? 136.061 113.635 137.571 1.00 73.26 272 VAL E CA 1
ATOM 11405 C C . VAL E 1 262 ? 136.835 112.627 136.730 1.00 71.87 272 VAL E C 1
ATOM 11406 O O . VAL E 1 262 ? 137.504 112.994 135.758 1.00 76.57 272 VAL E O 1
ATOM 11410 N N . GLY E 1 263 ? 136.751 111.342 137.082 1.00 69.67 273 GLY E N 1
ATOM 11411 C CA . GLY E 1 263 ? 137.446 110.325 136.308 1.00 70.00 273 GLY E CA 1
ATOM 11412 C C . GLY E 1 263 ? 136.898 110.176 134.901 1.00 70.10 273 GLY E C 1
ATOM 11413 O O . GLY E 1 263 ? 137.658 109.991 133.945 1.00 73.14 273 GLY E O 1
ATOM 11414 N N . VAL E 1 264 ? 135.573 110.249 134.753 1.00 65.23 274 VAL E N 1
ATOM 11415 C CA . VAL E 1 264 ? 134.967 110.171 133.427 1.00 65.05 274 VAL E CA 1
ATOM 11416 C C . VAL E 1 264 ? 135.412 111.349 132.570 1.00 69.21 274 VAL E C 1
ATOM 11417 O O . VAL E 1 264 ? 135.751 111.188 131.390 1.00 70.44 274 VAL E O 1
ATOM 11421 N N . PHE E 1 265 ? 135.419 112.551 133.151 1.00 67.20 275 PHE E N 1
ATOM 11422 C CA . PHE E 1 265 ? 135.881 113.724 132.417 1.00 63.15 275 PHE E CA 1
ATOM 11423 C C . PHE E 1 265 ? 137.355 113.601 132.055 1.00 64.01 275 PHE E C 1
ATOM 11424 O O . PHE E 1 265 ? 137.771 114.022 130.972 1.00 69.92 275 PHE E O 1
ATOM 11432 N N . ARG E 1 266 ? 138.161 113.028 132.952 1.00 62.15 276 ARG E N 1
ATOM 11433 C CA . ARG E 1 266 ? 139.572 112.809 132.647 1.00 62.09 276 ARG E CA 1
ATOM 11434 C C . ARG E 1 266 ? 139.742 111.847 131.479 1.00 63.45 276 ARG E C 1
ATOM 11435 O O . ARG E 1 266 ? 140.578 112.073 130.596 1.00 65.76 276 ARG E O 1
ATOM 11443 N N . LEU E 1 267 ? 138.965 110.762 131.461 1.00 61.08 277 LEU E N 1
ATOM 11444 C CA . LEU E 1 267 ? 139.042 109.813 130.355 1.00 60.56 277 LEU E CA 1
ATOM 11445 C C . LEU E 1 267 ? 138.621 110.461 129.041 1.00 60.95 277 LEU E C 1
ATOM 11446 O O . LEU E 1 267 ? 139.265 110.259 128.002 1.00 63.66 277 LEU E O 1
ATOM 11451 N N . LEU E 1 268 ? 137.542 111.247 129.070 1.00 58.57 278 LEU E N 1
ATOM 11452 C CA . LEU E 1 268 ? 137.099 111.938 127.862 1.00 58.70 278 LEU E CA 1
ATOM 11453 C C . LEU E 1 268 ? 138.148 112.935 127.383 1.00 58.52 278 LEU E C 1
ATOM 11454 O O . LEU E 1 268 ? 138.395 113.057 126.177 1.00 60.02 278 LEU E O 1
ATOM 11459 N N . SER E 1 269 ? 138.772 113.660 128.315 1.00 55.23 279 SER E N 1
ATOM 11460 C CA . SER E 1 269 ? 139.822 114.603 127.950 1.00 54.62 279 SER E CA 1
ATOM 11461 C C . SER E 1 269 ? 141.016 113.885 127.338 1.00 57.44 279 SER E C 1
ATOM 11462 O O . SER E 1 269 ? 141.598 114.361 126.358 1.00 60.91 279 SER E O 1
ATOM 11465 N N . TYR E 1 270 ? 141.399 112.739 127.906 1.00 56.83 280 TYR E N 1
ATOM 11466 C CA . TYR E 1 270 ? 142.499 111.963 127.342 1.00 57.40 280 TYR E CA 1
ATOM 11467 C C . TYR E 1 270 ? 142.178 111.502 125.927 1.00 55.66 280 TYR E C 1
ATOM 11468 O O . TYR E 1 270 ? 143.021 111.601 125.026 1.00 56.52 280 TYR E O 1
ATOM 11477 N N . ILE E 1 271 ? 140.958 111.001 125.712 1.00 53.56 281 ILE E N 1
ATOM 11478 C CA . ILE E 1 271 ? 140.571 110.528 124.384 1.00 51.21 281 ILE E CA 1
ATOM 11479 C C . ILE E 1 271 ? 140.587 111.679 123.384 1.00 53.45 281 ILE E C 1
ATOM 11480 O O . ILE E 1 271 ? 141.124 111.558 122.274 1.00 55.00 281 ILE E O 1
ATOM 11485 N N . ASN E 1 272 ? 140.000 112.818 123.768 1.00 53.39 282 ASN E N 1
ATOM 11486 C CA . ASN E 1 272 ? 139.972 113.975 122.879 1.00 53.01 282 ASN E CA 1
ATOM 11487 C C . ASN E 1 272 ? 141.378 114.464 122.562 1.00 52.57 282 ASN E C 1
ATOM 11488 O O . ASN E 1 272 ? 141.681 114.794 121.411 1.00 55.99 282 ASN E O 1
ATOM 11493 N N . LEU E 1 273 ? 142.251 114.522 123.572 1.00 49.72 283 LEU E N 1
ATOM 11494 C CA . LEU E 1 273 ? 143.616 114.984 123.349 1.00 49.89 283 LEU E CA 1
ATOM 11495 C C . LEU E 1 273 ? 144.368 114.048 122.415 1.00 53.16 283 LEU E C 1
ATOM 11496 O O . LEU E 1 273 ? 145.077 114.503 121.510 1.00 56.99 283 LEU E O 1
ATOM 11501 N N . ILE E 1 274 ? 144.222 112.735 122.613 1.00 52.38 284 ILE E N 1
ATOM 11502 C CA . ILE E 1 274 ? 144.906 111.774 121.751 1.00 51.43 284 ILE E CA 1
ATOM 11503 C C . ILE E 1 274 ? 144.421 111.916 120.314 1.00 53.52 284 ILE E C 1
ATOM 11504 O O . ILE E 1 274 ? 145.222 111.981 119.372 1.00 55.46 284 ILE E O 1
ATOM 11509 N N . ILE E 1 275 ? 143.101 111.994 120.126 1.00 52.45 285 ILE E N 1
ATOM 11510 C CA . ILE E 1 275 ? 142.552 112.114 118.778 1.00 51.42 285 ILE E CA 1
ATOM 11511 C C . ILE E 1 275 ? 143.014 113.411 118.122 1.00 52.84 285 ILE E C 1
ATOM 11512 O O . ILE E 1 275 ? 143.377 113.432 116.939 1.00 54.34 285 ILE E O 1
ATOM 11517 N N . TYR E 1 276 ? 143.022 114.509 118.881 1.00 51.08 286 TYR E N 1
ATOM 11518 C CA . TYR E 1 276 ? 143.368 115.801 118.303 1.00 49.17 286 TYR E CA 1
ATOM 11519 C C . TYR E 1 276 ? 144.847 115.877 117.944 1.00 52.72 286 TYR E C 1
ATOM 11520 O O . TYR E 1 276 ? 145.204 116.414 116.889 1.00 60.37 286 TYR E O 1
ATOM 11529 N N . VAL E 1 277 ? 145.727 115.351 118.802 1.00 49.94 287 VAL E N 1
ATOM 11530 C CA . VAL E 1 277 ? 147.145 115.343 118.460 1.00 50.95 287 VAL E CA 1
ATOM 11531 C C . VAL E 1 277 ? 147.444 114.340 117.356 1.00 54.49 287 VAL E C 1
ATOM 11532 O O . VAL E 1 277 ? 148.468 114.464 116.674 1.00 58.76 287 VAL E O 1
ATOM 11536 N N . LEU E 1 278 ? 146.580 113.340 117.158 1.00 52.86 288 LEU E N 1
ATOM 11537 C CA . LEU E 1 278 ? 146.750 112.447 116.018 1.00 52.40 288 LEU E CA 1
ATOM 11538 C C . LEU E 1 278 ? 146.324 113.116 114.715 1.00 54.94 288 LEU E C 1
ATOM 11539 O O . LEU E 1 278 ? 146.960 112.912 113.675 1.00 59.45 288 LEU E O 1
ATOM 11544 N N . ILE E 1 279 ? 145.253 113.917 114.752 1.00 53.48 289 ILE E N 1
ATOM 11545 C CA . ILE E 1 279 ? 144.729 114.530 113.531 1.00 50.73 289 ILE E CA 1
ATOM 11546 C C . ILE E 1 279 ? 145.372 115.869 113.193 1.00 52.12 289 ILE E C 1
ATOM 11547 O O . ILE E 1 279 ? 145.206 116.351 112.062 1.00 55.52 289 ILE E O 1
ATOM 11552 N N . MET E 1 280 ? 146.089 116.492 114.130 1.00 52.55 290 MET E N 1
ATOM 11553 C CA . MET E 1 280 ? 146.754 117.757 113.826 1.00 54.27 290 MET E CA 1
ATOM 11554 C C . MET E 1 280 ? 147.783 117.657 112.701 1.00 58.56 290 MET E C 1
ATOM 11555 O O . MET E 1 280 ? 147.798 118.557 111.841 1.00 59.42 290 MET E O 1
ATOM 11560 N N . PRO E 1 281 ? 148.665 116.648 112.648 1.00 56.37 291 PRO E N 1
ATOM 11561 C CA . PRO E 1 281 ? 149.592 116.567 111.508 1.00 53.97 291 PRO E CA 1
ATOM 11562 C C . PRO E 1 281 ? 148.893 116.474 110.165 1.00 54.38 291 PRO E C 1
ATOM 11563 O O . PRO E 1 281 ? 149.421 116.981 109.169 1.00 56.82 291 PRO E O 1
ATOM 11567 N N . PHE E 1 282 ? 147.718 115.842 110.104 1.00 53.98 292 PHE E N 1
ATOM 11568 C CA . PHE E 1 282 ? 146.968 115.809 108.853 1.00 53.49 292 PHE E CA 1
ATOM 11569 C C . PHE E 1 282 ? 146.540 117.210 108.432 1.00 53.82 292 PHE E C 1
ATOM 11570 O O . PHE E 1 282 ? 146.624 117.564 107.250 1.00 57.15 292 PHE E O 1
ATOM 11578 N N . ILE E 1 283 ? 146.085 118.024 109.388 1.00 52.29 293 ILE E N 1
ATOM 11579 C CA . ILE E 1 283 ? 145.719 119.405 109.080 1.00 51.92 293 ILE E CA 1
ATOM 11580 C C . ILE E 1 283 ? 146.940 120.189 108.619 1.00 54.93 293 ILE E C 1
ATOM 11581 O O . ILE E 1 283 ? 146.869 120.975 107.664 1.00 56.77 293 ILE E O 1
ATOM 11586 N N . ILE E 1 284 ? 148.077 119.993 109.291 1.00 53.68 294 ILE E N 1
ATOM 11587 C CA . ILE E 1 284 ? 149.300 120.696 108.904 1.00 53.52 294 ILE E CA 1
ATOM 11588 C C . ILE E 1 284 ? 149.708 120.319 107.484 1.00 58.86 294 ILE E C 1
ATOM 11589 O O . ILE E 1 284 ? 150.090 121.181 106.682 1.00 61.39 294 ILE E O 1
ATOM 11594 N N . TYR E 1 285 ? 149.634 119.028 107.152 1.00 60.09 295 TYR E N 1
ATOM 11595 C CA . TYR E 1 285 ? 149.970 118.583 105.803 1.00 60.52 295 TYR E CA 1
ATOM 11596 C C . TYR E 1 285 ? 148.999 119.149 104.774 1.00 63.80 295 TYR E C 1
ATOM 11597 O O . TYR E 1 285 ? 149.411 119.554 103.681 1.00 67.32 295 TYR E O 1
ATOM 11606 N N . ALA E 1 286 ? 147.704 119.181 105.103 1.00 62.57 296 ALA E N 1
ATOM 11607 C CA . ALA E 1 286 ? 146.720 119.740 104.183 1.00 61.71 296 ALA E CA 1
ATOM 11608 C C . ALA E 1 286 ? 146.923 121.234 103.981 1.00 62.44 296 ALA E C 1
ATOM 11609 O O . ALA E 1 286 ? 146.560 121.770 102.928 1.00 67.87 296 ALA E O 1
ATOM 11611 N N . MET E 1 287 ? 147.491 121.924 104.974 1.00 62.10 297 MET E N 1
ATOM 11612 C CA . MET E 1 287 ? 147.756 123.351 104.823 1.00 62.71 297 MET E CA 1
ATOM 11613 C C . MET E 1 287 ? 148.798 123.613 103.741 1.00 66.36 297 MET E C 1
ATOM 11614 O O . MET E 1 287 ? 148.706 124.607 103.011 1.00 68.65 297 MET E O 1
ATOM 11619 N N . LEU E 1 288 ? 149.796 122.736 103.622 1.00 66.76 298 LEU E N 1
ATOM 11620 C CA . LEU E 1 288 ? 150.875 122.905 102.649 1.00 70.10 298 LEU E CA 1
ATOM 11621 C C . LEU E 1 288 ? 150.382 122.433 101.283 1.00 76.05 298 LEU E C 1
ATOM 11622 O O . LEU E 1 288 ? 150.675 121.328 100.821 1.00 78.88 298 LEU E O 1
ATOM 11627 N N . VAL E 1 289 ? 149.610 123.304 100.628 1.00 75.45 299 VAL E N 1
ATOM 11628 C CA . VAL E 1 289 ? 149.066 122.972 99.310 1.00 74.68 299 VAL E CA 1
ATOM 11629 C C . VAL E 1 289 ? 150.152 122.755 98.260 1.00 81.79 299 VAL E C 1
ATOM 11630 O O . VAL E 1 289 ? 150.089 121.748 97.540 1.00 85.64 299 VAL E O 1
ATOM 11634 N N . PRO E 1 290 ? 151.150 123.640 98.106 1.00 85.57 300 PRO E N 1
ATOM 11635 C CA . PRO E 1 290 ? 152.131 123.428 97.024 1.00 86.45 300 PRO E CA 1
ATOM 11636 C C . PRO E 1 290 ? 152.930 122.142 97.150 1.00 90.79 300 PRO E C 1
ATOM 11637 O O . PRO E 1 290 ? 153.381 121.606 96.129 1.00 89.85 300 PRO E O 1
ATOM 11641 N N . PHE E 1 291 ? 153.124 121.629 98.363 1.00 92.88 301 PHE E N 1
ATOM 11642 C CA . PHE E 1 291 ? 153.980 120.472 98.591 1.00 92.84 301 PHE E CA 1
ATOM 11643 C C . PHE E 1 291 ? 153.208 119.160 98.665 1.00 94.31 301 PHE E C 1
ATOM 11644 O O . PHE E 1 291 ? 153.789 118.134 99.032 1.00 99.53 301 PHE E O 1
ATOM 11652 N N . ARG E 1 292 ? 151.920 119.165 98.332 1.00 93.56 302 ARG E N 1
ATOM 11653 C CA . ARG E 1 292 ? 151.153 117.928 98.314 1.00 96.55 302 ARG E CA 1
ATOM 11654 C C . ARG E 1 292 ? 151.645 117.006 97.204 1.00 105.03 302 ARG E C 1
ATOM 11655 O O . ARG E 1 292 ? 152.132 117.452 96.161 1.00 103.11 302 ARG E O 1
ATOM 11663 N N . LYS E 1 293 ? 151.511 115.700 97.439 1.00 108.39 303 LYS E N 1
ATOM 11664 C CA . LYS E 1 293 ? 151.905 114.686 96.462 1.00 112.25 303 LYS E CA 1
ATOM 11665 C C . LYS E 1 293 ? 150.856 114.657 95.354 1.00 113.01 303 LYS E C 1
ATOM 11666 O O . LYS E 1 293 ? 149.967 113.804 95.307 1.00 115.14 303 LYS E O 1
ATOM 11672 N N . THR E 1 294 ? 150.969 115.617 94.441 1.00 110.82 304 THR E N 1
ATOM 11673 C CA . THR E 1 294 ? 150.003 115.774 93.364 1.00 113.38 304 THR E CA 1
ATOM 11674 C C . THR E 1 294 ? 150.432 114.984 92.135 1.00 114.25 304 THR E C 1
ATOM 11675 O O . THR E 1 294 ? 151.611 114.966 91.769 1.00 114.27 304 THR E O 1
ATOM 11679 N N . ALA E 1 295 ? 149.463 114.324 91.506 1.00 114.35 305 ALA E N 1
ATOM 11680 C CA . ALA E 1 295 ? 149.671 113.601 90.257 1.00 114.30 305 ALA E CA 1
ATOM 11681 C C . ALA E 1 295 ? 149.109 114.458 89.130 1.00 116.67 305 ALA E C 1
ATOM 11682 O O . ALA E 1 295 ? 147.915 114.776 89.122 1.00 116.66 305 ALA E O 1
ATOM 11684 N N . ASN E 1 296 ? 149.969 114.831 88.187 1.00 114.97 306 ASN E N 1
ATOM 11685 C CA . ASN E 1 296 ? 149.579 115.725 87.098 1.00 113.59 306 ASN E CA 1
ATOM 11686 C C . ASN E 1 296 ? 148.600 115.003 86.183 1.00 112.91 306 ASN E C 1
ATOM 11687 O O . ASN E 1 296 ? 148.980 114.117 85.415 1.00 114.14 306 ASN E O 1
ATOM 11692 N N . VAL E 1 297 ? 147.321 115.378 86.270 1.00 111.03 307 VAL E N 1
ATOM 11693 C CA . VAL E 1 297 ? 146.326 114.821 85.362 1.00 110.66 307 VAL E CA 1
ATOM 11694 C C . VAL E 1 297 ? 146.572 115.306 83.940 1.00 111.15 307 VAL E C 1
ATOM 11695 O O . VAL E 1 297 ? 146.253 114.604 82.972 1.00 110.26 307 VAL E O 1
ATOM 11699 N N . LEU E 1 298 ? 147.136 116.506 83.786 1.00 110.96 308 LEU E N 1
ATOM 11700 C CA . LEU E 1 298 ? 147.434 117.023 82.456 1.00 111.17 308 LEU E CA 1
ATOM 11701 C C . LEU E 1 298 ? 148.630 116.315 81.831 1.00 113.45 308 LEU E C 1
ATOM 11702 O O . LEU E 1 298 ? 148.847 116.425 80.620 1.00 114.40 308 LEU E O 1
ATOM 11707 N N . LYS E 1 299 ? 149.408 115.585 82.637 1.00 115.82 309 LYS E N 1
ATOM 11708 C CA . LYS E 1 299 ? 150.594 114.901 82.127 1.00 117.22 309 LYS E CA 1
ATOM 11709 C C . LYS E 1 299 ? 150.225 113.843 81.093 1.00 115.81 309 LYS E C 1
ATOM 11710 O O . LYS E 1 299 ? 151.052 113.487 80.245 1.00 117.63 309 LYS E O 1
ATOM 11716 N N . VAL E 1 300 ? 148.986 113.340 81.134 1.00 113.20 310 VAL E N 1
ATOM 11717 C CA . VAL E 1 300 ? 148.539 112.345 80.165 1.00 111.09 310 VAL E CA 1
ATOM 11718 C C . VAL E 1 300 ? 147.757 112.955 79.010 1.00 109.42 310 VAL E C 1
ATOM 11719 O O . VAL E 1 300 ? 147.320 112.217 78.116 1.00 108.93 310 VAL E O 1
ATOM 11723 N N . TYR E 1 301 ? 147.579 114.277 78.985 1.00 109.13 311 TYR E N 1
ATOM 11724 C CA . TYR E 1 301 ? 146.683 114.907 78.025 1.00 106.17 311 TYR E CA 1
ATOM 11725 C C . TYR E 1 301 ? 147.382 115.581 76.851 1.00 112.15 311 TYR E C 1
ATOM 11726 O O . TYR E 1 301 ? 146.692 116.045 75.938 1.00 115.28 311 TYR E O 1
ATOM 11735 N N . GLU E 1 302 ? 148.715 115.645 76.832 1.00 115.14 312 GLU E N 1
ATOM 11736 C CA . GLU E 1 302 ? 149.400 116.213 75.675 1.00 119.93 312 GLU E CA 1
ATOM 11737 C C . GLU E 1 302 ? 149.577 115.210 74.544 1.00 119.68 312 GLU E C 1
ATOM 11738 O O . GLU E 1 302 ? 150.162 115.564 73.514 1.00 121.70 312 GLU E O 1
ATOM 11744 N N . VAL E 1 303 ? 149.102 113.974 74.711 1.00 117.27 313 VAL E N 1
ATOM 11745 C CA . VAL E 1 303 ? 149.105 113.022 73.604 1.00 117.70 313 VAL E CA 1
ATOM 11746 C C . VAL E 1 303 ? 148.251 113.549 72.459 1.00 121.58 313 VAL E C 1
ATOM 11747 O O . VAL E 1 303 ? 148.595 113.392 71.280 1.00 126.62 313 VAL E O 1
ATOM 11751 N N . LEU E 1 304 ? 147.138 114.196 72.787 1.00 120.65 314 LEU E N 1
ATOM 11752 C CA . LEU E 1 304 ? 146.302 114.807 71.768 1.00 122.34 314 LEU E CA 1
ATOM 11753 C C . LEU E 1 304 ? 147.059 115.946 71.086 1.00 124.51 314 LEU E C 1
ATOM 11754 O O . LEU E 1 304 ? 147.816 116.670 71.745 1.00 122.42 314 LEU E O 1
ATOM 11759 N N . PRO E 1 305 ? 146.888 116.128 69.774 1.00 128.27 315 PRO E N 1
ATOM 11760 C CA . PRO E 1 305 ? 147.646 117.182 69.075 1.00 131.58 315 PRO E CA 1
ATOM 11761 C C . PRO E 1 305 ? 147.339 118.588 69.560 1.00 132.81 315 PRO E C 1
ATOM 11762 O O . PRO E 1 305 ? 148.222 119.454 69.510 1.00 133.61 315 PRO E O 1
ATOM 11766 N N . THR E 1 306 ? 146.119 118.847 70.031 1.00 131.99 316 THR E N 1
ATOM 11767 C CA . THR E 1 306 ? 145.703 120.184 70.431 1.00 131.00 316 THR E CA 1
ATOM 11768 C C . THR E 1 306 ? 146.109 120.530 71.859 1.00 129.57 316 THR E C 1
ATOM 11769 O O . THR E 1 306 ? 145.523 121.440 72.457 1.00 125.58 316 THR E O 1
ATOM 11773 N N . PHE E 1 307 ? 147.096 119.833 72.417 1.00 129.63 317 PHE E N 1
ATOM 11774 C CA . PHE E 1 307 ? 147.561 120.084 73.773 1.00 128.87 317 PHE E CA 1
ATOM 11775 C C . PHE E 1 307 ? 149.063 120.313 73.749 1.00 132.43 317 PHE E C 1
ATOM 11776 O O . PHE E 1 307 ? 149.803 119.537 73.135 1.00 131.64 317 PHE E O 1
ATOM 11784 N N . SER E 1 308 ? 149.508 121.378 74.407 1.00 137.46 318 SER E N 1
ATOM 11785 C CA . SER E 1 308 ? 150.920 121.719 74.460 1.00 143.48 318 SER E CA 1
ATOM 11786 C C . SER E 1 308 ? 151.563 121.167 75.728 1.00 145.07 318 SER E C 1
ATOM 11787 O O . SER E 1 308 ? 150.888 120.821 76.701 1.00 142.29 318 SER E O 1
ATOM 11790 N N . VAL E 1 309 ? 152.892 121.085 75.702 1.00 147.69 319 VAL E N 1
ATOM 11791 C CA . VAL E 1 309 ? 153.640 120.590 76.850 1.00 149.68 319 VAL E CA 1
ATOM 11792 C C . VAL E 1 309 ? 153.613 121.634 77.958 1.00 153.38 319 VAL E C 1
ATOM 11793 O O . VAL E 1 309 ? 153.877 122.820 77.723 1.00 154.48 319 VAL E O 1
ATOM 11797 N N . GLN E 1 310 ? 153.285 121.197 79.172 1.00 152.52 320 GLN E N 1
ATOM 11798 C CA . GLN E 1 310 ? 153.223 122.108 80.306 1.00 155.04 320 GLN E CA 1
ATOM 11799 C C . GLN E 1 310 ? 154.611 122.637 80.649 1.00 156.90 320 GLN E C 1
ATOM 11800 O O . GLN E 1 310 ? 155.608 121.914 80.569 1.00 153.95 320 GLN E O 1
ATOM 11806 N N . GLN E 1 311 ? 154.669 123.911 81.033 1.00 159.00 321 GLN E N 1
ATOM 11807 C CA . GLN E 1 311 ? 155.923 124.567 81.373 1.00 160.88 321 GLN E CA 1
ATOM 11808 C C . GLN E 1 311 ? 155.705 125.473 82.576 1.00 163.81 321 GLN E C 1
ATOM 11809 O O . GLN E 1 311 ? 154.580 125.885 82.873 1.00 165.95 321 GLN E O 1
ATOM 11815 N N . ALA E 1 312 ? 156.809 125.783 83.264 1.00 164.58 322 ALA E N 1
ATOM 11816 C CA . ALA E 1 312 ? 156.823 126.654 84.434 1.00 165.60 322 ALA E CA 1
ATOM 11817 C C . ALA E 1 312 ? 155.816 126.187 85.479 1.00 163.57 322 ALA E C 1
ATOM 11818 O O . ALA E 1 312 ? 154.763 126.817 85.649 1.00 162.73 322 ALA E O 1
ATOM 11820 N N . PRO E 1 313 ? 156.091 125.082 86.186 1.00 163.09 323 PRO E N 1
ATOM 11821 C CA . PRO E 1 313 ? 155.134 124.583 87.185 1.00 158.44 323 PRO E CA 1
ATOM 11822 C C . PRO E 1 313 ? 154.823 125.600 88.272 1.00 148.52 323 PRO E C 1
ATOM 11823 O O . PRO E 1 313 ? 153.658 125.963 88.468 1.00 145.08 323 PRO E O 1
ATOM 11827 N N . SER E 1 314 ? 155.860 126.070 88.971 1.00 148.10 324 SER E N 1
ATOM 11828 C CA . SER E 1 314 ? 155.717 127.044 90.049 1.00 142.25 324 SER E CA 1
ATOM 11829 C C . SER E 1 314 ? 154.689 126.588 91.077 1.00 133.00 324 SER E C 1
ATOM 11830 O O . SER E 1 314 ? 155.006 125.784 91.962 1.00 124.00 324 SER E O 1
ATOM 11833 N N . LYS E 1 315 ? 153.461 127.096 90.962 1.00 128.80 325 LYS E N 1
ATOM 11834 C CA . LYS E 1 315 ? 152.336 126.681 91.801 1.00 118.47 325 LYS E CA 1
ATOM 11835 C C . LYS E 1 315 ? 152.641 126.893 93.286 1.00 110.61 325 LYS E C 1
ATOM 11836 O O . LYS E 1 315 ? 152.667 125.953 94.083 1.00 107.26 325 LYS E O 1
ATOM 11842 N N . THR E 1 316 ? 152.878 128.154 93.651 1.00 106.22 326 THR E N 1
ATOM 11843 C CA . THR E 1 316 ? 153.274 128.445 95.029 1.00 103.59 326 THR E CA 1
ATOM 11844 C C . THR E 1 316 ? 152.066 128.525 95.959 1.00 100.23 326 THR E C 1
ATOM 11845 O O . THR E 1 316 ? 151.877 127.666 96.825 1.00 100.90 326 THR E O 1
ATOM 11849 N N . TYR E 1 317 ? 151.231 129.554 95.795 1.00 97.71 327 TYR E N 1
ATOM 11850 C CA . TYR E 1 317 ? 150.011 129.661 96.591 1.00 92.28 327 TYR E CA 1
ATOM 11851 C C . TYR E 1 317 ? 148.877 130.262 95.767 1.00 90.74 327 TYR E C 1
ATOM 11852 O O . TYR E 1 317 ? 148.123 131.113 96.252 1.00 91.15 327 TYR E O 1
ATOM 11861 N N . ASP E 1 318 ? 148.738 129.830 94.520 1.00 89.37 328 ASP E N 1
ATOM 11862 C CA . ASP E 1 318 ? 147.687 130.329 93.648 1.00 82.88 328 ASP E CA 1
ATOM 11863 C C . ASP E 1 318 ? 146.542 129.325 93.565 1.00 81.22 328 ASP E C 1
ATOM 11864 O O . ASP E 1 318 ? 146.646 128.180 94.008 1.00 84.08 328 ASP E O 1
ATOM 11869 N N . ASP E 1 319 ? 145.427 129.778 92.985 1.00 76.55 329 ASP E N 1
ATOM 11870 C CA . ASP E 1 319 ? 144.294 128.893 92.744 1.00 73.55 329 ASP E CA 1
ATOM 11871 C C . ASP E 1 319 ? 144.616 127.783 91.756 1.00 73.33 329 ASP E C 1
ATOM 11872 O O . ASP E 1 319 ? 143.867 126.803 91.694 1.00 72.41 329 ASP E O 1
ATOM 11877 N N . HIS E 1 320 ? 145.698 127.912 90.986 1.00 75.07 330 HIS E N 1
ATOM 11878 C CA . HIS E 1 320 ? 146.077 126.849 90.062 1.00 76.50 330 HIS E CA 1
ATOM 11879 C C . HIS E 1 320 ? 146.404 125.563 90.810 1.00 76.80 330 HIS E C 1
ATOM 11880 O O . HIS E 1 320 ? 145.975 124.478 90.404 1.00 78.21 330 HIS E O 1
ATOM 11887 N N . SER E 1 321 ? 147.140 125.666 91.919 1.00 76.10 331 SER E N 1
ATOM 11888 C CA . SER E 1 321 ? 147.523 124.476 92.675 1.00 76.07 331 SER E CA 1
ATOM 11889 C C . SER E 1 321 ? 146.305 123.781 93.273 1.00 72.25 331 SER E C 1
ATOM 11890 O O . SER E 1 321 ? 146.144 122.560 93.141 1.00 76.47 331 SER E O 1
ATOM 11893 N N . LEU E 1 322 ? 145.438 124.544 93.944 1.00 68.68 332 LEU E N 1
ATOM 11894 C CA . LEU E 1 322 ? 144.251 123.954 94.555 1.00 65.79 332 LEU E CA 1
ATOM 11895 C C . LEU E 1 322 ? 143.312 123.386 93.500 1.00 67.01 332 LEU E C 1
ATOM 11896 O O . LEU E 1 322 ? 142.722 122.315 93.691 1.00 70.84 332 LEU E O 1
ATOM 11901 N N . PHE E 1 323 ? 143.155 124.093 92.379 1.00 64.37 333 PHE E N 1
ATOM 11902 C CA . PHE E 1 323 ? 142.293 123.601 91.314 1.00 62.17 333 PHE E CA 1
ATOM 11903 C C . PHE E 1 323 ? 142.850 122.325 90.699 1.00 65.49 333 PHE E C 1
ATOM 11904 O O . PHE E 1 323 ? 142.090 121.411 90.366 1.00 69.73 333 PHE E O 1
ATOM 11912 N N . LEU E 1 324 ? 144.174 122.239 90.545 1.00 65.81 334 LEU E N 1
ATOM 11913 C CA . LEU E 1 324 ? 144.781 121.006 90.054 1.00 65.60 334 LEU E CA 1
ATOM 11914 C C . LEU E 1 324 ? 144.584 119.866 91.043 1.00 68.77 334 LEU E C 1
ATOM 11915 O O . LEU E 1 324 ? 144.349 118.721 90.641 1.00 75.68 334 LEU E O 1
ATOM 11920 N N . LEU E 1 325 ? 144.684 120.155 92.343 1.00 66.61 335 LEU E N 1
ATOM 11921 C CA . LEU E 1 325 ? 144.436 119.126 93.350 1.00 65.80 335 LEU E CA 1
ATOM 11922 C C . LEU E 1 325 ? 143.003 118.610 93.263 1.00 64.87 335 LEU E C 1
ATOM 11923 O O . LEU E 1 325 ? 142.763 117.396 93.281 1.00 72.37 335 LEU E O 1
ATOM 11928 N N . PHE E 1 326 ? 142.037 119.526 93.157 1.00 61.12 336 PHE E N 1
ATOM 11929 C CA . PHE E 1 326 ? 140.639 119.115 93.048 1.00 58.83 336 PHE E CA 1
ATOM 11930 C C . PHE E 1 326 ? 140.385 118.351 91.753 1.00 63.94 336 PHE E C 1
ATOM 11931 O O . PHE E 1 326 ? 139.616 117.382 91.737 1.00 70.20 336 PHE E O 1
ATOM 11939 N N . LEU E 1 327 ? 141.017 118.775 90.656 1.00 63.24 337 LEU E N 1
ATOM 11940 C CA . LEU E 1 327 ? 140.864 118.068 89.389 1.00 65.13 337 LEU E CA 1
ATOM 11941 C C . LEU E 1 327 ? 141.440 116.660 89.470 1.00 71.97 337 LEU E C 1
ATOM 11942 O O . LEU E 1 327 ? 140.846 115.711 88.949 1.00 77.65 337 LEU E O 1
ATOM 11947 N N . GLU E 1 328 ? 142.598 116.504 90.116 1.00 72.69 338 GLU E N 1
ATOM 11948 C CA . GLU E 1 328 ? 143.167 115.175 90.303 1.00 77.02 338 GLU E CA 1
ATOM 11949 C C . GLU E 1 328 ? 142.258 114.310 91.166 1.00 74.85 338 GLU E C 1
ATOM 11950 O O . GLU E 1 328 ? 142.093 113.113 90.903 1.00 77.36 338 GLU E O 1
ATOM 11956 N N . GLU E 1 329 ? 141.657 114.901 92.201 1.00 69.86 339 GLU E N 1
ATOM 11957 C CA . GLU E 1 329 ? 140.741 114.148 93.052 1.00 68.82 339 GLU E CA 1
ATOM 11958 C C . GLU E 1 329 ? 139.501 113.706 92.280 1.00 71.08 339 GLU E C 1
ATOM 11959 O O . GLU E 1 329 ? 139.028 112.577 92.451 1.00 73.23 339 GLU E O 1
ATOM 11965 N N . ASN E 1 330 ? 138.962 114.578 91.430 1.00 72.35 340 ASN E N 1
ATOM 11966 C CA . ASN E 1 330 ? 137.701 114.320 90.745 1.00 72.64 340 ASN E CA 1
ATOM 11967 C C . ASN E 1 330 ? 137.870 113.707 89.359 1.00 78.65 340 ASN E C 1
ATOM 11968 O O . ASN E 1 330 ? 136.866 113.488 88.672 1.00 82.20 340 ASN E O 1
ATOM 11973 N N . VAL E 1 331 ? 139.103 113.434 88.928 1.00 79.49 341 VAL E N 1
ATOM 11974 C CA . VAL E 1 331 ? 139.346 112.858 87.613 1.00 79.51 341 VAL E CA 1
ATOM 11975 C C . VAL E 1 331 ? 138.734 111.475 87.442 1.00 80.98 341 VAL E C 1
ATOM 11976 O O . VAL E 1 331 ? 138.658 110.977 86.313 1.00 80.28 341 VAL E O 1
ATOM 11980 N N . SER E 1 332 ? 138.301 110.835 88.531 1.00 83.82 342 SER E N 1
ATOM 11981 C CA . SER E 1 332 ? 137.656 109.531 88.411 1.00 86.17 342 SER E CA 1
ATOM 11982 C C . SER E 1 332 ? 136.381 109.610 87.582 1.00 86.57 342 SER E C 1
ATOM 11983 O O . SER E 1 332 ? 136.029 108.648 86.890 1.00 88.07 342 SER E O 1
ATOM 11986 N N . GLU E 1 333 ? 135.681 110.746 87.629 1.00 88.00 343 GLU E N 1
ATOM 11987 C CA . GLU E 1 333 ? 134.455 110.892 86.852 1.00 93.51 343 GLU E CA 1
ATOM 11988 C C . GLU E 1 333 ? 134.742 111.023 85.361 1.00 94.43 343 GLU E C 1
ATOM 11989 O O . GLU E 1 333 ? 133.906 110.634 84.537 1.00 100.36 343 GLU E O 1
ATOM 11995 N N . LEU E 1 334 ? 135.906 111.558 84.996 1.00 90.87 344 LEU E N 1
ATOM 11996 C CA . LEU E 1 334 ? 136.221 111.776 83.590 1.00 89.92 344 LEU E CA 1
ATOM 11997 C C . LEU E 1 334 ? 136.306 110.451 82.843 1.00 91.43 344 LEU E C 1
ATOM 11998 O O . LEU E 1 334 ? 137.022 109.533 83.252 1.00 93.74 344 LEU E O 1
ATOM 12003 N N . LYS E 1 335 ? 135.563 110.361 81.738 1.00 90.20 345 LYS E N 1
ATOM 12004 C CA . LYS E 1 335 ? 135.527 109.142 80.942 1.00 92.07 345 LYS E CA 1
ATOM 12005 C C . LYS E 1 335 ? 136.812 108.967 80.139 1.00 90.32 345 LYS E C 1
ATOM 12006 O O . LYS E 1 335 ? 137.310 107.845 80.002 1.00 91.53 345 LYS E O 1
ATOM 12012 N N . SER E 1 336 ? 137.371 110.064 79.625 1.00 87.12 346 SER E N 1
ATOM 12013 C CA . SER E 1 336 ? 138.533 110.011 78.746 1.00 85.86 346 SER E CA 1
ATOM 12014 C C . SER E 1 336 ? 139.837 109.714 79.475 1.00 85.66 346 SER E C 1
ATOM 12015 O O . SER E 1 336 ? 140.823 109.364 78.817 1.00 87.47 346 SER E O 1
ATOM 12018 N N . TYR E 1 337 ? 139.875 109.852 80.803 1.00 84.48 347 TYR E N 1
ATOM 12019 C CA . TYR E 1 337 ? 141.129 109.670 81.529 1.00 84.09 347 TYR E CA 1
ATOM 12020 C C . TYR E 1 337 ? 141.656 108.247 81.385 1.00 87.53 347 TYR E C 1
ATOM 12021 O O . TYR E 1 337 ? 142.859 108.043 81.188 1.00 92.40 347 TYR E O 1
ATOM 12030 N N . LYS E 1 338 ? 140.771 107.252 81.478 1.00 83.09 348 LYS E N 1
ATOM 12031 C CA . LYS E 1 338 ? 141.199 105.864 81.333 1.00 83.76 348 LYS E CA 1
ATOM 12032 C C . LYS E 1 338 ? 141.721 105.593 79.928 1.00 89.08 348 LYS E C 1
ATOM 12033 O O . LYS E 1 338 ? 142.724 104.888 79.752 1.00 95.71 348 LYS E O 1
ATOM 12039 N N . PHE E 1 339 ? 141.048 106.141 78.913 1.00 84.78 349 PHE E N 1
ATOM 12040 C CA . PHE E 1 339 ? 141.504 105.965 77.538 1.00 84.09 349 PHE E CA 1
ATOM 12041 C C . PHE E 1 339 ? 142.874 106.597 77.331 1.00 90.58 349 PHE E C 1
ATOM 12042 O O . PHE E 1 339 ? 143.748 106.006 76.685 1.00 96.01 349 PHE E O 1
ATOM 12050 N N . LEU E 1 340 ? 143.083 107.798 77.876 1.00 89.82 350 LEU E N 1
ATOM 12051 C CA . LEU E 1 340 ? 144.391 108.436 77.756 1.00 91.89 350 LEU E CA 1
ATOM 12052 C C . LEU E 1 340 ? 145.461 107.637 78.487 1.00 96.41 350 LEU E C 1
ATOM 12053 O O . LEU E 1 340 ? 146.590 107.511 78.001 1.00 103.26 350 LEU E O 1
ATOM 12058 N N . LYS E 1 341 ? 145.126 107.086 79.656 1.00 93.70 351 LYS E N 1
ATOM 12059 C CA . LYS E 1 341 ? 146.092 106.290 80.407 1.00 95.93 351 LYS E CA 1
ATOM 12060 C C . LYS E 1 341 ? 146.497 105.041 79.633 1.00 102.33 351 LYS E C 1
ATOM 12061 O O . LYS E 1 341 ? 147.688 104.714 79.534 1.00 108.06 351 LYS E O 1
ATOM 12067 N N . VAL E 1 342 ? 145.519 104.325 79.073 1.00 100.69 352 VAL E N 1
ATOM 12068 C CA . VAL E 1 342 ? 145.855 103.112 78.332 1.00 102.72 352 VAL E CA 1
ATOM 12069 C C . VAL E 1 342 ? 146.600 103.453 77.044 1.00 108.00 352 VAL E C 1
ATOM 12070 O O . VAL E 1 342 ? 147.504 102.715 76.632 1.00 112.98 352 VAL E O 1
ATOM 12074 N N . LEU E 1 343 ? 146.260 104.574 76.397 1.00 106.98 353 LEU E N 1
ATOM 12075 C CA . LEU E 1 343 ? 146.993 104.983 75.202 1.00 107.64 353 LEU E CA 1
ATOM 12076 C C . LEU E 1 343 ? 148.436 105.347 75.533 1.00 110.74 353 LEU E C 1
ATOM 12077 O O . LEU E 1 343 ? 149.353 105.032 74.766 1.00 114.37 353 LEU E O 1
ATOM 12082 N N . GLU E 1 344 ? 148.656 106.012 76.669 1.00 112.38 354 GLU E N 1
ATOM 12083 C CA . GLU E 1 344 ? 150.018 106.315 77.097 1.00 117.69 354 GLU E CA 1
ATOM 12084 C C . GLU E 1 344 ? 150.784 105.037 77.420 1.00 121.85 354 GLU E C 1
ATOM 12085 O O . GLU E 1 344 ? 151.969 104.920 77.093 1.00 125.96 354 GLU E O 1
ATOM 12091 N N . ASN E 1 345 ? 150.125 104.069 78.062 1.00 119.30 355 ASN E N 1
ATOM 12092 C CA . ASN E 1 345 ? 150.784 102.797 78.339 1.00 120.55 355 ASN E CA 1
ATOM 12093 C C . ASN E 1 345 ? 151.034 101.985 77.074 1.00 121.37 355 ASN E C 1
ATOM 12094 O O . ASN E 1 345 ? 151.887 101.091 77.088 1.00 122.18 355 ASN E O 1
ATOM 12099 N N . ILE E 1 346 ? 150.308 102.267 75.988 1.00 121.22 356 ILE E N 1
ATOM 12100 C CA . ILE E 1 346 ? 150.582 101.597 74.718 1.00 122.82 356 ILE E CA 1
ATOM 12101 C C . ILE E 1 346 ? 151.994 101.920 74.246 1.00 126.94 356 ILE E C 1
ATOM 12102 O O . ILE E 1 346 ? 152.751 101.035 73.831 1.00 125.26 356 ILE E O 1
ATOM 12107 N N . LYS E 1 347 ? 152.372 103.193 74.314 1.00 129.61 357 LYS E N 1
ATOM 12108 C CA . LYS E 1 347 ? 153.694 103.630 73.883 1.00 129.90 357 LYS E CA 1
ATOM 12109 C C . LYS E 1 347 ? 154.700 103.538 75.025 1.00 128.66 357 LYS E C 1
ATOM 12110 O O . LYS E 1 347 ? 154.671 104.342 75.957 1.00 125.98 357 LYS E O 1
ATOM 12116 N N . VAL F 1 1 ? 116.138 142.867 65.421 1.00 142.43 11 VAL F N 1
ATOM 12117 C CA . VAL F 1 1 ? 114.776 142.724 64.924 1.00 148.78 11 VAL F CA 1
ATOM 12118 C C . VAL F 1 1 ? 113.867 142.189 66.023 1.00 154.86 11 VAL F C 1
ATOM 12119 O O . VAL F 1 1 ? 114.337 141.759 67.076 1.00 157.09 11 VAL F O 1
ATOM 12121 N N . PHE F 1 2 ? 112.560 142.218 65.771 1.00 155.59 12 PHE F N 1
ATOM 12122 C CA . PHE F 1 2 ? 111.572 141.735 66.737 1.00 155.22 12 PHE F CA 1
ATOM 12123 C C . PHE F 1 2 ? 111.254 140.259 66.486 1.00 157.30 12 PHE F C 1
ATOM 12124 O O . PHE F 1 2 ? 110.105 139.850 66.322 1.00 156.72 12 PHE F O 1
ATOM 12132 N N . SER F 1 3 ? 112.317 139.452 66.459 1.00 158.16 13 SER F N 1
ATOM 12133 C CA . SER F 1 3 ? 112.192 138.019 66.236 1.00 158.16 13 SER F CA 1
ATOM 12134 C C . SER F 1 3 ? 112.785 137.168 67.350 1.00 156.98 13 SER F C 1
ATOM 12135 O O . SER F 1 3 ? 112.532 135.959 67.372 1.00 157.76 13 SER F O 1
ATOM 12138 N N . ASP F 1 4 ? 113.555 137.750 68.266 1.00 155.36 14 ASP F N 1
ATOM 12139 C CA . ASP F 1 4 ? 114.162 137.018 69.367 1.00 154.50 14 ASP F CA 1
ATOM 12140 C C . ASP F 1 4 ? 113.310 137.039 70.630 1.00 155.19 14 ASP F C 1
ATOM 12141 O O . ASP F 1 4 ? 113.750 136.537 71.669 1.00 153.53 14 ASP F O 1
ATOM 12146 N N . PHE F 1 5 ? 112.109 137.608 70.565 1.00 154.85 15 PHE F N 1
ATOM 12147 C CA . PHE F 1 5 ? 111.253 137.767 71.731 1.00 153.87 15 PHE F CA 1
ATOM 12148 C C . PHE F 1 5 ? 110.345 136.568 71.977 1.00 155.92 15 PHE F C 1
ATOM 12149 O O . PHE F 1 5 ? 109.556 136.594 72.927 1.00 156.23 15 PHE F O 1
ATOM 12157 N N . LEU F 1 6 ? 110.431 135.529 71.151 1.00 157.61 16 LEU F N 1
ATOM 12158 C CA . LEU F 1 6 ? 109.614 134.341 71.354 1.00 161.54 16 LEU F CA 1
ATOM 12159 C C . LEU F 1 6 ? 110.050 133.597 72.611 1.00 163.99 16 LEU F C 1
ATOM 12160 O O . LEU F 1 6 ? 111.228 133.585 72.979 1.00 163.55 16 LEU F O 1
ATOM 12165 N N . LEU F 1 7 ? 109.079 132.967 73.275 1.00 167.35 17 LEU F N 1
ATOM 12166 C CA . LEU F 1 7 ? 109.322 132.254 74.524 1.00 170.28 17 LEU F CA 1
ATOM 12167 C C . LEU F 1 7 ? 108.654 130.883 74.525 1.00 179.39 17 LEU F C 1
ATOM 12168 O O . LEU F 1 7 ? 108.311 130.355 75.586 1.00 181.93 17 LEU F O 1
ATOM 12173 N N . LYS F 1 8 ? 108.468 130.290 73.344 1.00 183.46 18 LYS F N 1
ATOM 12174 C CA . LYS F 1 8 ? 107.835 128.979 73.256 1.00 190.69 18 LYS F CA 1
ATOM 12175 C C . LYS F 1 8 ? 108.740 127.846 73.722 1.00 196.55 18 LYS F C 1
ATOM 12176 O O . LYS F 1 8 ? 108.257 126.719 73.872 1.00 197.13 18 LYS F O 1
ATOM 12182 N N . ASP F 1 9 ? 110.025 128.109 73.956 1.00 199.10 19 ASP F N 1
ATOM 12183 C CA . ASP F 1 9 ? 110.981 127.088 74.384 1.00 200.85 19 ASP F CA 1
ATOM 12184 C C . ASP F 1 9 ? 111.702 127.571 75.636 1.00 198.97 19 ASP F C 1
ATOM 12185 O O . ASP F 1 9 ? 112.864 127.997 75.572 1.00 198.81 19 ASP F O 1
ATOM 12190 N N . PRO F 1 10 ? 111.047 127.520 76.792 1.00 197.16 20 PRO F N 1
ATOM 12191 C CA . PRO F 1 10 ? 111.707 127.912 78.035 1.00 192.53 20 PRO F CA 1
ATOM 12192 C C . PRO F 1 10 ? 112.356 126.716 78.709 1.00 190.17 20 PRO F C 1
ATOM 12193 O O . PRO F 1 10 ? 111.845 125.589 78.622 1.00 190.27 20 PRO F O 1
ATOM 12197 N N . PRO F 1 11 ? 113.489 126.916 79.380 1.00 185.95 21 PRO F N 1
ATOM 12198 C CA . PRO F 1 11 ? 114.125 125.805 80.096 1.00 182.05 21 PRO F CA 1
ATOM 12199 C C . PRO F 1 11 ? 113.254 125.318 81.245 1.00 182.70 21 PRO F C 1
ATOM 12200 O O . PRO F 1 11 ? 112.526 126.089 81.874 1.00 184.44 21 PRO F O 1
ATOM 12204 N N . GLU F 1 12 ? 113.336 124.014 81.513 1.00 180.62 22 GLU F N 1
ATOM 12205 C CA . GLU F 1 12 ? 112.540 123.424 82.584 1.00 178.71 22 GLU F CA 1
ATOM 12206 C C . GLU F 1 12 ? 113.215 123.601 83.940 1.00 168.83 22 GLU F C 1
ATOM 12207 O O . GLU F 1 12 ? 112.680 124.269 84.831 1.00 169.26 22 GLU F O 1
ATOM 12213 N N . SER F 1 13 ? 114.393 123.006 84.113 1.00 161.31 23 SER F N 1
ATOM 12214 C CA . SER F 1 13 ? 115.134 123.073 85.369 1.00 151.71 23 SER F CA 1
ATOM 12215 C C . SER F 1 13 ? 116.618 123.285 85.087 1.00 144.41 23 SER F C 1
ATOM 12216 O O . SER F 1 13 ? 117.487 122.634 85.668 1.00 139.17 23 SER F O 1
ATOM 12219 N N . LYS F 1 14 ? 116.920 124.207 84.169 1.00 144.23 24 LYS F N 1
ATOM 12220 C CA . LYS F 1 14 ? 118.306 124.428 83.765 1.00 134.84 24 LYS F CA 1
ATOM 12221 C C . LYS F 1 14 ? 119.153 124.952 84.920 1.00 128.68 24 LYS F C 1
ATOM 12222 O O . LYS F 1 14 ? 120.279 124.486 85.133 1.00 126.03 24 LYS F O 1
ATOM 12228 N N . TYR F 1 15 ? 118.629 125.913 85.681 1.00 125.81 25 TYR F N 1
ATOM 12229 C CA . TYR F 1 15 ? 119.420 126.532 86.740 1.00 119.01 25 TYR F CA 1
ATOM 12230 C C . TYR F 1 15 ? 119.429 125.670 87.999 1.00 120.38 25 TYR F C 1
ATOM 12231 O O . TYR F 1 15 ? 120.482 125.175 88.415 1.00 121.48 25 TYR F O 1
ATOM 12240 N N . LYS F 1 16 ? 118.260 125.475 88.610 1.00 118.52 26 LYS F N 1
ATOM 12241 C CA . LYS F 1 16 ? 118.066 124.508 89.691 1.00 119.27 26 LYS F CA 1
ATOM 12242 C C . LYS F 1 16 ? 119.035 124.756 90.853 1.00 115.46 26 LYS F C 1
ATOM 12243 O O . LYS F 1 16 ? 119.957 123.984 91.114 1.00 119.63 26 LYS F O 1
ATOM 12249 N N . GLY F 1 17 ? 118.805 125.870 91.547 1.00 108.18 27 GLY F N 1
ATOM 12250 C CA . GLY F 1 17 ? 119.649 126.199 92.679 1.00 101.83 27 GLY F CA 1
ATOM 12251 C C . GLY F 1 17 ? 120.256 127.587 92.675 1.00 91.95 27 GLY F C 1
ATOM 12252 O O . GLY F 1 17 ? 121.348 127.788 93.217 1.00 86.40 27 GLY F O 1
ATOM 12253 N N . LEU F 1 18 ? 119.572 128.544 92.053 1.00 88.40 28 LEU F N 1
ATOM 12254 C CA . LEU F 1 18 ? 120.006 129.935 92.109 1.00 76.49 28 LEU F CA 1
ATOM 12255 C C . LEU F 1 18 ? 120.134 130.401 93.554 1.00 75.20 28 LEU F C 1
ATOM 12256 O O . LEU F 1 18 ? 119.269 130.123 94.390 1.00 79.72 28 LEU F O 1
ATOM 12261 N N . ARG F 1 19 ? 121.221 131.114 93.846 1.00 69.75 29 ARG F N 1
ATOM 12262 C CA . ARG F 1 19 ? 121.476 131.615 95.193 1.00 67.23 29 ARG F CA 1
ATOM 12263 C C . ARG F 1 19 ? 120.766 132.952 95.362 1.00 66.04 29 ARG F C 1
ATOM 12264 O O . ARG F 1 19 ? 121.189 133.965 94.797 1.00 65.32 29 ARG F O 1
ATOM 12272 N N . LEU F 1 20 ? 119.687 132.959 96.140 1.00 62.65 30 LEU F N 1
ATOM 12273 C CA . LEU F 1 20 ? 118.894 134.161 96.358 1.00 54.58 30 LEU F CA 1
ATOM 12274 C C . LEU F 1 20 ? 119.324 134.941 97.593 1.00 51.93 30 LEU F C 1
ATOM 12275 O O . LEU F 1 20 ? 118.702 135.960 97.911 1.00 52.41 30 LEU F O 1
ATOM 12280 N N . GLU F 1 21 ? 120.362 134.491 98.294 1.00 57.21 31 GLU F N 1
ATOM 12281 C CA . GLU F 1 21 ? 120.873 135.190 99.463 1.00 58.85 31 GLU F CA 1
ATOM 12282 C C . GLU F 1 21 ? 122.390 135.254 99.382 1.00 61.02 31 GLU F C 1
ATOM 12283 O O . GLU F 1 21 ? 123.037 134.290 98.963 1.00 64.34 31 GLU F O 1
ATOM 12289 N N . LEU F 1 22 ? 122.948 136.394 99.779 1.00 59.30 32 LEU F N 1
ATOM 12290 C CA . LEU F 1 22 ? 124.392 136.565 99.761 1.00 58.64 32 LEU F CA 1
ATOM 12291 C C . LEU F 1 22 ? 125.054 135.640 100.777 1.00 59.46 32 LEU F C 1
ATOM 12292 O O . LEU F 1 22 ? 124.470 135.289 101.806 1.00 61.69 32 LEU F O 1
ATOM 12297 N N . ALA F 1 23 ? 126.289 135.236 100.468 1.00 57.01 33 ALA F N 1
ATOM 12298 C CA . ALA F 1 23 ? 126.987 134.270 101.312 1.00 57.86 33 ALA F CA 1
ATOM 12299 C C . ALA F 1 23 ? 127.240 134.823 102.709 1.00 60.17 33 ALA F C 1
ATOM 12300 O O . ALA F 1 23 ? 127.019 134.128 103.709 1.00 61.71 33 ALA F O 1
ATOM 12302 N N . VAL F 1 24 ? 127.701 136.072 102.802 1.00 58.42 34 VAL F N 1
ATOM 12303 C CA . VAL F 1 24 ? 128.016 136.643 104.108 1.00 57.17 34 VAL F CA 1
ATOM 12304 C C . VAL F 1 24 ? 126.744 136.870 104.920 1.00 57.12 34 VAL F C 1
ATOM 12305 O O . VAL F 1 24 ? 126.721 136.640 106.135 1.00 59.14 34 VAL F O 1
ATOM 12309 N N . ASP F 1 25 ? 125.659 137.295 104.264 1.00 58.43 35 ASP F N 1
ATOM 12310 C CA . ASP F 1 25 ? 124.392 137.467 104.969 1.00 58.05 35 ASP F CA 1
ATOM 12311 C C . ASP F 1 25 ? 123.864 136.133 105.475 1.00 58.74 35 ASP F C 1
ATOM 12312 O O . ASP F 1 25 ? 123.398 136.031 106.617 1.00 61.75 35 ASP F O 1
ATOM 12317 N N . LYS F 1 26 ? 123.935 135.095 104.637 1.00 57.80 36 LYS F N 1
ATOM 12318 C CA . LYS F 1 26 ? 123.486 133.772 105.053 1.00 55.90 36 LYS F CA 1
ATOM 12319 C C . LYS F 1 26 ? 124.310 133.256 106.225 1.00 58.73 36 LYS F C 1
ATOM 12320 O O . LYS F 1 26 ? 123.757 132.707 107.185 1.00 62.88 36 LYS F O 1
ATOM 12326 N N . LEU F 1 27 ? 125.633 133.430 106.168 1.00 58.17 37 LEU F N 1
ATOM 12327 C CA . LEU F 1 27 ? 126.486 132.974 107.260 1.00 58.11 37 LEU F CA 1
ATOM 12328 C C . LEU F 1 27 ? 126.186 133.725 108.551 1.00 55.17 37 LEU F C 1
ATOM 12329 O O . LEU F 1 27 ? 126.100 133.117 109.627 1.00 56.26 37 LEU F O 1
ATOM 12334 N N . VAL F 1 28 ? 126.021 135.048 108.466 1.00 51.72 38 VAL F N 1
ATOM 12335 C CA . VAL F 1 28 ? 125.745 135.845 109.658 1.00 50.15 38 VAL F CA 1
ATOM 12336 C C . VAL F 1 28 ? 124.416 135.430 110.277 1.00 51.93 38 VAL F C 1
ATOM 12337 O O . VAL F 1 28 ? 124.311 135.237 111.495 1.00 56.37 38 VAL F O 1
ATOM 12341 N N . SER F 1 29 ? 123.381 135.281 109.445 1.00 50.61 39 SER F N 1
ATOM 12342 C CA . SER F 1 29 ? 122.077 134.874 109.958 1.00 54.45 39 SER F CA 1
ATOM 12343 C C . SER F 1 29 ? 122.135 133.480 110.570 1.00 56.34 39 SER F C 1
ATOM 12344 O O . SER F 1 29 ? 121.579 133.245 111.650 1.00 59.93 39 SER F O 1
ATOM 12347 N N . CYS F 1 30 ? 122.816 132.546 109.900 1.00 55.71 40 CYS F N 1
ATOM 12348 C CA . CYS F 1 30 ? 122.910 131.185 110.414 1.00 57.78 40 CYS F CA 1
ATOM 12349 C C . CYS F 1 30 ? 123.614 131.153 111.762 1.00 56.75 40 CYS F C 1
ATOM 12350 O O . CYS F 1 30 ? 123.163 130.468 112.685 1.00 58.30 40 CYS F O 1
ATOM 12353 N N . ILE F 1 31 ? 124.716 131.892 111.901 1.00 54.65 41 ILE F N 1
ATOM 12354 C CA . ILE F 1 31 ? 125.430 131.920 113.176 1.00 54.47 41 ILE F CA 1
ATOM 12355 C C . ILE F 1 31 ? 124.560 132.552 114.258 1.00 58.23 41 ILE F C 1
ATOM 12356 O O . ILE F 1 31 ? 124.379 131.987 115.347 1.00 62.96 41 ILE F O 1
ATOM 12361 N N . ALA F 1 32 ? 123.995 133.729 113.967 1.00 55.15 42 ALA F N 1
ATOM 12362 C CA . ALA F 1 32 ? 123.225 134.465 114.961 1.00 53.45 42 ALA F CA 1
ATOM 12363 C C . ALA F 1 32 ? 121.934 133.757 115.349 1.00 55.57 42 ALA F C 1
ATOM 12364 O O . ALA F 1 32 ? 121.350 134.090 116.385 1.00 58.25 42 ALA F O 1
ATOM 12366 N N . VAL F 1 33 ? 121.468 132.809 114.542 1.00 55.79 43 VAL F N 1
ATOM 12367 C CA . VAL F 1 33 ? 120.306 132.016 114.929 1.00 53.88 43 VAL F CA 1
ATOM 12368 C C . VAL F 1 33 ? 120.720 130.734 115.644 1.00 58.26 43 VAL F C 1
ATOM 12369 O O . VAL F 1 33 ? 120.135 130.375 116.670 1.00 62.81 43 VAL F O 1
ATOM 12373 N N . GLY F 1 34 ? 121.732 130.033 115.129 1.00 58.04 44 GLY F N 1
ATOM 12374 C CA . GLY F 1 34 ? 122.113 128.759 115.711 1.00 58.20 44 GLY F CA 1
ATOM 12375 C C . GLY F 1 34 ? 122.742 128.882 117.085 1.00 63.02 44 GLY F C 1
ATOM 12376 O O . GLY F 1 34 ? 122.461 128.072 117.974 1.00 71.19 44 GLY F O 1
ATOM 12377 N N . LEU F 1 35 ? 123.612 129.878 117.281 1.00 59.04 45 LEU F N 1
ATOM 12378 C CA . LEU F 1 35 ? 124.321 129.978 118.556 1.00 62.51 45 LEU F CA 1
ATOM 12379 C C . LEU F 1 35 ? 123.382 130.171 119.744 1.00 65.39 45 LEU F C 1
ATOM 12380 O O . LEU F 1 35 ? 123.501 129.407 120.721 1.00 69.15 45 LEU F O 1
ATOM 12385 N N . PRO F 1 36 ? 122.449 131.135 119.746 1.00 60.88 46 PRO F N 1
ATOM 12386 C CA . PRO F 1 36 ? 121.533 131.233 120.895 1.00 61.18 46 PRO F CA 1
ATOM 12387 C C . PRO F 1 36 ? 120.682 129.993 121.097 1.00 65.44 46 PRO F C 1
ATOM 12388 O O . PRO F 1 36 ? 120.464 129.582 122.242 1.00 73.89 46 PRO F O 1
ATOM 12392 N N . LEU F 1 37 ? 120.201 129.374 120.016 1.00 58.72 47 LEU F N 1
ATOM 12393 C CA . LEU F 1 37 ? 119.362 128.189 120.160 1.00 62.50 47 LEU F CA 1
ATOM 12394 C C . LEU F 1 37 ? 120.119 127.066 120.857 1.00 68.98 47 LEU F C 1
ATOM 12395 O O . LEU F 1 37 ? 119.627 126.478 121.829 1.00 75.74 47 LEU F O 1
ATOM 12400 N N . LEU F 1 38 ? 121.335 126.777 120.389 1.00 65.80 48 LEU F N 1
ATOM 12401 C CA . LEU F 1 38 ? 122.140 125.728 121.004 1.00 68.00 48 LEU F CA 1
ATOM 12402 C C . LEU F 1 38 ? 122.497 126.077 122.443 1.00 71.88 48 LEU F C 1
ATOM 12403 O O . LEU F 1 38 ? 122.487 125.204 123.320 1.00 77.61 48 LEU F O 1
ATOM 12408 N N . LEU F 1 39 ? 122.810 127.348 122.711 1.00 68.00 49 LEU F N 1
ATOM 12409 C CA . LEU F 1 39 ? 123.230 127.718 124.059 1.00 70.14 49 LEU F CA 1
ATOM 12410 C C . LEU F 1 39 ? 122.080 127.610 125.058 1.00 75.04 49 LEU F C 1
ATOM 12411 O O . LEU F 1 39 ? 122.279 127.146 126.187 1.00 79.95 49 LEU F O 1
ATOM 12416 N N . ILE F 1 40 ? 120.865 128.008 124.670 1.00 71.40 50 ILE F N 1
ATOM 12417 C CA . ILE F 1 40 ? 119.754 127.855 125.607 1.00 72.82 50 ILE F CA 1
ATOM 12418 C C . ILE F 1 40 ? 119.287 126.407 125.676 1.00 77.45 50 ILE F C 1
ATOM 12419 O O . ILE F 1 40 ? 118.737 125.982 126.697 1.00 84.47 50 ILE F O 1
ATOM 12424 N N . SER F 1 41 ? 119.504 125.615 124.621 1.00 74.12 51 SER F N 1
ATOM 12425 C CA . SER F 1 41 ? 119.279 124.179 124.752 1.00 76.56 51 SER F CA 1
ATOM 12426 C C . SER F 1 41 ? 120.215 123.590 125.801 1.00 80.86 51 SER F C 1
ATOM 12427 O O . SER F 1 41 ? 119.801 122.776 126.637 1.00 87.73 51 SER F O 1
ATOM 12430 N N . LEU F 1 42 ? 121.479 124.016 125.776 1.00 77.90 52 LEU F N 1
ATOM 12431 C CA . LEU F 1 42 ? 122.439 123.602 126.793 1.00 78.94 52 LEU F CA 1
ATOM 12432 C C . LEU F 1 42 ? 122.018 124.068 128.180 1.00 84.80 52 LEU F C 1
ATOM 12433 O O . LEU F 1 42 ? 122.147 123.323 129.154 1.00 91.24 52 LEU F O 1
ATOM 12438 N N . ALA F 1 43 ? 121.524 125.303 128.289 1.00 82.05 53 ALA F N 1
ATOM 12439 C CA . ALA F 1 43 ? 121.079 125.812 129.585 1.00 83.00 53 ALA F CA 1
ATOM 12440 C C . ALA F 1 43 ? 119.894 125.015 130.122 1.00 91.15 53 ALA F C 1
ATOM 12441 O O . ALA F 1 43 ? 119.842 124.686 131.316 1.00 99.41 53 ALA F O 1
ATOM 12443 N N . PHE F 1 44 ? 118.929 124.696 129.256 1.00 88.68 54 PHE F N 1
ATOM 12444 C CA . PHE F 1 44 ? 117.778 123.905 129.677 1.00 89.45 54 PHE F CA 1
ATOM 12445 C C . PHE F 1 44 ? 118.205 122.515 130.121 1.00 98.24 54 PHE F C 1
ATOM 12446 O O . PHE F 1 44 ? 117.769 122.025 131.171 1.00 106.54 54 PHE F O 1
ATOM 12454 N N . ALA F 1 45 ? 119.070 121.868 129.337 1.00 97.71 55 ALA F N 1
ATOM 12455 C CA . ALA F 1 45 ? 119.564 120.552 129.722 1.00 101.72 55 ALA F CA 1
ATOM 12456 C C . ALA F 1 45 ? 120.321 120.615 131.042 1.00 106.75 55 ALA F C 1
ATOM 12457 O O . ALA F 1 45 ? 120.134 119.757 131.910 1.00 112.03 55 ALA F O 1
ATOM 12459 N N . GLN F 1 46 ? 121.157 121.639 131.223 1.00 104.11 56 GLN F N 1
ATOM 12460 C CA . GLN F 1 46 ? 121.962 121.732 132.435 1.00 108.46 56 GLN F CA 1
ATOM 12461 C C . GLN F 1 46 ? 121.095 121.966 133.665 1.00 112.16 56 GLN F C 1
ATOM 12462 O O . GLN F 1 46 ? 121.369 121.407 134.734 1.00 117.45 56 GLN F O 1
ATOM 12468 N N . GLU F 1 47 ? 120.038 122.770 133.547 1.00 108.06 57 GLU F N 1
ATOM 12469 C CA . GLU F 1 47 ? 119.247 122.977 134.751 1.00 112.04 57 GLU F CA 1
ATOM 12470 C C . GLU F 1 47 ? 118.349 121.772 135.004 1.00 116.32 57 GLU F C 1
ATOM 12471 O O . GLU F 1 47 ? 118.079 121.443 136.163 1.00 120.14 57 GLU F O 1
ATOM 12477 N N . ILE F 1 48 ? 117.888 121.099 133.940 1.00 114.04 58 ILE F N 1
ATOM 12478 C CA . ILE F 1 48 ? 117.182 119.831 134.112 1.00 115.61 58 ILE F CA 1
ATOM 12479 C C . ILE F 1 48 ? 118.063 118.834 134.851 1.00 120.42 58 ILE F C 1
ATOM 12480 O O . ILE F 1 48 ? 117.591 118.093 135.722 1.00 122.38 58 ILE F O 1
ATOM 12485 N N . THR F 1 49 ? 119.357 118.808 134.524 1.00 122.73 59 THR F N 1
ATOM 12486 C CA . THR F 1 49 ? 120.294 118.017 135.313 1.00 124.56 59 THR F CA 1
ATOM 12487 C C . THR F 1 49 ? 120.335 118.508 136.753 1.00 124.50 59 THR F C 1
ATOM 12488 O O . THR F 1 49 ? 120.424 117.705 137.690 1.00 124.20 59 THR F O 1
ATOM 12492 N N . LEU F 1 50 ? 120.280 119.825 136.948 1.00 124.15 60 LEU F N 1
ATOM 12493 C CA . LEU F 1 50 ? 120.324 120.414 138.282 1.00 123.47 60 LEU F CA 1
ATOM 12494 C C . LEU F 1 50 ? 118.965 120.388 138.978 1.00 122.10 60 LEU F C 1
ATOM 12495 O O . LEU F 1 50 ? 118.874 119.974 140.139 1.00 121.53 60 LEU F O 1
ATOM 12500 N N . GLY F 1 51 ? 117.906 120.823 138.296 1.00 121.75 61 GLY F N 1
ATOM 12501 C CA . GLY F 1 51 ? 116.561 120.764 138.829 1.00 122.16 61 GLY F CA 1
ATOM 12502 C C . GLY F 1 51 ? 116.117 121.949 139.661 1.00 123.87 61 GLY F C 1
ATOM 12503 O O . GLY F 1 51 ? 114.984 121.936 140.162 1.00 123.99 61 GLY F O 1
ATOM 12504 N N . SER F 1 52 ? 116.953 122.971 139.828 1.00 123.53 62 SER F N 1
ATOM 12505 C CA . SER F 1 52 ? 116.570 124.128 140.627 1.00 120.30 62 SER F CA 1
ATOM 12506 C C . SER F 1 52 ? 117.373 125.340 140.173 1.00 115.97 62 SER F C 1
ATOM 12507 O O . SER F 1 52 ? 118.389 125.219 139.485 1.00 113.87 62 SER F O 1
ATOM 12510 N N . GLN F 1 53 ? 116.896 126.519 140.576 1.00 110.62 63 GLN F N 1
ATOM 12511 C CA . GLN F 1 53 ? 117.523 127.792 140.245 1.00 105.13 63 GLN F CA 1
ATOM 12512 C C . GLN F 1 53 ? 118.021 128.579 141.448 1.00 99.19 63 GLN F C 1
ATOM 12513 O O . GLN F 1 53 ? 118.984 129.336 141.309 1.00 99.09 63 GLN F O 1
ATOM 12519 N N . ILE F 1 54 ? 117.395 128.436 142.613 1.00 95.12 64 ILE F N 1
ATOM 12520 C CA . ILE F 1 54 ? 117.761 129.206 143.796 1.00 94.82 64 ILE F CA 1
ATOM 12521 C C . ILE F 1 54 ? 117.762 128.274 145.001 1.00 98.14 64 ILE F C 1
ATOM 12522 O O . ILE F 1 54 ? 116.897 127.401 145.124 1.00 101.61 64 ILE F O 1
ATOM 12527 N N . SER F 1 55 ? 118.744 128.450 145.883 1.00 98.03 65 SER F N 1
ATOM 12528 C CA . SER F 1 55 ? 118.861 127.647 147.095 1.00 98.55 65 SER F CA 1
ATOM 12529 C C . SER F 1 55 ? 118.890 128.574 148.301 1.00 99.28 65 SER F C 1
ATOM 12530 O O . SER F 1 55 ? 119.733 129.473 148.375 1.00 102.06 65 SER F O 1
ATOM 12533 N N . CYS F 1 56 ? 117.978 128.353 149.243 1.00 95.98 66 CYS F N 1
ATOM 12534 C CA . CYS F 1 56 ? 117.876 129.169 150.443 1.00 94.20 66 CYS F CA 1
ATOM 12535 C C . CYS F 1 56 ? 118.067 128.302 151.679 1.00 92.01 66 CYS F C 1
ATOM 12536 O O . CYS F 1 56 ? 117.541 127.187 151.755 1.00 94.20 66 CYS F O 1
ATOM 12539 N N . PHE F 1 57 ? 118.822 128.820 152.644 1.00 90.24 67 PHE F N 1
ATOM 12540 C CA . PHE F 1 57 ? 119.076 128.111 153.894 1.00 88.62 67 PHE F CA 1
ATOM 12541 C C . PHE F 1 57 ? 117.906 128.341 154.842 1.00 89.33 67 PHE F C 1
ATOM 12542 O O . PHE F 1 57 ? 117.715 129.451 155.349 1.00 91.44 67 PHE F O 1
ATOM 12550 N N . ALA F 1 58 ? 117.126 127.297 155.082 1.00 88.17 68 ALA F N 1
ATOM 12551 C CA . ALA F 1 58 ? 115.977 127.350 155.969 1.00 89.72 68 ALA F CA 1
ATOM 12552 C C . ALA F 1 58 ? 116.344 126.836 157.353 1.00 94.58 68 ALA F C 1
ATOM 12553 O O . ALA F 1 58 ? 117.241 126.001 157.501 1.00 97.40 68 ALA F O 1
ATOM 12555 N N . PRO F 1 59 ? 115.674 127.322 158.394 1.00 95.24 69 PRO F N 1
ATOM 12556 C CA . PRO F 1 59 ? 115.948 126.822 159.746 1.00 98.65 69 PRO F CA 1
ATOM 12557 C C . PRO F 1 59 ? 115.554 125.360 159.890 1.00 100.30 69 PRO F C 1
ATOM 12558 O O . PRO F 1 59 ? 114.694 124.840 159.176 1.00 100.69 69 PRO F O 1
ATOM 12562 N N . THR F 1 60 ? 116.217 124.692 160.840 1.00 99.78 70 THR F N 1
ATOM 12563 C CA . THR F 1 60 ? 115.967 123.272 161.062 1.00 100.54 70 THR F CA 1
ATOM 12564 C C . THR F 1 60 ? 114.536 123.012 161.516 1.00 103.25 70 THR F C 1
ATOM 12565 O O . THR F 1 60 ? 114.006 121.917 161.296 1.00 103.50 70 THR F O 1
ATOM 12569 N N . SER F 1 61 ? 113.898 123.998 162.152 1.00 103.38 71 SER F N 1
ATOM 12570 C CA . SER F 1 61 ? 112.516 123.825 162.588 1.00 103.50 71 SER F CA 1
ATOM 12571 C C . SER F 1 61 ? 111.565 123.686 161.406 1.00 103.01 71 SER F C 1
ATOM 12572 O O . SER F 1 61 ? 110.515 123.046 161.526 1.00 103.45 71 SER F O 1
ATOM 12575 N N . PHE F 1 62 ? 111.910 124.278 160.264 1.00 100.37 72 PHE F N 1
ATOM 12576 C CA . PHE F 1 62 ? 111.050 124.201 159.091 1.00 96.97 72 PHE F CA 1
ATOM 12577 C C . PHE F 1 62 ? 111.026 122.784 158.532 1.00 97.91 72 PHE F C 1
ATOM 12578 O O . PHE F 1 62 ? 112.030 122.066 158.564 1.00 103.32 72 PHE F O 1
ATOM 12586 N N . SER F 1 63 ? 109.867 122.384 158.015 1.00 96.25 73 SER F N 1
ATOM 12587 C CA . SER F 1 63 ? 109.718 121.085 157.374 1.00 98.23 73 SER F CA 1
ATOM 12588 C C . SER F 1 63 ? 110.153 121.190 155.913 1.00 98.33 73 SER F C 1
ATOM 12589 O O . SER F 1 63 ? 110.714 122.199 155.476 1.00 99.71 73 SER F O 1
ATOM 12592 N N . TRP F 1 64 ? 109.901 120.135 155.137 1.00 97.12 74 TRP F N 1
ATOM 12593 C CA . TRP F 1 64 ? 110.288 120.138 153.729 1.00 102.85 74 TRP F CA 1
ATOM 12594 C C . TRP F 1 64 ? 109.482 121.165 152.942 1.00 104.36 74 TRP F C 1
ATOM 12595 O O . TRP F 1 64 ? 110.045 121.987 152.207 1.00 105.28 74 TRP F O 1
ATOM 12606 N N . ARG F 1 65 ? 108.157 121.133 153.083 1.00 103.04 75 ARG F N 1
ATOM 12607 C CA . ARG F 1 65 ? 107.285 121.996 152.302 1.00 103.92 75 ARG F CA 1
ATOM 12608 C C . ARG F 1 65 ? 107.354 123.457 152.717 1.00 100.60 75 ARG F C 1
ATOM 12609 O O . ARG F 1 65 ? 107.157 124.329 151.868 1.00 100.64 75 ARG F O 1
ATOM 12617 N N . GLN F 1 66 ? 107.647 123.754 153.985 1.00 95.88 76 GLN F N 1
ATOM 12618 C CA . GLN F 1 66 ? 107.896 125.141 154.365 1.00 95.76 76 GLN F CA 1
ATOM 12619 C C . GLN F 1 66 ? 109.142 125.679 153.673 1.00 97.54 76 GLN F C 1
ATOM 12620 O O . GLN F 1 66 ? 109.155 126.818 153.189 1.00 100.03 76 GLN F O 1
ATOM 12626 N N . ALA F 1 67 ? 110.202 124.869 153.611 1.00 94.77 77 ALA F N 1
ATOM 12627 C CA . ALA F 1 67 ? 111.395 125.265 152.871 1.00 91.81 77 ALA F CA 1
ATOM 12628 C C . ALA F 1 67 ? 111.102 125.427 151.385 1.00 95.69 77 ALA F C 1
ATOM 12629 O O . ALA F 1 67 ? 111.620 126.352 150.751 1.00 100.37 77 ALA F O 1
ATOM 12631 N N . ALA F 1 68 ? 110.278 124.546 150.815 1.00 95.40 78 ALA F N 1
ATOM 12632 C CA . ALA F 1 68 ? 109.889 124.705 149.416 1.00 95.55 78 ALA F CA 1
ATOM 12633 C C . ALA F 1 68 ? 109.111 126.000 149.205 1.00 95.76 78 ALA F C 1
ATOM 12634 O O . ALA F 1 68 ? 109.307 126.695 148.200 1.00 96.65 78 ALA F O 1
ATOM 12636 N N . TYR F 1 69 ? 108.222 126.337 150.142 1.00 94.28 79 TYR F N 1
ATOM 12637 C CA . TYR F 1 69 ? 107.453 127.571 150.034 1.00 93.74 79 TYR F CA 1
ATOM 12638 C C . TYR F 1 69 ? 108.357 128.795 150.100 1.00 94.38 79 TYR F C 1
ATOM 12639 O O . TYR F 1 69 ? 108.178 129.745 149.331 1.00 98.15 79 TYR F O 1
ATOM 12648 N N . VAL F 1 70 ? 109.324 128.803 151.023 1.00 94.07 80 VAL F N 1
ATOM 12649 C CA . VAL F 1 70 ? 110.222 129.954 151.090 1.00 96.19 80 VAL F CA 1
ATOM 12650 C C . VAL F 1 70 ? 111.112 130.016 149.851 1.00 97.98 80 VAL F C 1
ATOM 12651 O O . VAL F 1 70 ? 111.426 131.108 149.363 1.00 102.53 80 VAL F O 1
ATOM 12655 N N . ASP F 1 71 ? 111.512 128.862 149.305 1.00 95.08 81 ASP F N 1
ATOM 12656 C CA . ASP F 1 71 ? 112.278 128.857 148.062 1.00 95.73 81 ASP F CA 1
ATOM 12657 C C . ASP F 1 71 ? 111.476 129.478 146.926 1.00 97.04 81 ASP F C 1
ATOM 12658 O O . ASP F 1 71 ? 111.990 130.306 146.164 1.00 98.77 81 ASP F O 1
ATOM 12663 N N . SER F 1 72 ? 110.205 129.090 146.802 1.00 95.26 82 SER F N 1
ATOM 12664 C CA . SER F 1 72 ? 109.352 129.658 145.763 1.00 91.66 82 SER F CA 1
ATOM 12665 C C . SER F 1 72 ? 109.112 131.147 145.982 1.00 91.67 82 SER F C 1
ATOM 12666 O O . SER F 1 72 ? 109.089 131.920 145.018 1.00 96.77 82 SER F O 1
ATOM 12669 N N . PHE F 1 73 ? 108.924 131.562 147.237 1.00 88.83 83 PHE F N 1
ATOM 12670 C CA . PHE F 1 73 ? 108.703 132.973 147.537 1.00 92.45 83 PHE F CA 1
ATOM 12671 C C . PHE F 1 73 ? 109.920 133.809 147.166 1.00 96.29 83 PHE F C 1
ATOM 12672 O O . PHE F 1 73 ? 109.789 134.898 146.596 1.00 101.90 83 PHE F O 1
ATOM 12680 N N . CYS F 1 74 ? 111.118 133.315 147.485 1.00 95.53 84 CYS F N 1
ATOM 12681 C CA . CYS F 1 74 ? 112.328 134.069 147.180 1.00 98.72 84 CYS F CA 1
ATOM 12682 C C . CYS F 1 74 ? 112.664 134.022 145.696 1.00 96.74 84 CYS F C 1
ATOM 12683 O O . CYS F 1 74 ? 113.292 134.951 145.175 1.00 94.66 84 CYS F O 1
ATOM 12686 N N . TRP F 1 75 ? 112.260 132.956 144.999 1.00 96.48 85 TRP F N 1
ATOM 12687 C CA . TRP F 1 75 ? 112.456 132.901 143.555 1.00 96.11 85 TRP F CA 1
ATOM 12688 C C . TRP F 1 75 ? 111.591 133.910 142.813 1.00 96.17 85 TRP F C 1
ATOM 12689 O O . TRP F 1 75 ? 111.968 134.346 141.720 1.00 97.44 85 TRP F O 1
ATOM 12700 N N . ALA F 1 76 ? 110.448 134.292 143.379 1.00 94.63 86 ALA F N 1
ATOM 12701 C CA . ALA F 1 76 ? 109.553 135.269 142.770 1.00 93.05 86 ALA F CA 1
ATOM 12702 C C . ALA F 1 76 ? 109.813 136.628 143.411 1.00 94.48 86 ALA F C 1
ATOM 12703 O O . ALA F 1 76 ? 109.430 136.859 144.563 1.00 90.76 86 ALA F O 1
ATOM 12705 N N . ALA F 1 77 ? 110.460 137.518 142.661 1.00 97.18 87 ALA F N 1
ATOM 12706 C CA . ALA F 1 77 ? 110.815 138.854 143.135 1.00 97.29 87 ALA F CA 1
ATOM 12707 C C . ALA F 1 77 ? 111.625 138.796 144.428 1.00 98.75 87 ALA F C 1
ATOM 12708 O O . ALA F 1 77 ? 111.106 139.074 145.510 1.00 96.65 87 ALA F O 1
ATOM 12710 N N . VAL F 1 91 ? 117.833 146.218 143.277 1.00 112.12 101 VAL F N 1
ATOM 12711 C CA . VAL F 1 91 ? 118.586 145.278 142.457 1.00 118.78 101 VAL F CA 1
ATOM 12712 C C . VAL F 1 91 ? 117.640 144.480 141.565 1.00 121.12 101 VAL F C 1
ATOM 12713 O O . VAL F 1 91 ? 116.746 143.794 142.059 1.00 120.79 101 VAL F O 1
ATOM 12717 N N . PRO F 1 92 ? 117.836 144.571 140.248 1.00 122.52 102 PRO F N 1
ATOM 12718 C CA . PRO F 1 92 ? 116.966 143.848 139.306 1.00 119.45 102 PRO F CA 1
ATOM 12719 C C . PRO F 1 92 ? 117.276 142.359 139.317 1.00 115.20 102 PRO F C 1
ATOM 12720 O O . PRO F 1 92 ? 118.374 141.936 138.949 1.00 111.29 102 PRO F O 1
ATOM 12724 N N . LEU F 1 93 ? 116.297 141.559 139.744 1.00 112.84 103 LEU F N 1
ATOM 12725 C CA . LEU F 1 93 ? 116.439 140.111 139.796 1.00 110.57 103 LEU F CA 1
ATOM 12726 C C . LEU F 1 93 ? 115.867 139.412 138.570 1.00 105.49 103 LEU F C 1
ATOM 12727 O O . LEU F 1 93 ? 116.316 138.308 138.237 1.00 101.86 103 LEU F O 1
ATOM 12732 N N . TRP F 1 94 ? 114.917 140.042 137.874 1.00 102.62 104 TRP F N 1
ATOM 12733 C CA . TRP F 1 94 ? 114.266 139.414 136.728 1.00 98.91 104 TRP F CA 1
ATOM 12734 C C . TRP F 1 94 ? 115.224 139.154 135.571 1.00 94.42 104 TRP F C 1
ATOM 12735 O O . TRP F 1 94 ? 114.876 138.400 134.656 1.00 91.52 104 TRP F O 1
ATOM 12746 N N . LEU F 1 95 ? 116.410 139.771 135.580 1.00 94.08 105 LEU F N 1
ATOM 12747 C CA . LEU F 1 95 ? 117.379 139.529 134.515 1.00 90.23 105 LEU F CA 1
ATOM 12748 C C . LEU F 1 95 ? 117.829 138.074 134.493 1.00 89.06 105 LEU F C 1
ATOM 12749 O O . LEU F 1 95 ? 117.935 137.464 133.423 1.00 85.36 105 LEU F O 1
ATOM 12754 N N . HIS F 1 96 ? 118.103 137.504 135.668 1.00 89.20 106 HIS F N 1
ATOM 12755 C CA . HIS F 1 96 ? 118.535 136.113 135.735 1.00 86.39 106 HIS F CA 1
ATOM 12756 C C . HIS F 1 96 ? 117.376 135.156 135.492 1.00 84.55 106 HIS F C 1
ATOM 12757 O O . HIS F 1 96 ? 117.586 134.037 135.008 1.00 84.69 106 HIS F O 1
ATOM 12764 N N . LYS F 1 97 ? 116.153 135.575 135.818 1.00 82.68 107 LYS F N 1
ATOM 12765 C CA . LYS F 1 97 ? 114.996 134.701 135.666 1.00 81.18 107 LYS F CA 1
ATOM 12766 C C . LYS F 1 97 ? 114.539 134.585 134.217 1.00 78.46 107 LYS F C 1
ATOM 12767 O O . LYS F 1 97 ? 114.063 133.519 133.810 1.00 77.85 107 LYS F O 1
ATOM 12773 N N . PHE F 1 98 ? 114.673 135.651 133.426 1.00 77.39 108 PHE F N 1
ATOM 12774 C CA . PHE F 1 98 ? 114.154 135.684 132.063 1.00 72.47 108 PHE F CA 1
ATOM 12775 C C . PHE F 1 98 ? 115.247 135.558 131.006 1.00 71.54 108 PHE F C 1
ATOM 12776 O O . PHE F 1 98 ? 115.008 135.876 129.836 1.00 71.99 108 PHE F O 1
ATOM 12784 N N . PHE F 1 99 ? 116.435 135.096 131.389 1.00 70.16 109 PHE F N 1
ATOM 12785 C CA . PHE F 1 99 ? 117.542 135.006 130.436 1.00 69.02 109 PHE F CA 1
ATOM 12786 C C . PHE F 1 99 ? 117.262 134.058 129.272 1.00 69.95 109 PHE F C 1
ATOM 12787 O O . PHE F 1 99 ? 117.405 134.485 128.111 1.00 71.31 109 PHE F O 1
ATOM 12795 N N . PRO F 1 100 ? 116.870 132.793 129.482 1.00 66.39 110 PRO F N 1
ATOM 12796 C CA . PRO F 1 100 ? 116.606 131.924 128.321 1.00 65.89 110 PRO F CA 1
ATOM 12797 C C . PRO F 1 100 ? 115.441 132.392 127.466 1.00 65.70 110 PRO F C 1
ATOM 12798 O O . PRO F 1 100 ? 115.483 132.237 126.238 1.00 69.84 110 PRO F O 1
ATOM 12802 N N . TYR F 1 101 ? 114.397 132.956 128.077 1.00 63.26 111 TYR F N 1
ATOM 12803 C CA . TYR F 1 101 ? 113.271 133.463 127.299 1.00 65.27 111 TYR F CA 1
ATOM 12804 C C . TYR F 1 101 ? 113.697 134.641 126.432 1.00 65.12 111 TYR F C 1
ATOM 12805 O O . TYR F 1 101 ? 113.284 134.750 125.272 1.00 67.60 111 TYR F O 1
ATOM 12814 N N . ILE F 1 102 ? 114.527 135.531 126.980 1.00 61.95 112 ILE F N 1
ATOM 12815 C CA . ILE F 1 102 ? 115.050 136.648 126.197 1.00 62.95 112 ILE F CA 1
ATOM 12816 C C . ILE F 1 102 ? 115.908 136.138 125.048 1.00 63.86 112 ILE F C 1
ATOM 12817 O O . ILE F 1 102 ? 115.852 136.667 123.930 1.00 66.58 112 ILE F O 1
ATOM 12822 N N . LEU F 1 103 ? 116.723 135.112 125.300 1.00 60.98 113 LEU F N 1
ATOM 12823 C CA . LEU F 1 103 ? 117.546 134.567 124.223 1.00 58.53 113 LEU F CA 1
ATOM 12824 C C . LEU F 1 103 ? 116.692 133.936 123.126 1.00 58.93 113 LEU F C 1
ATOM 12825 O O . LEU F 1 103 ? 116.985 134.102 121.936 1.00 62.20 113 LEU F O 1
ATOM 12830 N N . LEU F 1 104 ? 115.634 133.213 123.498 1.00 56.92 114 LEU F N 1
ATOM 12831 C CA . LEU F 1 104 ? 114.714 132.706 122.479 1.00 57.20 114 LEU F CA 1
ATOM 12832 C C . LEU F 1 104 ? 114.055 133.839 121.705 1.00 55.22 114 LEU F C 1
ATOM 12833 O O . LEU F 1 104 ? 113.888 133.749 120.483 1.00 57.66 114 LEU F O 1
ATOM 12838 N N . LEU F 1 105 ? 113.649 134.902 122.403 1.00 52.31 115 LEU F N 1
ATOM 12839 C CA . LEU F 1 105 ? 113.018 136.028 121.724 1.00 55.03 115 LEU F CA 1
ATOM 12840 C C . LEU F 1 105 ? 113.964 136.657 120.710 1.00 57.50 115 LEU F C 1
ATOM 12841 O O . LEU F 1 105 ? 113.571 136.928 119.569 1.00 61.14 115 LEU F O 1
ATOM 12846 N N . VAL F 1 106 ? 115.223 136.877 121.098 1.00 52.10 116 VAL F N 1
ATOM 12847 C CA . VAL F 1 106 ? 116.164 137.497 120.170 1.00 51.61 116 VAL F CA 1
ATOM 12848 C C . VAL F 1 106 ? 116.502 136.547 119.025 1.00 53.61 116 VAL F C 1
ATOM 12849 O O . VAL F 1 106 ? 116.691 136.987 117.886 1.00 56.01 116 VAL F O 1
ATOM 12853 N N . ALA F 1 107 ? 116.566 135.237 119.287 1.00 51.11 117 ALA F N 1
ATOM 12854 C CA . ALA F 1 107 ? 116.817 134.285 118.208 1.00 51.23 117 ALA F CA 1
ATOM 12855 C C . ALA F 1 107 ? 115.673 134.275 117.200 1.00 54.12 117 ALA F C 1
ATOM 12856 O O . ALA F 1 107 ? 115.905 134.260 115.984 1.00 57.45 117 ALA F O 1
ATOM 12858 N N . VAL F 1 108 ? 114.431 134.283 117.684 1.00 52.03 118 VAL F N 1
ATOM 12859 C CA . VAL F 1 108 ? 113.279 134.308 116.787 1.00 49.03 118 VAL F CA 1
ATOM 12860 C C . VAL F 1 108 ? 113.239 135.617 116.007 1.00 51.48 118 VAL F C 1
ATOM 12861 O O . VAL F 1 108 ? 112.951 135.634 114.802 1.00 55.02 118 VAL F O 1
ATOM 12865 N N . LEU F 1 109 ? 113.531 136.735 116.678 1.00 48.36 119 LEU F N 1
ATOM 12866 C CA . LEU F 1 109 ? 113.558 138.022 115.994 1.00 49.61 119 LEU F CA 1
ATOM 12867 C C . LEU F 1 109 ? 114.661 138.078 114.946 1.00 52.84 119 LEU F C 1
ATOM 12868 O O . LEU F 1 109 ? 114.507 138.751 113.923 1.00 55.41 119 LEU F O 1
ATOM 12873 N N . LEU F 1 110 ? 115.783 137.391 115.185 1.00 49.94 120 LEU F N 1
ATOM 12874 C CA . LEU F 1 110 ? 116.848 137.337 114.189 1.00 48.88 120 LEU F CA 1
ATOM 12875 C C . LEU F 1 110 ? 116.488 136.419 113.028 1.00 52.12 120 LEU F C 1
ATOM 12876 O O . LEU F 1 110 ? 116.928 136.650 111.897 1.00 56.08 120 LEU F O 1
ATOM 12881 N N . TYR F 1 111 ? 115.714 135.364 113.290 1.00 49.52 121 TYR F N 1
ATOM 12882 C CA . TYR F 1 111 ? 115.258 134.492 112.213 1.00 52.77 121 TYR F CA 1
ATOM 12883 C C . TYR F 1 111 ? 114.158 135.135 111.374 1.00 52.53 121 TYR F C 1
ATOM 12884 O O . TYR F 1 111 ? 113.990 134.765 110.207 1.00 53.94 121 TYR F O 1
ATOM 12893 N N . LEU F 1 112 ? 113.410 136.078 111.948 1.00 49.85 122 LEU F N 1
ATOM 12894 C CA . LEU F 1 112 ? 112.307 136.709 111.221 1.00 48.58 122 LEU F CA 1
ATOM 12895 C C . LEU F 1 112 ? 112.726 137.377 109.913 1.00 49.94 122 LEU F C 1
ATOM 12896 O O . LEU F 1 112 ? 112.008 137.212 108.909 1.00 54.44 122 LEU F O 1
ATOM 12901 N N . PRO F 1 113 ? 113.821 138.148 109.841 1.00 47.96 123 PRO F N 1
ATOM 12902 C CA . PRO F 1 113 ? 114.183 138.766 108.553 1.00 46.88 123 PRO F CA 1
ATOM 12903 C C . PRO F 1 113 ? 114.430 137.765 107.440 1.00 47.25 123 PRO F C 1
ATOM 12904 O O . PRO F 1 113 ? 114.187 138.089 106.272 1.00 46.82 123 PRO F O 1
ATOM 12908 N N . ASN F 1 114 ? 114.915 136.563 107.758 1.00 48.71 124 ASN F N 1
ATOM 12909 C CA . ASN F 1 114 ? 115.068 135.540 106.728 1.00 47.83 124 ASN F CA 1
ATOM 12910 C C . ASN F 1 114 ? 113.720 135.186 106.113 1.00 49.20 124 ASN F C 1
ATOM 12911 O O . ASN F 1 114 ? 113.584 135.105 104.886 1.00 50.89 124 ASN F O 1
ATOM 12916 N N . LEU F 1 115 ? 112.704 134.992 106.957 1.00 49.77 125 LEU F N 1
ATOM 12917 C CA . LEU F 1 115 ? 111.362 134.717 106.456 1.00 46.63 125 LEU F CA 1
ATOM 12918 C C . LEU F 1 115 ? 110.818 135.895 105.659 1.00 44.95 125 LEU F C 1
ATOM 12919 O O . LEU F 1 115 ? 110.177 135.707 104.618 1.00 49.58 125 LEU F O 1
ATOM 12924 N N . PHE F 1 116 ? 111.059 137.119 106.136 1.00 41.01 126 PHE F N 1
ATOM 12925 C CA . PHE F 1 116 ? 110.580 138.299 105.422 1.00 41.33 126 PHE F CA 1
ATOM 12926 C C . PHE F 1 116 ? 111.196 138.384 104.029 1.00 43.45 126 PHE F C 1
ATOM 12927 O O . PHE F 1 116 ? 110.496 138.629 103.040 1.00 46.01 126 PHE F O 1
ATOM 12935 N N . TRP F 1 117 ? 112.512 138.178 103.935 1.00 43.78 127 TRP F N 1
ATOM 12936 C CA . TRP F 1 117 ? 113.188 138.221 102.642 1.00 43.03 127 TRP F CA 1
ATOM 12937 C C . TRP F 1 117 ? 112.720 137.091 101.734 1.00 44.27 127 TRP F C 1
ATOM 12938 O O . TRP F 1 117 ? 112.556 137.288 100.524 1.00 45.93 127 TRP F O 1
ATOM 12949 N N . ARG F 1 118 ? 112.505 135.899 102.296 1.00 43.68 128 ARG F N 1
ATOM 12950 C CA . ARG F 1 118 ? 112.046 134.775 101.489 1.00 44.64 128 ARG F CA 1
ATOM 12951 C C . ARG F 1 118 ? 110.634 134.999 100.960 1.00 45.32 128 ARG F C 1
ATOM 12952 O O . ARG F 1 118 ? 110.322 134.585 99.837 1.00 47.26 128 ARG F O 1
ATOM 12960 N N . PHE F 1 119 ? 109.775 135.656 101.739 1.00 44.40 129 PHE F N 1
ATOM 12961 C CA . PHE F 1 119 ? 108.380 135.820 101.355 1.00 43.25 129 PHE F CA 1
ATOM 12962 C C . PHE F 1 119 ? 108.114 137.071 100.527 1.00 46.55 129 PHE F C 1
ATOM 12963 O O . PHE F 1 119 ? 107.123 137.101 99.787 1.00 53.24 129 PHE F O 1
ATOM 12971 N N . THR F 1 120 ? 108.957 138.100 100.625 1.00 45.76 130 THR F N 1
ATOM 12972 C CA . THR F 1 120 ? 108.670 139.372 99.975 1.00 44.45 130 THR F CA 1
ATOM 12973 C C . THR F 1 120 ? 109.550 139.680 98.773 1.00 47.76 130 THR F C 1
ATOM 12974 O O . THR F 1 120 ? 109.112 140.409 97.881 1.00 52.04 130 THR F O 1
ATOM 12978 N N . ALA F 1 121 ? 110.774 139.153 98.717 1.00 46.70 131 ALA F N 1
ATOM 12979 C CA . ALA F 1 121 ? 111.713 139.529 97.667 1.00 45.02 131 ALA F CA 1
ATOM 12980 C C . ALA F 1 121 ? 112.353 138.360 96.930 1.00 46.13 131 ALA F C 1
ATOM 12981 O O . ALA F 1 121 ? 112.894 138.577 95.839 1.00 48.52 131 ALA F O 1
ATOM 12983 N N . ALA F 1 122 ? 112.321 137.146 97.476 1.00 44.94 132 ALA F N 1
ATOM 12984 C CA . ALA F 1 122 ? 112.994 136.022 96.826 1.00 45.50 132 ALA F CA 1
ATOM 12985 C C . ALA F 1 122 ? 112.424 135.679 95.453 1.00 51.05 132 ALA F C 1
ATOM 12986 O O . ALA F 1 122 ? 113.217 135.531 94.505 1.00 54.86 132 ALA F O 1
ATOM 12988 N N . PRO F 1 123 ? 111.104 135.526 95.263 1.00 49.91 133 PRO F N 1
ATOM 12989 C CA . PRO F 1 123 ? 110.621 135.094 93.937 1.00 50.45 133 PRO F CA 1
ATOM 12990 C C . PRO F 1 123 ? 110.887 136.099 92.829 1.00 52.01 133 PRO F C 1
ATOM 12991 O O . PRO F 1 123 ? 111.297 135.707 91.729 1.00 55.53 133 PRO F O 1
ATOM 12995 N N . HIS F 1 124 ? 110.650 137.389 93.084 1.00 49.89 134 HIS F N 1
ATOM 12996 C CA . HIS F 1 124 ? 110.887 138.398 92.057 1.00 51.71 134 HIS F CA 1
ATOM 12997 C C . HIS F 1 124 ? 112.361 138.462 91.678 1.00 54.89 134 HIS F C 1
ATOM 12998 O O . HIS F 1 124 ? 112.703 138.548 90.492 1.00 63.08 134 HIS F O 1
ATOM 13005 N N . LEU F 1 125 ? 113.249 138.419 92.674 1.00 52.44 135 LEU F N 1
ATOM 13006 C CA . LEU F 1 125 ? 114.681 138.437 92.393 1.00 53.07 135 LEU F CA 1
ATOM 13007 C C . LEU F 1 125 ? 115.102 137.202 91.610 1.00 55.76 135 LEU F C 1
ATOM 13008 O O . LEU F 1 125 ? 115.914 137.294 90.680 1.00 60.19 135 LEU F O 1
ATOM 13013 N N . SER F 1 126 ? 114.560 136.034 91.968 1.00 52.91 136 SER F N 1
ATOM 13014 C CA . SER F 1 126 ? 114.883 134.814 91.236 1.00 54.25 136 SER F CA 1
ATOM 13015 C C . SER F 1 126 ? 114.431 134.906 89.785 1.00 58.33 136 SER F C 1
ATOM 13016 O O . SER F 1 126 ? 115.170 134.520 88.870 1.00 64.53 136 SER F O 1
ATOM 13019 N N . SER F 1 127 ? 113.217 135.415 89.555 1.00 56.31 137 SER F N 1
ATOM 13020 C CA . SER F 1 127 ? 112.720 135.555 88.190 1.00 56.01 137 SER F CA 1
ATOM 13021 C C . SER F 1 127 ? 113.571 136.534 87.390 1.00 58.61 137 SER F C 1
ATOM 13022 O O . SER F 1 127 ? 113.897 136.277 86.223 1.00 62.94 137 SER F O 1
ATOM 13025 N N . ASP F 1 128 ? 113.940 137.664 88.001 1.00 58.86 138 ASP F N 1
ATOM 13026 C CA . ASP F 1 128 ? 114.776 138.638 87.308 1.00 58.88 138 ASP F CA 1
ATOM 13027 C C . ASP F 1 128 ? 116.133 138.045 86.955 1.00 60.22 138 ASP F C 1
ATOM 13028 O O . ASP F 1 128 ? 116.630 138.236 85.837 1.00 65.99 138 ASP F O 1
ATOM 13033 N N . LEU F 1 129 ? 116.745 137.315 87.892 1.00 57.97 139 LEU F N 1
ATOM 13034 C CA . LEU F 1 129 ? 118.036 136.691 87.617 1.00 58.52 139 LEU F CA 1
ATOM 13035 C C . LEU F 1 129 ? 117.924 135.664 86.499 1.00 61.47 139 LEU F C 1
ATOM 13036 O O . LEU F 1 129 ? 118.777 135.614 85.603 1.00 65.37 139 LEU F O 1
ATOM 13041 N N . LYS F 1 130 ? 116.878 134.833 86.533 1.00 59.47 140 LYS F N 1
ATOM 13042 C CA . LYS F 1 130 ? 116.694 133.829 85.491 1.00 61.32 140 LYS F CA 1
ATOM 13043 C C . LYS F 1 130 ? 116.548 134.485 84.125 1.00 65.82 140 LYS F C 1
ATOM 13044 O O . LYS F 1 130 ? 117.194 134.076 83.152 1.00 74.36 140 LYS F O 1
ATOM 13050 N N . PHE F 1 131 ? 115.713 135.525 84.043 1.00 60.89 141 PHE F N 1
ATOM 13051 C CA . PHE F 1 131 ? 115.521 136.230 82.780 1.00 61.70 141 PHE F CA 1
ATOM 13052 C C . PHE F 1 131 ? 116.824 136.852 82.291 1.00 66.96 141 PHE F C 1
ATOM 13053 O O . PHE F 1 131 ? 117.148 136.779 81.099 1.00 73.88 141 PHE F O 1
ATOM 13061 N N . VAL F 1 132 ? 117.589 137.459 83.201 1.00 64.40 142 VAL F N 1
ATOM 13062 C CA . VAL F 1 132 ? 118.808 138.157 82.802 1.00 65.21 142 VAL F CA 1
ATOM 13063 C C . VAL F 1 132 ? 119.846 137.173 82.276 1.00 69.90 142 VAL F C 1
ATOM 13064 O O . VAL F 1 132 ? 120.464 137.406 81.231 1.00 78.69 142 VAL F O 1
ATOM 13068 N N . MET F 1 133 ? 120.056 136.058 82.983 1.00 68.12 143 MET F N 1
ATOM 13069 C CA . MET F 1 133 ? 121.035 135.092 82.489 1.00 72.83 143 MET F CA 1
ATOM 13070 C C . MET F 1 133 ? 120.563 134.397 81.217 1.00 78.88 143 MET F C 1
ATOM 13071 O O . MET F 1 133 ? 121.389 134.087 80.350 1.00 84.60 143 MET F O 1
ATOM 13076 N N . GLU F 1 134 ? 119.257 134.154 81.069 1.00 78.03 144 GLU F N 1
ATOM 13077 C CA . GLU F 1 134 ? 118.764 133.610 79.807 1.00 81.60 144 GLU F CA 1
ATOM 13078 C C . GLU F 1 134 ? 119.053 134.561 78.653 1.00 81.73 144 GLU F C 1
ATOM 13079 O O . GLU F 1 134 ? 119.533 134.141 77.591 1.00 85.07 144 GLU F O 1
ATOM 13085 N N . GLU F 1 135 ? 118.773 135.853 78.847 1.00 78.22 145 GLU F N 1
ATOM 13086 C CA . GLU F 1 135 ? 119.041 136.829 77.797 1.00 80.65 145 GLU F CA 1
ATOM 13087 C C . GLU F 1 135 ? 120.530 136.915 77.493 1.00 82.64 145 GLU F C 1
ATOM 13088 O O . GLU F 1 135 ? 120.928 137.001 76.325 1.00 90.31 145 GLU F O 1
ATOM 13094 N N . LEU F 1 136 ? 121.369 136.890 78.532 1.00 78.58 146 LEU F N 1
ATOM 13095 C CA . LEU F 1 136 ? 122.813 136.953 78.329 1.00 77.56 146 LEU F CA 1
ATOM 13096 C C . LEU F 1 136 ? 123.305 135.759 77.521 1.00 84.43 146 LEU F C 1
ATOM 13097 O O . LEU F 1 136 ? 124.076 135.916 76.566 1.00 91.41 146 LEU F O 1
ATOM 13102 N N . ASP F 1 137 ? 122.863 134.553 77.889 1.00 83.48 147 ASP F N 1
ATOM 13103 C CA . ASP F 1 137 ? 123.293 133.356 77.175 1.00 87.52 147 ASP F CA 1
ATOM 13104 C C . ASP F 1 137 ? 122.817 133.372 75.728 1.00 89.90 147 ASP F C 1
ATOM 13105 O O . ASP F 1 137 ? 123.581 133.040 74.812 1.00 93.98 147 ASP F O 1
ATOM 13110 N N . LYS F 1 138 ? 121.556 133.757 75.499 1.00 88.91 148 LYS F N 1
ATOM 13111 C CA . LYS F 1 138 ? 121.038 133.793 74.136 1.00 89.60 148 LYS F CA 1
ATOM 13112 C C . LYS F 1 138 ? 121.782 134.815 73.286 1.00 93.23 148 LYS F C 1
ATOM 13113 O O . LYS F 1 138 ? 122.134 134.535 72.132 1.00 99.29 148 LYS F O 1
ATOM 13119 N N . CYS F 1 139 ? 122.037 136.005 73.838 1.00 91.64 149 CYS F N 1
ATOM 13120 C CA . CYS F 1 139 ? 122.760 137.025 73.090 1.00 97.62 149 CYS F CA 1
ATOM 13121 C C . CYS F 1 139 ? 124.183 136.579 72.782 1.00 100.40 149 CYS F C 1
ATOM 13122 O O . CYS F 1 139 ? 124.677 136.786 71.667 1.00 109.39 149 CYS F O 1
ATOM 13125 N N . TYR F 1 140 ? 124.859 135.962 73.757 1.00 94.05 150 TYR F N 1
ATOM 13126 C CA . TYR F 1 140 ? 126.211 135.473 73.509 1.00 95.60 150 TYR F CA 1
ATOM 13127 C C . TYR F 1 140 ? 126.221 134.411 72.420 1.00 99.40 150 TYR F C 1
ATOM 13128 O O . TYR F 1 140 ? 127.091 134.424 71.543 1.00 105.14 150 TYR F O 1
ATOM 13137 N N . ASN F 1 141 ? 125.274 133.472 72.470 1.00 98.15 151 ASN F N 1
ATOM 13138 C CA . ASN F 1 141 ? 125.229 132.420 71.462 1.00 99.91 151 ASN F CA 1
ATOM 13139 C C . ASN F 1 141 ? 124.972 133.002 70.078 1.00 107.22 151 ASN F C 1
ATOM 13140 O O . ASN F 1 141 ? 125.635 132.629 69.101 1.00 112.60 151 ASN F O 1
ATOM 13145 N N . ARG F 1 142 ? 124.029 133.941 69.979 1.00 107.27 152 ARG F N 1
ATOM 13146 C CA . ARG F 1 142 ? 123.734 134.567 68.694 1.00 110.47 152 ARG F CA 1
ATOM 13147 C C . ARG F 1 142 ? 124.948 135.314 68.154 1.00 113.82 152 ARG F C 1
ATOM 13148 O O . ARG F 1 142 ? 125.276 135.216 66.965 1.00 118.22 152 ARG F O 1
ATOM 13156 N N . ASP F 1 143 ? 125.633 136.067 69.018 1.00 114.14 153 ASP F N 1
ATOM 13157 C CA . ASP F 1 143 ? 126.781 136.848 68.572 1.00 118.28 153 ASP F CA 1
ATOM 13158 C C . ASP F 1 143 ? 127.936 135.946 68.153 1.00 117.74 153 ASP F C 1
ATOM 13159 O O . ASP F 1 143 ? 128.603 136.203 67.144 1.00 121.59 153 ASP F O 1
ATOM 13164 N N . ILE F 1 144 ? 128.185 134.876 68.912 1.00 114.56 154 ILE F N 1
ATOM 13165 C CA . ILE F 1 144 ? 129.290 133.981 68.582 1.00 116.11 154 ILE F CA 1
ATOM 13166 C C . ILE F 1 144 ? 128.964 133.167 67.336 1.00 121.58 154 ILE F C 1
ATOM 13167 O O . ILE F 1 144 ? 129.864 132.701 66.628 1.00 123.29 154 ILE F O 1
ATOM 13172 N N . LYS F 1 145 ? 127.673 132.981 67.047 1.00 122.80 155 LYS F N 1
ATOM 13173 C CA . LYS F 1 145 ? 127.294 132.330 65.798 1.00 124.40 155 LYS F CA 1
ATOM 13174 C C . LYS F 1 145 ? 127.451 133.278 64.615 1.00 127.21 155 LYS F C 1
ATOM 13175 O O . LYS F 1 145 ? 127.862 132.859 63.527 1.00 129.83 155 LYS F O 1
ATOM 13181 N N . ASP F 1 146 ? 127.127 134.559 64.809 1.00 128.87 156 ASP F N 1
ATOM 13182 C CA . ASP F 1 146 ? 127.268 135.531 63.729 1.00 131.93 156 ASP F CA 1
ATOM 13183 C C . ASP F 1 146 ? 128.728 135.745 63.341 1.00 131.39 156 ASP F C 1
ATOM 13184 O O . ASP F 1 146 ? 129.045 135.814 62.148 1.00 132.12 156 ASP F O 1
ATOM 13189 N N . ILE F 1 147 ? 129.627 135.848 64.326 1.00 130.29 157 ILE F N 1
ATOM 13190 C CA . ILE F 1 147 ? 131.046 136.055 64.048 1.00 130.94 157 ILE F CA 1
ATOM 13191 C C . ILE F 1 147 ? 131.721 134.793 63.522 1.00 132.75 157 ILE F C 1
ATOM 13192 O O . ILE F 1 147 ? 132.790 134.886 62.901 1.00 136.46 157 ILE F O 1
ATOM 13197 N N . LYS F 1 148 ? 131.115 133.624 63.724 1.00 131.61 158 LYS F N 1
ATOM 13198 C CA . LYS F 1 148 ? 131.679 132.342 63.299 1.00 133.27 158 LYS F CA 1
ATOM 13199 C C . LYS F 1 148 ? 133.040 132.100 63.942 1.00 134.26 158 LYS F C 1
ATOM 13200 O O . LYS F 1 148 ? 133.689 131.086 63.681 1.00 134.83 158 LYS F O 1
ATOM 13206 N N . TYR F 1 185 ? 119.942 143.583 69.690 1.00 117.29 195 TYR F N 1
ATOM 13207 C CA . TYR F 1 185 ? 119.396 144.590 70.591 1.00 114.55 195 TYR F CA 1
ATOM 13208 C C . TYR F 1 185 ? 119.784 144.303 72.038 1.00 110.02 195 TYR F C 1
ATOM 13209 O O . TYR F 1 185 ? 119.642 143.175 72.512 1.00 105.56 195 TYR F O 1
ATOM 13218 N N . PRO F 1 186 ? 120.274 145.325 72.742 1.00 110.24 196 PRO F N 1
ATOM 13219 C CA . PRO F 1 186 ? 120.663 145.144 74.153 1.00 106.18 196 PRO F CA 1
ATOM 13220 C C . PRO F 1 186 ? 119.465 145.084 75.097 1.00 102.32 196 PRO F C 1
ATOM 13221 O O . PRO F 1 186 ? 119.082 146.061 75.744 1.00 102.77 196 PRO F O 1
ATOM 13225 N N . ILE F 1 187 ? 118.852 143.901 75.172 1.00 96.45 197 ILE F N 1
ATOM 13226 C CA . ILE F 1 187 ? 117.720 143.706 76.072 1.00 90.11 197 ILE F CA 1
ATOM 13227 C C . ILE F 1 187 ? 118.172 143.785 77.525 1.00 88.65 197 ILE F C 1
ATOM 13228 O O . ILE F 1 187 ? 117.457 144.317 78.384 1.00 87.65 197 ILE F O 1
ATOM 13233 N N . VAL F 1 188 ? 119.359 143.255 77.825 1.00 87.97 198 VAL F N 1
ATOM 13234 C CA . VAL F 1 188 ? 119.876 143.299 79.191 1.00 86.79 198 VAL F CA 1
ATOM 13235 C C . VAL F 1 188 ? 120.128 144.738 79.621 1.00 88.85 198 VAL F C 1
ATOM 13236 O O . VAL F 1 188 ? 119.830 145.122 80.759 1.00 90.88 198 VAL F O 1
ATOM 13240 N N . GLU F 1 189 ? 120.683 145.556 78.722 1.00 89.45 199 GLU F N 1
ATOM 13241 C CA . GLU F 1 189 ? 120.912 146.962 79.042 1.00 90.73 199 GLU F CA 1
ATOM 13242 C C . GLU F 1 189 ? 119.599 147.684 79.321 1.00 90.70 199 GLU F C 1
ATOM 13243 O O . GLU F 1 189 ? 119.506 148.482 80.260 1.00 91.77 199 GLU F O 1
ATOM 13249 N N . GLN F 1 190 ? 118.568 147.411 78.518 1.00 89.77 200 GLN F N 1
ATOM 13250 C CA . GLN F 1 190 ? 117.269 148.035 78.746 1.00 88.66 200 GLN F CA 1
ATOM 13251 C C . GLN F 1 190 ? 116.663 147.584 80.071 1.00 87.04 200 GLN F C 1
ATOM 13252 O O . GLN F 1 190 ? 116.073 148.391 80.799 1.00 88.66 200 GLN F O 1
ATOM 13258 N N . TYR F 1 191 ? 116.789 146.296 80.398 1.00 83.00 201 TYR F N 1
ATOM 13259 C CA . TYR F 1 191 ? 116.254 145.803 81.664 1.00 76.77 201 TYR F CA 1
ATOM 13260 C C . TYR F 1 191 ? 116.975 146.435 82.851 1.00 78.05 201 TYR F C 1
ATOM 13261 O O . TYR F 1 191 ? 116.340 146.812 83.845 1.00 81.99 201 TYR F O 1
ATOM 13270 N N . LEU F 1 192 ? 118.300 146.572 82.761 1.00 78.38 202 LEU F N 1
ATOM 13271 C CA . LEU F 1 192 ? 119.040 147.257 83.816 1.00 80.04 202 LEU F CA 1
ATOM 13272 C C . LEU F 1 192 ? 118.652 148.726 83.913 1.00 83.75 202 LEU F C 1
ATOM 13273 O O . LEU F 1 192 ? 118.579 149.271 85.020 1.00 86.95 202 LEU F O 1
ATOM 13278 N N . LYS F 1 193 ? 118.404 149.382 82.777 1.00 84.39 203 LYS F N 1
ATOM 13279 C CA . LYS F 1 193 ? 117.960 150.771 82.811 1.00 86.78 203 LYS F CA 1
ATOM 13280 C C . LYS F 1 193 ? 116.594 150.894 83.476 1.00 87.11 203 LYS F C 1
ATOM 13281 O O . LYS F 1 193 ? 116.338 151.860 84.205 1.00 86.57 203 LYS F O 1
ATOM 13287 N N . THR F 1 194 ? 115.704 149.931 83.231 1.00 85.97 204 THR F N 1
ATOM 13288 C CA . THR F 1 194 ? 114.433 149.905 83.949 1.00 83.36 204 THR F CA 1
ATOM 13289 C C . THR F 1 194 ? 114.654 149.722 85.445 1.00 81.98 204 THR F C 1
ATOM 13290 O O . THR F 1 194 ? 114.001 150.379 86.264 1.00 84.22 204 THR F O 1
ATOM 13294 N N . LYS F 1 195 ? 115.573 148.830 85.822 1.00 82.44 205 LYS F N 1
ATOM 13295 C CA . LYS F 1 195 ? 115.882 148.608 87.231 1.00 81.58 205 LYS F CA 1
ATOM 13296 C C . LYS F 1 195 ? 116.598 149.784 87.883 1.00 83.40 205 LYS F C 1
ATOM 13297 O O . LYS F 1 195 ? 116.633 149.855 89.116 1.00 83.73 205 LYS F O 1
ATOM 13303 N N . ASN F 1 196 ? 117.162 150.702 87.097 1.00 84.91 206 ASN F N 1
ATOM 13304 C CA . ASN F 1 196 ? 117.907 151.835 87.634 1.00 86.28 206 ASN F CA 1
ATOM 13305 C C . ASN F 1 196 ? 117.047 152.819 88.418 1.00 86.65 206 ASN F C 1
ATOM 13306 O O . ASN F 1 196 ? 117.601 153.628 89.170 1.00 86.09 206 ASN F O 1
ATOM 13311 N N . ASN F 1 197 ? 115.721 152.778 88.271 1.00 88.85 207 ASN F N 1
ATOM 13312 C CA . ASN F 1 197 ? 114.859 153.726 88.962 1.00 88.46 207 ASN F CA 1
ATOM 13313 C C . ASN F 1 197 ? 114.002 153.101 90.054 1.00 89.07 207 ASN F C 1
ATOM 13314 O O . ASN F 1 197 ? 113.384 153.842 90.822 1.00 89.85 207 ASN F O 1
ATOM 13319 N N . SER F 1 198 ? 113.950 151.776 90.143 1.00 88.90 208 SER F N 1
ATOM 13320 C CA . SER F 1 198 ? 113.161 151.128 91.177 1.00 85.68 208 SER F CA 1
ATOM 13321 C C . SER F 1 198 ? 113.825 151.302 92.543 1.00 83.04 208 SER F C 1
ATOM 13322 O O . SER F 1 198 ? 115.006 151.647 92.656 1.00 84.80 208 SER F O 1
ATOM 13325 N N . TYR F 1 199 ? 113.038 151.072 93.601 1.00 78.62 209 TYR F N 1
ATOM 13326 C CA . TYR F 1 199 ? 113.559 151.176 94.959 1.00 74.57 209 TYR F CA 1
ATOM 13327 C C . TYR F 1 199 ? 113.011 150.113 95.906 1.00 69.86 209 TYR F C 1
ATOM 13328 O O . TYR F 1 199 ? 113.268 150.198 97.112 1.00 68.63 209 TYR F O 1
ATOM 13337 N N . GLY F 1 200 ? 112.282 149.114 95.412 1.00 69.36 210 GLY F N 1
ATOM 13338 C CA . GLY F 1 200 ? 111.648 148.143 96.286 1.00 66.92 210 GLY F CA 1
ATOM 13339 C C . GLY F 1 200 ? 112.577 147.109 96.891 1.00 63.98 210 GLY F C 1
ATOM 13340 O O . GLY F 1 200 ? 112.620 146.941 98.115 1.00 63.23 210 GLY F O 1
ATOM 13341 N N . LEU F 1 201 ? 113.320 146.402 96.035 1.00 59.67 211 LEU F N 1
ATOM 13342 C CA . LEU F 1 201 ? 114.186 145.327 96.510 1.00 57.39 211 LEU F CA 1
ATOM 13343 C C . LEU F 1 201 ? 115.283 145.861 97.425 1.00 59.02 211 LEU F C 1
ATOM 13344 O O . LEU F 1 201 ? 115.609 145.241 98.446 1.00 60.67 211 LEU F O 1
ATOM 13349 N N . ILE F 1 202 ? 115.865 147.010 97.074 1.00 57.69 212 ILE F N 1
ATOM 13350 C CA . ILE F 1 202 ? 116.902 147.600 97.916 1.00 56.43 212 ILE F CA 1
ATOM 13351 C C . ILE F 1 202 ? 116.322 148.016 99.262 1.00 54.57 212 ILE F C 1
ATOM 13352 O O . ILE F 1 202 ? 116.970 147.863 100.304 1.00 55.82 212 ILE F O 1
ATOM 13357 N N . ILE F 1 203 ? 115.090 148.533 99.268 1.00 54.27 213 ILE F N 1
ATOM 13358 C CA . ILE F 1 203 ? 114.449 148.908 100.526 1.00 52.93 213 ILE F CA 1
ATOM 13359 C C . ILE F 1 203 ? 114.220 147.677 101.394 1.00 51.75 213 ILE F C 1
ATOM 13360 O O . ILE F 1 203 ? 114.457 147.705 102.606 1.00 54.19 213 ILE F O 1
ATOM 13365 N N . LYS F 1 204 ? 113.761 146.577 100.789 1.00 49.18 214 LYS F N 1
ATOM 13366 C CA . LYS F 1 204 ? 113.550 145.353 101.559 1.00 50.03 214 LYS F CA 1
ATOM 13367 C C . LYS F 1 204 ? 114.860 144.825 102.134 1.00 51.26 214 LYS F C 1
ATOM 13368 O O . LYS F 1 204 ? 114.920 144.416 103.302 1.00 55.40 214 LYS F O 1
ATOM 13374 N N . TYR F 1 205 ? 115.924 144.830 101.327 1.00 48.99 215 TYR F N 1
ATOM 13375 C CA . TYR F 1 205 ? 117.223 144.359 101.800 1.00 47.79 215 TYR F CA 1
ATOM 13376 C C . TYR F 1 205 ? 117.739 145.228 102.942 1.00 49.89 215 TYR F C 1
ATOM 13377 O O . TYR F 1 205 ? 118.241 144.718 103.952 1.00 55.04 215 TYR F O 1
ATOM 13386 N N . LEU F 1 206 ? 117.619 146.551 102.796 1.00 48.73 216 LEU F N 1
ATOM 13387 C CA . LEU F 1 206 ? 118.062 147.457 103.848 1.00 47.56 216 LEU F CA 1
ATOM 13388 C C . LEU F 1 206 ? 117.238 147.274 105.113 1.00 48.78 216 LEU F C 1
ATOM 13389 O O . LEU F 1 206 ? 117.772 147.352 106.223 1.00 50.16 216 LEU F O 1
ATOM 13394 N N . ILE F 1 207 ? 115.935 147.027 104.967 1.00 49.14 217 ILE F N 1
ATOM 13395 C CA . ILE F 1 207 ? 115.083 146.785 106.128 1.00 47.82 217 ILE F CA 1
ATOM 13396 C C . ILE F 1 207 ? 115.535 145.528 106.858 1.00 48.04 217 ILE F C 1
ATOM 13397 O O . ILE F 1 207 ? 115.642 145.508 108.090 1.00 51.36 217 ILE F O 1
ATOM 13402 N N . CYS F 1 208 ? 115.815 144.460 106.106 1.00 45.78 218 CYS F N 1
ATOM 13403 C CA . CYS F 1 208 ? 116.277 143.221 106.726 1.00 45.10 218 CYS F CA 1
ATOM 13404 C C . CYS F 1 208 ? 117.588 143.436 107.473 1.00 48.36 218 CYS F C 1
ATOM 13405 O O . CYS F 1 208 ? 117.733 143.025 108.634 1.00 50.96 218 CYS F O 1
ATOM 13408 N N . ARG F 1 209 ? 118.555 144.092 106.823 1.00 48.56 219 ARG F N 1
ATOM 13409 C CA . ARG F 1 209 ? 119.850 144.313 107.461 1.00 46.79 219 ARG F CA 1
ATOM 13410 C C . ARG F 1 209 ? 119.721 145.203 108.691 1.00 48.55 219 ARG F C 1
ATOM 13411 O O . ARG F 1 209 ? 120.355 144.945 109.721 1.00 49.74 219 ARG F O 1
ATOM 13419 N N . VAL F 1 210 ? 118.901 146.253 108.606 1.00 46.62 220 VAL F N 1
ATOM 13420 C CA . VAL F 1 210 ? 118.733 147.169 109.729 1.00 44.39 220 VAL F CA 1
ATOM 13421 C C . VAL F 1 210 ? 118.061 146.464 110.899 1.00 45.66 220 VAL F C 1
ATOM 13422 O O . VAL F 1 210 ? 118.454 146.648 112.056 1.00 49.01 220 VAL F O 1
ATOM 13426 N N . VAL F 1 211 ? 117.043 145.646 110.623 1.00 43.45 221 VAL F N 1
ATOM 13427 C CA . VAL F 1 211 ? 116.369 144.910 111.689 1.00 42.25 221 VAL F CA 1
ATOM 13428 C C . VAL F 1 211 ? 117.337 143.945 112.362 1.00 44.94 221 VAL F C 1
ATOM 13429 O O . VAL F 1 211 ? 117.394 143.857 113.597 1.00 48.36 221 VAL F O 1
ATOM 13433 N N . THR F 1 212 ? 118.125 143.217 111.563 1.00 43.69 222 THR F N 1
ATOM 13434 C CA . THR F 1 212 ? 119.099 142.292 112.134 1.00 46.78 222 THR F CA 1
ATOM 13435 C C . THR F 1 212 ? 120.121 143.029 112.993 1.00 46.77 222 THR F C 1
ATOM 13436 O O . THR F 1 212 ? 120.443 142.594 114.106 1.00 48.72 222 THR F O 1
ATOM 13440 N N . LEU F 1 213 ? 120.633 144.159 112.495 1.00 44.85 223 LEU F N 1
ATOM 13441 C CA . LEU F 1 213 ? 121.623 144.925 113.246 1.00 44.62 223 LEU F CA 1
ATOM 13442 C C . LEU F 1 213 ? 121.040 145.469 114.544 1.00 45.19 223 LEU F C 1
ATOM 13443 O O . LEU F 1 213 ? 121.704 145.447 115.587 1.00 47.45 223 LEU F O 1
ATOM 13448 N N . ILE F 1 214 ? 119.802 145.967 114.500 1.00 44.39 224 ILE F N 1
ATOM 13449 C CA . ILE F 1 214 ? 119.167 146.504 115.699 1.00 43.67 224 ILE F CA 1
ATOM 13450 C C . ILE F 1 214 ? 118.977 145.409 116.739 1.00 46.53 224 ILE F C 1
ATOM 13451 O O . ILE F 1 214 ? 119.242 145.611 117.931 1.00 48.24 224 ILE F O 1
ATOM 13456 N N . ILE F 1 215 ? 118.514 144.232 116.307 1.00 45.12 225 ILE F N 1
ATOM 13457 C CA . ILE F 1 215 ? 118.324 143.129 117.245 1.00 43.92 225 ILE F CA 1
ATOM 13458 C C . ILE F 1 215 ? 119.657 142.700 117.846 1.00 47.54 225 ILE F C 1
ATOM 13459 O O . ILE F 1 215 ? 119.757 142.446 119.053 1.00 50.10 225 ILE F O 1
ATOM 13464 N N . VAL F 1 216 ? 120.702 142.619 117.017 1.00 47.37 226 VAL F N 1
ATOM 13465 C CA . VAL F 1 216 ? 122.016 142.221 117.515 1.00 45.90 226 VAL F CA 1
ATOM 13466 C C . VAL F 1 216 ? 122.533 143.231 118.532 1.00 49.49 226 VAL F C 1
ATOM 13467 O O . VAL F 1 216 ? 123.071 142.858 119.581 1.00 53.02 226 VAL F O 1
ATOM 13471 N N . PHE F 1 217 ? 122.377 144.526 118.241 1.00 49.12 227 PHE F N 1
ATOM 13472 C CA . PHE F 1 217 ? 122.851 145.556 119.161 1.00 50.23 227 PHE F CA 1
ATOM 13473 C C . PHE F 1 217 ? 122.071 145.534 120.472 1.00 51.52 227 PHE F C 1
ATOM 13474 O O . PHE F 1 217 ? 122.657 145.696 121.550 1.00 56.20 227 PHE F O 1
ATOM 13482 N N . THR F 1 218 ? 120.751 145.342 120.401 1.00 48.10 228 THR F N 1
ATOM 13483 C CA . THR F 1 218 ? 119.950 145.257 121.619 1.00 49.02 228 THR F CA 1
ATOM 13484 C C . THR F 1 218 ? 120.358 144.052 122.459 1.00 53.05 228 THR F C 1
ATOM 13485 O O . THR F 1 218 ? 120.474 144.150 123.688 1.00 58.76 228 THR F O 1
ATOM 13489 N N . ALA F 1 219 ? 120.591 142.909 121.809 1.00 49.91 229 ALA F N 1
ATOM 13490 C CA . ALA F 1 219 ? 121.049 141.729 122.533 1.00 48.33 229 ALA F CA 1
ATOM 13491 C C . ALA F 1 219 ? 122.411 141.969 123.169 1.00 52.31 229 ALA F C 1
ATOM 13492 O O . ALA F 1 219 ? 122.656 141.546 124.304 1.00 55.22 229 ALA F O 1
ATOM 13494 N N . CYS F 1 220 ? 123.313 142.646 122.451 1.00 51.54 230 CYS F N 1
ATOM 13495 C CA . CYS F 1 220 ? 124.620 142.970 123.015 1.00 51.70 230 CYS F CA 1
ATOM 13496 C C . CYS F 1 220 ? 124.487 143.856 124.245 1.00 54.57 230 CYS F C 1
ATOM 13497 O O . CYS F 1 220 ? 125.163 143.634 125.256 1.00 57.35 230 CYS F O 1
ATOM 13500 N N . ILE F 1 221 ? 123.620 144.868 124.174 1.00 53.93 231 ILE F N 1
ATOM 13501 C CA . ILE F 1 221 ? 123.426 145.766 125.310 1.00 53.59 231 ILE F CA 1
ATOM 13502 C C . ILE F 1 221 ? 122.877 144.995 126.504 1.00 58.80 231 ILE F C 1
ATOM 13503 O O . ILE F 1 221 ? 123.344 145.154 127.639 1.00 66.43 231 ILE F O 1
ATOM 13508 N N . TYR F 1 222 ? 121.879 144.139 126.263 1.00 56.56 232 TYR F N 1
ATOM 13509 C CA . TYR F 1 222 ? 121.294 143.360 127.351 1.00 57.75 232 TYR F CA 1
ATOM 13510 C C . TYR F 1 222 ? 122.319 142.422 127.976 1.00 61.24 232 TYR F C 1
ATOM 13511 O O . TYR F 1 222 ? 122.397 142.305 129.206 1.00 64.45 232 TYR F O 1
ATOM 13520 N N . LEU F 1 223 ? 123.118 141.749 127.145 1.00 59.97 233 LEU F N 1
ATOM 13521 C CA . LEU F 1 223 ? 124.117 140.819 127.661 1.00 59.04 233 LEU F CA 1
ATOM 13522 C C . LEU F 1 223 ? 125.195 141.546 128.454 1.00 62.04 233 LEU F C 1
ATOM 13523 O O . LEU F 1 223 ? 125.621 141.068 129.512 1.00 66.41 233 LEU F O 1
ATOM 13528 N N . GLY F 1 224 ? 125.651 142.698 127.960 1.00 60.86 234 GLY F N 1
ATOM 13529 C CA . GLY F 1 224 ? 126.629 143.471 128.707 1.00 63.03 234 GLY F CA 1
ATOM 13530 C C . GLY F 1 224 ? 126.086 143.963 130.034 1.00 65.56 234 GLY F C 1
ATOM 13531 O O . GLY F 1 224 ? 126.783 143.929 131.052 1.00 67.14 234 GLY F O 1
ATOM 13532 N N . TYR F 1 225 ? 124.832 144.423 130.042 1.00 67.82 235 TYR F N 1
ATOM 13533 C CA . TYR F 1 225 ? 124.222 144.873 131.289 1.00 73.25 235 TYR F CA 1
ATOM 13534 C C . TYR F 1 225 ? 124.102 143.722 132.280 1.00 72.76 235 TYR F C 1
ATOM 13535 O O . TYR F 1 225 ? 124.383 143.888 133.473 1.00 76.42 235 TYR F O 1
ATOM 13544 N N . TYR F 1 226 ? 123.694 142.543 131.801 1.00 71.37 236 TYR F N 1
ATOM 13545 C CA . TYR F 1 226 ? 123.602 141.374 132.673 1.00 72.19 236 TYR F CA 1
ATOM 13546 C C . TYR F 1 226 ? 124.966 140.986 133.230 1.00 71.48 236 TYR F C 1
ATOM 13547 O O . TYR F 1 226 ? 125.091 140.670 134.420 1.00 74.02 236 TYR F O 1
ATOM 13556 N N . ILE F 1 227 ? 125.998 140.993 132.383 1.00 70.34 237 ILE F N 1
ATOM 13557 C CA . ILE F 1 227 ? 127.336 140.622 132.831 1.00 70.52 237 ILE F CA 1
ATOM 13558 C C . ILE F 1 227 ? 127.837 141.605 133.880 1.00 76.00 237 ILE F C 1
ATOM 13559 O O . ILE F 1 227 ? 128.413 141.209 134.901 1.00 78.44 237 ILE F O 1
ATOM 13564 N N . SER F 1 228 ? 127.619 142.902 133.650 1.00 75.31 238 SER F N 1
ATOM 13565 C CA . SER F 1 228 ? 128.041 143.905 134.620 1.00 76.70 238 SER F CA 1
ATOM 13566 C C . SER F 1 228 ? 127.281 143.764 135.934 1.00 79.68 238 SER F C 1
ATOM 13567 O O . SER F 1 228 ? 127.871 143.896 137.014 1.00 83.28 238 SER F O 1
ATOM 13570 N N . LEU F 1 229 ? 125.975 143.498 135.867 1.00 80.55 239 LEU F N 1
ATOM 13571 C CA . LEU F 1 229 ? 125.168 143.445 137.081 1.00 82.07 239 LEU F CA 1
ATOM 13572 C C . LEU F 1 229 ? 125.488 142.208 137.912 1.00 83.43 239 LEU F C 1
ATOM 13573 O O . LEU F 1 229 ? 125.683 142.302 139.130 1.00 87.50 239 LEU F O 1
ATOM 13578 N N . PHE F 1 230 ? 125.549 141.038 137.277 1.00 82.98 240 PHE F N 1
ATOM 13579 C CA . PHE F 1 230 ? 125.776 139.785 137.997 1.00 85.03 240 PHE F CA 1
ATOM 13580 C C . PHE F 1 230 ? 127.267 139.444 138.032 1.00 89.30 240 PHE F C 1
ATOM 13581 O O . PHE F 1 230 ? 127.717 138.406 137.547 1.00 88.38 240 PHE F O 1
ATOM 13589 N N . SER F 1 231 ? 128.037 140.353 138.626 1.00 92.60 241 SER F N 1
ATOM 13590 C CA . SER F 1 231 ? 129.476 140.182 138.761 1.00 96.21 241 SER F CA 1
ATOM 13591 C C . SER F 1 231 ? 129.969 140.209 140.199 1.00 104.04 241 SER F C 1
ATOM 13592 O O . SER F 1 231 ? 130.883 139.454 140.534 1.00 103.92 241 SER F O 1
ATOM 13595 N N . LEU F 1 232 ? 129.395 141.058 141.055 1.00 106.92 242 LEU F N 1
ATOM 13596 C CA . LEU F 1 232 ? 129.863 141.148 142.435 1.00 112.01 242 LEU F CA 1
ATOM 13597 C C . LEU F 1 232 ? 129.535 139.880 143.214 1.00 114.49 242 LEU F C 1
ATOM 13598 O O . LEU F 1 232 ? 130.404 139.306 143.881 1.00 114.95 242 LEU F O 1
ATOM 13603 N N . THR F 1 233 ? 128.286 139.422 143.138 1.00 114.81 243 THR F N 1
ATOM 13604 C CA . THR F 1 233 ? 127.867 138.239 143.872 1.00 114.37 243 THR F CA 1
ATOM 13605 C C . THR F 1 233 ? 126.589 137.694 143.251 1.00 113.20 243 THR F C 1
ATOM 13606 O O . THR F 1 233 ? 125.921 138.369 142.463 1.00 109.31 243 THR F O 1
ATOM 13610 N N . ASP F 1 234 ? 126.263 136.454 143.617 1.00 112.11 244 ASP F N 1
ATOM 13611 C CA . ASP F 1 234 ? 125.042 135.796 143.163 1.00 107.42 244 ASP F CA 1
ATOM 13612 C C . ASP F 1 234 ? 124.154 135.377 144.331 1.00 104.56 244 ASP F C 1
ATOM 13613 O O . ASP F 1 234 ? 123.321 134.478 144.181 1.00 102.35 244 ASP F O 1
ATOM 13618 N N . GLU F 1 235 ? 124.320 136.010 145.490 1.00 107.10 245 GLU F N 1
ATOM 13619 C CA . GLU F 1 235 ? 123.544 135.702 146.681 1.00 106.83 245 GLU F CA 1
ATOM 13620 C C . GLU F 1 235 ? 122.923 136.981 147.226 1.00 107.43 245 GLU F C 1
ATOM 13621 O O . GLU F 1 235 ? 123.408 138.088 146.977 1.00 106.99 245 GLU F O 1
ATOM 13627 N N . PHE F 1 236 ? 121.836 136.818 147.976 1.00 107.89 246 PHE F N 1
ATOM 13628 C CA . PHE F 1 236 ? 121.129 137.952 148.558 1.00 108.31 246 PHE F CA 1
ATOM 13629 C C . PHE F 1 236 ? 120.372 137.479 149.794 1.00 107.19 246 PHE F C 1
ATOM 13630 O O . PHE F 1 236 ? 120.442 136.310 150.187 1.00 107.83 246 PHE F O 1
ATOM 13638 N N . THR F 1 237 ? 119.642 138.409 150.405 1.00 104.51 247 THR F N 1
ATOM 13639 C CA . THR F 1 237 ? 118.825 138.141 151.578 1.00 104.28 247 THR F CA 1
ATOM 13640 C C . THR F 1 237 ? 117.352 138.212 151.201 1.00 107.15 247 THR F C 1
ATOM 13641 O O . THR F 1 237 ? 116.950 139.043 150.382 1.00 107.86 247 THR F O 1
ATOM 13645 N N . CYS F 1 238 ? 116.553 137.333 151.802 1.00 110.53 248 CYS F N 1
ATOM 13646 C CA . CYS F 1 238 ? 115.141 137.200 151.480 1.00 110.12 248 CYS F CA 1
ATOM 13647 C C . CYS F 1 238 ? 114.327 137.326 152.759 1.00 112.35 248 CYS F C 1
ATOM 13648 O O . CYS F 1 238 ? 114.698 136.756 153.790 1.00 112.29 248 CYS F O 1
ATOM 13651 N N . ASN F 1 239 ? 113.227 138.069 152.689 1.00 113.32 249 ASN F N 1
ATOM 13652 C CA . ASN F 1 239 ? 112.404 138.382 153.854 1.00 114.12 249 ASN F CA 1
ATOM 13653 C C . ASN F 1 239 ? 111.055 137.684 153.712 1.00 116.49 249 ASN F C 1
ATOM 13654 O O . ASN F 1 239 ? 110.219 138.097 152.903 1.00 117.16 249 ASN F O 1
ATOM 13659 N N . ILE F 1 240 ? 110.848 136.631 154.497 1.00 116.23 250 ILE F N 1
ATOM 13660 C CA . ILE F 1 240 ? 109.561 135.911 154.503 1.00 116.72 250 ILE F CA 1
ATOM 13661 C C . ILE F 1 240 ? 108.711 136.576 155.579 1.00 121.64 250 ILE F C 1
ATOM 13662 O O . ILE F 1 240 ? 108.620 136.128 156.725 1.00 123.76 250 ILE F O 1
ATOM 13667 N N . ARG F 1 241 ? 108.064 137.679 155.200 1.00 121.92 251 ARG F N 1
ATOM 13668 C CA . ARG F 1 241 ? 107.227 138.415 156.144 1.00 123.54 251 ARG F CA 1
ATOM 13669 C C . ARG F 1 241 ? 105.899 138.899 155.585 1.00 124.72 251 ARG F C 1
ATOM 13670 O O . ARG F 1 241 ? 104.985 139.147 156.379 1.00 127.49 251 ARG F O 1
ATOM 13678 N N . THR F 1 242 ? 105.739 139.038 154.270 1.00 122.98 252 THR F N 1
ATOM 13679 C CA . THR F 1 242 ? 104.568 139.709 153.717 1.00 129.26 252 THR F CA 1
ATOM 13680 C C . THR F 1 242 ? 103.287 138.955 154.063 1.00 130.43 252 THR F C 1
ATOM 13681 O O . THR F 1 242 ? 103.292 137.727 154.205 1.00 129.77 252 THR F O 1
ATOM 13685 N N . GLY F 1 243 ? 102.202 139.703 154.242 1.00 130.43 253 GLY F N 1
ATOM 13686 C CA . GLY F 1 243 ? 100.915 139.119 154.560 1.00 126.29 253 GLY F CA 1
ATOM 13687 C C . GLY F 1 243 ? 100.736 138.779 156.026 1.00 127.20 253 GLY F C 1
ATOM 13688 O O . GLY F 1 243 ? 101.146 139.542 156.906 1.00 130.53 253 GLY F O 1
ATOM 13689 N N . ILE F 1 244 ? 100.117 137.627 156.297 1.00 124.57 254 ILE F N 1
ATOM 13690 C CA . ILE F 1 244 ? 99.853 137.208 157.669 1.00 128.55 254 ILE F CA 1
ATOM 13691 C C . ILE F 1 244 ? 101.130 136.837 158.411 1.00 130.21 254 ILE F C 1
ATOM 13692 O O . ILE F 1 244 ? 101.128 136.773 159.646 1.00 132.29 254 ILE F O 1
ATOM 13697 N N . LEU F 1 245 ? 102.224 136.592 157.693 1.00 129.88 255 LEU F N 1
ATOM 13698 C CA . LEU F 1 245 ? 103.477 136.170 158.307 1.00 130.06 255 LEU F CA 1
ATOM 13699 C C . LEU F 1 245 ? 104.163 137.281 159.097 1.00 133.03 255 LEU F C 1
ATOM 13700 O O . LEU F 1 245 ? 105.153 137.006 159.786 1.00 134.90 255 LEU F O 1
ATOM 13705 N N . ARG F 1 246 ? 103.675 138.521 159.009 1.00 132.41 256 ARG F N 1
ATOM 13706 C CA . ARG F 1 246 ? 104.253 139.605 159.798 1.00 133.10 256 ARG F CA 1
ATOM 13707 C C . ARG F 1 246 ? 104.039 139.387 161.292 1.00 137.79 256 ARG F C 1
ATOM 13708 O O . ARG F 1 246 ? 104.935 139.663 162.098 1.00 137.84 256 ARG F O 1
ATOM 13716 N N . ASN F 1 247 ? 102.857 138.904 161.679 1.00 141.29 257 ASN F N 1
ATOM 13717 C CA . ASN F 1 247 ? 102.506 138.838 163.095 1.00 144.25 257 ASN F CA 1
ATOM 13718 C C . ASN F 1 247 ? 103.373 137.831 163.845 1.00 144.97 257 ASN F C 1
ATOM 13719 O O . ASN F 1 247 ? 103.958 138.156 164.886 1.00 145.98 257 ASN F O 1
ATOM 13724 N N . ASP F 1 248 ? 103.470 136.606 163.335 1.00 145.63 258 ASP F N 1
ATOM 13725 C CA . ASP F 1 248 ? 104.216 135.564 164.030 1.00 145.44 258 ASP F CA 1
ATOM 13726 C C . ASP F 1 248 ? 105.715 135.760 163.844 1.00 141.43 258 ASP F C 1
ATOM 13727 O O . ASP F 1 248 ? 106.184 136.085 162.750 1.00 138.55 258 ASP F O 1
ATOM 13732 N N . THR F 1 249 ? 106.465 135.560 164.928 1.00 141.46 259 THR F N 1
ATOM 13733 C CA . THR F 1 249 ? 107.913 135.721 164.926 1.00 142.16 259 THR F CA 1
ATOM 13734 C C . THR F 1 249 ? 108.645 134.384 164.869 1.00 139.79 259 THR F C 1
ATOM 13735 O O . THR F 1 249 ? 109.862 134.338 165.076 1.00 141.80 259 THR F O 1
ATOM 13739 N N . ALA F 1 250 ? 107.928 133.294 164.595 1.00 135.08 260 ALA F N 1
ATOM 13740 C CA . ALA F 1 250 ? 108.543 131.975 164.517 1.00 132.83 260 ALA F CA 1
ATOM 13741 C C . ALA F 1 250 ? 109.444 131.808 163.301 1.00 132.98 260 ALA F C 1
ATOM 13742 O O . ALA F 1 250 ? 110.219 130.847 163.253 1.00 131.58 260 ALA F O 1
ATOM 13744 N N . LEU F 1 251 ? 109.367 132.712 162.326 1.00 131.66 261 LEU F N 1
ATOM 13745 C CA . LEU F 1 251 ? 110.197 132.649 161.132 1.00 125.68 261 LEU F CA 1
ATOM 13746 C C . LEU F 1 251 ? 111.351 133.638 161.232 1.00 124.41 261 LEU F C 1
ATOM 13747 O O . LEU F 1 251 ? 111.188 134.727 161.795 1.00 125.67 261 LEU F O 1
ATOM 13752 N N . PRO F 1 252 ? 112.522 133.285 160.709 1.00 121.06 262 PRO F N 1
ATOM 13753 C CA . PRO F 1 252 ? 113.660 134.211 160.733 1.00 118.37 262 PRO F CA 1
ATOM 13754 C C . PRO F 1 252 ? 113.358 135.465 159.933 1.00 117.80 262 PRO F C 1
ATOM 13755 O O . PRO F 1 252 ? 112.682 135.401 158.895 1.00 118.59 262 PRO F O 1
ATOM 13759 N N . PRO F 1 253 ? 113.830 136.628 160.390 1.00 115.48 263 PRO F N 1
ATOM 13760 C CA . PRO F 1 253 ? 113.589 137.863 159.626 1.00 113.89 263 PRO F CA 1
ATOM 13761 C C . PRO F 1 253 ? 114.183 137.838 158.230 1.00 113.83 263 PRO F C 1
ATOM 13762 O O . PRO F 1 253 ? 113.594 138.410 157.305 1.00 114.41 263 PRO F O 1
ATOM 13766 N N . LEU F 1 254 ? 115.333 137.190 158.048 1.00 112.89 264 LEU F N 1
ATOM 13767 C CA . LEU F 1 254 ? 115.978 137.106 156.747 1.00 110.55 264 LEU F CA 1
ATOM 13768 C C . LEU F 1 254 ? 116.588 135.724 156.573 1.00 110.32 264 LEU F C 1
ATOM 1376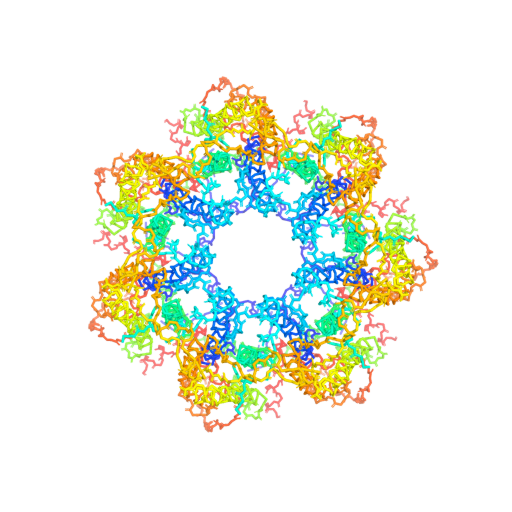9 O O . LEU F 1 254 ? 116.968 135.067 157.546 1.00 112.31 264 LEU F O 1
ATOM 13774 N N . VAL F 1 255 ? 116.676 135.289 155.318 1.00 107.98 265 VAL F N 1
ATOM 13775 C CA . VAL F 1 255 ? 117.276 134.010 154.960 1.00 104.38 265 VAL F CA 1
ATOM 13776 C C . VAL F 1 255 ? 118.213 134.230 153.781 1.00 105.64 265 VAL F C 1
ATOM 13777 O O . VAL F 1 255 ? 117.935 135.047 152.897 1.00 109.18 265 VAL F O 1
ATOM 13781 N N . GLN F 1 256 ? 119.331 133.510 153.775 1.00 102.72 266 GLN F N 1
ATOM 13782 C CA . GLN F 1 256 ? 120.307 133.623 152.699 1.00 102.30 266 GLN F CA 1
ATOM 13783 C C . GLN F 1 256 ? 119.831 132.822 151.495 1.00 102.63 266 GLN F C 1
ATOM 13784 O O . GLN F 1 256 ? 119.542 131.628 151.617 1.00 102.41 266 GLN F O 1
ATOM 13790 N N . CYS F 1 257 ? 119.753 133.468 150.332 1.00 101.34 267 CYS F N 1
ATOM 13791 C CA . CYS F 1 257 ? 119.331 132.807 149.103 1.00 99.05 267 CYS F CA 1
ATOM 13792 C C . CYS F 1 257 ? 120.383 133.032 148.029 1.00 99.32 267 CYS F C 1
ATOM 13793 O O . CYS F 1 257 ? 120.687 134.178 147.681 1.00 104.75 267 CYS F O 1
ATOM 13796 N N . LYS F 1 258 ? 120.928 131.940 147.502 1.00 95.46 268 LYS F N 1
ATOM 13797 C CA . LYS F 1 258 ? 121.952 131.977 146.469 1.00 92.25 268 LYS F CA 1
ATOM 13798 C C . LYS F 1 258 ? 121.347 131.537 145.144 1.00 91.39 268 LYS F C 1
ATOM 13799 O O . LYS F 1 258 ? 120.684 130.495 145.072 1.00 93.53 268 LYS F O 1
ATOM 13805 N N . LEU F 1 259 ? 121.570 132.338 144.104 1.00 91.40 269 LEU F N 1
ATOM 13806 C CA . LEU F 1 259 ? 121.101 132.005 142.768 1.00 88.78 269 LEU F CA 1
ATOM 13807 C C . LEU F 1 259 ? 122.050 131.006 142.121 1.00 90.53 269 LEU F C 1
ATOM 13808 O O . LEU F 1 259 ? 123.270 131.201 142.125 1.00 93.34 269 LEU F O 1
ATOM 13813 N N . ILE F 1 260 ? 121.491 129.938 141.567 1.00 90.94 270 ILE F N 1
ATOM 13814 C CA . ILE F 1 260 ? 122.276 128.859 140.997 1.00 89.31 270 ILE F CA 1
ATOM 13815 C C . ILE F 1 260 ? 122.381 129.082 139.493 1.00 88.06 270 ILE F C 1
ATOM 13816 O O . ILE F 1 260 ? 121.596 129.821 138.889 1.00 88.52 270 ILE F O 1
ATOM 13821 N N . ALA F 1 261 ? 123.382 128.446 138.879 1.00 85.98 271 ALA F N 1
ATOM 13822 C CA . ALA F 1 261 ? 123.656 128.532 137.445 1.00 83.87 271 ALA F CA 1
ATOM 13823 C C . ALA F 1 261 ? 124.007 129.948 137.004 1.00 77.80 271 ALA F C 1
ATOM 13824 O O . ALA F 1 261 ? 123.842 130.295 135.829 1.00 76.30 271 ALA F O 1
ATOM 13826 N N . VAL F 1 262 ? 124.487 130.780 137.930 1.00 77.78 272 VAL F N 1
ATOM 13827 C CA . VAL F 1 262 ? 124.888 132.137 137.570 1.00 73.26 272 VAL F CA 1
ATOM 13828 C C . VAL F 1 262 ? 126.159 132.113 136.729 1.00 71.87 272 VAL F C 1
ATOM 13829 O O . VAL F 1 262 ? 126.289 132.866 135.757 1.00 76.57 272 VAL F O 1
ATOM 13833 N N . GLY F 1 263 ? 127.111 131.246 137.082 1.00 69.67 273 GLY F N 1
ATOM 13834 C CA . GLY F 1 263 ? 128.339 131.156 136.308 1.00 70.00 273 GLY F CA 1
ATOM 13835 C C . GLY F 1 263 ? 128.114 130.634 134.901 1.00 70.10 273 GLY F C 1
ATOM 13836 O O . GLY F 1 263 ? 128.733 131.112 133.945 1.00 73.14 273 GLY F O 1
ATOM 13837 N N . VAL F 1 264 ? 127.231 129.644 134.753 1.00 65.23 274 VAL F N 1
ATOM 13838 C CA . VAL F 1 264 ? 126.915 129.120 133.426 1.00 65.05 274 VAL F CA 1
ATOM 13839 C C . VAL F 1 264 ? 126.271 130.203 132.569 1.00 69.21 274 VAL F C 1
ATOM 13840 O O . VAL F 1 264 ? 126.608 130.368 131.389 1.00 70.44 274 VAL F O 1
ATOM 13844 N N . PHE F 1 265 ? 125.335 130.958 133.150 1.00 67.20 275 PHE F N 1
ATOM 13845 C CA . PHE F 1 265 ? 124.706 132.051 132.416 1.00 63.15 275 PHE F CA 1
ATOM 13846 C C . PHE F 1 265 ? 125.722 133.126 132.055 1.00 64.01 275 PHE F C 1
ATOM 13847 O O . PHE F 1 265 ? 125.651 133.715 130.971 1.00 69.92 275 PHE F O 1
ATOM 13855 N N . ARG F 1 266 ? 126.672 133.400 132.952 1.00 62.15 276 ARG F N 1
ATOM 13856 C CA . ARG F 1 266 ? 127.723 134.366 132.647 1.00 62.09 276 ARG F CA 1
ATOM 13857 C C . ARG F 1 266 ? 128.582 133.900 131.478 1.00 63.45 276 ARG F C 1
ATOM 13858 O O . ARG F 1 266 ? 128.926 134.694 130.595 1.00 65.76 276 ARG F O 1
ATOM 13866 N N . LEU F 1 267 ? 128.945 132.615 131.461 1.00 61.08 277 LEU F N 1
ATOM 13867 C CA . LEU F 1 267 ? 129.735 132.084 130.355 1.00 60.56 277 LEU F CA 1
ATOM 13868 C C . LEU F 1 267 ? 128.966 132.159 129.041 1.00 60.95 277 LEU F C 1
ATOM 13869 O O . LEU F 1 267 ? 129.525 132.536 128.002 1.00 63.66 277 LEU F O 1
ATOM 13874 N N . LEU F 1 268 ? 127.678 131.804 129.070 1.00 58.57 278 LEU F N 1
ATOM 13875 C CA . LEU F 1 268 ? 126.862 131.890 127.862 1.00 58.70 278 LEU F CA 1
ATOM 13876 C C . LEU F 1 268 ? 126.737 133.331 127.383 1.00 58.52 278 LEU F C 1
ATOM 13877 O O . LEU F 1 268 ? 126.796 133.601 126.177 1.00 60.02 278 LEU F O 1
ATOM 13882 N N . SER F 1 269 ? 126.558 134.272 128.315 1.00 55.23 279 SER F N 1
ATOM 13883 C CA . SER F 1 269 ? 126.476 135.680 127.949 1.00 54.62 279 SER F CA 1
ATOM 13884 C C . SER F 1 269 ? 127.782 136.166 127.337 1.00 57.44 279 SER F C 1
ATOM 13885 O O . SER F 1 269 ? 127.772 136.917 126.357 1.00 60.91 279 SER F O 1
ATOM 13888 N N . TYR F 1 270 ? 128.917 135.751 127.905 1.00 56.83 280 TYR F N 1
ATOM 13889 C CA . TYR F 1 270 ? 130.209 136.127 127.341 1.00 57.40 280 TYR F CA 1
ATOM 13890 C C . TYR F 1 270 ? 130.369 135.588 125.926 1.00 55.66 280 TYR F C 1
ATOM 13891 O O . TYR F 1 270 ? 130.817 136.308 125.025 1.00 56.52 280 TYR F O 1
ATOM 13900 N N . ILE F 1 271 ? 130.001 134.323 125.711 1.00 53.56 281 ILE F N 1
ATOM 13901 C CA . ILE F 1 271 ? 130.129 133.725 124.383 1.00 51.21 281 ILE F CA 1
ATOM 13902 C C . ILE F 1 271 ? 129.239 134.454 123.383 1.00 53.45 281 ILE F C 1
ATOM 13903 O O . ILE F 1 271 ? 129.669 134.799 122.273 1.00 55.00 281 ILE F O 1
ATOM 13908 N N . ASN F 1 272 ? 127.984 134.707 123.767 1.00 53.39 282 ASN F N 1
ATOM 13909 C CA . ASN F 1 272 ? 127.061 135.405 122.879 1.00 53.01 282 ASN F CA 1
ATOM 13910 C C . ASN F 1 272 ? 127.555 136.809 122.561 1.00 52.57 282 ASN F C 1
ATOM 13911 O O . ASN F 1 272 ? 127.486 137.252 121.410 1.00 55.99 282 ASN F O 1
ATOM 13916 N N . LEU F 1 273 ? 128.054 137.528 123.571 1.00 49.72 283 LEU F N 1
ATOM 13917 C CA . LEU F 1 273 ? 128.543 138.883 123.348 1.00 49.89 283 LEU F CA 1
ATOM 13918 C C . LEU F 1 273 ? 129.746 138.889 122.414 1.00 53.16 283 LEU F C 1
ATOM 13919 O O . LEU F 1 273 ? 129.832 139.726 121.509 1.00 56.99 283 LEU F O 1
ATOM 13924 N N . ILE F 1 274 ? 130.680 137.955 122.612 1.00 52.38 284 ILE F N 1
ATOM 13925 C CA . ILE F 1 274 ? 131.858 137.891 121.750 1.00 51.43 284 ILE F CA 1
ATOM 13926 C C . ILE F 1 274 ? 131.445 137.599 120.313 1.00 53.52 284 ILE F C 1
ATOM 13927 O O . ILE F 1 274 ? 131.894 138.266 119.371 1.00 55.46 284 ILE F O 1
ATOM 13932 N N . ILE F 1 275 ? 130.561 136.616 120.125 1.00 52.45 285 ILE F N 1
ATOM 13933 C CA . ILE F 1 275 ? 130.125 136.262 118.777 1.00 51.42 285 ILE F CA 1
ATOM 13934 C C . ILE F 1 275 ? 129.399 137.431 118.121 1.00 52.84 285 ILE F C 1
ATOM 13935 O O . ILE F 1 275 ? 129.609 137.729 116.938 1.00 54.34 285 ILE F O 1
ATOM 13940 N N . TYR F 1 276 ? 128.546 138.122 118.880 1.00 51.08 286 TYR F N 1
ATOM 13941 C CA . TYR F 1 276 ? 127.750 139.199 118.302 1.00 49.17 286 TYR F CA 1
ATOM 13942 C C . TYR F 1 276 ? 128.613 140.402 117.943 1.00 52.72 286 TYR F C 1
ATOM 13943 O O . TYR F 1 276 ? 128.416 141.017 116.888 1.00 60.37 286 TYR F O 1
ATOM 13952 N N . VAL F 1 277 ? 129.573 140.762 118.801 1.00 49.94 287 VAL F N 1
ATOM 13953 C CA . VAL F 1 277 ? 130.464 141.866 118.459 1.00 50.95 287 VAL F CA 1
ATOM 13954 C C . VAL F 1 277 ? 131.436 141.474 117.355 1.00 54.49 287 VAL F C 1
ATOM 13955 O O . VAL F 1 277 ? 131.976 142.352 116.673 1.00 58.76 287 VAL F O 1
ATOM 13959 N N . LEU F 1 278 ? 131.677 140.175 117.158 1.00 52.86 288 LEU F N 1
ATOM 13960 C CA . LEU F 1 278 ? 132.481 139.752 116.017 1.00 52.40 288 LEU F CA 1
ATOM 13961 C C . LEU F 1 278 ? 131.693 139.835 114.715 1.00 54.94 288 LEU F C 1
ATOM 13962 O O . LEU F 1 278 ? 132.249 140.206 113.674 1.00 59.45 288 LEU F O 1
ATOM 13967 N N . ILE F 1 279 ? 130.399 139.498 114.751 1.00 53.48 289 ILE F N 1
ATOM 13968 C CA . ILE F 1 279 ? 129.593 139.470 113.531 1.00 50.73 289 ILE F CA 1
ATOM 13969 C C . ILE F 1 279 ? 128.948 140.808 113.193 1.00 52.12 289 ILE F C 1
ATOM 13970 O O . ILE F 1 279 ? 128.467 140.979 112.061 1.00 55.52 289 ILE F O 1
ATOM 13975 N N . MET F 1 280 ? 128.908 141.756 114.129 1.00 52.55 290 MET F N 1
ATOM 13976 C CA . MET F 1 280 ? 128.332 143.065 113.825 1.00 54.27 290 MET F CA 1
ATOM 13977 C C . MET F 1 280 ? 129.052 143.807 112.701 1.00 58.56 290 MET F C 1
ATOM 13978 O O . MET F 1 280 ? 128.358 144.381 111.840 1.00 59.42 290 MET F O 1
ATOM 13983 N N . PRO F 1 281 ? 130.391 143.868 112.647 1.00 56.37 291 PRO F N 1
ATOM 13984 C CA . PRO F 1 281 ? 131.033 144.542 111.507 1.00 53.97 291 PRO F CA 1
ATOM 13985 C C . PRO F 1 281 ? 130.670 143.937 110.164 1.00 54.38 291 PRO F C 1
ATOM 13986 O O . PRO F 1 281 ? 130.603 144.667 109.168 1.00 56.82 291 PRO F O 1
ATOM 13990 N N . PHE F 1 282 ? 130.432 142.625 110.103 1.00 53.98 292 PHE F N 1
ATOM 13991 C CA . PHE F 1 282 ? 129.989 142.018 108.852 1.00 53.49 292 PHE F CA 1
ATOM 13992 C C . PHE F 1 282 ? 128.628 142.556 108.431 1.00 53.82 292 PHE F C 1
ATOM 13993 O O . PHE F 1 282 ? 128.404 142.843 107.249 1.00 57.15 292 PHE F O 1
ATOM 14001 N N . ILE F 1 283 ? 127.707 142.708 109.387 1.00 52.29 293 ILE F N 1
ATOM 14002 C CA . ILE F 1 283 ? 126.399 143.283 109.079 1.00 51.92 293 ILE F CA 1
ATOM 14003 C C . ILE F 1 283 ? 126.548 144.726 108.618 1.00 54.93 293 ILE F C 1
ATOM 14004 O O . ILE F 1 283 ? 125.889 145.161 107.663 1.00 56.77 293 ILE F O 1
ATOM 14009 N N . ILE F 1 284 ? 127.410 145.494 109.290 1.00 53.68 294 ILE F N 1
ATOM 14010 C CA . ILE F 1 284 ? 127.623 146.887 108.903 1.00 53.52 294 ILE F CA 1
ATOM 14011 C C . ILE F 1 284 ? 128.171 146.971 107.483 1.00 58.86 294 ILE F C 1
ATOM 14012 O O . ILE F 1 284 ? 127.736 147.807 106.681 1.00 61.39 294 ILE F O 1
ATOM 14017 N N . TYR F 1 285 ? 129.135 146.109 107.151 1.00 60.09 295 TYR F N 1
ATOM 14018 C CA . TYR F 1 285 ? 129.693 146.094 105.803 1.00 60.52 295 TYR F CA 1
ATOM 14019 C C . TYR F 1 285 ? 128.645 145.688 104.774 1.00 63.80 295 TYR F C 1
ATOM 14020 O O . TYR F 1 285 ? 128.585 146.262 103.680 1.00 67.32 295 TYR F O 1
ATOM 14029 N N . ALA F 1 286 ? 127.813 144.695 105.103 1.00 62.57 296 ALA F N 1
ATOM 14030 C CA . ALA F 1 286 ? 126.763 144.275 104.182 1.00 61.71 296 ALA F CA 1
ATOM 14031 C C . ALA F 1 286 ? 125.720 145.365 103.980 1.00 62.44 296 ALA F C 1
ATOM 14032 O O . ALA F 1 286 ? 125.075 145.415 102.926 1.00 67.87 296 ALA F O 1
ATOM 14034 N N . MET F 1 287 ? 125.536 146.239 104.972 1.00 62.10 297 MET F N 1
ATOM 14035 C CA . MET F 1 287 ? 124.585 147.337 104.821 1.00 62.71 297 MET F CA 1
ATOM 14036 C C . MET F 1 287 ? 125.030 148.314 103.739 1.00 66.36 297 MET F C 1
ATOM 14037 O O . MET F 1 287 ? 124.195 148.860 103.009 1.00 68.65 297 MET F O 1
ATOM 14042 N N . LEU F 1 288 ? 126.337 148.547 103.622 1.00 66.76 298 LEU F N 1
ATOM 14043 C CA . LEU F 1 288 ? 126.877 149.496 102.647 1.00 70.10 298 LEU F CA 1
ATOM 14044 C C . LEU F 1 288 ? 126.939 148.816 101.281 1.00 76.05 298 LEU F C 1
ATOM 14045 O O . LEU F 1 288 ? 127.987 148.357 100.819 1.00 78.88 298 LEU F O 1
ATOM 14050 N N . VAL F 1 289 ? 125.777 148.756 100.627 1.00 75.45 299 VAL F N 1
ATOM 14051 C CA . VAL F 1 289 ? 125.698 148.123 99.309 1.00 74.68 299 VAL F CA 1
ATOM 14052 C C . VAL F 1 289 ? 126.544 148.837 98.258 1.00 81.79 299 VAL F C 1
ATOM 14053 O O . VAL F 1 289 ? 127.293 148.160 97.539 1.00 85.64 299 VAL F O 1
ATOM 14057 N N . PRO F 1 290 ? 126.475 150.169 98.104 1.00 85.57 300 PRO F N 1
ATOM 14058 C CA . PRO F 1 290 ? 127.252 150.803 97.022 1.00 86.45 300 PRO F CA 1
ATOM 14059 C C . PRO F 1 290 ? 128.756 150.627 97.148 1.00 90.79 300 PRO F C 1
ATOM 14060 O O . PRO F 1 290 ? 129.456 150.645 96.128 1.00 89.85 300 PRO F O 1
ATOM 14064 N N . PHE F 1 291 ? 129.278 150.458 98.361 1.00 92.88 301 PHE F N 1
ATOM 14065 C CA . PHE F 1 291 ? 130.715 150.406 98.589 1.00 92.84 301 PHE F CA 1
ATOM 14066 C C . PHE F 1 291 ? 131.260 148.984 98.663 1.00 94.31 301 PHE F C 1
ATOM 14067 O O . PHE F 1 291 ? 132.425 148.800 99.030 1.00 99.53 301 PHE F O 1
ATOM 14075 N N . ARG F 1 292 ? 130.453 147.981 98.330 1.00 93.56 302 ARG F N 1
ATOM 14076 C CA . ARG F 1 292 ? 130.943 146.611 98.313 1.00 96.55 302 ARG F CA 1
ATOM 14077 C C . ARG F 1 292 ? 131.971 146.419 97.202 1.00 105.03 302 ARG F C 1
ATOM 14078 O O . ARG F 1 292 ? 131.925 147.078 96.159 1.00 103.11 302 ARG F O 1
ATOM 14086 N N . LYS F 1 293 ? 132.908 145.501 97.438 1.00 108.39 303 LYS F N 1
ATOM 14087 C CA . LYS F 1 293 ? 133.947 145.177 96.460 1.00 112.25 303 LYS F CA 1
ATOM 14088 C C . LYS F 1 293 ? 133.315 144.339 95.352 1.00 113.01 303 LYS F C 1
ATOM 14089 O O . LYS F 1 293 ? 133.427 143.112 95.306 1.00 115.14 303 LYS F O 1
ATOM 14095 N N . THR F 1 294 ? 132.635 145.026 94.439 1.00 110.82 304 THR F N 1
ATOM 14096 C CA . THR F 1 294 ? 131.909 144.368 93.363 1.00 113.38 304 THR F CA 1
ATOM 14097 C C . THR F 1 294 ? 132.794 144.211 92.134 1.00 114.25 304 THR F C 1
ATOM 14098 O O . THR F 1 294 ? 133.544 145.121 91.768 1.00 114.27 304 THR F O 1
ATOM 14102 N N . ALA F 1 295 ? 132.707 143.042 91.505 1.00 114.35 305 ALA F N 1
ATOM 14103 C CA . ALA F 1 295 ? 133.402 142.753 90.256 1.00 114.30 305 ALA F CA 1
ATOM 14104 C C . ALA F 1 295 ? 132.381 142.848 89.129 1.00 116.67 305 ALA F C 1
ATOM 14105 O O . ALA F 1 295 ? 131.389 142.113 89.121 1.00 116.66 305 ALA F O 1
ATOM 14107 N N . ASN F 1 296 ? 132.625 143.753 88.186 1.00 114.97 306 ASN F N 1
ATOM 14108 C CA . ASN F 1 296 ? 131.684 144.006 87.097 1.00 113.59 306 ASN F CA 1
ATOM 14109 C C . ASN F 1 296 ? 131.638 142.789 86.182 1.00 112.91 306 ASN F C 1
ATOM 14110 O O . ASN F 1 296 ? 132.569 142.534 85.414 1.00 114.14 306 ASN F O 1
ATOM 14115 N N . VAL F 1 297 ? 130.549 142.024 86.270 1.00 111.03 307 VAL F N 1
ATOM 14116 C CA . VAL F 1 297 ? 130.363 140.899 85.361 1.00 110.66 307 VAL F CA 1
ATOM 14117 C C . VAL F 1 297 ? 130.137 141.392 83.939 1.00 111.15 307 VAL F C 1
ATOM 14118 O O . VAL F 1 297 ? 130.488 140.706 82.971 1.00 110.26 307 VAL F O 1
ATOM 14122 N N . LEU F 1 298 ? 129.550 142.582 83.785 1.00 110.96 308 LEU F N 1
ATOM 14123 C CA . LEU F 1 298 ? 129.332 143.137 82.455 1.00 111.17 308 LEU F CA 1
ATOM 14124 C C . LEU F 1 298 ? 130.632 143.630 81.830 1.00 113.45 308 LEU F C 1
ATOM 14125 O O . LEU F 1 298 ? 130.681 143.869 80.619 1.00 114.40 308 LEU F O 1
ATOM 14130 N N . LYS F 1 299 ? 131.688 143.785 82.636 1.00 115.82 309 LYS F N 1
ATOM 14131 C CA . LYS F 1 299 ? 132.962 144.285 82.126 1.00 117.22 309 LYS F CA 1
ATOM 14132 C C . LYS F 1 299 ? 133.559 143.337 81.092 1.00 115.81 309 LYS F C 1
ATOM 14133 O O . LYS F 1 299 ? 134.352 143.760 80.243 1.00 117.63 309 LYS F O 1
ATOM 14139 N N . VAL F 1 300 ? 133.180 142.054 81.133 1.00 113.20 310 VAL F N 1
ATOM 14140 C CA . VAL F 1 300 ? 133.678 141.085 80.164 1.00 111.09 310 VAL F CA 1
ATOM 14141 C C . VAL F 1 300 ? 132.715 140.854 79.009 1.00 109.42 310 VAL F C 1
ATOM 14142 O O . VAL F 1 300 ? 133.019 140.052 78.115 1.00 108.93 310 VAL F O 1
ATOM 14146 N N . TYR F 1 301 ? 131.569 141.539 78.984 1.00 109.13 311 TYR F N 1
ATOM 14147 C CA . TYR F 1 301 ? 130.519 141.232 78.024 1.00 106.17 311 TYR F CA 1
ATOM 14148 C C . TYR F 1 301 ? 130.428 142.197 76.850 1.00 112.15 311 TYR F C 1
ATOM 14149 O O . TYR F 1 301 ? 129.634 141.947 75.937 1.00 115.28 311 TYR F O 1
ATOM 14158 N N . GLU F 1 302 ? 131.209 143.279 76.831 1.00 115.14 312 GLU F N 1
ATOM 14159 C CA . GLU F 1 302 ? 131.192 144.168 75.674 1.00 119.93 312 GLU F CA 1
ATOM 14160 C C . GLU F 1 302 ? 132.086 143.682 74.543 1.00 119.68 312 GLU F C 1
ATOM 14161 O O . GLU F 1 302 ? 132.174 144.360 73.513 1.00 121.70 312 GLU F O 1
ATOM 14167 N N . VAL F 1 303 ? 132.757 142.540 74.710 1.00 117.27 313 VAL F N 1
ATOM 14168 C CA . VAL F 1 303 ? 133.503 141.949 73.603 1.00 117.70 313 VAL F CA 1
ATOM 14169 C C . VAL F 1 303 ? 132.558 141.610 72.458 1.00 121.58 313 VAL F C 1
ATOM 14170 O O . VAL F 1 303 ? 132.896 141.781 71.279 1.00 126.62 313 VAL F O 1
ATOM 14174 N N . LEU F 1 304 ? 131.359 141.143 72.786 1.00 120.65 314 LEU F N 1
ATOM 14175 C CA . LEU F 1 304 ? 130.359 140.870 71.767 1.00 122.34 314 LEU F CA 1
ATOM 14176 C C . LEU F 1 304 ? 129.941 142.172 71.086 1.00 124.51 314 LEU F C 1
ATOM 14177 O O . LEU F 1 304 ? 129.847 143.215 71.744 1.00 122.42 314 LEU F O 1
ATOM 14182 N N . PRO F 1 305 ? 129.692 142.152 69.773 1.00 128.27 315 PRO F N 1
ATOM 14183 C CA . PRO F 1 305 ? 129.341 143.401 69.074 1.00 131.58 315 PRO F CA 1
ATOM 14184 C C . PRO F 1 305 ? 128.050 144.038 69.559 1.00 132.81 315 PRO F C 1
ATOM 14185 O O . PRO F 1 305 ? 127.924 145.268 69.509 1.00 133.61 315 PRO F O 1
ATOM 14189 N N . THR F 1 306 ? 127.087 143.246 70.030 1.00 131.99 316 THR F N 1
ATOM 14190 C CA . THR F 1 306 ? 125.782 143.754 70.430 1.00 131.00 316 THR F CA 1
ATOM 14191 C C . THR F 1 306 ? 125.765 144.288 71.859 1.00 129.57 316 THR F C 1
ATOM 14192 O O . THR F 1 306 ? 124.687 144.397 72.456 1.00 125.58 316 THR F O 1
ATOM 14196 N N . PHE F 1 307 ? 126.925 144.624 72.416 1.00 129.63 317 PHE F N 1
ATOM 14197 C CA . PHE F 1 307 ? 127.019 145.145 73.772 1.00 128.87 317 PHE F CA 1
ATOM 14198 C C . PHE F 1 307 ? 127.777 146.462 73.748 1.00 132.43 317 PHE F C 1
ATOM 14199 O O . PHE F 1 307 ? 128.844 146.556 73.135 1.00 131.64 317 PHE F O 1
ATOM 14207 N N . SER F 1 308 ? 127.221 147.474 74.406 1.00 137.46 318 SER F N 1
ATOM 14208 C CA . SER F 1 308 ? 127.834 148.790 74.458 1.00 143.48 318 SER F CA 1
ATOM 14209 C C . SER F 1 308 ? 128.668 148.948 75.726 1.00 145.07 318 SER F C 1
ATOM 14210 O O . SER F 1 308 ? 128.517 148.206 76.699 1.00 142.29 318 SER F O 1
ATOM 14213 N N . VAL F 1 309 ? 129.560 149.937 75.700 1.00 147.69 319 VAL F N 1
ATOM 14214 C CA . VAL F 1 309 ? 130.413 150.213 76.848 1.00 149.68 319 VAL F CA 1
ATOM 14215 C C . VAL F 1 309 ? 129.580 150.843 77.956 1.00 153.38 319 VAL F C 1
ATOM 14216 O O . VAL F 1 309 ? 128.817 151.789 77.721 1.00 154.48 319 VAL F O 1
ATOM 14220 N N . GLN F 1 310 ? 129.718 150.314 79.170 1.00 152.52 320 GLN F N 1
ATOM 14221 C CA . GLN F 1 310 ? 128.967 150.834 80.304 1.00 155.04 320 GLN F CA 1
ATOM 14222 C C . GLN F 1 310 ? 129.418 152.249 80.647 1.00 156.90 320 GLN F C 1
ATOM 14223 O O . GLN F 1 310 ? 130.605 152.578 80.567 1.00 153.95 320 GLN F O 1
ATOM 14229 N N . GLN F 1 311 ? 128.458 153.088 81.031 1.00 159.00 321 GLN F N 1
ATOM 14230 C CA . GLN F 1 311 ? 128.727 154.477 81.371 1.00 160.88 321 GLN F CA 1
ATOM 14231 C C . GLN F 1 311 ? 127.883 154.872 82.574 1.00 163.81 321 GLN F C 1
ATOM 14232 O O . GLN F 1 311 ? 126.860 154.250 82.871 1.00 165.95 321 GLN F O 1
ATOM 14238 N N . ALA F 1 312 ? 128.329 155.929 83.262 1.00 164.58 322 ALA F N 1
ATOM 14239 C CA . ALA F 1 312 ? 127.656 156.483 84.433 1.00 165.60 322 ALA F CA 1
ATOM 14240 C C . ALA F 1 312 ? 127.393 155.404 85.478 1.00 163.57 322 ALA F C 1
ATOM 14241 O O . ALA F 1 312 ? 126.244 154.975 85.647 1.00 162.73 322 ALA F O 1
ATOM 14243 N N . PRO F 1 313 ? 128.429 154.930 86.184 1.00 163.09 323 PRO F N 1
ATOM 14244 C CA . PRO F 1 313 ? 128.223 153.871 87.183 1.00 158.44 323 PRO F CA 1
ATOM 14245 C C . PRO F 1 313 ? 127.233 154.263 88.270 1.00 148.52 323 PRO F C 1
ATOM 14246 O O . PRO F 1 313 ? 126.223 153.578 88.466 1.00 145.08 323 PRO F O 1
ATOM 14250 N N . SER F 1 314 ? 127.512 155.365 88.969 1.00 148.10 324 SER F N 1
ATOM 14251 C CA . SER F 1 314 ? 126.661 155.862 90.047 1.00 142.25 324 SER F CA 1
ATOM 14252 C C . SER F 1 314 ? 126.378 154.773 91.075 1.00 133.00 324 SER F C 1
ATOM 14253 O O . SER F 1 314 ? 127.202 154.520 91.960 1.00 124.00 324 SER F O 1
ATOM 14256 N N . LYS F 1 315 ? 125.214 154.131 90.960 1.00 128.80 325 LYS F N 1
ATOM 14257 C CA . LYS F 1 315 ? 124.837 152.992 91.798 1.00 118.47 325 LYS F CA 1
ATOM 14258 C C . LYS F 1 315 ? 124.863 153.363 93.283 1.00 110.61 325 LYS F C 1
ATOM 14259 O O . LYS F 1 315 ? 125.613 152.797 94.081 1.00 107.26 325 LYS F O 1
ATOM 14265 N N . THR F 1 316 ? 124.024 154.334 93.648 1.00 106.22 326 THR F N 1
ATOM 14266 C CA . THR F 1 316 ? 124.044 154.825 95.026 1.00 103.59 326 THR F CA 1
ATOM 14267 C C . THR F 1 316 ? 123.226 153.930 95.956 1.00 100.23 326 THR F C 1
ATOM 14268 O O . THR F 1 316 ? 123.781 153.247 96.822 1.00 100.90 326 THR F O 1
ATOM 14272 N N . TYR F 1 317 ? 121.901 153.920 95.792 1.00 97.71 327 TYR F N 1
ATOM 14273 C CA . TYR F 1 317 ? 121.058 153.033 96.588 1.00 92.28 327 TYR F CA 1
ATOM 14274 C C . TYR F 1 317 ? 119.880 152.520 95.765 1.00 90.74 327 TYR F C 1
ATOM 14275 O O . TYR F 1 317 ? 118.746 152.462 96.250 1.00 91.15 327 TYR F O 1
ATOM 14284 N N . ASP F 1 318 ? 120.133 152.143 94.518 1.00 89.37 328 ASP F N 1
ATOM 14285 C CA . ASP F 1 318 ? 119.086 151.632 93.646 1.00 82.88 328 ASP F CA 1
ATOM 14286 C C . ASP F 1 318 ? 119.157 150.111 93.563 1.00 81.22 328 ASP F C 1
ATOM 14287 O O . ASP F 1 318 ? 120.118 149.478 94.006 1.00 84.08 328 ASP F O 1
ATOM 14292 N N . ASP F 1 319 ? 118.109 149.521 92.983 1.00 76.55 329 ASP F N 1
ATOM 14293 C CA . ASP F 1 319 ? 118.094 148.083 92.742 1.00 73.55 329 ASP F CA 1
ATOM 14294 C C . ASP F 1 319 ? 119.162 147.643 91.754 1.00 73.33 329 ASP F C 1
ATOM 14295 O O . ASP F 1 319 ? 119.461 146.447 91.692 1.00 72.41 329 ASP F O 1
ATOM 14300 N N . HIS F 1 320 ? 119.736 148.570 90.984 1.00 75.07 330 HIS F N 1
ATOM 14301 C CA . HIS F 1 320 ? 120.804 148.204 90.060 1.00 76.50 330 HIS F CA 1
ATOM 14302 C C . HIS F 1 320 ? 122.013 147.657 90.808 1.00 76.80 330 HIS F C 1
ATOM 14303 O O . HIS F 1 320 ? 122.594 146.645 90.402 1.00 78.21 330 HIS F O 1
ATOM 14310 N N . SER F 1 321 ? 122.391 148.297 91.917 1.00 76.10 331 SER F N 1
ATOM 14311 C CA . SER F 1 321 ? 123.561 147.855 92.673 1.00 76.07 331 SER F CA 1
ATOM 14312 C C . SER F 1 321 ? 123.344 146.468 93.271 1.00 72.25 331 SER F C 1
ATOM 14313 O O . SER F 1 321 ? 124.198 145.582 93.140 1.00 76.47 331 SER F O 1
ATOM 14316 N N . LEU F 1 322 ? 122.208 146.267 93.942 1.00 68.68 332 LEU F N 1
ATOM 14317 C CA . LEU F 1 322 ? 121.929 144.970 94.553 1.00 65.79 332 LEU F CA 1
ATOM 14318 C C . LEU F 1 322 ? 121.787 143.882 93.498 1.00 67.01 332 LEU F C 1
ATOM 14319 O O . LEU F 1 322 ? 122.256 142.753 93.689 1.00 70.84 332 LEU F O 1
ATOM 14324 N N . PHE F 1 323 ? 121.136 144.201 92.377 1.00 64.37 333 PHE F N 1
ATOM 14325 C CA . PHE F 1 323 ? 120.983 143.219 91.312 1.00 62.17 333 PHE F CA 1
ATOM 14326 C C . PHE F 1 323 ? 122.329 142.859 90.697 1.00 65.49 333 PHE F C 1
ATOM 14327 O O . PHE F 1 323 ? 122.569 141.695 90.364 1.00 69.73 333 PHE F O 1
ATOM 14335 N N . LEU F 1 324 ? 123.222 143.841 90.543 1.00 65.81 334 LEU F N 1
ATOM 14336 C CA . LEU F 1 324 ? 124.564 143.547 90.052 1.00 65.60 334 LEU F CA 1
ATOM 14337 C C . LEU F 1 324 ? 125.333 142.682 91.041 1.00 68.77 334 LEU F C 1
ATOM 14338 O O . LEU F 1 324 ? 126.080 141.784 90.640 1.00 75.68 334 LEU F O 1
ATOM 14343 N N . LEU F 1 325 ? 125.169 142.941 92.341 1.00 66.61 335 LEU F N 1
ATOM 14344 C CA . LEU F 1 325 ? 125.818 142.106 93.348 1.00 65.80 335 LEU F CA 1
ATOM 14345 C C . LEU F 1 325 ? 125.329 140.663 93.261 1.00 64.87 335 LEU F C 1
ATOM 14346 O O . LEU F 1 325 ? 126.127 139.717 93.280 1.00 72.37 335 LEU F O 1
ATOM 14351 N N . PHE F 1 326 ? 124.011 140.478 93.155 1.00 61.12 336 PHE F N 1
ATOM 14352 C CA . PHE F 1 326 ? 123.459 139.131 93.046 1.00 58.83 336 PHE F CA 1
ATOM 14353 C C . PHE F 1 326 ? 123.899 138.454 91.752 1.00 63.94 336 PHE F C 1
ATOM 14354 O O . PHE F 1 326 ? 124.176 137.250 91.735 1.00 70.20 336 PHE F O 1
ATOM 14362 N N . LEU F 1 327 ? 123.961 139.213 90.654 1.00 63.24 337 LEU F N 1
ATOM 14363 C CA . LEU F 1 327 ? 124.419 138.653 89.387 1.00 65.13 337 LEU F CA 1
ATOM 14364 C C . LEU F 1 327 ? 125.879 138.225 89.468 1.00 71.97 337 LEU F C 1
ATOM 14365 O O . LEU F 1 327 ? 126.250 137.169 88.947 1.00 77.65 337 LEU F O 1
ATOM 14370 N N . GLU F 1 328 ? 126.722 139.033 90.115 1.00 72.69 338 GLU F N 1
ATOM 14371 C CA . GLU F 1 328 ? 128.117 138.650 90.302 1.00 77.02 338 GLU F CA 1
ATOM 14372 C C . GLU F 1 328 ? 128.227 137.399 91.165 1.00 74.85 338 GLU F C 1
ATOM 14373 O O . GLU F 1 328 ? 129.060 136.524 90.902 1.00 77.36 338 GLU F O 1
ATOM 14379 N N . GLU F 1 329 ? 127.389 137.299 92.200 1.00 69.86 339 GLU F N 1
ATOM 14380 C CA . GLU F 1 329 ? 127.407 136.113 93.051 1.00 68.82 339 GLU F CA 1
ATOM 14381 C C . GLU F 1 329 ? 126.978 134.868 92.280 1.00 71.08 339 GLU F C 1
ATOM 14382 O O . GLU F 1 329 ? 127.567 133.793 92.451 1.00 73.23 339 GLU F O 1
ATOM 14388 N N . ASN F 1 330 ? 125.961 134.989 91.429 1.00 72.35 340 ASN F N 1
ATOM 14389 C CA . ASN F 1 330 ? 125.376 133.843 90.744 1.00 72.64 340 ASN F CA 1
ATOM 14390 C C . ASN F 1 330 ? 125.961 133.593 89.358 1.00 78.65 340 ASN F C 1
ATOM 14391 O O . ASN F 1 330 ? 125.508 132.672 88.671 1.00 82.20 340 ASN F O 1
ATOM 14396 N N . VAL F 1 331 ? 126.944 134.387 88.928 1.00 79.49 341 VAL F N 1
ATOM 14397 C CA . VAL F 1 331 ? 127.545 134.217 87.613 1.00 79.51 341 VAL F CA 1
ATOM 14398 C C . VAL F 1 331 ? 128.247 132.877 87.442 1.00 80.98 341 VAL F C 1
ATOM 14399 O O . VAL F 1 331 ? 128.586 132.507 86.313 1.00 80.28 341 VAL F O 1
ATOM 14403 N N . SER F 1 332 ? 128.476 132.138 88.531 1.00 83.82 342 SER F N 1
ATOM 14404 C CA . SER F 1 332 ? 129.093 130.822 88.411 1.00 86.17 342 SER F CA 1
ATOM 14405 C C . SER F 1 332 ? 128.236 129.874 87.582 1.00 86.57 342 SER F C 1
ATOM 14406 O O . SER F 1 332 ? 128.769 128.999 86.890 1.00 88.07 342 SER F O 1
ATOM 14409 N N . GLU F 1 333 ? 126.912 130.035 87.629 1.00 88.00 343 GLU F N 1
ATOM 14410 C CA . GLU F 1 333 ? 126.034 129.167 86.851 1.00 93.51 343 GLU F CA 1
ATOM 14411 C C . GLU F 1 333 ? 126.110 129.473 85.360 1.00 94.43 343 GLU F C 1
ATOM 14412 O O . GLU F 1 333 ? 125.893 128.577 84.536 1.00 100.36 343 GLU F O 1
ATOM 14418 N N . LEU F 1 334 ? 126.417 130.717 84.995 1.00 90.87 344 LEU F N 1
ATOM 14419 C CA . LEU F 1 334 ? 126.444 131.099 83.589 1.00 89.92 344 LEU F CA 1
ATOM 14420 C C . LEU F 1 334 ? 127.532 130.339 82.843 1.00 91.43 344 LEU F C 1
ATOM 14421 O O . LEU F 1 334 ? 128.696 130.328 83.252 1.00 93.74 344 LEU F O 1
ATOM 14426 N N . LYS F 1 335 ? 127.140 129.702 81.738 1.00 90.20 345 LYS F N 1
ATOM 14427 C CA . LYS F 1 335 ? 128.071 128.914 80.942 1.00 92.07 345 LYS F CA 1
ATOM 14428 C C . LYS F 1 335 ? 129.008 129.811 80.139 1.00 90.32 345 LYS F C 1
ATOM 14429 O O . LYS F 1 335 ? 130.196 129.500 80.002 1.00 91.53 345 LYS F O 1
ATOM 14435 N N . SER F 1 336 ? 128.499 130.931 79.625 1.00 87.12 346 SER F N 1
ATOM 14436 C CA . SER F 1 336 ? 129.266 131.806 78.746 1.00 85.86 346 SER F CA 1
ATOM 14437 C C . SER F 1 336 ? 130.310 132.641 79.475 1.00 85.66 346 SER F C 1
ATOM 14438 O O . SER F 1 336 ? 131.198 133.194 78.816 1.00 87.47 346 SER F O 1
ATOM 14441 N N . TYR F 1 337 ? 130.226 132.755 80.803 1.00 84.48 347 TYR F N 1
ATOM 14442 C CA . TYR F 1 337 ? 131.151 133.623 81.528 1.00 84.09 347 TYR F CA 1
ATOM 14443 C C . TYR F 1 337 ? 132.592 133.148 81.384 1.00 87.53 347 TYR F C 1
ATOM 14444 O O . TYR F 1 337 ? 133.502 133.962 81.188 1.00 92.40 347 TYR F O 1
ATOM 14453 N N . LYS F 1 338 ? 132.817 131.835 81.477 1.00 83.09 348 LYS F N 1
ATOM 14454 C CA . LYS F 1 338 ? 134.169 131.305 81.332 1.00 83.76 348 LYS F CA 1
ATOM 14455 C C . LYS F 1 338 ? 134.707 131.545 79.927 1.00 89.08 348 LYS F C 1
ATOM 14456 O O . LYS F 1 338 ? 135.883 131.889 79.751 1.00 95.71 348 LYS F O 1
ATOM 14462 N N . PHE F 1 339 ? 133.859 131.359 78.912 1.00 84.78 349 PHE F N 1
ATOM 14463 C CA . PHE F 1 339 ? 134.281 131.607 77.537 1.00 84.09 349 PHE F CA 1
ATOM 14464 C C . PHE F 1 339 ? 134.641 133.071 77.330 1.00 90.58 349 PHE F C 1
ATOM 14465 O O . PHE F 1 339 ? 135.648 133.387 76.685 1.00 96.01 349 PHE F O 1
ATOM 14473 N N . LEU F 1 340 ? 133.833 133.984 77.875 1.00 89.82 350 LEU F N 1
ATOM 14474 C CA . LEU F 1 340 ? 134.149 135.404 77.755 1.00 91.89 350 LEU F CA 1
ATOM 14475 C C . LEU F 1 340 ? 135.442 135.743 78.486 1.00 96.41 350 LEU F C 1
ATOM 14476 O O . LEU F 1 340 ? 136.243 136.547 78.000 1.00 103.26 350 LEU F O 1
ATOM 14481 N N . LYS F 1 341 ? 135.663 135.137 79.655 1.00 93.70 351 LYS F N 1
ATOM 14482 C CA . LYS F 1 341 ? 136.887 135.395 80.406 1.00 95.93 351 LYS F CA 1
ATOM 14483 C C . LYS F 1 341 ? 138.116 134.933 79.633 1.00 102.33 351 LYS F C 1
ATOM 14484 O O . LYS F 1 341 ? 139.113 135.661 79.534 1.00 108.06 351 LYS F O 1
ATOM 14490 N N . VAL F 1 342 ? 138.066 133.722 79.073 1.00 100.69 352 VAL F N 1
ATOM 14491 C CA . VAL F 1 342 ? 139.224 133.230 78.332 1.00 102.72 352 VAL F CA 1
ATOM 14492 C C . VAL F 1 342 ? 139.422 134.025 77.044 1.00 108.00 352 VAL F C 1
ATOM 14493 O O . VAL F 1 342 ? 140.563 134.271 76.632 1.00 112.98 352 VAL F O 1
ATOM 14497 N N . LEU F 1 343 ? 138.335 134.457 76.397 1.00 106.98 353 LEU F N 1
ATOM 14498 C CA . LEU F 1 343 ? 138.471 135.285 75.202 1.00 107.64 353 LEU F CA 1
ATOM 14499 C C . LEU F 1 343 ? 139.086 136.640 75.533 1.00 110.74 353 LEU F C 1
ATOM 14500 O O . LEU F 1 343 ? 139.904 137.160 74.766 1.00 114.37 353 LEU F O 1
ATOM 14505 N N . GLU F 1 344 ? 138.703 137.228 76.669 1.00 112.38 354 GLU F N 1
ATOM 14506 C CA . GLU F 1 344 ? 139.315 138.481 77.097 1.00 117.69 354 GLU F CA 1
ATOM 14507 C C . GLU F 1 344 ? 140.791 138.283 77.420 1.00 121.85 354 GLU F C 1
ATOM 14508 O O . GLU F 1 344 ? 141.623 139.137 77.092 1.00 125.96 354 GLU F O 1
ATOM 14514 N N . ASN F 1 345 ? 141.138 137.165 78.063 1.00 119.30 355 ASN F N 1
ATOM 14515 C CA . ASN F 1 345 ? 142.543 136.887 78.339 1.00 120.55 355 ASN F CA 1
ATOM 14516 C C . ASN F 1 345 ? 143.334 136.575 77.074 1.00 121.37 355 ASN F C 1
ATOM 14517 O O . ASN F 1 345 ? 144.565 136.686 77.088 1.00 122.18 355 ASN F O 1
ATOM 14522 N N . ILE F 1 346 ? 142.662 136.185 75.989 1.00 121.22 356 ILE F N 1
ATOM 14523 C CA . ILE F 1 346 ? 143.356 135.980 74.718 1.00 122.82 356 ILE F CA 1
ATOM 14524 C C . ILE F 1 346 ? 143.983 137.286 74.245 1.00 126.94 356 ILE F C 1
ATOM 14525 O O . ILE F 1 346 ? 145.149 137.326 73.830 1.00 125.26 356 ILE F O 1
ATOM 14530 N N . LYS F 1 347 ? 143.224 138.375 74.313 1.00 129.61 357 LYS F N 1
ATOM 14531 C CA . LYS F 1 347 ? 143.707 139.681 73.882 1.00 129.90 357 LYS F CA 1
ATOM 14532 C C . LYS F 1 347 ? 144.406 140.410 75.024 1.00 128.66 357 LYS F C 1
ATOM 14533 O O . LYS F 1 347 ? 143.759 140.888 75.956 1.00 125.98 357 LYS F O 1
ATOM 14539 N N . VAL G 1 1 ? 89.616 134.769 65.418 1.00 142.43 11 VAL G N 1
ATOM 14540 C CA . VAL G 1 1 ? 88.879 133.615 64.921 1.00 148.78 11 VAL G CA 1
ATOM 14541 C C . VAL G 1 1 ? 88.731 132.570 66.021 1.00 154.86 11 VAL G C 1
ATOM 14542 O O . VAL G 1 1 ? 89.359 132.670 67.074 1.00 157.09 11 VAL G O 1
ATOM 14544 N N . PHE G 1 2 ? 87.893 131.566 65.769 1.00 155.59 12 PHE G N 1
ATOM 14545 C CA . PHE G 1 2 ? 87.654 130.492 66.735 1.00 155.22 12 PHE G CA 1
ATOM 14546 C C . PHE G 1 2 ? 88.610 129.324 66.484 1.00 157.30 12 PHE G C 1
ATOM 14547 O O . PHE G 1 2 ? 88.213 128.171 66.320 1.00 156.72 12 PHE G O 1
ATOM 14555 N N . SER G 1 3 ? 89.903 129.651 66.457 1.00 158.16 13 SER G N 1
ATOM 14556 C CA . SER G 1 3 ? 90.947 128.662 66.234 1.00 158.16 13 SER G CA 1
ATOM 14557 C C . SER G 1 3 ? 91.980 128.594 67.348 1.00 156.98 13 SER G C 1
ATOM 14558 O O . SER G 1 3 ? 92.769 127.643 67.370 1.00 157.76 13 SER G O 1
ATOM 14561 N N . ASP G 1 4 ? 92.006 129.559 68.264 1.00 155.36 14 ASP G N 1
ATOM 14562 C CA . ASP G 1 4 ? 92.957 129.578 69.365 1.00 154.50 14 ASP G CA 1
ATOM 14563 C C . ASP G 1 4 ? 92.409 128.925 70.628 1.00 155.19 14 ASP G C 1
ATOM 14564 O O . ASP G 1 4 ? 93.076 128.955 71.667 1.00 153.53 14 ASP G O 1
ATOM 14569 N N . PHE G 1 5 ? 91.215 128.341 70.563 1.00 154.85 15 PHE G N 1
ATOM 14570 C CA . PHE G 1 5 ? 90.557 127.770 71.729 1.00 153.87 15 PHE G CA 1
ATOM 14571 C C . PHE G 1 5 ? 90.928 126.313 71.975 1.00 155.92 15 PHE G C 1
ATOM 14572 O O . PHE G 1 5 ? 90.416 125.712 72.925 1.00 156.23 15 PHE G O 1
ATOM 14580 N N . LEU G 1 6 ? 91.795 125.733 71.149 1.00 157.61 16 LEU G N 1
ATOM 14581 C CA . LEU G 1 6 ? 92.214 124.353 71.352 1.00 161.54 16 LEU G CA 1
ATOM 14582 C C . LEU G 1 6 ? 93.068 124.230 72.609 1.00 163.99 16 LEU G C 1
ATOM 14583 O O . LEU G 1 6 ? 93.811 125.143 72.978 1.00 163.55 16 LEU G O 1
ATOM 14588 N N . LEU G 1 7 ? 92.954 123.077 73.273 1.00 167.35 17 LEU G N 1
ATOM 14589 C CA . LEU G 1 7 ? 93.664 122.824 74.523 1.00 170.28 17 LEU G CA 1
ATOM 14590 C C . LEU G 1 7 ? 94.319 121.447 74.524 1.00 179.39 17 LEU G C 1
ATOM 14591 O O . LEU G 1 7 ? 94.518 120.849 75.585 1.00 181.93 17 LEU G O 1
ATOM 14596 N N . LYS G 1 8 ? 94.667 120.931 73.343 1.00 183.46 18 LYS G N 1
ATOM 14597 C CA . LYS G 1 8 ? 95.297 119.619 73.255 1.00 190.69 18 LYS G CA 1
ATOM 14598 C C . LYS G 1 8 ? 96.747 119.620 73.721 1.00 196.55 18 LYS G C 1
ATOM 14599 O O . LYS G 1 8 ? 97.327 118.540 73.872 1.00 197.13 18 LYS G O 1
ATOM 14605 N N . ASP G 1 9 ? 97.342 120.788 73.955 1.00 199.10 19 ASP G N 1
ATOM 14606 C CA . ASP G 1 9 ? 98.737 120.900 74.383 1.00 200.85 19 ASP G CA 1
ATOM 14607 C C . ASP G 1 9 ? 98.809 121.765 75.635 1.00 198.97 19 ASP G C 1
ATOM 14608 O O . ASP G 1 9 ? 99.200 122.938 75.571 1.00 198.81 19 ASP G O 1
ATOM 14613 N N . PRO G 1 10 ? 98.440 121.220 76.791 1.00 197.16 20 PRO G N 1
ATOM 14614 C CA . PRO G 1 10 ? 98.545 121.982 78.034 1.00 192.53 20 PRO G CA 1
ATOM 14615 C C . PRO G 1 10 ? 99.885 121.743 78.708 1.00 190.17 20 PRO G C 1
ATOM 14616 O O . PRO G 1 10 ? 100.448 120.641 78.621 1.00 190.27 20 PRO G O 1
ATOM 14620 N N . PRO G 1 11 ? 100.435 122.754 79.379 1.00 185.95 21 PRO G N 1
ATOM 14621 C CA . PRO G 1 11 ? 101.700 122.558 80.095 1.00 182.05 21 PRO G CA 1
ATOM 14622 C C . PRO G 1 11 ? 101.538 121.574 81.244 1.00 182.70 21 PRO G C 1
ATOM 14623 O O . PRO G 1 11 ? 100.481 121.486 81.873 1.00 184.44 21 PRO G O 1
ATOM 14627 N N . GLU G 1 12 ? 102.608 120.825 81.512 1.00 180.62 22 GLU G N 1
ATOM 14628 C CA . GLU G 1 12 ? 102.573 119.834 82.583 1.00 178.71 22 GLU G CA 1
ATOM 14629 C C . GLU G 1 12 ? 102.856 120.473 83.939 1.00 168.83 22 GLU G C 1
ATOM 14630 O O . GLU G 1 12 ? 102.000 120.472 84.830 1.00 169.26 22 GLU G O 1
ATOM 14636 N N . SER G 1 13 ? 104.055 121.022 84.112 1.00 161.31 23 SER G N 1
ATOM 14637 C CA . SER G 1 13 ? 104.464 121.645 85.368 1.00 151.71 23 SER G CA 1
ATOM 14638 C C . SER G 1 13 ? 105.225 122.938 85.086 1.00 144.41 23 SER G C 1
ATOM 14639 O O . SER G 1 13 ? 106.276 123.210 85.667 1.00 139.17 23 SER G O 1
ATOM 14642 N N . LYS G 1 14 ? 104.691 123.748 84.167 1.00 144.23 24 LYS G N 1
ATOM 14643 C CA . LYS G 1 14 ? 105.384 124.969 83.764 1.00 134.84 24 LYS G CA 1
ATOM 14644 C C . LYS G 1 14 ? 105.502 125.957 84.919 1.00 128.68 24 LYS G C 1
ATOM 14645 O O . LYS G 1 14 ? 106.567 126.548 85.132 1.00 126.03 24 LYS G O 1
ATOM 14651 N N . TYR G 1 15 ? 104.424 126.148 85.679 1.00 125.81 25 TYR G N 1
ATOM 14652 C CA . TYR G 1 15 ? 104.433 127.152 86.738 1.00 119.01 25 TYR G CA 1
ATOM 14653 C C . TYR G 1 15 ? 105.112 126.621 87.998 1.00 120.38 25 TYR G C 1
ATOM 14654 O O . TYR G 1 15 ? 106.156 127.136 88.414 1.00 121.48 25 TYR G O 1
ATOM 14663 N N . LYS G 1 16 ? 104.536 125.586 88.608 1.00 118.52 26 LYS G N 1
ATOM 14664 C CA . LYS G 1 16 ? 105.171 124.831 89.690 1.00 119.27 26 LYS G CA 1
ATOM 14665 C C . LYS G 1 16 ? 105.580 125.744 90.852 1.00 115.46 26 LYS G C 1
ATOM 14666 O O . LYS G 1 16 ? 106.760 125.984 91.113 1.00 119.63 26 LYS G O 1
ATOM 14672 N N . GLY G 1 17 ? 104.567 126.258 91.545 1.00 108.18 27 GLY G N 1
ATOM 14673 C CA . GLY G 1 17 ? 104.835 127.124 92.678 1.00 101.83 27 GLY G CA 1
ATOM 14674 C C . GLY G 1 17 ? 104.129 128.464 92.673 1.00 91.95 27 GLY G C 1
ATOM 14675 O O . GLY G 1 17 ? 104.652 129.443 93.216 1.00 86.40 27 GLY G O 1
ATOM 14676 N N . LEU G 1 18 ? 102.954 128.526 92.051 1.00 88.40 28 LEU G N 1
ATOM 14677 C CA . LEU G 1 18 ? 102.137 129.732 92.107 1.00 76.49 28 LEU G CA 1
ATOM 14678 C C . LEU G 1 18 ? 101.852 130.123 93.552 1.00 75.20 28 LEU G C 1
ATOM 14679 O O . LEU G 1 18 ? 101.530 129.273 94.388 1.00 79.72 28 LEU G O 1
ATOM 14684 N N . ARG G 1 19 ? 101.973 131.416 93.844 1.00 69.75 29 ARG G N 1
ATOM 14685 C CA . ARG G 1 19 ? 101.740 131.929 95.191 1.00 67.23 29 ARG G CA 1
ATOM 14686 C C . ARG G 1 19 ? 100.251 132.207 95.360 1.00 66.04 29 ARG G C 1
ATOM 14687 O O . ARG G 1 19 ? 99.724 133.170 94.795 1.00 65.32 29 ARG G O 1
ATOM 14695 N N . LEU G 1 20 ? 99.574 131.368 96.138 1.00 62.65 30 LEU G N 1
ATOM 14696 C CA . LEU G 1 20 ? 98.141 131.498 96.356 1.00 54.58 30 LEU G CA 1
ATOM 14697 C C . LEU G 1 20 ? 97.798 132.320 97.591 1.00 51.93 30 LEU G C 1
ATOM 14698 O O . LEU G 1 20 ? 96.613 132.470 97.909 1.00 52.41 30 LEU G O 1
ATOM 14703 N N . GLU G 1 21 ? 98.796 132.851 98.292 1.00 57.21 31 GLU G N 1
ATOM 14704 C CA . GLU G 1 21 ? 98.569 133.686 99.461 1.00 58.85 31 GLU G CA 1
ATOM 14705 C C . GLU G 1 21 ? 99.464 134.911 99.380 1.00 61.02 31 GLU G C 1
ATOM 14706 O O . GLU G 1 21 ? 100.621 134.818 98.961 1.00 64.34 31 GLU G O 1
ATOM 14712 N N . LEU G 1 22 ? 98.922 136.059 99.777 1.00 59.30 32 LEU G N 1
ATOM 14713 C CA . LEU G 1 22 ? 99.689 137.296 99.759 1.00 58.64 32 LEU G CA 1
ATOM 14714 C C . LEU G 1 22 ? 100.824 137.236 100.775 1.00 59.46 32 LEU G C 1
ATOM 14715 O O . LEU G 1 22 ? 100.734 136.561 101.804 1.00 61.69 32 LEU G O 1
ATOM 14720 N N . ALA G 1 23 ? 101.909 137.950 100.466 1.00 57.01 33 ALA G N 1
ATOM 14721 C CA . ALA G 1 23 ? 103.100 137.893 101.309 1.00 57.86 33 ALA G CA 1
ATOM 14722 C C . ALA G 1 23 ? 102.825 138.436 102.706 1.00 60.17 33 ALA G C 1
ATOM 14723 O O . ALA G 1 23 ? 103.232 137.830 103.706 1.00 61.71 33 ALA G O 1
ATOM 14725 N N . VAL G 1 24 ? 102.136 139.575 102.799 1.00 58.42 34 VAL G N 1
ATOM 14726 C CA . VAL G 1 24 ? 101.887 140.177 104.105 1.00 57.17 34 VAL G CA 1
ATOM 14727 C C . VAL G 1 24 ? 100.916 139.324 104.917 1.00 57.12 34 VAL G C 1
ATOM 14728 O O . VAL G 1 24 ? 101.081 139.164 106.132 1.00 59.14 34 VAL G O 1
ATOM 14732 N N . ASP G 1 25 ? 99.906 138.742 104.262 1.00 58.43 35 ASP G N 1
ATOM 14733 C CA . ASP G 1 25 ? 98.983 137.859 104.967 1.00 58.05 35 ASP G CA 1
ATOM 14734 C C . ASP G 1 25 ? 99.697 136.614 105.473 1.00 58.74 35 ASP G C 1
ATOM 14735 O O . ASP G 1 25 ? 99.485 136.186 106.615 1.00 61.75 35 ASP G O 1
ATOM 14740 N N . LYS G 1 26 ? 100.552 136.022 104.635 1.00 57.80 36 LYS G N 1
ATOM 14741 C CA . LYS G 1 26 ? 101.308 134.846 105.051 1.00 55.90 36 LYS G CA 1
ATOM 14742 C C . LYS G 1 26 ? 102.223 135.169 106.223 1.00 58.73 36 LYS G C 1
ATOM 14743 O O . LYS G 1 26 ? 102.308 134.395 107.183 1.00 62.88 36 LYS G O 1
ATOM 14749 N N . LEU G 1 27 ? 102.912 136.311 106.166 1.00 58.17 37 LEU G N 1
ATOM 14750 C CA . LEU G 1 27 ? 103.801 136.695 107.259 1.00 58.11 37 LEU G CA 1
ATOM 14751 C C . LEU G 1 27 ? 103.027 136.928 108.549 1.00 55.17 37 LEU G C 1
ATOM 14752 O O . LEU G 1 27 ? 103.448 136.481 109.625 1.00 56.26 37 LEU G O 1
ATOM 14757 N N . VAL G 1 28 ? 101.889 137.623 108.464 1.00 51.72 38 VAL G N 1
ATOM 14758 C CA . VAL G 1 28 ? 101.095 137.905 109.656 1.00 50.15 38 VAL G CA 1
ATOM 14759 C C . VAL G 1 28 ? 100.590 136.607 110.275 1.00 51.93 38 VAL G C 1
ATOM 14760 O O . VAL G 1 28 ? 100.676 136.405 111.493 1.00 56.37 38 VAL G O 1
ATOM 14764 N N . SER G 1 29 ? 100.061 135.705 109.443 1.00 50.61 39 SER G N 1
ATOM 14765 C CA . SER G 1 29 ? 99.566 134.432 109.956 1.00 54.45 39 SER G CA 1
ATOM 14766 C C . SER G 1 29 ? 100.692 133.608 110.568 1.00 56.34 39 SER G C 1
ATOM 14767 O O . SER G 1 29 ? 100.529 133.027 111.648 1.00 59.93 39 SER G O 1
ATOM 14770 N N . CYS G 1 30 ? 101.847 133.557 109.898 1.00 55.71 40 CYS G N 1
ATOM 14771 C CA . CYS G 1 30 ? 102.969 132.782 110.412 1.00 57.78 40 CYS G CA 1
ATOM 14772 C C . CYS G 1 30 ? 103.433 133.313 111.760 1.00 56.75 40 CYS G C 1
ATOM 14773 O O . CYS G 1 30 ? 103.687 132.534 112.683 1.00 58.30 40 CYS G O 1
ATOM 14776 N N . ILE G 1 31 ? 103.542 134.636 111.899 1.00 54.65 41 ILE G N 1
ATOM 14777 C CA . ILE G 1 31 ? 103.966 135.211 113.175 1.00 54.47 41 ILE G CA 1
ATOM 14778 C C . ILE G 1 31 ? 102.930 134.925 114.256 1.00 58.23 41 ILE G C 1
ATOM 14779 O O . ILE G 1 31 ? 103.258 134.432 115.345 1.00 62.96 41 ILE G O 1
ATOM 14784 N N . ALA G 1 32 ? 101.657 135.217 113.965 1.00 55.15 42 ALA G N 1
ATOM 14785 C CA . ALA G 1 32 ? 100.601 135.075 114.959 1.00 53.45 42 ALA G CA 1
ATOM 14786 C C . ALA G 1 32 ? 100.351 133.624 115.347 1.00 55.57 42 ALA G C 1
ATOM 14787 O O . ALA G 1 32 ? 99.726 133.375 116.383 1.00 58.25 42 ALA G O 1
ATOM 14789 N N . VAL G 1 33 ? 100.801 132.668 114.540 1.00 55.79 43 VAL G N 1
ATOM 14790 C CA . VAL G 1 33 ? 100.697 131.265 114.927 1.00 53.88 43 VAL G CA 1
ATOM 14791 C C . VAL G 1 33 ? 101.956 130.790 115.642 1.00 58.26 43 VAL G C 1
ATOM 14792 O O . VAL G 1 33 ? 101.872 130.109 116.668 1.00 62.81 43 VAL G O 1
ATOM 14796 N N . GLY G 1 34 ? 103.135 131.144 115.127 1.00 58.04 44 GLY G N 1
ATOM 14797 C CA . GLY G 1 34 ? 104.370 130.648 115.710 1.00 58.20 44 GLY G CA 1
ATOM 14798 C C . GLY G 1 34 ? 104.666 131.216 117.084 1.00 63.02 44 GLY G C 1
ATOM 14799 O O . GLY G 1 34 ? 105.124 130.491 117.973 1.00 71.19 44 GLY G O 1
ATOM 14800 N N . LEU G 1 35 ? 104.429 132.517 117.280 1.00 59.04 45 LEU G N 1
ATOM 14801 C CA . LEU G 1 35 ? 104.792 133.133 118.555 1.00 62.51 45 LEU G CA 1
ATOM 14802 C C . LEU G 1 35 ? 104.057 132.521 119.742 1.00 65.39 45 LEU G C 1
ATOM 14803 O O . LEU G 1 35 ? 104.728 132.137 120.720 1.00 69.15 45 LEU G O 1
ATOM 14808 N N . PRO G 1 36 ? 102.722 132.392 119.744 1.00 60.88 46 PRO G N 1
ATOM 14809 C CA . PRO G 1 36 ? 102.073 131.737 120.893 1.00 61.18 46 PRO G CA 1
ATOM 14810 C C . PRO G 1 36 ? 102.512 130.298 121.095 1.00 65.44 46 PRO G C 1
ATOM 14811 O O . PRO G 1 36 ? 102.697 129.872 122.240 1.00 73.89 46 PRO G O 1
ATOM 14815 N N . LEU G 1 37 ? 102.697 129.537 120.014 1.00 58.72 47 LEU G N 1
ATOM 14816 C CA . LEU G 1 37 ? 103.099 128.141 120.158 1.00 62.50 47 LEU G CA 1
ATOM 14817 C C . LEU G 1 37 ? 104.449 128.033 120.855 1.00 68.98 47 LEU G C 1
ATOM 14818 O O . LEU G 1 37 ? 104.604 127.282 121.828 1.00 75.74 47 LEU G O 1
ATOM 14823 N N . LEU G 1 38 ? 105.433 128.804 120.388 1.00 65.80 48 LEU G N 1
ATOM 14824 C CA . LEU G 1 38 ? 106.755 128.779 121.003 1.00 68.00 48 LEU G CA 1
ATOM 14825 C C . LEU G 1 38 ? 106.706 129.277 122.442 1.00 71.88 48 LEU G C 1
ATOM 14826 O O . LEU G 1 38 ? 107.381 128.724 123.319 1.00 77.61 48 LEU G O 1
ATOM 14831 N N . LEU G 1 39 ? 105.907 130.314 122.710 1.00 68.00 49 LEU G N 1
ATOM 14832 C CA . LEU G 1 39 ? 105.879 130.872 124.058 1.00 70.14 49 LEU G CA 1
ATOM 14833 C C . LEU G 1 39 ? 105.247 129.907 125.057 1.00 75.04 49 LEU G C 1
ATOM 14834 O O . LEU G 1 39 ? 105.734 129.773 126.186 1.00 79.95 49 LEU G O 1
ATOM 14839 N N . ILE G 1 40 ? 104.179 129.205 124.668 1.00 71.40 50 ILE G N 1
ATOM 14840 C CA . ILE G 1 40 ? 103.605 128.240 125.605 1.00 72.82 50 ILE G CA 1
ATOM 14841 C C . ILE G 1 40 ? 104.446 126.972 125.674 1.00 77.45 50 ILE G C 1
ATOM 14842 O O . ILE G 1 40 ? 104.436 126.277 126.695 1.00 84.47 50 ILE G O 1
ATOM 14847 N N . SER G 1 41 ? 105.200 126.648 124.620 1.00 74.12 51 SER G N 1
ATOM 14848 C CA . SER G 1 41 ? 106.183 125.577 124.751 1.00 76.56 51 SER G CA 1
ATOM 14849 C C . SER G 1 41 ? 107.227 125.941 125.800 1.00 80.86 51 SER G C 1
ATOM 14850 O O . SER G 1 41 ? 107.605 125.110 126.636 1.00 87.73 51 SER G O 1
ATOM 14853 N N . LEU G 1 42 ? 107.683 127.195 125.775 1.00 77.90 52 LEU G N 1
ATOM 14854 C CA . LEU G 1 42 ? 108.604 127.688 126.792 1.00 78.94 52 LEU G CA 1
ATOM 14855 C C . LEU G 1 42 ? 107.978 127.649 128.179 1.00 84.80 52 LEU G C 1
ATOM 14856 O O . LEU G 1 42 ? 108.640 127.285 129.153 1.00 91.24 52 LEU G O 1
ATOM 14861 N N . ALA G 1 43 ? 106.704 128.033 128.288 1.00 82.05 53 ALA G N 1
ATOM 14862 C CA . ALA G 1 43 ? 106.028 128.003 129.584 1.00 83.00 53 ALA G CA 1
ATOM 14863 C C . ALA G 1 43 ? 105.912 126.579 130.121 1.00 91.15 53 ALA G C 1
ATOM 14864 O O . ALA G 1 43 ? 106.137 126.333 131.315 1.00 99.41 53 ALA G O 1
ATOM 14866 N N . PHE G 1 44 ? 105.560 125.627 129.255 1.00 88.68 54 PHE G N 1
ATOM 14867 C CA . PHE G 1 44 ? 105.462 124.233 129.676 1.00 89.45 54 PHE G CA 1
ATOM 14868 C C . PHE G 1 44 ? 106.814 123.699 130.120 1.00 98.24 54 PHE G C 1
ATOM 14869 O O . PHE G 1 44 ? 106.926 123.054 131.170 1.00 106.54 54 PHE G O 1
ATOM 14877 N N . ALA G 1 45 ? 107.859 123.973 129.336 1.00 97.71 55 ALA G N 1
ATOM 14878 C CA . ALA G 1 45 ? 109.197 123.539 129.721 1.00 101.72 55 ALA G CA 1
ATOM 14879 C C . ALA G 1 45 ? 109.619 124.170 131.041 1.00 106.75 55 ALA G C 1
ATOM 14880 O O . ALA G 1 45 ? 110.173 123.489 131.909 1.00 112.03 55 ALA G O 1
ATOM 14882 N N . GLN G 1 46 ? 109.340 125.463 131.222 1.00 104.11 56 GLN G N 1
ATOM 14883 C CA . GLN G 1 46 ? 109.768 126.149 132.434 1.00 108.46 56 GLN G CA 1
ATOM 14884 C C . GLN G 1 46 ? 109.046 125.618 133.664 1.00 112.16 56 GLN G C 1
ATOM 14885 O O . GLN G 1 46 ? 109.653 125.484 134.733 1.00 117.45 56 GLN G O 1
ATOM 14891 N N . GLU G 1 47 ? 107.758 125.292 133.546 1.00 108.06 57 GLU G N 1
ATOM 14892 C CA . GLU G 1 47 ? 107.103 124.803 134.750 1.00 112.04 57 GLU G CA 1
ATOM 14893 C C . GLU G 1 47 ? 107.485 123.351 135.003 1.00 116.32 57 GLU G C 1
ATOM 14894 O O . GLU G 1 47 ? 107.574 122.933 136.162 1.00 120.14 57 GLU G O 1
ATOM 14900 N N . ILE G 1 48 ? 107.723 122.570 133.939 1.00 114.04 58 ILE G N 1
ATOM 14901 C CA . ILE G 1 48 ? 108.275 121.228 134.111 1.00 115.61 58 ILE G CA 1
ATOM 14902 C C . ILE G 1 48 ? 109.603 121.295 134.850 1.00 120.42 58 ILE G C 1
ATOM 14903 O O . ILE G 1 48 ? 109.890 120.463 135.721 1.00 122.38 58 ILE G O 1
ATOM 14908 N N . THR G 1 49 ? 110.430 122.291 134.523 1.00 122.73 59 THR G N 1
ATOM 14909 C CA . THR G 1 49 ? 111.633 122.529 135.312 1.00 124.56 59 THR G CA 1
ATOM 14910 C C . THR G 1 49 ? 111.276 122.868 136.752 1.00 124.50 59 THR G C 1
ATOM 14911 O O . THR G 1 49 ? 111.958 122.437 137.689 1.00 124.20 59 THR G O 1
ATOM 14915 N N . LEU G 1 50 ? 110.210 123.646 136.947 1.00 124.15 60 LEU G N 1
ATOM 14916 C CA . LEU G 1 50 ? 109.778 124.047 138.281 1.00 123.47 60 LEU G CA 1
ATOM 14917 C C . LEU G 1 50 ? 108.951 122.969 138.977 1.00 122.10 60 LEU G C 1
ATOM 14918 O O . LEU G 1 50 ? 109.218 122.639 140.138 1.00 121.53 60 LEU G O 1
ATOM 14923 N N . GLY G 1 51 ? 107.951 122.412 138.295 1.00 121.75 61 GLY G N 1
ATOM 14924 C CA . GLY G 1 51 ? 107.157 121.324 138.828 1.00 122.16 61 GLY G CA 1
ATOM 14925 C C . GLY G 1 51 ? 105.955 121.715 139.662 1.00 123.87 61 GLY G C 1
ATOM 14926 O O . GLY G 1 51 ? 105.259 120.822 140.162 1.00 123.99 61 GLY G O 1
ATOM 14927 N N . SER G 1 52 ? 105.677 123.006 139.827 1.00 123.53 62 SER G N 1
ATOM 14928 C CA . SER G 1 52 ? 104.534 123.428 140.625 1.00 120.30 62 SER G CA 1
ATOM 14929 C C . SER G 1 52 ? 104.086 124.812 140.171 1.00 115.97 62 SER G C 1
ATOM 14930 O O . SER G 1 52 ? 104.815 125.530 139.484 1.00 113.87 62 SER G O 1
ATOM 14933 N N . GLN G 1 53 ? 102.867 125.174 140.574 1.00 110.62 63 GLN G N 1
ATOM 14934 C CA . GLN G 1 53 ? 102.263 126.458 140.243 1.00 105.13 63 GLN G CA 1
ATOM 14935 C C . GLN G 1 53 ? 101.958 127.338 141.446 1.00 99.19 63 GLN G C 1
ATOM 14936 O O . GLN G 1 53 ? 101.966 128.563 141.307 1.00 99.09 63 GLN G O 1
ATOM 14942 N N . ILE G 1 54 ? 101.679 126.759 142.611 1.00 95.12 64 ILE G N 1
ATOM 14943 C CA . ILE G 1 54 ? 101.305 127.526 143.794 1.00 94.82 64 ILE G CA 1
ATOM 14944 C C . ILE G 1 54 ? 102.035 126.945 144.999 1.00 98.14 64 ILE G C 1
ATOM 14945 O O . ILE G 1 54 ? 102.178 125.725 145.122 1.00 101.61 64 ILE G O 1
ATOM 14950 N N . SER G 1 55 ? 102.509 127.823 145.881 1.00 98.03 65 SER G N 1
ATOM 14951 C CA . SER G 1 55 ? 103.210 127.415 147.093 1.00 98.55 65 SER G CA 1
ATOM 14952 C C . SER G 1 55 ? 102.504 128.015 148.299 1.00 99.28 65 SER G C 1
ATOM 14953 O O . SER G 1 55 ? 102.326 129.234 148.373 1.00 102.06 65 SER G O 1
ATOM 14956 N N . CYS G 1 56 ? 102.108 127.164 149.241 1.00 95.98 66 CYS G N 1
ATOM 14957 C CA . CYS G 1 56 ? 101.405 127.593 150.441 1.00 94.20 66 CYS G CA 1
ATOM 14958 C C . CYS G 1 56 ? 102.203 127.202 151.677 1.00 92.01 66 CYS G C 1
ATOM 14959 O O . CYS G 1 56 ? 102.746 126.095 151.753 1.00 94.20 66 CYS G O 1
ATOM 14962 N N . PHE G 1 57 ? 102.268 128.116 152.642 1.00 90.24 67 PHE G N 1
ATOM 14963 C CA . PHE G 1 57 ? 102.981 127.872 153.892 1.00 88.62 67 PHE G CA 1
ATOM 14964 C C . PHE G 1 57 ? 102.072 127.100 154.840 1.00 89.33 67 PHE G C 1
ATOM 14965 O O . PHE G 1 57 ? 101.084 127.643 155.347 1.00 91.44 67 PHE G O 1
ATOM 14973 N N . ALA G 1 58 ? 102.402 125.840 155.080 1.00 88.17 68 ALA G N 1
ATOM 14974 C CA . ALA G 1 58 ? 101.644 124.975 155.967 1.00 89.72 68 ALA G CA 1
ATOM 14975 C C . ALA G 1 58 ? 102.275 124.941 157.351 1.00 94.58 68 ALA G C 1
ATOM 14976 O O . ALA G 1 58 ? 103.487 125.122 157.499 1.00 97.40 68 ALA G O 1
ATOM 14978 N N . PRO G 1 59 ? 101.476 124.721 158.393 1.00 95.24 69 PRO G N 1
ATOM 14979 C CA . PRO G 1 59 ? 102.039 124.623 159.744 1.00 98.65 69 PRO G CA 1
ATOM 14980 C C . PRO G 1 59 ? 102.936 123.403 159.889 1.00 100.30 69 PRO G C 1
ATOM 14981 O O . PRO G 1 59 ? 102.807 122.406 159.175 1.00 100.69 69 PRO G O 1
ATOM 14985 N N . THR G 1 60 ? 103.871 123.505 160.838 1.00 99.78 70 THR G N 1
ATOM 14986 C CA . THR G 1 60 ? 104.826 122.424 161.061 1.00 100.54 70 THR G CA 1
ATOM 14987 C C . THR G 1 60 ? 104.137 121.143 161.515 1.00 103.25 70 THR G C 1
ATOM 14988 O O . THR G 1 60 ? 104.663 120.046 161.295 1.00 103.50 70 THR G O 1
ATOM 14992 N N . SER G 1 61 ? 102.968 121.260 162.151 1.00 103.38 71 SER G N 1
ATOM 14993 C CA . SER G 1 61 ? 102.241 120.071 162.587 1.00 103.50 71 SER G CA 1
ATOM 14994 C C . SER G 1 61 ? 101.757 119.241 161.405 1.00 103.01 71 SER G C 1
ATOM 14995 O O . SER G 1 61 ? 101.603 118.021 161.525 1.00 103.45 71 SER G O 1
ATOM 14998 N N . PHE G 1 62 ? 101.509 119.880 160.263 1.00 100.37 72 PHE G N 1
ATOM 14999 C CA . PHE G 1 62 ? 101.034 119.159 159.090 1.00 96.97 72 PHE G CA 1
ATOM 15000 C C . PHE G 1 62 ? 102.126 118.257 158.531 1.00 97.91 72 PHE G C 1
ATOM 15001 O O . PHE G 1 62 ? 103.313 118.594 158.563 1.00 103.32 72 PHE G O 1
ATOM 15009 N N . SER G 1 63 ? 101.717 117.101 158.014 1.00 96.25 73 SER G N 1
ATOM 15010 C CA . SER G 1 63 ? 102.640 116.175 157.374 1.00 98.23 73 SER G CA 1
ATOM 15011 C C . SER G 1 63 ? 102.828 116.581 155.912 1.00 98.33 73 SER G C 1
ATOM 15012 O O . SER G 1 63 ? 102.390 117.649 155.475 1.00 99.71 73 SER G O 1
ATOM 15015 N N . TRP G 1 64 ? 103.496 115.726 155.136 1.00 97.12 74 TRP G N 1
ATOM 15016 C CA . TRP G 1 64 ? 103.735 116.030 153.728 1.00 102.85 74 TRP G CA 1
ATOM 15017 C C . TRP G 1 64 ? 102.430 116.039 152.941 1.00 104.36 74 TRP G C 1
ATOM 15018 O O . TRP G 1 64 ? 102.138 116.992 152.206 1.00 105.28 74 TRP G O 1
ATOM 15029 N N . ARG G 1 65 ? 101.629 114.984 153.082 1.00 103.04 75 ARG G N 1
ATOM 15030 C CA . ARG G 1 65 ? 100.411 114.840 152.301 1.00 103.92 75 ARG G CA 1
ATOM 15031 C C . ARG G 1 65 ? 99.311 115.806 152.716 1.00 100.60 75 ARG G C 1
ATOM 15032 O O . ARG G 1 65 ? 98.507 116.194 151.867 1.00 100.64 75 ARG G O 1
ATOM 15040 N N . GLN G 1 66 ? 99.262 116.219 153.984 1.00 95.88 76 GLN G N 1
ATOM 15041 C CA . GLN G 1 66 ? 98.332 117.279 154.364 1.00 95.76 76 GLN G CA 1
ATOM 15042 C C . GLN G 1 66 ? 98.689 118.590 153.672 1.00 97.54 76 GLN G C 1
ATOM 15043 O O . GLN G 1 66 ? 97.806 119.309 153.188 1.00 100.03 76 GLN G O 1
ATOM 15049 N N . ALA G 1 67 ? 99.984 118.913 153.610 1.00 94.77 77 ALA G N 1
ATOM 15050 C CA . ALA G 1 67 ? 100.417 120.092 152.870 1.00 91.81 77 ALA G CA 1
ATOM 15051 C C . ALA G 1 67 ? 100.109 119.964 151.384 1.00 95.69 77 ALA G C 1
ATOM 15052 O O . ALA G 1 67 ? 99.708 120.945 150.750 1.00 100.37 77 ALA G O 1
ATOM 15054 N N . ALA G 1 68 ? 100.283 118.770 150.814 1.00 95.40 78 ALA G N 1
ATOM 15055 C CA . ALA G 1 68 ? 99.916 118.565 149.415 1.00 95.55 78 ALA G CA 1
ATOM 15056 C C . ALA G 1 68 ? 98.419 118.764 149.204 1.00 95.76 78 ALA G C 1
ATOM 15057 O O . ALA G 1 68 ? 97.998 119.350 148.199 1.00 96.65 78 ALA G O 1
ATOM 15059 N N . TYR G 1 69 ? 97.601 118.279 150.141 1.00 94.28 79 TYR G N 1
ATOM 15060 C CA . TYR G 1 69 ? 96.157 118.449 150.033 1.00 93.74 79 TYR G CA 1
ATOM 15061 C C . TYR G 1 69 ? 95.764 119.917 150.099 1.00 94.38 79 TYR G C 1
ATOM 15062 O O . TYR G 1 69 ? 94.909 120.369 149.330 1.00 98.15 79 TYR G O 1
ATOM 15071 N N . VAL G 1 70 ? 96.360 120.678 151.022 1.00 94.07 80 VAL G N 1
ATOM 15072 C CA . VAL G 1 70 ? 96.020 122.098 151.089 1.00 96.19 80 VAL G CA 1
ATOM 15073 C C . VAL G 1 70 ? 96.527 122.832 149.850 1.00 97.98 80 VAL G C 1
ATOM 15074 O O . VAL G 1 70 ? 95.869 123.759 149.363 1.00 102.53 80 VAL G O 1
ATOM 15078 N N . ASP G 1 71 ? 97.677 122.426 149.304 1.00 95.08 81 ASP G N 1
ATOM 15079 C CA . ASP G 1 71 ? 98.160 123.022 148.061 1.00 95.73 81 ASP G CA 1
ATOM 15080 C C . ASP G 1 71 ? 97.174 122.782 146.925 1.00 97.04 81 ASP G C 1
ATOM 15081 O O . ASP G 1 71 ? 96.847 123.700 146.163 1.00 98.77 81 ASP G O 1
ATOM 15086 N N . SER G 1 72 ? 96.685 121.546 146.801 1.00 95.26 82 SER G N 1
ATOM 15087 C CA . SER G 1 72 ? 95.709 121.233 145.762 1.00 91.66 82 SER G CA 1
ATOM 15088 C C . SER G 1 72 ? 94.396 121.973 145.981 1.00 91.67 82 SER G C 1
ATOM 15089 O O . SER G 1 72 ? 93.777 122.437 145.017 1.00 96.77 82 SER G O 1
ATOM 15092 N N . PHE G 1 73 ? 93.954 122.086 147.236 1.00 88.83 83 PHE G N 1
ATOM 15093 C CA . PHE G 1 73 ? 92.713 122.792 147.535 1.00 92.45 83 PHE G CA 1
ATOM 15094 C C . PHE G 1 73 ? 92.818 124.265 147.164 1.00 96.29 83 PHE G C 1
ATOM 15095 O O . PHE G 1 73 ? 91.884 124.842 146.594 1.00 101.90 83 PHE G O 1
ATOM 15103 N N . CYS G 1 74 ? 93.952 124.894 147.484 1.00 95.53 84 CYS G N 1
ATOM 15104 C CA . CYS G 1 74 ? 94.116 126.310 147.180 1.00 98.72 84 CYS G CA 1
ATOM 15105 C C . CYS G 1 74 ? 94.362 126.543 145.695 1.00 96.74 84 CYS G C 1
ATOM 15106 O O . CYS G 1 74 ? 94.027 127.614 145.174 1.00 94.66 84 CYS G O 1
ATOM 15109 N N . TRP G 1 75 ? 94.944 125.563 144.998 1.00 96.48 85 TRP G N 1
ATOM 15110 C CA . TRP G 1 75 ? 95.109 125.682 143.554 1.00 96.11 85 TRP G CA 1
ATOM 15111 C C . TRP G 1 75 ? 93.780 125.634 142.812 1.00 96.17 85 TRP G C 1
ATOM 15112 O O . TRP G 1 75 ? 93.676 126.200 141.719 1.00 97.44 85 TRP G O 1
ATOM 15123 N N . ALA G 1 76 ? 92.769 124.979 143.377 1.00 94.63 86 ALA G N 1
ATOM 15124 C CA . ALA G 1 76 ? 91.448 124.888 142.768 1.00 93.05 86 ALA G CA 1
ATOM 15125 C C . ALA G 1 76 ? 90.548 125.938 143.409 1.00 94.48 86 ALA G C 1
ATOM 15126 O O . ALA G 1 76 ? 90.127 125.784 144.561 1.00 90.76 86 ALA G O 1
ATOM 15128 N N . ALA G 1 77 ? 90.256 126.999 142.659 1.00 97.18 87 ALA G N 1
ATOM 15129 C CA . ALA G 1 77 ? 89.432 128.111 143.133 1.00 97.29 87 ALA G CA 1
ATOM 15130 C C . ALA G 1 77 ? 89.981 128.707 144.426 1.00 98.75 87 ALA G C 1
ATOM 15131 O O . ALA G 1 77 ? 89.442 128.476 145.508 1.00 96.65 87 ALA G O 1
ATOM 15133 N N . VAL G 1 91 ? 88.051 138.189 143.274 1.00 112.12 101 VAL G N 1
ATOM 15134 C CA . VAL G 1 91 ? 89.255 138.190 142.454 1.00 118.78 101 VAL G CA 1
ATOM 15135 C C . VAL G 1 91 ? 89.288 136.954 141.562 1.00 121.12 101 VAL G C 1
ATOM 15136 O O . VAL G 1 91 ? 89.267 135.827 142.056 1.00 120.79 101 VAL G O 1
ATOM 15140 N N . PRO G 1 92 ? 89.341 137.164 140.245 1.00 122.52 102 PRO G N 1
ATOM 15141 C CA . PRO G 1 92 ? 89.362 136.033 139.303 1.00 119.45 102 PRO G CA 1
ATOM 15142 C C . PRO G 1 92 ? 90.720 135.347 139.314 1.00 115.20 102 PRO G C 1
ATOM 15143 O O . PRO G 1 92 ? 91.735 135.941 138.946 1.00 111.29 102 PRO G O 1
ATOM 15147 N N . LEU G 1 93 ? 90.735 134.083 139.741 1.00 112.84 103 LEU G N 1
ATOM 15148 C CA . LEU G 1 93 ? 91.956 133.290 139.793 1.00 110.57 103 LEU G CA 1
ATOM 15149 C C . LEU G 1 93 ? 92.146 132.407 138.567 1.00 105.49 103 LEU G C 1
ATOM 15150 O O . LEU G 1 93 ? 93.288 132.071 138.235 1.00 101.86 103 LEU G O 1
ATOM 15155 N N . TRP G 1 94 ? 91.061 132.058 137.871 1.00 102.62 104 TRP G N 1
ATOM 15156 C CA . TRP G 1 94 ? 91.145 131.158 136.726 1.00 98.91 104 TRP G CA 1
ATOM 15157 C C . TRP G 1 94 ? 91.946 131.744 135.568 1.00 94.42 104 TRP G C 1
ATOM 15158 O O . TRP G 1 94 ? 92.319 131.002 134.654 1.00 91.52 104 TRP G O 1
ATOM 15169 N N . LEU G 1 95 ? 92.204 133.055 135.577 1.00 94.08 105 LEU G N 1
ATOM 15170 C CA . LEU G 1 95 ? 92.997 133.663 134.513 1.00 90.23 105 LEU G CA 1
ATOM 15171 C C . LEU G 1 95 ? 94.414 133.107 134.491 1.00 89.06 105 LEU G C 1
ATOM 15172 O O . LEU G 1 95 ? 94.959 132.810 133.421 1.00 85.36 105 LEU G O 1
ATOM 15177 N N . HIS G 1 96 ? 95.031 132.967 135.666 1.00 89.20 106 HIS G N 1
ATOM 15178 C CA . HIS G 1 96 ? 96.388 132.437 135.733 1.00 86.39 106 HIS G CA 1
ATOM 15179 C C . HIS G 1 96 ? 96.414 130.934 135.490 1.00 84.55 106 HIS G C 1
ATOM 15180 O O . HIS G 1 96 ? 97.419 130.401 135.006 1.00 84.69 106 HIS G O 1
ATOM 15187 N N . LYS G 1 97 ? 95.324 130.239 135.816 1.00 82.68 107 LYS G N 1
ATOM 15188 C CA . LYS G 1 97 ? 95.285 128.789 135.665 1.00 81.18 107 LYS G CA 1
ATOM 15189 C C . LYS G 1 97 ? 95.091 128.358 134.216 1.00 78.46 107 LYS G C 1
ATOM 15190 O O . LYS G 1 97 ? 95.628 127.323 133.809 1.00 77.85 107 LYS G O 1
ATOM 15196 N N . PHE G 1 98 ? 94.341 129.129 133.425 1.00 77.39 108 PHE G N 1
ATOM 15197 C CA . PHE G 1 98 ? 93.992 128.743 132.062 1.00 72.47 108 PHE G CA 1
ATOM 15198 C C . PHE G 1 98 ? 94.772 129.519 131.004 1.00 71.54 108 PHE G C 1
ATOM 15199 O O . PHE G 1 98 ? 94.375 129.531 129.835 1.00 71.99 108 PHE G O 1
ATOM 15207 N N . PHE G 1 99 ? 95.874 130.161 131.387 1.00 70.16 109 PHE G N 1
ATOM 15208 C CA . PHE G 1 99 ? 96.635 130.969 130.434 1.00 69.02 109 PHE G CA 1
ATOM 15209 C C . PHE G 1 99 ? 97.202 130.160 129.270 1.00 69.95 109 PHE G C 1
ATOM 15210 O O . PHE G 1 99 ? 96.956 130.539 128.109 1.00 71.31 109 PHE G O 1
ATOM 15218 N N . PRO G 1 100 ? 97.947 129.064 129.480 1.00 66.39 110 PRO G N 1
ATOM 15219 C CA . PRO G 1 100 ? 98.460 128.316 128.319 1.00 65.89 110 PRO G CA 1
ATOM 15220 C C . PRO G 1 100 ? 97.369 127.697 127.464 1.00 65.70 110 PRO G C 1
ATOM 15221 O O . PRO G 1 100 ? 97.515 127.634 126.236 1.00 69.84 110 PRO G O 1
ATOM 15225 N N . TYR G 1 101 ? 96.277 127.233 128.076 1.00 63.26 111 TYR G N 1
ATOM 15226 C CA . TYR G 1 101 ? 95.179 126.669 127.298 1.00 65.27 111 TYR G CA 1
ATOM 15227 C C . TYR G 1 101 ? 94.523 127.735 126.431 1.00 65.12 111 TYR G C 1
ATOM 15228 O O . TYR G 1 101 ? 94.181 127.481 125.271 1.00 67.60 111 TYR G O 1
ATOM 15237 N N . ILE G 1 102 ? 94.345 128.940 126.979 1.00 61.95 112 ILE G N 1
ATOM 15238 C CA . ILE G 1 102 ? 93.797 130.044 126.196 1.00 62.95 112 ILE G CA 1
ATOM 15239 C C . ILE G 1 102 ? 94.731 130.398 125.046 1.00 63.86 112 ILE G C 1
ATOM 15240 O O . ILE G 1 102 ? 94.282 130.684 123.928 1.00 66.58 112 ILE G O 1
ATOM 15245 N N . LEU G 1 103 ? 96.042 130.395 125.298 1.00 60.98 113 LEU G N 1
ATOM 15246 C CA . LEU G 1 103 ? 96.981 130.699 124.221 1.00 58.53 113 LEU G CA 1
ATOM 15247 C C . LEU G 1 103 ? 96.942 129.638 123.124 1.00 58.93 113 LEU G C 1
ATOM 15248 O O . LEU G 1 103 ? 96.994 129.970 121.934 1.00 62.20 113 LEU G O 1
ATOM 15253 N N . LEU G 1 104 ? 96.847 128.359 123.496 1.00 56.92 114 LEU G N 1
ATOM 15254 C CA . LEU G 1 104 ? 96.670 127.324 122.478 1.00 57.20 114 LEU G CA 1
ATOM 15255 C C . LEU G 1 104 ? 95.374 127.516 121.705 1.00 55.22 114 LEU G C 1
ATOM 15256 O O . LEU G 1 104 ? 95.340 127.329 120.482 1.00 57.66 114 LEU G O 1
ATOM 15261 N N . LEU G 1 105 ? 94.290 127.861 122.402 1.00 52.31 115 LEU G N 1
ATOM 15262 C CA . LEU G 1 105 ? 93.016 128.071 121.722 1.00 55.03 115 LEU G CA 1
ATOM 15263 C C . LEU G 1 105 ? 93.113 129.201 120.709 1.00 57.50 115 LEU G C 1
ATOM 15264 O O . LEU G 1 105 ? 92.656 129.062 119.567 1.00 61.14 115 LEU G O 1
ATOM 15269 N N . VAL G 1 106 ? 93.726 130.323 121.096 1.00 52.10 116 VAL G N 1
ATOM 15270 C CA . VAL G 1 106 ? 93.828 131.445 120.168 1.00 51.61 116 VAL G CA 1
ATOM 15271 C C . VAL G 1 106 ? 94.783 131.117 119.023 1.00 53.61 116 VAL G C 1
ATOM 15272 O O . VAL G 1 106 ? 94.555 131.540 117.884 1.00 56.01 116 VAL G O 1
ATOM 15276 N N . ALA G 1 107 ? 95.846 130.349 119.285 1.00 51.11 117 ALA G N 1
ATOM 15277 C CA . ALA G 1 107 ? 96.747 129.952 118.206 1.00 51.23 117 ALA G CA 1
ATOM 15278 C C . ALA G 1 107 ? 96.042 129.052 117.198 1.00 54.12 117 ALA G C 1
ATOM 15279 O O . ALA G 1 107 ? 96.197 129.224 115.982 1.00 57.45 117 ALA G O 1
ATOM 15281 N N . VAL G 1 108 ? 95.261 128.086 117.683 1.00 52.03 118 VAL G N 1
ATOM 15282 C CA . VAL G 1 108 ? 94.523 127.200 116.786 1.00 49.03 118 VAL G CA 1
ATOM 15283 C C . VAL G 1 108 ? 93.475 127.986 116.006 1.00 51.48 118 VAL G C 1
ATOM 15284 O O . VAL G 1 108 ? 93.283 127.771 114.801 1.00 55.02 118 VAL G O 1
ATOM 15288 N N . LEU G 1 109 ? 92.783 128.910 116.676 1.00 48.36 119 LEU G N 1
ATOM 15289 C CA . LEU G 1 109 ? 91.794 129.735 115.992 1.00 49.61 119 LEU G CA 1
ATOM 15290 C C . LEU G 1 109 ? 92.438 130.633 114.944 1.00 52.84 119 LEU G C 1
ATOM 15291 O O . LEU G 1 109 ? 91.816 130.930 113.921 1.00 55.41 119 LEU G O 1
ATOM 15296 N N . LEU G 1 110 ? 93.674 131.080 115.183 1.00 49.94 120 LEU G N 1
ATOM 15297 C CA . LEU G 1 110 ? 94.380 131.878 114.187 1.00 48.88 120 LEU G CA 1
ATOM 15298 C C . LEU G 1 110 ? 94.874 131.025 113.026 1.00 52.12 120 LEU G C 1
ATOM 15299 O O . LEU G 1 110 ? 94.967 131.513 111.895 1.00 56.08 120 LEU G O 1
ATOM 15304 N N . TYR G 1 111 ? 95.215 129.761 113.288 1.00 49.52 121 TYR G N 1
ATOM 15305 C CA . TYR G 1 111 ? 95.613 128.863 112.211 1.00 52.77 121 TYR G CA 1
ATOM 15306 C C . TYR G 1 111 ? 94.426 128.403 111.373 1.00 52.53 121 TYR G C 1
ATOM 15307 O O . TYR G 1 111 ? 94.609 128.041 110.206 1.00 53.94 121 TYR G O 1
ATOM 15316 N N . LEU G 1 112 ? 93.221 128.406 111.947 1.00 49.85 122 LEU G N 1
ATOM 15317 C CA . LEU G 1 112 ? 92.040 127.937 111.219 1.00 48.58 122 LEU G CA 1
ATOM 15318 C C . LEU G 1 112 ? 91.779 128.681 109.911 1.00 49.94 122 LEU G C 1
ATOM 15319 O O . LEU G 1 112 ? 91.461 128.017 108.907 1.00 54.44 122 LEU G O 1
ATOM 15324 N N . PRO G 1 113 ? 91.859 130.019 109.839 1.00 47.96 123 PRO G N 1
ATOM 15325 C CA . PRO G 1 113 ? 91.602 130.686 108.551 1.00 46.88 123 PRO G CA 1
ATOM 15326 C C . PRO G 1 113 ? 92.539 130.256 107.438 1.00 47.25 123 PRO G C 1
ATOM 15327 O O . PRO G 1 113 ? 92.134 130.267 106.270 1.00 46.82 123 PRO G O 1
ATOM 15331 N N . ASN G 1 114 ? 93.780 129.885 107.757 1.00 48.71 124 ASN G N 1
ATOM 15332 C CA . ASN G 1 114 ? 94.676 129.368 106.727 1.00 47.83 124 ASN G CA 1
ATOM 15333 C C . ASN G 1 114 ? 94.112 128.093 106.112 1.00 49.20 124 ASN G C 1
ATOM 15334 O O . ASN G 1 114 ? 94.091 127.934 104.885 1.00 50.89 124 ASN G O 1
ATOM 15339 N N . LEU G 1 115 ? 93.631 127.176 106.956 1.00 49.77 125 LEU G N 1
ATOM 15340 C CA . LEU G 1 115 ? 93.009 125.955 106.454 1.00 46.63 125 LEU G CA 1
ATOM 15341 C C . LEU G 1 115 ? 91.749 126.265 105.657 1.00 44.95 125 LEU G C 1
ATOM 15342 O O . LEU G 1 115 ? 91.496 125.647 104.616 1.00 49.58 125 LEU G O 1
ATOM 15347 N N . PHE G 1 116 ? 90.943 127.217 106.134 1.00 41.01 126 PHE G N 1
ATOM 15348 C CA . PHE G 1 116 ? 89.721 127.578 105.420 1.00 41.33 126 PHE G CA 1
ATOM 15349 C C . PHE G 1 116 ? 90.037 128.113 104.027 1.00 43.45 126 PHE G C 1
ATOM 15350 O O . PHE G 1 116 ? 89.410 127.717 103.038 1.00 46.01 126 PHE G O 1
ATOM 15358 N N . TRP G 1 117 ? 91.020 129.013 103.933 1.00 43.78 127 TRP G N 1
ATOM 15359 C CA . TRP G 1 117 ? 91.407 129.568 102.640 1.00 43.03 127 TRP G CA 1
ATOM 15360 C C . TRP G 1 117 ? 91.999 128.498 101.732 1.00 44.27 127 TRP G C 1
ATOM 15361 O O . TRP G 1 117 ? 91.743 128.492 100.522 1.00 45.93 127 TRP G O 1
ATOM 15372 N N . ARG G 1 118 ? 92.797 127.586 102.294 1.00 43.68 128 ARG G N 1
ATOM 15373 C CA . ARG G 1 118 ? 93.390 126.526 101.488 1.00 44.64 128 ARG G CA 1
ATOM 15374 C C . ARG G 1 118 ? 92.334 125.563 100.958 1.00 45.32 128 ARG G C 1
ATOM 15375 O O . ARG G 1 118 ? 92.463 125.061 99.835 1.00 47.26 128 ARG G O 1
ATOM 15383 N N . PHE G 1 119 ? 91.285 125.301 101.737 1.00 44.40 129 PHE G N 1
ATOM 15384 C CA . PHE G 1 119 ? 90.287 124.312 101.353 1.00 43.25 129 PHE G CA 1
ATOM 15385 C C . PHE G 1 119 ? 89.143 124.883 100.525 1.00 46.55 129 PHE G C 1
ATOM 15386 O O . PHE G 1 119 ? 88.503 124.128 99.785 1.00 53.24 129 PHE G O 1
ATOM 15394 N N . THR G 1 120 ? 88.864 126.184 100.623 1.00 45.76 130 THR G N 1
ATOM 15395 C CA . THR G 1 120 ? 87.691 126.754 99.973 1.00 44.45 130 THR G CA 1
ATOM 15396 C C . THR G 1 120 ? 87.999 127.634 98.771 1.00 47.76 130 THR G C 1
ATOM 15397 O O . THR G 1 120 ? 87.156 127.746 97.879 1.00 52.04 130 THR G O 1
ATOM 15401 N N . ALA G 1 121 ? 89.174 128.261 98.715 1.00 46.70 131 ALA G N 1
ATOM 15402 C CA . ALA G 1 121 ? 89.467 129.231 97.665 1.00 45.02 131 ALA G CA 1
ATOM 15403 C C . ALA G 1 121 ? 90.778 129.001 96.928 1.00 46.13 131 ALA G C 1
ATOM 15404 O O . ALA G 1 121 ? 90.946 129.561 95.837 1.00 48.52 131 ALA G O 1
ATOM 15406 N N . ALA G 1 122 ? 91.708 128.219 97.474 1.00 44.94 132 ALA G N 1
ATOM 15407 C CA . ALA G 1 122 ? 93.007 128.046 96.824 1.00 45.50 132 ALA G CA 1
ATOM 15408 C C . ALA G 1 122 ? 92.920 127.386 95.451 1.00 51.05 132 ALA G C 1
ATOM 15409 O O . ALA G 1 122 ? 93.528 127.913 94.504 1.00 54.86 132 ALA G O 1
ATOM 15411 N N . PRO G 1 123 ? 92.216 126.258 95.261 1.00 49.91 133 PRO G N 1
ATOM 15412 C CA . PRO G 1 123 ? 92.252 125.611 93.935 1.00 50.45 133 PRO G CA 1
ATOM 15413 C C . PRO G 1 123 ? 91.632 126.446 92.827 1.00 52.01 133 PRO G C 1
ATOM 15414 O O . PRO G 1 123 ? 92.194 126.521 91.727 1.00 55.53 133 PRO G O 1
ATOM 15418 N N . HIS G 1 124 ? 90.476 127.064 93.082 1.00 49.89 134 HIS G N 1
ATOM 15419 C CA . HIS G 1 124 ? 89.835 127.879 92.055 1.00 51.71 134 HIS G CA 1
ATOM 15420 C C . HIS G 1 124 ? 90.704 129.072 91.676 1.00 54.89 134 HIS G C 1
ATOM 15421 O O . HIS G 1 124 ? 90.850 129.392 90.490 1.00 63.08 134 HIS G O 1
ATOM 15428 N N . LEU G 1 125 ? 91.291 129.738 92.672 1.00 52.44 135 LEU G N 1
ATOM 15429 C CA . LEU G 1 125 ? 92.170 130.869 92.391 1.00 53.07 135 LEU G CA 1
ATOM 15430 C C . LEU G 1 125 ? 93.398 130.428 91.608 1.00 55.76 135 LEU G C 1
ATOM 15431 O O . LEU G 1 125 ? 93.833 131.120 90.678 1.00 60.19 135 LEU G O 1
ATOM 15436 N N . SER G 1 126 ? 93.973 129.276 91.967 1.00 52.91 136 SER G N 1
ATOM 15437 C CA . SER G 1 126 ? 95.129 128.767 91.235 1.00 54.25 136 SER G CA 1
ATOM 15438 C C . SER G 1 126 ? 94.775 128.471 89.784 1.00 58.33 136 SER G C 1
ATOM 15439 O O . SER G 1 126 ? 95.538 128.809 88.869 1.00 64.53 136 SER G O 1
ATOM 15442 N N . SER G 1 127 ? 93.621 127.841 89.554 1.00 56.31 137 SER G N 1
ATOM 15443 C CA . SER G 1 127 ? 93.201 127.539 88.188 1.00 56.01 137 SER G CA 1
ATOM 15444 C C . SER G 1 127 ? 92.966 128.815 87.388 1.00 58.61 137 SER G C 1
ATOM 15445 O O . SER G 1 127 ? 93.371 128.909 86.222 1.00 62.94 137 SER G O 1
ATOM 15448 N N . ASP G 1 128 ? 92.313 129.807 87.999 1.00 58.86 138 ASP G N 1
ATOM 15449 C CA . ASP G 1 128 ? 92.072 131.069 87.306 1.00 58.88 138 ASP G CA 1
ATOM 15450 C C . ASP G 1 128 ? 93.383 131.760 86.953 1.00 60.22 138 ASP G C 1
ATOM 15451 O O . ASP G 1 128 ? 93.543 132.267 85.835 1.00 65.99 138 ASP G O 1
ATOM 15456 N N . LEU G 1 129 ? 94.335 131.784 87.890 1.00 57.97 139 LEU G N 1
ATOM 15457 C CA . LEU G 1 129 ? 95.626 132.403 87.615 1.00 58.52 139 LEU G CA 1
ATOM 15458 C C . LEU G 1 129 ? 96.360 131.676 86.497 1.00 61.47 139 LEU G C 1
ATOM 15459 O O . LEU G 1 129 ? 96.930 132.311 85.601 1.00 65.37 139 LEU G O 1
ATOM 15464 N N . LYS G 1 130 ? 96.357 130.340 86.531 1.00 59.47 140 LYS G N 1
ATOM 15465 C CA . LYS G 1 130 ? 97.029 129.571 85.489 1.00 61.32 140 LYS G CA 1
ATOM 15466 C C . LYS G 1 130 ? 96.424 129.865 84.123 1.00 65.82 140 LYS G C 1
ATOM 15467 O O . LYS G 1 130 ? 97.147 130.114 83.150 1.00 74.36 140 LYS G O 1
ATOM 15473 N N . PHE G 1 131 ? 95.090 129.861 84.041 1.00 60.89 141 PHE G N 1
ATOM 15474 C CA . PHE G 1 131 ? 94.420 130.151 82.778 1.00 61.70 141 PHE G CA 1
ATOM 15475 C C . PHE G 1 131 ? 94.745 131.557 82.289 1.00 66.96 141 PHE G C 1
ATOM 15476 O O . PHE G 1 131 ? 95.005 131.764 81.097 1.00 73.88 141 PHE G O 1
ATOM 15484 N N . VAL G 1 132 ? 94.748 132.533 83.199 1.00 64.40 142 VAL G N 1
ATOM 15485 C CA . VAL G 1 132 ? 94.962 133.920 82.800 1.00 65.21 142 VAL G CA 1
ATOM 15486 C C . VAL G 1 132 ? 96.379 134.119 82.274 1.00 69.90 142 VAL G C 1
ATOM 15487 O O . VAL G 1 132 ? 96.582 134.747 81.229 1.00 78.69 142 VAL G O 1
ATOM 15491 N N . MET G 1 133 ? 97.382 133.588 82.981 1.00 68.12 143 MET G N 1
ATOM 15492 C CA . MET G 1 133 ? 98.747 133.751 82.487 1.00 72.83 143 MET G CA 1
ATOM 15493 C C . MET G 1 133 ? 98.996 132.949 81.215 1.00 78.88 143 MET G C 1
ATOM 15494 O O . MET G 1 133 ? 99.753 133.401 80.348 1.00 84.60 143 MET G O 1
ATOM 15499 N N . GLU G 1 134 ? 98.372 131.776 81.067 1.00 78.03 144 GLU G N 1
ATOM 15500 C CA . GLU G 1 134 ? 98.490 131.052 79.805 1.00 81.60 144 GLU G CA 1
ATOM 15501 C C . GLU G 1 134 ? 97.927 131.870 78.651 1.00 81.73 144 GLU G C 1
ATOM 15502 O O . GLU G 1 134 ? 98.554 131.984 77.589 1.00 85.07 144 GLU G O 1
ATOM 15508 N N . GLU G 1 135 ? 96.743 132.457 78.845 1.00 78.22 145 GLU G N 1
ATOM 15509 C CA . GLU G 1 135 ? 96.146 133.275 77.795 1.00 80.65 145 GLU G CA 1
ATOM 15510 C C . GLU G 1 135 ? 97.007 134.493 77.491 1.00 82.64 145 GLU G C 1
ATOM 15511 O O . GLU G 1 135 ? 97.189 134.857 76.323 1.00 90.31 145 GLU G O 1
ATOM 15517 N N . LEU G 1 136 ? 97.550 135.133 78.530 1.00 78.58 146 LEU G N 1
ATOM 15518 C CA . LEU G 1 136 ? 98.400 136.301 78.327 1.00 77.56 146 LEU G CA 1
ATOM 15519 C C . LEU G 1 136 ? 99.641 135.942 77.519 1.00 84.43 146 LEU G C 1
ATOM 15520 O O . LEU G 1 136 ? 100.000 136.642 76.564 1.00 91.41 146 LEU G O 1
ATOM 15525 N N . ASP G 1 137 ? 100.308 134.844 77.887 1.00 83.48 147 ASP G N 1
ATOM 15526 C CA . ASP G 1 137 ? 101.513 134.433 77.173 1.00 87.52 147 ASP G CA 1
ATOM 15527 C C . ASP G 1 137 ? 101.203 134.071 75.726 1.00 89.90 147 ASP G C 1
ATOM 15528 O O . ASP G 1 137 ? 101.939 134.462 74.810 1.00 93.98 147 ASP G O 1
ATOM 15533 N N . LYS G 1 138 ? 100.116 133.326 75.497 1.00 88.91 148 LYS G N 1
ATOM 15534 C CA . LYS G 1 138 ? 99.764 132.943 74.134 1.00 89.60 148 LYS G CA 1
ATOM 15535 C C . LYS G 1 138 ? 99.431 134.163 73.284 1.00 93.23 148 LYS G C 1
ATOM 15536 O O . LYS G 1 138 ? 99.869 134.263 72.130 1.00 99.29 148 LYS G O 1
ATOM 15542 N N . CYS G 1 139 ? 98.659 135.103 73.836 1.00 91.64 149 CYS G N 1
ATOM 15543 C CA . CYS G 1 139 ? 98.312 136.305 73.088 1.00 97.62 149 CYS G CA 1
ATOM 15544 C C . CYS G 1 139 ? 99.548 137.138 72.780 1.00 100.40 149 CYS G C 1
ATOM 15545 O O . CYS G 1 139 ? 99.694 137.654 71.665 1.00 109.39 149 CYS G O 1
ATOM 15548 N N . TYR G 1 140 ? 100.452 137.283 73.755 1.00 94.05 150 TYR G N 1
ATOM 15549 C CA . TYR G 1 140 ? 101.677 138.034 73.507 1.00 95.60 150 TYR G CA 1
ATOM 15550 C C . TYR G 1 140 ? 102.513 137.381 72.418 1.00 99.40 150 TYR G C 1
ATOM 15551 O O . TYR G 1 140 ? 103.046 138.068 71.540 1.00 105.14 150 TYR G O 1
ATOM 15560 N N . ASN G 1 141 ? 102.657 136.055 72.468 1.00 98.15 151 ASN G N 1
ATOM 15561 C CA . ASN G 1 141 ? 103.452 135.363 71.460 1.00 99.91 151 ASN G CA 1
ATOM 15562 C C . ASN G 1 141 ? 102.837 135.526 70.076 1.00 107.22 151 ASN G C 1
ATOM 15563 O O . ASN G 1 141 ? 103.541 135.810 69.099 1.00 112.60 151 ASN G O 1
ATOM 15568 N N . ARG G 1 142 ? 101.513 135.373 69.977 1.00 107.27 152 ARG G N 1
ATOM 15569 C CA . ARG G 1 142 ? 100.842 135.533 68.692 1.00 110.47 152 ARG G CA 1
ATOM 15570 C C . ARG G 1 142 ? 101.013 136.948 68.152 1.00 113.82 152 ARG G C 1
ATOM 15571 O O . ARG G 1 142 ? 101.295 137.143 66.963 1.00 118.22 152 ARG G O 1
ATOM 15579 N N . ASP G 1 143 ? 100.853 137.952 69.016 1.00 114.14 153 ASP G N 1
ATOM 15580 C CA . ASP G 1 143 ? 100.957 139.337 68.569 1.00 118.28 153 ASP G CA 1
ATOM 15581 C C . ASP G 1 143 ? 102.383 139.678 68.150 1.00 117.74 153 ASP G C 1
ATOM 15582 O O . ASP G 1 143 ? 102.598 140.359 67.141 1.00 121.59 153 ASP G O 1
ATOM 15587 N N . ILE G 1 144 ? 103.375 139.206 68.909 1.00 114.56 154 ILE G N 1
ATOM 15588 C CA . ILE G 1 144 ? 104.764 139.512 68.580 1.00 116.11 154 ILE G CA 1
ATOM 15589 C C . ILE G 1 144 ? 105.197 138.749 67.334 1.00 121.58 154 ILE G C 1
ATOM 15590 O O . ILE G 1 144 ? 106.123 139.162 66.626 1.00 123.29 154 ILE G O 1
ATOM 15595 N N . LYS G 1 145 ? 104.537 137.623 67.045 1.00 122.80 155 LYS G N 1
ATOM 15596 C CA . LYS G 1 145 ? 104.810 136.921 65.796 1.00 124.40 155 LYS G CA 1
ATOM 15597 C C . LYS G 1 145 ? 104.167 137.636 64.613 1.00 127.21 155 LYS G C 1
ATOM 15598 O O . LYS G 1 145 ? 104.751 137.694 63.525 1.00 129.83 155 LYS G O 1
ATOM 15604 N N . ASP G 1 146 ? 102.962 138.181 64.806 1.00 128.87 156 ASP G N 1
ATOM 15605 C CA . ASP G 1 146 ? 102.291 138.897 63.726 1.00 131.93 156 ASP G CA 1
ATOM 15606 C C . ASP G 1 146 ? 103.034 140.171 63.338 1.00 131.39 156 ASP G C 1
ATOM 15607 O O . ASP G 1 146 ? 103.177 140.463 62.145 1.00 132.12 156 ASP G O 1
ATOM 15612 N N . ILE G 1 147 ? 103.515 140.938 64.324 1.00 130.29 157 ILE G N 1
ATOM 15613 C CA . ILE G 1 147 ? 104.237 142.176 64.046 1.00 130.94 157 ILE G CA 1
ATOM 15614 C C . ILE G 1 147 ? 105.644 141.918 63.520 1.00 132.75 157 ILE G C 1
ATOM 15615 O O . ILE G 1 147 ? 106.238 142.811 62.899 1.00 136.46 157 ILE G O 1
ATOM 15620 N N . LYS G 1 148 ? 106.180 140.715 63.722 1.00 131.61 158 LYS G N 1
ATOM 15621 C CA . LYS G 1 148 ? 107.535 140.357 63.297 1.00 133.27 158 LYS G CA 1
ATOM 15622 C C . LYS G 1 148 ? 108.573 141.271 63.940 1.00 134.26 158 LYS G C 1
ATOM 15623 O O . LYS G 1 148 ? 109.769 141.146 63.679 1.00 134.83 158 LYS G O 1
ATOM 15629 N N . TYR G 1 185 ? 91.428 138.188 69.687 1.00 117.29 195 TYR G N 1
ATOM 15630 C CA . TYR G 1 185 ? 90.300 138.391 70.588 1.00 114.55 195 TYR G CA 1
ATOM 15631 C C . TYR G 1 185 ? 90.767 138.515 72.035 1.00 110.02 195 TYR G C 1
ATOM 15632 O O . TYR G 1 185 ? 91.559 137.701 72.509 1.00 105.56 195 TYR G O 1
ATOM 15641 N N . PRO G 1 186 ? 90.273 139.535 72.739 1.00 110.24 196 PRO G N 1
ATOM 15642 C CA . PRO G 1 186 ? 90.657 139.727 74.150 1.00 106.18 196 PRO G CA 1
ATOM 15643 C C . PRO G 1 186 ? 89.956 138.754 75.094 1.00 102.32 196 PRO G C 1
ATOM 15644 O O . PRO G 1 186 ? 88.953 139.062 75.741 1.00 102.77 196 PRO G O 1
ATOM 15648 N N . ILE G 1 187 ? 90.499 137.536 75.169 1.00 96.45 197 ILE G N 1
ATOM 15649 C CA . ILE G 1 187 ? 89.946 136.530 76.069 1.00 90.11 197 ILE G CA 1
ATOM 15650 C C . ILE G 1 187 ? 90.165 136.932 77.522 1.00 88.65 197 ILE G C 1
ATOM 15651 O O . ILE G 1 187 ? 89.304 136.705 78.381 1.00 87.65 197 ILE G O 1
ATOM 15656 N N . VAL G 1 188 ? 91.320 137.530 77.822 1.00 87.97 198 VAL G N 1
ATOM 15657 C CA . VAL G 1 188 ? 91.609 137.961 79.188 1.00 86.79 198 VAL G CA 1
ATOM 15658 C C . VAL G 1 188 ? 90.640 139.056 79.618 1.00 88.85 198 VAL G C 1
ATOM 15659 O O . VAL G 1 188 ? 90.154 139.063 80.756 1.00 90.88 198 VAL G O 1
ATOM 15663 N N . GLU G 1 189 ? 90.347 140.000 78.719 1.00 89.45 199 GLU G N 1
ATOM 15664 C CA . GLU G 1 189 ? 89.390 141.056 79.039 1.00 90.73 199 GLU G CA 1
ATOM 15665 C C . GLU G 1 189 ? 88.008 140.478 79.318 1.00 90.70 199 GLU G C 1
ATOM 15666 O O . GLU G 1 189 ? 87.325 140.904 80.257 1.00 91.77 199 GLU G O 1
ATOM 15672 N N . GLN G 1 190 ? 87.579 139.502 78.515 1.00 89.77 200 GLN G N 1
ATOM 15673 C CA . GLN G 1 190 ? 86.280 138.876 78.743 1.00 88.66 200 GLN G CA 1
ATOM 15674 C C . GLN G 1 190 ? 86.255 138.121 80.068 1.00 87.04 200 GLN G C 1
ATOM 15675 O O . GLN G 1 190 ? 85.256 138.163 80.796 1.00 88.66 200 GLN G O 1
ATOM 15681 N N . TYR G 1 191 ? 87.340 137.417 80.395 1.00 83.00 201 TYR G N 1
ATOM 15682 C CA . TYR G 1 191 ? 87.391 136.691 81.661 1.00 76.77 201 TYR G CA 1
ATOM 15683 C C . TYR G 1 191 ? 87.347 137.649 82.848 1.00 78.05 201 TYR G C 1
ATOM 15684 O O . TYR G 1 191 ? 86.657 137.388 83.842 1.00 81.99 201 TYR G O 1
ATOM 15693 N N . LEU G 1 192 ? 88.066 138.770 82.758 1.00 78.38 202 LEU G N 1
ATOM 15694 C CA . LEU G 1 192 ? 87.993 139.775 83.813 1.00 80.04 202 LEU G CA 1
ATOM 15695 C C . LEU G 1 192 ? 86.601 140.387 83.910 1.00 83.75 202 LEU G C 1
ATOM 15696 O O . LEU G 1 192 ? 86.130 140.671 85.017 1.00 86.95 202 LEU G O 1
ATOM 15701 N N . LYS G 1 193 ? 85.935 140.604 82.774 1.00 84.39 203 LYS G N 1
ATOM 15702 C CA . LYS G 1 193 ? 84.571 141.122 82.808 1.00 86.78 203 LYS G CA 1
ATOM 15703 C C . LYS G 1 193 ? 83.623 140.132 83.473 1.00 87.11 203 LYS G C 1
ATOM 15704 O O . LYS G 1 193 ? 82.709 140.533 84.202 1.00 86.57 203 LYS G O 1
ATOM 15710 N N . THR G 1 194 ? 83.821 138.835 83.228 1.00 85.97 204 THR G N 1
ATOM 15711 C CA . THR G 1 194 ? 83.049 137.825 83.946 1.00 83.36 204 THR G CA 1
ATOM 15712 C C . THR G 1 194 ? 83.330 137.884 85.442 1.00 81.98 204 THR G C 1
ATOM 15713 O O . THR G 1 194 ? 82.409 137.783 86.261 1.00 84.22 204 THR G O 1
ATOM 15717 N N . LYS G 1 195 ? 84.600 138.046 85.819 1.00 82.44 205 LYS G N 1
ATOM 15718 C CA . LYS G 1 195 ? 84.967 138.150 87.228 1.00 81.58 205 LYS G CA 1
ATOM 15719 C C . LYS G 1 195 ? 84.494 139.442 87.880 1.00 83.40 205 LYS G C 1
ATOM 15720 O O . LYS G 1 195 ? 84.461 139.514 89.113 1.00 83.73 205 LYS G O 1
ATOM 15726 N N . ASN G 1 196 ? 84.128 140.456 87.094 1.00 84.91 206 ASN G N 1
ATOM 15727 C CA . ASN G 1 196 ? 83.706 141.745 87.631 1.00 86.28 206 ASN G CA 1
ATOM 15728 C C . ASN G 1 196 ? 82.401 141.686 88.415 1.00 86.65 206 ASN G C 1
ATOM 15729 O O . ASN G 1 196 ? 82.114 142.624 89.167 1.00 86.09 206 ASN G O 1
ATOM 15734 N N . ASN G 1 197 ? 81.606 140.624 88.268 1.00 88.85 207 ASN G N 1
ATOM 15735 C CA . ASN G 1 197 ? 80.327 140.540 88.958 1.00 88.46 207 ASN G CA 1
ATOM 15736 C C . ASN G 1 197 ? 80.282 139.482 90.050 1.00 89.07 207 ASN G C 1
ATOM 15737 O O . ASN G 1 197 ? 79.317 139.460 90.819 1.00 89.85 207 ASN G O 1
ATOM 15742 N N . SER G 1 198 ? 81.285 138.614 90.140 1.00 88.90 208 SER G N 1
ATOM 15743 C CA . SER G 1 198 ? 81.300 137.594 91.175 1.00 85.68 208 SER G CA 1
ATOM 15744 C C . SER G 1 198 ? 81.578 138.221 92.541 1.00 83.04 208 SER G C 1
ATOM 15745 O O . SER G 1 198 ? 82.045 139.359 92.653 1.00 84.80 208 SER G O 1
ATOM 15748 N N . TYR G 1 199 ? 81.267 137.462 93.599 1.00 78.62 209 TYR G N 1
ATOM 15749 C CA . TYR G 1 199 ? 81.510 137.934 94.957 1.00 74.57 209 TYR G CA 1
ATOM 15750 C C . TYR G 1 199 ? 82.000 136.844 95.904 1.00 69.86 209 TYR G C 1
ATOM 15751 O O . TYR G 1 199 ? 82.093 137.098 97.110 1.00 68.63 209 TYR G O 1
ATOM 15760 N N . GLY G 1 200 ? 82.326 135.651 95.410 1.00 69.36 210 GLY G N 1
ATOM 15761 C CA . GLY G 1 200 ? 82.689 134.551 96.284 1.00 66.92 210 GLY G CA 1
ATOM 15762 C C . GLY G 1 200 ? 84.078 134.632 96.889 1.00 63.98 210 GLY G C 1
ATOM 15763 O O . GLY G 1 200 ? 84.237 134.561 98.113 1.00 63.23 210 GLY G O 1
ATOM 15764 N N . LEU G 1 201 ? 85.094 134.771 96.033 1.00 59.67 211 LEU G N 1
ATOM 15765 C CA . LEU G 1 201 ? 86.475 134.779 96.508 1.00 57.39 211 LEU G CA 1
ATOM 15766 C C . LEU G 1 201 ? 86.740 135.969 97.422 1.00 59.02 211 LEU G C 1
ATOM 15767 O O . LEU G 1 201 ? 87.429 135.838 98.443 1.00 60.67 211 LEU G O 1
ATOM 15772 N N . ILE G 1 202 ? 86.206 137.141 97.071 1.00 57.69 212 ILE G N 1
ATOM 15773 C CA . ILE G 1 202 ? 86.391 138.319 97.913 1.00 56.43 212 ILE G CA 1
ATOM 15774 C C . ILE G 1 202 ? 85.704 138.125 99.259 1.00 54.57 212 ILE G C 1
ATOM 15775 O O . ILE G 1 202 ? 86.228 138.536 100.301 1.00 55.82 212 ILE G O 1
ATOM 15780 N N . ILE G 1 203 ? 84.532 137.484 99.265 1.00 54.27 213 ILE G N 1
ATOM 15781 C CA . ILE G 1 203 ? 83.839 137.217 100.523 1.00 52.93 213 ILE G CA 1
ATOM 15782 C C . ILE G 1 203 ? 84.658 136.271 101.391 1.00 51.75 213 ILE G C 1
ATOM 15783 O O . ILE G 1 203 ? 84.784 136.474 102.603 1.00 54.19 213 ILE G O 1
ATOM 15788 N N . LYS G 1 204 ? 85.231 135.226 100.787 1.00 49.18 214 LYS G N 1
ATOM 15789 C CA . LYS G 1 204 ? 86.057 134.297 101.557 1.00 50.03 214 LYS G CA 1
ATOM 15790 C C . LYS G 1 204 ? 87.288 134.993 102.131 1.00 51.26 214 LYS G C 1
ATOM 15791 O O . LYS G 1 204 ? 87.644 134.785 103.299 1.00 55.40 214 LYS G O 1
ATOM 15797 N N . TYR G 1 205 ? 87.946 135.828 101.324 1.00 48.99 215 TYR G N 1
ATOM 15798 C CA . TYR G 1 205 ? 89.124 136.550 101.797 1.00 47.79 215 TYR G CA 1
ATOM 15799 C C . TYR G 1 205 ? 88.767 137.496 102.939 1.00 49.89 215 TYR G C 1
ATOM 15800 O O . TYR G 1 205 ? 89.479 137.571 103.949 1.00 55.04 215 TYR G O 1
ATOM 15809 N N . LEU G 1 206 ? 87.658 138.226 102.793 1.00 48.73 216 LEU G N 1
ATOM 15810 C CA . LEU G 1 206 ? 87.225 139.138 103.845 1.00 47.56 216 LEU G CA 1
ATOM 15811 C C . LEU G 1 206 ? 86.855 138.379 105.110 1.00 48.78 216 LEU G C 1
ATOM 15812 O O . LEU G 1 206 ? 87.126 138.845 106.220 1.00 50.16 216 LEU G O 1
ATOM 15817 N N . ILE G 1 207 ? 86.235 137.206 104.964 1.00 49.14 217 ILE G N 1
ATOM 15818 C CA . ILE G 1 207 ? 85.894 136.390 106.125 1.00 47.82 217 ILE G CA 1
ATOM 15819 C C . ILE G 1 207 ? 87.157 135.959 106.855 1.00 48.04 217 ILE G C 1
ATOM 15820 O O . ILE G 1 207 ? 87.240 136.031 108.087 1.00 51.36 217 ILE G O 1
ATOM 15825 N N . CYS G 1 208 ? 88.168 135.511 106.103 1.00 45.78 218 CYS G N 1
ATOM 15826 C CA . CYS G 1 208 ? 89.425 135.100 106.723 1.00 45.10 218 CYS G CA 1
ATOM 15827 C C . CYS G 1 208 ? 90.074 136.260 107.470 1.00 48.36 218 CYS G C 1
ATOM 15828 O O . CYS G 1 208 ? 90.485 136.117 108.631 1.00 50.96 218 CYS G O 1
ATOM 15831 N N . ARG G 1 209 ? 90.164 137.425 106.820 1.00 48.56 219 ARG G N 1
ATOM 15832 C CA . ARG G 1 209 ? 90.798 138.575 107.458 1.00 46.79 219 ARG G CA 1
ATOM 15833 C C . ARG G 1 209 ? 90.022 139.031 108.688 1.00 48.55 219 ARG G C 1
ATOM 15834 O O . ARG G 1 209 ? 90.618 139.365 109.718 1.00 49.74 219 ARG G O 1
ATOM 15842 N N . VAL G 1 210 ? 88.689 139.044 108.603 1.00 46.62 220 VAL G N 1
ATOM 15843 C CA . VAL G 1 210 ? 87.868 139.483 109.726 1.00 44.39 220 VAL G CA 1
ATOM 15844 C C . VAL G 1 210 ? 88.001 138.519 110.896 1.00 45.66 220 VAL G C 1
ATOM 15845 O O . VAL G 1 210 ? 88.103 138.940 112.053 1.00 49.01 220 VAL G O 1
ATOM 15849 N N . VAL G 1 211 ? 88.006 137.212 110.620 1.00 43.45 221 VAL G N 1
ATOM 15850 C CA . VAL G 1 211 ? 88.161 136.226 111.686 1.00 42.25 221 VAL G CA 1
ATOM 15851 C C . VAL G 1 211 ? 89.519 136.381 112.359 1.00 44.94 221 VAL G C 1
ATOM 15852 O O . VAL G 1 211 ? 89.622 136.371 113.594 1.00 48.36 221 VAL G O 1
ATOM 15856 N N . THR G 1 212 ? 90.580 136.543 111.560 1.00 43.69 222 THR G N 1
ATOM 15857 C CA . THR G 1 212 ? 91.910 136.729 112.131 1.00 46.78 222 THR G CA 1
ATOM 15858 C C . THR G 1 212 ? 91.971 137.988 112.990 1.00 46.77 222 THR G C 1
ATOM 15859 O O . THR G 1 212 ? 92.511 137.967 114.104 1.00 48.72 222 THR G O 1
ATOM 15863 N N . LEU G 1 213 ? 91.406 139.092 112.492 1.00 44.85 223 LEU G N 1
ATOM 15864 C CA . LEU G 1 213 ? 91.426 140.343 113.243 1.00 44.62 223 LEU G CA 1
ATOM 15865 C C . LEU G 1 213 ? 90.636 140.227 114.541 1.00 45.19 223 LEU G C 1
ATOM 15866 O O . LEU G 1 213 ? 91.067 140.733 115.584 1.00 47.45 223 LEU G O 1
ATOM 15871 N N . ILE G 1 214 ? 89.476 139.569 114.497 1.00 44.39 224 ILE G N 1
ATOM 15872 C CA . ILE G 1 214 ? 88.659 139.409 115.696 1.00 43.67 224 ILE G CA 1
ATOM 15873 C C . ILE G 1 214 ? 89.396 138.576 116.736 1.00 46.53 224 ILE G C 1
ATOM 15874 O O . ILE G 1 214 ? 89.404 138.910 117.928 1.00 48.24 224 ILE G O 1
ATOM 15879 N N . ILE G 1 215 ? 90.028 137.481 116.304 1.00 45.12 225 ILE G N 1
ATOM 15880 C CA . ILE G 1 215 ? 90.771 136.645 117.242 1.00 43.92 225 ILE G CA 1
ATOM 15881 C C . ILE G 1 215 ? 91.938 137.420 117.843 1.00 47.54 225 ILE G C 1
ATOM 15882 O O . ILE G 1 215 ? 92.200 137.339 119.050 1.00 50.10 225 ILE G O 1
ATOM 15887 N N . VAL G 1 216 ? 92.653 138.186 117.015 1.00 47.37 226 VAL G N 1
ATOM 15888 C CA . VAL G 1 216 ? 93.784 138.965 117.513 1.00 45.90 226 VAL G CA 1
ATOM 15889 C C . VAL G 1 216 ? 93.316 140.000 118.529 1.00 49.49 226 VAL G C 1
ATOM 15890 O O . VAL G 1 216 ? 93.943 140.187 119.579 1.00 53.02 226 VAL G O 1
ATOM 15894 N N . PHE G 1 217 ? 92.208 140.684 118.239 1.00 49.12 227 PHE G N 1
ATOM 15895 C CA . PHE G 1 217 ? 91.696 141.697 119.158 1.00 50.23 227 PHE G CA 1
ATOM 15896 C C . PHE G 1 217 ? 91.228 141.074 120.469 1.00 51.52 227 PHE G C 1
ATOM 15897 O O . PHE G 1 217 ? 91.465 141.633 121.547 1.00 56.20 227 PHE G O 1
ATOM 15905 N N . THR G 1 218 ? 90.555 139.922 120.398 1.00 48.10 228 THR G N 1
ATOM 15906 C CA . THR G 1 218 ? 90.122 139.243 121.616 1.00 49.02 228 THR G CA 1
ATOM 15907 C C . THR G 1 218 ? 91.318 138.811 122.456 1.00 53.05 228 THR G C 1
ATOM 15908 O O . THR G 1 218 ? 91.314 138.964 123.685 1.00 58.76 228 THR G O 1
ATOM 15912 N N . ALA G 1 219 ? 92.357 138.280 121.807 1.00 49.91 229 ALA G N 1
ATOM 15913 C CA . ALA G 1 219 ? 93.566 137.903 122.531 1.00 48.33 229 ALA G CA 1
ATOM 15914 C C . ALA G 1 219 ? 94.227 139.118 123.167 1.00 52.31 229 ALA G C 1
ATOM 15915 O O . ALA G 1 219 ? 94.710 139.046 124.301 1.00 55.22 229 ALA G O 1
ATOM 15917 N N . CYS G 1 220 ? 94.260 140.244 122.449 1.00 51.54 230 CYS G N 1
ATOM 15918 C CA . CYS G 1 220 ? 94.822 141.468 123.013 1.00 51.70 230 CYS G CA 1
ATOM 15919 C C . CYS G 1 220 ? 94.046 141.916 124.243 1.00 54.57 230 CYS G C 1
ATOM 15920 O O . CYS G 1 220 ? 94.641 142.307 125.254 1.00 57.35 230 CYS G O 1
ATOM 15923 N N . ILE G 1 221 ? 92.714 141.871 124.172 1.00 53.93 231 ILE G N 1
ATOM 15924 C CA . ILE G 1 221 ? 91.891 142.278 125.307 1.00 53.59 231 ILE G CA 1
ATOM 15925 C C . ILE G 1 221 ? 92.150 141.369 126.502 1.00 58.80 231 ILE G C 1
ATOM 15926 O O . ILE G 1 221 ? 92.318 141.834 127.637 1.00 66.43 231 ILE G O 1
ATOM 15931 N N . TYR G 1 222 ? 92.198 140.055 126.260 1.00 56.56 232 TYR G N 1
ATOM 15932 C CA . TYR G 1 222 ? 92.442 139.111 127.349 1.00 57.75 232 TYR G CA 1
ATOM 15933 C C . TYR G 1 222 ? 93.816 139.329 127.974 1.00 61.24 232 TYR G C 1
ATOM 15934 O O . TYR G 1 222 ? 93.955 139.316 129.203 1.00 64.45 232 TYR G O 1
ATOM 15943 N N . LEU G 1 223 ? 94.840 139.533 127.143 1.00 59.97 233 LEU G N 1
ATOM 15944 C CA . LEU G 1 223 ? 96.190 139.735 127.659 1.00 59.04 233 LEU G CA 1
ATOM 15945 C C . LEU G 1 223 ? 96.294 141.031 128.452 1.00 62.04 233 LEU G C 1
ATOM 15946 O O . LEU G 1 223 ? 96.933 141.066 129.510 1.00 66.41 233 LEU G O 1
ATOM 15951 N N . GLY G 1 224 ? 95.677 142.106 127.958 1.00 60.86 234 GLY G N 1
ATOM 15952 C CA . GLY G 1 224 ? 95.682 143.352 128.704 1.00 63.03 234 GLY G CA 1
ATOM 15953 C C . GLY G 1 224 ? 94.959 143.235 130.031 1.00 65.56 234 GLY G C 1
ATOM 15954 O O . GLY G 1 224 ? 95.420 143.758 131.049 1.00 67.14 234 GLY G O 1
ATOM 15955 N N . TYR G 1 225 ? 93.817 142.541 130.040 1.00 67.82 235 TYR G N 1
ATOM 15956 C CA . TYR G 1 225 ? 93.086 142.344 131.287 1.00 73.25 235 TYR G CA 1
ATOM 15957 C C . TYR G 1 225 ? 93.911 141.533 132.278 1.00 72.76 235 TYR G C 1
ATOM 15958 O O . TYR G 1 225 ? 93.956 141.856 133.471 1.00 76.42 235 TYR G O 1
ATOM 15967 N N . TYR G 1 226 ? 94.578 140.478 131.799 1.00 71.37 236 TYR G N 1
ATOM 15968 C CA . TYR G 1 226 ? 95.434 139.678 132.671 1.00 72.19 236 TYR G CA 1
ATOM 15969 C C . TYR G 1 226 ? 96.588 140.502 133.228 1.00 71.48 236 TYR G C 1
ATOM 15970 O O . TYR G 1 226 ? 96.913 140.404 134.418 1.00 74.02 236 TYR G O 1
ATOM 15979 N N . ILE G 1 227 ? 97.225 141.314 132.380 1.00 70.34 237 ILE G N 1
ATOM 15980 C CA . ILE G 1 227 ? 98.351 142.129 132.828 1.00 70.52 237 ILE G CA 1
ATOM 15981 C C . ILE G 1 227 ? 97.894 143.133 133.877 1.00 76.00 237 ILE G C 1
ATOM 15982 O O . ILE G 1 227 ? 98.563 143.337 134.898 1.00 78.44 237 ILE G O 1
ATOM 15987 N N . SER G 1 228 ? 96.744 143.771 133.647 1.00 75.31 238 SER G N 1
ATOM 15988 C CA . SER G 1 228 ? 96.223 144.727 134.617 1.00 76.70 238 SER G CA 1
ATOM 15989 C C . SER G 1 228 ? 95.860 144.046 135.931 1.00 79.68 238 SER G C 1
ATOM 15990 O O . SER G 1 228 ? 96.123 144.588 137.011 1.00 83.28 238 SER G O 1
ATOM 15993 N N . LEU G 1 229 ? 95.254 142.857 135.864 1.00 80.55 239 LEU G N 1
ATOM 15994 C CA . LEU G 1 229 ? 94.791 142.194 137.079 1.00 82.07 239 LEU G CA 1
ATOM 15995 C C . LEU G 1 229 ? 95.958 141.673 137.910 1.00 83.43 239 LEU G C 1
ATOM 15996 O O . LEU G 1 229 ? 96.006 141.884 139.128 1.00 87.50 239 LEU G O 1
ATOM 16001 N N . PHE G 1 230 ? 96.910 140.991 137.275 1.00 82.98 240 PHE G N 1
ATOM 16002 C CA . PHE G 1 230 ? 98.031 140.387 137.995 1.00 85.03 240 PHE G CA 1
ATOM 16003 C C . PHE G 1 230 ? 99.228 141.341 138.029 1.00 89.30 240 PHE G C 1
ATOM 16004 O O . PHE G 1 230 ? 100.319 141.045 137.544 1.00 88.38 240 PHE G O 1
ATOM 16012 N N . SER G 1 231 ? 98.998 142.509 138.623 1.00 92.60 241 SER G N 1
ATOM 16013 C CA . SER G 1 231 ? 100.028 143.528 138.758 1.00 96.21 241 SER G CA 1
ATOM 16014 C C . SER G 1 231 ? 100.313 143.930 140.196 1.00 104.04 241 SER G C 1
ATOM 16015 O O . SER G 1 231 ? 101.475 144.175 140.531 1.00 103.92 241 SER G O 1
ATOM 16018 N N . LEU G 1 232 ? 99.293 144.011 141.052 1.00 106.92 242 LEU G N 1
ATOM 16019 C CA . LEU G 1 232 ? 99.515 144.433 142.432 1.00 112.01 242 LEU G CA 1
ATOM 16020 C C . LEU G 1 232 ? 100.301 143.386 143.211 1.00 114.49 242 LEU G C 1
ATOM 16021 O O . LEU G 1 232 ? 101.291 143.708 143.878 1.00 114.95 242 LEU G O 1
ATOM 16026 N N . THR G 1 233 ? 99.880 142.125 143.135 1.00 114.81 243 THR G N 1
ATOM 16027 C CA . THR G 1 233 ? 100.544 141.058 143.869 1.00 114.37 243 THR G CA 1
ATOM 16028 C C . THR G 1 233 ? 100.173 139.721 143.248 1.00 113.20 243 THR G C 1
ATOM 16029 O O . THR G 1 233 ? 99.229 139.619 142.461 1.00 109.31 243 THR G O 1
ATOM 16033 N N . ASP G 1 234 ? 100.940 138.692 143.615 1.00 112.11 244 ASP G N 1
ATOM 16034 C CA . ASP G 1 234 ? 100.694 137.327 143.161 1.00 107.42 244 ASP G CA 1
ATOM 16035 C C . ASP G 1 234 ? 100.467 136.371 144.329 1.00 104.56 244 ASP G C 1
ATOM 16036 O O . ASP G 1 234 ? 100.650 135.160 144.179 1.00 102.35 244 ASP G O 1
ATOM 16041 N N . GLU G 1 235 ? 100.076 136.896 145.488 1.00 107.10 245 GLU G N 1
ATOM 16042 C CA . GLU G 1 235 ? 99.831 136.098 146.679 1.00 106.83 245 GLU G CA 1
ATOM 16043 C C . GLU G 1 235 ? 98.445 136.410 147.224 1.00 107.43 245 GLU G C 1
ATOM 16044 O O . GLU G 1 235 ? 97.882 137.480 146.975 1.00 106.99 245 GLU G O 1
ATOM 16050 N N . PHE G 1 236 ? 97.895 135.458 147.974 1.00 107.89 246 PHE G N 1
ATOM 16051 C CA . PHE G 1 236 ? 96.568 135.612 148.556 1.00 108.31 246 PHE G CA 1
ATOM 16052 C C . PHE G 1 236 ? 96.465 134.726 149.792 1.00 107.19 246 PHE G C 1
ATOM 16053 O O . PHE G 1 236 ? 97.423 134.051 150.185 1.00 107.83 246 PHE G O 1
ATOM 16061 N N . THR G 1 237 ? 95.283 134.735 150.403 1.00 104.51 247 THR G N 1
ATOM 16062 C CA . THR G 1 237 ? 94.983 133.929 151.576 1.00 104.28 247 THR G CA 1
ATOM 16063 C C . THR G 1 237 ? 94.010 132.821 151.199 1.00 107.15 247 THR G C 1
ATOM 16064 O O . THR G 1 237 ? 93.108 133.025 150.380 1.00 107.86 247 THR G O 1
ATOM 16068 N N . CYS G 1 238 ? 94.198 131.649 151.800 1.00 110.53 248 CYS G N 1
ATOM 16069 C CA . CYS G 1 238 ? 93.421 130.462 151.478 1.00 110.12 248 CYS G CA 1
ATOM 16070 C C . CYS G 1 238 ? 92.816 129.904 152.757 1.00 112.35 248 CYS G C 1
ATOM 16071 O O . CYS G 1 238 ? 93.492 129.839 153.789 1.00 112.29 248 CYS G O 1
ATOM 16074 N N . ASN G 1 239 ? 91.548 129.506 152.687 1.00 113.32 249 ASN G N 1
ATOM 16075 C CA . ASN G 1 239 ? 90.791 129.059 153.852 1.00 114.12 249 ASN G CA 1
ATOM 16076 C C . ASN G 1 239 ? 90.496 127.569 153.710 1.00 116.49 249 ASN G C 1
ATOM 16077 O O . ASN G 1 239 ? 89.651 127.172 152.901 1.00 117.16 249 ASN G O 1
ATOM 16082 N N . ILE G 1 240 ? 91.190 126.751 154.495 1.00 116.23 250 ILE G N 1
ATOM 16083 C CA . ILE G 1 240 ? 90.949 125.295 154.501 1.00 116.72 250 ILE G CA 1
ATOM 16084 C C . ILE G 1 240 ? 89.900 125.046 155.577 1.00 121.64 250 ILE G C 1
ATOM 16085 O O . ILE G 1 240 ? 90.193 124.695 156.723 1.00 123.76 250 ILE G O 1
ATOM 16090 N N . ARG G 1 241 ? 88.635 125.229 155.198 1.00 121.92 251 ARG G N 1
ATOM 16091 C CA . ARG G 1 241 ? 87.537 125.032 156.142 1.00 123.54 251 ARG G CA 1
ATOM 16092 C C . ARG G 1 241 ? 86.330 124.296 155.583 1.00 124.72 251 ARG G C 1
ATOM 16093 O O . ARG G 1 241 ? 85.567 123.736 156.377 1.00 127.49 251 ARG G O 1
ATOM 16101 N N . THR G 1 242 ? 86.123 124.257 154.268 1.00 122.98 252 THR G N 1
ATOM 16102 C CA . THR G 1 242 ? 84.868 123.760 153.715 1.00 129.26 252 THR G CA 1
ATOM 16103 C C . THR G 1 242 ? 84.659 122.289 154.062 1.00 130.43 252 THR G C 1
ATOM 16104 O O . THR G 1 242 ? 85.621 121.526 154.204 1.00 129.77 252 THR G O 1
ATOM 16108 N N . GLY G 1 243 ? 83.396 121.906 154.241 1.00 130.43 253 GLY G N 1
ATOM 16109 C CA . GLY G 1 243 ? 83.052 120.536 154.559 1.00 126.29 253 GLY G CA 1
ATOM 16110 C C . GLY G 1 243 ? 83.205 120.184 156.025 1.00 127.20 253 GLY G C 1
ATOM 16111 O O . GLY G 1 243 ? 82.864 120.980 156.905 1.00 130.53 253 GLY G O 1
ATOM 16112 N N . ILE G 1 244 ? 83.720 118.982 156.296 1.00 124.57 254 ILE G N 1
ATOM 16113 C CA . ILE G 1 244 ? 83.884 118.514 157.668 1.00 128.55 254 ILE G CA 1
ATOM 16114 C C . ILE G 1 244 ? 84.970 119.281 158.410 1.00 130.21 254 ILE G C 1
ATOM 16115 O O . ILE G 1 244 ? 85.018 119.241 159.645 1.00 132.29 254 ILE G O 1
ATOM 16120 N N . LEU G 1 245 ? 85.844 119.984 157.692 1.00 129.88 255 LEU G N 1
ATOM 16121 C CA . LEU G 1 245 ? 86.954 120.702 158.306 1.00 130.06 255 LEU G CA 1
ATOM 16122 C C . LEU G 1 245 ? 86.514 121.930 159.095 1.00 133.03 255 LEU G C 1
ATOM 16123 O O . LEU G 1 245 ? 87.345 122.532 159.784 1.00 134.90 255 LEU G O 1
ATOM 16128 N N . ARG G 1 246 ? 85.239 122.321 159.007 1.00 132.41 256 ARG G N 1
ATOM 16129 C CA . ARG G 1 246 ? 84.751 123.449 159.796 1.00 133.10 256 ARG G CA 1
ATOM 16130 C C . ARG G 1 246 ? 84.789 123.147 161.290 1.00 137.79 256 ARG G C 1
ATOM 16131 O O . ARG G 1 246 ? 85.132 124.019 162.096 1.00 137.84 256 ARG G O 1
ATOM 16139 N N . ASN G 1 247 ? 84.430 121.920 161.678 1.00 141.29 257 ASN G N 1
ATOM 16140 C CA . ASN G 1 247 ? 84.264 121.606 163.095 1.00 144.25 257 ASN G CA 1
ATOM 16141 C C . ASN G 1 247 ? 85.590 121.655 163.844 1.00 144.97 257 ASN G C 1
ATOM 16142 O O . ASN G 1 247 ? 85.702 122.315 164.884 1.00 145.98 257 ASN G O 1
ATOM 16147 N N . ASP G 1 248 ? 86.610 120.967 163.334 1.00 145.63 258 ASP G N 1
ATOM 16148 C CA . ASP G 1 248 ? 87.888 120.901 164.028 1.00 145.44 258 ASP G CA 1
ATOM 16149 C C . ASP G 1 248 ? 88.670 122.194 163.842 1.00 141.43 258 ASP G C 1
ATOM 16150 O O . ASP G 1 248 ? 88.709 122.765 162.748 1.00 138.55 258 ASP G O 1
ATOM 16155 N N . THR G 1 249 ? 89.295 122.657 164.926 1.00 141.46 259 THR G N 1
ATOM 16156 C CA . THR G 1 249 ? 90.071 123.890 164.924 1.00 142.16 259 THR G CA 1
ATOM 16157 C C . THR G 1 249 ? 91.573 123.628 164.867 1.00 139.79 259 THR G C 1
ATOM 16158 O O . THR G 1 249 ? 92.368 124.551 165.074 1.00 141.80 259 THR G O 1
ATOM 16162 N N . ALA G 1 250 ? 91.978 122.388 164.593 1.00 135.08 260 ALA G N 1
ATOM 16163 C CA . ALA G 1 250 ? 93.392 122.047 164.515 1.00 132.83 260 ALA G CA 1
ATOM 16164 C C . ALA G 1 250 ? 94.085 122.648 163.300 1.00 132.98 260 ALA G C 1
ATOM 16165 O O . ALA G 1 250 ? 95.320 122.653 163.252 1.00 131.58 260 ALA G O 1
ATOM 16167 N N . LEU G 1 251 ? 93.330 123.150 162.324 1.00 131.66 261 LEU G N 1
ATOM 16168 C CA . LEU G 1 251 ? 93.898 123.760 161.131 1.00 125.68 261 LEU G CA 1
ATOM 16169 C C . LEU G 1 251 ? 93.844 125.279 161.231 1.00 124.41 261 LEU G C 1
ATOM 16170 O O . LEU G 1 251 ? 92.890 125.830 161.793 1.00 125.67 261 LEU G O 1
ATOM 16175 N N . PRO G 1 252 ? 94.850 125.974 160.708 1.00 121.06 262 PRO G N 1
ATOM 16176 C CA . PRO G 1 252 ? 94.835 127.442 160.732 1.00 118.37 262 PRO G CA 1
ATOM 16177 C C . PRO G 1 252 ? 93.667 127.986 159.932 1.00 117.80 262 PRO G C 1
ATOM 16178 O O . PRO G 1 252 ? 93.295 127.418 158.894 1.00 118.59 262 PRO G O 1
ATOM 16182 N N . PRO G 1 253 ? 93.052 129.080 160.388 1.00 115.48 263 PRO G N 1
ATOM 16183 C CA . PRO G 1 253 ? 91.935 129.662 159.624 1.00 113.89 263 PRO G CA 1
ATOM 16184 C C . PRO G 1 253 ? 92.326 130.111 158.228 1.00 113.83 263 PRO G C 1
ATOM 16185 O O . PRO G 1 253 ? 91.511 130.008 157.303 1.00 114.41 263 PRO G O 1
ATOM 16189 N N . LEU G 1 254 ? 93.549 130.606 158.046 1.00 112.89 264 LEU G N 1
ATOM 16190 C CA . LEU G 1 254 ? 94.017 131.059 156.745 1.00 110.55 264 LEU G CA 1
ATOM 16191 C C . LEU G 1 254 ? 95.477 130.672 156.571 1.00 110.32 264 LEU G C 1
ATOM 16192 O O . LEU G 1 254 ? 96.228 130.560 157.544 1.00 112.31 264 LEU G O 1
ATOM 16197 N N . VAL G 1 255 ? 95.873 130.470 155.316 1.00 107.98 265 VAL G N 1
ATOM 16198 C CA . VAL G 1 255 ? 97.247 130.143 154.958 1.00 104.38 265 VAL G CA 1
ATOM 16199 C C . VAL G 1 255 ? 97.659 131.012 153.779 1.00 105.64 265 VAL G C 1
ATOM 16200 O O . VAL G 1 255 ? 96.847 131.304 152.895 1.00 109.18 265 VAL G O 1
ATOM 16204 N N . GLN G 1 256 ? 98.920 131.438 153.773 1.00 102.72 266 GLN G N 1
ATOM 16205 C CA . GLN G 1 256 ? 99.439 132.271 152.697 1.00 102.30 266 GLN G CA 1
ATOM 16206 C C . GLN G 1 256 ? 99.769 131.399 151.493 1.00 102.63 266 GLN G C 1
ATOM 16207 O O . GLN G 1 256 ? 100.522 130.429 151.615 1.00 102.41 266 GLN G O 1
ATOM 16213 N N . CYS G 1 257 ? 99.215 131.740 150.330 1.00 101.34 267 CYS G N 1
ATOM 16214 C CA . CYS G 1 257 ? 99.468 130.999 149.101 1.00 99.05 267 CYS G CA 1
ATOM 16215 C C . CYS G 1 257 ? 99.950 131.961 148.027 1.00 99.32 267 CYS G C 1
ATOM 16216 O O . CYS G 1 257 ? 99.243 132.913 147.679 1.00 104.75 267 CYS G O 1
ATOM 16219 N N . LYS G 1 258 ? 101.143 131.706 147.500 1.00 95.46 268 LYS G N 1
ATOM 16220 C CA . LYS G 1 258 ? 101.752 132.531 146.467 1.00 92.25 268 LYS G CA 1
ATOM 16221 C C . LYS G 1 258 ? 101.719 131.783 145.142 1.00 91.39 268 LYS G C 1
ATOM 16222 O O . LYS G 1 258 ? 102.121 130.615 145.070 1.00 93.53 268 LYS G O 1
ATOM 16228 N N . LEU G 1 259 ? 101.232 132.457 144.102 1.00 91.40 269 LEU G N 1
ATOM 16229 C CA . LEU G 1 259 ? 101.199 131.881 142.766 1.00 88.78 269 LEU G CA 1
ATOM 16230 C C . LEU G 1 259 ? 102.573 132.001 142.119 1.00 90.53 269 LEU G C 1
ATOM 16231 O O . LEU G 1 259 ? 103.181 133.077 142.123 1.00 93.34 269 LEU G O 1
ATOM 16236 N N . ILE G 1 260 ? 103.059 130.897 141.565 1.00 90.94 270 ILE G N 1
ATOM 16237 C CA . ILE G 1 260 ? 104.391 130.838 140.996 1.00 89.31 270 ILE G CA 1
ATOM 16238 C C . ILE G 1 260 ? 104.283 131.060 139.492 1.00 88.06 270 ILE G C 1
ATOM 16239 O O . ILE G 1 260 ? 103.216 130.906 138.887 1.00 88.52 270 ILE G O 1
ATOM 16244 N N . ALA G 1 261 ? 105.405 131.446 138.878 1.00 85.98 271 ALA G N 1
ATOM 16245 C CA . ALA G 1 261 ? 105.508 131.714 137.444 1.00 83.87 271 ALA G CA 1
ATOM 16246 C C . ALA G 1 261 ? 104.619 132.871 137.003 1.00 77.80 271 ALA G C 1
ATOM 16247 O O . ALA G 1 261 ? 104.246 132.959 135.828 1.00 76.30 271 ALA G O 1
ATOM 16249 N N . VAL G 1 262 ? 104.267 133.765 137.929 1.00 77.78 272 VAL G N 1
ATOM 16250 C CA . VAL G 1 262 ? 103.458 134.925 137.568 1.00 73.26 272 VAL G CA 1
ATOM 16251 C C . VAL G 1 262 ? 104.269 135.904 136.728 1.00 71.87 272 VAL G C 1
ATOM 16252 O O . VAL G 1 262 ? 103.762 136.474 135.755 1.00 76.57 272 VAL G O 1
ATOM 16256 N N . GLY G 1 263 ? 105.540 136.107 137.080 1.00 69.67 273 GLY G N 1
ATOM 16257 C CA . GLY G 1 263 ? 106.376 137.012 136.306 1.00 70.00 273 GLY G CA 1
ATOM 16258 C C . GLY G 1 263 ? 106.644 136.509 134.899 1.00 70.10 273 GLY G C 1
ATOM 16259 O O . GLY G 1 263 ? 106.657 137.292 133.943 1.00 73.14 273 GLY G O 1
ATOM 16260 N N . VAL G 1 264 ? 106.868 135.203 134.751 1.00 65.23 274 VAL G N 1
ATOM 16261 C CA . VAL G 1 264 ? 107.080 134.629 133.425 1.00 65.05 274 VAL G CA 1
ATOM 16262 C C . VAL G 1 264 ? 105.832 134.800 132.568 1.00 69.21 274 VAL G C 1
ATOM 16263 O O . VAL G 1 264 ? 105.914 135.167 131.388 1.00 70.44 274 VAL G O 1
ATOM 16267 N N . PHE G 1 265 ? 104.659 134.539 133.149 1.00 67.20 275 PHE G N 1
ATOM 16268 C CA . PHE G 1 265 ? 103.412 134.729 132.414 1.00 63.15 275 PHE G CA 1
ATOM 16269 C C . PHE G 1 265 ? 103.204 136.193 132.053 1.00 64.01 275 PHE G C 1
ATOM 16270 O O . PHE G 1 265 ? 102.700 136.505 130.969 1.00 69.92 275 PHE G O 1
ATOM 16278 N N . ARG G 1 266 ? 103.583 137.107 132.949 1.00 62.15 276 ARG G N 1
ATOM 16279 C CA . ARG G 1 266 ? 103.483 138.531 132.644 1.00 62.09 276 ARG G CA 1
ATOM 16280 C C . ARG G 1 266 ? 104.382 138.911 131.476 1.00 63.45 276 ARG G C 1
ATOM 16281 O O . ARG G 1 266 ? 103.977 139.676 130.593 1.00 65.76 276 ARG G O 1
ATOM 16289 N N . LEU G 1 267 ? 105.613 138.394 131.459 1.00 61.08 277 LEU G N 1
ATOM 16290 C CA . LEU G 1 267 ? 106.522 138.681 130.353 1.00 60.56 277 LEU G CA 1
ATOM 16291 C C . LEU G 1 267 ? 105.984 138.126 129.039 1.00 60.95 277 LEU G C 1
ATOM 16292 O O . LEU G 1 267 ? 106.037 138.798 128.000 1.00 63.66 277 LEU G O 1
ATOM 16297 N N . LEU G 1 268 ? 105.457 136.898 129.068 1.00 58.57 278 LEU G N 1
ATOM 16298 C CA . LEU G 1 268 ? 104.882 136.314 127.860 1.00 58.70 278 LEU G CA 1
ATOM 16299 C C . LEU G 1 268 ? 103.677 137.114 127.380 1.00 58.52 278 LEU G C 1
ATOM 16300 O O . LEU G 1 268 ? 103.503 137.328 126.174 1.00 60.02 278 LEU G O 1
ATOM 16305 N N . SER G 1 269 ? 102.831 137.561 128.312 1.00 55.23 279 SER G N 1
ATOM 16306 C CA . SER G 1 269 ? 101.678 138.375 127.946 1.00 54.62 279 SER G CA 1
ATOM 16307 C C . SER G 1 269 ? 102.113 139.699 127.334 1.00 57.44 279 SER G C 1
ATOM 16308 O O . SER G 1 269 ? 101.519 140.159 126.354 1.00 60.91 279 SER G O 1
ATOM 16311 N N . TYR G 1 270 ? 103.145 140.328 127.902 1.00 56.83 280 TYR G N 1
ATOM 16312 C CA . TYR G 1 270 ? 103.656 141.573 127.339 1.00 57.40 280 TYR G CA 1
ATOM 16313 C C . TYR G 1 270 ? 104.178 141.361 125.924 1.00 55.66 280 TYR G C 1
ATOM 16314 O O . TYR G 1 270 ? 103.894 142.162 125.023 1.00 56.52 280 TYR G O 1
ATOM 16323 N N . ILE G 1 271 ? 104.938 140.285 125.709 1.00 53.56 281 ILE G N 1
ATOM 16324 C CA . ILE G 1 271 ? 105.485 140.012 124.381 1.00 51.21 281 ILE G CA 1
ATOM 16325 C C . ILE G 1 271 ? 104.359 139.771 123.381 1.00 53.45 281 ILE G C 1
ATOM 16326 O O . ILE G 1 271 ? 104.358 140.322 122.271 1.00 55.00 281 ILE G O 1
ATOM 16331 N N . ASN G 1 272 ? 103.380 138.946 123.764 1.00 53.39 282 ASN G N 1
ATOM 16332 C CA . ASN G 1 272 ? 102.258 138.661 122.875 1.00 53.01 282 ASN G CA 1
ATOM 16333 C C . ASN G 1 272 ? 101.468 139.922 122.558 1.00 52.57 282 ASN G C 1
ATOM 16334 O O . ASN G 1 272 ? 101.079 140.144 121.407 1.00 55.99 282 ASN G O 1
ATOM 16339 N N . LEU G 1 273 ? 101.217 140.760 123.568 1.00 49.72 283 LEU G N 1
ATOM 16340 C CA . LEU G 1 273 ? 100.463 141.988 123.345 1.00 49.89 283 LEU G CA 1
ATOM 16341 C C . LEU G 1 273 ? 101.209 142.931 122.411 1.00 53.16 283 LEU G C 1
ATOM 16342 O O . LEU G 1 273 ? 100.607 143.520 121.506 1.00 56.99 283 LEU G O 1
ATOM 16347 N N . ILE G 1 274 ? 102.520 143.081 122.609 1.00 52.38 284 ILE G N 1
ATOM 16348 C CA . ILE G 1 274 ? 103.305 143.961 121.748 1.00 51.43 284 ILE G CA 1
ATOM 16349 C C . ILE G 1 274 ? 103.276 143.456 120.311 1.00 53.52 284 ILE G C 1
ATOM 16350 O O . ILE G 1 274 ? 103.034 144.223 119.368 1.00 55.46 284 ILE G O 1
ATOM 16355 N N . ILE G 1 275 ? 103.493 142.151 120.123 1.00 52.45 285 ILE G N 1
ATOM 16356 C CA . ILE G 1 275 ? 103.499 141.589 118.775 1.00 51.42 285 ILE G CA 1
ATOM 16357 C C . ILE G 1 275 ? 102.132 141.752 118.118 1.00 52.84 285 ILE G C 1
ATOM 16358 O O . ILE G 1 275 ? 102.030 142.101 116.935 1.00 54.34 285 ILE G O 1
ATOM 16363 N N . TYR G 1 276 ? 101.059 141.515 118.877 1.00 51.08 286 TYR G N 1
ATOM 16364 C CA . TYR G 1 276 ? 99.722 141.564 118.299 1.00 49.17 286 TYR G CA 1
ATOM 16365 C C . TYR G 1 276 ? 99.319 142.990 117.940 1.00 52.72 286 TYR G C 1
ATOM 16366 O O . TYR G 1 276 ? 98.716 143.218 116.885 1.00 60.37 286 TYR G O 1
ATOM 16375 N N . VAL G 1 277 ? 99.636 143.965 118.798 1.00 49.94 287 VAL G N 1
ATOM 16376 C CA . VAL G 1 277 ? 99.328 145.349 118.456 1.00 50.95 287 VAL G CA 1
ATOM 16377 C C . VAL G 1 277 ? 100.241 145.864 117.352 1.00 54.49 287 VAL G C 1
ATOM 16378 O O . VAL G 1 277 ? 99.891 146.834 116.670 1.00 58.76 287 VAL G O 1
ATOM 16382 N N . LEU G 1 278 ? 101.407 145.243 117.155 1.00 52.86 288 LEU G N 1
ATOM 16383 C CA . LEU G 1 278 ? 102.239 145.608 116.014 1.00 52.40 288 LEU G CA 1
ATOM 16384 C C . LEU G 1 278 ? 101.683 145.044 114.711 1.00 54.94 288 LEU G C 1
ATOM 16385 O O . LEU G 1 278 ? 101.740 145.709 113.671 1.00 59.45 288 LEU G O 1
ATOM 16390 N N . ILE G 1 279 ? 101.140 143.822 114.748 1.00 53.48 289 ILE G N 1
ATOM 16391 C CA . ILE G 1 279 ? 100.659 143.174 113.528 1.00 50.73 289 ILE G CA 1
ATOM 16392 C C . ILE G 1 279 ? 99.210 143.504 113.190 1.00 52.12 289 ILE G C 1
ATOM 16393 O O . ILE G 1 279 ? 98.777 143.234 112.058 1.00 55.52 289 ILE G O 1
ATOM 16398 N N . MET G 1 280 ? 98.444 144.063 114.126 1.00 52.55 290 MET G N 1
ATOM 16399 C CA . MET G 1 280 ? 97.062 144.430 113.822 1.00 54.27 290 MET G CA 1
ATOM 16400 C C . MET G 1 280 ? 96.931 145.455 112.698 1.00 58.56 290 MET G C 1
ATOM 16401 O O . MET G 1 280 ? 96.050 145.270 111.837 1.00 59.42 290 MET G O 1
ATOM 16406 N N . PRO G 1 281 ? 97.718 146.540 112.644 1.00 56.37 291 PRO G N 1
ATOM 16407 C CA . PRO G 1 281 ? 97.591 147.462 111.504 1.00 53.97 291 PRO G CA 1
ATOM 16408 C C . PRO G 1 281 ? 97.838 146.801 110.161 1.00 54.38 291 PRO G C 1
ATOM 16409 O O . PRO G 1 281 ? 97.226 147.202 109.165 1.00 56.82 291 PRO G O 1
ATOM 16413 N N . PHE G 1 282 ? 98.716 145.797 110.100 1.00 53.98 292 PHE G N 1
ATOM 16414 C CA . PHE G 1 282 ? 98.915 145.072 108.849 1.00 53.49 292 PHE G CA 1
ATOM 16415 C C . PHE G 1 282 ? 97.644 144.344 108.428 1.00 53.82 292 PHE G C 1
ATOM 16416 O O . PHE G 1 282 ? 97.281 144.346 107.246 1.00 57.15 292 PHE G O 1
ATOM 16424 N N . ILE G 1 283 ? 96.951 143.719 109.384 1.00 52.29 293 ILE G N 1
ATOM 16425 C CA . ILE G 1 283 ? 95.687 143.054 109.076 1.00 51.92 293 ILE G CA 1
ATOM 16426 C C . ILE G 1 283 ? 94.650 144.069 108.615 1.00 54.93 293 ILE G C 1
ATOM 16427 O O . ILE G 1 283 ? 93.900 143.826 107.660 1.00 56.77 293 ILE G O 1
ATOM 16432 N N . ILE G 1 284 ? 94.589 145.223 109.287 1.00 53.68 294 ILE G N 1
ATOM 16433 C CA . ILE G 1 284 ? 93.632 146.258 108.900 1.00 53.52 294 ILE G CA 1
ATOM 16434 C C . ILE G 1 284 ? 93.908 146.739 107.480 1.00 58.86 294 ILE G C 1
ATOM 16435 O O . ILE G 1 284 ? 92.983 146.919 106.678 1.00 61.39 294 ILE G O 1
ATOM 16440 N N . TYR G 1 285 ? 95.183 146.955 107.148 1.00 60.09 295 TYR G N 1
ATOM 16441 C CA . TYR G 1 285 ? 95.543 147.381 105.800 1.00 60.52 295 TYR G CA 1
ATOM 16442 C C . TYR G 1 285 ? 95.207 146.308 104.771 1.00 63.80 295 TYR G C 1
ATOM 16443 O O . TYR G 1 285 ? 94.721 146.619 103.677 1.00 67.32 295 TYR G O 1
ATOM 16452 N N . ALA G 1 286 ? 95.464 145.040 105.100 1.00 62.57 296 ALA G N 1
ATOM 16453 C CA . ALA G 1 286 ? 95.139 143.956 104.179 1.00 61.71 296 ALA G CA 1
ATOM 16454 C C . ALA G 1 286 ? 93.635 143.820 103.977 1.00 62.44 296 ALA G C 1
ATOM 16455 O O . ALA G 1 286 ? 93.193 143.348 102.924 1.00 67.87 296 ALA G O 1
ATOM 16457 N N . MET G 1 287 ? 92.837 144.221 104.970 1.00 62.10 297 MET G N 1
ATOM 16458 C CA . MET G 1 287 ? 91.386 144.162 104.818 1.00 62.71 297 MET G CA 1
ATOM 16459 C C . MET G 1 287 ? 90.899 145.119 103.736 1.00 66.36 297 MET G C 1
ATOM 16460 O O . MET G 1 287 ? 89.952 144.808 103.006 1.00 68.65 297 MET G O 1
ATOM 16465 N N . LEU G 1 288 ? 91.532 146.287 103.617 1.00 66.76 298 LEU G N 1
ATOM 16466 C CA . LEU G 1 288 ? 91.127 147.301 102.643 1.00 70.10 298 LEU G CA 1
ATOM 16467 C C . LEU G 1 288 ? 91.698 146.926 101.278 1.00 76.05 298 LEU G C 1
ATOM 16468 O O . LEU G 1 288 ? 92.710 147.458 100.816 1.00 78.88 298 LEU G O 1
ATOM 16473 N N . VAL G 1 289 ? 91.020 145.979 100.623 1.00 75.45 299 VAL G N 1
ATOM 16474 C CA . VAL G 1 289 ? 91.465 145.522 99.305 1.00 74.68 299 VAL G CA 1
ATOM 16475 C C . VAL G 1 289 ? 91.435 146.630 98.254 1.00 81.79 299 VAL G C 1
ATOM 16476 O O . VAL G 1 289 ? 92.431 146.792 97.536 1.00 85.64 299 VAL G O 1
ATOM 16480 N N . PRO G 1 290 ? 90.351 147.405 98.100 1.00 85.57 300 PRO G N 1
ATOM 16481 C CA . PRO G 1 290 ? 90.339 148.409 97.018 1.00 86.45 300 PRO G CA 1
ATOM 16482 C C . PRO G 1 290 ? 91.415 149.475 97.145 1.00 90.79 300 PRO G C 1
ATOM 16483 O O . PRO G 1 290 ? 91.837 150.033 96.125 1.00 89.85 300 PRO G O 1
ATOM 16487 N N . PHE G 1 291 ? 91.872 149.778 98.358 1.00 92.88 301 PHE G N 1
ATOM 16488 C CA . PHE G 1 291 ? 92.809 150.869 98.586 1.00 92.84 301 PHE G CA 1
ATOM 16489 C C . PHE G 1 291 ? 94.260 150.408 98.660 1.00 94.31 301 PHE G C 1
ATOM 16490 O O . PHE G 1 291 ? 95.131 151.204 99.027 1.00 99.53 301 PHE G O 1
ATOM 16498 N N . ARG G 1 292 ? 94.542 149.152 98.327 1.00 93.56 302 ARG G N 1
ATOM 16499 C CA . ARG G 1 292 ? 95.918 148.681 98.310 1.00 96.55 302 ARG G CA 1
ATOM 16500 C C . ARG G 1 292 ? 96.709 149.364 97.199 1.00 105.03 302 ARG G C 1
ATOM 16501 O O . ARG G 1 292 ? 96.166 149.740 96.156 1.00 103.11 302 ARG G O 1
ATOM 16509 N N . LYS G 1 293 ? 98.012 149.524 97.435 1.00 108.39 303 LYS G N 1
ATOM 16510 C CA . LYS G 1 293 ? 98.912 150.135 96.457 1.00 112.25 303 LYS G CA 1
ATOM 16511 C C . LYS G 1 293 ? 99.173 149.118 95.349 1.00 113.01 303 LYS G C 1
ATOM 16512 O O . LYS G 1 293 ? 100.203 148.441 95.303 1.00 115.14 303 LYS G O 1
ATOM 16518 N N . THR G 1 294 ? 98.213 149.015 94.436 1.00 110.82 304 THR G N 1
ATOM 16519 C CA . THR G 1 294 ? 98.275 148.037 93.360 1.00 113.38 304 THR G CA 1
ATOM 16520 C C . THR G 1 294 ? 98.950 148.631 92.131 1.00 114.25 304 THR G C 1
ATOM 16521 O O . THR G 1 294 ? 98.706 149.785 91.765 1.00 114.27 304 THR G O 1
ATOM 16525 N N . ALA G 1 295 ? 99.808 147.833 91.502 1.00 114.35 305 ALA G N 1
ATOM 16526 C CA . ALA G 1 295 ? 100.468 148.197 90.253 1.00 114.30 305 ALA G CA 1
ATOM 16527 C C . ALA G 1 295 ? 99.758 147.459 89.126 1.00 116.67 305 ALA G C 1
ATOM 16528 O O . ALA G 1 295 ? 99.713 146.224 89.118 1.00 116.66 305 ALA G O 1
ATOM 16530 N N . ASN G 1 296 ? 99.202 148.213 88.183 1.00 114.97 306 ASN G N 1
ATOM 16531 C CA . ASN G 1 296 ? 98.418 147.636 87.094 1.00 113.59 306 ASN G CA 1
ATOM 16532 C C . ASN G 1 296 ? 99.339 146.840 86.179 1.00 112.91 306 ASN G C 1
ATOM 16533 O O . ASN G 1 296 ? 100.119 147.409 85.411 1.00 114.14 306 ASN G O 1
ATOM 16538 N N . VAL G 1 297 ? 99.259 145.511 86.266 1.00 111.03 307 VAL G N 1
ATOM 16539 C CA . VAL G 1 297 ? 100.023 144.664 85.358 1.00 110.66 307 VAL G CA 1
ATOM 16540 C C . VAL G 1 297 ? 99.497 144.796 83.936 1.00 111.15 307 VAL G C 1
ATOM 16541 O O . VAL G 1 297 ? 100.251 144.642 82.968 1.00 110.26 307 VAL G O 1
ATOM 16545 N N . LEU G 1 298 ? 98.201 145.078 83.782 1.00 110.96 308 LEU G N 1
ATOM 16546 C CA . LEU G 1 298 ? 97.630 145.255 82.452 1.00 111.17 308 LEU G CA 1
ATOM 16547 C C . LEU G 1 298 ? 98.055 146.578 81.827 1.00 113.45 308 LEU G C 1
ATOM 16548 O O . LEU G 1 298 ? 97.900 146.765 80.616 1.00 114.40 308 LEU G O 1
ATOM 16553 N N . LYS G 1 299 ? 98.593 147.499 82.633 1.00 115.82 309 LYS G N 1
ATOM 16554 C CA . LYS G 1 299 ? 98.996 148.807 82.123 1.00 117.22 309 LYS G CA 1
ATOM 16555 C C . LYS G 1 299 ? 100.110 148.682 81.089 1.00 115.81 309 LYS G C 1
ATOM 16556 O O . LYS G 1 299 ? 100.273 149.567 80.240 1.00 117.63 309 LYS G O 1
ATOM 16562 N N . VAL G 1 300 ? 100.876 147.587 81.130 1.00 113.20 310 VAL G N 1
ATOM 16563 C CA . VAL G 1 300 ? 101.945 147.372 80.161 1.00 111.09 310 VAL G CA 1
ATOM 16564 C C . VAL G 1 300 ? 101.525 146.475 79.006 1.00 109.42 310 VAL G C 1
ATOM 16565 O O . VAL G 1 300 ? 102.341 146.213 78.112 1.00 108.93 310 VAL G O 1
ATOM 16569 N N . TYR G 1 301 ? 100.275 146.007 78.981 1.00 109.13 311 TYR G N 1
ATOM 16570 C CA . TYR G 1 301 ? 99.861 144.993 78.021 1.00 106.17 311 TYR G CA 1
ATOM 16571 C C . TYR G 1 301 ? 99.048 145.524 76.847 1.00 112.15 311 TYR G C 1
ATOM 16572 O O . TYR G 1 301 ? 98.750 144.748 75.934 1.00 115.28 311 TYR G O 1
ATOM 16581 N N . GLU G 1 302 ? 98.690 146.809 76.828 1.00 115.14 312 GLU G N 1
ATOM 16582 C CA . GLU G 1 302 ? 97.984 147.350 75.671 1.00 119.93 312 GLU G CA 1
ATOM 16583 C C . GLU G 1 302 ? 98.922 147.746 74.540 1.00 119.68 312 GLU G C 1
ATOM 16584 O O . GLU G 1 302 ? 98.447 148.238 73.510 1.00 121.70 312 GLU G O 1
ATOM 16590 N N . VAL G 1 303 ? 100.232 147.559 74.707 1.00 117.27 313 VAL G N 1
ATOM 16591 C CA . VAL G 1 303 ? 101.160 147.773 73.600 1.00 117.70 313 VAL G CA 1
ATOM 16592 C C . VAL G 1 303 ? 100.837 146.824 72.455 1.00 121.58 313 VAL G C 1
ATOM 16593 O O . VAL G 1 303 ? 100.913 147.193 71.276 1.00 126.62 313 VAL G O 1
ATOM 16597 N N . LEU G 1 304 ? 100.454 145.594 72.783 1.00 120.65 314 LEU G N 1
ATOM 16598 C CA . LEU G 1 304 ? 100.044 144.643 71.764 1.00 122.34 314 LEU G CA 1
ATOM 16599 C C . LEU G 1 304 ? 98.765 145.128 71.083 1.00 124.51 314 LEU G C 1
ATOM 16600 O O . LEU G 1 304 ? 97.891 145.705 71.741 1.00 122.42 314 LEU G O 1
ATOM 16605 N N . PRO G 1 305 ? 98.625 144.921 69.770 1.00 128.27 315 PRO G N 1
ATOM 16606 C CA . PRO G 1 305 ? 97.431 145.424 69.071 1.00 131.58 315 PRO G CA 1
ATOM 16607 C C . PRO G 1 305 ? 96.127 144.813 69.556 1.00 132.81 315 PRO G C 1
ATOM 16608 O O . PRO G 1 305 ? 95.087 145.480 69.506 1.00 133.61 315 PRO G O 1
ATOM 16612 N N . THR G 1 306 ? 96.146 143.565 70.027 1.00 131.99 316 THR G N 1
ATOM 16613 C CA . THR G 1 306 ? 94.936 142.862 70.427 1.00 131.00 316 THR G CA 1
ATOM 16614 C C . THR G 1 306 ? 94.507 143.181 71.855 1.00 129.57 316 THR G C 1
ATOM 16615 O O . THR G 1 306 ? 93.750 142.407 72.454 1.00 125.58 316 THR G O 1
ATOM 16619 N N . PHE G 1 307 ? 94.966 144.299 72.413 1.00 129.63 317 PHE G N 1
ATOM 16620 C CA . PHE G 1 307 ? 94.618 144.696 73.769 1.00 128.87 317 PHE G CA 1
ATOM 16621 C C . PHE G 1 307 ? 94.061 146.110 73.745 1.00 132.43 317 PHE G C 1
ATOM 16622 O O . PHE G 1 307 ? 94.654 147.003 73.132 1.00 131.64 317 PHE G O 1
ATOM 16630 N N . SER G 1 308 ? 92.924 146.306 74.403 1.00 137.46 318 SER G N 1
ATOM 16631 C CA . SER G 1 308 ? 92.277 147.607 74.455 1.00 143.48 318 SER G CA 1
ATOM 16632 C C . SER G 1 308 ? 92.673 148.357 75.723 1.00 145.07 318 SER G C 1
ATOM 16633 O O . SER G 1 308 ? 93.159 147.775 76.696 1.00 142.29 318 SER G O 1
ATOM 16636 N N . VAL G 1 309 ? 92.456 149.671 75.697 1.00 147.69 319 VAL G N 1
ATOM 16637 C CA . VAL G 1 309 ? 92.772 150.511 76.845 1.00 149.68 319 VAL G CA 1
ATOM 16638 C C . VAL G 1 309 ? 91.760 150.252 77.953 1.00 153.38 319 VAL G C 1
ATOM 16639 O O . VAL G 1 309 ? 90.545 150.245 77.717 1.00 154.48 319 VAL G O 1
ATOM 16643 N N . GLN G 1 310 ? 92.260 150.030 79.167 1.00 152.52 320 GLN G N 1
ATOM 16644 C CA . GLN G 1 310 ? 91.385 149.767 80.300 1.00 155.04 320 GLN G CA 1
ATOM 16645 C C . GLN G 1 310 ? 90.560 151.002 80.643 1.00 156.90 320 GLN G C 1
ATOM 16646 O O . GLN G 1 310 ? 91.042 152.135 80.563 1.00 153.95 320 GLN G O 1
ATOM 16652 N N . GLN G 1 311 ? 89.305 150.775 81.027 1.00 159.00 321 GLN G N 1
ATOM 16653 C CA . GLN G 1 311 ? 88.387 151.851 81.367 1.00 160.88 321 GLN G CA 1
ATOM 16654 C C . GLN G 1 311 ? 87.553 151.437 82.570 1.00 163.81 321 GLN G C 1
ATOM 16655 O O . GLN G 1 311 ? 87.401 150.250 82.867 1.00 165.95 321 GLN G O 1
ATOM 16661 N N . ALA G 1 312 ? 87.004 152.445 83.258 1.00 164.58 322 ALA G N 1
ATOM 16662 C CA . ALA G 1 312 ? 86.151 152.265 84.429 1.00 165.60 322 ALA G CA 1
ATOM 16663 C C . ALA G 1 312 ? 86.830 151.387 85.474 1.00 163.57 322 ALA G C 1
ATOM 16664 O O . ALA G 1 312 ? 86.450 150.220 85.643 1.00 162.73 322 ALA G O 1
ATOM 16666 N N . PRO G 1 313 ? 87.847 151.901 86.180 1.00 163.09 323 PRO G N 1
ATOM 16667 C CA . PRO G 1 313 ? 88.546 151.079 87.179 1.00 158.44 323 PRO G CA 1
ATOM 16668 C C . PRO G 1 313 ? 87.623 150.549 88.266 1.00 148.52 323 PRO G C 1
ATOM 16669 O O . PRO G 1 313 ? 87.528 149.333 88.462 1.00 145.08 323 PRO G O 1
ATOM 16673 N N . SER G 1 314 ? 86.935 151.455 88.965 1.00 148.10 324 SER G N 1
ATOM 16674 C CA . SER G 1 314 ? 86.016 151.100 90.043 1.00 142.25 324 SER G CA 1
ATOM 16675 C C . SER G 1 314 ? 86.690 150.200 91.071 1.00 133.00 324 SER G C 1
ATOM 16676 O O . SER G 1 314 ? 87.402 150.686 91.956 1.00 124.00 324 SER G O 1
ATOM 16679 N N . LYS G 1 315 ? 86.467 148.888 90.956 1.00 128.80 325 LYS G N 1
ATOM 16680 C CA . LYS G 1 315 ? 87.122 147.884 91.795 1.00 118.47 325 LYS G CA 1
ATOM 16681 C C . LYS G 1 315 ? 86.848 148.136 93.280 1.00 110.61 325 LYS G C 1
ATOM 16682 O O . LYS G 1 315 ? 87.759 148.370 94.077 1.00 107.26 325 LYS G O 1
ATOM 16688 N N . THR G 1 316 ? 85.566 148.085 93.645 1.00 106.22 326 THR G N 1
ATOM 16689 C CA . THR G 1 316 ? 85.195 148.407 95.023 1.00 103.59 326 THR G CA 1
ATOM 16690 C C . THR G 1 316 ? 85.384 147.211 95.953 1.00 100.23 326 THR G C 1
ATOM 16691 O O . THR G 1 316 ? 86.264 147.219 96.819 1.00 100.90 326 THR G O 1
ATOM 16695 N N . TYR G 1 317 ? 84.567 146.168 95.789 1.00 97.71 327 TYR G N 1
ATOM 16696 C CA . TYR G 1 317 ? 84.734 144.955 96.585 1.00 92.28 327 TYR G CA 1
ATOM 16697 C C . TYR G 1 317 ? 84.401 143.715 95.762 1.00 90.74 327 TYR G C 1
ATOM 16698 O O . TYR G 1 317 ? 83.738 142.792 96.247 1.00 91.15 327 TYR G O 1
ATOM 16707 N N . ASP G 1 318 ? 84.853 143.677 94.515 1.00 89.37 328 ASP G N 1
ATOM 16708 C CA . ASP G 1 318 ? 84.601 142.541 93.643 1.00 82.88 328 ASP G CA 1
ATOM 16709 C C . ASP G 1 318 ? 85.834 141.647 93.560 1.00 81.22 328 ASP G C 1
ATOM 16710 O O . ASP G 1 318 ? 86.928 142.005 94.003 1.00 84.08 328 ASP G O 1
ATOM 16715 N N . ASP G 1 319 ? 85.641 140.460 92.980 1.00 76.55 329 ASP G N 1
ATOM 16716 C CA . ASP G 1 319 ? 86.756 139.552 92.739 1.00 73.55 329 ASP G CA 1
ATOM 16717 C C . ASP G 1 319 ? 87.767 140.113 91.751 1.00 73.33 329 ASP G C 1
ATOM 16718 O O . ASP G 1 319 ? 88.888 139.601 91.689 1.00 72.41 329 ASP G O 1
ATOM 16723 N N . HIS G 1 320 ? 87.400 141.140 90.981 1.00 75.07 330 HIS G N 1
ATOM 16724 C CA . HIS G 1 320 ? 88.351 141.746 90.057 1.00 76.50 330 HIS G CA 1
ATOM 16725 C C . HIS G 1 320 ? 89.533 142.351 90.805 1.00 76.80 330 HIS G C 1
ATOM 16726 O O . HIS G 1 320 ? 90.686 142.174 90.399 1.00 78.21 330 HIS G O 1
ATOM 16733 N N . SER G 1 321 ? 89.268 143.045 91.914 1.00 76.10 331 SER G N 1
ATOM 16734 C CA . SER G 1 321 ? 90.343 143.683 92.670 1.00 76.07 331 SER G CA 1
ATOM 16735 C C . SER G 1 321 ? 91.292 142.650 93.268 1.00 72.25 331 SER G C 1
ATOM 16736 O O . SER G 1 321 ? 92.518 142.765 93.138 1.00 76.47 331 SER G O 1
ATOM 16739 N N . LEU G 1 322 ? 90.741 141.636 93.939 1.00 68.68 332 LEU G N 1
ATOM 16740 C CA . LEU G 1 322 ? 91.581 140.610 94.550 1.00 65.79 332 LEU G CA 1
ATOM 16741 C C . LEU G 1 322 ? 92.344 139.820 93.496 1.00 67.01 332 LEU G C 1
ATOM 16742 O O . LEU G 1 322 ? 93.518 139.483 93.687 1.00 70.84 332 LEU G O 1
ATOM 16747 N N . PHE G 1 323 ? 91.688 139.510 92.374 1.00 64.37 333 PHE G N 1
ATOM 16748 C CA . PHE G 1 323 ? 92.360 138.778 91.310 1.00 62.17 333 PHE G CA 1
ATOM 16749 C C . PHE G 1 323 ? 93.481 139.606 90.695 1.00 65.49 333 PHE G C 1
ATOM 16750 O O . PHE G 1 323 ? 94.541 139.068 90.362 1.00 69.73 333 PHE G O 1
ATOM 16758 N N . LEU G 1 324 ? 93.270 140.916 90.541 1.00 65.81 334 LEU G N 1
ATOM 16759 C CA . LEU G 1 324 ? 94.337 141.782 90.050 1.00 65.60 334 LEU G CA 1
ATOM 16760 C C . LEU G 1 324 ? 95.492 141.844 91.039 1.00 68.77 334 LEU G C 1
ATOM 16761 O O . LEU G 1 324 ? 96.660 141.868 90.637 1.00 75.68 334 LEU G O 1
ATOM 16766 N N . LEU G 1 325 ? 95.188 141.877 92.339 1.00 66.61 335 LEU G N 1
ATOM 16767 C CA . LEU G 1 325 ? 96.245 141.864 93.346 1.00 65.80 335 LEU G CA 1
ATOM 16768 C C . LEU G 1 325 ? 97.068 140.583 93.259 1.00 64.87 335 LEU G C 1
ATOM 16769 O O . LEU G 1 325 ? 98.306 140.617 93.277 1.00 72.37 335 LEU G O 1
ATOM 16774 N N . PHE G 1 326 ? 96.391 139.437 93.153 1.00 61.12 336 PHE G N 1
ATOM 16775 C CA . PHE G 1 326 ? 97.101 138.166 93.044 1.00 58.83 336 PHE G CA 1
ATOM 16776 C C . PHE G 1 326 ? 97.904 138.087 91.749 1.00 63.94 336 PHE G C 1
ATOM 16777 O O . PHE G 1 326 ? 99.019 137.553 91.733 1.00 70.20 336 PHE G O 1
ATOM 16785 N N . LEU G 1 327 ? 97.350 138.608 90.652 1.00 63.24 337 LEU G N 1
ATOM 16786 C CA . LEU G 1 327 ? 98.073 138.618 89.385 1.00 65.13 337 LEU G CA 1
ATOM 16787 C C . LEU G 1 327 ? 99.318 139.492 89.466 1.00 71.97 337 LEU G C 1
ATOM 16788 O O . LEU G 1 327 ? 100.374 139.124 88.945 1.00 77.65 337 LEU G O 1
ATOM 16793 N N . GLU G 1 328 ? 99.211 140.654 90.112 1.00 72.69 338 GLU G N 1
ATOM 16794 C CA . GLU G 1 328 ? 100.381 141.506 90.299 1.00 77.02 338 GLU G CA 1
ATOM 16795 C C . GLU G 1 328 ? 101.427 140.813 91.162 1.00 74.85 338 GLU G C 1
ATOM 16796 O O . GLU G 1 328 ? 102.631 140.918 90.899 1.00 77.36 338 GLU G O 1
ATOM 16802 N N . GLU G 1 329 ? 100.983 140.096 92.197 1.00 69.86 339 GLU G N 1
ATOM 16803 C CA . GLU G 1 329 ? 101.921 139.371 93.048 1.00 68.82 339 GLU G CA 1
ATOM 16804 C C . GLU G 1 329 ? 102.627 138.259 92.277 1.00 71.08 339 GLU G C 1
ATOM 16805 O O . GLU G 1 329 ? 103.835 138.049 92.449 1.00 73.23 339 GLU G O 1
ATOM 16811 N N . ASN G 1 330 ? 101.898 137.539 91.427 1.00 72.35 340 ASN G N 1
ATOM 16812 C CA . ASN G 1 330 ? 102.430 136.366 90.742 1.00 72.64 340 ASN G CA 1
ATOM 16813 C C . ASN G 1 330 ? 102.991 136.668 89.356 1.00 78.65 340 ASN G C 1
ATOM 16814 O O . ASN G 1 330 ? 103.428 135.740 88.669 1.00 82.20 340 ASN G O 1
ATOM 16819 N N . VAL G 1 331 ? 102.983 137.932 88.925 1.00 79.49 341 VAL G N 1
ATOM 16820 C CA . VAL G 1 331 ? 103.490 138.295 87.610 1.00 79.51 341 VAL G CA 1
ATOM 16821 C C . VAL G 1 331 ? 104.976 138.008 87.440 1.00 80.98 341 VAL G C 1
ATOM 16822 O O . VAL G 1 331 ? 105.477 138.043 86.311 1.00 80.28 341 VAL G O 1
ATOM 16826 N N . SER G 1 332 ? 105.695 137.727 88.529 1.00 83.82 342 SER G N 1
ATOM 16827 C CA . SER G 1 332 ? 107.110 137.389 88.409 1.00 86.17 342 SER G CA 1
ATOM 16828 C C . SER G 1 332 ? 107.316 136.128 87.580 1.00 86.57 342 SER G C 1
ATOM 16829 O O . SER G 1 332 ? 108.333 135.999 86.888 1.00 88.07 342 SER G O 1
ATOM 16832 N N . GLU G 1 333 ? 106.365 135.193 87.627 1.00 88.00 343 GLU G N 1
ATOM 16833 C CA . GLU G 1 333 ? 106.496 133.966 86.850 1.00 93.51 343 GLU G CA 1
ATOM 16834 C C . GLU G 1 333 ? 106.304 134.216 85.359 1.00 94.43 343 GLU G C 1
ATOM 16835 O O . GLU G 1 333 ? 106.869 133.488 84.535 1.00 100.36 343 GLU G O 1
ATOM 16841 N N . LEU G 1 334 ? 105.524 135.232 84.994 1.00 90.87 344 LEU G N 1
ATOM 16842 C CA . LEU G 1 334 ? 105.241 135.489 83.588 1.00 89.92 344 LEU G CA 1
ATOM 16843 C C . LEU G 1 334 ? 106.514 135.868 82.841 1.00 91.43 344 LEU G C 1
ATOM 16844 O O . LEU G 1 334 ? 107.249 136.771 83.250 1.00 93.74 344 LEU G O 1
ATOM 16849 N N . LYS G 1 335 ? 106.767 135.164 81.736 1.00 90.20 345 LYS G N 1
ATOM 16850 C CA . LYS G 1 335 ? 107.964 135.399 80.940 1.00 92.07 345 LYS G CA 1
ATOM 16851 C C . LYS G 1 335 ? 107.848 136.691 80.137 1.00 90.32 345 LYS G C 1
ATOM 16852 O O . LYS G 1 335 ? 108.831 137.427 80.000 1.00 91.53 345 LYS G O 1
ATOM 16858 N N . SER G 1 336 ? 106.654 136.993 79.623 1.00 87.12 346 SER G N 1
ATOM 16859 C CA . SER G 1 336 ? 106.448 138.137 78.744 1.00 85.86 346 SER G CA 1
ATOM 16860 C C . SER G 1 336 ? 106.447 139.475 79.473 1.00 85.66 346 SER G C 1
ATOM 16861 O O . SER G 1 336 ? 106.569 140.513 78.814 1.00 87.47 346 SER G O 1
ATOM 16864 N N . TYR G 1 337 ? 106.304 139.481 80.801 1.00 84.48 347 TYR G N 1
ATOM 16865 C CA . TYR G 1 337 ? 106.202 140.743 81.526 1.00 84.09 347 TYR G CA 1
ATOM 16866 C C . TYR G 1 337 ? 107.472 141.574 81.382 1.00 87.53 347 TYR G C 1
ATOM 16867 O O . TYR G 1 337 ? 107.403 142.793 81.186 1.00 92.40 347 TYR G O 1
ATOM 16876 N N . LYS G 1 338 ? 108.639 140.933 81.475 1.00 83.09 348 LYS G N 1
ATOM 16877 C CA . LYS G 1 338 ? 109.897 141.658 81.330 1.00 83.76 348 LYS G CA 1
ATOM 16878 C C . LYS G 1 338 ? 110.045 142.229 79.925 1.00 89.08 348 LYS G C 1
ATOM 16879 O O . LYS G 1 338 ? 110.509 143.363 79.749 1.00 95.71 348 LYS G O 1
ATOM 16885 N N . PHE G 1 339 ? 109.662 141.450 78.910 1.00 84.78 349 PHE G N 1
ATOM 16886 C CA . PHE G 1 339 ? 109.731 141.934 77.535 1.00 84.09 349 PHE G CA 1
ATOM 16887 C C . PHE G 1 339 ? 108.810 143.128 77.328 1.00 90.58 349 PHE G C 1
ATOM 16888 O O . PHE G 1 339 ? 109.191 144.112 76.683 1.00 96.01 349 PHE G O 1
ATOM 16896 N N . LEU G 1 340 ? 107.593 143.066 77.873 1.00 89.82 350 LEU G N 1
ATOM 16897 C CA . LEU G 1 340 ? 106.680 144.198 77.753 1.00 91.89 350 LEU G CA 1
ATOM 16898 C C . LEU G 1 340 ? 107.221 145.420 78.484 1.00 96.41 350 LEU G C 1
ATOM 16899 O O . LEU G 1 340 ? 107.091 146.548 77.998 1.00 103.26 350 LEU G O 1
ATOM 16904 N N . LYS G 1 341 ? 107.832 145.215 79.653 1.00 93.70 351 LYS G N 1
ATOM 16905 C CA . LYS G 1 341 ? 108.394 146.335 80.404 1.00 95.93 351 LYS G CA 1
ATOM 16906 C C . LYS G 1 341 ? 109.522 147.008 79.630 1.00 102.33 351 LYS G C 1
ATOM 16907 O O . LYS G 1 341 ? 109.574 148.240 79.531 1.00 108.06 351 LYS G O 1
ATOM 16913 N N . VAL G 1 342 ? 110.437 146.212 79.070 1.00 100.69 352 VAL G N 1
ATOM 16914 C CA . VAL G 1 342 ? 111.544 146.810 78.329 1.00 102.72 352 VAL G CA 1
ATOM 16915 C C . VAL G 1 342 ? 111.046 147.461 77.041 1.00 108.00 352 VAL G C 1
ATOM 16916 O O . VAL G 1 342 ? 111.564 148.506 76.629 1.00 112.98 352 VAL G O 1
ATOM 16920 N N . LEU G 1 343 ? 110.030 146.879 76.394 1.00 106.98 353 LEU G N 1
ATOM 16921 C CA . LEU G 1 343 ? 109.467 147.503 75.199 1.00 107.64 353 LEU G CA 1
ATOM 16922 C C . LEU G 1 343 ? 108.792 148.829 75.530 1.00 110.74 353 LEU G C 1
ATOM 16923 O O . LEU G 1 343 ? 108.894 149.793 74.763 1.00 114.37 353 LEU G O 1
ATOM 16928 N N . GLU G 1 344 ? 108.093 148.896 76.666 1.00 112.38 354 GLU G N 1
ATOM 16929 C CA . GLU G 1 344 ? 107.495 150.156 77.094 1.00 117.69 354 GLU G CA 1
ATOM 16930 C C . GLU G 1 344 ? 108.570 151.186 77.417 1.00 121.85 354 GLU G C 1
ATOM 16931 O O . GLU G 1 344 ? 108.421 152.369 77.089 1.00 125.96 354 GLU G O 1
ATOM 16937 N N . ASN G 1 345 ? 109.661 150.760 78.060 1.00 119.30 355 ASN G N 1
ATOM 16938 C CA . ASN G 1 345 ? 110.755 151.686 78.336 1.00 120.55 355 ASN G CA 1
ATOM 16939 C C . ASN G 1 345 ? 111.491 152.110 77.071 1.00 121.37 355 ASN G C 1
ATOM 16940 O O . ASN G 1 345 ? 112.172 153.140 77.085 1.00 122.18 355 ASN G O 1
ATOM 16945 N N . ILE G 1 346 ? 111.377 151.341 75.985 1.00 121.22 356 ILE G N 1
ATOM 16946 C CA . ILE G 1 346 ? 111.970 151.756 74.715 1.00 122.82 356 ILE G CA 1
ATOM 16947 C C . ILE G 1 346 ? 111.340 153.060 74.242 1.00 126.94 356 ILE G C 1
ATOM 16948 O O . ILE G 1 346 ? 112.035 153.995 73.827 1.00 125.26 356 ILE G O 1
ATOM 16953 N N . LYS G 1 347 ? 110.016 153.146 74.310 1.00 129.61 357 LYS G N 1
ATOM 16954 C CA . LYS G 1 347 ? 109.296 154.337 73.879 1.00 129.90 357 LYS G CA 1
ATOM 16955 C C . LYS G 1 347 ? 109.160 155.339 75.021 1.00 128.66 357 LYS G C 1
ATOM 16956 O O . LYS G 1 347 ? 108.383 155.131 75.953 1.00 125.98 357 LYS G O 1
#

Organism: Xenopus tropicalis (NCBI:txid8364)

GO terms:
  GO:0042802 identical protein binding (F, IPI)

Secondary structure (DSSP, 8-state):
-TTS---SS--SSSS-----S-HHHHHHHHHHHHHHHHHHHHHHHHHHHH--SEEE---TTS-HHHHHHHHHHHH-----HHHHSHHHHHHHHHHHHHHHHHHHHHHTHHHHHHHHHHHHHHHHHHHHHHHHHH---HHHHHHHHHTT--HHHHHHHHHHHHHHHHHHHHHHHHHHHHHHTTS-SEEEE---SGGGGT--SS-S-EEEEESSHHHHHHHHHHHHHHHHHHHHHHHHHH--TTS----GGGGTTTSTT-PPP-----SSSHHHHHHHHHHHHTTS-SHHHHHHHHHHH-/-TTS---SS--SSSS-----S-HHHHHHHHHHHHHHHHHHHHHHHHHHHH--SEEE---TTS-HHHHHHHHHHHH-----HHHHSHHHHHHHHHHHHHHHHHHHHHHTHHHHHHHHHHHHHHHHHHHHHHHHHH---HHHHHHHHHTT--HHHHHHHHHHHHHHHHHHHHHHHHHHHHHHTTS-SEEEE---SGGGGT--SS-S-EEEEESSHHHHHHHHHHHHHHHHHHHHHHHHHH--TTS----GGGGTTTSTT-PPP-----SSSHHHHHHHHHHHHTTS-SHHHHHHHHHHH-/-TTS---SS--SSSS-----S-HHHHHHHHHHHHHHHHHHHHHHHHHHHH--SEEE---TTS-HHHHHHHHHHHH-----HHHHSHHHHHHHHHHHHHHHHHHHHHHTHHHHHHHHHHHHHHHHHHHHHHHHHH---HHHHHHHHHTS--HHHHHHHHHHHHHHHHHHHHHHHHHHHHHHTTS-SEEEE---SGGGGT--SS-S-EEEEESSHHHHHHHHHHHHHHHHHHHHHHHHHH--TTS----GGGGTTTSTT-PPP-----SSSHHHHHHHHHHHHTTS-SHHHHHHHHHHH-/-TTS---SS--SSSS-----S-HHHHHHHHHHHHHHHHHHHHHHHHHHHH--SEEE---TTS-HHHHHHHHHHHH-----HHHHSHHHHHHHHHHHHHHHHHHHHHHTHHHHHHHHHHHHHHHHHHHHHHHHHH---HHHHHHHHHTS--HHHHHHHHHHHHHHHHHHHHHHHHHHHHHHTTS-SEEEE---SGGGGT--SS-S-EEEEESSHHHHHHHHHHHHHHHHHHHHHHHHHH--TTS----GGGGTTTSTT-PPP-----SSSHHHHHHHHHHHHTTS-SHHHHHHHHHHH-/-TTS---SS--SSSS-----S-HHHHHHHHHHHHHHHHHHHHHHHHHHHH--SEEE---TTS-HHHHHHHHHHHH-----HHHHSHHHHHHHHHHHHHHHHHHHHHHTHHHHHHHHHHHHHHHHHHHHHHHHHH---HHHHHHHHHTT--HHHHHHHHHHHHHHHHHHHHHHHHHHHHHHTTS-SEEEE---SGGGGT--SS-S-EEEEESSHHHHHHHHHHHHHHHHHHHHHHHHHH--TTS----GGGGTTTSTT-PPP-----SSSHHHHHHHHHHHHTTS-SHHHHHHHHHHH-/-TTS---SS--SSSS-----S-HHHHHHHHHHHHHHHHHHHHHHHHHHHH--SEEE---TTS-HHHHHHHHHHHH-----HHHHSHHHHHHHHHHHHHHHHHHHHHHTHHHHHHHHHHHHHHHHHHHHHHHHHH---HHHHHHHHHTT--HHHHHHHHHHHHHHHHHHHHHHHHHHHHHHTTS-SEEEE---SGGGGT--SS-S-EEEEESSHHHHHHHHHHHHHHHHHHHHHHHHHH--TTS----GGGGTTTSTT-PPP-----SSSHHHHHHHHHHHHTTS-SHHHHHHHHHHH-/-TTS---SS--SSSS-----S-HHHHHHHHHHHHHHHHHHHHHHHHHHHH--SEEE---TTS-HHHHHHHHHHHH-----HHHHSHHHHHHHHHHHHHHHHHHHHHHTHHHHHHHHHHHHHHHHHHHHHHHHHH---HHHHHHHHHTS--HHHHHHHHHHHHHHHHHHHHHHHHHHHHHHTTS-SEEEE---SGGGGT--SS-S-EEEEESSHHHHHHHHHHHHHHHHHHHHHHHHHH--TTS----GGGGTTTSTT-PPP-----SSSHHHHHHHHHHHHTTS-SHHHHHHHHHHH-